Protein AF-0000000067520724 (afdb_homodimer)

Structure (mmCIF, N/CA/C/O backbone):
data_AF-0000000067520724-model_v1
#
loop_
_entity.id
_entity.type
_entity.pdbx_description
1 polymer 'Prophage LambdaBa01, acyltransferase'
#
loop_
_atom_site.group_PDB
_atom_site.id
_atom_site.type_symbol
_atom_site.label_atom_id
_atom_site.label_alt_id
_atom_site.label_comp_id
_atom_site.label_asym_id
_atom_site.label_entity_id
_atom_site.label_seq_id
_atom_site.pdbx_PDB_ins_code
_atom_site.Cartn_x
_atom_site.Cartn_y
_atom_site.Cartn_z
_atom_site.occupancy
_atom_site.B_iso_or_equiv
_atom_site.auth_seq_id
_atom_site.auth_comp_id
_atom_site.auth_asym_id
_atom_site.auth_atom_id
_atom_site.pdbx_PDB_model_num
ATOM 1 N N . MET A 1 1 ? 46.812 26.594 -31.75 1 25.59 1 MET A N 1
ATOM 2 C CA . MET A 1 1 ? 45.469 26.141 -31.422 1 25.59 1 MET A CA 1
ATOM 3 C C . MET A 1 1 ? 45 25.062 -32.406 1 25.59 1 MET A C 1
ATOM 5 O O . MET A 1 1 ? 45 25.281 -33.625 1 25.59 1 MET A O 1
ATOM 9 N N . PRO A 1 2 ? 45.312 23.781 -32.125 1 33.06 2 PRO A N 1
ATOM 10 C CA . PRO A 1 2 ? 45.125 22.828 -33.219 1 33.06 2 PRO A CA 1
ATOM 11 C C . PRO A 1 2 ? 43.719 22.938 -33.844 1 33.06 2 PRO A C 1
ATOM 13 O O . PRO A 1 2 ? 42.781 23.375 -33.188 1 33.06 2 PRO A O 1
ATOM 16 N N . GLN A 1 3 ? 43.75 23.297 -35.094 1 31.44 3 GLN A N 1
ATOM 17 C CA . GLN A 1 3 ? 42.562 23.516 -35.875 1 31.44 3 GLN A CA 1
ATOM 18 C C . GLN A 1 3 ? 41.531 22.406 -35.625 1 31.44 3 GLN A C 1
ATOM 20 O O . GLN A 1 3 ? 41.844 21.219 -35.75 1 31.44 3 GLN A O 1
ATOM 25 N N . GLU A 1 4 ? 40.719 22.609 -34.625 1 35.59 4 GLU A N 1
ATOM 26 C CA . GLU A 1 4 ? 39.562 21.75 -34.375 1 35.59 4 GLU A CA 1
ATOM 27 C C . GLU A 1 4 ? 38.906 21.328 -35.719 1 35.59 4 GLU A C 1
ATOM 29 O O . GLU A 1 4 ? 38.375 22.156 -36.438 1 35.59 4 GLU A O 1
ATOM 34 N N . ASN A 1 5 ? 39.688 20.672 -36.562 1 36.56 5 ASN A N 1
ATOM 35 C CA . ASN A 1 5 ? 39.156 20.094 -37.781 1 36.56 5 ASN A CA 1
ATOM 36 C C . ASN A 1 5 ? 37.688 19.719 -37.625 1 36.56 5 ASN A C 1
ATOM 38 O O . ASN A 1 5 ? 37.312 18.891 -36.781 1 36.56 5 ASN A O 1
ATOM 42 N N . GLU A 1 6 ? 36.812 20.625 -37.812 1 43.69 6 GLU A N 1
ATOM 43 C CA . GLU A 1 6 ? 35.344 20.484 -37.875 1 43.69 6 GLU A CA 1
ATOM 44 C C . GLU A 1 6 ? 34.969 19.203 -38.625 1 43.69 6 GLU A C 1
ATOM 46 O O . GLU A 1 6 ? 35.094 19.109 -39.844 1 43.69 6 GLU A O 1
ATOM 51 N N . HIS A 1 7 ? 35.344 17.984 -38.344 1 51.09 7 HIS A N 1
ATOM 52 C CA . HIS A 1 7 ? 34.969 16.703 -38.938 1 51.09 7 HIS A CA 1
ATOM 53 C C . HIS A 1 7 ? 33.5 16.719 -39.344 1 51.09 7 HIS A C 1
ATOM 55 O O . HIS A 1 7 ? 32.594 16.875 -38.5 1 51.09 7 HIS A O 1
ATOM 61 N N . VAL A 1 8 ? 33.156 17.141 -40.531 1 65.62 8 VAL A N 1
ATOM 62 C CA . VAL A 1 8 ? 31.844 17.156 -41.156 1 65.62 8 VAL A CA 1
ATOM 63 C C . VAL A 1 8 ? 31.172 15.797 -40.969 1 65.62 8 VAL A C 1
ATOM 65 O O . VAL A 1 8 ? 31.703 14.781 -41.438 1 65.62 8 VAL A O 1
ATOM 68 N N . LYS A 1 9 ? 30.094 15.625 -40.312 1 83.38 9 LYS A N 1
ATOM 69 C CA . LYS A 1 9 ? 29.359 14.383 -40.062 1 83.38 9 LYS A CA 1
ATOM 70 C C . LYS A 1 9 ? 28.719 13.852 -41.312 1 83.38 9 LYS A C 1
ATOM 72 O O . LYS A 1 9 ? 28.219 14.617 -42.156 1 83.38 9 LYS A O 1
ATOM 77 N N . PRO A 1 10 ? 28.906 12.508 -41.594 1 88.06 10 PRO A N 1
ATOM 78 C CA . PRO A 1 10 ? 28.25 11.914 -42.781 1 88.06 10 PRO A CA 1
ATOM 79 C C . PRO A 1 10 ? 26.766 12.219 -42.844 1 88.06 10 PRO A C 1
ATOM 81 O O . PRO A 1 10 ? 26.094 12.328 -41.812 1 88.06 10 PRO A O 1
ATOM 84 N N . ASN A 1 11 ? 26.266 12.445 -44.062 1 91.75 11 ASN A N 1
ATOM 85 C CA . ASN A 1 11 ? 24.859 12.734 -44.281 1 91.75 11 ASN A CA 1
ATOM 86 C C . ASN A 1 11 ? 24 11.477 -44.125 1 91.75 11 ASN A C 1
ATOM 88 O O . ASN A 1 11 ? 23.375 11.016 -45.094 1 91.75 11 ASN A O 1
ATOM 92 N N . LYS A 1 12 ? 24.047 10.992 -42.938 1 93.81 12 LYS A N 1
ATOM 93 C CA . LYS A 1 12 ? 23.312 9.789 -42.531 1 93.81 12 LYS A CA 1
ATOM 94 C C . LYS A 1 12 ? 22.297 10.109 -41.438 1 93.81 12 LYS A C 1
ATOM 96 O O . LYS A 1 12 ? 22.438 11.094 -40.719 1 93.81 12 LYS A O 1
ATOM 101 N N . GLN A 1 13 ? 21.234 9.312 -41.5 1 96.94 13 GLN A N 1
ATOM 102 C CA . GLN A 1 13 ? 20.297 9.32 -40.406 1 96.94 13 GLN A CA 1
ATOM 103 C C . GLN A 1 13 ? 20.344 8.016 -39.625 1 96.94 13 GLN A C 1
ATOM 105 O O . GLN A 1 13 ? 20.312 6.93 -40.188 1 96.94 13 GLN A O 1
ATOM 110 N N . ILE A 1 14 ? 20.516 8.148 -38.312 1 97.62 14 ILE A N 1
ATOM 111 C CA . ILE A 1 14 ? 20.406 7 -37.438 1 97.62 14 ILE A CA 1
ATOM 112 C C . ILE A 1 14 ? 19.188 7.164 -36.5 1 97.62 14 ILE A C 1
ATOM 114 O O . ILE A 1 14 ? 19.031 8.203 -35.875 1 97.62 14 ILE A O 1
ATOM 118 N N . ILE A 1 15 ? 18.312 6.164 -36.5 1 98.12 15 ILE A N 1
ATOM 119 C CA . ILE A 1 15 ? 17.125 6.199 -35.656 1 98.12 15 ILE A CA 1
ATOM 120 C C . ILE A 1 15 ? 17.266 5.188 -34.5 1 98.12 15 ILE A C 1
ATOM 122 O O . ILE A 1 15 ? 17.469 3.996 -34.75 1 98.12 15 ILE A O 1
ATOM 126 N N . ILE A 1 16 ? 17.141 5.641 -33.281 1 98.25 16 ILE A N 1
ATOM 127 C CA . ILE A 1 16 ? 17.203 4.773 -32.094 1 98.25 16 ILE A CA 1
ATOM 128 C C . ILE A 1 16 ? 15.789 4.434 -31.641 1 98.25 16 ILE A C 1
ATOM 130 O O . ILE A 1 16 ? 14.984 5.332 -31.375 1 98.25 16 ILE A O 1
ATOM 134 N N . ILE A 1 17 ? 15.461 3.162 -31.531 1 98.44 17 ILE A N 1
ATOM 135 C CA . ILE A 1 17 ? 14.156 2.709 -31.062 1 98.44 17 ILE A CA 1
ATOM 136 C C . ILE A 1 17 ? 14.328 1.911 -29.766 1 98.44 17 ILE A C 1
ATOM 138 O O . ILE A 1 17 ? 14.836 0.786 -29.797 1 98.44 17 ILE A O 1
ATOM 142 N N . PRO A 1 18 ? 13.836 2.426 -28.641 1 97.44 18 PRO A N 1
ATOM 143 C CA . PRO A 1 18 ? 14 1.753 -27.344 1 97.44 18 PRO A CA 1
ATOM 144 C C . PRO A 1 18 ? 13.031 0.586 -27.172 1 97.44 18 PRO A C 1
ATOM 146 O O . PRO A 1 18 ? 12.172 0.352 -28.016 1 97.44 18 PRO A O 1
ATOM 149 N N . GLY A 1 19 ? 13.266 -0.153 -26.109 1 95.69 19 GLY A N 1
ATOM 150 C CA . GLY A 1 19 ? 12.367 -1.243 -25.766 1 95.69 19 GLY A CA 1
ATOM 151 C C . GLY A 1 19 ? 11.188 -0.797 -24.922 1 95.69 19 GLY A C 1
ATOM 152 O O . GLY A 1 19 ? 10.953 0.401 -24.75 1 95.69 19 GLY A O 1
ATOM 153 N N . ILE A 1 20 ? 10.484 -1.757 -24.5 1 93.19 20 ILE A N 1
ATOM 154 C CA . ILE A 1 20 ? 9.352 -1.481 -23.625 1 93.19 20 ILE A CA 1
ATOM 155 C C . ILE A 1 20 ? 9.852 -0.779 -22.359 1 93.19 20 ILE A C 1
ATOM 157 O O . ILE A 1 20 ? 10.922 -1.102 -21.844 1 93.19 20 ILE A O 1
ATOM 161 N N . MET A 1 21 ? 9.148 0.312 -21.969 1 89.25 21 MET A N 1
ATOM 162 C CA . MET A 1 21 ? 9.43 1.122 -20.781 1 89.25 21 MET A CA 1
ATOM 163 C C . MET A 1 21 ? 10.695 1.952 -20.984 1 89.25 21 MET A C 1
ATOM 165 O O . MET A 1 21 ? 11.25 2.482 -20.016 1 89.25 21 MET A O 1
ATOM 169 N N . GLY A 1 22 ? 11.156 1.972 -22.203 1 91.81 22 GLY A N 1
ATOM 170 C CA . GLY A 1 22 ? 12.367 2.721 -22.5 1 91.81 22 GLY A CA 1
ATOM 171 C C . GLY A 1 22 ? 12.102 4.168 -22.875 1 91.81 22 GLY A C 1
ATOM 172 O O . GLY A 1 22 ? 13.031 4.945 -23.062 1 91.81 22 GLY A O 1
ATOM 173 N N . SER A 1 23 ? 10.82 4.5 -23 1 93.69 23 SER A N 1
ATOM 174 C CA . SER A 1 23 ? 10.414 5.871 -23.281 1 93.69 23 SER A CA 1
ATOM 175 C C . SER A 1 23 ? 9.773 6.52 -22.062 1 93.69 23 SER A C 1
ATOM 177 O O . SER A 1 23 ? 9.031 5.871 -21.328 1 93.69 23 SER A O 1
ATOM 179 N N . LYS A 1 24 ? 10.062 7.789 -21.891 1 90.56 24 LYS A N 1
ATOM 180 C CA . LYS A 1 24 ? 9.398 8.562 -20.844 1 90.56 24 LYS A CA 1
ATOM 181 C C . LYS A 1 24 ? 7.938 8.828 -21.219 1 90.56 24 LYS A C 1
ATOM 183 O O . LYS A 1 24 ? 7.602 8.938 -22.391 1 90.56 24 LYS A O 1
ATOM 188 N N . LEU A 1 25 ? 7.102 8.898 -20.234 1 90.75 25 LEU A N 1
ATOM 189 C CA . LEU A 1 25 ? 5.691 9.188 -20.453 1 90.75 25 LEU A CA 1
ATOM 190 C C . LEU A 1 25 ? 5.242 10.391 -19.625 1 90.75 25 LEU A C 1
ATOM 192 O O . LEU A 1 25 ? 5.656 10.547 -18.469 1 90.75 25 LEU A O 1
ATOM 196 N N . LYS A 1 26 ? 4.465 11.242 -20.234 1 88.19 26 LYS A N 1
ATOM 197 C CA . LYS A 1 26 ? 3.877 12.406 -19.594 1 88.19 26 LYS A CA 1
ATOM 198 C C . LYS A 1 26 ? 2.387 12.516 -19.891 1 88.19 26 LYS A C 1
ATOM 200 O O . LYS A 1 26 ? 1.967 12.312 -21.031 1 88.19 26 LYS A O 1
ATOM 205 N N . GLU A 1 27 ? 1.597 12.641 -18.969 1 83.31 27 GLU A N 1
ATOM 206 C CA . GLU A 1 27 ? 0.182 12.953 -19.141 1 83.31 27 GLU A CA 1
ATOM 207 C C . GLU A 1 27 ? -0.099 14.422 -18.797 1 83.31 27 GLU A C 1
ATOM 209 O O . GLU A 1 27 ? -0.004 14.828 -17.641 1 83.31 27 GLU A O 1
ATOM 214 N N . GLN A 1 28 ? -0.43 15.117 -19.812 1 81.88 28 GLN A N 1
ATOM 215 C CA . GLN A 1 28 ? -0.48 16.562 -19.688 1 81.88 28 GLN A CA 1
ATOM 216 C C . GLN A 1 28 ? 0.875 17.125 -19.266 1 81.88 28 GLN A C 1
ATOM 218 O O . GLN A 1 28 ? 1.877 16.922 -19.953 1 81.88 28 GLN A O 1
ATOM 223 N N . GLN A 1 29 ? 0.962 17.547 -17.984 1 82.81 29 GLN A N 1
ATOM 224 C CA . GLN A 1 29 ? 2.252 18.094 -17.562 1 82.81 29 GLN A CA 1
ATOM 225 C C . GLN A 1 29 ? 2.85 17.281 -16.422 1 82.81 29 GLN A C 1
ATOM 227 O O . GLN A 1 29 ? 3.879 17.672 -15.859 1 82.81 29 GLN A O 1
ATOM 232 N N . LEU A 1 30 ? 2.225 16.172 -16.281 1 82.19 30 LEU A N 1
ATOM 233 C CA . LEU A 1 30 ? 2.719 15.32 -15.203 1 82.19 30 LEU A CA 1
ATOM 234 C C . LEU A 1 30 ? 3.541 14.164 -15.766 1 82.19 30 LEU A C 1
ATOM 236 O O . LEU A 1 30 ? 3.062 13.406 -16.609 1 82.19 30 LEU A O 1
ATOM 240 N N . THR A 1 31 ? 4.711 14.055 -15.281 1 83.31 31 THR A N 1
ATOM 241 C CA . THR A 1 31 ? 5.543 12.914 -15.648 1 83.31 31 THR A CA 1
ATOM 242 C C . THR A 1 31 ? 5.09 11.656 -14.914 1 83.31 31 THR A C 1
ATOM 244 O O . THR A 1 31 ? 5.074 11.617 -13.688 1 83.31 31 THR A O 1
ATOM 247 N N . ILE A 1 32 ? 4.758 10.672 -15.68 1 82.06 32 ILE A N 1
ATOM 248 C CA . ILE A 1 32 ? 4.25 9.469 -15.031 1 82.06 32 ILE A CA 1
ATOM 249 C C . ILE A 1 32 ? 5.281 8.344 -15.141 1 82.06 32 ILE A C 1
ATOM 251 O O . ILE A 1 32 ? 5.262 7.398 -14.359 1 82.06 32 ILE A O 1
ATOM 255 N N . TRP A 1 33 ? 6.152 8.492 -16.188 1 85.12 33 TRP A N 1
ATOM 256 C CA . TRP A 1 33 ? 7.262 7.559 -16.359 1 85.12 33 TRP A CA 1
ATOM 257 C C . TRP A 1 33 ? 8.508 8.273 -16.859 1 85.12 33 TRP A C 1
ATOM 259 O O . TRP A 1 33 ? 8.477 8.906 -17.922 1 85.12 33 TRP A O 1
ATOM 269 N N . ILE A 1 34 ? 9.516 8.281 -16.016 1 81.56 34 ILE A N 1
ATOM 270 C CA . ILE A 1 34 ? 9.859 7.574 -14.781 1 81.56 34 ILE A CA 1
ATOM 271 C C . ILE A 1 34 ? 9.258 8.297 -13.578 1 81.56 34 ILE A C 1
ATOM 273 O O . ILE A 1 34 ? 9.352 9.523 -13.477 1 81.56 34 ILE A O 1
ATOM 277 N N . PRO A 1 35 ? 8.719 7.5 -12.695 1 73.06 35 PRO A N 1
ATOM 278 C CA . PRO A 1 35 ? 7.988 8.133 -11.594 1 73.06 35 PRO A CA 1
ATOM 279 C C . PRO A 1 35 ? 8.898 8.883 -10.633 1 73.06 35 PRO A C 1
ATOM 281 O O . PRO A 1 35 ? 10.086 8.562 -10.516 1 73.06 35 PRO A O 1
ATOM 284 N N . HIS A 1 36 ? 8.289 9.883 -10.07 1 73.25 36 HIS A N 1
ATOM 285 C CA . HIS A 1 36 ? 8.938 10.609 -8.984 1 73.25 36 HIS A CA 1
ATOM 286 C C . HIS A 1 36 ? 9.125 9.719 -7.758 1 73.25 36 HIS A C 1
ATOM 288 O O . HIS A 1 36 ? 8.297 8.844 -7.488 1 73.25 36 HIS A O 1
ATOM 294 N N . ILE A 1 37 ? 10.18 9.906 -7.008 1 67.75 37 ILE A N 1
ATOM 295 C CA . ILE A 1 37 ? 10.531 9.078 -5.863 1 67.75 37 ILE A CA 1
ATOM 296 C C . ILE A 1 37 ? 9.398 9.094 -4.84 1 67.75 37 ILE A C 1
ATOM 298 O O . ILE A 1 37 ? 9.102 8.078 -4.207 1 67.75 37 ILE A O 1
ATOM 302 N N . LYS A 1 38 ? 8.758 10.312 -4.684 1 65.88 38 LYS A N 1
ATOM 303 C CA . LYS A 1 38 ? 7.672 10.43 -3.713 1 65.88 38 LYS A CA 1
ATOM 304 C C . LYS A 1 38 ? 6.438 9.656 -4.164 1 65.88 38 LYS A C 1
ATOM 306 O O . LYS A 1 38 ? 5.672 9.156 -3.338 1 65.88 38 LYS A O 1
ATOM 311 N N . SER A 1 39 ? 6.273 9.695 -5.457 1 62.19 39 SER A N 1
ATOM 312 C CA . SER A 1 39 ? 5.098 9.023 -6 1 62.19 39 SER A CA 1
ATOM 313 C C . SER A 1 39 ? 5.199 7.512 -5.832 1 62.19 39 SER A C 1
ATOM 315 O O . SER A 1 39 ? 4.18 6.816 -5.793 1 62.19 39 SER A O 1
ATOM 317 N N . THR A 1 40 ? 6.34 7.086 -5.75 1 59.31 40 THR A N 1
ATOM 318 C CA . THR A 1 40 ? 6.562 5.648 -5.656 1 59.31 40 THR A CA 1
ATOM 319 C C . THR A 1 40 ? 6.172 5.129 -4.277 1 59.31 40 THR A C 1
ATOM 321 O O . THR A 1 40 ? 5.742 3.98 -4.137 1 59.31 40 THR A O 1
ATOM 324 N N . PHE A 1 41 ? 6.152 6.055 -3.316 1 54.84 41 PHE A N 1
ATOM 325 C CA . PHE A 1 41 ? 5.988 5.547 -1.959 1 54.84 41 PHE A CA 1
ATOM 326 C C . PHE A 1 41 ? 4.738 6.129 -1.31 1 54.84 41 PHE A C 1
ATOM 328 O O . PHE A 1 41 ? 4.32 5.676 -0.243 1 54.84 41 PHE A O 1
ATOM 335 N N . SER A 1 42 ? 4.309 7.145 -2.006 1 55.53 42 SER A N 1
ATOM 336 C CA . SER A 1 42 ? 3.186 7.809 -1.354 1 55.53 42 SER A CA 1
ATOM 337 C C . SER A 1 42 ? 1.854 7.238 -1.831 1 55.53 42 SER A C 1
ATOM 339 O O . SER A 1 42 ? 1.679 6.965 -3.02 1 55.53 42 SER A O 1
ATOM 341 N N . ARG A 1 43 ? 1.049 6.859 -0.964 1 53.78 43 ARG A N 1
ATOM 342 C CA . ARG A 1 43 ? -0.309 6.426 -1.278 1 53.78 43 ARG A CA 1
ATOM 343 C C . ARG A 1 43 ? -1.078 7.523 -2.006 1 53.78 43 ARG A C 1
ATOM 345 O O . ARG A 1 43 ? -1.995 7.238 -2.779 1 53.78 43 ARG A O 1
ATOM 352 N N . GLU A 1 44 ? -0.589 8.703 -1.71 1 52.81 44 GLU A N 1
ATOM 353 C CA . GLU A 1 44 ? -1.333 9.836 -2.254 1 52.81 44 GLU A CA 1
ATOM 354 C C . GLU A 1 44 ? -1.188 9.914 -3.771 1 52.81 44 GLU A C 1
ATOM 356 O O . GLU A 1 44 ? -2.113 10.328 -4.469 1 52.81 44 GLU A O 1
ATOM 361 N N . PHE A 1 45 ? 0.083 9.344 -4.141 1 61.44 45 PHE A N 1
ATOM 362 C CA . PHE A 1 45 ? 0.287 9.352 -5.582 1 61.44 45 PHE A CA 1
ATOM 363 C C . PHE A 1 45 ? -0.108 8.008 -6.188 1 61.44 45 PHE A C 1
ATOM 365 O O . PHE A 1 45 ? 0.556 6.996 -5.953 1 61.44 45 PHE A O 1
ATOM 372 N N . ASN A 1 46 ? -1.352 7.758 -6.391 1 67.69 46 ASN A N 1
ATOM 373 C CA . ASN A 1 46 ? -1.837 6.52 -6.992 1 67.69 46 ASN A CA 1
ATOM 374 C C . ASN A 1 46 ? -1.167 6.25 -8.336 1 67.69 46 ASN A C 1
ATOM 376 O O . ASN A 1 46 ? -1.836 6.215 -9.375 1 67.69 46 ASN A O 1
ATOM 380 N N . LEU A 1 47 ? 0.257 6.16 -8.336 1 70 47 LEU A N 1
ATOM 381 C CA . LEU A 1 47 ? 1.021 5.902 -9.555 1 70 47 LEU A CA 1
ATOM 382 C C . LEU A 1 47 ? 0.405 4.758 -10.352 1 70 47 LEU A C 1
ATOM 384 O O . LEU A 1 47 ? 0.351 4.805 -11.578 1 70 47 LEU A O 1
ATOM 388 N N . HIS A 1 48 ? -0.087 3.799 -9.617 1 71.5 48 HIS A N 1
ATOM 389 C CA . HIS A 1 48 ? -0.717 2.637 -10.234 1 71.5 48 HIS A CA 1
ATOM 390 C C . HIS A 1 48 ? -1.895 3.051 -11.109 1 71.5 48 HIS A C 1
ATOM 392 O O . HIS A 1 48 ? -2.01 2.604 -12.25 1 71.5 48 HIS A O 1
ATOM 398 N N . GLU A 1 49 ? -2.572 4.016 -10.617 1 74.12 49 GLU A N 1
ATOM 399 C CA . GLU A 1 49 ? -3.75 4.461 -11.359 1 74.12 49 GLU A CA 1
ATOM 400 C C . GLU A 1 49 ? -3.357 5.348 -12.531 1 74.12 49 GLU A C 1
ATOM 402 O O . GLU A 1 49 ? -4.016 5.332 -13.578 1 74.12 49 GLU A O 1
ATOM 407 N N . LYS A 1 50 ? -2.307 6.031 -12.367 1 75.44 50 LYS A N 1
ATOM 408 C CA . LYS A 1 50 ? -1.878 6.945 -13.422 1 75.44 50 LYS A CA 1
ATOM 409 C C . LYS A 1 50 ? -1.244 6.191 -14.586 1 75.44 50 LYS A C 1
ATOM 411 O O . LYS A 1 50 ? -1.339 6.617 -15.742 1 75.44 50 LYS A O 1
ATOM 416 N N . LEU A 1 51 ? -0.679 5.102 -14.297 1 78.94 51 LEU A N 1
ATOM 417 C CA . LEU A 1 51 ? -0.007 4.32 -15.328 1 78.94 51 LEU A CA 1
ATOM 418 C C . LEU A 1 51 ? -1.001 3.43 -16.062 1 78.94 51 LEU A C 1
ATOM 420 O O . LEU A 1 51 ? -0.722 2.973 -17.172 1 78.94 51 LEU A O 1
ATOM 424 N N . LYS A 1 52 ? -2.113 3.213 -15.383 1 78.25 52 LYS A N 1
ATOM 425 C CA . LYS A 1 52 ? -3.117 2.377 -16.031 1 78.25 52 LYS A CA 1
ATOM 426 C C . LYS A 1 52 ? -3.613 3.025 -17.328 1 78.25 52 LYS A C 1
ATOM 428 O O . LYS A 1 52 ? -3.932 4.215 -17.344 1 78.25 52 LYS A O 1
ATOM 433 N N . LEU A 1 53 ? -3.41 2.312 -18.422 1 74.06 53 LEU A N 1
ATOM 434 C CA . LEU A 1 53 ? -3.898 2.826 -19.703 1 74.06 53 LEU A CA 1
ATOM 435 C C . LEU A 1 53 ? -5.422 2.752 -19.766 1 74.06 53 LEU A C 1
ATOM 437 O O . LEU A 1 53 ? -6 1.669 -19.656 1 74.06 53 LEU A O 1
ATOM 441 N N . LYS A 1 54 ? -6.035 3.951 -19.703 1 62.78 54 LYS A N 1
ATOM 442 C CA . LYS A 1 54 ? -7.484 4 -19.859 1 62.78 54 LYS A CA 1
ATOM 443 C C . LYS A 1 54 ? -7.879 3.924 -21.328 1 62.78 54 LYS A C 1
ATOM 445 O O . LYS A 1 54 ? -7.273 4.586 -22.172 1 62.78 54 LYS A O 1
ATOM 450 N N . GLN A 1 55 ? -8.32 2.719 -21.719 1 59.56 55 GLN A N 1
ATOM 451 C CA . GLN A 1 55 ? -8.68 2.48 -23.109 1 59.56 55 GLN A CA 1
ATOM 452 C C . GLN A 1 55 ? -9.469 3.654 -23.688 1 59.56 55 GLN A C 1
ATOM 454 O O . GLN A 1 55 ? -10.633 3.861 -23.328 1 59.56 55 GLN A O 1
ATOM 459 N N . LYS A 1 56 ? -8.75 4.703 -24 1 59.31 56 LYS A N 1
ATOM 460 C CA . LYS A 1 56 ? -9.422 5.781 -24.719 1 59.31 56 LYS A CA 1
ATOM 461 C C . LYS A 1 56 ? -9.406 5.527 -26.219 1 59.31 56 LYS A C 1
ATOM 463 O O . LYS A 1 56 ? -8.539 4.809 -26.734 1 59.31 56 LYS A O 1
ATOM 468 N N . LYS A 1 57 ? -10.359 5.98 -26.953 1 58.03 57 LYS A N 1
ATOM 469 C CA . LYS A 1 57 ? -10.562 5.805 -28.391 1 58.03 57 LYS A CA 1
ATOM 470 C C . LYS A 1 57 ? -9.375 6.348 -29.188 1 58.03 57 LYS A C 1
ATOM 472 O O . LYS A 1 57 ? -9.016 5.801 -30.234 1 58.03 57 LYS A O 1
ATOM 477 N N . ASN A 1 58 ? -8.625 7.371 -28.703 1 63.03 58 ASN A N 1
ATOM 478 C CA . ASN A 1 58 ? -7.715 8.008 -29.656 1 63.03 58 ASN A CA 1
ATOM 479 C C . ASN A 1 58 ? -6.277 7.539 -29.453 1 63.03 58 ASN A C 1
ATOM 481 O O . ASN A 1 58 ? -5.395 7.867 -30.25 1 63.03 58 ASN A O 1
ATOM 485 N N . HIS A 1 59 ? -5.969 6.445 -28.828 1 67.44 59 HIS A N 1
ATOM 486 C CA . HIS A 1 59 ? -4.633 5.895 -28.641 1 67.44 59 HIS A CA 1
ATOM 487 C C . HIS A 1 59 ? -3.586 7 -28.547 1 67.44 59 HIS A C 1
ATOM 489 O O . HIS A 1 59 ? -2.559 6.945 -29.219 1 67.44 59 HIS A O 1
ATOM 495 N N . PHE A 1 60 ? -3.686 8.031 -27.766 1 73.75 60 PHE A N 1
ATOM 496 C CA . PHE A 1 60 ? -2.773 9.156 -27.578 1 73.75 60 PHE A CA 1
ATOM 497 C C . PHE A 1 60 ? -1.419 8.672 -27.078 1 73.75 60 PHE A C 1
ATOM 499 O O . PHE A 1 60 ? -1.348 7.891 -26.125 1 73.75 60 PHE A O 1
ATOM 506 N N . ASP A 1 61 ? -0.365 9.078 -27.844 1 85.44 61 ASP A N 1
ATOM 507 C CA . ASP A 1 61 ? 1.006 8.75 -27.469 1 85.44 61 ASP A CA 1
ATOM 508 C C . ASP A 1 61 ? 1.555 9.766 -26.453 1 85.44 61 ASP A C 1
ATOM 510 O O . ASP A 1 61 ? 1.876 10.898 -26.828 1 85.44 61 ASP A O 1
ATOM 514 N N . ALA A 1 62 ? 1.705 9.32 -25.234 1 86.19 62 ALA A N 1
ATOM 515 C CA . ALA A 1 62 ? 2.113 10.195 -24.141 1 86.19 62 ALA A CA 1
ATOM 516 C C . ALA A 1 62 ? 3.633 10.266 -24.031 1 86.19 62 ALA A C 1
ATOM 518 O O . ALA A 1 62 ? 4.168 10.844 -23.078 1 86.19 62 ALA A O 1
ATOM 519 N N . SER A 1 63 ? 4.336 9.672 -24.969 1 91.5 63 SER A N 1
ATOM 520 C CA . SER A 1 63 ? 5.785 9.578 -24.859 1 91.5 63 SER A CA 1
ATOM 521 C C . SER A 1 63 ? 6.453 10.922 -25.109 1 91.5 63 SER A C 1
ATOM 523 O O . SER A 1 63 ? 5.957 11.727 -25.906 1 91.5 63 SER A O 1
ATOM 525 N N . THR A 1 64 ? 7.652 11.195 -24.406 1 90.12 64 THR A N 1
ATOM 526 C CA . THR A 1 64 ? 8.289 12.5 -24.531 1 90.12 64 THR A CA 1
ATOM 527 C C . THR A 1 64 ? 9.781 12.344 -24.828 1 90.12 64 THR A C 1
ATOM 529 O O . THR A 1 64 ? 10.461 13.32 -25.156 1 90.12 64 THR A O 1
ATOM 532 N N . GLY A 1 65 ? 10.359 11.172 -24.703 1 91.06 65 GLY A N 1
ATOM 533 C CA . GLY A 1 65 ? 11.773 10.93 -24.953 1 91.06 65 GLY A CA 1
ATOM 534 C C . GLY A 1 65 ? 12.227 9.547 -24.5 1 91.06 65 GLY A C 1
ATOM 535 O O . GLY A 1 65 ? 11.461 8.812 -23.875 1 91.06 65 GLY A O 1
ATOM 536 N N . ILE A 1 66 ? 13.43 9.211 -24.906 1 92.06 66 ILE A N 1
ATOM 537 C CA . ILE A 1 66 ? 13.969 7.922 -24.484 1 92.06 66 ILE A CA 1
ATOM 538 C C . ILE A 1 66 ? 14.633 8.062 -23.109 1 92.06 66 ILE A C 1
ATOM 540 O O . ILE A 1 66 ? 14.977 9.172 -22.688 1 92.06 66 ILE A O 1
ATOM 544 N N . LEU A 1 67 ? 14.828 7.027 -22.422 1 87.25 67 LEU A N 1
ATOM 545 C CA . LEU A 1 67 ? 15.43 7.055 -21.094 1 87.25 67 LEU A CA 1
ATOM 546 C C . LEU A 1 67 ? 16.953 7.172 -21.188 1 87.25 67 LEU A C 1
ATOM 548 O O . LEU A 1 67 ? 17.609 6.273 -21.719 1 87.25 67 LEU A O 1
ATOM 552 N N . GLY A 1 68 ? 17.453 8.109 -20.641 1 82.25 68 GLY A N 1
ATOM 553 C CA . GLY A 1 68 ? 18.859 8.43 -20.703 1 82.25 68 GLY A CA 1
ATOM 554 C C . GLY A 1 68 ? 19.75 7.367 -20.078 1 82.25 68 GLY A C 1
ATOM 555 O O . GLY A 1 68 ? 20.75 6.965 -20.656 1 82.25 68 GLY A O 1
ATOM 556 N N . PRO A 1 69 ? 19.406 6.895 -18.938 1 77.75 69 PRO A N 1
ATOM 557 C CA . PRO A 1 69 ? 20.281 5.934 -18.25 1 77.75 69 PRO A CA 1
ATOM 558 C C . PRO A 1 69 ? 20.547 4.688 -19.078 1 77.75 69 PRO A C 1
ATOM 560 O O . PRO A 1 69 ? 21.625 4.086 -18.969 1 77.75 69 PRO A O 1
ATOM 563 N N . PHE A 1 70 ? 19.656 4.379 -20 1 84.88 70 PHE A N 1
ATOM 564 C CA . PHE A 1 70 ? 19.828 3.15 -20.766 1 84.88 70 PHE A CA 1
ATOM 565 C C . PHE A 1 70 ? 20.312 3.455 -22.172 1 84.88 70 PHE A C 1
ATOM 567 O O . PHE A 1 70 ? 21.031 2.652 -22.766 1 84.88 70 PHE A O 1
ATOM 574 N N . TYR A 1 71 ? 19.953 4.637 -22.688 1 91.75 71 TYR A N 1
ATOM 575 C CA . TYR A 1 71 ? 20.188 4.859 -24.094 1 91.75 71 TYR A CA 1
ATOM 576 C C . TYR A 1 71 ? 21.047 6.105 -24.312 1 91.75 71 TYR A C 1
ATOM 578 O O . TYR A 1 71 ? 21.422 6.418 -25.438 1 91.75 71 TYR A O 1
ATOM 586 N N . GLY A 1 72 ? 21.359 6.816 -23.25 1 88.06 72 GLY A N 1
ATOM 587 C CA . GLY A 1 72 ? 22.094 8.062 -23.375 1 88.06 72 GLY A CA 1
ATOM 588 C C . GLY A 1 72 ? 23.484 7.875 -23.969 1 88.06 72 GLY A C 1
ATOM 589 O O . GLY A 1 72 ? 23.891 8.633 -24.844 1 88.06 72 GLY A O 1
ATOM 590 N N . ARG A 1 73 ? 24.188 6.867 -23.5 1 88.94 73 ARG A N 1
ATOM 591 C CA . ARG A 1 73 ? 25.531 6.602 -24 1 88.94 73 ARG A CA 1
ATOM 592 C C . ARG A 1 73 ? 25.484 6.191 -25.469 1 88.94 73 ARG A C 1
ATOM 594 O O . ARG A 1 73 ? 26.344 6.598 -26.266 1 88.94 73 ARG A O 1
ATOM 601 N N . LEU A 1 74 ? 24.516 5.398 -25.781 1 94.5 74 LEU A N 1
ATOM 602 C CA . LEU A 1 74 ? 24.344 4.98 -27.172 1 94.5 74 LEU A CA 1
ATOM 603 C C . LEU A 1 74 ? 24.141 6.188 -28.078 1 94.5 74 LEU A C 1
ATOM 605 O O . LEU A 1 74 ? 24.797 6.305 -29.109 1 94.5 74 LEU A O 1
ATOM 609 N N . LYS A 1 75 ? 23.266 7.031 -27.672 1 94.19 75 LYS A N 1
ATOM 610 C CA . LYS A 1 75 ? 22.984 8.234 -28.453 1 94.19 75 LYS A CA 1
ATOM 611 C C . LYS A 1 75 ? 24.234 9.094 -28.609 1 94.19 75 LYS A C 1
ATOM 613 O O . LYS A 1 75 ? 24.531 9.555 -29.703 1 94.19 75 LYS A O 1
ATOM 618 N N . SER A 1 76 ? 24.922 9.234 -27.531 1 90.94 76 SER A N 1
ATOM 619 C CA . SER A 1 76 ? 26.125 10.07 -27.547 1 90.94 76 SER A CA 1
ATOM 620 C C . SER A 1 76 ? 27.172 9.516 -28.5 1 90.94 76 SER A C 1
ATOM 622 O O . SER A 1 76 ? 27.812 10.273 -29.234 1 90.94 76 SER A O 1
ATOM 624 N N . VAL A 1 77 ? 27.297 8.281 -28.516 1 89.88 77 VAL A N 1
ATOM 625 C CA . VAL A 1 77 ? 28.281 7.629 -29.375 1 89.88 77 VAL A CA 1
ATOM 626 C C . VAL A 1 77 ? 27.875 7.773 -30.828 1 89.88 77 VAL A C 1
ATOM 628 O O . VAL A 1 77 ? 28.719 8.055 -31.688 1 89.88 77 VAL A O 1
ATOM 631 N N . LEU A 1 78 ? 26.656 7.672 -31.156 1 94.12 78 LEU A N 1
ATOM 632 C CA . LEU A 1 78 ? 26.172 7.676 -32.531 1 94.12 78 LEU A CA 1
ATOM 633 C C . LEU A 1 78 ? 26.188 9.086 -33.125 1 94.12 78 LEU A C 1
ATOM 635 O O . LEU A 1 78 ? 26.266 9.258 -34.344 1 94.12 78 LEU A O 1
ATOM 639 N N . GLN A 1 79 ? 26.094 10.047 -32.219 1 92.62 79 GLN A N 1
ATOM 640 C CA . GLN A 1 79 ? 26.094 11.438 -32.656 1 92.62 79 GLN A CA 1
ATOM 641 C C . GLN A 1 79 ? 27.406 11.805 -33.344 1 92.62 79 GLN A C 1
ATOM 643 O O . GLN A 1 79 ? 27.438 12.711 -34.188 1 92.62 79 GLN A O 1
ATOM 648 N N . ASP A 1 80 ? 28.375 11.055 -33.094 1 88.12 80 ASP A N 1
ATOM 649 C CA . ASP A 1 80 ? 29.672 11.312 -33.719 1 88.12 80 ASP A CA 1
ATOM 650 C C . ASP A 1 80 ? 29.734 10.734 -35.125 1 88.12 80 ASP A C 1
ATOM 652 O O . ASP A 1 80 ? 30.609 11.086 -35.906 1 88.12 80 ASP A O 1
ATOM 656 N N . TYR A 1 81 ? 28.734 9.969 -35.562 1 88.81 81 TYR A N 1
ATOM 657 C CA . TYR A 1 81 ? 28.875 9.203 -36.781 1 88.81 81 TYR A CA 1
ATOM 658 C C . TYR A 1 81 ? 27.781 9.562 -37.781 1 88.81 81 TYR A C 1
ATOM 660 O O . TYR A 1 81 ? 27.734 9.016 -38.875 1 88.81 81 TYR A O 1
ATOM 668 N N . ALA A 1 82 ? 26.875 10.453 -37.438 1 93 82 ALA A N 1
ATOM 669 C CA . ALA A 1 82 ? 25.766 10.805 -38.312 1 93 82 ALA A CA 1
ATOM 670 C C . ALA A 1 82 ? 25.328 12.25 -38.094 1 93 82 ALA A C 1
ATOM 672 O O . ALA A 1 82 ? 25.375 12.758 -36.969 1 93 82 ALA A O 1
ATOM 673 N N . LYS A 1 83 ? 24.891 12.828 -39.156 1 93.06 83 LYS A N 1
ATOM 674 C CA . LYS A 1 83 ? 24.375 14.188 -39.094 1 93.06 83 LYS A CA 1
ATOM 675 C C . LYS A 1 83 ? 23.094 14.25 -38.25 1 93.06 83 LYS A C 1
ATOM 677 O O . LYS A 1 83 ? 22.859 15.219 -37.531 1 93.06 83 LYS A O 1
ATOM 682 N N . HIS A 1 84 ? 22.344 13.148 -38.469 1 95.25 84 HIS A N 1
ATOM 683 C CA . HIS A 1 84 ? 21.078 13.086 -37.75 1 95.25 84 HIS A CA 1
ATOM 684 C C . HIS A 1 84 ? 21 11.82 -36.906 1 95.25 84 HIS A C 1
ATOM 686 O O . HIS A 1 84 ? 21.125 10.711 -37.406 1 95.25 84 HIS A O 1
ATOM 692 N N . VAL A 1 85 ? 20.891 12.008 -35.625 1 96.56 85 VAL A N 1
ATOM 693 C CA . VAL A 1 85 ? 20.578 10.914 -34.719 1 96.56 85 VAL A CA 1
ATOM 694 C C . VAL A 1 85 ? 19.234 11.172 -34.031 1 96.56 85 VAL A C 1
ATOM 696 O O . VAL A 1 85 ? 19.172 11.922 -33.062 1 96.56 85 VAL A O 1
ATOM 699 N N . ASP A 1 86 ? 18.219 10.531 -34.531 1 97 86 ASP A N 1
ATOM 700 C CA . ASP A 1 86 ? 16.859 10.789 -34.062 1 97 86 ASP A CA 1
ATOM 701 C C . ASP A 1 86 ? 16.406 9.703 -33.094 1 97 86 ASP A C 1
ATOM 703 O O . ASP A 1 86 ? 16.734 8.531 -33.25 1 97 86 ASP A O 1
ATOM 707 N N . GLU A 1 87 ? 15.719 10.117 -32.094 1 96.56 87 GLU A N 1
ATOM 708 C CA . GLU A 1 87 ? 15.086 9.211 -31.125 1 96.56 87 GLU A CA 1
ATOM 709 C C . GLU A 1 87 ? 13.648 8.906 -31.516 1 96.56 87 GLU A C 1
ATOM 711 O O . GLU A 1 87 ? 12.867 9.82 -31.812 1 96.56 87 GLU A O 1
ATOM 716 N N . PHE A 1 88 ? 13.344 7.684 -31.609 1 97.56 88 PHE A N 1
ATOM 717 C CA . PHE A 1 88 ? 11.945 7.301 -31.75 1 97.56 88 PHE A CA 1
ATOM 718 C C . PHE A 1 88 ? 11.383 6.777 -30.438 1 97.56 88 PHE A C 1
ATOM 720 O O . PHE A 1 88 ? 11.461 5.578 -30.156 1 97.56 88 PHE A O 1
ATOM 727 N N . PHE A 1 89 ? 10.797 7.66 -29.719 1 96.44 89 PHE A N 1
ATOM 728 C CA . PHE A 1 89 ? 10.125 7.266 -28.484 1 96.44 89 PHE A CA 1
ATOM 729 C C . PHE A 1 89 ? 8.648 7.016 -28.734 1 96.44 89 PHE A C 1
ATOM 731 O O . PHE A 1 89 ? 8.062 7.566 -29.672 1 96.44 89 PHE A O 1
ATOM 738 N N . TYR A 1 90 ? 8.039 6.133 -27.922 1 96.06 90 TYR A N 1
ATOM 739 C CA . TYR A 1 90 ? 6.645 5.734 -28.094 1 96.06 90 TYR A CA 1
ATOM 740 C C . TYR A 1 90 ? 6.035 5.312 -26.766 1 96.06 90 TYR A C 1
ATOM 742 O O . TYR A 1 90 ? 6.758 4.973 -25.828 1 96.06 90 TYR A O 1
ATOM 750 N N . ASP A 1 91 ? 4.715 5.434 -26.688 1 95.25 91 ASP A N 1
ATOM 751 C CA . ASP A 1 91 ? 4.008 4.957 -25.516 1 95.25 91 ASP A CA 1
ATOM 752 C C . ASP A 1 91 ? 3.92 3.434 -25.5 1 95.25 91 ASP A C 1
ATOM 754 O O . ASP A 1 91 ? 3.061 2.85 -26.156 1 95.25 91 ASP A O 1
ATOM 758 N N . TRP A 1 92 ? 4.746 2.848 -24.766 1 94.12 92 TRP A N 1
ATOM 759 C CA . TRP A 1 92 ? 4.926 1.399 -24.75 1 94.12 92 TRP A CA 1
ATOM 760 C C . TRP A 1 92 ? 3.721 0.704 -24.141 1 94.12 92 TRP A C 1
ATOM 762 O O . TRP A 1 92 ? 3.645 -0.527 -24.125 1 94.12 92 TRP A O 1
ATOM 772 N N . ARG A 1 93 ? 2.742 1.396 -23.672 1 93.06 93 ARG A N 1
ATOM 773 C CA . ARG A 1 93 ? 1.522 0.797 -23.141 1 93.06 93 ARG A CA 1
ATOM 774 C C . ARG A 1 93 ? 0.562 0.42 -24.266 1 93.06 93 ARG A C 1
ATOM 776 O O . ARG A 1 93 ? -0.243 -0.503 -24.109 1 93.06 93 ARG A O 1
ATOM 783 N N . LEU A 1 94 ? 0.71 1.135 -25.391 1 93.5 94 LEU A N 1
ATOM 784 C CA . LEU A 1 94 ? -0.177 0.952 -26.531 1 93.5 94 LEU A CA 1
ATOM 785 C C . LEU A 1 94 ? 0.304 -0.196 -27.422 1 93.5 94 LEU A C 1
ATOM 787 O O . LEU A 1 94 ? 1.462 -0.61 -27.328 1 93.5 94 LEU A O 1
ATOM 791 N N . GLY A 1 95 ? -0.657 -0.665 -28.25 1 93.75 95 GLY A N 1
ATOM 792 C CA . GLY A 1 95 ? -0.235 -1.601 -29.281 1 93.75 95 GLY A CA 1
ATOM 793 C C . GLY A 1 95 ? 0.794 -1.018 -30.234 1 93.75 95 GLY A C 1
ATOM 794 O O . GLY A 1 95 ? 0.719 0.159 -30.594 1 93.75 95 GLY A O 1
ATOM 795 N N . ASN A 1 96 ? 1.749 -1.8 -30.625 1 96.44 96 ASN A N 1
ATOM 796 C CA . ASN A 1 96 ? 2.869 -1.319 -31.438 1 96.44 96 ASN A CA 1
ATOM 797 C C . ASN A 1 96 ? 2.418 -0.896 -32.844 1 96.44 96 ASN A C 1
ATOM 799 O O . ASN A 1 96 ? 3.078 -0.085 -33.469 1 96.44 96 ASN A O 1
ATOM 803 N N . GLN A 1 97 ? 1.291 -1.415 -33.312 1 93.44 97 GLN A N 1
ATOM 804 C CA . GLN A 1 97 ? 0.785 -1.081 -34.625 1 93.44 97 GLN A CA 1
ATOM 805 C C . GLN A 1 97 ? 0.422 0.398 -34.719 1 93.44 97 GLN A C 1
ATOM 807 O O . GLN A 1 97 ? 0.42 0.974 -35.812 1 93.44 97 GLN A O 1
ATOM 812 N N . TYR A 1 98 ? 0.219 0.997 -33.656 1 93.06 98 TYR A N 1
ATOM 813 C CA . TYR A 1 98 ? -0.249 2.379 -33.625 1 93.06 98 TYR A CA 1
ATOM 814 C C . TYR A 1 98 ? 0.915 3.35 -33.781 1 93.06 98 TYR A C 1
ATOM 816 O O . TYR A 1 98 ? 0.708 4.543 -34.031 1 93.06 98 TYR A O 1
ATOM 824 N N . HIS A 1 99 ? 2.123 2.811 -33.75 1 95.88 99 HIS A N 1
ATOM 825 C CA . HIS A 1 99 ? 3.281 3.695 -33.781 1 95.88 99 HIS A CA 1
ATOM 826 C C . HIS A 1 99 ? 3.949 3.662 -35.156 1 95.88 99 HIS A C 1
ATOM 828 O O . HIS A 1 99 ? 4.844 4.465 -35.438 1 95.88 99 HIS A O 1
ATOM 834 N N . LEU A 1 100 ? 3.568 2.814 -36.062 1 96.69 100 LEU A N 1
ATOM 835 C CA . LEU A 1 100 ? 4.312 2.502 -37.281 1 96.69 100 LEU A CA 1
ATOM 836 C C . LEU A 1 100 ? 4.281 3.678 -38.25 1 96.69 100 LEU A C 1
ATOM 838 O O . LEU A 1 100 ? 5.285 3.986 -38.906 1 96.69 100 LEU A O 1
ATOM 842 N N . GLU A 1 101 ? 3.15 4.375 -38.344 1 95.56 101 GLU A N 1
ATOM 843 C CA . GLU A 1 101 ? 3.049 5.523 -39.25 1 95.56 101 GLU A CA 1
ATOM 844 C C . GLU A 1 101 ? 3.996 6.641 -38.812 1 95.56 101 GLU A C 1
ATOM 846 O O . GLU A 1 101 ? 4.59 7.316 -39.656 1 95.56 101 GLU A O 1
ATOM 851 N N . ARG A 1 102 ? 4.035 6.844 -37.562 1 96.19 102 ARG A N 1
ATOM 852 C CA . ARG A 1 102 ? 4.918 7.887 -37.062 1 96.19 102 ARG A CA 1
ATOM 853 C C . ARG A 1 102 ? 6.379 7.547 -37.312 1 96.19 102 ARG A C 1
ATOM 855 O O . ARG A 1 102 ? 7.184 8.438 -37.625 1 96.19 102 ARG A O 1
ATOM 862 N N . LEU A 1 103 ? 6.73 6.254 -37.156 1 97.19 103 LEU A N 1
ATOM 863 C CA . LEU A 1 103 ? 8.094 5.836 -37.438 1 97.19 103 LEU A CA 1
ATOM 864 C C . LEU A 1 103 ? 8.422 6.047 -38.906 1 97.19 103 LEU A C 1
ATOM 866 O O . LEU A 1 103 ? 9.5 6.527 -39.25 1 97.19 103 LEU A O 1
ATOM 870 N N . LYS A 1 104 ? 7.527 5.738 -39.844 1 96.5 104 LYS A N 1
ATOM 871 C CA . LYS A 1 104 ? 7.703 5.957 -41.25 1 96.5 104 LYS A CA 1
ATOM 872 C C . LYS A 1 104 ? 7.973 7.43 -41.562 1 96.5 104 LYS A C 1
ATOM 874 O O . LYS A 1 104 ? 8.883 7.754 -42.344 1 96.5 104 LYS A O 1
ATOM 879 N N . LYS A 1 105 ? 7.23 8.312 -40.875 1 95.56 105 LYS A N 1
ATOM 880 C CA . LYS A 1 105 ? 7.344 9.75 -41.125 1 95.56 105 LYS A CA 1
ATOM 881 C C . LYS A 1 105 ? 8.68 10.281 -40.625 1 95.56 105 LYS A C 1
ATOM 883 O O . LYS A 1 105 ? 9.18 11.289 -41.125 1 95.56 105 LYS A O 1
ATOM 888 N N . LEU A 1 106 ? 9.273 9.609 -39.656 1 96.5 106 LEU A N 1
ATOM 889 C CA . LEU A 1 106 ? 10.531 10.047 -39.062 1 96.5 106 LEU A CA 1
ATOM 890 C C . LEU A 1 106 ? 11.695 9.773 -40.031 1 96.5 106 LEU A C 1
ATOM 892 O O . LEU A 1 106 ? 12.742 10.406 -39.938 1 96.5 106 LEU A O 1
ATOM 896 N N . ILE A 1 107 ? 11.562 8.828 -40.938 1 96 107 ILE A N 1
ATOM 897 C CA . ILE A 1 107 ? 12.617 8.445 -41.875 1 96 107 ILE A CA 1
ATOM 898 C C . ILE A 1 107 ? 12.805 9.539 -42.938 1 96 107 ILE A C 1
ATOM 900 O O . ILE A 1 107 ? 11.867 9.883 -43.656 1 96 107 ILE A O 1
ATOM 904 N N . LYS A 1 108 ? 13.93 9.984 -42.938 1 93.94 108 LYS A N 1
ATOM 905 C CA . LYS A 1 108 ? 14.242 11.094 -43.812 1 93.94 108 LYS A CA 1
ATOM 906 C C . LYS A 1 108 ? 14.531 10.594 -45.25 1 93.94 108 LYS A C 1
ATOM 908 O O . LYS A 1 108 ? 15.086 9.508 -45.406 1 93.94 108 LYS A O 1
ATOM 913 N N . THR A 1 109 ? 14.227 11.477 -46.25 1 88.88 109 THR A N 1
ATOM 914 C CA . THR A 1 109 ? 14.438 11.109 -47.625 1 88.88 109 THR A CA 1
ATOM 915 C C . THR A 1 109 ? 15.648 11.844 -48.219 1 88.88 109 THR A C 1
ATOM 917 O O . THR A 1 109 ? 16.172 11.453 -49.25 1 88.88 109 THR A O 1
ATOM 920 N N . ASP A 1 110 ? 16.156 12.844 -47.594 1 91.12 110 ASP A N 1
ATOM 921 C CA . ASP A 1 110 ? 17.219 13.688 -48.156 1 91.12 110 ASP A CA 1
ATOM 922 C C . ASP A 1 110 ? 18.578 13.289 -47.562 1 91.12 110 ASP A C 1
ATOM 924 O O . ASP A 1 110 ? 19.469 14.125 -47.438 1 91.12 110 ASP A O 1
ATOM 928 N N . VAL A 1 111 ? 18.656 12.078 -47.125 1 93.88 111 VAL A N 1
ATOM 929 C CA . VAL A 1 111 ? 19.922 11.586 -46.594 1 93.88 111 VAL A CA 1
ATOM 930 C C . VAL A 1 111 ? 20.453 10.453 -47.438 1 93.88 111 VAL A C 1
ATOM 932 O O . VAL A 1 111 ? 19.703 9.883 -48.25 1 93.88 111 VAL A O 1
ATOM 935 N N . ASP A 1 112 ? 21.75 10.18 -47.344 1 89.69 112 ASP A N 1
ATOM 936 C CA . ASP A 1 112 ? 22.406 9.164 -48.188 1 89.69 112 ASP A CA 1
ATOM 937 C C . ASP A 1 112 ? 22.125 7.762 -47.656 1 89.69 112 ASP A C 1
ATOM 939 O O . ASP A 1 112 ? 22.078 6.801 -48.438 1 89.69 112 ASP A O 1
ATOM 943 N N . GLU A 1 113 ? 21.984 7.73 -46.344 1 91.94 113 GLU A N 1
ATOM 944 C CA . GLU A 1 113 ? 21.828 6.434 -45.688 1 91.94 113 GLU A CA 1
ATOM 945 C C . GLU A 1 113 ? 20.984 6.555 -44.438 1 91.94 113 GLU A C 1
ATOM 947 O O . GLU A 1 113 ? 21.094 7.531 -43.688 1 91.94 113 GLU A O 1
ATOM 952 N N . VAL A 1 114 ? 20.094 5.547 -44.281 1 96.44 114 VAL A N 1
ATOM 953 C CA . VAL A 1 114 ? 19.312 5.477 -43.062 1 96.44 114 VAL A CA 1
ATOM 954 C C . VAL A 1 114 ? 19.609 4.164 -42.344 1 96.44 114 VAL A C 1
ATOM 956 O O . VAL A 1 114 ? 19.516 3.088 -42.938 1 96.44 114 VAL A O 1
ATOM 959 N N . ILE A 1 115 ? 20.016 4.234 -41.031 1 97 115 ILE A N 1
ATOM 960 C CA . ILE A 1 115 ? 20.297 3.074 -40.188 1 97 115 ILE A CA 1
ATOM 961 C C . ILE A 1 115 ? 19.359 3.084 -38.969 1 97 115 ILE A C 1
ATOM 963 O O . ILE A 1 115 ? 19.156 4.125 -38.344 1 97 115 ILE A O 1
ATOM 967 N N . ILE A 1 116 ? 18.75 1.958 -38.688 1 98.06 116 ILE A N 1
ATOM 968 C CA . ILE A 1 116 ? 17.906 1.816 -37.5 1 98.06 116 ILE A CA 1
ATOM 969 C C . ILE A 1 116 ? 18.656 1.009 -36.438 1 98.06 116 ILE A C 1
ATOM 971 O O . ILE A 1 116 ? 19.203 -0.055 -36.719 1 98.06 116 ILE A O 1
ATOM 975 N N . VAL A 1 117 ? 18.766 1.523 -35.25 1 98.19 117 VAL A N 1
ATOM 976 C CA . VAL A 1 117 ? 19.312 0.826 -34.094 1 98.19 117 VAL A CA 1
ATOM 977 C C . VAL A 1 117 ? 18.203 0.594 -33.062 1 98.19 117 VAL A C 1
ATOM 979 O O . VAL A 1 117 ? 17.703 1.542 -32.438 1 98.19 117 VAL A O 1
ATOM 982 N N . ALA A 1 118 ? 17.844 -0.661 -32.875 1 98.38 118 ALA A N 1
ATOM 983 C CA . ALA A 1 118 ? 16.656 -0.967 -32.094 1 98.38 118 ALA A CA 1
ATOM 984 C C . ALA A 1 118 ? 16.984 -1.948 -30.953 1 98.38 118 ALA A C 1
ATOM 986 O O . ALA A 1 118 ? 17.781 -2.869 -31.156 1 98.38 118 ALA A O 1
ATOM 987 N N . HIS A 1 119 ? 16.375 -1.694 -29.828 1 97.81 119 HIS A N 1
ATOM 988 C CA . HIS A 1 119 ? 16.562 -2.535 -28.656 1 97.81 119 HIS A CA 1
ATOM 989 C C . HIS A 1 119 ? 15.266 -3.223 -28.234 1 97.81 119 HIS A C 1
ATOM 991 O O . HIS A 1 119 ? 14.211 -2.582 -28.172 1 97.81 119 HIS A O 1
ATOM 997 N N . SER A 1 120 ? 15.367 -4.492 -27.891 1 96.62 120 SER A N 1
ATOM 998 C CA . SER A 1 120 ? 14.25 -5.227 -27.297 1 96.62 120 SER A CA 1
ATOM 999 C C . SER A 1 120 ? 13 -5.125 -28.156 1 96.62 120 SER A C 1
ATOM 1001 O O . SER A 1 120 ? 13.039 -5.406 -29.359 1 96.62 120 SER A O 1
ATOM 1003 N N . MET A 1 121 ? 11.953 -4.633 -27.703 1 96.81 121 MET A N 1
ATOM 1004 C CA . MET A 1 121 ? 10.695 -4.473 -28.438 1 96.81 121 MET A CA 1
ATOM 1005 C C . MET A 1 121 ? 10.867 -3.516 -29.609 1 96.81 121 MET A C 1
ATOM 1007 O O . MET A 1 121 ? 10.148 -3.615 -30.609 1 96.81 121 MET A O 1
ATOM 1011 N N . GLY A 1 122 ? 11.82 -2.689 -29.516 1 98.12 122 GLY A N 1
ATOM 1012 C CA . GLY A 1 122 ? 12.109 -1.773 -30.609 1 98.12 122 GLY A CA 1
ATOM 1013 C C . GLY A 1 122 ? 12.453 -2.48 -31.906 1 98.12 122 GLY A C 1
ATOM 1014 O O . GLY A 1 122 ? 12.141 -1.986 -33 1 98.12 122 GLY A O 1
ATOM 1015 N N . GLY A 1 123 ? 13.141 -3.633 -31.781 1 98 123 GLY A N 1
ATOM 1016 C CA . GLY A 1 123 ? 13.43 -4.43 -32.969 1 98 123 GLY A CA 1
ATOM 1017 C C . GLY A 1 123 ? 12.188 -4.957 -33.656 1 98 123 GLY A C 1
ATOM 1018 O O . GLY A 1 123 ? 12.117 -5.008 -34.875 1 98 123 GLY A O 1
ATOM 1019 N N . LEU A 1 124 ? 11.227 -5.363 -32.906 1 97.56 124 LEU A N 1
ATOM 1020 C CA . LEU A 1 124 ? 9.961 -5.832 -33.438 1 97.56 124 LEU A CA 1
ATOM 1021 C C . LEU A 1 124 ? 9.219 -4.695 -34.156 1 97.56 124 LEU A C 1
ATOM 1023 O O . LEU A 1 124 ? 8.609 -4.906 -35.188 1 97.56 124 LEU A O 1
ATOM 1027 N N . ILE A 1 125 ? 9.266 -3.512 -33.531 1 98 125 ILE A N 1
ATOM 1028 C CA . ILE A 1 125 ? 8.625 -2.342 -34.125 1 98 125 ILE A CA 1
ATOM 1029 C C . ILE A 1 125 ? 9.273 -2.006 -35.438 1 98 125 ILE A C 1
ATOM 1031 O O . ILE A 1 125 ? 8.578 -1.722 -36.438 1 98 125 ILE A O 1
ATOM 1035 N N . ALA A 1 126 ? 10.547 -2.012 -35.5 1 97.94 126 ALA A N 1
ATOM 1036 C CA . ALA A 1 126 ? 11.273 -1.759 -36.75 1 97.94 126 ALA A CA 1
ATOM 1037 C C . ALA A 1 126 ? 10.859 -2.744 -37.844 1 97.94 126 ALA A C 1
ATOM 1039 O O . ALA A 1 126 ? 10.547 -2.344 -38.969 1 97.94 126 ALA A O 1
ATOM 1040 N N . LYS A 1 127 ? 10.859 -4.02 -37.531 1 97.19 127 LYS A N 1
ATOM 1041 C CA . LYS A 1 127 ? 10.469 -5.055 -38.469 1 97.19 127 LYS A CA 1
ATOM 1042 C C . LYS A 1 127 ? 9.031 -4.863 -38.938 1 97.19 127 LYS A C 1
ATOM 1044 O O . LYS A 1 127 ? 8.75 -4.949 -40.125 1 97.19 127 LYS A O 1
ATOM 1049 N N . ALA A 1 128 ? 8.164 -4.637 -38 1 97 128 ALA A N 1
ATOM 1050 C CA . ALA A 1 128 ? 6.754 -4.426 -38.312 1 97 128 ALA A CA 1
ATOM 1051 C C . ALA A 1 128 ? 6.586 -3.244 -39.281 1 97 128 ALA A C 1
ATOM 1053 O O . ALA A 1 128 ? 5.805 -3.312 -40.219 1 97 128 ALA A O 1
ATOM 1054 N N . CYS A 1 129 ? 7.293 -2.188 -38.969 1 97.44 129 CYS A N 1
ATOM 1055 C CA . CYS A 1 129 ? 7.207 -0.989 -39.812 1 97.44 129 CYS A CA 1
ATOM 1056 C C . CYS A 1 129 ? 7.707 -1.269 -41.219 1 97.44 129 CYS A C 1
ATOM 1058 O O . CYS A 1 129 ? 7.047 -0.911 -42.188 1 97.44 129 CYS A O 1
ATOM 1060 N N . LEU A 1 130 ? 8.836 -1.863 -41.375 1 96.5 130 LEU A N 1
ATOM 1061 C CA . LEU A 1 130 ? 9.43 -2.17 -42.688 1 96.5 130 LEU A CA 1
ATOM 1062 C C . LEU A 1 130 ? 8.523 -3.092 -43.5 1 96.5 130 LEU A C 1
ATOM 1064 O O . LEU A 1 130 ? 8.367 -2.91 -44.688 1 96.5 130 LEU A O 1
ATOM 1068 N N . ASN A 1 131 ? 7.887 -4.086 -42.812 1 95.12 131 ASN A N 1
ATOM 1069 C CA . ASN A 1 131 ? 7.012 -5.035 -43.469 1 95.12 131 ASN A CA 1
ATOM 1070 C C . ASN A 1 131 ? 5.684 -4.398 -43.875 1 95.12 131 ASN A C 1
ATOM 1072 O O . ASN A 1 131 ? 5.141 -4.68 -44.938 1 95.12 131 ASN A O 1
ATOM 1076 N N . GLU A 1 132 ? 5.188 -3.607 -42.969 1 95.19 132 GLU A N 1
ATOM 1077 C CA . GLU A 1 132 ? 3.91 -2.953 -43.25 1 95.19 132 GLU A CA 1
ATOM 1078 C C . GLU A 1 132 ? 4.004 -2.045 -44.469 1 95.19 132 GLU A C 1
ATOM 1080 O O . GLU A 1 132 ? 3.074 -1.982 -45.281 1 95.19 132 GLU A O 1
ATOM 1085 N N . PHE A 1 133 ? 5.133 -1.368 -44.688 1 95.44 133 PHE A N 1
ATOM 1086 C CA . PHE A 1 133 ? 5.262 -0.371 -45.719 1 95.44 133 PHE A CA 1
ATOM 1087 C C . PHE A 1 133 ? 6.25 -0.832 -46.781 1 95.44 133 PHE A C 1
ATOM 1089 O O . PHE A 1 133 ? 6.863 -0.009 -47.469 1 95.44 133 PHE A O 1
ATOM 1096 N N . ALA A 1 134 ? 6.469 -2.074 -46.844 1 93.12 134 ALA A N 1
ATOM 1097 C CA . ALA A 1 134 ? 7.363 -2.641 -47.844 1 93.12 134 ALA A CA 1
ATOM 1098 C C . ALA A 1 134 ? 6.887 -2.307 -49.25 1 93.12 134 ALA A C 1
ATOM 1100 O O . ALA A 1 134 ? 7.695 -2.043 -50.125 1 93.12 134 ALA A O 1
ATOM 1101 N N . SER A 1 135 ? 5.586 -2.289 -49.469 1 92 135 SER A N 1
ATOM 1102 C CA . SER A 1 135 ? 5 -2.018 -50.781 1 92 135 SER A CA 1
ATOM 1103 C C . SER A 1 135 ? 5.266 -0.581 -51.219 1 92 135 SER A C 1
ATOM 1105 O O . SER A 1 135 ? 5.27 -0.281 -52.406 1 92 135 SER A O 1
ATOM 1107 N N . GLU A 1 136 ? 5.551 0.246 -50.219 1 93.19 136 GLU A N 1
ATOM 1108 C CA . GLU A 1 136 ? 5.832 1.648 -50.531 1 93.19 136 GLU A CA 1
ATOM 1109 C C . GLU A 1 136 ? 7.328 1.888 -50.719 1 93.19 136 GLU A C 1
ATOM 1111 O O . GLU A 1 136 ? 7.758 3.02 -50.938 1 93.19 136 GLU A O 1
ATOM 1116 N N . GLY A 1 137 ? 8.117 0.815 -50.594 1 90.19 137 GLY A N 1
ATOM 1117 C CA . GLY A 1 137 ? 9.547 0.894 -50.844 1 90.19 137 GLY A CA 1
ATOM 1118 C C . GLY A 1 137 ? 10.344 1.3 -49.625 1 90.19 137 GLY A C 1
ATOM 1119 O O . GLY A 1 137 ? 11.484 1.755 -49.75 1 90.19 137 GLY A O 1
ATOM 1120 N N . LEU A 1 138 ? 9.797 1.243 -48.469 1 89.75 138 LEU A N 1
ATOM 1121 C CA . LEU A 1 138 ? 10.484 1.683 -47.25 1 89.75 138 LEU A CA 1
ATOM 1122 C C . LEU A 1 138 ? 11.766 0.888 -47.031 1 89.75 138 LEU A C 1
ATOM 1124 O O . LEU A 1 138 ? 12.773 1.44 -46.594 1 89.75 138 LEU A O 1
ATOM 1128 N N . ASN A 1 139 ? 11.781 -0.387 -47.344 1 90.31 139 ASN A N 1
ATOM 1129 C CA . ASN A 1 139 ? 12.93 -1.255 -47.125 1 90.31 139 ASN A CA 1
ATOM 1130 C C . ASN A 1 139 ? 14.125 -0.831 -47.969 1 90.31 139 ASN A C 1
ATOM 1132 O O . ASN A 1 139 ? 15.273 -1.052 -47.594 1 90.31 139 ASN A O 1
ATOM 1136 N N . GLN A 1 140 ? 13.805 -0.207 -49 1 89.75 140 GLN A N 1
ATOM 1137 C CA . GLN A 1 140 ? 14.875 0.233 -49.906 1 89.75 140 GLN A CA 1
ATOM 1138 C C . GLN A 1 140 ? 15.555 1.488 -49.344 1 89.75 140 GLN A C 1
ATOM 1140 O O . GLN A 1 140 ? 16.703 1.775 -49.719 1 89.75 140 GLN A O 1
ATOM 1145 N N . LYS A 1 141 ? 14.859 2.137 -48.5 1 90.38 141 LYS A N 1
ATOM 1146 C CA . LYS A 1 141 ? 15.383 3.381 -47.938 1 90.38 141 LYS A CA 1
ATOM 1147 C C . LYS A 1 141 ? 16.297 3.111 -46.75 1 90.38 141 LYS A C 1
ATOM 1149 O O . LYS A 1 141 ? 17.109 3.967 -46.375 1 90.38 141 LYS A O 1
ATOM 1154 N N . ILE A 1 142 ? 16.188 1.975 -46.188 1 95.75 142 ILE A N 1
ATOM 1155 C CA . ILE A 1 142 ? 16.938 1.621 -45 1 95.75 142 ILE A CA 1
ATOM 1156 C C . ILE A 1 142 ? 18.172 0.799 -45.406 1 95.75 142 ILE A C 1
ATOM 1158 O O . ILE A 1 142 ? 18.047 -0.25 -46.031 1 95.75 142 ILE A O 1
ATOM 1162 N N . SER A 1 143 ? 19.328 1.215 -45.031 1 94.06 143 SER A N 1
ATOM 1163 C CA . SER A 1 143 ? 20.562 0.518 -45.375 1 94.06 143 SER A CA 1
ATOM 1164 C C . SER A 1 143 ? 20.812 -0.655 -44.438 1 94.06 143 SER A C 1
ATOM 1166 O O . SER A 1 143 ? 21.219 -1.733 -44.906 1 94.06 143 SER A O 1
ATOM 1168 N N . LYS A 1 144 ? 20.688 -0.358 -43.125 1 94.5 144 LYS A N 1
ATOM 1169 C CA . LYS A 1 144 ? 21 -1.356 -42.125 1 94.5 144 LYS A CA 1
ATOM 1170 C C . LYS A 1 144 ? 20.016 -1.271 -40.969 1 94.5 144 LYS A C 1
ATOM 1172 O O . LYS A 1 144 ? 19.531 -0.187 -40.625 1 94.5 144 LYS A O 1
ATOM 1177 N N . VAL A 1 145 ? 19.75 -2.43 -40.406 1 97 145 VAL A N 1
ATOM 1178 C CA . VAL A 1 145 ? 19.062 -2.52 -39.125 1 97 145 VAL A CA 1
ATOM 1179 C C . VAL A 1 145 ? 19.938 -3.244 -38.094 1 97 145 VAL A C 1
ATOM 1181 O O . VAL A 1 145 ? 20.422 -4.348 -38.375 1 97 145 VAL A O 1
ATOM 1184 N N . ILE A 1 146 ? 20.219 -2.596 -37.031 1 96.56 146 ILE A N 1
ATOM 1185 C CA . ILE A 1 146 ? 20.969 -3.186 -35.938 1 96.56 146 ILE A CA 1
ATOM 1186 C C . ILE A 1 146 ? 20.016 -3.432 -34.75 1 96.56 146 ILE A C 1
ATOM 1188 O O . ILE A 1 146 ? 19.391 -2.496 -34.25 1 96.56 146 ILE A O 1
ATOM 1192 N N . THR A 1 147 ? 19.891 -4.68 -34.344 1 97.44 147 THR A N 1
ATOM 1193 C CA . THR A 1 147 ? 19.016 -4.988 -33.219 1 97.44 147 THR A CA 1
ATOM 1194 C C . THR A 1 147 ? 19.797 -5.547 -32.031 1 97.44 147 THR A C 1
ATOM 1196 O O . THR A 1 147 ? 20.859 -6.141 -32.219 1 97.44 147 THR A O 1
ATOM 1199 N N . MET A 1 148 ? 19.266 -5.293 -30.844 1 96.88 148 MET A N 1
ATOM 1200 C CA . MET A 1 148 ? 19.891 -5.77 -29.609 1 96.88 148 MET A CA 1
ATOM 1201 C C . MET A 1 148 ? 18.859 -6.43 -28.719 1 96.88 148 MET A C 1
ATOM 1203 O O . MET A 1 148 ? 17.938 -5.766 -28.219 1 96.88 148 MET A O 1
ATOM 1207 N N . GLY A 1 149 ? 19.047 -7.68 -28.391 1 96 149 GLY A N 1
ATOM 1208 C CA . GLY A 1 149 ? 18.203 -8.383 -27.438 1 96 149 GLY A CA 1
ATOM 1209 C C . GLY A 1 149 ? 16.734 -8.422 -27.859 1 96 149 GLY A C 1
ATOM 1210 O O . GLY A 1 149 ? 15.844 -8.312 -27.016 1 96 149 GLY A O 1
ATOM 1211 N N . THR A 1 150 ? 16.406 -8.5 -29.109 1 97.88 150 THR A N 1
ATOM 1212 C CA . THR A 1 150 ? 15.039 -8.469 -29.609 1 97.88 150 THR A CA 1
ATOM 1213 C C . THR A 1 150 ? 14.391 -9.844 -29.484 1 97.88 150 THR A C 1
ATOM 1215 O O . THR A 1 150 ? 14.961 -10.844 -29.922 1 97.88 150 THR A O 1
ATOM 1218 N N . PRO A 1 151 ? 13.25 -9.961 -28.906 1 96.38 151 PRO A N 1
ATOM 1219 C CA . PRO A 1 151 ? 12.539 -11.242 -28.797 1 96.38 151 PRO A CA 1
ATOM 1220 C C . PRO A 1 151 ? 11.711 -11.562 -30.031 1 96.38 151 PRO A C 1
ATOM 1222 O O . PRO A 1 151 ? 10.484 -11.43 -30 1 96.38 151 PRO A O 1
ATOM 1225 N N . TRP A 1 152 ? 12.312 -12.109 -31.016 1 96 152 TRP A N 1
ATOM 1226 C CA . TRP A 1 152 ? 11.68 -12.375 -32.312 1 96 152 TRP A CA 1
ATOM 1227 C C . TRP A 1 152 ? 10.508 -13.344 -32.156 1 96 152 TRP A C 1
ATOM 1229 O O . TRP A 1 152 ? 9.516 -13.258 -32.875 1 96 152 TRP A O 1
ATOM 1239 N N . ALA A 1 153 ? 10.688 -14.312 -31.203 1 92.88 153 ALA A N 1
ATOM 1240 C CA . ALA A 1 153 ? 9.633 -15.297 -30.969 1 92.88 153 ALA A CA 1
ATOM 1241 C C . ALA A 1 153 ? 8.938 -15.055 -29.641 1 92.88 153 ALA A C 1
ATOM 1243 O O . ALA A 1 153 ? 8.281 -15.953 -29.109 1 92.88 153 ALA A O 1
ATOM 1244 N N . GLY A 1 154 ? 9.094 -13.914 -29.125 1 92.19 154 GLY A N 1
ATOM 1245 C CA . GLY A 1 154 ? 8.492 -13.602 -27.828 1 92.19 154 GLY A CA 1
ATOM 1246 C C . GLY A 1 154 ? 9.375 -13.961 -26.656 1 92.19 154 GLY A C 1
ATOM 1247 O O . GLY A 1 154 ? 10.508 -14.414 -26.844 1 92.19 154 GLY A O 1
ATOM 1248 N N . ALA A 1 155 ? 8.891 -13.664 -25.484 1 91.19 155 ALA A N 1
ATOM 1249 C CA . ALA A 1 155 ? 9.641 -13.953 -24.266 1 91.19 155 ALA A CA 1
ATOM 1250 C C . ALA A 1 155 ? 8.703 -14.445 -23.156 1 91.19 155 ALA A C 1
ATOM 1252 O O . ALA A 1 155 ? 7.668 -13.828 -22.891 1 91.19 155 ALA A O 1
ATOM 1253 N N . PRO A 1 156 ? 9.078 -15.539 -22.5 1 90.06 156 PRO A N 1
ATOM 1254 C CA . PRO A 1 156 ? 8.266 -16.047 -21.391 1 90.06 156 PRO A CA 1
ATOM 1255 C C . PRO A 1 156 ? 8.117 -15.031 -20.25 1 90.06 156 PRO A C 1
ATOM 1257 O O . PRO A 1 156 ? 7.152 -15.102 -19.484 1 90.06 156 PRO A O 1
ATOM 1260 N N . THR A 1 157 ? 8.977 -14.086 -20.172 1 89.81 157 THR A N 1
ATOM 1261 C CA . THR A 1 157 ? 8.898 -13.039 -19.156 1 89.81 157 THR A CA 1
ATOM 1262 C C . THR A 1 157 ? 7.594 -12.258 -19.297 1 89.81 157 THR A C 1
ATOM 1264 O O . THR A 1 157 ? 7.043 -11.789 -18.297 1 89.81 157 THR A O 1
ATOM 1267 N N . ALA A 1 158 ? 7.102 -12.117 -20.516 1 90.31 158 ALA A N 1
ATOM 1268 C CA . ALA A 1 158 ? 5.832 -11.43 -20.734 1 90.31 158 ALA A CA 1
ATOM 1269 C C . ALA A 1 158 ? 4.68 -12.195 -20.094 1 90.31 158 ALA A C 1
ATOM 1271 O O . ALA A 1 158 ? 3.768 -11.594 -19.516 1 90.31 158 ALA A O 1
ATOM 1272 N N . TYR A 1 159 ? 4.758 -13.508 -20.203 1 87.06 159 TYR A N 1
ATOM 1273 C CA . TYR A 1 159 ? 3.744 -14.336 -19.562 1 87.06 159 TYR A CA 1
ATOM 1274 C C . TYR A 1 159 ? 3.797 -14.18 -18.047 1 87.06 159 TYR A C 1
ATOM 1276 O O . TYR A 1 159 ? 2.76 -14.078 -17.391 1 87.06 159 TYR A O 1
ATOM 1284 N N . LYS A 1 160 ? 4.98 -14.211 -17.594 1 88.19 160 LYS A N 1
ATOM 1285 C CA . LYS A 1 160 ? 5.148 -14.031 -16.156 1 88.19 160 LYS A CA 1
ATOM 1286 C C . LYS A 1 160 ? 4.535 -12.711 -15.688 1 88.19 160 LYS A C 1
ATOM 1288 O O . LYS A 1 160 ? 3.871 -12.664 -14.656 1 88.19 160 LYS A O 1
ATOM 1293 N N . ALA A 1 161 ? 4.777 -11.672 -16.422 1 87.81 161 ALA A N 1
ATOM 1294 C CA . ALA A 1 161 ? 4.262 -10.352 -16.078 1 87.81 161 ALA A CA 1
ATOM 1295 C C . ALA A 1 161 ? 2.738 -10.344 -16.047 1 87.81 161 ALA A C 1
ATOM 1297 O O . ALA A 1 161 ? 2.131 -9.727 -15.164 1 87.81 161 ALA A O 1
ATOM 1298 N N . LEU A 1 162 ? 2.115 -11.039 -16.953 1 87.75 162 LEU A N 1
ATOM 1299 C CA . LEU A 1 162 ? 0.664 -11.023 -17.094 1 87.75 162 LEU A CA 1
ATOM 1300 C C . LEU A 1 162 ? 0.005 -11.922 -16.062 1 87.75 162 LEU A C 1
ATOM 1302 O O . LEU A 1 162 ? -1.065 -11.602 -15.539 1 87.75 162 LEU A O 1
ATOM 1306 N N . LYS A 1 163 ? 0.675 -12.977 -15.742 1 83.94 163 LYS A N 1
ATOM 1307 C CA . LYS A 1 163 ? 0.015 -13.969 -14.906 1 83.94 163 LYS A CA 1
ATOM 1308 C C . LYS A 1 163 ? 0.454 -13.836 -13.445 1 83.94 163 LYS A C 1
ATOM 1310 O O . LYS A 1 163 ? -0.331 -14.094 -12.531 1 83.94 163 LYS A O 1
ATOM 1315 N N . HIS A 1 164 ? 1.723 -13.539 -13.234 1 82.31 164 HIS A N 1
ATOM 1316 C CA . HIS A 1 164 ? 2.268 -13.617 -11.883 1 82.31 164 HIS A CA 1
ATOM 1317 C C . HIS A 1 164 ? 2.795 -12.266 -11.414 1 82.31 164 HIS A C 1
ATOM 1319 O O . HIS A 1 164 ? 3.105 -12.094 -10.234 1 82.31 164 HIS A O 1
ATOM 1325 N N . GLY A 1 165 ? 2.854 -11.367 -12.133 1 76.44 165 GLY A N 1
ATOM 1326 C CA . GLY A 1 165 ? 3.393 -10.07 -11.773 1 76.44 165 GLY A CA 1
ATOM 1327 C C . GLY A 1 165 ? 4.906 -10.047 -11.695 1 76.44 165 GLY A C 1
ATOM 1328 O O . GLY A 1 165 ? 5.543 -11.102 -11.594 1 76.44 165 GLY A O 1
ATOM 1329 N N . ALA A 1 166 ? 5.473 -8.797 -11.234 1 60.75 166 ALA A N 1
ATOM 1330 C CA . ALA A 1 166 ? 6.891 -8.484 -11.078 1 60.75 166 ALA A CA 1
ATOM 1331 C C . ALA A 1 166 ? 7.668 -8.852 -12.344 1 60.75 166 ALA A C 1
ATOM 1333 O O . ALA A 1 166 ? 8.852 -8.531 -12.461 1 60.75 166 ALA A O 1
ATOM 1334 N N . GLY A 1 167 ? 8.141 -8.875 -13.305 1 55.94 167 GLY A N 1
ATOM 1335 C CA . GLY A 1 167 ? 8.992 -8.945 -14.484 1 55.94 167 GLY A CA 1
ATOM 1336 C C . GLY A 1 167 ? 9.156 -7.602 -15.18 1 55.94 167 GLY A C 1
ATOM 1337 O O . GLY A 1 167 ? 8.68 -6.578 -14.68 1 55.94 167 GLY A O 1
ATOM 1338 N N . ILE A 1 168 ? 8.891 -6.824 -16.547 1 52.62 168 ILE A N 1
ATOM 1339 C CA . ILE A 1 168 ? 9.516 -5.883 -17.469 1 52.62 168 ILE A CA 1
ATOM 1340 C C . ILE A 1 168 ? 9.367 -4.461 -16.938 1 52.62 168 ILE A C 1
ATOM 1342 O O . ILE A 1 168 ? 8.25 -3.941 -16.844 1 52.62 168 ILE A O 1
ATOM 1346 N N . PRO A 1 169 ? 10.844 -3.713 -16.578 1 47.41 169 PRO A N 1
ATOM 1347 C CA . PRO A 1 169 ? 12.148 -4.379 -16.672 1 47.41 169 PRO A CA 1
ATOM 1348 C C . PRO A 1 169 ? 12.391 -5.371 -15.531 1 47.41 169 PRO A C 1
ATOM 1350 O O . PRO A 1 169 ? 11.492 -5.613 -14.727 1 47.41 169 PRO A O 1
ATOM 1353 N N . LYS A 1 170 ? 13.641 -5.418 -14.914 1 53.28 170 LYS A N 1
ATOM 1354 C CA . LYS A 1 170 ? 14.125 -6.359 -13.914 1 53.28 170 LYS A CA 1
ATOM 1355 C C . LYS A 1 170 ? 13.273 -6.309 -12.648 1 53.28 170 LYS A C 1
ATOM 1357 O O . LYS A 1 170 ? 12.586 -5.316 -12.391 1 53.28 170 LYS A O 1
ATOM 1362 N N . ASP A 1 171 ? 13.094 -7.34 -12.008 1 51.16 171 ASP A N 1
ATOM 1363 C CA . ASP A 1 171 ? 12.398 -7.539 -10.742 1 51.16 171 ASP A CA 1
ATOM 1364 C C . ASP A 1 171 ? 12.75 -6.438 -9.742 1 51.16 171 ASP A C 1
ATOM 1366 O O . ASP A 1 171 ? 12.445 -6.547 -8.555 1 51.16 171 ASP A O 1
ATOM 1370 N N . TRP A 1 172 ? 13.445 -5.402 -10.289 1 51.41 172 TRP A N 1
ATOM 1371 C CA . TRP A 1 172 ? 13.805 -4.312 -9.391 1 51.41 172 TRP A CA 1
ATOM 1372 C C . TRP A 1 172 ? 12.609 -3.41 -9.117 1 51.41 172 TRP A C 1
ATOM 1374 O O . TRP A 1 172 ? 12.547 -2.73 -8.094 1 51.41 172 TRP A O 1
ATOM 1384 N N . PHE A 1 173 ? 11.672 -3.457 -10.117 1 51 173 PHE A N 1
ATOM 1385 C CA . PHE A 1 173 ? 10.531 -2.561 -9.992 1 51 173 PHE A CA 1
ATOM 1386 C C . PHE A 1 173 ? 9.672 -2.934 -8.789 1 51 173 PHE A C 1
ATOM 1388 O O . PHE A 1 173 ? 8.898 -2.111 -8.289 1 51 173 PHE A O 1
ATOM 1395 N N . PRO A 1 174 ? 9.828 -4.145 -8.453 1 47.19 174 PRO A N 1
ATOM 1396 C CA . PRO A 1 174 ? 8.984 -4.492 -7.309 1 47.19 174 PRO A CA 1
ATOM 1397 C C . PRO A 1 174 ? 9.289 -3.654 -6.07 1 47.19 174 PRO A C 1
ATOM 1399 O O . PRO A 1 174 ? 8.461 -3.57 -5.156 1 47.19 174 PRO A O 1
ATOM 1402 N N . VAL A 1 175 ? 10.562 -3.062 -6.223 1 50.31 175 VAL A N 1
ATOM 1403 C CA . VAL A 1 175 ? 10.844 -2.213 -5.07 1 50.31 175 VAL A CA 1
ATOM 1404 C C . VAL A 1 175 ? 9.898 -1.012 -5.074 1 50.31 175 VAL A C 1
ATOM 1406 O O . VAL A 1 175 ? 9.609 -0.443 -4.02 1 50.31 175 VAL A O 1
ATOM 1409 N N . MET A 1 176 ? 9.32 -0.87 -6.285 1 59.72 176 MET A N 1
ATOM 1410 C CA . MET A 1 176 ? 8.492 0.326 -6.367 1 59.72 176 MET A CA 1
ATOM 1411 C C . MET A 1 176 ? 7.008 -0.035 -6.293 1 59.72 176 MET A C 1
ATOM 1413 O O . MET A 1 176 ? 6.191 0.769 -5.84 1 59.72 176 MET A O 1
ATOM 1417 N N . MET A 1 177 ? 6.781 -1.364 -6.789 1 64.5 177 MET A N 1
ATOM 1418 C CA . MET A 1 177 ? 5.387 -1.792 -6.805 1 64.5 177 MET A CA 1
ATOM 1419 C C . MET A 1 177 ? 5.273 -3.289 -6.527 1 64.5 177 MET A C 1
ATOM 1421 O O . MET A 1 177 ? 6.137 -4.066 -6.938 1 64.5 177 MET A O 1
ATOM 1425 N N . SER A 1 178 ? 4.293 -3.705 -5.852 1 68.19 178 SER A N 1
ATOM 1426 C CA . SER A 1 178 ? 4.043 -5.113 -5.566 1 68.19 178 SER A CA 1
ATOM 1427 C C . SER A 1 178 ? 3.799 -5.902 -6.852 1 68.19 178 SER A C 1
ATOM 1429 O O . SER A 1 178 ? 3.469 -5.324 -7.887 1 68.19 178 SER A O 1
ATOM 1431 N N . ALA A 1 179 ? 4.039 -7.195 -6.797 1 72.75 179 ALA A N 1
ATOM 1432 C CA . ALA A 1 179 ? 3.781 -8.078 -7.926 1 72.75 179 ALA A CA 1
ATOM 1433 C C . ALA A 1 179 ? 2.326 -7.984 -8.375 1 72.75 179 ALA A C 1
ATOM 1435 O O . ALA A 1 179 ? 2.037 -8.016 -9.578 1 72.75 179 ALA A O 1
ATOM 1436 N N . GLU A 1 180 ? 1.448 -7.812 -7.473 1 73.81 180 GLU A N 1
ATOM 1437 C CA . GLU A 1 180 ? 0.027 -7.738 -7.801 1 73.81 180 GLU A CA 1
ATOM 1438 C C . GLU A 1 180 ? -0.295 -6.469 -8.586 1 73.81 180 GLU A C 1
ATOM 1440 O O . GLU A 1 180 ? -1.053 -6.508 -9.555 1 73.81 180 GLU A O 1
ATOM 1445 N N . LYS A 1 181 ? 0.242 -5.375 -8.133 1 75.94 181 LYS A N 1
ATOM 1446 C CA . LYS A 1 181 ? -0.004 -4.109 -8.82 1 75.94 181 LYS A CA 1
ATOM 1447 C C . LYS A 1 181 ? 0.595 -4.117 -10.219 1 75.94 181 LYS A C 1
ATOM 1449 O O . LYS A 1 181 ? -0.004 -3.59 -11.164 1 75.94 181 LYS A O 1
ATOM 1454 N N . THR A 1 182 ? 1.685 -4.719 -10.289 1 80.44 182 THR A N 1
ATOM 1455 C CA . THR A 1 182 ? 2.318 -4.773 -11.602 1 80.44 182 THR A CA 1
ATOM 1456 C C . THR A 1 182 ? 1.535 -5.684 -12.547 1 80.44 182 THR A C 1
ATOM 1458 O O . THR A 1 182 ? 1.467 -5.43 -13.75 1 80.44 182 THR A O 1
ATOM 1461 N N . LYS A 1 183 ? 1.064 -6.801 -12.016 1 82.31 183 LYS A N 1
ATOM 1462 C CA . LYS A 1 183 ? 0.216 -7.688 -12.805 1 82.31 183 LYS A CA 1
ATOM 1463 C C . LYS A 1 183 ? -1.009 -6.945 -13.336 1 82.31 183 LYS A C 1
ATOM 1465 O O . LYS A 1 183 ? -1.341 -7.047 -14.516 1 82.31 183 LYS A O 1
ATOM 1470 N N . ASP A 1 184 ? -1.619 -6.113 -12.508 1 82.69 184 ASP A N 1
ATOM 1471 C CA . ASP A 1 184 ? -2.803 -5.34 -12.875 1 82.69 184 ASP A CA 1
ATOM 1472 C C . ASP A 1 184 ? -2.477 -4.312 -13.953 1 82.69 184 ASP A C 1
ATOM 1474 O O . ASP A 1 184 ? -3.299 -4.043 -14.828 1 82.69 184 ASP A O 1
ATOM 1478 N N . LEU A 1 185 ? -1.32 -3.826 -13.789 1 84.75 185 LEU A N 1
ATOM 1479 C CA . LEU A 1 185 ? -0.886 -2.834 -14.773 1 84.75 185 LEU A CA 1
ATOM 1480 C C . LEU A 1 185 ? -0.588 -3.49 -16.109 1 84.75 185 LEU A C 1
ATOM 1482 O O . LEU A 1 185 ? -1.043 -3.014 -17.156 1 84.75 185 LEU A O 1
ATOM 1486 N N . ALA A 1 186 ? 0.19 -4.512 -16.078 1 88.31 186 ALA A N 1
ATOM 1487 C CA . ALA A 1 186 ? 0.62 -5.184 -17.297 1 88.31 186 ALA A CA 1
ATOM 1488 C C . ALA A 1 186 ? -0.58 -5.645 -18.125 1 88.31 186 ALA A C 1
ATOM 1490 O O . ALA A 1 186 ? -0.533 -5.641 -19.359 1 88.31 186 ALA A O 1
ATOM 1491 N N . ARG A 1 187 ? -1.599 -5.969 -17.516 1 87.31 187 ARG A N 1
ATOM 1492 C CA . ARG A 1 187 ? -2.785 -6.492 -18.188 1 87.31 187 ARG A CA 1
ATOM 1493 C C . ARG A 1 187 ? -3.451 -5.414 -19.031 1 87.31 187 ARG A C 1
ATOM 1495 O O . ARG A 1 187 ? -4.191 -5.727 -19.969 1 87.31 187 ARG A O 1
ATOM 1502 N N . THR A 1 188 ? -3.193 -4.164 -18.734 1 88.25 188 THR A N 1
ATOM 1503 C CA . THR A 1 188 ? -3.832 -3.078 -19.469 1 88.25 188 THR A CA 1
ATOM 1504 C C . THR A 1 188 ? -2.971 -2.65 -20.656 1 88.25 188 THR A C 1
ATOM 1506 O O . THR A 1 188 ? -3.391 -1.824 -21.469 1 88.25 188 THR A O 1
ATOM 1509 N N . PHE A 1 189 ? -1.841 -3.225 -20.844 1 91.31 189 PHE A N 1
ATOM 1510 C CA . PHE A 1 189 ? -0.913 -2.812 -21.891 1 91.31 189 PHE A CA 1
ATOM 1511 C C . PHE A 1 189 ? -0.954 -3.783 -23.062 1 91.31 189 PHE A C 1
ATOM 1513 O O . PHE A 1 189 ? -0.431 -4.895 -22.969 1 91.31 189 PHE A O 1
ATOM 1520 N N . GLU A 1 190 ? -1.416 -3.35 -24.156 1 92.19 190 GLU A N 1
ATOM 1521 C CA . GLU A 1 190 ? -1.532 -4.199 -25.328 1 92.19 190 GLU A CA 1
ATOM 1522 C C . GLU A 1 190 ? -0.163 -4.684 -25.797 1 92.19 190 GLU A C 1
ATOM 1524 O O . GLU A 1 190 ? -0.032 -5.801 -26.297 1 92.19 190 GLU A O 1
ATOM 1529 N N . SER A 1 191 ? 0.837 -3.885 -25.641 1 94.44 191 SER A N 1
ATOM 1530 C CA . SER A 1 191 ? 2.184 -4.199 -26.094 1 94.44 191 SER A CA 1
ATOM 1531 C C . SER A 1 191 ? 2.734 -5.438 -25.391 1 94.44 191 SER A C 1
ATOM 1533 O O . SER A 1 191 ? 3.52 -6.188 -25.984 1 94.44 191 SER A O 1
ATOM 1535 N N . VAL A 1 192 ? 2.404 -5.68 -24.141 1 92.88 192 VAL A N 1
ATOM 1536 C CA . VAL A 1 192 ? 2.918 -6.809 -23.375 1 92.88 192 VAL A CA 1
ATOM 1537 C C . VAL A 1 192 ? 2.447 -8.117 -24 1 92.88 192 VAL A C 1
ATOM 1539 O O . VAL A 1 192 ? 3.205 -9.086 -24.078 1 92.88 192 VAL A O 1
ATOM 1542 N N . TYR A 1 193 ? 1.194 -8.125 -24.484 1 92.44 193 TYR A N 1
ATOM 1543 C CA . TYR A 1 193 ? 0.648 -9.312 -25.125 1 92.44 193 TYR A CA 1
ATOM 1544 C C . TYR A 1 193 ? 1.382 -9.609 -26.422 1 92.44 193 TYR A C 1
ATOM 1546 O O . TYR A 1 193 ? 1.485 -10.766 -26.844 1 92.44 193 TYR A O 1
ATOM 1554 N N . GLN A 1 194 ? 1.91 -8.594 -27 1 95.25 194 GLN A N 1
ATOM 1555 C CA . GLN A 1 194 ? 2.609 -8.727 -28.281 1 95.25 194 GLN A CA 1
ATOM 1556 C C . GLN A 1 194 ? 4.027 -9.25 -28.078 1 95.25 194 GLN A C 1
ATOM 1558 O O . GLN A 1 194 ? 4.734 -9.539 -29.047 1 95.25 194 GLN A O 1
ATOM 1563 N N . LEU A 1 195 ? 4.402 -9.422 -26.828 1 94.44 195 LEU A N 1
ATOM 1564 C CA . LEU A 1 195 ? 5.703 -9.977 -26.484 1 94.44 195 LEU A CA 1
ATOM 1565 C C . LEU A 1 195 ? 5.57 -11.422 -26.016 1 94.44 195 LEU A C 1
ATOM 1567 O O . LEU A 1 195 ? 6.57 -12.078 -25.703 1 94.44 195 LEU A O 1
ATOM 1571 N N . LEU A 1 196 ? 4.391 -11.969 -26.031 1 91.75 196 LEU A N 1
ATOM 1572 C CA . LEU A 1 196 ? 4.172 -13.352 -25.641 1 91.75 196 LEU A CA 1
ATOM 1573 C C . LEU A 1 196 ? 4.832 -14.312 -26.625 1 91.75 196 LEU A C 1
ATOM 1575 O O . LEU A 1 196 ? 4.887 -14.031 -27.828 1 91.75 196 LEU A O 1
ATOM 1579 N N . PRO A 1 197 ? 5.281 -15.461 -26.078 1 90.88 197 PRO A N 1
ATOM 1580 C CA . PRO A 1 197 ? 5.816 -16.469 -27 1 90.88 197 PRO A CA 1
ATOM 1581 C C . PRO A 1 197 ? 4.824 -16.859 -28.094 1 90.88 197 PRO A C 1
ATOM 1583 O O . PRO A 1 197 ? 3.639 -17.062 -27.797 1 90.88 197 PRO A O 1
ATOM 1586 N N . ASN A 1 198 ? 5.309 -16.859 -29.312 1 89 198 ASN A N 1
ATOM 1587 C CA . ASN A 1 198 ? 4.449 -17.188 -30.438 1 89 198 ASN A CA 1
ATOM 1588 C C . ASN A 1 198 ? 4.688 -18.609 -30.938 1 89 198 ASN A C 1
ATOM 1590 O O . ASN A 1 198 ? 5.324 -19.422 -30.25 1 89 198 ASN A O 1
ATOM 1594 N N . ILE A 1 199 ? 4.117 -18.922 -32.062 1 83.06 199 ILE A N 1
ATOM 1595 C CA . ILE A 1 199 ? 4.156 -20.281 -32.594 1 83.06 199 ILE A CA 1
ATOM 1596 C C . ILE A 1 199 ? 5.605 -20.688 -32.875 1 83.06 199 ILE A C 1
ATOM 1598 O O . ILE A 1 199 ? 5.969 -21.844 -32.719 1 83.06 199 ILE A O 1
ATOM 1602 N N . ASN A 1 200 ? 6.422 -19.703 -33.25 1 85.44 200 ASN A N 1
ATOM 1603 C CA . ASN A 1 200 ? 7.824 -20.016 -33.531 1 85.44 200 ASN A CA 1
ATOM 1604 C C . ASN A 1 200 ? 8.562 -20.438 -32.25 1 85.44 200 ASN A C 1
ATOM 1606 O O . ASN A 1 200 ? 9.43 -21.312 -32.312 1 85.44 200 ASN A O 1
ATOM 1610 N N . TYR A 1 201 ? 8.195 -19.812 -31.219 1 87.06 201 TYR A N 1
ATOM 1611 C CA . TYR A 1 201 ? 8.82 -20.188 -29.953 1 87.06 201 TYR A CA 1
ATOM 1612 C C . TYR A 1 201 ? 8.477 -21.625 -29.578 1 87.06 201 TYR A C 1
ATOM 1614 O O . TYR A 1 201 ? 9.359 -22.391 -29.172 1 87.06 201 TYR A O 1
ATOM 1622 N N . TYR A 1 202 ? 7.195 -21.891 -29.688 1 79 202 TYR A N 1
ATOM 1623 C CA . TYR A 1 202 ? 6.715 -23.234 -29.359 1 79 202 TYR A CA 1
ATOM 1624 C C . TYR A 1 202 ? 7.426 -24.281 -30.188 1 79 202 TYR A C 1
ATOM 1626 O O . TYR A 1 202 ? 7.859 -25.312 -29.656 1 79 202 TYR A O 1
ATOM 1634 N N . GLN A 1 203 ? 7.578 -24.078 -31.375 1 76.19 203 GLN A N 1
ATOM 1635 C CA . GLN A 1 203 ? 8.188 -25.047 -32.281 1 76.19 203 GLN A CA 1
ATOM 1636 C C . GLN A 1 203 ? 9.68 -25.203 -32 1 76.19 203 GLN A C 1
ATOM 1638 O O . GLN A 1 203 ? 10.172 -26.344 -31.922 1 76.19 203 GLN A O 1
ATOM 1643 N N . GLU A 1 204 ? 10.25 -24.156 -31.75 1 73.38 204 GLU A N 1
ATOM 1644 C CA . GLU A 1 204 ? 11.695 -24.188 -31.516 1 73.38 204 GLU A CA 1
ATOM 1645 C C . GLU A 1 204 ? 12.016 -24.797 -30.156 1 73.38 204 GLU A C 1
ATOM 1647 O O . GLU A 1 204 ? 12.961 -25.594 -30.031 1 73.38 204 GLU A O 1
ATOM 1652 N N . TYR A 1 205 ? 11.289 -24.453 -29.219 1 68.25 205 TYR A N 1
ATOM 1653 C CA . TYR A 1 205 ? 11.578 -24.922 -27.875 1 68.25 205 TYR A CA 1
ATOM 1654 C C . TYR A 1 205 ? 11.195 -26.391 -27.703 1 68.25 205 TYR A C 1
ATOM 1656 O O . TYR A 1 205 ? 11.898 -27.141 -27.016 1 68.25 205 TYR A O 1
ATOM 1664 N N . ASP A 1 206 ? 10.023 -26.703 -28.141 1 58.56 206 ASP A N 1
ATOM 1665 C CA . ASP A 1 206 ? 9.609 -28.109 -28.078 1 58.56 206 ASP A CA 1
ATOM 1666 C C . ASP A 1 206 ? 10.672 -29.016 -28.703 1 58.56 206 ASP A C 1
ATOM 1668 O O . ASP A 1 206 ? 10.961 -30.078 -28.172 1 58.56 206 ASP A O 1
ATOM 1672 N N . GLU A 1 207 ? 11.078 -28.531 -29.812 1 52.25 207 GLU A N 1
ATOM 1673 C CA . GLU A 1 207 ? 12.125 -29.328 -30.453 1 52.25 207 GLU A CA 1
ATOM 1674 C C . GLU A 1 207 ? 13.359 -29.453 -29.578 1 52.25 207 GLU A C 1
ATOM 1676 O O . GLU A 1 207 ? 13.984 -30.516 -29.516 1 52.25 207 GLU A O 1
ATOM 1681 N N . GLU A 1 208 ? 13.555 -28.438 -28.938 1 51.22 208 GLU A N 1
ATOM 1682 C CA . GLU A 1 208 ? 14.758 -28.422 -28.109 1 51.22 208 GLU A CA 1
ATOM 1683 C C . GLU A 1 208 ? 14.5 -29.062 -26.75 1 51.22 208 GLU A C 1
ATOM 1685 O O . GLU A 1 208 ? 15.312 -29.844 -26.266 1 51.22 208 GLU A O 1
ATOM 1690 N N . CYS A 1 209 ? 13.539 -28.562 -25.953 1 52.22 209 CYS A N 1
ATOM 1691 C CA . CYS A 1 209 ? 13.406 -28.922 -24.547 1 52.22 209 CYS A CA 1
ATOM 1692 C C . CYS A 1 209 ? 12.078 -29.625 -24.281 1 52.22 209 CYS A C 1
ATOM 1694 O O . CYS A 1 209 ? 11.891 -30.234 -23.234 1 52.22 209 CYS A O 1
ATOM 1696 N N . LYS A 1 210 ? 11.273 -30.203 -25.297 1 45.28 210 LYS A N 1
ATOM 1697 C CA . LYS A 1 210 ? 9.922 -30.703 -25.047 1 45.28 210 LYS A CA 1
ATOM 1698 C C . LYS A 1 210 ? 9.203 -29.875 -23.984 1 45.28 210 LYS A C 1
ATOM 1700 O O . LYS A 1 210 ? 9.328 -30.141 -22.797 1 45.28 210 LYS A O 1
ATOM 1705 N N . LEU A 1 211 ? 8.891 -28.609 -24.125 1 44.84 211 LEU A N 1
ATOM 1706 C CA . LEU A 1 211 ? 8.492 -27.531 -23.234 1 44.84 211 LEU A CA 1
ATOM 1707 C C . LEU A 1 211 ? 7.266 -27.938 -22.406 1 44.84 211 LEU A C 1
ATOM 1709 O O . LEU A 1 211 ? 6.309 -28.5 -22.953 1 44.84 211 LEU A O 1
ATOM 1713 N N . ALA A 1 212 ? 7.309 -27.953 -21.312 1 44.19 212 ALA A N 1
ATOM 1714 C CA . ALA A 1 212 ? 6.348 -28.188 -20.234 1 44.19 212 ALA A CA 1
ATOM 1715 C C . ALA A 1 212 ? 5.23 -27.141 -20.266 1 44.19 212 ALA A C 1
ATOM 1717 O O . ALA A 1 212 ? 4.332 -27.172 -19.422 1 44.19 212 ALA A O 1
ATOM 1718 N N . PHE A 1 213 ? 5.324 -25.969 -20.938 1 47.28 213 PHE A N 1
ATOM 1719 C CA . PHE A 1 213 ? 4.137 -25.125 -20.922 1 47.28 213 PHE A CA 1
ATOM 1720 C C . PHE A 1 213 ? 2.881 -25.953 -21.172 1 47.28 213 PHE A C 1
ATOM 1722 O O . PHE A 1 213 ? 1.769 -25.422 -21.156 1 47.28 213 PHE A O 1
ATOM 1729 N N . THR A 1 214 ? 3.074 -27.156 -21.406 1 48.22 214 THR A N 1
ATOM 1730 C CA . THR A 1 214 ? 2.096 -28 -22.094 1 48.22 214 THR A CA 1
ATOM 1731 C C . THR A 1 214 ? 1.087 -28.562 -21.094 1 48.22 214 THR A C 1
ATOM 1733 O O . THR A 1 214 ? 0.212 -29.344 -21.469 1 48.22 214 THR A O 1
ATOM 1736 N N . GLU A 1 215 ? 1.528 -28.359 -19.844 1 48.94 215 GLU A N 1
ATOM 1737 C CA . GLU A 1 215 ? 0.437 -28.938 -19.062 1 48.94 215 GLU A CA 1
ATOM 1738 C C . GLU A 1 215 ? -0.377 -27.844 -18.375 1 48.94 215 GLU A C 1
ATOM 1740 O O . GLU A 1 215 ? 0.186 -26.891 -17.812 1 48.94 215 GLU A O 1
ATOM 1745 N N . TYR A 1 216 ? -1.494 -27.516 -18.812 1 51.06 216 TYR A N 1
ATOM 1746 C CA . TYR A 1 216 ? -2.43 -26.594 -18.172 1 51.06 216 TYR A CA 1
ATOM 1747 C C . TYR A 1 216 ? -3.664 -27.344 -17.672 1 51.06 216 TYR A C 1
ATOM 1749 O O . TYR A 1 216 ? -4.312 -28.062 -18.438 1 51.06 216 TYR A O 1
ATOM 1757 N N . ASN A 1 217 ? -4.012 -27.062 -16.422 1 50.34 217 ASN A N 1
ATOM 1758 C CA . ASN A 1 217 ? -5.168 -27.672 -15.773 1 50.34 217 ASN A CA 1
ATOM 1759 C C . ASN A 1 217 ? -5.164 -29.188 -15.938 1 50.34 217 ASN A C 1
ATOM 1761 O O . ASN A 1 217 ? -6.18 -29.781 -16.297 1 50.34 217 ASN A O 1
ATOM 1765 N N . GLY A 1 218 ? -3.92 -29.812 -15.828 1 50.84 218 GLY A N 1
ATOM 1766 C CA . GLY A 1 218 ? -3.803 -31.25 -15.898 1 50.84 218 GLY A CA 1
ATOM 1767 C C . GLY A 1 218 ? -3.783 -31.781 -17.312 1 50.84 218 GLY A C 1
ATOM 1768 O O . GLY A 1 218 ? -3.686 -33 -17.531 1 50.84 218 GLY A O 1
ATOM 1769 N N . LYS A 1 219 ? -4.012 -30.844 -18.25 1 55.56 219 LYS A N 1
ATOM 1770 C CA . LYS A 1 219 ? -4.039 -31.266 -19.641 1 55.56 219 LYS A CA 1
ATOM 1771 C C . LYS A 1 219 ? -2.713 -30.969 -20.344 1 55.56 219 LYS A C 1
ATOM 1773 O O . LYS A 1 219 ? -2.135 -29.891 -20.156 1 55.56 219 LYS A O 1
ATOM 1778 N N . SER A 1 220 ? -2.135 -31.922 -20.844 1 56.88 220 SER A N 1
ATOM 1779 C CA . SER A 1 220 ? -0.953 -31.734 -21.688 1 56.88 220 SER A CA 1
ATOM 1780 C C . SER A 1 220 ? -1.272 -30.875 -22.906 1 56.88 220 SER A C 1
ATOM 1782 O O . SER A 1 220 ? -2.207 -31.172 -23.656 1 56.88 220 SER A O 1
ATOM 1784 N N . ILE A 1 221 ? -0.796 -29.672 -23.047 1 61.22 221 ILE A N 1
ATOM 1785 C CA . ILE A 1 221 ? -0.972 -28.812 -24.203 1 61.22 221 ILE A CA 1
ATOM 1786 C C . ILE A 1 221 ? -0.127 -29.344 -25.359 1 61.22 221 ILE A C 1
ATOM 1788 O O . ILE A 1 221 ? 1.102 -29.391 -25.281 1 61.22 221 ILE A O 1
ATOM 1792 N N . LYS A 1 222 ? -0.836 -29.969 -26.359 1 61.34 222 LYS A N 1
ATOM 1793 C CA . LYS A 1 222 ? -0.157 -30.688 -27.422 1 61.34 222 LYS A CA 1
ATOM 1794 C C . LYS A 1 222 ? 0.074 -29.797 -28.641 1 61.34 222 LYS A C 1
ATOM 1796 O O . LYS A 1 222 ? 0.945 -30.078 -29.469 1 61.34 222 LYS A O 1
ATOM 1801 N N . SER A 1 223 ? -0.729 -28.703 -28.766 1 73.75 223 SER A N 1
ATOM 1802 C CA . SER A 1 223 ? -0.614 -27.922 -29.984 1 73.75 223 SER A CA 1
ATOM 1803 C C . SER A 1 223 ? -0.698 -26.422 -29.703 1 73.75 223 SER A C 1
ATOM 1805 O O . SER A 1 223 ? -1.141 -26.016 -28.625 1 73.75 223 SER A O 1
ATOM 1807 N N . TRP A 1 224 ? -0.128 -25.609 -30.672 1 80.5 224 TRP A N 1
ATOM 1808 C CA . TRP A 1 224 ? -0.24 -24.156 -30.578 1 80.5 224 TRP A CA 1
ATOM 1809 C C . TRP A 1 224 ? -1.7 -23.734 -30.484 1 80.5 224 TRP A C 1
ATOM 1811 O O . TRP A 1 224 ? -2.021 -22.766 -29.797 1 80.5 224 TRP A O 1
ATOM 1821 N N . GLU A 1 225 ? -2.543 -24.453 -31.188 1 80.12 225 GLU A N 1
ATOM 1822 C CA . GLU A 1 225 ? -3.967 -24.125 -31.172 1 80.12 225 GLU A CA 1
ATOM 1823 C C . GLU A 1 225 ? -4.539 -24.25 -29.75 1 80.12 225 GLU A C 1
ATOM 1825 O O . GLU A 1 225 ? -5.367 -23.422 -29.359 1 80.12 225 GLU A O 1
ATOM 1830 N N . ASP A 1 226 ? -4.043 -25.203 -29.094 1 78.75 226 ASP A N 1
ATOM 1831 C CA . ASP A 1 226 ? -4.488 -25.375 -27.719 1 78.75 226 ASP A CA 1
ATOM 1832 C C . ASP A 1 226 ? -4.004 -24.234 -26.828 1 78.75 226 ASP A C 1
ATOM 1834 O O . ASP A 1 226 ? -4.75 -23.75 -25.969 1 78.75 226 ASP A O 1
ATOM 1838 N N . ILE A 1 227 ? -2.771 -23.891 -27.031 1 80.94 227 ILE A N 1
ATOM 1839 C CA . ILE A 1 227 ? -2.182 -22.812 -26.25 1 80.94 227 ILE A CA 1
ATOM 1840 C C . ILE A 1 227 ? -2.941 -21.516 -26.5 1 80.94 227 ILE A C 1
ATOM 1842 O O . ILE A 1 227 ? -3.291 -20.797 -25.547 1 80.94 227 ILE A O 1
ATOM 1846 N N . TYR A 1 228 ? -3.131 -21.266 -27.75 1 85.5 228 TYR A N 1
ATOM 1847 C CA . TYR A 1 228 ? -3.785 -20.016 -28.125 1 85.5 228 TYR A CA 1
ATOM 1848 C C . TYR A 1 228 ? -5.207 -19.969 -27.578 1 85.5 228 TYR A C 1
ATOM 1850 O O . TYR A 1 228 ? -5.621 -18.953 -27.016 1 85.5 228 TYR A O 1
ATOM 1858 N N . SER A 1 229 ? -5.953 -21.016 -27.703 1 83.06 229 SER A N 1
ATOM 1859 C CA . SER A 1 229 ? -7.363 -21.016 -27.328 1 83.06 229 SER A CA 1
ATOM 1860 C C . SER A 1 229 ? -7.531 -21.062 -25.812 1 83.06 229 SER A C 1
ATOM 1862 O O . SER A 1 229 ? -8.383 -20.375 -25.266 1 83.06 229 SER A O 1
ATOM 1864 N N . ASP A 1 230 ? -6.703 -21.859 -25.203 1 78.62 230 ASP A N 1
ATOM 1865 C CA . ASP A 1 230 ? -6.957 -22.156 -23.797 1 78.62 230 ASP A CA 1
ATOM 1866 C C . ASP A 1 230 ? -6.191 -21.203 -22.891 1 78.62 230 ASP A C 1
ATOM 1868 O O . ASP A 1 230 ? -6.617 -20.938 -21.766 1 78.62 230 ASP A O 1
ATOM 1872 N N . ILE A 1 231 ? -5.102 -20.719 -23.359 1 80.75 231 ILE A N 1
ATOM 1873 C CA . ILE A 1 231 ? -4.262 -19.922 -22.469 1 80.75 231 ILE A CA 1
ATOM 1874 C C . ILE A 1 231 ? -4.273 -18.469 -22.938 1 80.75 231 ILE A C 1
ATOM 1876 O O . ILE A 1 231 ? -4.559 -17.562 -22.141 1 80.75 231 ILE A O 1
ATOM 1880 N N . TYR A 1 232 ? -4.027 -18.203 -24.203 1 87.19 232 TYR A N 1
ATOM 1881 C CA . TYR A 1 232 ? -3.842 -16.828 -24.688 1 87.19 232 TYR A CA 1
ATOM 1882 C C . TYR A 1 232 ? -5.18 -16.109 -24.828 1 87.19 232 TYR A C 1
ATOM 1884 O O . TYR A 1 232 ? -5.316 -14.961 -24.422 1 87.19 232 TYR A O 1
ATOM 1892 N N . LYS A 1 233 ? -6.152 -16.75 -25.359 1 87 233 LYS A N 1
ATOM 1893 C CA . LYS A 1 233 ? -7.422 -16.078 -25.625 1 87 233 LYS A CA 1
ATOM 1894 C C . LYS A 1 233 ? -8.047 -15.555 -24.328 1 87 233 LYS A C 1
ATOM 1896 O O . LYS A 1 233 ? -8.5 -14.406 -24.281 1 87 233 LYS A O 1
ATOM 1901 N N . PRO A 1 234 ? -8.016 -16.406 -23.328 1 84.75 234 PRO A N 1
ATOM 1902 C CA . PRO A 1 234 ? -8.562 -15.891 -22.078 1 84.75 234 PRO A CA 1
ATOM 1903 C C . PRO A 1 234 ? -7.762 -14.719 -21.516 1 84.75 234 PRO A C 1
ATOM 1905 O O . PRO A 1 234 ? -8.297 -13.898 -20.766 1 84.75 234 PRO A O 1
ATOM 1908 N N . LEU A 1 235 ? -6.543 -14.633 -21.797 1 85.94 235 LEU A N 1
ATOM 1909 C CA . LEU A 1 235 ? -5.699 -13.531 -21.359 1 85.94 235 LEU A CA 1
ATOM 1910 C C . LEU A 1 235 ? -5.961 -12.281 -22.188 1 85.94 235 LEU A C 1
ATOM 1912 O O . LEU A 1 235 ? -5.957 -11.164 -21.672 1 85.94 235 LEU A O 1
ATOM 1916 N N . LEU A 1 236 ? -6.172 -12.453 -23.438 1 89.5 236 LEU A N 1
ATOM 1917 C CA . LEU A 1 236 ? -6.25 -11.367 -24.406 1 89.5 236 LEU A CA 1
ATOM 1918 C C . LEU A 1 236 ? -7.605 -10.68 -24.344 1 89.5 236 LEU A C 1
ATOM 1920 O O . LEU A 1 236 ? -7.754 -9.547 -24.812 1 89.5 236 LEU A O 1
ATOM 1924 N N . LYS A 1 237 ? -8.523 -11.359 -23.844 1 87.69 237 LYS A N 1
ATOM 1925 C CA . LYS A 1 237 ? -9.875 -10.797 -23.828 1 87.69 237 LYS A CA 1
ATOM 1926 C C . LYS A 1 237 ? -10.477 -10.859 -22.422 1 87.69 237 LYS A C 1
ATOM 1928 O O . LYS A 1 237 ? -10.492 -11.914 -21.797 1 87.69 237 LYS A O 1
ATOM 1933 N N . ASP A 1 238 ? -10.797 -9.703 -21.891 1 79.69 238 ASP A N 1
ATOM 1934 C CA . ASP A 1 238 ? -11.523 -9.609 -20.625 1 79.69 238 ASP A CA 1
ATOM 1935 C C . ASP A 1 238 ? -12.641 -8.57 -20.719 1 79.69 238 ASP A C 1
ATOM 1937 O O . ASP A 1 238 ? -12.945 -8.07 -21.797 1 79.69 238 ASP A O 1
ATOM 1941 N N . LYS A 1 239 ? -13.438 -8.305 -19.625 1 74.12 239 LYS A N 1
ATOM 1942 C CA . LYS A 1 239 ? -14.57 -7.387 -19.609 1 74.12 239 LYS A CA 1
ATOM 1943 C C . LYS A 1 239 ? -14.141 -5.965 -19.953 1 74.12 239 LYS A C 1
ATOM 1945 O O . LYS A 1 239 ? -14.914 -5.203 -20.531 1 74.12 239 LYS A O 1
ATOM 1950 N N . ASP A 1 240 ? -12.844 -5.633 -19.734 1 76.81 240 ASP A N 1
ATOM 1951 C CA . ASP A 1 240 ? -12.406 -4.242 -19.844 1 76.81 240 ASP A CA 1
ATOM 1952 C C . ASP A 1 240 ? -11.641 -4.004 -21.141 1 76.81 240 ASP A C 1
ATOM 1954 O O . ASP A 1 240 ? -11.492 -2.861 -21.578 1 76.81 240 ASP A O 1
ATOM 1958 N N . PHE A 1 241 ? -11.086 -5.156 -21.797 1 83.88 241 PHE A N 1
ATOM 1959 C CA . PHE A 1 241 ? -10.281 -4.957 -23 1 83.88 241 PHE A CA 1
ATOM 1960 C C . PHE A 1 241 ? -10.359 -6.176 -23.906 1 83.88 241 PHE A C 1
ATOM 1962 O O . PHE A 1 241 ? -10.719 -7.266 -23.469 1 83.88 241 PHE A O 1
ATOM 1969 N N . ASP A 1 242 ? -10.164 -5.949 -25.203 1 89.31 242 ASP A N 1
ATOM 1970 C CA . ASP A 1 242 ? -10.047 -6.969 -26.25 1 89.31 242 ASP A CA 1
ATOM 1971 C C . ASP A 1 242 ? -8.836 -6.707 -27.141 1 89.31 242 ASP A C 1
ATOM 1973 O O . ASP A 1 242 ? -8.867 -5.828 -28 1 89.31 242 ASP A O 1
ATOM 1977 N N . PHE A 1 243 ? -7.746 -7.527 -26.969 1 91.94 243 PHE A N 1
ATOM 1978 C CA . PHE A 1 243 ? -6.5 -7.309 -27.703 1 91.94 243 PHE A CA 1
ATOM 1979 C C . PHE A 1 243 ? -6.273 -8.414 -28.719 1 91.94 243 PHE A C 1
ATOM 1981 O O . PHE A 1 243 ? -5.172 -8.547 -29.266 1 91.94 243 PHE A O 1
ATOM 1988 N N . VAL A 1 244 ? -7.305 -9.234 -28.969 1 91.81 244 VAL A N 1
ATOM 1989 C CA . VAL A 1 244 ? -7.164 -10.406 -29.844 1 91.81 244 VAL A CA 1
ATOM 1990 C C . VAL A 1 244 ? -6.754 -9.961 -31.25 1 91.81 244 VAL A C 1
ATOM 1992 O O . VAL A 1 244 ? -5.789 -10.477 -31.812 1 91.81 244 VAL A O 1
ATOM 1995 N N . GLU A 1 245 ? -7.398 -8.969 -31.781 1 91.06 245 GLU A N 1
ATOM 1996 C CA . GLU A 1 245 ? -7.094 -8.5 -33.125 1 91.06 245 GLU A CA 1
ATOM 1997 C C . GLU A 1 245 ? -5.719 -7.844 -33.188 1 91.06 245 GLU A C 1
ATOM 1999 O O . GLU A 1 245 ? -4.965 -8.062 -34.156 1 91.06 245 GLU A O 1
ATOM 2004 N N . GLY A 1 246 ? -5.457 -7.043 -32.312 1 89.81 246 GLY A N 1
ATOM 2005 C CA . GLY A 1 246 ? -4.168 -6.379 -32.25 1 89.81 246 GLY A CA 1
ATOM 2006 C C . GLY A 1 246 ? -3.002 -7.344 -32.156 1 89.81 246 GLY A C 1
ATOM 2007 O O . GLY A 1 246 ? -1.978 -7.164 -32.812 1 89.81 246 GLY A O 1
ATOM 2008 N N . PHE A 1 247 ? -3.27 -8.375 -31.375 1 92 247 PHE A N 1
ATOM 2009 C CA . PHE A 1 247 ? -2.246 -9.398 -31.219 1 92 247 PHE A CA 1
ATOM 2010 C C . PHE A 1 247 ? -2.002 -10.133 -32.531 1 92 247 PHE A C 1
ATOM 2012 O O . PHE A 1 247 ? -0.858 -10.273 -32.969 1 92 247 PHE A O 1
ATOM 2019 N N . ASN A 1 248 ? -3.021 -10.547 -33.094 1 91.62 248 ASN A N 1
ATOM 2020 C CA . ASN A 1 248 ? -2.9 -11.32 -34.344 1 91.62 248 ASN A CA 1
ATOM 2021 C C . ASN A 1 248 ? -2.342 -10.477 -35.469 1 91.62 248 ASN A C 1
ATOM 2023 O O . ASN A 1 248 ? -1.511 -10.945 -36.25 1 91.62 248 ASN A O 1
ATOM 2027 N N . HIS A 1 249 ? -2.758 -9.258 -35.531 1 92.38 249 HIS A N 1
ATOM 2028 C CA . HIS A 1 249 ? -2.256 -8.359 -36.562 1 92.38 249 HIS A CA 1
ATOM 2029 C C . HIS A 1 249 ? -0.757 -8.125 -36.406 1 92.38 249 HIS A C 1
ATOM 2031 O O . HIS A 1 249 ? -0.014 -8.172 -37.406 1 92.38 249 HIS A O 1
ATOM 2037 N N . PHE A 1 250 ? -0.347 -7.891 -35.281 1 93.12 250 PHE A N 1
ATOM 2038 C CA . PHE A 1 250 ? 1.062 -7.621 -35.031 1 93.12 250 PHE A CA 1
ATOM 2039 C C . PHE A 1 250 ? 1.909 -8.859 -35.281 1 93.12 250 PHE A C 1
ATOM 2041 O O . PHE A 1 250 ? 2.998 -8.758 -35.844 1 93.12 250 PHE A O 1
ATOM 2048 N N . GLN A 1 251 ? 1.373 -10.008 -34.906 1 91.69 251 GLN A N 1
ATOM 2049 C CA . GLN A 1 251 ? 2.096 -11.25 -35.156 1 91.69 251 GLN A CA 1
ATOM 2050 C C . GLN A 1 251 ? 2.279 -11.477 -36.656 1 91.69 251 GLN A C 1
ATOM 2052 O O . GLN A 1 251 ? 3.318 -11.984 -37.094 1 91.69 251 GLN A O 1
ATOM 2057 N N . ASN A 1 252 ? 1.359 -11.102 -37.375 1 92.31 252 ASN A N 1
ATOM 2058 C CA . ASN A 1 252 ? 1.449 -11.25 -38.844 1 92.31 252 ASN A CA 1
ATOM 2059 C C . ASN A 1 252 ? 2.48 -10.297 -39.438 1 92.31 252 ASN A C 1
ATOM 2061 O O . ASN A 1 252 ? 3.148 -10.633 -40.406 1 92.31 252 ASN A O 1
ATOM 2065 N N . LEU A 1 253 ? 2.572 -9.164 -38.875 1 93.31 253 LEU A N 1
ATOM 2066 C CA . LEU A 1 253 ? 3.498 -8.156 -39.375 1 93.31 253 LEU A CA 1
ATOM 2067 C C . LEU A 1 253 ? 4.945 -8.578 -39.125 1 93.31 253 LEU A C 1
ATOM 2069 O O . LEU A 1 253 ? 5.832 -8.227 -39.906 1 93.31 253 LEU A O 1
ATOM 2073 N N . ILE A 1 254 ? 5.184 -9.367 -38.125 1 93.62 254 ILE A N 1
ATOM 2074 C CA . ILE A 1 254 ? 6.578 -9.641 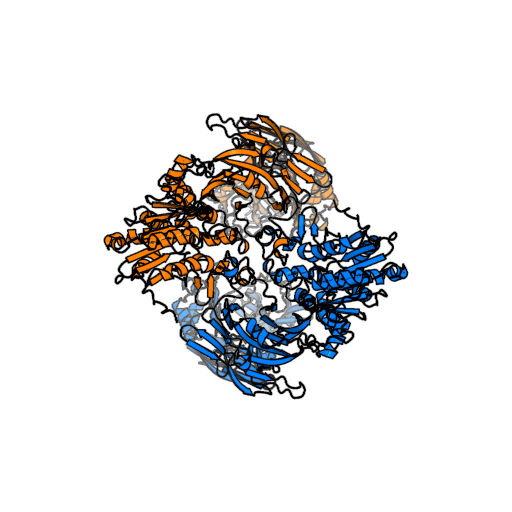-37.781 1 93.62 254 ILE A CA 1
ATOM 2075 C C . ILE A 1 254 ? 6.965 -11.039 -38.281 1 93.62 254 ILE A C 1
ATOM 2077 O O . ILE A 1 254 ? 8.062 -11.516 -38 1 93.62 254 ILE A O 1
ATOM 2081 N N . LYS A 1 255 ? 6.098 -11.719 -38.906 1 88 255 LYS A N 1
ATOM 2082 C CA . LYS A 1 255 ? 6.375 -13.055 -39.406 1 88 255 LYS A CA 1
ATOM 2083 C C . LYS A 1 255 ? 7.348 -13 -40.594 1 88 255 LYS A C 1
ATOM 2085 O O . LYS A 1 255 ? 8.211 -13.867 -40.75 1 88 255 LYS A O 1
ATOM 2090 N N . GLY A 1 256 ? 7.266 -11.953 -41.406 1 83.81 256 GLY A N 1
ATOM 2091 C CA . GLY A 1 256 ? 8.078 -11.883 -42.625 1 83.81 256 GLY A CA 1
ATOM 2092 C C . GLY A 1 256 ? 9.469 -11.336 -42.375 1 83.81 256 GLY A C 1
ATOM 2093 O O . GLY A 1 256 ? 9.75 -10.805 -41.312 1 83.81 256 GLY A O 1
ATOM 2094 N N . ASP A 1 257 ? 10.359 -11.578 -43.344 1 88.06 257 ASP A N 1
ATOM 2095 C CA . ASP A 1 257 ? 11.711 -11.047 -43.312 1 88.06 257 ASP A CA 1
ATOM 2096 C C . ASP A 1 257 ? 11.719 -9.539 -43.562 1 88.06 257 ASP A C 1
ATOM 2098 O O . ASP A 1 257 ? 10.844 -9.023 -44.281 1 88.06 257 ASP A O 1
ATOM 2102 N N . MET A 1 258 ? 12.617 -8.883 -42.969 1 90.56 258 MET A N 1
ATOM 2103 C CA . MET A 1 258 ? 12.719 -7.438 -43.156 1 90.56 258 MET A CA 1
ATOM 2104 C C . MET A 1 258 ? 13.289 -7.105 -44.531 1 90.56 258 MET A C 1
ATOM 2106 O O . MET A 1 258 ? 13.07 -6.012 -45.062 1 90.56 258 MET A O 1
ATOM 2110 N N . ASN A 1 259 ? 14.023 -7.953 -45.156 1 89.25 259 ASN A N 1
ATOM 2111 C CA . ASN A 1 259 ? 14.656 -7.773 -46.469 1 89.25 259 ASN A CA 1
ATOM 2112 C C . ASN A 1 259 ? 15.625 -6.59 -46.469 1 89.25 259 ASN A C 1
ATOM 2114 O O . ASN A 1 259 ? 15.602 -5.766 -47.375 1 89.25 259 ASN A O 1
ATOM 2118 N N . VAL A 1 260 ? 16.281 -6.344 -45.375 1 94.06 260 VAL A N 1
ATOM 2119 C CA . VAL A 1 260 ? 17.328 -5.34 -45.156 1 94.06 260 VAL A CA 1
ATOM 2120 C C . VAL A 1 260 ? 18.547 -5.98 -44.469 1 94.06 260 VAL A C 1
ATOM 2122 O O . VAL A 1 260 ? 18.438 -7.055 -43.875 1 94.06 260 VAL A O 1
ATOM 2125 N N . GLU A 1 261 ? 19.797 -5.422 -44.75 1 92.81 261 GLU A N 1
ATOM 2126 C CA . GLU A 1 261 ? 20.953 -5.887 -44 1 92.81 261 GLU A CA 1
ATOM 2127 C C . GLU A 1 261 ? 20.703 -5.785 -42.5 1 92.81 261 GLU A C 1
ATOM 2129 O O . GLU A 1 261 ? 20.469 -4.695 -41.969 1 92.81 261 GLU A O 1
ATOM 2134 N N . HIS A 1 262 ? 20.703 -6.922 -41.875 1 93.75 262 HIS A N 1
ATOM 2135 C CA . HIS A 1 262 ? 20.297 -6.988 -40.469 1 93.75 262 HIS A CA 1
ATOM 2136 C C . HIS A 1 262 ? 21.438 -7.523 -39.594 1 93.75 262 HIS A C 1
ATOM 2138 O O . HIS A 1 262 ? 21.906 -8.641 -39.812 1 93.75 262 HIS A O 1
ATOM 2144 N N . HIS A 1 263 ? 21.984 -6.688 -38.75 1 91.94 263 HIS A N 1
ATOM 2145 C CA . HIS A 1 263 ? 22.953 -7.055 -37.719 1 91.94 263 HIS A CA 1
ATOM 2146 C C . HIS A 1 263 ? 22.281 -7.281 -36.375 1 91.94 263 HIS A C 1
ATOM 2148 O O . HIS A 1 263 ? 21.594 -6.402 -35.844 1 91.94 263 HIS A O 1
ATOM 2154 N N . GLU A 1 264 ? 22.562 -8.438 -35.812 1 92.5 264 GLU A N 1
ATOM 2155 C CA . GLU A 1 264 ? 21.859 -8.789 -34.562 1 92.5 264 GLU A CA 1
ATOM 2156 C C . GLU A 1 264 ? 22.844 -8.977 -33.406 1 92.5 264 GLU A C 1
ATOM 2158 O O . GLU A 1 264 ? 23.766 -9.797 -33.5 1 92.5 264 GLU A O 1
ATOM 2163 N N . ILE A 1 265 ? 22.656 -8.234 -32.375 1 92.5 265 ILE A N 1
ATOM 2164 C CA . ILE A 1 265 ? 23.422 -8.375 -31.156 1 92.5 265 ILE A CA 1
ATOM 2165 C C . ILE A 1 265 ? 22.609 -9.141 -30.109 1 92.5 265 ILE A C 1
ATOM 2167 O O . ILE A 1 265 ? 21.5 -8.719 -29.75 1 92.5 265 ILE A O 1
ATOM 2171 N N . ILE A 1 266 ? 23.141 -10.25 -29.609 1 91.69 266 ILE A N 1
ATOM 2172 C CA . ILE A 1 266 ? 22.406 -11.18 -28.766 1 91.69 266 ILE A CA 1
ATOM 2173 C C . ILE A 1 266 ? 23.094 -11.297 -27.406 1 91.69 266 ILE A C 1
ATOM 2175 O O . ILE A 1 266 ? 24.297 -11.578 -27.328 1 91.69 266 ILE A O 1
ATOM 2179 N N . GLY A 1 267 ? 22.312 -10.969 -26.359 1 89.81 267 GLY A N 1
ATOM 2180 C CA . GLY A 1 267 ? 22.812 -11.195 -25.016 1 89.81 267 GLY A CA 1
ATOM 2181 C C . GLY A 1 267 ? 22.688 -12.641 -24.562 1 89.81 267 GLY A C 1
ATOM 2182 O O . GLY A 1 267 ? 21.703 -13.312 -24.891 1 89.81 267 GLY A O 1
ATOM 2183 N N . TYR A 1 268 ? 23.688 -13.156 -23.797 1 84.75 268 TYR A N 1
ATOM 2184 C CA . TYR A 1 268 ? 23.641 -14.531 -23.297 1 84.75 268 TYR A CA 1
ATOM 2185 C C . TYR A 1 268 ? 24.312 -14.633 -21.938 1 84.75 268 TYR A C 1
ATOM 2187 O O . TYR A 1 268 ? 24.781 -13.633 -21.375 1 84.75 268 TYR A O 1
ATOM 2195 N N . GLY A 1 269 ? 24.234 -15.75 -21.312 1 81.69 269 GLY A N 1
ATOM 2196 C CA . GLY A 1 269 ? 24.969 -16.031 -20.078 1 81.69 269 GLY A CA 1
ATOM 2197 C C . GLY A 1 269 ? 24.172 -15.734 -18.828 1 81.69 269 GLY A C 1
ATOM 2198 O O . GLY A 1 269 ? 24.672 -15.906 -17.719 1 81.69 269 GLY A O 1
ATOM 2199 N N . LYS A 1 270 ? 23.016 -15.266 -19.016 1 85.81 270 LYS A N 1
ATOM 2200 C CA . LYS A 1 270 ? 22.156 -14.977 -17.875 1 85.81 270 LYS A CA 1
ATOM 2201 C C . LYS A 1 270 ? 21 -15.961 -17.797 1 85.81 270 LYS A C 1
ATOM 2203 O O . LYS A 1 270 ? 20.438 -16.359 -18.828 1 85.81 270 LYS A O 1
ATOM 2208 N N . GLY A 1 271 ? 20.75 -16.453 -16.562 1 87.12 271 GLY A N 1
ATOM 2209 C CA . GLY A 1 271 ? 19.562 -17.281 -16.422 1 87.12 271 GLY A CA 1
ATOM 2210 C C . GLY A 1 271 ? 18.297 -16.609 -16.875 1 87.12 271 GLY A C 1
ATOM 2211 O O . GLY A 1 271 ? 17.969 -15.508 -16.406 1 87.12 271 GLY A O 1
ATOM 2212 N N . THR A 1 272 ? 17.578 -17.156 -17.844 1 89.25 272 THR A N 1
ATOM 2213 C CA . THR A 1 272 ? 16.406 -16.547 -18.453 1 89.25 272 THR A CA 1
ATOM 2214 C C . THR A 1 272 ? 15.219 -17.516 -18.422 1 89.25 272 THR A C 1
ATOM 2216 O O . THR A 1 272 ? 15.391 -18.719 -18.625 1 89.25 272 THR A O 1
ATOM 2219 N N . TYR A 1 273 ? 14.07 -17.016 -18.156 1 88 273 TYR A N 1
ATOM 2220 C CA . TYR A 1 273 ? 12.867 -17.844 -18.188 1 88 273 TYR A CA 1
ATOM 2221 C C . TYR A 1 273 ? 12.664 -18.469 -19.562 1 88 273 TYR A C 1
ATOM 2223 O O . TYR A 1 273 ? 12.625 -17.766 -20.562 1 88 273 TYR A O 1
ATOM 2231 N N . CYS A 1 274 ? 12.484 -19.734 -19.578 1 87.38 274 CYS A N 1
ATOM 2232 C CA . CYS A 1 274 ? 12.266 -20.406 -20.844 1 87.38 274 CYS A CA 1
ATOM 2233 C C . CYS A 1 274 ? 10.883 -21.031 -20.906 1 87.38 274 CYS A C 1
ATOM 2235 O O . CYS A 1 274 ? 10.25 -21.062 -21.953 1 87.38 274 CYS A O 1
ATOM 2237 N N . SER A 1 275 ? 10.492 -21.516 -19.781 1 83.62 275 SER A N 1
ATOM 2238 C CA . SER A 1 275 ? 9.156 -22.109 -19.719 1 83.62 275 SER A CA 1
ATOM 2239 C C . SER A 1 275 ? 8.633 -22.156 -18.297 1 83.62 275 SER A C 1
ATOM 2241 O O . SER A 1 275 ? 9.391 -21.953 -17.344 1 83.62 275 SER A O 1
ATOM 2243 N N . PHE A 1 276 ? 7.328 -22.328 -18.203 1 82.81 276 PHE A N 1
ATOM 2244 C CA . PHE A 1 276 ? 6.664 -22.484 -16.906 1 82.81 276 PHE A CA 1
ATOM 2245 C C . PHE A 1 276 ? 5.855 -23.766 -16.859 1 82.81 276 PHE A C 1
ATOM 2247 O O . PHE A 1 276 ? 5.219 -24.156 -17.844 1 82.81 276 PHE A O 1
ATOM 2254 N N . LYS A 1 277 ? 5.988 -24.438 -15.688 1 78.12 277 LYS A N 1
ATOM 2255 C CA . LYS A 1 277 ? 5.234 -25.656 -15.453 1 78.12 277 LYS A CA 1
ATOM 2256 C C . LYS A 1 277 ? 4.375 -25.547 -14.195 1 78.12 277 LYS A C 1
ATOM 2258 O O . LYS A 1 277 ? 4.84 -25.078 -13.164 1 78.12 277 LYS A O 1
ATOM 2263 N N . ARG A 1 278 ? 3.16 -25.938 -14.328 1 77.56 278 ARG A N 1
ATOM 2264 C CA . ARG A 1 278 ? 2.275 -25.953 -13.164 1 77.56 278 ARG A CA 1
ATOM 2265 C C . ARG A 1 278 ? 2.23 -27.328 -12.523 1 77.56 278 ARG A C 1
ATOM 2267 O O . ARG A 1 278 ? 2.074 -28.344 -13.219 1 77.56 278 ARG A O 1
ATOM 2274 N N . ASP A 1 279 ? 2.391 -27.375 -11.234 1 77.06 279 ASP A N 1
ATOM 2275 C CA . ASP A 1 279 ? 2.371 -28.656 -10.539 1 77.06 279 ASP A CA 1
ATOM 2276 C C . ASP A 1 279 ? 0.973 -28.984 -10.016 1 77.06 279 ASP A C 1
ATOM 2278 O O . ASP A 1 279 ? 0.016 -28.25 -10.305 1 77.06 279 ASP A O 1
ATOM 2282 N N . LYS A 1 280 ? 0.841 -30.016 -9.359 1 76.44 280 LYS A N 1
ATOM 2283 C CA . LYS A 1 280 ? -0.455 -30.5 -8.891 1 76.44 280 LYS A CA 1
ATOM 2284 C C . LYS A 1 280 ? -1 -29.609 -7.777 1 76.44 280 LYS A C 1
ATOM 2286 O O . LYS A 1 280 ? -2.201 -29.609 -7.5 1 76.44 280 LYS A O 1
ATOM 2291 N N . LYS A 1 281 ? -0.164 -28.969 -7.113 1 80.12 281 LYS A N 1
ATOM 2292 C CA . LYS A 1 281 ? -0.618 -28.016 -6.102 1 80.12 281 LYS A CA 1
ATOM 2293 C C . LYS A 1 281 ? -1.001 -26.672 -6.734 1 80.12 281 LYS A C 1
ATOM 2295 O O . LYS A 1 281 ? -1.265 -25.703 -6.031 1 80.12 281 LYS A O 1
ATOM 2300 N N . GLU A 1 282 ? -0.95 -26.609 -8.016 1 74 282 GLU A N 1
ATOM 2301 C CA . GLU A 1 282 ? -1.288 -25.422 -8.805 1 74 282 GLU A CA 1
ATOM 2302 C C . GLU A 1 282 ? -0.265 -24.312 -8.594 1 74 282 GLU A C 1
ATOM 2304 O O . GLU A 1 282 ? -0.612 -23.125 -8.617 1 74 282 GLU A O 1
ATOM 2309 N N . LYS A 1 283 ? 0.873 -24.734 -8.289 1 78.19 283 LYS A N 1
ATOM 2310 C CA . LYS A 1 283 ? 1.977 -23.781 -8.211 1 78.19 283 LYS A CA 1
ATOM 2311 C C . LYS A 1 283 ? 2.83 -23.828 -9.477 1 78.19 283 LYS A C 1
ATOM 2313 O O . LYS A 1 283 ? 3.039 -24.891 -10.055 1 78.19 283 LYS A O 1
ATOM 2318 N N . THR A 1 284 ? 3.254 -22.719 -9.898 1 80.69 284 THR A N 1
ATOM 2319 C CA . THR A 1 284 ? 4.008 -22.594 -11.141 1 80.69 284 THR A CA 1
ATOM 2320 C C . THR A 1 284 ? 5.508 -22.688 -10.883 1 80.69 284 THR A C 1
ATOM 2322 O O . THR A 1 284 ? 6.02 -22.016 -9.984 1 80.69 284 THR A O 1
ATOM 2325 N N . LYS A 1 285 ? 6.125 -23.578 -11.578 1 84 285 LYS A N 1
ATOM 2326 C CA . LYS A 1 285 ? 7.582 -23.688 -11.547 1 84 285 LYS A CA 1
ATOM 2327 C C . LYS A 1 285 ? 8.211 -23.125 -12.812 1 84 285 LYS A C 1
ATOM 2329 O O . LYS A 1 285 ? 7.691 -23.312 -13.914 1 84 285 LYS A O 1
ATOM 2334 N N . ALA A 1 286 ? 9.281 -22.422 -12.648 1 86.19 286 ALA A N 1
ATOM 2335 C CA . ALA A 1 286 ? 9.984 -21.828 -13.781 1 86.19 286 ALA A CA 1
ATOM 2336 C C . ALA A 1 286 ? 11.141 -22.719 -14.227 1 86.19 286 ALA A C 1
ATOM 2338 O O . ALA A 1 286 ? 11.844 -23.297 -13.398 1 86.19 286 ALA A O 1
ATOM 2339 N N . ILE A 1 287 ? 11.305 -22.844 -15.477 1 85.69 287 ILE A N 1
ATOM 2340 C CA . ILE A 1 287 ? 12.461 -23.484 -16.094 1 85.69 287 ILE A CA 1
ATOM 2341 C C . ILE A 1 287 ? 13.344 -22.422 -16.75 1 85.69 287 ILE A C 1
ATOM 2343 O O . ILE A 1 287 ? 12.867 -21.656 -17.578 1 85.69 287 ILE A O 1
ATOM 2347 N N . PHE A 1 288 ? 14.586 -22.453 -16.375 1 87.81 288 PHE A N 1
ATOM 2348 C CA . PHE A 1 288 ? 15.492 -21.422 -16.859 1 87.81 288 PHE A CA 1
ATOM 2349 C C . PHE A 1 288 ? 16.391 -21.953 -17.969 1 87.81 288 PHE A C 1
ATOM 2351 O O . PHE A 1 288 ? 16.531 -23.172 -18.125 1 87.81 288 PHE A O 1
ATOM 2358 N N . GLY A 1 289 ? 16.891 -21.156 -18.719 1 86.12 289 GLY A N 1
ATOM 2359 C CA . GLY A 1 289 ? 17.875 -21.422 -19.75 1 86.12 289 GLY A CA 1
ATOM 2360 C C . GLY A 1 289 ? 18.766 -20.234 -20.047 1 86.12 289 GLY A C 1
ATOM 2361 O O . GLY A 1 289 ? 18.797 -19.266 -19.281 1 86.12 289 GLY A O 1
ATOM 2362 N N . ASP A 1 290 ? 19.484 -20.375 -21.156 1 87 290 ASP A N 1
ATOM 2363 C CA . ASP A 1 290 ? 20.422 -19.328 -21.516 1 87 290 ASP A CA 1
ATOM 2364 C C . ASP A 1 290 ? 19.719 -18.156 -22.188 1 87 290 ASP A C 1
ATOM 2366 O O . ASP A 1 290 ? 18.672 -18.328 -22.844 1 87 290 ASP A O 1
ATOM 2370 N N . GLY A 1 291 ? 20.219 -17.016 -22 1 89.69 291 GLY A N 1
ATOM 2371 C CA . GLY A 1 291 ? 19.703 -15.766 -22.562 1 89.69 291 GLY A CA 1
ATOM 2372 C C . GLY A 1 291 ? 20.266 -14.531 -21.875 1 89.69 291 GLY A C 1
ATOM 2373 O O . GLY A 1 291 ? 21.375 -14.57 -21.328 1 89.69 291 GLY A O 1
ATOM 2374 N N . ASP A 1 292 ? 19.578 -13.438 -22 1 90.25 292 ASP A N 1
ATOM 2375 C CA . ASP A 1 292 ? 20.094 -12.195 -21.422 1 90.25 292 ASP A CA 1
ATOM 2376 C C . ASP A 1 292 ? 19.312 -11.797 -20.172 1 90.25 292 ASP A C 1
ATOM 2378 O O . ASP A 1 292 ? 19.297 -10.625 -19.797 1 90.25 292 ASP A O 1
ATOM 2382 N N . GLY A 1 293 ? 18.609 -12.75 -19.609 1 88.88 293 GLY A N 1
ATOM 2383 C CA . GLY A 1 293 ? 17.828 -12.5 -18.422 1 88.88 293 GLY A CA 1
ATOM 2384 C C . GLY A 1 293 ? 16.375 -12.203 -18.719 1 88.88 293 GLY A C 1
ATOM 2385 O O . GLY A 1 293 ? 15.508 -12.352 -17.844 1 88.88 293 GLY A O 1
ATOM 2386 N N . THR A 1 294 ? 16.109 -11.75 -20 1 91.56 294 THR A N 1
ATOM 2387 C CA . THR A 1 294 ? 14.75 -11.422 -20.422 1 91.56 294 THR A CA 1
ATOM 2388 C C . THR A 1 294 ? 14.359 -12.234 -21.656 1 91.56 294 THR A C 1
ATOM 2390 O O . THR A 1 294 ? 13.266 -12.805 -21.719 1 91.56 294 THR A O 1
ATOM 2393 N N . VAL A 1 295 ? 15.211 -12.281 -22.594 1 93.31 295 VAL A N 1
ATOM 2394 C CA . VAL A 1 295 ? 14.969 -12.977 -23.844 1 93.31 295 VAL A CA 1
ATOM 2395 C C . VAL A 1 295 ? 15.828 -14.234 -23.922 1 93.31 295 VAL A C 1
ATOM 2397 O O . VAL A 1 295 ? 17.062 -14.156 -23.922 1 93.31 295 VAL A O 1
ATOM 2400 N N . PRO A 1 296 ? 15.172 -15.414 -24 1 90.62 296 PRO A N 1
ATOM 2401 C CA . PRO A 1 296 ? 15.953 -16.641 -24.156 1 90.62 296 PRO A CA 1
ATOM 2402 C C . PRO A 1 296 ? 16.641 -16.719 -25.531 1 90.62 296 PRO A C 1
ATOM 2404 O O . PRO A 1 296 ? 16.156 -16.156 -26.5 1 90.62 296 PRO A O 1
ATOM 2407 N N . LEU A 1 297 ? 17.672 -17.438 -25.656 1 87.94 297 LEU A N 1
ATOM 2408 C CA . LEU A 1 297 ? 18.438 -17.562 -26.891 1 87.94 297 LEU A CA 1
ATOM 2409 C C . LEU A 1 297 ? 17.547 -18.062 -28.016 1 87.94 297 LEU A C 1
ATOM 2411 O O . LEU A 1 297 ? 17.703 -17.656 -29.172 1 87.94 297 LEU A O 1
ATOM 2415 N N . THR A 1 298 ? 16.609 -18.953 -27.656 1 84.12 298 THR A N 1
ATOM 2416 C CA . THR A 1 298 ? 15.68 -19.5 -28.641 1 84.12 298 THR A CA 1
ATOM 2417 C C . THR A 1 298 ? 14.914 -18.375 -29.344 1 84.12 298 THR A C 1
ATOM 2419 O O . THR A 1 298 ? 14.578 -18.484 -30.516 1 84.12 298 THR A O 1
ATOM 2422 N N . SER A 1 299 ? 14.703 -17.297 -28.641 1 92.38 299 SER A N 1
ATOM 2423 C CA . SER A 1 299 ? 13.891 -16.203 -29.156 1 92.38 299 SER A CA 1
ATOM 2424 C C . SER A 1 299 ? 14.766 -15.062 -29.672 1 92.38 299 SER A C 1
ATOM 2426 O O . SER A 1 299 ? 14.32 -14.234 -30.469 1 92.38 299 SER A O 1
ATOM 2428 N N . ALA A 1 300 ? 15.977 -15.047 -29.281 1 91.81 300 ALA A N 1
ATOM 2429 C CA . ALA A 1 300 ? 16.859 -13.922 -29.594 1 91.81 300 ALA A CA 1
ATOM 2430 C C . ALA A 1 300 ? 17.453 -14.078 -31 1 91.81 300 ALA A C 1
ATOM 2432 O O . ALA A 1 300 ? 17.969 -13.117 -31.562 1 91.81 300 ALA A O 1
ATOM 2433 N N . LYS A 1 301 ? 17.328 -15.234 -31.547 1 87.56 301 LYS A N 1
ATOM 2434 C CA . LYS A 1 301 ? 17.922 -15.516 -32.844 1 87.56 301 LYS A CA 1
ATOM 2435 C C . LYS A 1 301 ? 16.875 -15.391 -33.969 1 87.56 301 LYS A C 1
ATOM 2437 O O . LYS A 1 301 ? 15.867 -16.094 -33.969 1 87.56 301 LYS A O 1
ATOM 2442 N N . SER A 1 302 ? 17.156 -14.484 -34.844 1 89.12 302 SER A N 1
ATOM 2443 C CA . SER A 1 302 ? 16.328 -14.359 -36.062 1 89.12 302 SER A CA 1
ATOM 2444 C C . SER A 1 302 ? 16.906 -15.156 -37.219 1 89.12 302 SER A C 1
ATOM 2446 O O . SER A 1 302 ? 17.766 -16.016 -37 1 89.12 302 SER A O 1
ATOM 2448 N N . GLU A 1 303 ? 16.406 -14.836 -38.438 1 82.12 303 GLU A N 1
ATOM 2449 C CA . GLU A 1 303 ? 16.906 -15.508 -39.656 1 82.12 303 GLU A CA 1
ATOM 2450 C C . GLU A 1 303 ? 18.156 -14.812 -40.188 1 82.12 303 GLU A C 1
ATOM 2452 O O . GLU A 1 303 ? 18.766 -15.289 -41.156 1 82.12 303 GLU A O 1
ATOM 2457 N N . SER A 1 304 ? 18.531 -13.773 -39.469 1 86.81 304 SER A N 1
ATOM 2458 C CA . SER A 1 304 ? 19.719 -13.055 -39.938 1 86.81 304 SER A CA 1
ATOM 2459 C C . SER A 1 304 ? 20.953 -13.945 -39.875 1 86.81 304 SER A C 1
ATOM 2461 O O . SER A 1 304 ? 21.094 -14.773 -39 1 86.81 304 SER A O 1
ATOM 2463 N N . SER A 1 305 ? 21.859 -13.672 -40.812 1 82.94 305 SER A N 1
ATOM 2464 C CA . SER A 1 305 ? 23.109 -14.438 -40.875 1 82.94 305 SER A CA 1
ATOM 2465 C C . SER A 1 305 ? 24.219 -13.742 -40.094 1 82.94 305 SER A C 1
ATOM 2467 O O . SER A 1 305 ? 25.266 -14.344 -39.812 1 82.94 305 SER A O 1
ATOM 2469 N N . ILE A 1 306 ? 24.062 -12.461 -39.719 1 86.69 306 ILE A N 1
ATOM 2470 C CA . ILE A 1 306 ? 25.078 -11.703 -39 1 86.69 306 ILE A CA 1
ATOM 2471 C C . ILE A 1 306 ? 24.672 -11.555 -37.531 1 86.69 306 ILE A C 1
ATOM 2473 O O . ILE A 1 306 ? 23.812 -10.734 -37.188 1 86.69 306 ILE A O 1
ATOM 2477 N N . LYS A 1 307 ? 25.375 -12.234 -36.688 1 87.81 307 LYS A N 1
ATOM 2478 C CA . LYS A 1 307 ? 25.031 -12.242 -35.281 1 87.81 307 LYS A CA 1
ATOM 2479 C C . LYS A 1 307 ? 26.25 -11.969 -34.375 1 87.81 307 LYS A C 1
ATOM 2481 O O . LYS A 1 307 ? 27.344 -12.43 -34.688 1 87.81 307 LYS A O 1
ATOM 2486 N N . TYR A 1 308 ? 26.031 -11.188 -33.344 1 86.38 308 TYR A N 1
ATOM 2487 C CA . TYR A 1 308 ? 27.031 -10.898 -32.344 1 86.38 308 TYR A CA 1
ATOM 2488 C C . TYR A 1 308 ? 26.531 -11.297 -30.953 1 86.38 308 TYR A C 1
ATOM 2490 O O . TYR A 1 308 ? 25.469 -10.844 -30.516 1 86.38 308 TYR A O 1
ATOM 2498 N N . TYR A 1 309 ? 27.281 -12.18 -30.219 1 86.75 309 TYR A N 1
ATOM 2499 C CA . TYR A 1 309 ? 26.875 -12.617 -28.891 1 86.75 309 TYR A CA 1
ATOM 2500 C C . TYR A 1 309 ? 27.672 -11.883 -27.812 1 86.75 309 TYR A C 1
ATOM 2502 O O . TYR A 1 309 ? 28.906 -11.812 -27.891 1 86.75 309 TYR A O 1
ATOM 2510 N N . VAL A 1 310 ? 27.016 -11.25 -26.906 1 86.31 310 VAL A N 1
ATOM 2511 C CA . VAL A 1 310 ? 27.641 -10.492 -25.828 1 86.31 310 VAL A CA 1
ATOM 2512 C C . VAL A 1 310 ? 27.156 -10.992 -24.484 1 86.31 310 VAL A C 1
ATOM 2514 O O . VAL A 1 310 ? 25.953 -11.195 -24.281 1 86.31 310 VAL A O 1
ATOM 2517 N N . ASP A 1 311 ? 28.109 -11.25 -23.469 1 83.94 311 ASP A N 1
ATOM 2518 C CA . ASP A 1 311 ? 27.766 -11.68 -22.125 1 83.94 311 ASP A CA 1
ATOM 2519 C C . ASP A 1 311 ? 27.297 -10.5 -21.281 1 83.94 311 ASP A C 1
ATOM 2521 O O . ASP A 1 311 ? 28.031 -10 -20.438 1 83.94 311 ASP A O 1
ATOM 2525 N N . ARG A 1 312 ? 26.062 -10.055 -21.578 1 84.12 312 ARG A N 1
ATOM 2526 C CA . ARG A 1 312 ? 25.484 -8.906 -20.875 1 84.12 312 ARG A CA 1
ATOM 2527 C C . ARG A 1 312 ? 23.969 -9.062 -20.719 1 84.12 312 ARG A C 1
ATOM 2529 O O . ARG A 1 312 ? 23.328 -9.742 -21.516 1 84.12 312 ARG A O 1
ATOM 2536 N N . GLY A 1 313 ? 23.547 -8.5 -19.672 1 86.38 313 GLY A N 1
ATOM 2537 C CA . GLY A 1 313 ? 22.125 -8.531 -19.422 1 86.38 313 GLY A CA 1
ATOM 2538 C C . GLY A 1 313 ? 21.328 -7.645 -20.359 1 86.38 313 GLY A C 1
ATOM 2539 O O . GLY A 1 313 ? 21.859 -6.695 -20.938 1 86.38 313 GLY A O 1
ATOM 2540 N N . HIS A 1 314 ? 20.109 -7.848 -20.438 1 90.12 314 HIS A N 1
ATOM 2541 C CA . HIS A 1 314 ? 19.188 -7.281 -21.422 1 90.12 314 HIS A CA 1
ATOM 2542 C C . HIS A 1 314 ? 19.141 -5.758 -21.312 1 90.12 314 HIS A C 1
ATOM 2544 O O . HIS A 1 314 ? 19.297 -5.059 -22.328 1 90.12 314 HIS A O 1
ATOM 2550 N N . GLN A 1 315 ? 18.984 -5.246 -20.125 1 84 315 GLN A N 1
ATOM 2551 C CA . GLN A 1 315 ? 18.719 -3.828 -19.891 1 84 315 GLN A CA 1
ATOM 2552 C C . GLN A 1 315 ? 19.938 -2.979 -20.219 1 84 315 GLN A C 1
ATOM 2554 O O . GLN A 1 315 ? 19.797 -1.807 -20.578 1 84 315 GLN A O 1
ATOM 2559 N N . PHE A 1 316 ? 21.109 -3.551 -20.234 1 83.88 316 PHE A N 1
ATOM 2560 C CA . PHE A 1 316 ? 22.297 -2.723 -20.312 1 83.88 316 PHE A CA 1
ATOM 2561 C C . PHE A 1 316 ? 23.031 -2.955 -21.641 1 83.88 316 PHE A C 1
ATOM 2563 O O . PHE A 1 316 ? 24.109 -2.4 -21.875 1 83.88 316 PHE A O 1
ATOM 2570 N N . LEU A 1 317 ? 22.375 -3.707 -22.453 1 90.94 317 LEU A N 1
ATOM 2571 C CA . LEU A 1 317 ? 22.984 -3.949 -23.766 1 90.94 317 LEU A CA 1
ATOM 2572 C C . LEU A 1 317 ? 23.281 -2.633 -24.469 1 90.94 317 LEU A C 1
ATOM 2574 O O . LEU A 1 317 ? 24.391 -2.42 -24.969 1 90.94 317 LEU A O 1
ATOM 2578 N N . PRO A 1 318 ? 22.344 -1.662 -24.453 1 93.12 318 PRO A N 1
ATOM 2579 C CA . PRO A 1 318 ? 22.594 -0.433 -25.203 1 93.12 318 PRO A CA 1
ATOM 2580 C C . PRO A 1 318 ? 23.703 0.422 -24.594 1 93.12 318 PRO A C 1
ATOM 2582 O O . PRO A 1 318 ? 24.25 1.309 -25.25 1 93.12 318 PRO A O 1
ATOM 2585 N N . ASN A 1 319 ? 23.969 0.188 -23.375 1 87.62 319 ASN A N 1
ATOM 2586 C CA . ASN A 1 319 ? 24.953 1.005 -22.672 1 87.62 319 ASN A CA 1
ATOM 2587 C C . ASN A 1 319 ? 26.281 0.265 -22.516 1 87.62 319 ASN A C 1
ATOM 2589 O O . ASN A 1 319 ? 27.266 0.833 -22.016 1 87.62 319 ASN A O 1
ATOM 2593 N N . ASP A 1 320 ? 26.312 -0.931 -22.938 1 86.5 320 ASP A N 1
ATOM 2594 C CA . ASP A 1 320 ? 27.5 -1.768 -22.75 1 86.5 320 ASP A CA 1
ATOM 2595 C C . ASP A 1 320 ? 28.625 -1.342 -23.688 1 86.5 320 ASP A C 1
ATOM 2597 O O . ASP A 1 320 ? 28.391 -1.076 -24.875 1 86.5 320 ASP A O 1
ATOM 2601 N N . SER A 1 321 ? 29.797 -1.25 -23.125 1 84.19 321 SER A N 1
ATOM 2602 C CA . SER A 1 321 ? 30.938 -0.743 -23.891 1 84.19 321 SER A CA 1
ATOM 2603 C C . SER A 1 321 ? 31.234 -1.629 -25.094 1 84.19 321 SER A C 1
ATOM 2605 O O . SER A 1 321 ? 31.578 -1.131 -26.156 1 84.19 321 SER A O 1
ATOM 2607 N N . VAL A 1 322 ? 31.094 -2.959 -24.938 1 85.06 322 VAL A N 1
ATOM 2608 C CA . VAL A 1 322 ? 31.359 -3.893 -26.031 1 85.06 322 VAL A CA 1
ATOM 2609 C C . VAL A 1 322 ? 30.312 -3.721 -27.125 1 85.06 322 VAL A C 1
ATOM 2611 O O . VAL A 1 322 ? 30.641 -3.691 -28.312 1 85.06 322 VAL A O 1
ATOM 2614 N N . VAL A 1 323 ? 29.125 -3.6 -26.75 1 91.12 323 VAL A N 1
ATOM 2615 C CA . VAL A 1 323 ? 28.031 -3.424 -27.688 1 91.12 323 VAL A CA 1
ATOM 2616 C C . VAL A 1 323 ? 28.203 -2.109 -28.453 1 91.12 323 VAL A C 1
ATOM 2618 O O . VAL A 1 323 ? 28 -2.055 -29.656 1 91.12 323 VAL A O 1
ATOM 2621 N N . LEU A 1 324 ? 28.547 -1.056 -27.75 1 91 324 LEU A N 1
ATOM 2622 C CA . LEU A 1 324 ? 28.75 0.25 -28.375 1 91 324 LEU A CA 1
ATOM 2623 C C . LEU A 1 324 ? 29.859 0.195 -29.422 1 91 324 LEU A C 1
ATOM 2625 O O . LEU A 1 324 ? 29.75 0.808 -30.484 1 91 324 LEU A O 1
ATOM 2629 N N . ASP A 1 325 ? 30.812 -0.526 -29.141 1 87 325 ASP A N 1
ATOM 2630 C CA . ASP A 1 325 ? 31.906 -0.681 -30.094 1 87 325 ASP A CA 1
ATOM 2631 C C . ASP A 1 325 ? 31.438 -1.422 -31.344 1 87 325 ASP A C 1
ATOM 2633 O O . ASP A 1 325 ? 31.828 -1.077 -32.469 1 87 325 ASP A O 1
ATOM 2637 N N . ILE A 1 326 ? 30.672 -2.527 -31.156 1 89 326 ILE A N 1
ATOM 2638 C CA . ILE A 1 326 ? 30.109 -3.277 -32.281 1 89 326 ILE A CA 1
ATOM 2639 C C . ILE A 1 326 ? 29.266 -2.352 -33.156 1 89 326 ILE A C 1
ATOM 2641 O O . ILE A 1 326 ? 29.422 -2.338 -34.375 1 89 326 ILE A O 1
ATOM 2645 N N . VAL A 1 327 ? 28.469 -1.556 -32.562 1 92.69 327 VAL A N 1
ATOM 2646 C CA . VAL A 1 327 ? 27.578 -0.664 -33.281 1 92.69 327 VAL A CA 1
ATOM 2647 C C . VAL A 1 327 ? 28.375 0.371 -34.062 1 92.69 327 VAL A C 1
ATOM 2649 O O . VAL A 1 327 ? 28.062 0.669 -35.188 1 92.69 327 VAL A O 1
ATOM 2652 N N . LYS A 1 328 ? 29.375 0.855 -33.438 1 90.12 328 LYS A N 1
ATOM 2653 C CA . LYS A 1 328 ? 30.25 1.817 -34.094 1 90.12 328 LYS A CA 1
ATOM 2654 C C . LYS A 1 328 ? 30.875 1.217 -35.375 1 90.12 328 LYS A C 1
ATOM 2656 O O . LYS A 1 328 ? 30.906 1.862 -36.406 1 90.12 328 LYS A O 1
ATOM 2661 N N . CYS A 1 329 ? 31.281 0.06 -35.219 1 87.44 329 CYS A N 1
ATOM 2662 C CA . CYS A 1 329 ? 31.922 -0.618 -36.344 1 87.44 329 CYS A CA 1
ATOM 2663 C C . CYS A 1 329 ? 30.922 -0.834 -37.469 1 87.44 329 CYS A C 1
ATOM 2665 O O . CYS A 1 329 ? 31.25 -0.626 -38.656 1 87.44 329 CYS A O 1
ATOM 2667 N N . ILE A 1 330 ? 29.75 -1.271 -37.125 1 90.06 330 ILE A N 1
ATOM 2668 C CA . ILE A 1 330 ? 28.719 -1.538 -38.156 1 90.06 330 ILE A CA 1
ATOM 2669 C C . ILE A 1 330 ? 28.375 -0.244 -38.875 1 90.06 330 ILE A C 1
ATOM 2671 O O . ILE A 1 330 ? 28.266 -0.223 -40.094 1 90.06 330 ILE A O 1
ATOM 2675 N N . VAL A 1 331 ? 28.203 0.825 -38.125 1 91.25 331 VAL A N 1
ATOM 2676 C CA . VAL A 1 331 ? 27.797 2.107 -38.688 1 91.25 331 VAL A CA 1
ATOM 2677 C C . VAL A 1 331 ? 28.891 2.65 -39.594 1 91.25 331 VAL A C 1
ATOM 2679 O O . VAL A 1 331 ? 28.609 3.268 -40.625 1 91.25 331 VAL A O 1
ATOM 2682 N N . HIS A 1 332 ? 30.109 2.328 -39.219 1 84.5 332 HIS A N 1
ATOM 2683 C CA . HIS A 1 332 ? 31.25 2.791 -40 1 84.5 332 HIS A CA 1
ATOM 2684 C C . HIS A 1 332 ? 31.516 1.875 -41.188 1 84.5 332 HIS A C 1
ATOM 2686 O O . HIS A 1 332 ? 32.281 2.227 -42.094 1 84.5 332 HIS A O 1
ATOM 2692 N N . GLY A 1 333 ? 30.891 0.782 -41.219 1 79.25 333 GLY A N 1
ATOM 2693 C CA . GLY A 1 333 ? 31.125 -0.169 -42.281 1 79.25 333 GLY A CA 1
ATOM 2694 C C . GLY A 1 333 ? 32.344 -1.024 -42.094 1 79.25 333 GLY A C 1
ATOM 2695 O O . GLY A 1 333 ? 33 -1.439 -43.062 1 79.25 333 GLY A O 1
ATOM 2696 N N . GLU A 1 334 ? 32.781 -1.099 -40.781 1 77.5 334 GLU A N 1
ATOM 2697 C CA . GLU A 1 334 ? 33.938 -1.927 -40.438 1 77.5 334 GLU A CA 1
ATOM 2698 C C . GLU A 1 334 ? 33.5 -3.205 -39.719 1 77.5 334 GLU A C 1
ATOM 2700 O O . GLU A 1 334 ? 32.375 -3.27 -39.188 1 77.5 334 GLU A O 1
ATOM 2705 N N . ASP A 1 335 ? 34.312 -4.242 -39.938 1 71.5 335 ASP A N 1
ATOM 2706 C CA . ASP A 1 335 ? 34.031 -5.477 -39.188 1 71.5 335 ASP A CA 1
ATOM 2707 C C . ASP A 1 335 ? 34.531 -5.402 -37.75 1 71.5 335 ASP A C 1
ATOM 2709 O O . ASP A 1 335 ? 35.688 -5 -37.531 1 71.5 335 ASP A O 1
ATOM 2713 N N . PRO A 1 336 ? 33.688 -5.512 -36.844 1 71.25 336 PRO A N 1
ATOM 2714 C CA . PRO A 1 336 ? 34.156 -5.508 -35.469 1 71.25 336 PRO A CA 1
ATOM 2715 C C . PRO A 1 336 ? 35.25 -6.547 -35.188 1 71.25 336 PRO A C 1
ATOM 2717 O O . PRO A 1 336 ? 35.188 -7.645 -35.75 1 71.25 336 PRO A O 1
ATOM 2720 N N . LYS A 1 337 ? 36.656 -6.164 -34.75 1 60.5 337 LYS A N 1
ATOM 2721 C CA . LYS A 1 337 ? 37.781 -7.047 -34.5 1 60.5 337 LYS A CA 1
ATOM 2722 C C . LYS A 1 337 ? 37.781 -7.52 -33.031 1 60.5 337 LYS A C 1
ATOM 2724 O O . LYS A 1 337 ? 37.344 -6.805 -32.156 1 60.5 337 LYS A O 1
ATOM 2729 N N . GLN A 1 338 ? 38.156 -8.812 -32.719 1 54.38 338 GLN A N 1
ATOM 2730 C CA . GLN A 1 338 ? 38.25 -9.453 -31.422 1 54.38 338 GLN A CA 1
ATOM 2731 C C . GLN A 1 338 ? 39.312 -8.758 -30.547 1 54.38 338 GLN A C 1
ATOM 2733 O O . GLN A 1 338 ? 40.406 -8.484 -31.016 1 54.38 338 GLN A O 1
ATOM 2738 N N . THR A 1 339 ? 39.031 -7.758 -29.656 1 47.62 339 THR A N 1
ATOM 2739 C CA . THR A 1 339 ? 40.062 -7.297 -28.703 1 47.62 339 THR A CA 1
ATOM 2740 C C . THR A 1 339 ? 40 -8.125 -27.422 1 47.62 339 THR A C 1
ATOM 2742 O O . THR A 1 339 ? 39.062 -8.891 -27.203 1 47.62 339 THR A O 1
ATOM 2745 N N . ASP A 1 340 ? 41.188 -8.328 -26.625 1 45.66 340 ASP A N 1
ATOM 2746 C CA . ASP A 1 340 ? 41.312 -9.07 -25.375 1 45.66 340 ASP A CA 1
ATOM 2747 C C . ASP A 1 340 ? 40.125 -8.781 -24.453 1 45.66 340 ASP A C 1
ATOM 2749 O O . ASP A 1 340 ? 39.688 -9.656 -23.703 1 45.66 340 ASP A O 1
ATOM 2753 N N . ASP A 1 341 ? 40 -7.641 -24.156 1 41.03 341 ASP A N 1
ATOM 2754 C CA . ASP A 1 341 ? 39 -7.219 -23.203 1 41.03 341 ASP A CA 1
ATOM 2755 C C . ASP A 1 341 ? 37.594 -7.449 -23.766 1 41.03 341 ASP A C 1
ATOM 2757 O O . ASP A 1 341 ? 36.594 -7.34 -23.047 1 41.03 341 ASP A O 1
ATOM 2761 N N . PHE A 1 342 ? 37.406 -7.027 -25 1 40.47 342 PHE A N 1
ATOM 2762 C CA . PHE A 1 342 ? 36.125 -7.082 -25.688 1 40.47 342 PHE A CA 1
ATOM 2763 C C . PHE A 1 342 ? 36 -8.367 -26.516 1 40.47 342 PHE A C 1
ATOM 2765 O O . PHE A 1 342 ? 36.781 -8.594 -27.438 1 40.47 342 PHE A O 1
ATOM 2772 N N . LEU A 1 343 ? 35.844 -9.469 -25.906 1 35.97 343 LEU A N 1
ATOM 2773 C CA . LEU A 1 343 ? 35.562 -10.578 -26.812 1 35.97 343 LEU A CA 1
ATOM 2774 C C . LEU A 1 343 ? 34.562 -10.156 -27.875 1 35.97 343 LEU A C 1
ATOM 2776 O O . LEU A 1 343 ? 33.406 -9.859 -27.578 1 35.97 343 LEU A O 1
ATOM 2780 N N . VAL A 1 344 ? 34.844 -9.086 -28.531 1 39.16 344 VAL A N 1
ATOM 2781 C CA . VAL A 1 344 ? 34 -9.148 -29.719 1 39.16 344 VAL A CA 1
ATOM 2782 C C . VAL A 1 344 ? 33.844 -10.602 -30.156 1 39.16 344 VAL A C 1
ATOM 2784 O O . VAL A 1 344 ? 34.812 -11.266 -30.5 1 39.16 344 VAL A O 1
ATOM 2787 N N . TYR A 1 345 ? 33.156 -11.32 -29.406 1 36.44 345 TYR A N 1
ATOM 2788 C CA . TYR A 1 345 ? 32.844 -12.664 -29.891 1 36.44 345 TYR A CA 1
ATOM 2789 C C . TYR A 1 345 ? 32.656 -12.656 -31.406 1 36.44 345 TYR A C 1
ATOM 2791 O O . TYR A 1 345 ? 32.094 -11.703 -31.953 1 36.44 345 TYR A O 1
ATOM 2799 N N . LYS A 1 346 ? 33.5 -13.383 -32.031 1 37.12 346 LYS A N 1
ATOM 2800 C CA . LYS A 1 346 ? 33.406 -13.914 -33.375 1 37.12 346 LYS A CA 1
ATOM 2801 C C . LYS A 1 346 ? 31.953 -13.852 -33.875 1 37.12 346 LYS A C 1
ATOM 2803 O O . LYS A 1 346 ? 31.016 -14 -33.125 1 37.12 346 LYS A O 1
ATOM 2808 N N . LYS A 1 347 ? 31.672 -13.086 -34.969 1 40.91 347 LYS A N 1
ATOM 2809 C CA . LYS A 1 347 ? 30.672 -13.672 -35.875 1 40.91 347 LYS A CA 1
ATOM 2810 C C . LYS A 1 347 ? 30.453 -15.148 -35.562 1 40.91 347 LYS A C 1
ATOM 2812 O O . LYS A 1 347 ? 31.375 -15.961 -35.719 1 40.91 347 LYS A O 1
ATOM 2817 N N . PHE A 1 348 ? 30.172 -15.516 -34.469 1 38.09 348 PHE A N 1
ATOM 2818 C CA . PHE A 1 348 ? 29.922 -16.953 -34.438 1 38.09 348 PHE A CA 1
ATOM 2819 C C . PHE A 1 348 ? 29.234 -17.406 -35.719 1 38.09 348 PHE A C 1
ATOM 2821 O O . PHE A 1 348 ? 28.125 -16.969 -36.031 1 38.09 348 PHE A O 1
ATOM 2828 N N . LEU A 1 349 ? 29.938 -17.344 -36.719 1 40.59 349 LEU A N 1
ATOM 2829 C CA . LEU A 1 349 ? 29.438 -18.016 -37.906 1 40.59 349 LEU A CA 1
ATOM 2830 C C . LEU A 1 349 ? 28.672 -19.281 -37.531 1 40.59 349 LEU A C 1
ATOM 2832 O O . LEU A 1 349 ? 27.797 -19.734 -38.281 1 40.59 349 LEU A O 1
ATOM 2836 N N . ASP A 1 350 ? 29.219 -20.031 -36.469 1 45.44 350 ASP A N 1
ATOM 2837 C CA . ASP A 1 350 ? 28.484 -21.234 -36.094 1 45.44 350 ASP A CA 1
ATOM 2838 C C . ASP A 1 350 ? 27.484 -20.938 -34.969 1 45.44 350 ASP A C 1
ATOM 2840 O O . ASP A 1 350 ? 27.641 -19.953 -34.25 1 45.44 350 ASP A O 1
ATOM 2844 N N . ASP A 1 351 ? 26.375 -21.438 -35.031 1 52.75 351 ASP A N 1
ATOM 2845 C CA . ASP A 1 351 ? 25.266 -21.375 -34.094 1 52.75 351 ASP A CA 1
ATOM 2846 C C . ASP A 1 351 ? 25.766 -21.516 -32.656 1 52.75 351 ASP A C 1
ATOM 2848 O O . ASP A 1 351 ? 26.516 -22.438 -32.344 1 52.75 351 ASP A O 1
ATOM 2852 N N . TYR A 1 352 ? 25.953 -20.297 -31.812 1 58.91 352 TYR A N 1
ATOM 2853 C CA . TYR A 1 352 ? 26.234 -20.344 -30.375 1 58.91 352 TYR A CA 1
ATOM 2854 C C . TYR A 1 352 ? 25.547 -21.531 -29.719 1 58.91 352 TYR A C 1
ATOM 2856 O O . TYR A 1 352 ? 24.344 -21.734 -29.891 1 58.91 352 TYR A O 1
ATOM 2864 N N . THR A 1 353 ? 26.453 -22.484 -29.344 1 62.06 353 THR A N 1
ATOM 2865 C CA . THR A 1 353 ? 25.922 -23.562 -28.5 1 62.06 353 THR A CA 1
ATOM 2866 C C . THR A 1 353 ? 26 -23.172 -27.031 1 62.06 353 THR A C 1
ATOM 2868 O O . THR A 1 353 ? 27.078 -22.859 -26.531 1 62.06 353 THR A O 1
ATOM 2871 N N . SER A 1 354 ? 24.891 -23.031 -26.438 1 66.06 354 SER A N 1
ATOM 2872 C CA . SER A 1 354 ? 24.812 -22.547 -25.062 1 66.06 354 SER A CA 1
ATOM 2873 C C . SER A 1 354 ? 25.688 -23.375 -24.125 1 66.06 354 SER A C 1
ATOM 2875 O O . SER A 1 354 ? 25.656 -24.609 -24.188 1 66.06 354 SER A O 1
ATOM 2877 N N . ASP A 1 355 ? 26.625 -22.828 -23.422 1 76 355 ASP A N 1
ATOM 2878 C CA . ASP A 1 355 ? 27.359 -23.453 -22.312 1 76 355 ASP A CA 1
ATOM 2879 C C . ASP A 1 355 ? 26.875 -22.922 -20.969 1 76 355 ASP A C 1
ATOM 2881 O O . ASP A 1 355 ? 27.656 -22.75 -20.047 1 76 355 ASP A O 1
ATOM 2885 N N . PHE A 1 356 ? 25.562 -22.719 -21 1 82.19 356 PHE A N 1
ATOM 2886 C CA . PHE A 1 356 ? 24.984 -22.141 -19.797 1 82.19 356 PHE A CA 1
ATOM 2887 C C . PHE A 1 356 ? 25.016 -23.141 -18.641 1 82.19 356 PHE A C 1
ATOM 2889 O O . PHE A 1 356 ? 24.375 -24.188 -18.688 1 82.19 356 PHE A O 1
ATOM 2896 N N . ASN A 1 357 ? 25.875 -22.844 -17.641 1 87.38 357 ASN A N 1
ATOM 2897 C CA . ASN A 1 357 ? 25.906 -23.578 -16.375 1 87.38 357 ASN A CA 1
ATOM 2898 C C . ASN A 1 357 ? 25.422 -22.703 -15.219 1 87.38 357 ASN A C 1
ATOM 2900 O O . ASN A 1 357 ? 25.75 -21.531 -15.141 1 87.38 357 ASN A O 1
ATOM 2904 N N . ALA A 1 358 ? 24.609 -23.328 -14.469 1 90.94 358 ALA A N 1
ATOM 2905 C CA . ALA A 1 358 ? 24.109 -22.547 -13.336 1 90.94 358 ALA A CA 1
ATOM 2906 C C . ALA A 1 358 ? 23.609 -23.469 -12.227 1 90.94 358 ALA A C 1
ATOM 2908 O O . ALA A 1 358 ? 23.219 -24.609 -12.477 1 90.94 358 ALA A O 1
ATOM 2909 N N . LYS A 1 359 ? 23.781 -23.031 -11.008 1 92.06 359 LYS A N 1
ATOM 2910 C CA . LYS A 1 359 ? 23.016 -23.562 -9.875 1 92.06 359 LYS A CA 1
ATOM 2911 C C . LYS A 1 359 ? 21.734 -22.766 -9.641 1 92.06 359 LYS A C 1
ATOM 2913 O O . LYS A 1 359 ? 21.781 -21.547 -9.5 1 92.06 359 LYS A O 1
ATOM 2918 N N . VAL A 1 360 ? 20.641 -23.469 -9.734 1 92.69 360 VAL A N 1
ATOM 2919 C CA . VAL A 1 360 ? 19.375 -22.812 -9.461 1 92.69 360 VAL A CA 1
ATOM 2920 C C . VAL A 1 360 ? 18.781 -23.344 -8.164 1 92.69 360 VAL A C 1
ATOM 2922 O O . VAL A 1 360 ? 18.453 -24.516 -8.055 1 92.69 360 VAL A O 1
ATOM 2925 N N . ILE A 1 361 ? 18.672 -22.484 -7.227 1 92.12 361 ILE A N 1
ATOM 2926 C CA . ILE A 1 361 ? 18.109 -22.844 -5.926 1 92.12 361 ILE A CA 1
ATOM 2927 C C . ILE A 1 361 ? 16.672 -22.375 -5.844 1 92.12 361 ILE A C 1
ATOM 2929 O O . ILE A 1 361 ? 16.359 -21.203 -6.133 1 92.12 361 ILE A O 1
ATOM 2933 N N . LYS A 1 362 ? 15.883 -23.266 -5.469 1 91.69 362 LYS A N 1
ATOM 2934 C CA . LYS A 1 362 ? 14.461 -22.984 -5.332 1 91.69 362 LYS A CA 1
ATOM 2935 C C . LYS A 1 362 ? 14.008 -23.109 -3.877 1 91.69 362 LYS A C 1
ATOM 2937 O O . LYS A 1 362 ? 14.227 -24.141 -3.242 1 91.69 362 LYS A O 1
ATOM 2942 N N . VAL A 1 363 ? 13.438 -22.047 -3.42 1 88.88 363 VAL A N 1
ATOM 2943 C CA . VAL A 1 363 ? 12.852 -22.062 -2.086 1 88.88 363 VAL A CA 1
ATOM 2944 C C . VAL A 1 363 ? 11.367 -21.719 -2.174 1 88.88 363 VAL A C 1
ATOM 2946 O O . VAL A 1 363 ? 11 -20.562 -2.395 1 88.88 363 VAL A O 1
ATOM 2949 N N . ALA A 1 364 ? 10.547 -22.688 -1.959 1 84.69 364 ALA A N 1
ATOM 2950 C CA . ALA A 1 364 ? 9.102 -22.484 -2.045 1 84.69 364 ALA A CA 1
ATOM 2951 C C . ALA A 1 364 ? 8.484 -22.328 -0.658 1 84.69 364 ALA A C 1
ATOM 2953 O O . ALA A 1 364 ? 8.625 -23.203 0.192 1 84.69 364 ALA A O 1
ATOM 2954 N N . CYS A 1 365 ? 8.125 -21.188 -0.221 1 73.19 365 CYS A N 1
ATOM 2955 C CA . CYS A 1 365 ? 7.535 -21 1.099 1 73.19 365 CYS A CA 1
ATOM 2956 C C . CYS A 1 365 ? 7.168 -19.547 1.336 1 73.19 365 CYS A C 1
ATOM 2958 O O . CYS A 1 365 ? 7.676 -18.656 0.654 1 73.19 365 CYS A O 1
ATOM 2960 N N . PRO A 1 366 ? 6.117 -19.297 2.264 1 72.19 366 PRO A N 1
ATOM 2961 C CA . PRO A 1 366 ? 5.941 -17.938 2.752 1 72.19 366 PRO A CA 1
ATOM 2962 C C . PRO A 1 366 ? 7.102 -17.469 3.627 1 72.19 366 PRO A C 1
ATOM 2964 O O . PRO A 1 366 ? 6.934 -17.281 4.836 1 72.19 366 PRO A O 1
ATOM 2967 N N . VAL A 1 367 ? 8.312 -17.359 3.027 1 72.88 367 VAL A N 1
ATOM 2968 C CA . VAL A 1 367 ? 9.523 -17.188 3.826 1 72.88 367 VAL A CA 1
ATOM 2969 C C . VAL A 1 367 ? 10.305 -15.977 3.33 1 72.88 367 VAL A C 1
ATOM 2971 O O . VAL A 1 367 ? 10.055 -15.477 2.23 1 72.88 367 VAL A O 1
ATOM 2974 N N . LEU A 1 368 ? 11.055 -15.453 4.18 1 76.75 368 LEU A N 1
ATOM 2975 C CA . LEU A 1 368 ? 12.086 -14.461 3.889 1 76.75 368 LEU A CA 1
ATOM 2976 C C . LEU A 1 368 ? 13.461 -15.125 3.809 1 76.75 368 LEU A C 1
ATOM 2978 O O . LEU A 1 368 ? 13.844 -15.883 4.703 1 76.75 368 LEU A O 1
ATOM 2982 N N . VAL A 1 369 ? 14.094 -14.859 2.729 1 79.62 369 VAL A N 1
ATOM 2983 C CA . VAL A 1 369 ? 15.375 -15.523 2.496 1 79.62 369 VAL A CA 1
ATOM 2984 C C . VAL A 1 369 ? 16.5 -14.484 2.521 1 79.62 369 VAL A C 1
ATOM 2986 O O . VAL A 1 369 ? 16.391 -13.438 1.887 1 79.62 369 VAL A O 1
ATOM 2989 N N . THR A 1 370 ? 17.438 -14.734 3.33 1 79.12 370 THR A N 1
ATOM 2990 C CA . THR A 1 370 ? 18.625 -13.891 3.404 1 79.12 370 THR A CA 1
ATOM 2991 C C . THR A 1 370 ? 19.859 -14.672 2.977 1 79.12 370 THR A C 1
ATOM 2993 O O . THR A 1 370 ? 20.031 -15.844 3.326 1 79.12 370 THR A O 1
ATOM 2996 N N . LEU A 1 371 ? 20.719 -14.047 2.172 1 80.31 371 LEU A N 1
ATOM 2997 C CA . LEU A 1 371 ? 21.984 -14.633 1.728 1 80.31 371 LEU A CA 1
ATOM 2998 C C . LEU A 1 371 ? 23.172 -13.969 2.414 1 80.31 371 LEU A C 1
ATOM 3000 O O . LEU A 1 371 ? 23.203 -12.742 2.559 1 80.31 371 LEU A O 1
ATOM 3004 N N . SER A 1 372 ? 24.562 -14.688 2.715 1 78.19 372 SER A N 1
ATOM 3005 C CA . SER A 1 372 ? 25.75 -14.141 3.357 1 78.19 372 SER A CA 1
ATOM 3006 C C . SER A 1 372 ? 27.016 -14.836 2.863 1 78.19 372 SER A C 1
ATOM 3008 O O . SER A 1 372 ? 26.953 -15.945 2.32 1 78.19 372 SER A O 1
ATOM 3010 N N . ASP A 1 373 ? 27.719 -14.242 3.174 1 77.31 373 ASP A N 1
ATOM 3011 C CA . ASP A 1 373 ? 29 -14.836 2.795 1 77.31 373 ASP A CA 1
ATOM 3012 C C . ASP A 1 373 ? 29.656 -15.523 3.984 1 77.31 373 ASP A C 1
ATOM 3014 O O . ASP A 1 373 ? 29.031 -15.727 5.02 1 77.31 373 ASP A O 1
ATOM 3018 N N . GLU A 1 374 ? 30.781 -16.016 3.785 1 74.06 374 GLU A N 1
ATOM 3019 C CA . GLU A 1 374 ? 31.5 -16.781 4.797 1 74.06 374 GLU A CA 1
ATOM 3020 C C . GLU A 1 374 ? 31.766 -15.938 6.043 1 74.06 374 GLU A C 1
ATOM 3022 O O . GLU A 1 374 ? 31.875 -16.469 7.145 1 74.06 374 GLU A O 1
ATOM 3027 N N . ASN A 1 375 ? 31.781 -14.578 5.824 1 68 375 ASN A N 1
ATOM 3028 C CA . ASN A 1 375 ? 32 -13.672 6.945 1 68 375 ASN A CA 1
ATOM 3029 C C . ASN A 1 375 ? 30.703 -13.219 7.582 1 68 375 ASN A C 1
ATOM 3031 O O . ASN A 1 375 ? 30.688 -12.312 8.414 1 68 375 ASN A O 1
ATOM 3035 N N . ASN A 1 376 ? 29.562 -13.75 7.117 1 69.12 376 ASN A N 1
ATOM 3036 C CA . ASN A 1 376 ? 28.219 -13.469 7.609 1 69.12 376 ASN A CA 1
ATOM 3037 C C . ASN A 1 376 ? 27.734 -12.094 7.164 1 69.12 376 ASN A C 1
ATOM 3039 O O . ASN A 1 376 ? 26.859 -11.5 7.801 1 69.12 376 ASN A O 1
ATOM 3043 N N . ASP A 1 377 ? 28.453 -11.617 6.176 1 69.31 377 ASP A N 1
ATOM 3044 C CA . ASP A 1 377 ? 27.938 -10.391 5.578 1 69.31 377 ASP A CA 1
ATOM 3045 C C . ASP A 1 377 ? 26.719 -10.672 4.703 1 69.31 377 ASP A C 1
ATOM 3047 O O . ASP A 1 377 ? 26.719 -11.625 3.92 1 69.31 377 ASP A O 1
ATOM 3051 N N . ILE A 1 378 ? 25.812 -9.875 4.887 1 72.44 378 ILE A N 1
ATOM 3052 C CA . ILE A 1 378 ? 24.562 -10.102 4.164 1 72.44 378 ILE A CA 1
ATOM 3053 C C . ILE A 1 378 ? 24.734 -9.695 2.701 1 72.44 378 ILE A C 1
ATOM 3055 O O . ILE A 1 378 ? 25.156 -8.578 2.408 1 72.44 378 ILE A O 1
ATOM 3059 N N . LEU A 1 379 ? 24.453 -10.602 1.864 1 71.88 379 LEU A N 1
ATOM 3060 C CA . LEU A 1 379 ? 24.516 -10.367 0.427 1 71.88 379 LEU A CA 1
ATOM 3061 C C . LEU A 1 379 ? 23.156 -9.961 -0.125 1 71.88 379 LEU A C 1
ATOM 3063 O O . LEU A 1 379 ? 23.078 -9.242 -1.126 1 71.88 379 LEU A O 1
ATOM 3067 N N . TYR A 1 380 ? 22.141 -10.469 0.511 1 73.88 380 TYR A N 1
ATOM 3068 C CA . TYR A 1 380 ? 20.766 -10.188 0.098 1 73.88 380 TYR A CA 1
ATOM 3069 C C . TYR A 1 380 ? 19.797 -10.352 1.265 1 73.88 380 TYR A C 1
ATOM 3071 O O . TYR A 1 380 ? 20 -11.203 2.131 1 73.88 380 TYR A O 1
ATOM 3079 N N . GLY A 1 381 ? 18.797 -9.516 1.193 1 71.12 381 GLY A N 1
ATOM 3080 C CA . GLY A 1 381 ? 17.688 -9.734 2.102 1 71.12 381 GLY A CA 1
ATOM 3081 C C . GLY A 1 381 ? 17.547 -8.648 3.15 1 71.12 381 GLY A C 1
ATOM 3082 O O . GLY A 1 381 ? 16.438 -8.359 3.609 1 71.12 381 GLY A O 1
ATOM 3083 N N . SER A 1 382 ? 18.688 -8.172 3.584 1 70.19 382 SER A N 1
ATOM 3084 C CA . SER A 1 382 ? 18.609 -7.172 4.645 1 70.19 382 SER A CA 1
ATOM 3085 C C . SER A 1 382 ? 18.734 -5.758 4.09 1 70.19 382 SER A C 1
ATOM 3087 O O . SER A 1 382 ? 19.516 -5.52 3.164 1 70.19 382 SER A O 1
ATOM 3089 N N . THR A 1 383 ? 17.938 -4.906 4.637 1 62.47 383 THR A N 1
ATOM 3090 C CA . THR A 1 383 ? 18 -3.508 4.23 1 62.47 383 THR A CA 1
ATOM 3091 C C . THR A 1 383 ? 19.203 -2.814 4.879 1 62.47 383 THR A C 1
ATOM 3093 O O . THR A 1 383 ? 19.469 -1.638 4.617 1 62.47 383 THR A O 1
ATOM 3096 N N . GLU A 1 384 ? 19.875 -3.604 5.816 1 64.88 384 GLU A N 1
ATOM 3097 C CA . GLU A 1 384 ? 21.047 -3.053 6.492 1 64.88 384 GLU A CA 1
ATOM 3098 C C . GLU A 1 384 ? 22.062 -2.512 5.488 1 64.88 384 GLU A C 1
ATOM 3100 O O . GLU A 1 384 ? 22.781 -1.548 5.777 1 64.88 384 GLU A O 1
ATOM 3105 N N . ARG A 1 385 ? 22.016 -3.09 4.367 1 60.16 385 ARG A N 1
ATOM 3106 C CA . ARG A 1 385 ? 22.969 -2.707 3.336 1 60.16 385 ARG A CA 1
ATOM 3107 C C . ARG A 1 385 ? 22.719 -1.281 2.857 1 60.16 385 ARG A C 1
ATOM 3109 O O . ARG A 1 385 ? 23.656 -0.592 2.43 1 60.16 385 ARG A O 1
ATOM 3116 N N . PHE A 1 386 ? 21.5 -0.854 3.033 1 57.97 386 PHE A N 1
ATOM 3117 C CA . PHE A 1 386 ? 21.141 0.475 2.559 1 57.97 386 PHE A CA 1
ATOM 3118 C C . PHE A 1 386 ? 21.469 1.534 3.602 1 57.97 386 PHE A C 1
ATOM 3120 O O . PHE A 1 386 ? 21.391 2.732 3.324 1 57.97 386 PHE A O 1
ATOM 3127 N N . LEU A 1 387 ? 21.875 1.014 4.816 1 59.09 387 LEU A N 1
ATOM 3128 C CA . LEU A 1 387 ? 22.141 1.942 5.91 1 59.09 387 LEU A CA 1
ATOM 3129 C C . LEU A 1 387 ? 23.625 2.275 5.996 1 59.09 387 LEU A C 1
ATOM 3131 O O . LEU A 1 387 ? 24.016 3.197 6.715 1 59.09 387 LEU A O 1
ATOM 3135 N N . ASN A 1 388 ? 24.484 1.396 5.262 1 52 388 ASN A N 1
ATOM 3136 C CA . ASN A 1 388 ? 25.922 1.628 5.355 1 52 388 ASN A CA 1
ATOM 3137 C C . ASN A 1 388 ? 26.375 2.791 4.473 1 52 388 ASN A C 1
ATOM 3139 O O . ASN A 1 388 ? 26.016 2.846 3.291 1 52 388 ASN A O 1
ATOM 3143 N N . GLU A 1 389 ? 26.891 3.904 5.137 1 49.5 389 GLU A N 1
ATOM 3144 C CA . GLU A 1 389 ? 27.422 5.047 4.395 1 49.5 389 GLU A CA 1
ATOM 3145 C C . GLU A 1 389 ? 28.344 4.594 3.26 1 49.5 389 GLU A C 1
ATOM 3147 O O . GLU A 1 389 ? 28.281 5.148 2.158 1 49.5 389 GLU A O 1
ATOM 3152 N N . GLU A 1 390 ? 29.25 3.58 3.656 1 45.25 390 GLU A N 1
ATOM 3153 C CA . GLU A 1 390 ? 30.281 3.139 2.713 1 45.25 390 GLU A CA 1
ATOM 3154 C C . GLU A 1 390 ? 29.688 2.195 1.665 1 45.25 390 GLU A C 1
ATOM 3156 O O . GLU A 1 390 ? 30.156 2.162 0.523 1 45.25 390 GLU A O 1
ATOM 3161 N N . ASP A 1 391 ? 28.859 1.336 2.137 1 43.69 391 ASP A N 1
ATOM 3162 C CA . ASP A 1 391 ? 28.359 0.248 1.299 1 43.69 391 ASP A CA 1
ATOM 3163 C C . ASP A 1 391 ? 27.281 0.739 0.345 1 43.69 391 ASP A C 1
ATOM 3165 O O . ASP A 1 391 ? 26.875 0.017 -0.568 1 43.69 391 ASP A O 1
ATOM 3169 N N . LEU A 1 392 ? 26.562 1.741 0.739 1 39.09 392 LEU A N 1
ATOM 3170 C CA . LEU A 1 392 ? 25.688 2.32 -0.277 1 39.09 392 LEU A CA 1
ATOM 3171 C C . LEU A 1 392 ? 26.469 2.6 -1.561 1 39.09 392 LEU A C 1
ATOM 3173 O O . LEU A 1 392 ? 25.859 2.801 -2.619 1 39.09 392 LEU A O 1
ATOM 3177 N N . ILE A 1 393 ? 27.688 2.953 -1.47 1 34.47 393 ILE A N 1
ATOM 3178 C CA . ILE A 1 393 ? 28.625 3.264 -2.551 1 34.47 393 ILE A CA 1
ATOM 3179 C C . ILE A 1 393 ? 29.016 1.979 -3.281 1 34.47 393 ILE A C 1
ATOM 3181 O O . ILE A 1 393 ? 29.281 1.999 -4.484 1 34.47 393 ILE A O 1
ATOM 3185 N N . GLY A 1 394 ? 29.484 0.889 -2.562 1 32.72 394 GLY A N 1
ATOM 3186 C CA . GLY A 1 394 ? 30.266 -0.129 -3.248 1 32.72 394 GLY A CA 1
ATOM 3187 C C . GLY A 1 394 ? 29.438 -1.002 -4.168 1 32.72 394 GLY A C 1
ATOM 3188 O O . GLY A 1 394 ? 28.219 -0.817 -4.273 1 32.72 394 GLY A O 1
ATOM 3189 N N . GLU A 1 395 ? 30.062 -2.152 -4.672 1 36.34 395 GLU A N 1
ATOM 3190 C CA . GLU A 1 395 ? 29.938 -3.195 -5.688 1 36.34 395 GLU A CA 1
ATOM 3191 C C . GLU A 1 395 ? 28.688 -4.039 -5.461 1 36.34 395 GLU A C 1
ATOM 3193 O O . GLU A 1 395 ? 28.391 -4.938 -6.25 1 36.34 395 GLU A O 1
ATOM 3198 N N . HIS A 1 396 ? 27.969 -3.996 -4.285 1 36.97 396 HIS A N 1
ATOM 3199 C CA . HIS A 1 396 ? 27.234 -5.219 -3.965 1 36.97 396 HIS A CA 1
ATOM 3200 C C . HIS A 1 396 ? 25.781 -5.117 -4.395 1 36.97 396 HIS A C 1
ATOM 3202 O O . HIS A 1 396 ? 24.984 -6.023 -4.129 1 36.97 396 HIS A O 1
ATOM 3208 N N . LEU A 1 397 ? 25.234 -4.066 -4.562 1 39.38 397 LEU A N 1
ATOM 3209 C CA . LEU A 1 397 ? 23.797 -4.191 -4.805 1 39.38 397 LEU A CA 1
ATOM 3210 C C . LEU A 1 397 ? 23.531 -5.152 -5.953 1 39.38 397 LEU A C 1
ATOM 3212 O O . LEU A 1 397 ? 22.531 -5.883 -5.934 1 39.38 397 LEU A O 1
ATOM 3216 N N . GLU A 1 398 ? 24.047 -4.797 -7.309 1 43.44 398 GLU A N 1
ATOM 3217 C CA . GLU A 1 398 ? 23.719 -5.68 -8.43 1 43.44 398 GLU A CA 1
ATOM 3218 C C . GLU A 1 398 ? 24.828 -6.727 -8.625 1 43.44 398 GLU A C 1
ATOM 3220 O O . GLU A 1 398 ? 25.75 -6.508 -9.398 1 43.44 398 GLU A O 1
ATOM 3225 N N . ARG A 1 399 ? 25.031 -7.484 -7.602 1 54.66 399 ARG A N 1
ATOM 3226 C CA . ARG A 1 399 ? 25.828 -8.633 -7.996 1 54.66 399 ARG A CA 1
ATOM 3227 C C . ARG A 1 399 ? 25.25 -9.312 -9.227 1 54.66 399 ARG A C 1
ATOM 3229 O O . ARG A 1 399 ? 24.141 -9.852 -9.18 1 54.66 399 ARG A O 1
ATOM 3236 N N . GLU A 1 400 ? 25.656 -8.859 -10.352 1 58.25 400 GLU A N 1
ATOM 3237 C CA . GLU A 1 400 ? 25.25 -9.5 -11.602 1 58.25 400 GLU A CA 1
ATOM 3238 C C . GLU A 1 400 ? 25.547 -10.992 -11.586 1 58.25 400 GLU A C 1
ATOM 3240 O O . GLU A 1 400 ? 25.094 -11.734 -12.461 1 58.25 400 GLU A O 1
ATOM 3245 N N . ASP A 1 401 ? 26.203 -11.367 -10.43 1 74.25 401 ASP A N 1
ATOM 3246 C CA . ASP A 1 401 ? 26.625 -12.766 -10.484 1 74.25 401 ASP A CA 1
ATOM 3247 C C . ASP A 1 401 ? 25.641 -13.672 -9.758 1 74.25 401 ASP A C 1
ATOM 3249 O O . ASP A 1 401 ? 25.75 -14.898 -9.805 1 74.25 401 ASP A O 1
ATOM 3253 N N . ILE A 1 402 ? 24.703 -12.969 -9.023 1 79.44 402 ILE A N 1
ATOM 3254 C CA . ILE A 1 402 ? 23.609 -13.703 -8.391 1 79.44 402 ILE A CA 1
ATOM 3255 C C . ILE A 1 402 ? 22.266 -13.102 -8.82 1 79.44 402 ILE A C 1
ATOM 3257 O O . ILE A 1 402 ? 22.031 -11.906 -8.648 1 79.44 402 ILE A O 1
ATOM 3261 N N . ASP A 1 403 ? 21.484 -13.875 -9.391 1 82.06 403 ASP A N 1
ATOM 3262 C CA . ASP A 1 403 ? 20.172 -13.406 -9.82 1 82.06 403 ASP A CA 1
ATOM 3263 C C . ASP A 1 403 ? 19.078 -13.953 -8.906 1 82.06 403 ASP A C 1
ATOM 3265 O O . ASP A 1 403 ? 19 -15.156 -8.664 1 82.06 403 ASP A O 1
ATOM 3269 N N . ILE A 1 404 ? 18.359 -13.086 -8.406 1 81.25 404 ILE A N 1
ATOM 3270 C CA . ILE A 1 404 ? 17.25 -13.484 -7.535 1 81.25 404 ILE A CA 1
ATOM 3271 C C . ILE A 1 404 ? 15.922 -13.078 -8.172 1 81.25 404 ILE A C 1
ATOM 3273 O O . ILE A 1 404 ? 15.773 -11.961 -8.656 1 81.25 404 ILE A O 1
ATOM 3277 N N . THR A 1 405 ? 15 -13.969 -8.227 1 82.44 405 THR A N 1
ATOM 3278 C CA . THR A 1 405 ? 13.68 -13.68 -8.758 1 82.44 405 THR A CA 1
ATOM 3279 C C . THR A 1 405 ? 12.609 -14.469 -8.008 1 82.44 405 THR A C 1
ATOM 3281 O O . THR A 1 405 ? 12.922 -15.367 -7.223 1 82.44 405 THR A O 1
ATOM 3284 N N . TYR A 1 406 ? 11.383 -14.039 -8.227 1 79.38 406 TYR A N 1
ATOM 3285 C CA . TYR A 1 406 ? 10.266 -14.672 -7.535 1 79.38 406 TYR A CA 1
ATOM 3286 C C . TYR A 1 406 ? 9.164 -15.055 -8.516 1 79.38 406 TYR A C 1
ATOM 3288 O O . TYR A 1 406 ? 8.883 -14.32 -9.469 1 79.38 406 TYR A O 1
ATOM 3296 N N . LEU A 1 407 ? 8.633 -16.109 -8.312 1 83.31 407 LEU A N 1
ATOM 3297 C CA . LEU A 1 407 ? 7.395 -16.562 -8.953 1 83.31 407 LEU A CA 1
ATOM 3298 C C . LEU A 1 407 ? 6.375 -17.016 -7.914 1 83.31 407 LEU A C 1
ATOM 3300 O O . LEU A 1 407 ? 6.531 -18.078 -7.309 1 83.31 407 LEU A O 1
ATOM 3304 N N . ASP A 1 408 ? 5.379 -16.125 -7.719 1 78.69 408 ASP A N 1
ATOM 3305 C CA . ASP A 1 408 ? 4.43 -16.344 -6.637 1 78.69 408 ASP A CA 1
ATOM 3306 C C . ASP A 1 408 ? 5.145 -16.438 -5.289 1 78.69 408 ASP A C 1
ATOM 3308 O O . ASP A 1 408 ? 5.918 -15.547 -4.934 1 78.69 408 ASP A O 1
ATOM 3312 N N . ASP A 1 409 ? 5.035 -17.594 -4.582 1 77.25 409 ASP A N 1
ATOM 3313 C CA . ASP A 1 409 ? 5.656 -17.688 -3.266 1 77.25 409 ASP A CA 1
ATOM 3314 C C . ASP A 1 409 ? 6.973 -18.453 -3.336 1 77.25 409 ASP A C 1
ATOM 3316 O O . ASP A 1 409 ? 7.527 -18.844 -2.305 1 77.25 409 ASP A O 1
ATOM 3320 N N . THR A 1 410 ? 7.461 -18.625 -4.535 1 85.5 410 THR A N 1
ATOM 3321 C CA . THR A 1 410 ? 8.711 -19.344 -4.711 1 85.5 410 THR A CA 1
ATOM 3322 C C . THR A 1 410 ? 9.844 -18.391 -5.082 1 85.5 410 THR A C 1
ATOM 3324 O O . THR A 1 410 ? 9.727 -17.625 -6.035 1 85.5 410 THR A O 1
ATOM 3327 N N . MET A 1 411 ? 10.914 -18.484 -4.371 1 86.19 411 MET A N 1
ATOM 3328 C CA . MET A 1 411 ? 12.109 -17.703 -4.672 1 86.19 411 MET A CA 1
ATOM 3329 C C . MET A 1 411 ? 13.109 -18.531 -5.477 1 86.19 411 MET A C 1
ATOM 3331 O O . MET A 1 411 ? 13.305 -19.719 -5.207 1 86.19 411 MET A O 1
ATOM 3335 N N . TYR A 1 412 ? 13.648 -17.953 -6.457 1 89.5 412 TYR A N 1
ATOM 3336 C CA . TYR A 1 412 ? 14.695 -18.578 -7.258 1 89.5 412 TYR A CA 1
ATOM 3337 C C . TYR A 1 412 ? 16 -17.812 -7.129 1 89.5 412 TYR A C 1
ATOM 3339 O O . TYR A 1 412 ? 16.031 -16.578 -7.281 1 89.5 412 TYR A O 1
ATOM 3347 N N . ILE A 1 413 ? 17.016 -18.469 -6.797 1 88.81 413 ILE A N 1
ATOM 3348 C CA . ILE A 1 413 ? 18.359 -17.922 -6.793 1 88.81 413 ILE A CA 1
ATOM 3349 C C . ILE A 1 413 ? 19.203 -18.594 -7.883 1 88.81 413 ILE A C 1
ATOM 3351 O O . ILE A 1 413 ? 19.406 -19.797 -7.863 1 88.81 413 ILE A O 1
ATOM 3355 N N . LEU A 1 414 ? 19.594 -17.828 -8.828 1 90.5 414 LEU A N 1
ATOM 3356 C CA . LEU A 1 414 ? 20.391 -18.344 -9.93 1 90.5 414 LEU A CA 1
ATOM 3357 C C . LEU A 1 414 ? 21.859 -17.953 -9.773 1 90.5 414 LEU A C 1
ATOM 3359 O O . LEU A 1 414 ? 22.172 -16.766 -9.609 1 90.5 414 LEU A O 1
ATOM 3363 N N . LEU A 1 415 ? 22.703 -18.953 -9.836 1 90.06 415 LEU A N 1
ATOM 3364 C CA . LEU A 1 415 ? 24.141 -18.766 -9.789 1 90.06 415 LEU A CA 1
ATOM 3365 C C . LEU A 1 415 ? 24.797 -19.266 -11.062 1 90.06 415 LEU A C 1
ATOM 3367 O O . LEU A 1 415 ? 25.359 -20.359 -11.086 1 90.06 415 LEU A O 1
ATOM 3371 N N . PRO A 1 416 ? 24.734 -18.422 -12.055 1 87.62 416 PRO A N 1
ATOM 3372 C CA . PRO A 1 416 ? 25.453 -18.828 -13.266 1 87.62 416 PRO A CA 1
ATOM 3373 C C . PRO A 1 416 ? 26.969 -18.859 -13.062 1 87.62 416 PRO A C 1
ATOM 3375 O O . PRO A 1 416 ? 27.516 -18.016 -12.352 1 87.62 416 PRO A O 1
ATOM 3378 N N . TYR A 1 417 ? 27.641 -19.922 -13.562 1 85.94 417 TYR A N 1
ATOM 3379 C CA . TYR A 1 417 ? 29.078 -20.016 -13.43 1 85.94 417 TYR A CA 1
ATOM 3380 C C . TYR A 1 417 ? 29.703 -20.672 -14.656 1 85.94 417 TYR A C 1
ATOM 3382 O O . TYR A 1 417 ? 29.062 -21.5 -15.305 1 85.94 417 TYR A O 1
ATOM 3390 N N . LYS A 1 418 ? 30.812 -20.266 -14.977 1 80.38 418 LYS A N 1
ATOM 3391 C CA . LYS A 1 418 ? 31.531 -20.859 -16.094 1 80.38 418 LYS A CA 1
ATOM 3392 C C . LYS A 1 418 ? 32.375 -22.047 -15.625 1 80.38 418 LYS A C 1
ATOM 3394 O O . LYS A 1 418 ? 32.531 -23.031 -16.344 1 80.38 418 LYS A O 1
ATOM 3399 N N . ASN A 1 419 ? 33.062 -21.891 -14.484 1 82.31 419 ASN A N 1
ATOM 3400 C CA . ASN A 1 419 ? 33.875 -22.922 -13.867 1 82.31 419 ASN A CA 1
ATOM 3401 C C . ASN A 1 419 ? 33.75 -22.906 -12.344 1 82.31 419 ASN A C 1
ATOM 3403 O O . ASN A 1 419 ? 33.125 -22.016 -11.781 1 82.31 419 ASN A O 1
ATOM 3407 N N . ASP A 1 420 ? 34.281 -23.875 -11.727 1 81.81 420 ASP A N 1
ATOM 3408 C CA . ASP A 1 420 ? 34.156 -24.031 -10.281 1 81.81 420 ASP A CA 1
ATOM 3409 C C . ASP A 1 420 ? 34.781 -22.859 -9.547 1 81.81 420 ASP A C 1
ATOM 3411 O O . ASP A 1 420 ? 34.344 -22.469 -8.469 1 81.81 420 ASP A O 1
ATOM 3415 N N . GLN A 1 421 ? 35.781 -22.281 -10.164 1 81.19 421 GLN A N 1
ATOM 3416 C CA . GLN A 1 421 ? 36.438 -21.141 -9.531 1 81.19 421 GLN A CA 1
ATOM 3417 C C . GLN A 1 421 ? 35.531 -19.938 -9.453 1 81.19 421 GLN A C 1
ATOM 3419 O O . GLN A 1 421 ? 35.531 -19.219 -8.453 1 81.19 421 GLN A O 1
ATOM 3424 N N . GLU A 1 422 ? 34.781 -19.75 -10.5 1 83.44 422 GLU A N 1
ATOM 3425 C CA . GLU A 1 422 ? 33.844 -18.625 -10.516 1 83.44 422 GLU A CA 1
ATOM 3426 C C . GLU A 1 422 ? 32.75 -18.812 -9.469 1 83.44 422 GLU A C 1
ATOM 3428 O O . GLU A 1 422 ? 32.281 -17.844 -8.867 1 83.44 422 GLU A O 1
ATOM 3433 N N . LEU A 1 423 ? 32.406 -20.047 -9.352 1 84.62 423 LEU A N 1
ATOM 3434 C CA . LEU A 1 423 ? 31.359 -20.328 -8.359 1 84.62 423 LEU A CA 1
ATOM 3435 C C . LEU A 1 423 ? 31.859 -20 -6.957 1 84.62 423 LEU A C 1
ATOM 3437 O O . LEU A 1 423 ? 31.125 -19.438 -6.148 1 84.62 423 LEU A O 1
ATOM 3441 N N . LYS A 1 424 ? 33.062 -20.328 -6.707 1 80.62 424 LYS A N 1
ATOM 3442 C CA . LYS A 1 424 ? 33.656 -20.062 -5.395 1 80.62 424 LYS A CA 1
ATOM 3443 C C . LYS A 1 424 ? 33.812 -18.562 -5.16 1 80.62 424 LYS A C 1
ATOM 3445 O O . LYS A 1 424 ? 33.719 -18.094 -4.023 1 80.62 424 LYS A O 1
ATOM 3450 N N . GLN A 1 425 ? 33.969 -17.844 -6.18 1 77.38 425 GLN A N 1
ATOM 3451 C CA . GLN A 1 425 ? 34.188 -16.406 -6.09 1 77.38 425 GLN A CA 1
ATOM 3452 C C . GLN A 1 425 ? 32.875 -15.68 -5.723 1 77.38 425 GLN A C 1
ATOM 3454 O O . GLN A 1 425 ? 32.906 -14.531 -5.273 1 77.38 425 GLN A O 1
ATOM 3459 N N . LYS A 1 426 ? 31.797 -16.406 -5.949 1 78.94 426 LYS A N 1
ATOM 3460 C CA . LYS A 1 426 ? 30.531 -15.758 -5.617 1 78.94 426 LYS A CA 1
ATOM 3461 C C . LYS A 1 426 ? 30.359 -15.633 -4.105 1 78.94 426 LYS A C 1
ATOM 3463 O O . LYS A 1 426 ? 29.531 -14.844 -3.631 1 78.94 426 LYS A O 1
ATOM 3468 N N . LYS A 1 427 ? 31.125 -16.266 -3.275 1 70.88 427 LYS A N 1
ATOM 3469 C CA . LYS A 1 427 ? 31.234 -16.156 -1.822 1 70.88 427 LYS A CA 1
ATOM 3470 C C . LYS A 1 427 ? 29.875 -16.375 -1.156 1 70.88 427 LYS A C 1
ATOM 3472 O O . LYS A 1 427 ? 29.578 -15.766 -0.125 1 70.88 427 LYS A O 1
ATOM 3477 N N . LEU A 1 428 ? 28.984 -17.016 -1.874 1 78.69 428 LEU A N 1
ATOM 3478 C CA . LEU A 1 428 ? 27.75 -17.406 -1.197 1 78.69 428 LEU A CA 1
ATOM 3479 C C . LEU A 1 428 ? 27.953 -18.641 -0.327 1 78.69 428 LEU A C 1
ATOM 3481 O O . LEU A 1 428 ? 28.359 -19.688 -0.827 1 78.69 428 LEU A O 1
ATOM 3485 N N . ASP A 1 429 ? 27.75 -18.391 0.948 1 79.25 429 ASP A N 1
ATOM 3486 C CA . ASP A 1 429 ? 28.031 -19.469 1.885 1 79.25 429 ASP A CA 1
ATOM 3487 C C . ASP A 1 429 ? 26.75 -20.062 2.455 1 79.25 429 ASP A C 1
ATOM 3489 O O . ASP A 1 429 ? 26.562 -21.281 2.467 1 79.25 429 ASP A O 1
ATOM 3493 N N . LYS A 1 430 ? 25.969 -19.109 2.865 1 86.5 430 LYS A N 1
ATOM 3494 C CA . LYS A 1 430 ? 24.797 -19.609 3.592 1 86.5 430 LYS A CA 1
ATOM 3495 C C . LYS A 1 430 ? 23.531 -18.891 3.145 1 86.5 430 LYS A C 1
ATOM 3497 O O . LYS A 1 430 ? 23.578 -17.719 2.754 1 86.5 430 LYS A O 1
ATOM 3502 N N . ILE A 1 431 ? 22.469 -19.656 3.148 1 88.62 431 ILE A N 1
ATOM 3503 C CA . ILE A 1 431 ? 21.125 -19.125 2.945 1 88.62 431 ILE A CA 1
ATOM 3504 C C . ILE A 1 431 ? 20.312 -19.297 4.219 1 88.62 431 ILE A C 1
ATOM 3506 O O . ILE A 1 431 ? 20.219 -20.406 4.758 1 88.62 431 ILE A O 1
ATOM 3510 N N . GLN A 1 432 ? 19.875 -18.219 4.684 1 87.62 432 GLN A N 1
ATOM 3511 C CA . GLN A 1 432 ? 19.031 -18.25 5.879 1 87.62 432 GLN A CA 1
ATOM 3512 C C . GLN A 1 432 ? 17.562 -18 5.535 1 87.62 432 GLN A C 1
ATOM 3514 O O . GLN A 1 432 ? 17.266 -17.141 4.707 1 87.62 432 GLN A O 1
ATOM 3519 N N . ILE A 1 433 ? 16.734 -18.797 6.184 1 86.81 433 ILE A N 1
ATOM 3520 C CA . ILE A 1 433 ? 15.312 -18.734 5.891 1 86.81 433 ILE A CA 1
ATOM 3521 C C . ILE A 1 433 ? 14.531 -18.438 7.172 1 86.81 433 ILE A C 1
ATOM 3523 O O . ILE A 1 433 ? 14.688 -19.141 8.172 1 86.81 433 ILE A O 1
ATOM 3527 N N . GLU A 1 434 ? 13.789 -17.375 7.117 1 83.44 434 GLU A N 1
ATOM 3528 C CA . GLU A 1 434 ? 12.859 -17.047 8.188 1 83.44 434 GLU A CA 1
ATOM 3529 C C . GLU A 1 434 ? 11.422 -17.016 7.684 1 83.44 434 GLU A C 1
ATOM 3531 O O . GLU A 1 434 ? 11.18 -16.75 6.508 1 83.44 434 GLU A O 1
ATOM 3536 N N . ALA A 1 435 ? 10.516 -17.359 8.609 1 79.81 435 ALA A N 1
ATOM 3537 C CA . ALA A 1 435 ? 9.133 -17.438 8.164 1 79.81 435 ALA A CA 1
ATOM 3538 C C . ALA A 1 435 ? 8.297 -16.297 8.75 1 79.81 435 ALA A C 1
ATOM 3540 O O . ALA A 1 435 ? 8.422 -15.977 9.93 1 79.81 435 ALA A O 1
ATOM 3541 N N . TYR A 1 436 ? 7.57 -15.695 7.914 1 76.19 436 TYR A N 1
ATOM 3542 C CA . TYR A 1 436 ? 6.641 -14.672 8.391 1 76.19 436 TYR A CA 1
ATOM 3543 C C . TYR A 1 436 ? 5.246 -15.25 8.578 1 76.19 436 TYR A C 1
ATOM 3545 O O . TYR A 1 436 ? 4.363 -14.594 9.133 1 76.19 436 TYR A O 1
ATOM 3553 N N . ASP A 1 437 ? 5.129 -16.484 8.102 1 76.31 437 ASP A N 1
ATOM 3554 C CA . ASP A 1 437 ? 3.893 -17.234 8.289 1 76.31 437 ASP A CA 1
ATOM 3555 C C . ASP A 1 437 ? 4.152 -18.734 8.273 1 76.31 437 ASP A C 1
ATOM 3557 O O . ASP A 1 437 ? 5.242 -19.188 7.91 1 76.31 437 ASP A O 1
ATOM 3561 N N . GLU A 1 438 ? 3.096 -19.469 8.703 1 82.69 438 GLU A N 1
ATOM 3562 C CA . GLU A 1 438 ? 3.25 -20.922 8.703 1 82.69 438 GLU A CA 1
ATOM 3563 C C . GLU A 1 438 ? 2.967 -21.516 7.328 1 82.69 438 GLU A C 1
ATOM 3565 O O . GLU A 1 438 ? 2.033 -21.078 6.645 1 82.69 438 GLU A O 1
ATOM 3570 N N . GLY A 1 439 ? 3.877 -22.516 6.902 1 82.31 439 GLY A N 1
ATOM 3571 C CA . GLY A 1 439 ? 3.635 -23.141 5.617 1 82.31 439 GLY A CA 1
ATOM 3572 C C . GLY A 1 439 ? 4.652 -24.219 5.285 1 82.31 439 GLY A C 1
ATOM 3573 O O . GLY A 1 439 ? 5.703 -24.312 5.922 1 82.31 439 GLY A O 1
ATOM 3574 N N . ALA A 1 440 ? 4.199 -25.031 4.285 1 86.69 440 ALA A N 1
ATOM 3575 C CA . ALA A 1 440 ? 5.113 -26.047 3.771 1 86.69 440 ALA A CA 1
ATOM 3576 C C . ALA A 1 440 ? 6.27 -25.406 3.004 1 86.69 440 ALA A C 1
ATOM 3578 O O . ALA A 1 440 ? 6.066 -24.484 2.213 1 86.69 440 ALA A O 1
ATOM 3579 N N . THR A 1 441 ? 7.5 -25.891 3.338 1 88.81 441 THR A N 1
ATOM 3580 C CA . THR A 1 441 ? 8.695 -25.328 2.709 1 88.81 441 THR A CA 1
ATOM 3581 C C . THR A 1 441 ? 9.484 -26.422 1.991 1 88.81 441 THR A C 1
ATOM 3583 O O . THR A 1 441 ? 9.766 -27.469 2.566 1 88.81 441 THR A O 1
ATOM 3586 N N . SER A 1 442 ? 9.695 -26.188 0.782 1 90.44 442 SER A N 1
ATOM 3587 C CA . SER A 1 442 ? 10.516 -27.094 -0.015 1 90.44 442 SER A CA 1
ATOM 3588 C C . SER A 1 442 ? 11.734 -26.375 -0.591 1 90.44 442 SER A C 1
ATOM 3590 O O . SER A 1 442 ? 11.633 -25.219 -1.012 1 90.44 442 SER A O 1
ATOM 3592 N N . ILE A 1 443 ? 12.898 -27 -0.528 1 91.94 443 ILE A N 1
ATOM 3593 C CA . ILE A 1 443 ? 14.148 -26.453 -1.039 1 91.94 443 ILE A CA 1
ATOM 3594 C C . ILE A 1 443 ? 14.789 -27.438 -2.02 1 91.94 443 ILE A C 1
ATOM 3596 O O . ILE A 1 443 ? 14.953 -28.609 -1.705 1 91.94 443 ILE A O 1
ATOM 3600 N N . THR A 1 444 ? 15.094 -26.984 -3.145 1 93.06 444 THR A N 1
ATOM 3601 C CA . THR A 1 444 ? 15.75 -27.797 -4.156 1 93.06 444 THR A CA 1
ATOM 3602 C C . THR A 1 444 ? 16.906 -27.047 -4.801 1 93.06 444 THR A C 1
ATOM 3604 O O . THR A 1 444 ? 16.828 -25.828 -4.988 1 93.06 444 THR A O 1
ATOM 3607 N N . ILE A 1 445 ? 17.984 -27.719 -5.094 1 93.88 445 ILE A N 1
ATOM 3608 C CA . ILE A 1 445 ? 19.109 -27.203 -5.867 1 93.88 445 ILE A CA 1
ATOM 3609 C C . ILE A 1 445 ? 19.219 -27.969 -7.188 1 93.88 445 ILE A C 1
ATOM 3611 O O . ILE A 1 445 ? 19.469 -29.172 -7.199 1 93.88 445 ILE A O 1
ATOM 3615 N N . GLU A 1 446 ? 19.016 -27.25 -8.211 1 92.19 446 GLU A N 1
ATOM 3616 C CA . GLU A 1 446 ? 19.109 -27.844 -9.547 1 92.19 446 GLU A CA 1
ATOM 3617 C C . GLU A 1 446 ? 20.422 -27.438 -10.227 1 92.19 446 GLU A C 1
ATOM 3619 O O . GLU A 1 446 ? 20.781 -26.25 -10.234 1 92.19 446 GLU A O 1
ATOM 3624 N N . GLU A 1 447 ? 21.047 -28.438 -10.75 1 91.88 447 GLU A N 1
ATOM 3625 C CA . GLU A 1 447 ? 22.266 -28.172 -11.508 1 91.88 447 GLU A CA 1
ATOM 3626 C C . GLU A 1 447 ? 21.984 -28.141 -13.008 1 91.88 447 GLU A C 1
ATOM 3628 O O . GLU A 1 447 ? 21.5 -29.109 -13.578 1 91.88 447 GLU A O 1
ATOM 3633 N N . TYR A 1 448 ? 22.25 -27 -13.562 1 88.5 448 TYR A N 1
ATOM 3634 C CA . TYR A 1 448 ? 22.141 -26.828 -15.008 1 88.5 448 TYR A CA 1
ATOM 3635 C C . TYR A 1 448 ? 23.5 -26.969 -15.68 1 88.5 448 TYR A C 1
ATOM 3637 O O . TYR A 1 448 ? 24.453 -26.312 -15.297 1 88.5 448 TYR A O 1
ATOM 3645 N N . LYS A 1 449 ? 23.578 -27.844 -16.562 1 85.31 449 LYS A N 1
ATOM 3646 C CA . LYS A 1 449 ? 24.734 -27.984 -17.422 1 85.31 449 LYS A CA 1
ATOM 3647 C C . LYS A 1 449 ? 24.344 -27.906 -18.891 1 85.31 449 LYS A C 1
ATOM 3649 O O . LYS A 1 449 ? 23.438 -28.609 -19.328 1 85.31 449 LYS A O 1
ATOM 3654 N N . ASP A 1 450 ? 24.969 -27.016 -19.609 1 78.94 450 ASP A N 1
ATOM 3655 C CA . ASP A 1 450 ? 24.688 -26.797 -21.016 1 78.94 450 ASP A CA 1
ATOM 3656 C C . ASP A 1 450 ? 23.219 -26.484 -21.25 1 78.94 450 ASP A C 1
ATOM 3658 O O . ASP A 1 450 ? 22.594 -27.031 -22.172 1 78.94 450 ASP A O 1
ATOM 3662 N N . GLY A 1 451 ? 22.641 -25.812 -20.281 1 74.5 451 GLY A N 1
ATOM 3663 C CA . GLY A 1 451 ? 21.297 -25.312 -20.422 1 74.5 451 GLY A CA 1
ATOM 3664 C C . GLY A 1 451 ? 20.234 -26.312 -19.984 1 74.5 451 GLY A C 1
ATOM 3665 O O . GLY A 1 451 ? 19.031 -26.047 -20.094 1 74.5 451 GLY A O 1
ATOM 3666 N N . LYS A 1 452 ? 20.641 -27.484 -19.5 1 76.5 452 LYS A N 1
ATOM 3667 C CA . LYS A 1 452 ? 19.688 -28.5 -19.094 1 76.5 452 LYS A CA 1
ATOM 3668 C C . LYS A 1 452 ? 19.922 -28.922 -17.641 1 76.5 452 LYS A C 1
ATOM 3670 O O . LYS A 1 452 ? 21.047 -28.859 -17.141 1 76.5 452 LYS A O 1
ATOM 3675 N N . ILE A 1 453 ? 18.875 -29.359 -17.125 1 84.19 453 ILE A N 1
ATOM 3676 C CA . ILE A 1 453 ? 19 -29.844 -15.75 1 84.19 453 ILE A CA 1
ATOM 3677 C C . ILE A 1 453 ? 19.625 -31.234 -15.75 1 84.19 453 ILE A C 1
ATOM 3679 O O . ILE A 1 453 ? 19.109 -32.156 -16.391 1 84.19 453 ILE A O 1
ATOM 3683 N N . THR A 1 454 ? 20.703 -31.438 -15.062 1 86.56 454 THR A N 1
ATOM 3684 C CA . THR A 1 454 ? 21.406 -32.719 -15.039 1 86.56 454 THR A CA 1
ATOM 3685 C C . THR A 1 454 ? 21.297 -33.375 -13.672 1 86.56 454 THR A C 1
ATOM 3687 O O . THR A 1 454 ? 21.375 -34.594 -13.57 1 86.56 454 THR A O 1
ATOM 3690 N N . GLU A 1 455 ? 21.188 -32.594 -12.695 1 91.56 455 GLU A N 1
ATOM 3691 C CA . GLU A 1 455 ? 21.125 -33.062 -11.328 1 91.56 455 GLU A CA 1
ATOM 3692 C C . GLU A 1 455 ? 20.156 -32.25 -10.484 1 91.56 455 GLU A C 1
ATOM 3694 O O . GLU A 1 455 ? 20.094 -31.031 -10.641 1 91.56 455 GLU A O 1
ATOM 3699 N N . ILE A 1 456 ? 19.422 -32.938 -9.688 1 92.56 456 ILE A N 1
ATOM 3700 C CA . ILE A 1 456 ? 18.5 -32.281 -8.766 1 92.56 456 ILE A CA 1
ATOM 3701 C C . ILE A 1 456 ? 18.797 -32.719 -7.336 1 92.56 456 ILE A C 1
ATOM 3703 O O . ILE A 1 456 ? 18.844 -33.938 -7.059 1 92.56 456 ILE A O 1
ATOM 3707 N N . ASN A 1 457 ? 19.062 -31.859 -6.465 1 94.06 457 ASN A N 1
ATOM 3708 C CA . ASN A 1 457 ? 19.25 -32.094 -5.035 1 94.06 457 ASN A CA 1
ATOM 3709 C C . ASN A 1 457 ? 18.094 -31.531 -4.223 1 94.06 457 ASN A C 1
ATOM 3711 O O . ASN A 1 457 ? 18 -30.312 -4.02 1 94.06 457 ASN A O 1
ATOM 3715 N N . SER A 1 458 ? 17.266 -32.406 -3.707 1 94.38 458 SER A N 1
ATOM 3716 C CA . SER A 1 458 ? 16.062 -31.969 -3 1 94.38 458 SER A CA 1
ATOM 3717 C C . SER A 1 458 ? 16.125 -32.344 -1.526 1 94.38 458 SER A C 1
ATOM 3719 O O . SER A 1 458 ? 16.516 -33.469 -1.186 1 94.38 458 SER A O 1
ATOM 3721 N N . PHE A 1 459 ? 15.75 -31.453 -0.675 1 93.88 459 PHE A N 1
ATOM 3722 C CA . PHE A 1 459 ? 15.586 -31.766 0.739 1 93.88 459 PHE A CA 1
ATOM 3723 C C . PHE A 1 459 ? 14.164 -32.25 1.023 1 93.88 459 PHE A C 1
ATOM 3725 O O . PHE A 1 459 ? 13.227 -31.875 0.314 1 93.88 459 PHE A O 1
ATOM 3732 N N . ASP A 1 460 ? 14.047 -33.062 2.066 1 92.5 460 ASP A N 1
ATOM 3733 C CA . ASP A 1 460 ? 12.703 -33.344 2.543 1 92.5 460 ASP A CA 1
ATOM 3734 C C . ASP A 1 460 ? 12 -32.094 3.012 1 92.5 460 ASP A C 1
ATOM 3736 O O . ASP A 1 460 ? 12.555 -31.312 3.803 1 92.5 460 ASP A O 1
ATOM 3740 N N . SER A 1 461 ? 10.867 -31.891 2.48 1 91.5 461 SER A N 1
ATOM 3741 C CA . SER A 1 461 ? 10.125 -30.672 2.84 1 91.5 461 SER A CA 1
ATOM 3742 C C . SER A 1 461 ? 9.797 -30.656 4.328 1 91.5 461 SER A C 1
ATOM 3744 O O . SER A 1 461 ? 9.836 -31.688 4.996 1 91.5 461 SER A O 1
ATOM 3746 N N . PHE A 1 462 ? 9.562 -29.5 4.859 1 90.12 462 PHE A N 1
ATOM 3747 C CA . PHE A 1 462 ? 9.227 -29.297 6.266 1 90.12 462 PHE A CA 1
ATOM 3748 C C . PHE A 1 462 ? 8.25 -28.141 6.438 1 90.12 462 PHE A C 1
ATOM 3750 O O . PHE A 1 462 ? 8.047 -27.359 5.512 1 90.12 462 PHE A O 1
ATOM 3757 N N . ILE A 1 463 ? 7.582 -28.125 7.578 1 89.25 463 ILE A N 1
ATOM 3758 C CA . ILE A 1 463 ? 6.695 -27.016 7.922 1 89.25 463 ILE A CA 1
ATOM 3759 C C . ILE A 1 463 ? 7.457 -25.984 8.75 1 89.25 463 ILE A C 1
ATOM 3761 O O . ILE A 1 463 ? 8.07 -26.328 9.766 1 89.25 463 ILE A O 1
ATOM 3765 N N . ILE A 1 464 ? 7.414 -24.781 8.242 1 87.19 464 ILE A N 1
ATOM 3766 C CA . ILE A 1 464 ? 8.109 -23.719 8.953 1 87.19 464 ILE A CA 1
ATOM 3767 C C . ILE A 1 464 ? 7.098 -22.75 9.555 1 87.19 464 ILE A C 1
ATOM 3769 O O . ILE A 1 464 ? 5.957 -22.656 9.094 1 87.19 464 ILE A O 1
ATOM 3773 N N . ASP A 1 465 ? 7.426 -22.188 10.648 1 85.62 465 ASP A N 1
ATOM 3774 C CA . ASP A 1 465 ? 6.641 -21.125 11.281 1 85.62 465 ASP A CA 1
ATOM 3775 C C . ASP A 1 465 ? 7.551 -20.109 11.953 1 85.62 465 ASP A C 1
ATOM 3777 O O . ASP A 1 465 ? 8.758 -20.078 11.719 1 85.62 465 ASP A O 1
ATOM 3781 N N . GLN A 1 466 ? 6.992 -19.219 12.695 1 81.44 466 GLN A N 1
ATOM 3782 C CA . GLN A 1 466 ? 7.746 -18.094 13.25 1 81.44 466 GLN A CA 1
ATOM 3783 C C . GLN A 1 466 ? 8.695 -18.578 14.352 1 81.44 466 GLN A C 1
ATOM 3785 O O . GLN A 1 466 ? 9.586 -17.828 14.766 1 81.44 466 GLN A O 1
ATOM 3790 N N . ASN A 1 467 ? 8.539 -19.812 14.766 1 85.06 467 ASN A N 1
ATOM 3791 C CA . ASN A 1 467 ? 9.406 -20.328 15.82 1 85.06 467 ASN A CA 1
ATOM 3792 C C . ASN A 1 467 ? 10.586 -21.109 15.242 1 85.06 467 ASN A C 1
ATOM 3794 O O . ASN A 1 467 ? 11.469 -21.547 15.977 1 85.06 467 ASN A O 1
ATOM 3798 N N . LYS A 1 468 ? 10.562 -21.312 13.969 1 87.44 468 LYS A N 1
ATOM 3799 C CA . LYS A 1 468 ? 11.594 -22.094 13.312 1 87.44 468 LYS A CA 1
ATOM 3800 C C . LYS A 1 468 ? 12.414 -21.234 12.344 1 87.44 468 LYS A C 1
ATOM 3802 O O . LYS A 1 468 ? 11.883 -20.312 11.742 1 87.44 468 LYS A O 1
ATOM 3807 N N . THR A 1 469 ? 13.656 -21.516 12.305 1 87.56 469 THR A N 1
ATOM 3808 C CA . THR A 1 469 ? 14.531 -20.969 11.281 1 87.56 469 THR A CA 1
ATOM 3809 C C . THR A 1 469 ? 15.273 -22.078 10.547 1 87.56 469 THR A C 1
ATOM 3811 O O . THR A 1 469 ? 15.43 -23.188 11.078 1 87.56 469 THR A O 1
ATOM 3814 N N . ALA A 1 470 ? 15.5 -21.812 9.367 1 90.38 470 ALA A N 1
ATOM 3815 C CA . ALA A 1 470 ? 16.266 -22.781 8.586 1 90.38 470 ALA A CA 1
ATOM 3816 C C . ALA A 1 470 ? 17.453 -22.125 7.898 1 90.38 470 ALA A C 1
ATOM 3818 O O . ALA A 1 470 ? 17.406 -20.938 7.582 1 90.38 470 ALA A O 1
ATOM 3819 N N . GLU A 1 471 ? 18.484 -22.844 7.836 1 91.62 471 GLU A N 1
ATOM 3820 C CA . GLU A 1 471 ? 19.672 -22.391 7.121 1 91.62 471 GLU A CA 1
ATOM 3821 C C . GLU A 1 471 ? 20.328 -23.547 6.355 1 91.62 471 GLU A C 1
ATOM 3823 O O . GLU A 1 471 ? 20.281 -24.688 6.793 1 91.62 471 GLU A O 1
ATOM 3828 N N . PHE A 1 472 ? 20.797 -23.266 5.234 1 89.25 472 PHE A N 1
ATOM 3829 C CA . PHE A 1 472 ? 21.531 -24.312 4.539 1 89.25 472 PHE A CA 1
ATOM 3830 C C . PHE A 1 472 ? 22.703 -23.734 3.768 1 89.25 472 PHE A C 1
ATOM 3832 O O . PHE A 1 472 ? 22.75 -22.547 3.484 1 89.25 472 PHE A O 1
ATOM 3839 N N . THR A 1 473 ? 23.641 -24.516 3.5 1 89.19 473 THR A N 1
ATOM 3840 C CA . THR A 1 473 ? 24.891 -24.125 2.85 1 89.19 473 THR A CA 1
ATOM 3841 C C . THR A 1 473 ? 24.859 -24.469 1.362 1 89.19 473 THR A C 1
ATOM 3843 O O . THR A 1 473 ? 24.125 -25.359 0.943 1 89.19 473 THR A O 1
ATOM 3846 N N . ILE A 1 474 ? 25.609 -23.734 0.611 1 87.31 474 ILE A N 1
ATOM 3847 C CA . ILE A 1 474 ? 25.688 -23.953 -0.828 1 87.31 474 ILE A CA 1
ATOM 3848 C C . ILE A 1 474 ? 27.141 -24.281 -1.212 1 87.31 474 ILE A C 1
ATOM 3850 O O . ILE A 1 474 ? 27.828 -23.453 -1.803 1 87.31 474 ILE A O 1
ATOM 3854 N N . PRO A 1 475 ? 27.5 -25.531 -1.063 1 86.75 475 PRO A N 1
ATOM 3855 C CA . PRO A 1 475 ? 28.859 -25.938 -1.475 1 86.75 475 PRO A CA 1
ATOM 3856 C C . PRO A 1 475 ? 28.984 -26.094 -2.986 1 86.75 475 PRO A C 1
ATOM 3858 O O . PRO A 1 475 ? 28 -25.969 -3.713 1 86.75 475 PRO A O 1
ATOM 3861 N N . VAL A 1 476 ? 30.203 -26.297 -3.406 1 86.56 476 VAL A N 1
ATOM 3862 C CA . VAL A 1 476 ? 30.469 -26.516 -4.824 1 86.56 476 VAL A CA 1
ATOM 3863 C C . VAL A 1 476 ? 29.703 -27.766 -5.285 1 86.56 476 VAL A C 1
ATOM 3865 O O . VAL A 1 476 ? 29.031 -27.75 -6.32 1 86.56 476 VAL A O 1
ATOM 3868 N N . ASP A 1 477 ? 29.812 -28.812 -4.469 1 88.56 477 ASP A N 1
ATOM 3869 C CA . ASP A 1 477 ? 29 -30 -4.699 1 88.56 477 ASP A CA 1
ATOM 3870 C C . ASP A 1 477 ? 27.672 -29.922 -3.953 1 88.56 477 ASP A C 1
ATOM 3872 O O . ASP A 1 477 ? 27.641 -30.047 -2.729 1 88.56 477 ASP A O 1
ATOM 3876 N N . SER A 1 478 ? 26.625 -29.781 -4.711 1 90.69 478 SER A N 1
ATOM 3877 C CA . SER A 1 478 ? 25.312 -29.547 -4.129 1 90.69 478 SER A CA 1
ATOM 3878 C C . SER A 1 478 ? 24.875 -30.719 -3.26 1 90.69 478 SER A C 1
ATOM 3880 O O . SER A 1 478 ? 24.047 -30.562 -2.367 1 90.69 478 SER A O 1
ATOM 3882 N N . SER A 1 479 ? 25.453 -31.891 -3.543 1 91.5 479 SER A N 1
ATOM 3883 C CA . SER A 1 479 ? 25.094 -33.062 -2.758 1 91.5 479 SER A CA 1
ATOM 3884 C C . SER A 1 479 ? 25.625 -32.969 -1.336 1 91.5 479 SER A C 1
ATOM 3886 O O . SER A 1 479 ? 25.172 -33.688 -0.443 1 91.5 479 SER A O 1
ATOM 3888 N N . GLU A 1 480 ? 26.562 -32.094 -1.096 1 91.75 480 GLU A N 1
ATOM 3889 C CA . GLU A 1 480 ? 27.172 -31.906 0.219 1 91.75 480 GLU A CA 1
ATOM 3890 C C . GLU A 1 480 ? 26.484 -30.797 1.005 1 91.75 480 GLU A C 1
ATOM 3892 O O . GLU A 1 480 ? 26.891 -30.484 2.123 1 91.75 480 GLU A O 1
ATOM 3897 N N . SER A 1 481 ? 25.484 -30.297 0.403 1 92.75 481 SER A N 1
ATOM 3898 C CA . SER A 1 481 ? 24.75 -29.25 1.108 1 92.75 481 SER A CA 1
ATOM 3899 C C . SER A 1 481 ? 24.094 -29.797 2.377 1 92.75 481 SER A C 1
ATOM 3901 O O . SER A 1 481 ? 23.875 -31 2.498 1 92.75 481 SER A O 1
ATOM 3903 N N . ARG A 1 482 ? 23.938 -28.922 3.357 1 93.94 482 ARG A N 1
ATOM 3904 C CA . ARG A 1 482 ? 23.297 -29.297 4.617 1 93.94 482 ARG A CA 1
ATOM 3905 C C . ARG A 1 482 ? 22.219 -28.297 5.004 1 93.94 482 ARG A C 1
ATOM 3907 O O . ARG A 1 482 ? 22.438 -27.078 4.949 1 93.94 482 ARG A O 1
ATOM 3914 N N . LEU A 1 483 ? 21.078 -28.859 5.262 1 94.06 483 LEU A N 1
ATOM 3915 C CA . LEU A 1 483 ? 19.969 -28.031 5.758 1 94.06 483 LEU A CA 1
ATOM 3916 C C . LEU A 1 483 ? 19.828 -28.172 7.27 1 94.06 483 LEU A C 1
ATOM 3918 O O . LEU A 1 483 ? 19.766 -29.281 7.797 1 94.06 483 LEU A O 1
ATOM 3922 N N . VAL A 1 484 ? 19.922 -27.078 7.957 1 93.88 484 VAL A N 1
ATOM 3923 C CA . VAL A 1 484 ? 19.781 -27.047 9.406 1 93.88 484 VAL A CA 1
ATOM 3924 C C . VAL A 1 484 ? 18.484 -26.328 9.781 1 93.88 484 VAL A C 1
ATOM 3926 O O . VAL A 1 484 ? 18.312 -25.156 9.469 1 93.88 484 VAL A O 1
ATOM 3929 N N . ILE A 1 485 ? 17.578 -27.047 10.391 1 93.19 485 ILE A N 1
ATOM 3930 C CA . ILE A 1 485 ? 16.344 -26.469 10.883 1 93.19 485 ILE A CA 1
ATOM 3931 C C . ILE A 1 485 ? 16.406 -26.312 12.398 1 93.19 485 ILE A C 1
ATOM 3933 O O . ILE A 1 485 ? 16.656 -27.281 13.117 1 93.19 485 ILE A O 1
ATOM 3937 N N . LYS A 1 486 ? 16.234 -25.094 12.828 1 91.44 486 LYS A N 1
ATOM 3938 C CA . LYS A 1 486 ? 16.312 -24.797 14.258 1 91.44 486 LYS A CA 1
ATOM 3939 C C . LYS A 1 486 ? 14.961 -24.406 14.82 1 91.44 486 LYS A C 1
ATOM 3941 O O . LYS A 1 486 ? 14.266 -23.562 14.242 1 91.44 486 LYS A O 1
ATOM 3946 N N . GLU A 1 487 ? 14.523 -25.078 15.805 1 88.38 487 GLU A N 1
ATOM 3947 C CA . GLU A 1 487 ? 13.32 -24.75 16.562 1 88.38 487 GLU A CA 1
ATOM 3948 C C . GLU A 1 487 ? 13.617 -24.719 18.062 1 88.38 487 GLU A C 1
ATOM 3950 O O . GLU A 1 487 ? 13.805 -25.75 18.688 1 88.38 487 GLU A O 1
ATOM 3955 N N . ASN A 1 488 ? 13.578 -23.484 18.641 1 79.5 488 ASN A N 1
ATOM 3956 C CA . ASN A 1 488 ? 13.953 -23.328 20.047 1 79.5 488 ASN A CA 1
ATOM 3957 C C . ASN A 1 488 ? 15.305 -23.984 20.328 1 79.5 488 ASN A C 1
ATOM 3959 O O . ASN A 1 488 ? 16.328 -23.594 19.75 1 79.5 488 ASN A O 1
ATOM 3963 N N . GLU A 1 489 ? 15.375 -25.094 21.062 1 80.38 489 GLU A N 1
ATOM 3964 C CA . GLU A 1 489 ? 16.641 -25.719 21.422 1 80.38 489 GLU A CA 1
ATOM 3965 C C . GLU A 1 489 ? 16.891 -26.969 20.578 1 80.38 489 GLU A C 1
ATOM 3967 O O . GLU A 1 489 ? 17.953 -27.594 20.688 1 80.38 489 GLU A O 1
ATOM 3972 N N . THR A 1 490 ? 16 -27.281 19.656 1 88.56 490 THR A N 1
ATOM 3973 C CA . THR A 1 490 ? 16.156 -28.484 18.844 1 88.56 490 THR A CA 1
ATOM 3974 C C . THR A 1 490 ? 16.719 -28.125 17.469 1 88.56 490 THR A C 1
ATOM 3976 O O . THR A 1 490 ? 16.359 -27.109 16.875 1 88.56 490 THR A O 1
ATOM 3979 N N . VAL A 1 491 ? 17.703 -28.938 17.062 1 92.44 491 VAL A N 1
ATOM 3980 C CA . VAL A 1 491 ? 18.328 -28.734 15.766 1 92.44 491 VAL A CA 1
ATOM 3981 C C . VAL A 1 491 ? 18.156 -30 14.914 1 92.44 491 VAL A C 1
ATOM 3983 O O . VAL A 1 491 ? 18.484 -31.094 15.352 1 92.44 491 VAL A O 1
ATOM 3986 N N . ASP A 1 492 ? 17.531 -29.906 13.734 1 92.56 492 ASP A N 1
ATOM 3987 C CA . ASP A 1 492 ? 17.359 -30.969 12.75 1 92.56 492 ASP A CA 1
ATOM 3988 C C . ASP A 1 492 ? 18.25 -30.734 11.539 1 92.56 492 ASP A C 1
ATOM 3990 O O . ASP A 1 492 ? 18.156 -29.703 10.875 1 92.56 492 ASP A O 1
ATOM 3994 N N . ILE A 1 493 ? 19.141 -31.625 11.32 1 94.19 493 ILE A N 1
ATOM 3995 C CA . ILE A 1 493 ? 20.062 -31.516 10.195 1 94.19 493 ILE A CA 1
ATOM 3996 C C . ILE A 1 493 ? 19.672 -32.5 9.102 1 94.19 493 ILE A C 1
ATOM 3998 O O . ILE A 1 493 ? 19.516 -33.688 9.375 1 94.19 493 ILE A O 1
ATOM 4002 N N . ARG A 1 494 ? 19.547 -32.062 7.875 1 93.88 494 ARG A N 1
ATOM 4003 C CA . ARG A 1 494 ? 19.141 -32.906 6.75 1 93.88 494 ARG A CA 1
ATOM 4004 C C . ARG A 1 494 ? 20.141 -32.812 5.605 1 93.88 494 ARG A C 1
ATOM 4006 O O . ARG A 1 494 ? 20.75 -31.766 5.391 1 93.88 494 ARG A O 1
ATOM 4013 N N . LYS A 1 495 ? 20.219 -33.906 4.891 1 94.12 495 LYS A N 1
ATOM 4014 C CA . LYS A 1 495 ? 20.984 -33.969 3.648 1 94.12 495 LYS A CA 1
ATOM 4015 C C . LYS A 1 495 ? 20.062 -34.031 2.438 1 94.12 495 LYS A C 1
ATOM 4017 O O . LYS A 1 495 ? 18.953 -34.594 2.529 1 94.12 495 LYS A O 1
ATOM 4022 N N . PRO A 1 496 ? 20.453 -33.469 1.335 1 95.12 496 PRO A N 1
ATOM 4023 C CA . PRO A 1 496 ? 19.594 -33.562 0.153 1 95.12 496 PRO A CA 1
ATOM 4024 C C . PRO A 1 496 ? 19.625 -34.938 -0.508 1 95.12 496 PRO A C 1
ATOM 4026 O O . PRO A 1 496 ? 20.609 -35.656 -0.398 1 95.12 496 PRO A O 1
ATOM 4029 N N . LYS A 1 497 ? 18.547 -35.312 -1.116 1 93.88 497 LYS A N 1
ATOM 4030 C CA . LYS A 1 497 ? 18.469 -36.469 -1.996 1 93.88 497 LYS A CA 1
ATOM 4031 C C . LYS A 1 497 ? 18.938 -36.125 -3.408 1 93.88 497 LYS A C 1
ATOM 4033 O O . LYS A 1 497 ? 18.312 -35.281 -4.086 1 93.88 497 LYS A O 1
ATOM 4038 N N . ASN A 1 498 ? 20.016 -36.656 -3.793 1 92.62 498 ASN A N 1
ATOM 4039 C CA . ASN A 1 498 ? 20.609 -36.375 -5.09 1 92.62 498 ASN A CA 1
ATOM 4040 C C . ASN A 1 498 ? 20.109 -37.312 -6.172 1 92.62 498 ASN A C 1
ATOM 4042 O O . ASN A 1 498 ? 20.234 -38.531 -6.043 1 92.62 498 ASN A O 1
ATOM 4046 N N . VAL A 1 499 ? 19.453 -36.719 -7.164 1 91.12 499 VAL A N 1
ATOM 4047 C CA . VAL A 1 499 ? 18.891 -37.531 -8.242 1 91.12 499 VAL A CA 1
ATOM 4048 C C . VAL A 1 499 ? 19.438 -37.031 -9.586 1 91.12 499 VAL A C 1
ATOM 4050 O O . VAL A 1 499 ? 19.562 -35.844 -9.812 1 91.12 499 VAL A O 1
ATOM 4053 N N . LYS A 1 500 ? 19.859 -37.969 -10.344 1 85.06 500 LYS A N 1
ATOM 4054 C CA . LYS A 1 500 ? 20.25 -37.656 -11.719 1 85.06 500 LYS A CA 1
ATOM 4055 C C . LYS A 1 500 ? 19.109 -37.938 -12.688 1 85.06 500 LYS A C 1
ATOM 4057 O O . LYS A 1 500 ? 18.406 -38.969 -12.555 1 85.06 500 LYS A O 1
ATOM 4062 N N . LYS A 1 501 ? 18.734 -36.969 -13.383 1 72.62 501 LYS A N 1
ATOM 4063 C CA . LYS A 1 501 ? 17.547 -37.094 -14.234 1 72.62 501 LYS A CA 1
ATOM 4064 C C . LYS A 1 501 ? 17.719 -38.219 -15.25 1 72.62 501 LYS A C 1
ATOM 4066 O O . LYS A 1 501 ? 18.781 -38.344 -15.875 1 72.62 501 LYS A O 1
ATOM 4071 N N . VAL A 1 502 ? 16.672 -39.188 -15.203 1 63.44 502 VAL A N 1
ATOM 4072 C CA . VAL A 1 502 ? 16.609 -40.344 -16.078 1 63.44 502 VAL A CA 1
ATOM 4073 C C . VAL A 1 502 ? 15.656 -40.094 -17.234 1 63.44 502 VAL A C 1
ATOM 4075 O O . VAL A 1 502 ? 14.898 -39.094 -17.203 1 63.44 502 VAL A O 1
ATOM 4078 N N . ASN A 1 503 ? 15.773 -40.906 -18.25 1 61.81 503 ASN A N 1
ATOM 4079 C CA . ASN A 1 503 ? 14.875 -40.875 -19.406 1 61.81 503 ASN A CA 1
ATOM 4080 C C . ASN A 1 503 ? 13.422 -41.062 -18.984 1 61.81 503 ASN A C 1
ATOM 4082 O O . ASN A 1 503 ? 13.125 -41.875 -18.094 1 61.81 503 ASN A O 1
ATOM 4086 N N . VAL A 1 504 ? 12.477 -40.25 -19.516 1 63.28 504 VAL A N 1
ATOM 4087 C CA . VAL A 1 504 ? 11.062 -40.156 -19.172 1 63.28 504 VAL A CA 1
ATOM 4088 C C . VAL A 1 504 ? 10.406 -41.531 -19.297 1 63.28 504 VAL A C 1
ATOM 4090 O O . VAL A 1 504 ? 9.539 -41.906 -18.5 1 63.28 504 VAL A O 1
ATOM 4093 N N . ASP A 1 505 ? 10.812 -42.344 -20.25 1 63.22 505 ASP A N 1
ATOM 4094 C CA . ASP A 1 505 ? 10.148 -43.594 -20.547 1 63.22 505 ASP A CA 1
ATOM 4095 C C . ASP A 1 505 ? 10.344 -44.594 -19.406 1 63.22 505 ASP A C 1
ATOM 4097 O O . ASP A 1 505 ? 9.547 -45.531 -19.234 1 63.22 505 ASP A O 1
ATOM 4101 N N . GLU A 1 506 ? 11.258 -44.469 -18.656 1 72.81 506 GLU A N 1
ATOM 4102 C CA . GLU A 1 506 ? 11.57 -45.438 -17.594 1 72.81 506 GLU A CA 1
ATOM 4103 C C . GLU A 1 506 ? 11.172 -44.875 -16.219 1 72.81 506 GLU A C 1
ATOM 4105 O O . GLU A 1 506 ? 11.508 -45.469 -15.195 1 72.81 506 GLU A O 1
ATOM 4110 N N . LEU A 1 507 ? 10.328 -43.906 -16.25 1 82.12 507 LEU A N 1
ATOM 4111 C CA . LEU A 1 507 ? 10.016 -43.219 -15 1 82.12 507 LEU A CA 1
ATOM 4112 C C . LEU A 1 507 ? 8.891 -43.938 -14.258 1 82.12 507 LEU A C 1
ATOM 4114 O O . LEU A 1 507 ? 7.824 -44.188 -14.828 1 82.12 507 LEU A O 1
ATOM 4118 N N . LYS A 1 508 ? 9.18 -44.469 -13.086 1 86.88 508 LYS A N 1
ATOM 4119 C CA . LYS A 1 508 ? 8.18 -45 -12.164 1 86.88 508 LYS A CA 1
ATOM 4120 C C . LYS A 1 508 ? 7.82 -44 -11.086 1 86.88 508 LYS A C 1
ATOM 4122 O O . LYS A 1 508 ? 8.703 -43.469 -10.414 1 86.88 508 LYS A O 1
ATOM 4127 N N . LEU A 1 509 ? 6.57 -43.719 -10.922 1 90.25 509 LEU A N 1
ATOM 4128 C CA . LEU A 1 509 ? 6.098 -42.719 -9.953 1 90.25 509 LEU A CA 1
ATOM 4129 C C . LEU A 1 509 ? 5.844 -43.375 -8.594 1 90.25 509 LEU A C 1
ATOM 4131 O O . LEU A 1 509 ? 5.668 -44.594 -8.508 1 90.25 509 LEU A O 1
ATOM 4135 N N . PRO A 1 510 ? 5.855 -42.625 -7.539 1 92.38 510 PRO A N 1
ATOM 4136 C CA . PRO A 1 510 ? 5.535 -43.188 -6.223 1 92.38 510 PRO A CA 1
ATOM 4137 C C . PRO A 1 510 ? 4.07 -43.594 -6.094 1 92.38 510 PRO A C 1
ATOM 4139 O O . PRO A 1 510 ? 3.232 -43.156 -6.891 1 92.38 510 PRO A O 1
ATOM 4142 N N . GLU A 1 511 ? 3.848 -44.5 -5.152 1 92.5 511 GLU A N 1
ATOM 4143 C CA . GLU A 1 511 ? 2.49 -44.906 -4.809 1 92.5 511 GLU A CA 1
ATOM 4144 C C . GLU A 1 511 ? 2.23 -44.781 -3.312 1 92.5 511 GLU A C 1
ATOM 4146 O O . GLU A 1 511 ? 2.861 -45.438 -2.504 1 92.5 511 GLU A O 1
ATOM 4151 N N . THR A 1 512 ? 1.276 -43.969 -2.996 1 93 512 THR A N 1
ATOM 4152 C CA . THR A 1 512 ? 0.998 -43.656 -1.599 1 93 512 THR A CA 1
ATOM 4153 C C . THR A 1 512 ? -0.166 -44.469 -1.079 1 93 512 THR A C 1
ATOM 4155 O O . THR A 1 512 ? -1.216 -44.562 -1.719 1 93 512 THR A O 1
ATOM 4158 N N . LYS A 1 513 ? 0.05 -45.062 0.02 1 90.44 513 LYS A N 1
ATOM 4159 C CA . LYS A 1 513 ? -1.011 -45.75 0.739 1 90.44 513 LYS A CA 1
ATOM 4160 C C . LYS A 1 513 ? -1.399 -45 2.012 1 90.44 513 LYS A C 1
ATOM 4162 O O . LYS A 1 513 ? -0.546 -44.719 2.855 1 90.44 513 LYS A O 1
ATOM 4167 N N . ILE A 1 514 ? -2.672 -44.719 2.096 1 92 514 ILE A N 1
ATOM 4168 C CA . ILE A 1 514 ? -3.121 -43.938 3.254 1 92 514 ILE A CA 1
ATOM 4169 C C . ILE A 1 514 ? -4.152 -44.75 4.039 1 92 514 ILE A C 1
ATOM 4171 O O . ILE A 1 514 ? -4.676 -45.75 3.537 1 92 514 ILE A O 1
ATOM 4175 N N . SER A 1 515 ? -4.348 -44.344 5.273 1 89.75 515 SER A N 1
ATOM 4176 C CA . SER A 1 515 ? -5.391 -44.875 6.137 1 89.75 515 SER A CA 1
ATOM 4177 C C . SER A 1 515 ? -6.23 -43.781 6.758 1 89.75 515 SER A C 1
ATOM 4179 O O . SER A 1 515 ? -5.691 -42.75 7.203 1 89.75 515 SER A O 1
ATOM 4181 N N . ILE A 1 516 ? -7.492 -43.938 6.664 1 91 516 ILE A N 1
ATOM 4182 C CA . ILE A 1 516 ? -8.43 -43.031 7.32 1 91 516 ILE A CA 1
ATOM 4183 C C . ILE A 1 516 ? -9.039 -43.719 8.547 1 91 516 ILE A C 1
ATOM 4185 O O . ILE A 1 516 ? -9.656 -44.781 8.422 1 91 516 ILE A O 1
ATOM 4189 N N . GLN A 1 517 ? -8.773 -43.125 9.688 1 89.44 517 GLN A N 1
ATOM 4190 C CA . GLN A 1 517 ? -9.312 -43.656 10.938 1 89.44 517 GLN A CA 1
ATOM 4191 C C . GLN A 1 517 ? -10.328 -42.688 11.547 1 89.44 517 GLN A C 1
ATOM 4193 O O . GLN A 1 517 ? -10.133 -41.5 11.531 1 89.44 517 GLN A O 1
ATOM 4198 N N . SER A 1 518 ? -11.406 -43.281 11.867 1 89 518 SER A N 1
ATOM 4199 C CA . SER A 1 518 ? -12.422 -42.469 12.539 1 89 518 SER A CA 1
ATOM 4200 C C . SER A 1 518 ? -13.109 -43.25 13.656 1 89 518 SER A C 1
ATOM 4202 O O . SER A 1 518 ? -12.992 -44.5 13.711 1 89 518 SER A O 1
ATOM 4204 N N . ASN A 1 519 ? -13.734 -42.531 14.562 1 85.12 519 ASN A N 1
ATOM 4205 C CA . ASN A 1 519 ? -14.477 -43.219 15.633 1 85.12 519 ASN A CA 1
ATOM 4206 C C . ASN A 1 519 ? -15.57 -44.125 15.07 1 85.12 519 ASN A C 1
ATOM 4208 O O . ASN A 1 519 ? -15.781 -45.219 15.578 1 85.12 519 ASN A O 1
ATOM 4212 N N . LYS A 1 520 ? -16.266 -43.656 14.094 1 83.31 520 LYS A N 1
ATOM 4213 C CA . LYS A 1 520 ? -17.297 -44.375 13.367 1 83.31 520 LYS A CA 1
ATOM 4214 C C . LYS A 1 520 ? -17.062 -44.312 11.859 1 83.31 520 LYS A C 1
ATOM 4216 O O . LYS A 1 520 ? -16.75 -43.25 11.32 1 83.31 520 LYS A O 1
ATOM 4221 N N . GLN A 1 521 ? -17.047 -45.469 11.328 1 87.56 521 GLN A N 1
ATOM 4222 C CA . GLN A 1 521 ? -16.766 -45.469 9.898 1 87.56 521 GLN A CA 1
ATOM 4223 C C . GLN A 1 521 ? -17.5 -46.594 9.188 1 87.56 521 GLN A C 1
ATOM 4225 O O . GLN A 1 521 ? -17.703 -47.688 9.773 1 87.56 521 GLN A O 1
ATOM 4230 N N . ARG A 1 522 ? -18 -46.25 8.031 1 85 522 ARG A N 1
ATOM 4231 C CA . ARG A 1 522 ? -18.578 -47.25 7.137 1 85 522 ARG A CA 1
ATOM 4232 C C . ARG A 1 522 ? -18.078 -47.062 5.711 1 85 522 ARG A C 1
ATOM 4234 O O . ARG A 1 522 ? -18.234 -45.969 5.129 1 85 522 ARG A O 1
ATOM 4241 N N . LYS A 1 523 ? -17.484 -48.125 5.184 1 86.25 523 LYS A N 1
ATOM 4242 C CA . LYS A 1 523 ? -17 -48.094 3.807 1 86.25 523 LYS A CA 1
ATOM 4243 C C . LYS A 1 523 ? -18.109 -48.438 2.828 1 86.25 523 LYS A C 1
ATOM 4245 O O . LYS A 1 523 ? -18.734 -49.5 2.953 1 86.25 523 LYS A O 1
ATOM 4250 N N . ILE A 1 524 ? -18.422 -47.594 1.909 1 79.88 524 ILE A N 1
ATOM 4251 C CA . ILE A 1 524 ? -19.547 -47.781 1.004 1 79.88 524 ILE A CA 1
ATOM 4252 C C . ILE A 1 524 ? -19.062 -48.406 -0.294 1 79.88 524 ILE A C 1
ATOM 4254 O O . ILE A 1 524 ? -19.641 -49.375 -0.777 1 79.88 524 ILE A O 1
ATOM 4258 N N . ASN A 1 525 ? -18.109 -47.656 -0.982 1 71.75 525 ASN A N 1
ATOM 4259 C CA . ASN A 1 525 ? -17.609 -48.156 -2.26 1 71.75 525 ASN A CA 1
ATOM 4260 C C . ASN A 1 525 ? -16.078 -48.219 -2.275 1 71.75 525 ASN A C 1
ATOM 4262 O O . ASN A 1 525 ? -15.406 -47.219 -2.1 1 71.75 525 ASN A O 1
ATOM 4266 N N . ASP A 1 526 ? -15.602 -49.344 -2.451 1 65.12 526 ASP A N 1
ATOM 4267 C CA . ASP A 1 526 ? -14.156 -49.562 -2.455 1 65.12 526 ASP A CA 1
ATOM 4268 C C . ASP A 1 526 ? -13.508 -48.906 -3.67 1 65.12 526 ASP A C 1
ATOM 4270 O O . ASP A 1 526 ? -12.414 -48.344 -3.564 1 65.12 526 ASP A O 1
ATOM 4274 N N . LYS A 1 527 ? -14.18 -49 -4.781 1 60.16 527 LYS A N 1
ATOM 4275 C CA . LYS A 1 527 ? -13.562 -48.531 -6.016 1 60.16 527 LYS A CA 1
ATOM 4276 C C . LYS A 1 527 ? -13.453 -47 -6.027 1 60.16 527 LYS A C 1
ATOM 4278 O O . LYS A 1 527 ? -12.477 -46.438 -6.523 1 60.16 527 LYS A O 1
ATOM 4283 N N . MET A 1 528 ? -14.422 -46.375 -5.367 1 69.62 528 MET A N 1
ATOM 4284 C CA . MET A 1 528 ? -14.438 -44.938 -5.438 1 69.62 528 MET A CA 1
ATOM 4285 C C . MET A 1 528 ? -13.93 -44.312 -4.137 1 69.62 528 MET A C 1
ATOM 4287 O O . MET A 1 528 ? -13.938 -43.094 -3.979 1 69.62 528 MET A O 1
ATOM 4291 N N . TYR A 1 529 ? -13.406 -45.094 -3.268 1 79.88 529 TYR A N 1
ATOM 4292 C CA . TYR A 1 529 ? -12.852 -44.656 -1.994 1 79.88 529 TYR A CA 1
ATOM 4293 C C . TYR A 1 529 ? -13.82 -43.75 -1.259 1 79.88 529 TYR A C 1
ATOM 4295 O O . TYR A 1 529 ? -13.453 -42.656 -0.818 1 79.88 529 TYR A O 1
ATOM 4303 N N . THR A 1 530 ? -15.094 -44.156 -1.127 1 86.12 530 THR A N 1
ATOM 4304 C CA . THR A 1 530 ? -16.125 -43.375 -0.445 1 86.12 530 THR A CA 1
ATOM 4305 C C . THR A 1 530 ? -16.359 -43.938 0.961 1 86.12 530 THR A C 1
ATOM 4307 O O . THR A 1 530 ? -16.562 -45.125 1.143 1 86.12 530 THR A O 1
ATOM 4310 N N . TYR A 1 531 ? -16.312 -43.062 1.968 1 88.31 531 TYR A N 1
ATOM 4311 C CA . TYR A 1 531 ? -16.516 -43.438 3.367 1 88.31 531 TYR A CA 1
ATOM 4312 C C . TYR A 1 531 ? -17.562 -42.531 4.02 1 88.31 531 TYR A C 1
ATOM 4314 O O . TYR A 1 531 ? -17.719 -41.375 3.619 1 88.31 531 TYR A O 1
ATOM 4322 N N . VAL A 1 532 ? -18.297 -43.125 4.891 1 87.88 532 VAL A N 1
ATOM 4323 C CA . VAL A 1 532 ? -19.047 -42.344 5.867 1 87.88 532 VAL A CA 1
ATOM 4324 C C . VAL A 1 532 ? -18.312 -42.344 7.203 1 87.88 532 VAL A C 1
ATOM 4326 O O . VAL A 1 532 ? -17.938 -43.375 7.727 1 87.88 532 VAL A O 1
ATOM 4329 N N . VAL A 1 533 ? -18.078 -41.156 7.617 1 89.31 533 VAL A N 1
ATOM 4330 C CA . VAL A 1 533 ? -17.25 -41.062 8.82 1 89.31 533 VAL A CA 1
ATOM 4331 C C . VAL A 1 533 ? -17.953 -40.188 9.852 1 89.31 533 VAL A C 1
ATOM 4333 O O . VAL A 1 533 ? -18.828 -39.406 9.508 1 89.31 533 VAL A O 1
ATOM 4336 N N . GLY A 1 534 ? -17.547 -40.438 11.172 1 86.12 534 GLY A N 1
ATOM 4337 C CA . GLY A 1 534 ? -18.078 -39.656 12.281 1 86.12 534 GLY A CA 1
ATOM 4338 C C . GLY A 1 534 ? -17.062 -39.469 13.398 1 86.12 534 GLY A C 1
ATOM 4339 O O . GLY A 1 534 ? -16.125 -40.25 13.539 1 86.12 534 GLY A O 1
ATOM 4340 N N . GLY A 1 535 ? -17.25 -38.375 14.094 1 85.56 535 GLY A N 1
ATOM 4341 C CA . GLY A 1 535 ? -16.328 -38.062 15.164 1 85.56 535 GLY A CA 1
ATOM 4342 C C . GLY A 1 535 ? -15.023 -37.469 14.672 1 85.56 535 GLY A C 1
ATOM 4343 O O . GLY A 1 535 ? -15.016 -36.625 13.773 1 85.56 535 GLY A O 1
ATOM 4344 N N . GLU A 1 536 ? -13.992 -38 15.383 1 90.69 536 GLU A N 1
ATOM 4345 C CA . GLU A 1 536 ? -12.664 -37.531 14.977 1 90.69 536 GLU A CA 1
ATOM 4346 C C . GLU A 1 536 ? -12.125 -38.375 13.828 1 90.69 536 GLU A C 1
ATOM 4348 O O . GLU A 1 536 ? -12.109 -39.594 13.906 1 90.69 536 GLU A O 1
ATOM 4353 N N . VAL A 1 537 ? -11.883 -37.75 12.852 1 93.12 537 VAL A N 1
ATOM 4354 C CA . VAL A 1 537 ? -11.359 -38.438 11.68 1 93.12 537 VAL A CA 1
ATOM 4355 C C . VAL A 1 537 ? -9.875 -38.125 11.523 1 93.12 537 VAL A C 1
ATOM 4357 O O . VAL A 1 537 ? -9.477 -36.969 11.445 1 93.12 537 VAL A O 1
ATOM 4360 N N . LEU A 1 538 ? -9.109 -39.125 11.477 1 94 538 LEU A N 1
ATOM 4361 C CA . LEU A 1 538 ? -7.656 -39 11.398 1 94 538 LEU A CA 1
ATOM 4362 C C . LEU A 1 538 ? -7.121 -39.594 10.094 1 94 538 LEU A C 1
ATOM 4364 O O . LEU A 1 538 ? -7.59 -40.625 9.641 1 94 538 LEU A O 1
ATOM 4368 N N . LEU A 1 539 ? -6.27 -38.906 9.508 1 93.88 539 LEU A N 1
ATOM 4369 C CA . LEU A 1 539 ? -5.555 -39.344 8.312 1 93.88 539 LEU A CA 1
ATOM 4370 C C . LEU A 1 539 ? -4.121 -39.75 8.656 1 93.88 539 LEU A C 1
ATOM 4372 O O . LEU A 1 539 ? -3.445 -39.031 9.414 1 93.88 539 LEU A O 1
ATOM 4376 N N . SER A 1 540 ? -3.711 -40.844 8.148 1 93.25 540 SER A N 1
ATOM 4377 C CA . SER A 1 540 ? -2.32 -41.25 8.305 1 93.25 540 SER A CA 1
ATOM 4378 C C . SER A 1 540 ? -1.774 -41.844 7.012 1 93.25 540 SER A C 1
ATOM 4380 O O . SER A 1 540 ? -2.523 -42.438 6.23 1 93.25 540 SER A O 1
ATOM 4382 N N . VAL A 1 541 ? -0.515 -41.625 6.773 1 92.06 541 VAL A N 1
ATOM 4383 C CA . VAL A 1 541 ? 0.192 -42.25 5.66 1 92.06 541 VAL A CA 1
ATOM 4384 C C . VAL A 1 541 ? 0.94 -43.5 6.152 1 92.06 541 VAL A C 1
ATOM 4386 O O . VAL A 1 541 ? 1.889 -43.375 6.934 1 92.06 541 VAL A O 1
ATOM 4389 N N . ASN A 1 542 ? 0.487 -44.594 5.656 1 86.12 542 ASN A N 1
ATOM 4390 C CA . ASN A 1 542 ? 1.057 -45.844 6.125 1 86.12 542 ASN A CA 1
ATOM 4391 C C . ASN A 1 542 ? 2.402 -46.125 5.465 1 86.12 542 ASN A C 1
ATOM 4393 O O . ASN A 1 542 ? 3.369 -46.5 6.145 1 86.12 542 ASN A O 1
ATOM 4397 N N . ASN A 1 543 ? 2.34 -46.156 4.203 1 87.81 543 ASN A N 1
ATOM 4398 C CA . ASN A 1 543 ? 3.551 -46.438 3.441 1 87.81 543 ASN A CA 1
ATOM 4399 C C . ASN A 1 543 ? 3.518 -45.781 2.068 1 87.81 543 ASN A C 1
ATOM 4401 O O . ASN A 1 543 ? 2.443 -45.469 1.546 1 87.81 543 ASN A O 1
ATOM 4405 N N . ILE A 1 544 ? 4.707 -45.469 1.645 1 91.94 544 ILE A N 1
ATOM 4406 C CA . ILE A 1 544 ? 4.859 -44.938 0.293 1 91.94 544 ILE A CA 1
ATOM 4407 C C . ILE A 1 544 ? 5.816 -45.844 -0.5 1 91.94 544 ILE A C 1
ATOM 4409 O O . ILE A 1 544 ? 6.996 -45.938 -0.154 1 91.94 544 ILE A O 1
ATOM 4413 N N . LEU A 1 545 ? 5.297 -46.469 -1.455 1 90.75 545 LEU A N 1
ATOM 4414 C CA . LEU A 1 545 ? 6.168 -47.219 -2.365 1 90.75 545 LEU A CA 1
ATOM 4415 C C . LEU A 1 545 ? 6.934 -46.25 -3.275 1 90.75 545 LEU A C 1
ATOM 4417 O O . LEU A 1 545 ? 6.336 -45.562 -4.105 1 90.75 545 LEU A O 1
ATOM 4421 N N . GLU A 1 546 ? 8.188 -46.312 -3.076 1 90.19 546 GLU A N 1
ATOM 4422 C CA . GLU A 1 546 ? 9.008 -45.375 -3.855 1 90.19 546 GLU A CA 1
ATOM 4423 C C . GLU A 1 546 ? 9.094 -45.812 -5.316 1 90.19 546 GLU A C 1
ATOM 4425 O O . GLU A 1 546 ? 9.055 -47 -5.617 1 90.19 546 GLU A O 1
ATOM 4430 N N . GLY A 1 547 ? 9.07 -44.906 -6.215 1 89.94 547 GLY A N 1
ATOM 4431 C CA . GLY A 1 547 ? 9.32 -45.156 -7.625 1 89.94 547 GLY A CA 1
ATOM 4432 C C . GLY A 1 547 ? 10.797 -45.125 -7.984 1 89.94 547 GLY A C 1
ATOM 4433 O O . GLY A 1 547 ? 11.625 -45.719 -7.309 1 89.94 547 GLY A O 1
ATOM 4434 N N . THR A 1 548 ? 11.062 -44.438 -9.094 1 87.62 548 THR A N 1
ATOM 4435 C CA . THR A 1 548 ? 12.438 -44.312 -9.578 1 87.62 548 THR A CA 1
ATOM 4436 C C . THR A 1 548 ? 13.266 -43.469 -8.625 1 87.62 548 THR A C 1
ATOM 4438 O O . THR A 1 548 ? 14.445 -43.75 -8.406 1 87.62 548 THR A O 1
ATOM 4441 N N . TYR A 1 549 ? 12.641 -42.5 -8.109 1 90.94 549 TYR A N 1
ATOM 4442 C CA . TYR A 1 549 ? 13.344 -41.562 -7.234 1 90.94 549 TYR A CA 1
ATOM 4443 C C . TYR A 1 549 ? 12.781 -41.625 -5.816 1 90.94 549 TYR A C 1
ATOM 4445 O O . TYR A 1 549 ? 11.625 -42 -5.617 1 90.94 549 TYR A O 1
ATOM 4453 N N . PRO A 1 550 ? 13.633 -41.281 -4.844 1 91.06 550 PRO A N 1
ATOM 4454 C CA . PRO A 1 550 ? 13.125 -41.25 -3.471 1 91.06 550 PRO A CA 1
ATOM 4455 C C . PRO A 1 550 ? 12.031 -40.219 -3.275 1 91.06 550 PRO A C 1
ATOM 4457 O O . PRO A 1 550 ? 12.078 -39.125 -3.885 1 91.06 550 PRO A O 1
ATOM 4460 N N . VAL A 1 551 ? 11.117 -40.531 -2.4 1 92.06 551 VAL A N 1
ATOM 4461 C CA . VAL A 1 551 ? 10 -39.625 -2.121 1 92.06 551 VAL A CA 1
ATOM 4462 C C . VAL A 1 551 ? 10.438 -38.531 -1.148 1 92.06 551 VAL A C 1
ATOM 4464 O O . VAL A 1 551 ? 11.219 -38.781 -0.228 1 92.06 551 VAL A O 1
ATOM 4467 N N . THR A 1 552 ? 9.914 -37.312 -1.381 1 89.88 552 THR A N 1
ATOM 4468 C CA . THR A 1 552 ? 10.266 -36.188 -0.506 1 89.88 552 THR A CA 1
ATOM 4469 C C . THR A 1 552 ? 9.047 -35.719 0.271 1 89.88 552 THR A C 1
ATOM 4471 O O . THR A 1 552 ? 9.172 -35.25 1.409 1 89.88 552 THR A O 1
ATOM 4474 N N . ASP A 1 553 ? 7.891 -35.781 -0.406 1 91.69 553 ASP A N 1
ATOM 4475 C CA . ASP A 1 553 ? 6.742 -35.125 0.198 1 91.69 553 ASP A CA 1
ATOM 4476 C C . ASP A 1 553 ? 5.453 -35.875 -0.076 1 91.69 553 ASP A C 1
ATOM 4478 O O . ASP A 1 553 ? 5.332 -36.562 -1.102 1 91.69 553 ASP A O 1
ATOM 4482 N N . THR A 1 554 ? 4.555 -35.781 0.807 1 93.69 554 THR A N 1
ATOM 4483 C CA . THR A 1 554 ? 3.17 -36.219 0.619 1 93.69 554 THR A CA 1
ATOM 4484 C C . THR A 1 554 ? 2.211 -35.094 1.015 1 93.69 554 THR A C 1
ATOM 4486 O O . THR A 1 554 ? 2.355 -34.469 2.08 1 93.69 554 THR A O 1
ATOM 4489 N N . TYR A 1 555 ? 1.336 -34.812 0.109 1 93 555 TYR A N 1
ATOM 4490 C CA . TYR A 1 555 ? 0.407 -33.719 0.324 1 93 555 TYR A CA 1
ATOM 4491 C C . TYR A 1 555 ? -1.031 -34.219 0.385 1 93 555 TYR A C 1
ATOM 4493 O O . TYR A 1 555 ? -1.365 -35.25 -0.221 1 93 555 TYR A O 1
ATOM 4501 N N . TYR A 1 556 ? -1.865 -33.5 1.12 1 93.44 556 TYR A N 1
ATOM 4502 C CA . TYR A 1 556 ? -3.301 -33.75 1.146 1 93.44 556 TYR A CA 1
ATOM 4503 C C . TYR A 1 556 ? -4.094 -32.469 1.162 1 93.44 556 TYR A C 1
ATOM 4505 O O . TYR A 1 556 ? -3.586 -31.422 1.596 1 93.44 556 TYR A O 1
ATOM 4513 N N . SER A 1 557 ? -5.223 -32.469 0.635 1 93.81 557 SER A N 1
ATOM 4514 C CA . SER A 1 557 ? -6.141 -31.344 0.64 1 93.81 557 SER A CA 1
ATOM 4515 C C . SER A 1 557 ? -7.582 -31.781 0.837 1 93.81 557 SER A C 1
ATOM 4517 O O . SER A 1 557 ? -7.941 -32.906 0.479 1 93.81 557 SER A O 1
ATOM 4519 N N . ILE A 1 558 ? -8.344 -30.922 1.49 1 93.88 558 ILE A N 1
ATOM 4520 C CA . ILE A 1 558 ? -9.766 -31.172 1.718 1 93.88 558 ILE A CA 1
ATOM 4521 C C . ILE A 1 558 ? -10.602 -30.141 0.973 1 93.88 558 ILE A C 1
ATOM 4523 O O . ILE A 1 558 ? -10.375 -28.938 1.1 1 93.88 558 ILE A O 1
ATOM 4527 N N . ASN A 1 559 ? -11.562 -30.562 0.235 1 91.56 559 ASN A N 1
ATOM 4528 C CA . ASN A 1 559 ? -12.547 -29.734 -0.441 1 91.56 559 ASN A CA 1
ATOM 4529 C C . ASN A 1 559 ? -11.883 -28.625 -1.251 1 91.56 559 ASN A C 1
ATOM 4531 O O . ASN A 1 559 ? -12.227 -27.453 -1.105 1 91.56 559 ASN A O 1
ATOM 4535 N N . ASP A 1 560 ? -10.938 -28.953 -1.931 1 82.19 560 ASP A N 1
ATOM 4536 C CA . ASP A 1 560 ? -10.227 -28.062 -2.832 1 82.19 560 ASP A CA 1
ATOM 4537 C C . ASP A 1 560 ? -9.57 -26.922 -2.062 1 82.19 560 ASP A C 1
ATOM 4539 O O . ASP A 1 560 ? -9.484 -25.797 -2.561 1 82.19 560 ASP A O 1
ATOM 4543 N N . GLY A 1 561 ? -9.289 -27.188 -0.871 1 83.94 561 GLY A N 1
ATOM 4544 C CA . GLY A 1 561 ? -8.531 -26.234 -0.079 1 83.94 561 GLY A CA 1
ATOM 4545 C C . GLY A 1 561 ? -7.039 -26.281 -0.356 1 83.94 561 GLY A C 1
ATOM 4546 O O . GLY A 1 561 ? -6.609 -26.859 -1.356 1 83.94 561 GLY A O 1
ATOM 4547 N N . LYS A 1 562 ? -6.273 -25.703 0.447 1 86.25 562 LYS A N 1
ATOM 4548 C CA . LYS A 1 562 ? -4.816 -25.672 0.323 1 86.25 562 LYS A CA 1
ATOM 4549 C C . LYS A 1 562 ? -4.215 -27.047 0.59 1 86.25 562 LYS A C 1
ATOM 4551 O O . LYS A 1 562 ? -4.719 -27.797 1.421 1 86.25 562 LYS A O 1
ATOM 4556 N N . PHE A 1 563 ? -3.205 -27.344 -0.132 1 88.69 563 PHE A N 1
ATOM 4557 C CA . PHE A 1 563 ? -2.498 -28.609 0.101 1 88.69 563 PHE A CA 1
ATOM 4558 C C . PHE A 1 563 ? -1.563 -28.484 1.299 1 88.69 563 PHE A C 1
ATOM 4560 O O . PHE A 1 563 ? -0.749 -27.562 1.367 1 88.69 563 PHE A O 1
ATOM 4567 N N . ASN A 1 564 ? -1.718 -29.453 2.197 1 90 564 ASN A N 1
ATOM 4568 C CA . ASN A 1 564 ? -0.884 -29.516 3.393 1 90 564 ASN A CA 1
ATOM 4569 C C . ASN A 1 564 ? 0.079 -30.703 3.336 1 90 564 ASN A C 1
ATOM 4571 O O . ASN A 1 564 ? -0.2 -31.703 2.678 1 90 564 ASN A O 1
ATOM 4575 N N . LEU A 1 565 ? 1.143 -30.547 3.988 1 92.12 565 LEU A N 1
ATOM 4576 C CA . LEU A 1 565 ? 2.139 -31.609 4.074 1 92.12 565 LEU A CA 1
ATOM 4577 C C . LEU A 1 565 ? 1.782 -32.594 5.18 1 92.12 565 LEU A C 1
ATOM 4579 O O . LEU A 1 565 ? 1.346 -32.188 6.262 1 92.12 565 LEU A O 1
ATOM 4583 N N . ILE A 1 566 ? 1.926 -33.875 4.891 1 92.56 566 ILE A N 1
ATOM 4584 C CA . ILE A 1 566 ? 1.755 -34.938 5.887 1 92.56 566 ILE A CA 1
ATOM 4585 C C . ILE A 1 566 ? 2.938 -35.906 5.828 1 92.56 566 ILE A C 1
ATOM 4587 O O . ILE A 1 566 ? 3.42 -36.25 4.742 1 92.56 566 ILE A O 1
ATOM 4591 N N . PHE A 1 567 ? 3.418 -36.312 6.965 1 91.44 567 PHE A N 1
ATOM 4592 C CA . PHE A 1 567 ? 4.582 -37.188 7.027 1 91.44 567 PHE A CA 1
ATOM 4593 C C . PHE A 1 567 ? 4.164 -38.625 7.34 1 91.44 567 PHE A C 1
ATOM 4595 O O . PHE A 1 567 ? 3.08 -38.844 7.887 1 91.44 567 PHE A O 1
ATOM 4602 N N . THR A 1 568 ? 5.086 -39.5 6.973 1 88.56 568 THR A N 1
ATOM 4603 C CA . THR A 1 568 ? 4.812 -40.906 7.238 1 88.56 568 THR A CA 1
ATOM 4604 C C . THR A 1 568 ? 4.668 -41.156 8.734 1 88.56 568 THR A C 1
ATOM 4606 O O . THR A 1 568 ? 5.469 -40.656 9.531 1 88.56 568 THR A O 1
ATOM 4609 N N . ASN A 1 569 ? 3.613 -41.812 9.148 1 82.19 569 ASN A N 1
ATOM 4610 C CA . ASN A 1 569 ? 3.305 -42.25 10.508 1 82.19 569 ASN A CA 1
ATOM 4611 C C . ASN A 1 569 ? 2.732 -41.094 11.336 1 82.19 569 ASN A C 1
ATOM 4613 O O . ASN A 1 569 ? 2.592 -41.219 12.555 1 82.19 569 ASN A O 1
ATOM 4617 N N . ASP A 1 570 ? 2.562 -39.969 10.672 1 88.5 570 ASP A N 1
ATOM 4618 C CA . ASP A 1 570 ? 1.85 -38.875 11.352 1 88.5 570 ASP A CA 1
ATOM 4619 C C . ASP A 1 570 ? 0.343 -39.125 11.344 1 88.5 570 ASP A C 1
ATOM 4621 O O . ASP A 1 570 ? -0.178 -39.812 10.445 1 88.5 570 ASP A O 1
ATOM 4625 N N . LEU A 1 571 ? -0.305 -38.688 12.398 1 90.38 571 LEU A N 1
ATOM 4626 C CA . LEU A 1 571 ? -1.762 -38.688 12.477 1 90.38 571 LEU A CA 1
ATOM 4627 C C . LEU A 1 571 ? -2.293 -37.25 12.43 1 90.38 571 LEU A C 1
ATOM 4629 O O . LEU A 1 571 ? -2.029 -36.469 13.336 1 90.38 571 LEU A O 1
ATOM 4633 N N . VAL A 1 572 ? -2.945 -37 11.375 1 93.19 572 VAL A N 1
ATOM 4634 C CA . VAL A 1 572 ? -3.461 -35.625 11.219 1 93.19 572 VAL A CA 1
ATOM 4635 C C . VAL A 1 572 ? -4.98 -35.656 11.344 1 93.19 572 VAL A C 1
ATOM 4637 O O . VAL A 1 572 ? -5.66 -36.438 10.703 1 93.19 572 VAL A O 1
ATOM 4640 N N . LYS A 1 573 ? -5.484 -34.75 12.156 1 93.19 573 LYS A N 1
ATOM 4641 C CA . LYS A 1 573 ? -6.93 -34.594 12.312 1 93.19 573 LYS A CA 1
ATOM 4642 C C . LYS A 1 573 ? -7.527 -33.812 11.148 1 93.19 573 LYS A C 1
ATOM 4644 O O . LYS A 1 573 ? -7.105 -32.688 10.859 1 93.19 573 LYS A O 1
ATOM 4649 N N . LEU A 1 574 ? -8.5 -34.406 10.539 1 94 574 LEU A N 1
ATOM 4650 C CA . LEU A 1 574 ? -9.148 -33.719 9.414 1 94 574 LEU A CA 1
ATOM 4651 C C . LEU A 1 574 ? -10.297 -32.844 9.891 1 94 574 LEU A C 1
ATOM 4653 O O . LEU A 1 574 ? -11.078 -33.25 10.75 1 94 574 LEU A O 1
ATOM 4657 N N . LYS A 1 575 ? -10.336 -31.672 9.43 1 92.19 575 LYS A N 1
ATOM 4658 C CA . LYS A 1 575 ? -11.492 -30.797 9.633 1 92.19 575 LYS A CA 1
ATOM 4659 C C . LYS A 1 575 ? -12.508 -30.953 8.5 1 92.19 575 LYS A C 1
ATOM 4661 O O . LYS A 1 575 ? -12.305 -30.438 7.406 1 92.19 575 LYS A O 1
ATOM 4666 N N . LEU A 1 576 ? -13.633 -31.562 8.797 1 92.5 576 LEU A N 1
ATOM 4667 C CA . LEU A 1 576 ? -14.617 -31.875 7.773 1 92.5 576 LEU A CA 1
ATOM 4668 C C . LEU A 1 576 ? -15.906 -31.094 7.992 1 92.5 576 LEU A C 1
ATOM 4670 O O . LEU A 1 576 ? -16.25 -30.781 9.133 1 92.5 576 LEU A O 1
ATOM 4674 N N . ASN A 1 577 ? -16.484 -30.859 6.914 1 89.44 577 ASN A N 1
ATOM 4675 C CA . ASN A 1 577 ? -17.844 -30.297 6.949 1 89.44 577 ASN A CA 1
ATOM 4676 C C . ASN A 1 577 ? -18.891 -31.391 7.062 1 89.44 577 ASN A C 1
ATOM 4678 O O . ASN A 1 577 ? -18.656 -32.531 6.68 1 89.44 577 ASN A O 1
ATOM 4682 N N . GLU A 1 578 ? -20.016 -30.938 7.602 1 84.44 578 GLU A N 1
ATOM 4683 C CA . GLU A 1 578 ? -21.109 -31.891 7.582 1 84.44 578 GLU A CA 1
ATOM 4684 C C . GLU A 1 578 ? -21.531 -32.219 6.152 1 84.44 578 GLU A C 1
ATOM 4686 O O . GLU A 1 578 ? -21.656 -31.328 5.312 1 84.44 578 GLU A O 1
ATOM 4691 N N . GLY A 1 579 ? -21.656 -33.469 5.938 1 85.56 579 GLY A N 1
ATOM 4692 C CA . GLY A 1 579 ? -21.984 -33.906 4.59 1 85.56 579 GLY A CA 1
ATOM 4693 C C . GLY A 1 579 ? -20.781 -34.375 3.793 1 85.56 579 GLY A C 1
ATOM 4694 O O . GLY A 1 579 ? -19.891 -35.031 4.332 1 85.56 579 GLY A O 1
ATOM 4695 N N . LYS A 1 580 ? -20.844 -34.062 2.541 1 89.75 580 LYS A N 1
ATOM 4696 C CA . LYS A 1 580 ? -19.844 -34.594 1.604 1 89.75 580 LYS A CA 1
ATOM 4697 C C . LYS A 1 580 ? -18.562 -33.781 1.658 1 89.75 580 LYS A C 1
ATOM 4699 O O . LYS A 1 580 ? -18.594 -32.531 1.638 1 89.75 580 LYS A O 1
ATOM 4704 N N . ASN A 1 581 ? -17.438 -34.469 1.813 1 93.56 581 ASN A N 1
ATOM 4705 C CA . ASN A 1 581 ? -16.094 -33.906 1.746 1 93.56 581 ASN A CA 1
ATOM 4706 C C . ASN A 1 581 ? -15.203 -34.656 0.768 1 93.56 581 ASN A C 1
ATOM 4708 O O . ASN A 1 581 ? -15.359 -35.875 0.602 1 93.56 581 ASN A O 1
ATOM 4712 N N . VAL A 1 582 ? -14.344 -33.969 0.118 1 94.19 582 VAL A N 1
ATOM 4713 C CA . VAL A 1 582 ? -13.43 -34.594 -0.825 1 94.19 582 VAL A CA 1
ATOM 4714 C C . VAL A 1 582 ? -11.992 -34.469 -0.318 1 94.19 582 VAL A C 1
ATOM 4716 O O . VAL A 1 582 ? -11.523 -33.375 -0.055 1 94.19 582 VAL A O 1
ATOM 4719 N N . LEU A 1 583 ? -11.352 -35.625 -0.156 1 94.19 583 LEU A N 1
ATOM 4720 C CA . LEU A 1 583 ? -9.961 -35.688 0.264 1 94.19 583 LEU A CA 1
ATOM 4721 C C . LEU A 1 583 ? -9.055 -36.062 -0.902 1 94.19 583 LEU A C 1
ATOM 4723 O O . LEU A 1 583 ? -9.266 -37.094 -1.54 1 94.19 583 LEU A O 1
ATOM 4727 N N . ASN A 1 584 ? -8.078 -35.281 -1.21 1 93.44 584 ASN A N 1
ATOM 4728 C CA . ASN A 1 584 ? -7.07 -35.562 -2.229 1 93.44 584 ASN A CA 1
ATOM 4729 C C . ASN A 1 584 ? -5.695 -35.781 -1.609 1 93.44 584 ASN A C 1
ATOM 4731 O O . ASN A 1 584 ? -5.293 -35.062 -0.696 1 93.44 584 ASN A O 1
ATOM 4735 N N . VAL A 1 585 ? -5.02 -36.844 -2.094 1 92.81 585 VAL A N 1
ATOM 4736 C CA . VAL A 1 585 ? -3.701 -37.156 -1.556 1 92.81 585 VAL A CA 1
ATOM 4737 C C . VAL A 1 585 ? -2.764 -37.562 -2.689 1 92.81 585 VAL A C 1
ATOM 4739 O O . VAL A 1 585 ? -3.17 -38.281 -3.619 1 92.81 585 VAL A O 1
ATOM 4742 N N . PHE A 1 586 ? -1.551 -37.094 -2.656 1 93.31 586 PHE A N 1
ATOM 4743 C CA . PHE A 1 586 ? -0.521 -37.562 -3.574 1 93.31 586 PHE A CA 1
ATOM 4744 C C . PHE A 1 586 ? 0.868 -37.344 -2.982 1 93.31 586 PHE A C 1
ATOM 4746 O O . PHE A 1 586 ? 1.049 -36.531 -2.09 1 93.31 586 PHE A O 1
ATOM 4753 N N . SER A 1 587 ? 1.792 -38.094 -3.416 1 93.81 587 SER A N 1
ATOM 4754 C CA . SER A 1 587 ? 3.189 -37.938 -3.029 1 93.81 587 SER A CA 1
ATOM 4755 C C . SER A 1 587 ? 4.039 -37.469 -4.207 1 93.81 587 SER A C 1
ATOM 4757 O O . SER A 1 587 ? 3.67 -37.688 -5.363 1 93.81 587 SER A O 1
ATOM 4759 N N . THR A 1 588 ? 5.094 -36.781 -3.932 1 92.06 588 THR A N 1
ATOM 4760 C CA . THR A 1 588 ? 6.066 -36.281 -4.914 1 92.06 588 THR A CA 1
ATOM 4761 C C . THR A 1 588 ? 7.457 -36.844 -4.609 1 92.06 588 THR A C 1
ATOM 4763 O O . THR A 1 588 ? 7.84 -36.938 -3.441 1 92.06 588 THR A O 1
ATOM 4766 N N . ASP A 1 589 ? 8.156 -37.188 -5.664 1 90.69 589 ASP A N 1
ATOM 4767 C CA . ASP A 1 589 ? 9.5 -37.719 -5.453 1 90.69 589 ASP A CA 1
ATOM 4768 C C . ASP A 1 589 ? 10.539 -36.594 -5.523 1 90.69 589 ASP A C 1
ATOM 4770 O O . ASP A 1 589 ? 10.188 -35.406 -5.68 1 90.69 589 ASP A O 1
ATOM 4774 N N . SER A 1 590 ? 11.836 -36.906 -5.324 1 91 590 SER A N 1
ATOM 4775 C CA . SER A 1 590 ? 12.922 -35.969 -5.188 1 91 590 SER A CA 1
ATOM 4776 C C . SER A 1 590 ? 13.25 -35.281 -6.52 1 91 590 SER A C 1
ATOM 4778 O O . SER A 1 590 ? 13.961 -34.281 -6.559 1 91 590 SER A O 1
ATOM 4780 N N . ALA A 1 591 ? 12.734 -35.781 -7.625 1 86.94 591 ALA A N 1
ATOM 4781 C CA . ALA A 1 591 ? 12.914 -35.156 -8.93 1 86.94 591 ALA A CA 1
ATOM 4782 C C . ALA A 1 591 ? 11.758 -34.219 -9.258 1 86.94 591 ALA A C 1
ATOM 4784 O O . ALA A 1 591 ? 11.766 -33.531 -10.289 1 86.94 591 ALA A O 1
ATOM 4785 N N . GLY A 1 592 ? 10.781 -34.125 -8.375 1 84 592 GLY A N 1
ATOM 4786 C CA . GLY A 1 592 ? 9.641 -33.25 -8.57 1 84 592 GLY A CA 1
ATOM 4787 C C . GLY A 1 592 ? 8.484 -33.938 -9.281 1 84 592 GLY A C 1
ATOM 4788 O O . GLY A 1 592 ? 7.512 -33.281 -9.664 1 84 592 GLY A O 1
ATOM 4789 N N . ASN A 1 593 ? 8.516 -35.25 -9.438 1 83.31 593 ASN A N 1
ATOM 4790 C CA . ASN A 1 593 ? 7.422 -36 -10.047 1 83.31 593 ASN A CA 1
ATOM 4791 C C . ASN A 1 593 ? 6.355 -36.375 -9.023 1 83.31 593 ASN A C 1
ATOM 4793 O O . ASN A 1 593 ? 6.68 -36.844 -7.926 1 83.31 593 ASN A O 1
ATOM 4797 N N . ALA A 1 594 ? 5.188 -36.156 -9.477 1 88.44 594 ALA A N 1
ATOM 4798 C CA . ALA A 1 594 ? 4.078 -36.438 -8.578 1 88.44 594 ALA A CA 1
ATOM 4799 C C . ALA A 1 594 ? 3.258 -37.625 -9.102 1 88.44 594 ALA A C 1
ATOM 4801 O O . ALA A 1 594 ? 3.031 -37.75 -10.305 1 88.44 594 ALA A O 1
ATOM 4802 N N . GLU A 1 595 ? 2.822 -38.469 -8.25 1 90.94 595 GLU A N 1
ATOM 4803 C CA . GLU A 1 595 ? 1.892 -39.531 -8.641 1 90.94 595 GLU A CA 1
ATOM 4804 C C . GLU A 1 595 ? 0.503 -38.969 -8.922 1 90.94 595 GLU A C 1
ATOM 4806 O O . GLU A 1 595 ? 0.253 -37.781 -8.695 1 90.94 595 GLU A O 1
ATOM 4811 N N . ALA A 1 596 ? -0.325 -39.812 -9.469 1 87.12 596 ALA A N 1
ATOM 4812 C CA . ALA A 1 596 ? -1.7 -39.375 -9.703 1 87.12 596 ALA A CA 1
ATOM 4813 C C . ALA A 1 596 ? -2.412 -39.062 -8.391 1 87.12 596 ALA A C 1
ATOM 4815 O O . ALA A 1 596 ? -2.205 -39.75 -7.387 1 87.12 596 ALA A O 1
ATOM 4816 N N . THR A 1 597 ? -3.195 -38.062 -8.398 1 89.94 597 THR A N 1
ATOM 4817 C CA . THR A 1 597 ? -3.941 -37.688 -7.203 1 89.94 597 THR A CA 1
ATOM 4818 C C . THR A 1 597 ? -4.965 -38.781 -6.84 1 89.94 597 THR A C 1
ATOM 4820 O O . THR A 1 597 ? -5.77 -39.156 -7.68 1 89.94 597 THR A O 1
ATOM 4823 N N . LYS A 1 598 ? -4.895 -39.219 -5.668 1 89.62 598 LYS A N 1
ATOM 4824 C CA . LYS A 1 598 ? -5.926 -40.094 -5.145 1 89.62 598 LYS A CA 1
ATOM 4825 C C . LYS A 1 598 ? -7.035 -39.312 -4.457 1 89.62 598 LYS A C 1
ATOM 4827 O O . LYS A 1 598 ? -6.777 -38.562 -3.523 1 89.62 598 LYS A O 1
ATOM 4832 N N . THR A 1 599 ? -8.188 -39.531 -4.859 1 91.88 599 THR A N 1
ATOM 4833 C CA . THR A 1 599 ? -9.328 -38.781 -4.348 1 91.88 599 THR A CA 1
ATOM 4834 C C . THR A 1 599 ? -10.234 -39.688 -3.51 1 91.88 599 THR A C 1
ATOM 4836 O O . THR A 1 599 ? -10.641 -40.75 -3.959 1 91.88 599 THR A O 1
ATOM 4839 N N . TYR A 1 600 ? -10.562 -39.281 -2.33 1 91.62 600 TYR A N 1
ATOM 4840 C CA . TYR A 1 600 ? -11.484 -39.969 -1.421 1 91.62 600 TYR A CA 1
ATOM 4841 C C . TYR A 1 600 ? -12.703 -39.094 -1.143 1 91.62 600 TYR A C 1
ATOM 4843 O O . TYR A 1 600 ? -12.594 -37.875 -1.007 1 91.62 600 TYR A O 1
ATOM 4851 N N . THR A 1 601 ? -13.828 -39.688 -1.109 1 92 601 THR A N 1
ATOM 4852 C CA . THR A 1 601 ? -15.055 -39 -0.724 1 92 601 THR A CA 1
ATOM 4853 C C . THR A 1 601 ? -15.469 -39.406 0.691 1 92 601 THR A C 1
ATOM 4855 O O . THR A 1 601 ? -15.742 -40.562 0.965 1 92 601 THR A O 1
ATOM 4858 N N . LEU A 1 602 ? -15.531 -38.406 1.56 1 91.62 602 LEU A N 1
ATOM 4859 C CA . LEU A 1 602 ? -15.883 -38.625 2.957 1 91.62 602 LEU A CA 1
ATOM 4860 C C . LEU A 1 602 ? -17.188 -37.906 3.309 1 91.62 602 LEU A C 1
ATOM 4862 O O . LEU A 1 602 ? -17.25 -36.688 3.256 1 91.62 602 LEU A O 1
ATOM 4866 N N . TYR A 1 603 ? -18.156 -38.656 3.641 1 89.06 603 TYR A N 1
ATOM 4867 C CA . TYR A 1 603 ? -19.375 -38.094 4.184 1 89.06 603 TYR A CA 1
ATOM 4868 C C . TYR A 1 603 ? -19.312 -38 5.707 1 89.06 603 TYR A C 1
ATOM 4870 O O . TYR A 1 603 ? -19.391 -39.031 6.391 1 89.06 603 TYR A O 1
ATOM 4878 N N . TYR A 1 604 ? -19.188 -36.812 6.172 1 90.25 604 TYR A N 1
ATOM 4879 C CA . TYR A 1 604 ? -19.078 -36.625 7.617 1 90.25 604 TYR A CA 1
ATOM 4880 C C . TYR A 1 604 ? -20.453 -36.406 8.242 1 90.25 604 TYR A C 1
ATOM 4882 O O . TYR A 1 604 ? -21.234 -35.562 7.777 1 90.25 604 TYR A O 1
ATOM 4890 N N . VAL A 1 605 ? -20.75 -37.188 9.281 1 82.62 605 VAL A N 1
ATOM 4891 C CA . VAL A 1 605 ? -22.031 -37.094 9.961 1 82.62 605 VAL A CA 1
ATOM 4892 C C . VAL A 1 605 ? -21.812 -36.812 11.445 1 82.62 605 VAL A C 1
ATOM 4894 O O . VAL A 1 605 ? -21.141 -37.594 12.133 1 82.62 605 VAL A O 1
ATOM 4897 N N . LYS A 1 606 ? -22.219 -35.594 11.867 1 73.62 606 LYS A N 1
ATOM 4898 C CA . LYS A 1 606 ? -22.109 -35.25 13.289 1 73.62 606 LYS A CA 1
ATOM 4899 C C . LYS A 1 606 ? -23.078 -36.094 14.125 1 73.62 606 LYS A C 1
ATOM 4901 O O . LYS A 1 606 ? -22.703 -36.625 15.172 1 73.62 606 LYS A O 1
ATOM 4906 N N . ASN A 1 607 ? -24.422 -35.969 13.688 1 64.75 607 ASN A N 1
ATOM 4907 C CA . ASN A 1 607 ? -25.484 -36.625 14.43 1 64.75 607 ASN A CA 1
ATOM 4908 C C . ASN A 1 607 ? -26 -37.844 13.688 1 64.75 607 ASN A C 1
ATOM 4910 O O . ASN A 1 607 ? -26.297 -37.781 12.492 1 64.75 607 ASN A O 1
ATOM 4914 N N . VAL A 1 608 ? -25.781 -39.062 14.312 1 61.78 608 VAL A N 1
ATOM 4915 C CA . VAL A 1 608 ? -26.062 -40.375 13.719 1 61.78 608 VAL A CA 1
ATOM 4916 C C . VAL A 1 608 ? -27.547 -40.688 13.875 1 61.78 608 VAL A C 1
ATOM 4918 O O . VAL A 1 608 ? -28 -41.75 13.461 1 61.78 608 VAL A O 1
ATOM 4921 N N . ILE A 1 609 ? -28.25 -39.812 14.492 1 63.69 609 ILE A N 1
ATOM 4922 C CA . ILE A 1 609 ? -29.562 -40.25 14.953 1 63.69 609 ILE A CA 1
ATOM 4923 C C . ILE A 1 609 ? -30.656 -39.531 14.164 1 63.69 609 ILE A C 1
ATOM 4925 O O . ILE A 1 609 ? -30.578 -38.312 13.945 1 63.69 609 ILE A O 1
ATOM 4929 N N . PRO A 1 610 ? -31.578 -40.312 13.5 1 74.62 610 PRO A N 1
ATOM 4930 C CA . PRO A 1 610 ? -32.812 -39.625 13.133 1 74.62 610 PRO A CA 1
ATOM 4931 C C . PRO A 1 610 ? -33.375 -38.75 14.266 1 74.62 610 PRO A C 1
ATOM 4933 O O . PRO A 1 610 ? -33.188 -39.094 15.438 1 74.62 610 PRO A O 1
ATOM 4936 N N . LYS A 1 611 ? -33.781 -37.625 13.906 1 81.94 611 LYS A N 1
ATOM 4937 C CA . LYS A 1 611 ? -34.438 -36.781 14.906 1 81.94 611 LYS A CA 1
ATOM 4938 C C . LYS A 1 611 ? -35.719 -37.406 15.422 1 81.94 611 LYS A C 1
ATOM 4940 O O . LYS A 1 611 ? -36.625 -37.688 14.633 1 81.94 611 LYS A O 1
ATOM 4945 N N . ILE A 1 612 ? -35.781 -37.781 16.734 1 88.06 612 ILE A N 1
ATOM 4946 C CA . ILE A 1 612 ? -36.969 -38.344 17.328 1 88.06 612 ILE A CA 1
ATOM 4947 C C . ILE A 1 612 ? -37.938 -37.219 17.656 1 88.06 612 ILE A C 1
ATOM 4949 O O . ILE A 1 612 ? -37.594 -36.25 18.375 1 88.06 612 ILE A O 1
ATOM 4953 N N . VAL A 1 613 ? -39.125 -37.312 17.125 1 88.69 613 VAL A N 1
ATOM 4954 C CA . VAL A 1 613 ? -40.125 -36.25 17.281 1 88.69 613 VAL A CA 1
ATOM 4955 C C . VAL A 1 613 ? -41.281 -36.75 18.141 1 88.69 613 VAL A C 1
ATOM 4957 O O . VAL A 1 613 ? -41.875 -37.812 17.859 1 88.69 613 VAL A O 1
ATOM 4960 N N . MET A 1 614 ? -41.625 -36.094 19.281 1 91.81 614 MET A N 1
ATOM 4961 C CA . MET A 1 614 ? -42.781 -36.344 20.125 1 91.81 614 MET A CA 1
ATOM 4962 C C . MET A 1 614 ? -43.688 -35.125 20.188 1 91.81 614 MET A C 1
ATOM 4964 O O . MET A 1 614 ? -43.281 -34.062 20.625 1 91.81 614 MET A O 1
ATOM 4968 N N . ARG A 1 615 ? -44.844 -35.344 19.797 1 88.69 615 ARG A N 1
ATOM 4969 C CA . ARG A 1 615 ? -45.812 -34.25 19.828 1 88.69 615 ARG A CA 1
ATOM 4970 C C . ARG A 1 615 ? -46.906 -34.562 20.828 1 88.69 615 ARG A C 1
ATOM 4972 O O . ARG A 1 615 ? -47.625 -35.562 20.703 1 88.69 615 ARG A O 1
ATOM 4979 N N . PHE A 1 616 ? -47.125 -33.75 21.812 1 90.44 616 PHE A N 1
ATOM 4980 C CA . PHE A 1 616 ? -48.094 -33.938 22.875 1 90.44 616 PHE A CA 1
ATOM 4981 C C . PHE A 1 616 ? -49.281 -33.031 22.672 1 90.44 616 PHE A C 1
ATOM 4983 O O . PHE A 1 616 ? -49.156 -31.797 22.594 1 90.44 616 PHE A O 1
ATOM 4990 N N . TYR A 1 617 ? -50.438 -33.656 22.656 1 81 617 TYR A N 1
ATOM 4991 C CA . TYR A 1 617 ? -51.719 -33 22.547 1 81 617 TYR A CA 1
ATOM 4992 C C . TYR A 1 617 ? -52.562 -33.219 23.797 1 81 617 TYR A C 1
ATOM 4994 O O . TYR A 1 617 ? -52.219 -34.031 24.656 1 81 617 TYR A O 1
ATOM 5002 N N . PRO A 1 618 ? -53.625 -32.562 24.047 1 79 618 PRO A N 1
ATOM 5003 C CA . PRO A 1 618 ? -54.406 -32.656 25.281 1 79 618 PRO A CA 1
ATOM 5004 C C . PRO A 1 618 ? -54.969 -34.062 25.531 1 79 618 PRO A C 1
ATOM 5006 O O . PRO A 1 618 ? -55.125 -34.469 26.672 1 79 618 PRO A O 1
ATOM 5009 N N . LYS A 1 619 ? -55.219 -34.812 24.438 1 77.88 619 LYS A N 1
ATOM 5010 C CA . LYS A 1 619 ? -55.844 -36.125 24.641 1 77.88 619 LYS A CA 1
ATOM 5011 C C . LYS A 1 619 ? -54.906 -37.25 24.359 1 77.88 619 LYS A C 1
ATOM 5013 O O . LYS A 1 619 ? -55.125 -38.406 24.797 1 77.88 619 LYS A O 1
ATOM 5018 N N . SER A 1 620 ? -54 -36.938 23.484 1 81.5 620 SER A N 1
ATOM 5019 C CA . SER A 1 620 ? -53.062 -37.969 23.078 1 81.5 620 SER A CA 1
ATOM 5020 C C . SER A 1 620 ? -51.719 -37.406 22.672 1 81.5 620 SER A C 1
ATOM 5022 O O . SER A 1 620 ? -51.562 -36.188 22.609 1 81.5 620 SER A O 1
ATOM 5024 N N . TYR A 1 621 ? -50.656 -38.25 22.484 1 87.88 621 TYR A N 1
ATOM 5025 C CA . TYR A 1 621 ? -49.375 -37.812 21.922 1 87.88 621 TYR A CA 1
ATOM 5026 C C . TYR A 1 621 ? -48.938 -38.75 20.828 1 87.88 621 TYR A C 1
ATOM 5028 O O . TYR A 1 621 ? -49.312 -39.938 20.812 1 87.88 621 TYR A O 1
ATOM 5036 N N . LYS A 1 622 ? -48.219 -38.219 19.891 1 88.75 622 LYS A N 1
ATOM 5037 C CA . LYS A 1 622 ? -47.75 -38.906 18.703 1 88.75 622 LYS A CA 1
ATOM 5038 C C . LYS A 1 622 ? -46.25 -39.094 18.719 1 88.75 622 LYS A C 1
ATOM 5040 O O . LYS A 1 622 ? -45.5 -38.188 19.078 1 88.75 622 LYS A O 1
ATOM 5045 N N . LEU A 1 623 ? -45.75 -40.312 18.406 1 90.81 623 LEU A N 1
ATOM 5046 C CA . LEU A 1 623 ? -44.344 -40.656 18.281 1 90.81 623 LEU A CA 1
ATOM 5047 C C . LEU A 1 623 ? -43.969 -40.781 16.812 1 90.81 623 LEU A C 1
ATOM 5049 O O . LEU A 1 623 ? -44.5 -41.625 16.094 1 90.81 623 LEU A O 1
ATOM 5053 N N . GLU A 1 624 ? -43.031 -39.906 16.344 1 87 624 GLU A N 1
ATOM 5054 C CA . GLU A 1 624 ? -42.531 -39.906 14.969 1 87 624 GLU A CA 1
ATOM 5055 C C . GLU A 1 624 ? -41 -39.688 14.922 1 87 624 GLU A C 1
ATOM 5057 O O . GLU A 1 624 ? -40.375 -39.625 15.969 1 87 624 GLU A O 1
ATOM 5062 N N . TYR A 1 625 ? -40.438 -39.844 13.773 1 86.56 625 TYR A N 1
ATOM 5063 C CA . TYR A 1 625 ? -39.031 -39.5 13.586 1 86.56 625 TYR A CA 1
ATOM 5064 C C . TYR A 1 625 ? -38.781 -38.844 12.234 1 86.56 625 TYR A C 1
ATOM 5066 O O . TYR A 1 625 ? -39.562 -39.031 11.305 1 86.56 625 TYR A O 1
ATOM 5074 N N . GLU A 1 626 ? -37.875 -37.906 12.227 1 81.31 626 GLU A N 1
ATOM 5075 C CA . GLU A 1 626 ? -37.438 -37.25 11 1 81.31 626 GLU A CA 1
ATOM 5076 C C . GLU A 1 626 ? -36.062 -37.719 10.578 1 81.31 626 GLU A C 1
ATOM 5078 O O . GLU A 1 626 ? -35.156 -37.781 11.406 1 81.31 626 GLU A O 1
ATOM 5083 N N . GLN A 1 627 ? -36 -38.062 9.305 1 75.62 627 GLN A N 1
ATOM 5084 C CA . GLN A 1 627 ? -34.719 -38.469 8.789 1 75.62 627 GLN A CA 1
ATOM 5085 C C . GLN A 1 627 ? -33.812 -37.281 8.5 1 75.62 627 GLN A C 1
ATOM 5087 O O . GLN A 1 627 ? -34.219 -36.344 7.777 1 75.62 627 GLN A O 1
ATOM 5092 N N . ILE A 1 628 ? -32.75 -37.312 9.219 1 72.56 628 ILE A N 1
ATOM 5093 C CA . ILE A 1 628 ? -31.781 -36.25 8.945 1 72.56 628 ILE A CA 1
ATOM 5094 C C . ILE A 1 628 ? -30.797 -36.75 7.871 1 72.56 628 ILE A C 1
ATOM 5096 O O . ILE A 1 628 ? -30.625 -37.938 7.672 1 72.56 628 ILE A O 1
ATOM 5100 N N . ASN A 1 629 ? -30.219 -36 6.941 1 73.81 629 ASN A N 1
ATOM 5101 C CA . ASN A 1 629 ? -29.188 -36.25 5.938 1 73.81 629 ASN A CA 1
ATOM 5102 C C . ASN A 1 629 ? -29.75 -37.062 4.766 1 73.81 629 ASN A C 1
ATOM 5104 O O . ASN A 1 629 ? -29.094 -38 4.273 1 73.81 629 ASN A O 1
ATOM 5108 N N . GLN A 1 630 ? -30.953 -36.844 4.469 1 73.62 630 GLN A N 1
ATOM 5109 C CA . GLN A 1 630 ? -31.609 -37.562 3.391 1 73.62 630 GLN A CA 1
ATOM 5110 C C . GLN A 1 630 ? -30.781 -37.531 2.111 1 73.62 630 GLN A C 1
ATOM 5112 O O . GLN A 1 630 ? -30.703 -38.531 1.393 1 73.62 630 GLN A O 1
ATOM 5117 N N . GLU A 1 631 ? -30.219 -36.438 1.874 1 77.44 631 GLU A N 1
ATOM 5118 C CA . GLU A 1 631 ? -29.422 -36.312 0.662 1 77.44 631 GLU A CA 1
ATOM 5119 C C . GLU A 1 631 ? -28.25 -37.281 0.665 1 77.44 631 GLU A C 1
ATOM 5121 O O . GLU A 1 631 ? -27.891 -37.844 -0.373 1 77.44 631 GLU A O 1
ATOM 5126 N N . MET A 1 632 ? -27.734 -37.5 1.748 1 82.31 632 MET A N 1
ATOM 5127 C CA . MET A 1 632 ? -26.594 -38.406 1.858 1 82.31 632 MET A CA 1
ATOM 5128 C C . MET A 1 632 ? -27.031 -39.844 1.532 1 82.31 632 MET A C 1
ATOM 5130 O O . MET A 1 632 ? -26.344 -40.531 0.791 1 82.31 632 MET A O 1
ATOM 5134 N N . TYR A 1 633 ? -28.141 -40.188 2.039 1 81.38 633 TYR A N 1
ATOM 5135 C CA . TYR A 1 633 ? -28.625 -41.531 1.784 1 81.38 633 TYR A CA 1
ATOM 5136 C C . TYR A 1 633 ? -28.938 -41.75 0.306 1 81.38 633 TYR A C 1
ATOM 5138 O O . TYR A 1 633 ? -28.672 -42.812 -0.257 1 81.38 633 TYR A O 1
ATOM 5146 N N . LYS A 1 634 ? -29.406 -40.75 -0.227 1 80.88 634 LYS A N 1
ATOM 5147 C CA . LYS A 1 634 ? -29.703 -40.812 -1.656 1 80.88 634 LYS A CA 1
ATOM 5148 C C . LYS A 1 634 ? -28.422 -40.938 -2.477 1 80.88 634 LYS A C 1
ATOM 5150 O O . LYS A 1 634 ? -28.328 -41.781 -3.365 1 80.88 634 LYS A O 1
ATOM 5155 N N . ASP A 1 635 ? -27.453 -40.125 -2.154 1 82 635 ASP A N 1
ATOM 5156 C CA . ASP A 1 635 ? -26.188 -40.125 -2.871 1 82 635 ASP A CA 1
ATOM 5157 C C . ASP A 1 635 ? -25.469 -41.469 -2.734 1 82 635 ASP A C 1
ATOM 5159 O O . ASP A 1 635 ? -24.828 -41.938 -3.684 1 82 635 ASP A O 1
ATOM 5163 N N . LEU A 1 636 ? -25.656 -42.031 -1.573 1 83.88 636 LEU A N 1
ATOM 5164 C CA . LEU A 1 636 ? -24.922 -43.25 -1.289 1 83.88 636 LEU A CA 1
ATOM 5165 C C . LEU A 1 636 ? -25.766 -44.469 -1.636 1 83.88 636 LEU A C 1
ATOM 5167 O O . LEU A 1 636 ? -25.297 -45.625 -1.507 1 83.88 636 LEU A O 1
ATOM 5171 N N . LYS A 1 637 ? -26.922 -44.25 -2.061 1 79.19 637 LYS A N 1
ATOM 5172 C CA . LYS A 1 637 ? -27.844 -45.312 -2.391 1 79.19 637 LYS A CA 1
ATOM 5173 C C . LYS A 1 637 ? -28.016 -46.281 -1.212 1 79.19 637 LYS A C 1
ATOM 5175 O O . LYS A 1 637 ? -27.922 -47.5 -1.371 1 79.19 637 LYS A O 1
ATOM 5180 N N . LEU A 1 638 ? -28.094 -45.688 -0.072 1 80.25 638 LEU A N 1
ATOM 5181 C CA . LEU A 1 638 ? -28.359 -46.438 1.141 1 80.25 638 LEU A CA 1
ATOM 5182 C C . LEU A 1 638 ? -29.797 -46.219 1.623 1 80.25 638 LEU A C 1
ATOM 5184 O O . LEU A 1 638 ? -30.375 -45.156 1.389 1 80.25 638 LEU A O 1
ATOM 5188 N N . ASN A 1 639 ? -30.328 -47.156 2.275 1 76.94 639 ASN A N 1
ATOM 5189 C CA . ASN A 1 639 ? -31.641 -47.031 2.887 1 76.94 639 ASN A CA 1
ATOM 5190 C C . ASN A 1 639 ? -31.562 -46.344 4.258 1 76.94 639 ASN A C 1
ATOM 5192 O O . ASN A 1 639 ? -30.766 -46.781 5.109 1 76.94 639 ASN A O 1
ATOM 5196 N N . PRO A 1 640 ? -32.281 -45.25 4.438 1 78.56 640 PRO A N 1
ATOM 5197 C CA . PRO A 1 640 ? -32.281 -44.625 5.762 1 78.56 640 PRO A CA 1
ATOM 5198 C C . PRO A 1 640 ? -32.75 -45.562 6.867 1 78.56 640 PRO A C 1
ATOM 5200 O O . PRO A 1 640 ? -33.562 -46.469 6.621 1 78.56 640 PRO A O 1
ATOM 5203 N N . PRO A 1 641 ? -32.188 -45.344 7.973 1 74.88 641 PRO A N 1
ATOM 5204 C CA . PRO A 1 641 ? -32.594 -46.219 9.078 1 74.88 641 PRO A CA 1
ATOM 5205 C C . PRO A 1 641 ? -34.062 -46.031 9.477 1 74.88 641 PRO A C 1
ATOM 5207 O O . PRO A 1 641 ? -34.562 -44.906 9.438 1 74.88 641 PRO A O 1
ATOM 5210 N N . LYS A 1 642 ? -34.688 -47.094 9.75 1 76.44 642 LYS A N 1
ATOM 5211 C CA . LYS A 1 642 ? -36.031 -47.062 10.266 1 76.44 642 LYS A CA 1
ATOM 5212 C C . LYS A 1 642 ? -36.062 -47.062 11.789 1 76.44 642 LYS A C 1
ATOM 5214 O O . LYS A 1 642 ? -35.25 -47.75 12.422 1 76.44 642 LYS A O 1
ATOM 5219 N N . VAL A 1 643 ? -36.875 -46.25 12.352 1 85.69 643 VAL A N 1
ATOM 5220 C CA . VAL A 1 643 ? -37 -46.156 13.805 1 85.69 643 VAL A CA 1
ATOM 5221 C C . VAL A 1 643 ? -38.281 -46.906 14.242 1 85.69 643 VAL A C 1
ATOM 5223 O O . VAL A 1 643 ? -39.344 -46.75 13.633 1 85.69 643 VAL A O 1
ATOM 5226 N N . SER A 1 644 ? -38.156 -47.75 15.164 1 86.75 644 SER A N 1
ATOM 5227 C CA . SER A 1 644 ? -39.281 -48.438 15.734 1 86.75 644 SER A CA 1
ATOM 5228 C C . SER A 1 644 ? -39.562 -48 17.156 1 86.75 644 SER A C 1
ATOM 5230 O O . SER A 1 644 ? -38.625 -47.75 17.938 1 86.75 644 SER A O 1
ATOM 5232 N N . PHE A 1 645 ? -40.844 -47.75 17.516 1 89.75 645 PHE A N 1
ATOM 5233 C CA . PHE A 1 645 ? -41.281 -47.344 18.844 1 89.75 645 PHE A CA 1
ATOM 5234 C C . PHE A 1 645 ? -42.062 -48.469 19.531 1 89.75 645 PHE A C 1
ATOM 5236 O O . PHE A 1 645 ? -42.938 -49.094 18.922 1 89.75 645 PHE A O 1
ATOM 5243 N N . SER A 1 646 ? -41.688 -48.844 20.703 1 89.31 646 SER A N 1
ATOM 5244 C CA . SER A 1 646 ? -42.406 -49.781 21.562 1 89.31 646 SER A CA 1
ATOM 5245 C C . SER A 1 646 ? -42.875 -49.094 22.859 1 89.31 646 SER A C 1
ATOM 5247 O O . SER A 1 646 ? -42.031 -48.625 23.625 1 89.31 646 SER A O 1
ATOM 5249 N N . VAL A 1 647 ? -44.156 -49 23.094 1 92.31 647 VAL A N 1
ATOM 5250 C CA . VAL A 1 647 ? -44.719 -48.312 24.266 1 92.31 647 VAL A CA 1
ATOM 5251 C C . VAL A 1 647 ? -45.312 -49.344 25.219 1 92.31 647 VAL A C 1
ATOM 5253 O O . VAL A 1 647 ? -46.062 -50.25 24.797 1 92.31 647 VAL A O 1
ATOM 5256 N N . GLU A 1 648 ? -45 -49.344 26.453 1 90.88 648 GLU A N 1
ATOM 5257 C CA . GLU A 1 648 ? -45.562 -50.219 27.484 1 90.88 648 GLU A CA 1
ATOM 5258 C C . GLU A 1 648 ? -46.062 -49.438 28.672 1 90.88 648 GLU A C 1
ATOM 5260 O O . GLU A 1 648 ? -45.344 -48.594 29.203 1 90.88 648 GLU A O 1
ATOM 5265 N N . PRO A 1 649 ? -47.156 -49.75 29.156 1 87.62 649 PRO A N 1
ATOM 5266 C CA . PRO A 1 649 ? -48.219 -50.625 28.656 1 87.62 649 PRO A CA 1
ATOM 5267 C C . PRO A 1 649 ? -48.844 -50.156 27.359 1 87.62 649 PRO A C 1
ATOM 5269 O O . PRO A 1 649 ? -48.875 -48.969 27.078 1 87.62 649 PRO A O 1
ATOM 5272 N N . LYS A 1 650 ? -49.344 -51.031 26.562 1 84.44 650 LYS A N 1
ATOM 5273 C CA . LYS A 1 650 ? -49.844 -50.75 25.219 1 84.44 650 LYS A CA 1
ATOM 5274 C C . LYS A 1 650 ? -51.25 -50.188 25.25 1 84.44 650 LYS A C 1
ATOM 5276 O O . LYS A 1 650 ? -51.781 -49.781 24.219 1 84.44 650 LYS A O 1
ATOM 5281 N N . ASP A 1 651 ? -51.781 -50.125 26.438 1 82.31 651 ASP A N 1
ATOM 5282 C CA . ASP A 1 651 ? -53.156 -49.688 26.531 1 82.31 651 ASP A CA 1
ATOM 5283 C C . ASP A 1 651 ? -53.312 -48.25 25.984 1 82.31 651 ASP A C 1
ATOM 5285 O O . ASP A 1 651 ? -52.562 -47.344 26.375 1 82.31 651 ASP A O 1
ATOM 5289 N N . GLY A 1 652 ? -54.156 -48.062 24.984 1 78.38 652 GLY A N 1
ATOM 5290 C CA . GLY A 1 652 ? -54.438 -46.75 24.422 1 78.38 652 GLY A CA 1
ATOM 5291 C C . GLY A 1 652 ? -53.594 -46.438 23.188 1 78.38 652 GLY A C 1
ATOM 5292 O O . GLY A 1 652 ? -53.719 -45.344 22.609 1 78.38 652 GLY A O 1
ATOM 5293 N N . MET A 1 653 ? -52.688 -47.344 22.828 1 81.44 653 MET A N 1
ATOM 5294 C CA . MET A 1 653 ? -51.812 -47.094 21.703 1 81.44 653 MET A CA 1
ATOM 5295 C C . MET A 1 653 ? -52.438 -47.531 20.391 1 81.44 653 MET A C 1
ATOM 5297 O O . MET A 1 653 ? -52.938 -48.656 20.297 1 81.44 653 MET A O 1
ATOM 5301 N N . THR A 1 654 ? -52.438 -46.656 19.469 1 74.88 654 THR A N 1
ATOM 5302 C CA . THR A 1 654 ? -52.75 -47 18.078 1 74.88 654 THR A CA 1
ATOM 5303 C C . THR A 1 654 ? -51.469 -47.188 17.266 1 74.88 654 THR A C 1
ATOM 5305 O O . THR A 1 654 ? -50.844 -46.188 16.859 1 74.88 654 THR A O 1
ATOM 5308 N N . GLU A 1 655 ? -51.094 -48.375 17.078 1 71.81 655 GLU A N 1
ATOM 5309 C CA . GLU A 1 655 ? -49.781 -48.719 16.516 1 71.81 655 GLU A CA 1
ATOM 5310 C C . GLU A 1 655 ? -49.656 -48.156 15.102 1 71.81 655 GLU A C 1
ATOM 5312 O O . GLU A 1 655 ? -48.562 -47.688 14.727 1 71.81 655 GLU A O 1
ATOM 5317 N N . SER A 1 656 ? -50.656 -48.25 14.266 1 66.69 656 SER A N 1
ATOM 5318 C CA . SER A 1 656 ? -50.594 -47.812 12.875 1 66.69 656 SER A CA 1
ATOM 5319 C C . SER A 1 656 ? -50.281 -46.312 12.773 1 66.69 656 SER A C 1
ATOM 5321 O O . SER A 1 656 ? -49.594 -45.906 11.836 1 66.69 656 SER A O 1
ATOM 5323 N N . LEU A 1 657 ? -50.656 -45.594 13.828 1 63.94 657 LEU A N 1
ATOM 5324 C CA . LEU A 1 657 ? -50.469 -44.156 13.805 1 63.94 657 LEU A CA 1
ATOM 5325 C C . LEU A 1 657 ? -49.344 -43.719 14.773 1 63.94 657 LEU A C 1
ATOM 5327 O O . LEU A 1 657 ? -48.969 -42.562 14.805 1 63.94 657 LEU A O 1
ATOM 5331 N N . GLN A 1 658 ? -48.875 -44.625 15.508 1 80.19 658 GLN A N 1
ATOM 5332 C CA . GLN A 1 658 ? -47.906 -44.375 16.562 1 80.19 658 GLN A CA 1
ATOM 5333 C C . GLN A 1 658 ? -48.406 -43.25 17.5 1 80.19 658 GLN A C 1
ATOM 5335 O O . GLN A 1 658 ? -47.656 -42.344 17.844 1 80.19 658 GLN A O 1
ATOM 5340 N N . MET A 1 659 ? -49.688 -43.219 17.812 1 80.56 659 MET A N 1
ATOM 5341 C CA . MET A 1 659 ? -50.344 -42.312 18.719 1 80.56 659 MET A CA 1
ATOM 5342 C C . MET A 1 659 ? -50.75 -43 20.016 1 80.56 659 MET A C 1
ATOM 5344 O O . MET A 1 659 ? -51.219 -44.125 20 1 80.56 659 MET A O 1
ATOM 5348 N N . VAL A 1 660 ? -50.625 -42.312 21.141 1 88.19 660 VAL A N 1
ATOM 5349 C CA . VAL A 1 660 ? -50.906 -42.875 22.453 1 88.19 660 VAL A CA 1
ATOM 5350 C C . VAL A 1 660 ? -51.906 -41.969 23.188 1 88.19 660 VAL A C 1
ATOM 5352 O O . VAL A 1 660 ? -51.656 -40.781 23.391 1 88.19 660 VAL A O 1
ATOM 5355 N N . SER A 1 661 ? -53.031 -42.469 23.547 1 81.69 661 SER A N 1
ATOM 5356 C CA . SER A 1 661 ? -54.031 -41.75 24.344 1 81.69 661 SER A CA 1
ATOM 5357 C C . SER A 1 661 ? -53.688 -41.781 25.828 1 81.69 661 SER A C 1
ATOM 5359 O O . SER A 1 661 ? -53.25 -42.812 26.328 1 81.69 661 SER A O 1
ATOM 5361 N N . TYR A 1 662 ? -53.938 -40.75 26.516 1 85.56 662 TYR A N 1
ATOM 5362 C CA . TYR A 1 662 ? -53.562 -40.656 27.938 1 85.56 662 TYR A CA 1
ATOM 5363 C C . TYR A 1 662 ? -54.406 -41.594 28.766 1 85.56 662 TYR A C 1
ATOM 5365 O O . TYR A 1 662 ? -55.625 -41.75 28.531 1 85.56 662 TYR A O 1
ATOM 5373 N N . ARG A 1 663 ? -53.875 -42.312 29.688 1 86.44 663 ARG A N 1
ATOM 5374 C CA . ARG A 1 663 ? -54.562 -43.125 30.703 1 86.44 663 ARG A CA 1
ATOM 5375 C C . ARG A 1 663 ? -54.094 -42.75 32.094 1 86.44 663 ARG A C 1
ATOM 5377 O O . ARG A 1 663 ? -54.344 -43.5 33.062 1 86.44 663 ARG A O 1
ATOM 5384 N N . GLU A 1 664 ? -53.406 -41.625 32.156 1 85.38 664 GLU A N 1
ATOM 5385 C CA . GLU A 1 664 ? -52.875 -41.094 33.406 1 85.38 664 GLU A CA 1
ATOM 5386 C C . GLU A 1 664 ? -51.969 -42.094 34.094 1 85.38 664 GLU A C 1
ATOM 5388 O O . GLU A 1 664 ? -52.062 -42.312 35.312 1 85.38 664 GLU A O 1
ATOM 5393 N N . ILE A 1 665 ? -51.219 -42.75 33.281 1 90.12 665 ILE A N 1
ATOM 5394 C CA . ILE A 1 665 ? -50.25 -43.719 33.781 1 90.12 665 ILE A CA 1
ATOM 5395 C C . ILE A 1 665 ? -48.844 -43.344 33.281 1 90.12 665 ILE A C 1
ATOM 5397 O O . ILE A 1 665 ? -48.688 -42.438 32.469 1 90.12 665 ILE A O 1
ATOM 5401 N N . GLU A 1 666 ? -47.844 -43.969 33.844 1 92.06 666 GLU A N 1
ATOM 5402 C CA . GLU A 1 666 ? -46.469 -43.844 33.375 1 92.06 666 GLU A CA 1
ATOM 5403 C C . GLU A 1 666 ? -46.156 -44.875 32.281 1 92.06 666 GLU A C 1
ATOM 5405 O O . GLU A 1 666 ? -46.438 -46.062 32.438 1 92.06 666 GLU A O 1
ATOM 5410 N N . ARG A 1 667 ? -45.75 -44.406 31.125 1 92.94 667 ARG A N 1
ATOM 5411 C CA . ARG A 1 667 ? -45.438 -45.25 29.984 1 92.94 667 ARG A CA 1
ATOM 5412 C C . ARG A 1 667 ? -43.938 -45.344 29.766 1 92.94 667 ARG A C 1
ATOM 5414 O O . ARG A 1 667 ? -43.219 -44.344 29.922 1 92.94 667 ARG A O 1
ATOM 5421 N N . ASN A 1 668 ? -43.438 -46.469 29.469 1 93.31 668 ASN A N 1
ATOM 5422 C CA . ASN A 1 668 ? -42.094 -46.688 28.984 1 93.31 668 ASN A CA 1
ATOM 5423 C C . ASN A 1 668 ? -42.031 -46.812 27.469 1 93.31 668 ASN A C 1
ATOM 5425 O O . ASN A 1 668 ? -42.75 -47.656 26.891 1 93.31 668 ASN A O 1
ATOM 5429 N N . ILE A 1 669 ? -41.312 -45.938 26.875 1 93.19 669 ILE A N 1
ATOM 5430 C CA . ILE A 1 669 ? -41.156 -45.969 25.422 1 93.19 669 ILE A CA 1
ATOM 5431 C C . ILE A 1 669 ? -39.781 -46.438 25.047 1 93.19 669 ILE A C 1
ATOM 5433 O O . ILE A 1 669 ? -38.781 -45.844 25.406 1 93.19 669 ILE A O 1
ATOM 5437 N N . LYS A 1 670 ? -39.719 -47.531 24.359 1 92 670 LYS A N 1
ATOM 5438 C CA . LYS A 1 670 ? -38.469 -48.062 23.797 1 92 670 LYS A CA 1
ATOM 5439 C C . LYS A 1 670 ? -38.312 -47.688 22.328 1 92 670 LYS A C 1
ATOM 5441 O O . LYS A 1 670 ? -39.188 -48.031 21.516 1 92 670 LYS A O 1
ATOM 5446 N N . ILE A 1 671 ? -37.281 -46.875 22.047 1 89.75 671 ILE A N 1
ATOM 5447 C CA . ILE A 1 671 ? -37 -46.469 20.688 1 89.75 671 ILE A CA 1
ATOM 5448 C C . ILE A 1 671 ? -35.781 -47.219 20.141 1 89.75 671 ILE A C 1
ATOM 5450 O O . ILE A 1 671 ? -34.688 -47.125 20.688 1 89.75 671 ILE A O 1
ATOM 5454 N N . GLU A 1 672 ? -35.969 -47.938 19.031 1 88 672 GLU A N 1
ATOM 5455 C CA . GLU A 1 672 ? -34.906 -48.75 18.438 1 88 672 GLU A CA 1
ATOM 5456 C C . GLU A 1 672 ? -34.656 -48.312 16.984 1 88 672 GLU A C 1
ATOM 5458 O O . GLU A 1 672 ? -35.594 -48.094 16.234 1 88 672 GLU A O 1
ATOM 5463 N N . TYR A 1 673 ? -33.438 -48.125 16.688 1 82.94 673 TYR A N 1
ATOM 5464 C CA . TYR A 1 673 ? -33.062 -47.812 15.312 1 82.94 673 TYR A CA 1
ATOM 5465 C C . TYR A 1 673 ? -31.625 -48.25 15.031 1 82.94 673 TYR A C 1
ATOM 5467 O O . TYR A 1 673 ? -30.844 -48.469 15.961 1 82.94 673 TYR A O 1
ATOM 5475 N N . ALA A 1 674 ? -31.375 -48.438 13.711 1 78.5 674 ALA A N 1
ATOM 5476 C CA . ALA A 1 674 ? -30 -48.656 13.266 1 78.5 674 ALA A CA 1
ATOM 5477 C C . ALA A 1 674 ? -29.391 -47.406 12.688 1 78.5 674 ALA A C 1
ATOM 5479 O O . ALA A 1 674 ? -30.016 -46.719 11.867 1 78.5 674 ALA A O 1
ATOM 5480 N N . ASN A 1 675 ? -28.281 -46.938 13.266 1 75.56 675 ASN A N 1
ATOM 5481 C CA . ASN A 1 675 ? -27.688 -45.688 12.758 1 75.56 675 ASN A CA 1
ATOM 5482 C C . ASN A 1 675 ? -27 -45.906 11.414 1 75.56 675 ASN A C 1
ATOM 5484 O O . ASN A 1 675 ? -27.062 -47 10.852 1 75.56 675 ASN A O 1
ATOM 5488 N N . ILE A 1 676 ? -26.516 -44.844 10.82 1 77.44 676 ILE A N 1
ATOM 5489 C CA . ILE A 1 676 ? -25.922 -44.875 9.484 1 77.44 676 ILE A CA 1
ATOM 5490 C C . ILE A 1 676 ? -24.703 -45.812 9.492 1 77.44 676 ILE A C 1
ATOM 5492 O O . ILE A 1 676 ? -24.297 -46.312 8.445 1 77.44 676 ILE A O 1
ATOM 5496 N N . PHE A 1 677 ? -24.156 -46.125 10.633 1 80.19 677 PHE A N 1
ATOM 5497 C CA . PHE A 1 677 ? -22.984 -47 10.766 1 80.19 677 PHE A CA 1
ATOM 5498 C C . PHE A 1 677 ? -23.422 -48.438 11.031 1 80.19 677 PHE A C 1
ATOM 5500 O O . PHE A 1 677 ? -22.578 -49.312 11.25 1 80.19 677 PHE A O 1
ATOM 5507 N N . ASN A 1 678 ? -24.641 -48.719 11.062 1 75.12 678 ASN A N 1
ATOM 5508 C CA . ASN A 1 678 ? -25.281 -50 11.25 1 75.12 678 ASN A CA 1
ATOM 5509 C C . ASN A 1 678 ? -25.188 -50.469 12.703 1 75.12 678 ASN A C 1
ATOM 5511 O O . ASN A 1 678 ? -25.188 -51.656 12.977 1 75.12 678 ASN A O 1
ATOM 5515 N N . ASP A 1 679 ? -25.031 -49.5 13.57 1 79.19 679 ASP A N 1
ATOM 5516 C CA . ASP A 1 679 ? -25.109 -49.812 14.992 1 79.19 679 ASP A CA 1
ATOM 5517 C C . ASP A 1 679 ? -26.547 -49.781 15.5 1 79.19 679 ASP A C 1
ATOM 5519 O O . ASP A 1 679 ? -27.297 -48.875 15.141 1 79.19 679 ASP A O 1
ATOM 5523 N N . LYS A 1 680 ? -26.938 -50.75 16.219 1 82.19 680 LYS A N 1
ATOM 5524 C CA . LYS A 1 680 ? -28.266 -50.781 16.812 1 82.19 680 LYS A CA 1
ATOM 5525 C C . LYS A 1 680 ? -28.312 -49.906 18.062 1 82.19 680 LYS A C 1
ATOM 5527 O O . LYS A 1 680 ? -27.5 -50.062 18.969 1 82.19 680 LYS A O 1
ATOM 5532 N N . GLU A 1 681 ? -29.094 -48.938 17.969 1 82.5 681 GLU A N 1
ATOM 5533 C CA . GLU A 1 681 ? -29.25 -48 19.094 1 82.5 681 GLU A CA 1
ATOM 5534 C C . GLU A 1 681 ? -30.625 -48.188 19.75 1 82.5 681 GLU A C 1
ATOM 5536 O O . GLU A 1 681 ? -31.625 -48.375 19.062 1 82.5 681 GLU A O 1
ATOM 5541 N N . ILE A 1 682 ? -30.641 -48.281 21.062 1 87.12 682 ILE A N 1
ATOM 5542 C CA . ILE A 1 682 ? -31.875 -48.375 21.828 1 87.12 682 ILE A CA 1
ATOM 5543 C C . ILE A 1 682 ? -31.984 -47.188 22.797 1 87.12 682 ILE A C 1
ATOM 5545 O O . ILE A 1 682 ? -31.078 -46.969 23.609 1 87.12 682 ILE A O 1
ATOM 5549 N N . LEU A 1 683 ? -32.906 -46.406 22.656 1 87.75 683 LEU A N 1
ATOM 5550 C CA . LEU A 1 683 ? -33.188 -45.312 23.578 1 87.75 683 LEU A CA 1
ATOM 5551 C C . LEU A 1 683 ? -34.438 -45.625 24.406 1 87.75 683 LEU A C 1
ATOM 5553 O O . LEU A 1 683 ? -35.406 -46.188 23.906 1 87.75 683 LEU A O 1
ATOM 5557 N N . GLU A 1 684 ? -34.375 -45.375 25.672 1 90.81 684 GLU A N 1
ATOM 5558 C CA . GLU A 1 684 ? -35.5 -45.562 26.562 1 90.81 684 GLU A CA 1
ATOM 5559 C C . GLU A 1 684 ? -36 -44.25 27.125 1 90.81 684 GLU A C 1
ATOM 5561 O O . GLU A 1 684 ? -35.219 -43.438 27.625 1 90.81 684 GLU A O 1
ATOM 5566 N N . SER A 1 685 ? -37.125 -44 26.969 1 92.44 685 SER A N 1
ATOM 5567 C CA . SER A 1 685 ? -37.781 -42.812 27.469 1 92.44 685 SER A CA 1
ATOM 5568 C C . SER A 1 685 ? -38.969 -43.156 28.344 1 92.44 685 SER A C 1
ATOM 5570 O O . SER A 1 685 ? -39.594 -44.219 28.172 1 92.44 685 SER A O 1
ATOM 5572 N N . LYS A 1 686 ? -39.219 -42.312 29.359 1 93.94 686 LYS A N 1
ATOM 5573 C CA . LYS A 1 686 ? -40.375 -42.438 30.234 1 93.94 686 LYS A CA 1
ATOM 5574 C C . LYS A 1 686 ? -41.281 -41.188 30.172 1 93.94 686 LYS A C 1
ATOM 5576 O O . LYS A 1 686 ? -40.75 -40.062 30.156 1 93.94 686 LYS A O 1
ATOM 5581 N N . ILE A 1 687 ? -42.531 -41.438 29.984 1 93.69 687 ILE A N 1
ATOM 5582 C CA . ILE A 1 687 ? -43.469 -40.344 29.953 1 93.69 687 ILE A CA 1
ATOM 5583 C C . ILE A 1 687 ? -44.5 -40.5 31.078 1 93.69 687 ILE A C 1
ATOM 5585 O O . ILE A 1 687 ? -45.281 -41.438 31.094 1 93.69 687 ILE A O 1
ATOM 5589 N N . ASP A 1 688 ? -44.469 -39.594 32.031 1 93.44 688 ASP A N 1
ATOM 5590 C CA . ASP A 1 688 ? -45.531 -39.5 33.031 1 93.44 688 ASP A CA 1
ATOM 5591 C C . ASP A 1 688 ? -46.719 -38.719 32.5 1 93.44 688 ASP A C 1
ATOM 5593 O O . ASP A 1 688 ? -46.688 -37.5 32.406 1 93.44 688 ASP A O 1
ATOM 5597 N N . GLU A 1 689 ? -47.812 -39.469 32.219 1 91.62 689 GLU A N 1
ATOM 5598 C CA . GLU A 1 689 ? -48.969 -38.875 31.578 1 91.62 689 GLU A CA 1
ATOM 5599 C C . GLU A 1 689 ? -49.688 -37.906 32.5 1 91.62 689 GLU A C 1
ATOM 5601 O O . GLU A 1 689 ? -50.25 -36.906 32.062 1 91.62 689 GLU A O 1
ATOM 5606 N N . LYS A 1 690 ? -49.656 -38.125 33.844 1 89.38 690 LYS A N 1
ATOM 5607 C CA . LYS A 1 690 ? -50.281 -37.25 34.812 1 89.38 690 LYS A CA 1
ATOM 5608 C C . LYS A 1 690 ? -49.594 -35.875 34.812 1 89.38 690 LYS A C 1
ATOM 5610 O O . LYS A 1 690 ? -50.281 -34.844 34.812 1 89.38 690 LYS A O 1
ATOM 5615 N N . LEU A 1 691 ? -48.344 -36.031 34.844 1 92 691 LEU A N 1
ATOM 5616 C CA . LEU A 1 691 ? -47.562 -34.781 34.844 1 92 691 LEU A CA 1
ATOM 5617 C C . LEU A 1 691 ? -47.75 -34.031 33.531 1 92 691 LEU A C 1
ATOM 5619 O O . LEU A 1 691 ? -47.875 -32.781 33.562 1 92 691 LEU A O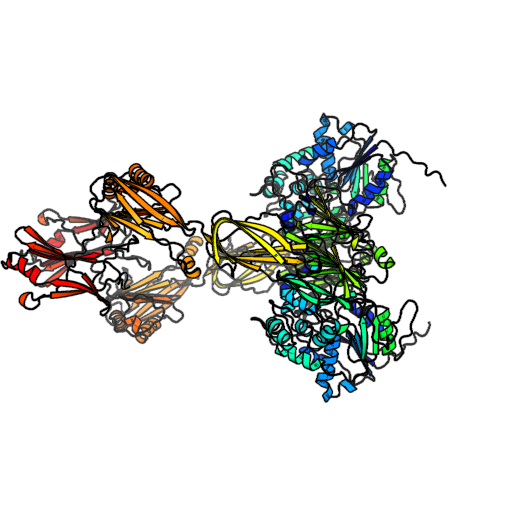 1
ATOM 5623 N N . MET A 1 692 ? -47.688 -34.719 32.438 1 92.75 692 MET A N 1
ATOM 5624 C CA . MET A 1 692 ? -47.875 -34.062 31.125 1 92.75 692 MET A CA 1
ATOM 5625 C C . MET A 1 692 ? -49.25 -33.406 31.047 1 92.75 692 MET A C 1
ATOM 5627 O O . MET A 1 692 ? -49.344 -32.281 30.531 1 92.75 692 MET A O 1
ATOM 5631 N N . LEU A 1 693 ? -50.281 -34.031 31.562 1 87.12 693 LEU A N 1
ATOM 5632 C CA . LEU A 1 693 ? -51.625 -33.438 31.547 1 87.12 693 LEU A CA 1
ATOM 5633 C C . LEU A 1 693 ? -51.688 -32.188 32.406 1 87.12 693 LEU A C 1
ATOM 5635 O O . LEU A 1 693 ? -52.406 -31.234 32.094 1 87.12 693 LEU A O 1
ATOM 5639 N N . SER A 1 694 ? -50.906 -32.188 33.469 1 88.12 694 SER A N 1
ATOM 5640 C CA . SER A 1 694 ? -50.844 -30.969 34.281 1 88.12 694 SER A CA 1
ATOM 5641 C C . SER A 1 694 ? -50.25 -29.797 33.5 1 88.12 694 SER A C 1
ATOM 5643 O O . SER A 1 694 ? -50.75 -28.672 33.594 1 88.12 694 SER A O 1
ATOM 5645 N N . ILE A 1 695 ? -49.281 -30.156 32.719 1 90.75 695 ILE A N 1
ATOM 5646 C CA . ILE A 1 695 ? -48.625 -29.125 31.922 1 90.75 695 ILE A CA 1
ATOM 5647 C C . ILE A 1 695 ? -49.594 -28.656 30.828 1 90.75 695 ILE A C 1
ATOM 5649 O O . ILE A 1 695 ? -49.719 -27.453 30.594 1 90.75 695 ILE A O 1
ATOM 5653 N N . LEU A 1 696 ? -50.219 -29.562 30.234 1 86.38 696 LEU A N 1
ATOM 5654 C CA . LEU A 1 696 ? -51.188 -29.234 29.188 1 86.38 696 LEU A CA 1
ATOM 5655 C C . LEU A 1 696 ? -52.375 -28.469 29.766 1 86.38 696 LEU A C 1
ATOM 5657 O O . LEU A 1 696 ? -53 -27.656 29.078 1 86.38 696 LEU A O 1
ATOM 5661 N N . GLY A 1 697 ? -52.781 -28.656 31.078 1 80.56 697 GLY A N 1
ATOM 5662 C CA . GLY A 1 697 ? -53.875 -27.984 31.75 1 80.56 697 GLY A CA 1
ATOM 5663 C C . GLY A 1 697 ? -53.469 -26.672 32.375 1 80.56 697 GLY A C 1
ATOM 5664 O O . GLY A 1 697 ? -54.219 -26.109 33.188 1 80.56 697 GLY A O 1
ATOM 5665 N N . ALA A 1 698 ? -52.281 -26.156 32.156 1 77.44 698 ALA A N 1
ATOM 5666 C CA . ALA A 1 698 ? -51.75 -24.875 32.594 1 77.44 698 ALA A CA 1
ATOM 5667 C C . ALA A 1 698 ? -51.469 -24.891 34.094 1 77.44 698 ALA A C 1
ATOM 5669 O O . ALA A 1 698 ? -51.531 -23.859 34.781 1 77.44 698 ALA A O 1
ATOM 5670 N N . GLN A 1 699 ? -51.406 -26 34.625 1 81.88 699 GLN A N 1
ATOM 5671 C CA . GLN A 1 699 ? -51.062 -26.109 36.031 1 81.88 699 GLN A CA 1
ATOM 5672 C C . GLN A 1 699 ? -49.594 -26.562 36.219 1 81.88 699 GLN A C 1
ATOM 5674 O O . GLN A 1 699 ? -49.094 -26.625 37.344 1 81.88 699 GLN A O 1
ATOM 5679 N N . GLY A 1 700 ? -48.969 -26.781 35.125 1 85.81 700 GLY A N 1
ATOM 5680 C CA . GLY A 1 700 ? -47.625 -27.312 35.156 1 85.81 700 GLY A CA 1
ATOM 5681 C C . GLY A 1 700 ? -46.594 -26.297 35.625 1 85.81 700 GLY A C 1
ATOM 5682 O O . GLY A 1 700 ? -46.812 -25.094 35.5 1 85.81 700 GLY A O 1
ATOM 5683 N N . THR A 1 701 ? -45.531 -26.719 36.219 1 90.5 701 THR A N 1
ATOM 5684 C CA . THR A 1 701 ? -44.438 -25.875 36.719 1 90.5 701 THR A CA 1
ATOM 5685 C C . THR A 1 701 ? -43.156 -26.172 35.938 1 90.5 701 THR A C 1
ATOM 5687 O O . THR A 1 701 ? -43.094 -27.109 35.125 1 90.5 701 THR A O 1
ATOM 5690 N N . GLU A 1 702 ? -42.156 -25.266 36.156 1 91.5 702 GLU A N 1
ATOM 5691 C CA . GLU A 1 702 ? -40.844 -25.453 35.594 1 91.5 702 GLU A CA 1
ATOM 5692 C C . GLU A 1 702 ? -40.25 -26.797 36 1 91.5 702 GLU A C 1
ATOM 5694 O O . GLU A 1 702 ? -39.656 -27.5 35.188 1 91.5 702 GLU A O 1
ATOM 5699 N N . GLU A 1 703 ? -40.5 -27.141 37.219 1 90.81 703 GLU A N 1
ATOM 5700 C CA . GLU A 1 703 ? -40 -28.422 37.719 1 90.81 703 GLU A CA 1
ATOM 5701 C C . GLU A 1 703 ? -40.656 -29.594 37.031 1 90.81 703 GLU A C 1
ATOM 5703 O O . GLU A 1 703 ? -40.031 -30.594 36.719 1 90.81 703 GLU A O 1
ATOM 5708 N N . ASP A 1 704 ? -42.031 -29.453 36.781 1 92 704 ASP A N 1
ATOM 5709 C CA . ASP A 1 704 ? -42.781 -30.516 36.125 1 92 704 ASP A CA 1
ATOM 5710 C C . ASP A 1 704 ? -42.25 -30.75 34.719 1 92 704 ASP A C 1
ATOM 5712 O O . ASP A 1 704 ? -42 -31.891 34.312 1 92 704 ASP A O 1
ATOM 5716 N N . LEU A 1 705 ? -42.094 -29.641 34 1 93.31 705 LEU A N 1
ATOM 5717 C CA . LEU A 1 705 ? -41.625 -29.766 32.625 1 93.31 705 LEU A CA 1
ATOM 5718 C C . LEU A 1 705 ? -40.188 -30.328 32.594 1 93.31 705 LEU A C 1
ATOM 5720 O O . LEU A 1 705 ? -39.875 -31.203 31.781 1 93.31 705 LEU A O 1
ATOM 5724 N N . ASN A 1 706 ? -39.281 -29.844 33.438 1 92.69 706 ASN A N 1
ATOM 5725 C CA . ASN A 1 706 ? -37.906 -30.344 33.5 1 92.69 706 ASN A CA 1
ATOM 5726 C C . ASN A 1 706 ? -37.875 -31.828 33.844 1 92.69 706 ASN A C 1
ATOM 5728 O O . ASN A 1 706 ? -37.062 -32.594 33.312 1 92.69 706 ASN A O 1
ATOM 5732 N N . LYS A 1 707 ? -38.812 -32.125 34.719 1 92.88 707 LYS A N 1
ATOM 5733 C CA . LYS A 1 707 ? -38.875 -33.562 35.062 1 92.88 707 LYS A CA 1
ATOM 5734 C C . LYS A 1 707 ? -39.281 -34.406 33.844 1 92.88 707 LYS A C 1
ATOM 5736 O O . LYS A 1 707 ? -38.688 -35.438 33.594 1 92.88 707 LYS A O 1
ATOM 5741 N N . ILE A 1 708 ? -40.281 -34 33.156 1 93.31 708 ILE A N 1
ATOM 5742 C CA . ILE A 1 708 ? -40.719 -34.719 31.953 1 93.31 708 ILE A CA 1
ATOM 5743 C C . ILE A 1 708 ? -39.594 -34.812 30.953 1 93.31 708 ILE A C 1
ATOM 5745 O O . ILE A 1 708 ? -39.344 -35.906 30.406 1 93.31 708 ILE A O 1
ATOM 5749 N N . LEU A 1 709 ? -38.906 -33.719 30.703 1 93.94 709 LEU A N 1
ATOM 5750 C CA . LEU A 1 709 ? -37.781 -33.719 29.75 1 93.94 709 LEU A CA 1
ATOM 5751 C C . LEU A 1 709 ? -36.688 -34.688 30.188 1 93.94 709 LEU A C 1
ATOM 5753 O O . LEU A 1 709 ? -36.156 -35.438 29.375 1 93.94 709 LEU A O 1
ATOM 5757 N N . ASN A 1 710 ? -36.375 -34.625 31.469 1 92.44 710 ASN A N 1
ATOM 5758 C CA . ASN A 1 710 ? -35.375 -35.531 31.984 1 92.44 710 ASN A CA 1
ATOM 5759 C C . ASN A 1 710 ? -35.781 -37 31.844 1 92.44 710 ASN A C 1
ATOM 5761 O O . ASN A 1 710 ? -34.969 -37.844 31.5 1 92.44 710 ASN A O 1
ATOM 5765 N N . ASP A 1 711 ? -37.062 -37.25 32.094 1 92.62 711 ASP A N 1
ATOM 5766 C CA . ASP A 1 711 ? -37.562 -38.594 32 1 92.62 711 ASP A CA 1
ATOM 5767 C C . ASP A 1 711 ? -37.531 -39.094 30.562 1 92.62 711 ASP A C 1
ATOM 5769 O O . ASP A 1 711 ? -37.312 -40.281 30.312 1 92.62 711 ASP A O 1
ATOM 5773 N N . ILE A 1 712 ? -37.781 -38.219 29.641 1 92.5 712 ILE A N 1
ATOM 5774 C CA . ILE A 1 712 ? -37.688 -38.562 28.219 1 92.5 712 ILE A CA 1
ATOM 5775 C C . ILE A 1 712 ? -36.25 -38.781 27.812 1 92.5 712 ILE A C 1
ATOM 5777 O O . ILE A 1 712 ? -35.969 -39.531 26.859 1 92.5 712 ILE A O 1
ATOM 5781 N N . GLY A 1 713 ? -35.344 -38.188 28.469 1 89.38 713 GLY A N 1
ATOM 5782 C CA . GLY A 1 713 ? -33.906 -38.344 28.172 1 89.38 713 GLY A CA 1
ATOM 5783 C C . GLY A 1 713 ? -33.312 -37.094 27.578 1 89.38 713 GLY A C 1
ATOM 5784 O O . GLY A 1 713 ? -32.25 -37.156 26.938 1 89.38 713 GLY A O 1
ATOM 5785 N N . ILE A 1 714 ? -33.875 -35.938 27.703 1 90.06 714 ILE A N 1
ATOM 5786 C CA . ILE A 1 714 ? -33.375 -34.656 27.141 1 90.06 714 ILE A CA 1
ATOM 5787 C C . ILE A 1 714 ? -32.594 -33.906 28.203 1 90.06 714 ILE A C 1
ATOM 5789 O O . ILE A 1 714 ? -33.125 -33.562 29.25 1 90.06 714 ILE A O 1
ATOM 5793 N N . ARG A 1 715 ? -31.375 -33.75 27.875 1 88.12 715 ARG A N 1
ATOM 5794 C CA . ARG A 1 715 ? -30.484 -33 28.75 1 88.12 715 ARG A CA 1
ATOM 5795 C C . ARG A 1 715 ? -29.938 -31.766 28.016 1 88.12 715 ARG A C 1
ATOM 5797 O O . ARG A 1 715 ? -29.922 -31.719 26.781 1 88.12 715 ARG A O 1
ATOM 5804 N N . GLU A 1 716 ? -29.562 -30.766 28.734 1 83.19 716 GLU A N 1
ATOM 5805 C CA . GLU A 1 716 ? -28.938 -29.594 28.109 1 83.19 716 GLU A CA 1
ATOM 5806 C C . GLU A 1 716 ? -27.688 -29.969 27.344 1 83.19 716 GLU A C 1
ATOM 5808 O O . GLU A 1 716 ? -27.016 -30.953 27.688 1 83.19 716 GLU A O 1
ATOM 5813 N N . PRO A 1 717 ? -27.5 -29.359 26.328 1 84 717 PRO A N 1
ATOM 5814 C CA . PRO A 1 717 ? -28.172 -28.141 25.875 1 84 717 PRO A CA 1
ATOM 5815 C C . PRO A 1 717 ? -29.359 -28.422 24.953 1 84 717 PRO A C 1
ATOM 5817 O O . PRO A 1 717 ? -29.344 -29.406 24.219 1 84 717 PRO A O 1
ATOM 5820 N N . PHE A 1 718 ? -30.438 -27.75 25.016 1 88 718 PHE A N 1
ATOM 5821 C CA . PHE A 1 718 ? -31.562 -27.719 24.094 1 88 718 PHE A CA 1
ATOM 5822 C C . PHE A 1 718 ? -32.125 -26.297 23.953 1 88 718 PHE A C 1
ATOM 5824 O O . PHE A 1 718 ? -31.891 -25.453 24.812 1 88 718 PHE A O 1
ATOM 5831 N N . ASP A 1 719 ? -32.688 -26.125 22.828 1 88.56 719 ASP A N 1
ATOM 5832 C CA . ASP A 1 719 ? -33.344 -24.859 22.578 1 88.56 719 ASP A CA 1
ATOM 5833 C C . ASP A 1 719 ? -34.812 -24.938 22.969 1 88.56 719 ASP A C 1
ATOM 5835 O O . ASP A 1 719 ? -35.469 -25.969 22.734 1 88.56 719 ASP A O 1
ATOM 5839 N N . VAL A 1 720 ? -35.344 -23.953 23.688 1 91.38 720 VAL A N 1
ATOM 5840 C CA . VAL A 1 720 ? -36.75 -23.891 24.062 1 91.38 720 VAL A CA 1
ATOM 5841 C C . VAL A 1 720 ? -37.406 -22.656 23.453 1 91.38 720 VAL A C 1
ATOM 5843 O O . VAL A 1 720 ? -36.781 -21.578 23.422 1 91.38 720 VAL A O 1
ATOM 5846 N N . ARG A 1 721 ? -38.5 -22.938 22.906 1 89.44 721 ARG A N 1
ATOM 5847 C CA . ARG A 1 721 ? -39.344 -21.844 22.406 1 89.44 721 ARG A CA 1
ATOM 5848 C C . ARG A 1 721 ? -40.781 -21.984 22.938 1 89.44 721 ARG A C 1
ATOM 5850 O O . ARG A 1 721 ? -41.438 -22.984 22.719 1 89.44 721 ARG A O 1
ATOM 5857 N N . ILE A 1 722 ? -41.25 -21.031 23.656 1 87.5 722 ILE A N 1
ATOM 5858 C CA . ILE A 1 722 ? -42.594 -21.016 24.234 1 87.5 722 ILE A CA 1
ATOM 5859 C C . ILE A 1 722 ? -43.438 -19.938 23.578 1 87.5 722 ILE A C 1
ATOM 5861 O O . ILE A 1 722 ? -43.094 -18.75 23.656 1 87.5 722 ILE A O 1
ATOM 5865 N N . THR A 1 723 ? -44.312 -20.359 22.844 1 83.12 723 THR A N 1
ATOM 5866 C CA . THR A 1 723 ? -45.312 -19.438 22.281 1 83.12 723 THR A CA 1
ATOM 5867 C C . THR A 1 723 ? -46.469 -19.234 23.234 1 83.12 723 THR A C 1
ATOM 5869 O O . THR A 1 723 ? -47.125 -20.203 23.625 1 83.12 723 THR A O 1
ATOM 5872 N N . LYS A 1 724 ? -46.75 -17.953 23.578 1 78.69 724 LYS A N 1
ATOM 5873 C CA . LYS A 1 724 ? -47.75 -17.641 24.562 1 78.69 724 LYS A CA 1
ATOM 5874 C C . LYS A 1 724 ? -49.125 -17.422 23.906 1 78.69 724 LYS A C 1
ATOM 5876 O O . LYS A 1 724 ? -49.188 -17.094 22.734 1 78.69 724 LYS A O 1
ATOM 5881 N N . LYS A 1 725 ? -50.281 -17.844 24.438 1 71 725 LYS A N 1
ATOM 5882 C CA . LYS A 1 725 ? -51.656 -17.734 23.906 1 71 725 LYS A CA 1
ATOM 5883 C C . LYS A 1 725 ? -52.031 -16.266 23.641 1 71 725 LYS A C 1
ATOM 5885 O O . LYS A 1 725 ? -52.562 -15.945 22.594 1 71 725 LYS A O 1
ATOM 5890 N N . ASP A 1 726 ? -51.656 -15.164 24.5 1 57.5 726 ASP A N 1
ATOM 5891 C CA . ASP A 1 726 ? -52.219 -13.812 24.375 1 57.5 726 ASP A CA 1
ATOM 5892 C C . ASP A 1 726 ? -51.125 -12.766 24.594 1 57.5 726 ASP A C 1
ATOM 5894 O O . ASP A 1 726 ? -51.406 -11.625 24.969 1 57.5 726 ASP A O 1
ATOM 5898 N N . GLU A 1 727 ? -49.875 -13.258 24.422 1 61.75 727 GLU A N 1
ATOM 5899 C CA . GLU A 1 727 ? -48.781 -12.305 24.641 1 61.75 727 GLU A CA 1
ATOM 5900 C C . GLU A 1 727 ? -47.719 -12.453 23.562 1 61.75 727 GLU A C 1
ATOM 5902 O O . GLU A 1 727 ? -47.469 -13.555 23.062 1 61.75 727 GLU A O 1
ATOM 5907 N N . LYS A 1 728 ? -47.25 -11.281 23.156 1 61.81 728 LYS A N 1
ATOM 5908 C CA . LYS A 1 728 ? -46.125 -11.258 22.234 1 61.81 728 LYS A CA 1
ATOM 5909 C C . LYS A 1 728 ? -44.844 -11.703 22.922 1 61.81 728 LYS A C 1
ATOM 5911 O O . LYS A 1 728 ? -44.719 -11.586 24.141 1 61.81 728 LYS A O 1
ATOM 5916 N N . GLY A 1 729 ? -43.938 -12.375 22.203 1 69.25 729 GLY A N 1
ATOM 5917 C CA . GLY A 1 729 ? -42.625 -12.812 22.656 1 69.25 729 GLY A CA 1
ATOM 5918 C C . GLY A 1 729 ? -42.5 -14.32 22.719 1 69.25 729 GLY A C 1
ATOM 5919 O O . GLY A 1 729 ? -43.469 -15.031 22.938 1 69.25 729 GLY A O 1
ATOM 5920 N N . THR A 1 730 ? -41.5 -14.812 22.344 1 76.31 730 THR A N 1
ATOM 5921 C CA . THR A 1 730 ? -41.188 -16.234 22.375 1 76.31 730 THR A CA 1
ATOM 5922 C C . THR A 1 730 ? -40.031 -16.516 23.312 1 76.31 730 THR A C 1
ATOM 5924 O O . THR A 1 730 ? -38.875 -16.609 22.859 1 76.31 730 THR A O 1
ATOM 5927 N N . PRO A 1 731 ? -40.531 -16.625 24.609 1 78.38 731 PRO A N 1
ATOM 5928 C CA . PRO A 1 731 ? -39.438 -16.906 25.547 1 78.38 731 PRO A CA 1
ATOM 5929 C C . PRO A 1 731 ? -38.625 -18.141 25.172 1 78.38 731 PRO A C 1
ATOM 5931 O O . PRO A 1 731 ? -39.188 -19.125 24.672 1 78.38 731 PRO A O 1
ATOM 5934 N N . LYS A 1 732 ? -37.281 -18.016 25.516 1 83.88 732 LYS A N 1
ATOM 5935 C CA . LYS A 1 732 ? -36.375 -19.109 25.188 1 83.88 732 LYS A CA 1
ATOM 5936 C C . LYS A 1 732 ? -35.844 -19.781 26.453 1 83.88 732 LYS A C 1
ATOM 5938 O O . LYS A 1 732 ? -34.875 -20.516 26.406 1 83.88 732 LYS A O 1
ATOM 5943 N N . THR A 1 733 ? -36.562 -19.453 27.594 1 88.31 733 THR A N 1
ATOM 5944 C CA . THR A 1 733 ? -36.219 -20.078 28.875 1 88.31 733 THR A CA 1
ATOM 5945 C C . THR A 1 733 ? -37.438 -20.75 29.484 1 88.31 733 THR A C 1
ATOM 5947 O O . THR A 1 733 ? -38.562 -20.281 29.328 1 88.31 733 THR A O 1
ATOM 5950 N N . ILE A 1 734 ? -37.156 -21.828 30.188 1 90.69 734 ILE A N 1
ATOM 5951 C CA . ILE A 1 734 ? -38.219 -22.578 30.844 1 90.69 734 ILE A CA 1
ATOM 5952 C C . ILE A 1 734 ? -38.5 -21.969 32.219 1 90.69 734 ILE A C 1
ATOM 5954 O O . ILE A 1 734 ? -37.719 -22.094 33.156 1 90.69 734 ILE A O 1
ATOM 5958 N N . GLN A 1 735 ? -39.656 -21.312 32.344 1 90.12 735 GLN A N 1
ATOM 5959 C CA . GLN A 1 735 ? -40.156 -20.734 33.594 1 90.12 735 GLN A CA 1
ATOM 5960 C C . GLN A 1 735 ? -41.625 -21.031 33.781 1 90.12 735 GLN A C 1
ATOM 5962 O O . GLN A 1 735 ? -42.375 -21.078 32.781 1 90.12 735 GLN A O 1
ATOM 5967 N N . THR A 1 736 ? -42.094 -21.266 35.031 1 89.81 736 THR A N 1
ATOM 5968 C CA . THR A 1 736 ? -43.469 -21.641 35.375 1 89.81 736 THR A CA 1
ATOM 5969 C C . THR A 1 736 ? -44.438 -20.625 34.781 1 89.81 736 THR A C 1
ATOM 5971 O O . THR A 1 736 ? -45.469 -21.016 34.219 1 89.81 736 THR A O 1
ATOM 5974 N N . LYS A 1 737 ? -43.969 -19.281 34.906 1 87.44 737 LYS A N 1
ATOM 5975 C CA . LYS A 1 737 ? -44.906 -18.266 34.406 1 87.44 737 LYS A CA 1
ATOM 5976 C C . LYS A 1 737 ? -45.125 -18.391 32.906 1 87.44 737 LYS A C 1
ATOM 5978 O O . LYS A 1 737 ? -46.219 -18.125 32.406 1 87.44 737 LYS A O 1
ATOM 5983 N N . TYR A 1 738 ? -44.188 -18.859 32.188 1 88.06 738 TYR A N 1
ATOM 5984 C CA . TYR A 1 738 ? -44.312 -19 30.734 1 88.06 738 TYR A CA 1
ATOM 5985 C C . TYR A 1 738 ? -45.031 -20.281 30.375 1 88.06 738 TYR A C 1
ATOM 5987 O O . TYR A 1 738 ? -45.812 -20.312 29.422 1 88.06 738 TYR A O 1
ATOM 5995 N N . ILE A 1 739 ? -44.844 -21.312 31.109 1 89.81 739 ILE A N 1
ATOM 5996 C CA . ILE A 1 739 ? -45.438 -22.609 30.859 1 89.81 739 ILE A CA 1
ATOM 5997 C C . ILE A 1 739 ? -46.969 -22.5 31.031 1 89.81 739 ILE A C 1
ATOM 5999 O O . ILE A 1 739 ? -47.719 -23.031 30.203 1 89.81 739 ILE A O 1
ATOM 6003 N N . ARG A 1 740 ? -47.438 -21.859 32.031 1 87.81 740 ARG A N 1
ATOM 6004 C CA . ARG A 1 740 ? -48.875 -21.766 32.344 1 87.81 740 ARG A CA 1
ATOM 6005 C C . ARG A 1 740 ? -49.594 -20.906 31.312 1 87.81 740 ARG A C 1
ATOM 6007 O O . ARG A 1 740 ? -50.781 -21.109 31.078 1 87.81 740 ARG A O 1
ATOM 6014 N N . LYS A 1 741 ? -48.781 -20.016 30.703 1 83.62 741 LYS A N 1
ATOM 6015 C CA . LYS A 1 741 ? -49.406 -19.141 29.719 1 83.62 741 LYS A CA 1
ATOM 6016 C C . LYS A 1 741 ? -49.156 -19.656 28.297 1 83.62 741 LYS A C 1
ATOM 6018 O O . LYS A 1 741 ? -49.531 -19 27.312 1 83.62 741 LYS A O 1
ATOM 6023 N N . ALA A 1 742 ? -48.562 -20.797 28.141 1 85.75 742 ALA A N 1
ATOM 6024 C CA . ALA A 1 742 ? -48.094 -21.281 26.844 1 85.75 742 ALA A CA 1
ATOM 6025 C C . ALA A 1 742 ? -49.219 -21.875 26.016 1 85.75 742 ALA A C 1
ATOM 6027 O O . ALA A 1 742 ? -50.094 -22.562 26.562 1 85.75 742 ALA A O 1
ATOM 6028 N N . LYS A 1 743 ? -49.188 -21.531 24.75 1 81.38 743 LYS A N 1
ATOM 6029 C CA . LYS A 1 743 ? -50.031 -22.234 23.781 1 81.38 743 LYS A CA 1
ATOM 6030 C C . LYS A 1 743 ? -49.281 -23.422 23.188 1 81.38 743 LYS A C 1
ATOM 6032 O O . LYS A 1 743 ? -49.875 -24.438 22.844 1 81.38 743 LYS A O 1
ATOM 6037 N N . GLU A 1 744 ? -48.094 -23.172 23.062 1 86.31 744 GLU A N 1
ATOM 6038 C CA . GLU A 1 744 ? -47.188 -24.172 22.484 1 86.31 744 GLU A CA 1
ATOM 6039 C C . GLU A 1 744 ? -45.812 -24.109 23.125 1 86.31 744 GLU A C 1
ATOM 6041 O O . GLU A 1 744 ? -45.281 -23.016 23.375 1 86.31 744 GLU A O 1
ATOM 6046 N N . ILE A 1 745 ? -45.219 -25.219 23.391 1 91.56 745 ILE A N 1
ATOM 6047 C CA . ILE A 1 745 ? -43.844 -25.328 23.891 1 91.56 745 ILE A CA 1
ATOM 6048 C C . ILE A 1 745 ? -43.031 -26.25 22.969 1 91.56 745 ILE A C 1
ATOM 6050 O O . ILE A 1 745 ? -43.375 -27.406 22.781 1 91.56 745 ILE A O 1
ATOM 6054 N N . ILE A 1 746 ? -42 -25.688 22.422 1 91.62 746 ILE A N 1
ATOM 6055 C CA . ILE A 1 746 ? -41.156 -26.469 21.531 1 91.62 746 ILE A CA 1
ATOM 6056 C C . ILE A 1 746 ? -39.781 -26.625 22.156 1 91.62 746 ILE A C 1
ATOM 6058 O O . ILE A 1 746 ? -39.156 -25.656 22.625 1 91.62 746 ILE A O 1
ATOM 6062 N N . ILE A 1 747 ? -39.312 -27.797 22.234 1 93.12 747 ILE A N 1
ATOM 6063 C CA . ILE A 1 747 ? -37.969 -28.125 22.688 1 93.12 747 ILE A CA 1
ATOM 6064 C C . ILE A 1 747 ? -37.188 -28.797 21.562 1 93.12 747 ILE A C 1
ATOM 6066 O O . ILE A 1 747 ? -37.625 -29.844 21.047 1 93.12 747 ILE A O 1
ATOM 6070 N N . ASN A 1 748 ? -36.125 -28.156 21.203 1 90.62 748 ASN A N 1
ATOM 6071 C CA . ASN A 1 748 ? -35.281 -28.703 20.156 1 90.62 748 ASN A CA 1
ATOM 6072 C C . ASN A 1 748 ? -33.938 -29.188 20.734 1 90.62 748 ASN A C 1
ATOM 6074 O O . ASN A 1 748 ? -33.156 -28.391 21.203 1 90.62 748 ASN A O 1
ATOM 6078 N N . HIS A 1 749 ? -33.781 -30.422 20.75 1 87.12 749 HIS A N 1
ATOM 6079 C CA . HIS A 1 749 ? -32.594 -31.125 21.219 1 87.12 749 HIS A CA 1
ATOM 6080 C C . HIS A 1 749 ? -31.891 -31.859 20.078 1 87.12 749 HIS A C 1
ATOM 6082 O O . HIS A 1 749 ? -32.438 -32 19 1 87.12 749 HIS A O 1
ATOM 6088 N N . GLU A 1 750 ? -30.672 -32.219 20.344 1 80.5 750 GLU A N 1
ATOM 6089 C CA . GLU A 1 750 ? -29.859 -32.906 19.328 1 80.5 750 GLU A CA 1
ATOM 6090 C C . GLU A 1 750 ? -30.562 -34.156 18.812 1 80.5 750 GLU A C 1
ATOM 6092 O O . GLU A 1 750 ? -30.562 -34.438 17.609 1 80.5 750 GLU A O 1
ATOM 6097 N N . ILE A 1 751 ? -31.188 -34.812 19.719 1 82.94 751 ILE A N 1
ATOM 6098 C CA . ILE A 1 751 ? -31.812 -36.094 19.391 1 82.94 751 ILE A CA 1
ATOM 6099 C C . ILE A 1 751 ? -33.312 -35.938 19.297 1 82.94 751 ILE A C 1
ATOM 6101 O O . ILE A 1 751 ? -33.969 -36.531 18.438 1 82.94 751 ILE A O 1
ATOM 6105 N N . PHE A 1 752 ? -33.875 -35.062 20.109 1 88.69 752 PHE A N 1
ATOM 6106 C CA . PHE A 1 752 ? -35.344 -35.031 20.25 1 88.69 752 PHE A CA 1
ATOM 6107 C C . PHE A 1 752 ? -35.875 -33.656 19.797 1 88.69 752 PHE A C 1
ATOM 6109 O O . PHE A 1 752 ? -35.188 -32.656 19.906 1 88.69 752 PHE A O 1
ATOM 6116 N N . PHE A 1 753 ? -36.969 -33.781 19.203 1 90.75 753 PHE A N 1
ATOM 6117 C CA . PHE A 1 753 ? -37.844 -32.625 18.969 1 90.75 753 PHE A CA 1
ATOM 6118 C C . PHE A 1 753 ? -39.188 -32.812 19.688 1 90.75 753 PHE A C 1
ATOM 6120 O O . PHE A 1 753 ? -39.969 -33.688 19.344 1 90.75 753 PHE A O 1
ATOM 6127 N N . ILE A 1 754 ? -39.469 -32 20.734 1 93 754 ILE A N 1
ATOM 6128 C CA . ILE A 1 754 ? -40.688 -32.125 21.531 1 93 754 ILE A CA 1
ATOM 6129 C C . ILE A 1 754 ? -41.594 -30.922 21.25 1 93 754 ILE A C 1
ATOM 6131 O O . ILE A 1 754 ? -41.156 -29.766 21.266 1 93 754 ILE A O 1
ATOM 6135 N N . GLU A 1 755 ? -42.75 -31.25 20.984 1 90.94 755 GLU A N 1
ATOM 6136 C CA . GLU A 1 755 ? -43.75 -30.219 20.797 1 90.94 755 GLU A CA 1
ATOM 6137 C C . GLU A 1 755 ? -44.938 -30.453 21.703 1 90.94 755 GLU A C 1
ATOM 6139 O O . GLU A 1 755 ? -45.594 -31.5 21.641 1 90.94 755 GLU A O 1
ATOM 6144 N N . ILE A 1 756 ? -45.312 -29.562 22.625 1 90.56 756 ILE A N 1
ATOM 6145 C CA . ILE A 1 756 ? -46.469 -29.594 23.516 1 90.56 756 ILE A CA 1
ATOM 6146 C C . ILE A 1 756 ? -47.469 -28.531 23.094 1 90.56 756 ILE A C 1
ATOM 6148 O O . ILE A 1 756 ? -47.188 -27.328 23.203 1 90.56 756 ILE A O 1
ATOM 6152 N N . VAL A 1 757 ? -48.594 -28.984 22.625 1 80.88 757 VAL A N 1
ATOM 6153 C CA . VAL A 1 757 ? -49.594 -28.062 22.094 1 80.88 757 VAL A CA 1
ATOM 6154 C C . VAL A 1 757 ? -50.875 -28.141 22.922 1 80.88 757 VAL A C 1
ATOM 6156 O O . VAL A 1 757 ? -51.438 -29.219 23.109 1 80.88 757 VAL A O 1
ATOM 6159 N N . ARG A 1 758 ? -51.406 -27.109 23.641 1 75.75 758 ARG A N 1
ATOM 6160 C CA . ARG A 1 758 ? -52.688 -27.094 24.391 1 75.75 758 ARG A CA 1
ATOM 6161 C C . ARG A 1 758 ? -53.875 -26.969 23.453 1 75.75 758 ARG A C 1
ATOM 6163 O O . ARG A 1 758 ? -53.719 -26.766 22.25 1 75.75 758 ARG A O 1
ATOM 6170 N N . ASP A 1 759 ? -55.156 -26.484 24.016 1 52.38 759 ASP A N 1
ATOM 6171 C CA . ASP A 1 759 ? -56.469 -26.5 23.375 1 52.38 759 ASP A CA 1
ATOM 6172 C C . ASP A 1 759 ? -56.562 -25.484 22.234 1 52.38 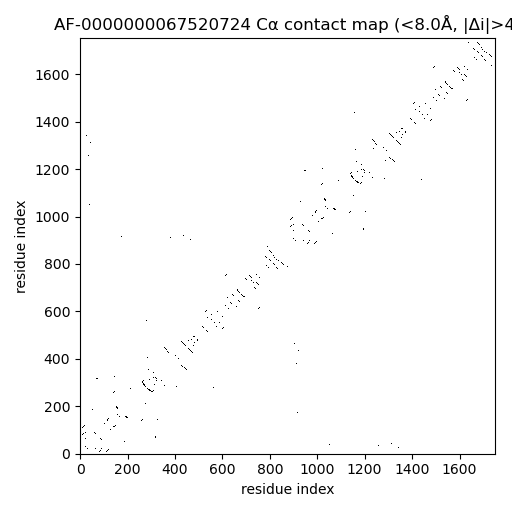759 ASP A C 1
ATOM 6174 O O . ASP A 1 759 ? -56.438 -24.281 22.469 1 52.38 759 ASP A O 1
ATOM 6178 N N . SER A 1 760 ? -55.812 -25.391 21.406 1 43.88 760 SER A N 1
ATOM 6179 C CA . SER A 1 760 ? -56.156 -24.328 20.453 1 43.88 760 SER A CA 1
ATOM 6180 C C . SER A 1 760 ? -57.5 -24.578 19.781 1 43.88 760 SER A C 1
ATOM 6182 O O . SER A 1 760 ? -57.594 -25.438 18.906 1 43.88 760 SER A O 1
ATOM 6184 N N . SER A 1 761 ? -58.656 -24.5 20.656 1 34.78 761 SER A N 1
ATOM 6185 C CA . SER A 1 761 ? -59.969 -24.562 20.016 1 34.78 761 SER A CA 1
ATOM 6186 C C . SER A 1 761 ? -60.062 -23.516 18.906 1 34.78 761 SER A C 1
ATOM 6188 O O . SER A 1 761 ? -59.719 -22.344 19.109 1 34.78 761 SER A O 1
ATOM 6190 N N . HIS A 1 762 ? -59.469 -23.531 17.906 1 31.56 762 HIS A N 1
ATOM 6191 C CA . HIS A 1 762 ? -59.781 -22.594 16.844 1 31.56 762 HIS A CA 1
ATOM 6192 C C . HIS A 1 762 ? -61.188 -22.797 16.297 1 31.56 762 HIS A C 1
ATOM 6194 O O . HIS A 1 762 ? -61.531 -23.906 15.914 1 31.56 762 HIS A O 1
ATOM 6200 N N . ALA A 1 763 ? -62.219 -22.016 16.953 1 29.23 763 ALA A N 1
ATOM 6201 C CA . ALA A 1 763 ? -63.594 -22 16.5 1 29.23 763 ALA A CA 1
ATOM 6202 C C . ALA A 1 763 ? -63.719 -21.5 15.055 1 29.23 763 ALA A C 1
ATOM 6204 O O . ALA A 1 763 ? -63.156 -20.469 14.719 1 29.23 763 ALA A O 1
ATOM 6205 N N . VAL A 1 764 ? -63.5 -22.234 14.016 1 29.16 764 VAL A N 1
ATOM 6206 C CA . VAL A 1 764 ? -63.719 -21.891 12.609 1 29.16 764 VAL A CA 1
ATOM 6207 C C . VAL A 1 764 ? -65.188 -21.734 12.328 1 29.16 764 VAL A C 1
ATOM 6209 O O . VAL A 1 764 ? -66 -22.625 12.617 1 29.16 764 VAL A O 1
ATOM 6212 N N . SER A 1 765 ? -65.75 -20.469 12.586 1 27.86 765 SER A N 1
ATOM 6213 C CA . SER A 1 765 ? -67.188 -20.219 12.344 1 27.86 765 SER A CA 1
ATOM 6214 C C . SER A 1 765 ? -67.438 -20.062 10.852 1 27.86 765 SER A C 1
ATOM 6216 O O . SER A 1 765 ? -66.625 -19.5 10.109 1 27.86 765 SER A O 1
ATOM 6218 N N . PHE A 1 766 ? -68.125 -21.078 10.172 1 28.86 766 PHE A N 1
ATOM 6219 C CA . PHE A 1 766 ? -68.5 -21.141 8.781 1 28.86 766 PHE A CA 1
ATOM 6220 C C . PHE A 1 766 ? -69.688 -20.203 8.531 1 28.86 766 PHE A C 1
ATOM 6222 O O . PHE A 1 766 ? -70.688 -20.219 9.273 1 28.86 766 PHE A O 1
ATOM 6229 N N . GLN A 1 767 ? -69.438 -18.938 7.965 1 28.75 767 GLN A N 1
ATOM 6230 C CA . GLN A 1 767 ? -70.562 -18.016 7.785 1 28.75 767 GLN A CA 1
ATOM 6231 C C . GLN A 1 767 ? -71.688 -18.672 6.988 1 28.75 767 GLN A C 1
ATOM 6233 O O . GLN A 1 767 ? -72.812 -18.641 7.402 1 28.75 767 GLN A O 1
ATOM 6238 N N . ASN A 1 768 ? -71.5 -18.531 5.473 1 31.23 768 ASN A N 1
ATOM 6239 C CA . ASN A 1 768 ? -72.688 -18.688 4.621 1 31.23 768 ASN A CA 1
ATOM 6240 C C . ASN A 1 768 ? -72.812 -20.109 4.074 1 31.23 768 ASN A C 1
ATOM 6242 O O . ASN A 1 768 ? -72.188 -20.422 3.037 1 31.23 768 ASN A O 1
ATOM 6246 N N . LEU A 1 769 ? -72.5 -21.188 4.695 1 36.16 769 LEU A N 1
ATOM 6247 C CA . LEU A 1 769 ? -72.875 -22.438 4.035 1 36.16 769 LEU A CA 1
ATOM 6248 C C . LEU A 1 769 ? -74.375 -22.594 3.963 1 36.16 769 LEU A C 1
ATOM 6250 O O . LEU A 1 769 ? -75 -23.062 4.918 1 36.16 769 LEU A O 1
ATOM 6254 N N . SER A 1 770 ? -75 -21.484 3.492 1 39.22 770 SER A N 1
ATOM 6255 C CA . SER A 1 770 ? -76.5 -21.641 3.455 1 39.22 770 SER A CA 1
ATOM 6256 C C . SER A 1 770 ? -76.875 -22.578 2.328 1 39.22 770 SER A C 1
ATOM 6258 O O . SER A 1 770 ? -76.938 -22.172 1.164 1 39.22 770 SER A O 1
ATOM 6260 N N . GLU A 1 771 ? -76.188 -23.734 2.016 1 43.84 771 GLU A N 1
ATOM 6261 C CA . GLU A 1 771 ? -76.75 -24.594 0.998 1 43.84 771 GLU A CA 1
ATOM 6262 C C . GLU A 1 771 ? -77.938 -25.438 1.572 1 43.84 771 GLU A C 1
ATOM 6264 O O . GLU A 1 771 ? -77.812 -25.953 2.684 1 43.84 771 GLU A O 1
ATOM 6269 N N . ASP A 1 772 ? -79.125 -25.234 1.168 1 50.25 772 ASP A N 1
ATOM 6270 C CA . ASP A 1 772 ? -80.25 -26.094 1.495 1 50.25 772 ASP A CA 1
ATOM 6271 C C . ASP A 1 772 ? -80.062 -27.5 0.928 1 50.25 772 ASP A C 1
ATOM 6273 O O . ASP A 1 772 ? -79.75 -27.656 -0.252 1 50.25 772 ASP A O 1
ATOM 6277 N N . ILE A 1 773 ? -79.75 -28.531 1.832 1 55.56 773 ILE A N 1
ATOM 6278 C CA . ILE A 1 773 ? -79.562 -29.906 1.367 1 55.56 773 ILE A CA 1
ATOM 6279 C C . ILE A 1 773 ? -80.875 -30.672 1.566 1 55.56 773 ILE A C 1
ATOM 6281 O O . ILE A 1 773 ? -81.375 -30.812 2.693 1 55.56 773 ILE A O 1
ATOM 6285 N N . LYS A 1 774 ? -81.438 -31 0.451 1 60.06 774 LYS A N 1
ATOM 6286 C CA . LYS A 1 774 ? -82.625 -31.844 0.497 1 60.06 774 LYS A CA 1
ATOM 6287 C C . LYS A 1 774 ? -82.25 -33.312 0.773 1 60.06 774 LYS A C 1
ATOM 6289 O O . LYS A 1 774 ? -81.75 -34 -0.109 1 60.06 774 LYS A O 1
ATOM 6294 N N . ILE A 1 775 ? -82.375 -33.844 1.996 1 59.62 775 ILE A N 1
ATOM 6295 C CA . ILE A 1 775 ? -81.812 -35.094 2.525 1 59.62 775 ILE A CA 1
ATOM 6296 C C . ILE A 1 775 ? -82.5 -36.281 1.836 1 59.62 775 ILE A C 1
ATOM 6298 O O . ILE A 1 775 ? -81.938 -37.344 1.648 1 59.62 775 ILE A O 1
ATOM 6302 N N . ASP A 1 776 ? -83.812 -36.219 1.451 1 64.12 776 ASP A N 1
ATOM 6303 C CA . ASP A 1 776 ? -84.562 -37.344 0.893 1 64.12 776 ASP A CA 1
ATOM 6304 C C . ASP A 1 776 ? -84.25 -37.531 -0.581 1 64.12 776 ASP A C 1
ATOM 6306 O O . ASP A 1 776 ? -84.562 -38.594 -1.155 1 64.12 776 ASP A O 1
ATOM 6310 N N . GLU A 1 777 ? -83.625 -36.562 -1.244 1 67.12 777 GLU A N 1
ATOM 6311 C CA . GLU A 1 777 ? -83.438 -36.688 -2.691 1 67.12 777 GLU A CA 1
ATOM 6312 C C . GLU A 1 777 ? -82 -37.031 -3.059 1 67.12 777 GLU A C 1
ATOM 6314 O O . GLU A 1 777 ? -81.688 -37.344 -4.219 1 67.12 777 GLU A O 1
ATOM 6319 N N . ILE A 1 778 ? -81 -36.844 -2.033 1 69.12 778 ILE A N 1
ATOM 6320 C CA . ILE A 1 778 ? -79.625 -37.125 -2.424 1 69.12 778 ILE A CA 1
ATOM 6321 C C . ILE A 1 778 ? -79 -38.094 -1.438 1 69.12 778 ILE A C 1
ATOM 6323 O O . ILE A 1 778 ? -79.312 -38.094 -0.25 1 69.12 778 ILE A O 1
ATOM 6327 N N . ASP A 1 779 ? -78.312 -39.25 -1.891 1 72.88 779 ASP A N 1
ATOM 6328 C CA . ASP A 1 779 ? -77.562 -40.156 -1.042 1 72.88 779 ASP A CA 1
ATOM 6329 C C . ASP A 1 779 ? -76.25 -39.562 -0.536 1 72.88 779 ASP A C 1
ATOM 6331 O O . ASP A 1 779 ? -75.812 -39.844 0.58 1 72.88 779 ASP A O 1
ATOM 6335 N N . GLN A 1 780 ? -75.688 -38.75 -1.357 1 73.25 780 GLN A N 1
ATOM 6336 C CA . GLN A 1 780 ? -74.438 -38.125 -1.015 1 73.25 780 GLN A CA 1
ATOM 6337 C C . GLN A 1 780 ? -74.438 -36.656 -1.454 1 73.25 780 GLN A C 1
ATOM 6339 O O . GLN A 1 780 ? -75 -36.312 -2.479 1 73.25 780 GLN A O 1
ATOM 6344 N N . HIS A 1 781 ? -74.125 -35.812 -0.547 1 73.19 781 HIS A N 1
ATOM 6345 C CA . HIS A 1 781 ? -73.938 -34.406 -0.869 1 73.19 781 HIS A CA 1
ATOM 6346 C C . HIS A 1 781 ? -72.438 -34.031 -0.743 1 73.19 781 HIS A C 1
ATOM 6348 O O . HIS A 1 781 ? -71.812 -34.406 0.232 1 73.19 781 HIS A O 1
ATOM 6354 N N . VAL A 1 782 ? -71.875 -33.438 -1.837 1 71.81 782 VAL A N 1
ATOM 6355 C CA . VAL A 1 782 ? -70.5 -33.031 -1.838 1 71.81 782 VAL A CA 1
ATOM 6356 C C . VAL A 1 782 ? -70.375 -31.531 -1.6 1 71.81 782 VAL A C 1
ATOM 6358 O O . VAL A 1 782 ? -70.938 -30.75 -2.367 1 71.81 782 VAL A O 1
ATOM 6361 N N . PHE A 1 783 ? -69.812 -31.172 -0.41 1 68.44 783 PHE A N 1
ATOM 6362 C CA . PHE A 1 783 ? -69.438 -29.797 -0.154 1 68.44 783 PHE A CA 1
ATOM 6363 C C . PHE A 1 783 ? -68.125 -29.438 -0.866 1 68.44 783 PHE A C 1
ATOM 6365 O O . PHE A 1 783 ? -67.125 -30.125 -0.695 1 68.44 783 PHE A O 1
ATOM 6372 N N . LYS A 1 784 ? -68.125 -28.531 -1.876 1 68.38 784 LYS A N 1
ATOM 6373 C CA . LYS A 1 784 ? -66.875 -28.094 -2.592 1 68.38 784 LYS A CA 1
ATOM 6374 C C . LYS A 1 784 ? -66.438 -26.719 -2.113 1 68.38 784 LYS A C 1
ATOM 6376 O O . LYS A 1 784 ? -67.25 -25.812 -1.937 1 68.38 784 LYS A O 1
ATOM 6381 N N . PHE A 1 785 ? -65.125 -26.75 -1.621 1 67.06 785 PHE A N 1
ATOM 6382 C CA . PHE A 1 785 ? -64.562 -25.438 -1.229 1 67.06 785 PHE A CA 1
ATOM 6383 C C . PHE A 1 785 ? -63.125 -25.312 -1.609 1 67.06 785 PHE A C 1
ATOM 6385 O O . PHE A 1 785 ? -62.438 -26.312 -1.867 1 67.06 785 PHE A O 1
ATOM 6392 N N . LYS A 1 786 ? -62.625 -24.016 -1.931 1 63.56 786 LYS A N 1
ATOM 6393 C CA . LYS A 1 786 ? -61.219 -23.672 -2.109 1 63.56 786 LYS A CA 1
ATOM 6394 C C . LYS A 1 786 ? -60.656 -23 -0.865 1 63.56 786 LYS A C 1
ATOM 6396 O O . LYS A 1 786 ? -61.375 -22.297 -0.153 1 63.56 786 LYS A O 1
ATOM 6401 N N . VAL A 1 787 ? -59.469 -23.438 -0.398 1 58.81 787 VAL A N 1
ATOM 6402 C CA . VAL A 1 787 ? -58.781 -22.812 0.711 1 58.81 787 VAL A CA 1
ATOM 6403 C C . VAL A 1 787 ? -57.844 -21.734 0.18 1 58.81 787 VAL A C 1
ATOM 6405 O O . VAL A 1 787 ? -57 -22 -0.694 1 58.81 787 VAL A O 1
ATOM 6408 N N . LEU A 1 788 ? -58.125 -20.5 0.439 1 55.25 788 LEU A N 1
ATOM 6409 C CA . LEU A 1 788 ? -57.312 -19.375 0.034 1 55.25 788 LEU A CA 1
ATOM 6410 C C . LEU A 1 788 ? -56.531 -18.828 1.222 1 55.25 788 LEU A C 1
ATOM 6412 O O . LEU A 1 788 ? -57.062 -18.75 2.334 1 55.25 788 LEU A O 1
ATOM 6416 N N . ASP A 1 789 ? -55.25 -18.828 1.243 1 48.88 789 ASP A N 1
ATOM 6417 C CA . ASP A 1 789 ? -54.375 -18.031 2.109 1 48.88 789 ASP A CA 1
ATOM 6418 C C . ASP A 1 789 ? -54.125 -16.641 1.528 1 48.88 789 ASP A C 1
ATOM 6420 O O . ASP A 1 789 ? -53.375 -16.469 0.568 1 48.88 789 ASP A O 1
ATOM 6424 N N . GLU A 1 790 ? -54.844 -15.781 1.907 1 49.16 790 GLU A N 1
ATOM 6425 C CA . GLU A 1 790 ? -55.031 -14.461 1.318 1 49.16 790 GLU A CA 1
ATOM 6426 C C . GLU A 1 790 ? -55.75 -14.555 -0.036 1 49.16 790 GLU A C 1
ATOM 6428 O O . GLU A 1 790 ? -56.875 -15.031 -0.123 1 49.16 790 GLU A O 1
ATOM 6433 N N . ASN A 1 791 ? -55.094 -14.375 -1.175 1 48.56 791 ASN A N 1
ATOM 6434 C CA . ASN A 1 791 ? -55.625 -14.5 -2.525 1 48.56 791 ASN A CA 1
ATOM 6435 C C . ASN A 1 791 ? -55 -15.664 -3.281 1 48.56 791 ASN A C 1
ATOM 6437 O O . ASN A 1 791 ? -55.188 -15.812 -4.488 1 48.56 791 ASN A O 1
ATOM 6441 N N . VAL A 1 792 ? -54.188 -16.281 -2.467 1 52.81 792 VAL A N 1
ATOM 6442 C CA . VAL A 1 792 ? -53.562 -17.406 -3.152 1 52.81 792 VAL A CA 1
ATOM 6443 C C . VAL A 1 792 ? -54.25 -18.703 -2.732 1 52.81 792 VAL A C 1
ATOM 6445 O O . VAL A 1 792 ? -54.469 -18.938 -1.542 1 52.81 792 VAL A O 1
ATOM 6448 N N . GLU A 1 793 ? -54.656 -19.5 -3.699 1 57.72 793 GLU A N 1
ATOM 6449 C CA . GLU A 1 793 ? -55.25 -20.812 -3.494 1 57.72 793 GLU A CA 1
ATOM 6450 C C . GLU A 1 793 ? -54.25 -21.797 -2.891 1 57.72 793 GLU A C 1
ATOM 6452 O O . GLU A 1 793 ? -53.125 -21.891 -3.354 1 57.72 793 GLU A O 1
ATOM 6457 N N . ILE A 1 794 ? -54.531 -22.344 -1.695 1 57.09 794 ILE A N 1
ATOM 6458 C CA . ILE A 1 794 ? -53.719 -23.391 -1.087 1 57.09 794 ILE A CA 1
ATOM 6459 C C . ILE A 1 794 ? -54.344 -24.75 -1.326 1 57.09 794 ILE A C 1
ATOM 6461 O O . ILE A 1 794 ? -55.5 -24.984 -0.943 1 57.09 794 ILE A O 1
ATOM 6465 N N . LYS A 1 795 ? -53.844 -25.656 -2.08 1 61.28 795 LYS A N 1
ATOM 6466 C CA . LYS A 1 795 ? -54.406 -26.906 -2.562 1 61.28 795 LYS A CA 1
ATOM 6467 C C . LYS A 1 795 ? -53.844 -28.094 -1.787 1 61.28 795 LYS A C 1
ATOM 6469 O O . LYS A 1 795 ? -54.375 -29.203 -1.871 1 61.28 795 LYS A O 1
ATOM 6474 N N . ASN A 1 796 ? -52.844 -27.969 -0.913 1 59.5 796 ASN A N 1
ATOM 6475 C CA . ASN A 1 796 ? -52.188 -29.125 -0.321 1 59.5 796 ASN A CA 1
ATOM 6476 C C . ASN A 1 796 ? -52.406 -29.188 1.188 1 59.5 796 ASN A C 1
ATOM 6478 O O . ASN A 1 796 ? -51.531 -29.625 1.931 1 59.5 796 ASN A O 1
ATOM 6482 N N . LEU A 1 797 ? -53.625 -28.828 1.575 1 58.59 797 LEU A N 1
ATOM 6483 C CA . LEU A 1 797 ? -53.906 -28.938 2.998 1 58.59 797 LEU A CA 1
ATOM 6484 C C . LEU A 1 797 ? -54.594 -30.266 3.311 1 58.59 797 LEU A C 1
ATOM 6486 O O . LEU A 1 797 ? -55.375 -30.766 2.502 1 58.59 797 LEU A O 1
ATOM 6490 N N . THR A 1 798 ? -54.094 -30.984 4.305 1 62.84 798 THR A N 1
ATOM 6491 C CA . THR A 1 798 ? -54.812 -32.125 4.836 1 62.84 798 THR A CA 1
ATOM 6492 C C . THR A 1 798 ? -55.906 -31.688 5.797 1 62.84 798 THR A C 1
ATOM 6494 O O . THR A 1 798 ? -55.625 -31.141 6.859 1 62.84 798 THR A O 1
ATOM 6497 N N . ILE A 1 799 ? -57.188 -31.719 5.285 1 61.06 799 ILE A N 1
ATOM 6498 C CA . ILE A 1 799 ? -58.312 -31.219 6.059 1 61.06 799 ILE A CA 1
ATOM 6499 C C . ILE A 1 799 ? -59.125 -32.375 6.598 1 61.06 799 ILE A C 1
ATOM 6501 O O . ILE A 1 799 ? -59.156 -33.469 6 1 61.06 799 ILE A O 1
ATOM 6505 N N . GLN A 1 800 ? -59.531 -32.312 7.824 1 67.56 800 GLN A N 1
ATOM 6506 C CA . GLN A 1 800 ? -60.562 -33.188 8.422 1 67.56 800 GLN A CA 1
ATOM 6507 C C . GLN A 1 800 ? -61.875 -32.438 8.594 1 67.56 800 GLN A C 1
ATOM 6509 O O . GLN A 1 800 ? -61.906 -31.266 8.945 1 67.56 800 GLN A O 1
ATOM 6514 N N . SER A 1 801 ? -62.938 -33.094 8.023 1 67.12 801 SER A N 1
ATOM 6515 C CA . SER A 1 801 ? -64.312 -32.5 8.086 1 67.12 801 SER A CA 1
ATOM 6516 C C . SER A 1 801 ? -65.25 -33.375 8.883 1 67.12 801 SER A C 1
ATOM 6518 O O . SER A 1 801 ? -65.125 -34.594 8.844 1 67.12 801 SER A O 1
ATOM 6520 N N . GLU A 1 802 ? -66.062 -32.75 9.758 1 71 802 GLU A N 1
ATOM 6521 C CA . GLU A 1 802 ? -67.062 -33.469 10.492 1 71 802 GLU A CA 1
ATOM 6522 C C . GLU A 1 802 ? -68.312 -32.625 10.633 1 71 802 GLU A C 1
ATOM 6524 O O . GLU A 1 802 ? -68.25 -31.391 10.539 1 71 802 GLU A O 1
ATOM 6529 N N . ILE A 1 803 ? -69.5 -33.219 10.68 1 70 803 ILE A N 1
ATOM 6530 C CA . ILE A 1 803 ? -70.812 -32.594 11.016 1 70 803 ILE A CA 1
ATOM 6531 C C . ILE A 1 803 ? -71.125 -32.812 12.5 1 70 803 ILE A C 1
ATOM 6533 O O . ILE A 1 803 ? -71 -33.969 12.984 1 70 803 ILE A O 1
ATOM 6537 N N . ASN A 1 804 ? -71.25 -31.703 13.156 1 67.31 804 ASN A N 1
ATOM 6538 C CA . ASN A 1 804 ? -71.688 -31.75 14.547 1 67.31 804 ASN A CA 1
ATOM 6539 C C . ASN A 1 804 ? -73.188 -31.312 14.68 1 67.31 804 ASN A C 1
ATOM 6541 O O . ASN A 1 804 ? -73.562 -30.219 14.242 1 67.31 804 ASN A O 1
ATOM 6545 N N . MET A 1 805 ? -74 -32.25 15.117 1 69.44 805 MET A N 1
ATOM 6546 C CA . MET A 1 805 ? -75.438 -32 15.367 1 69.44 805 MET A CA 1
ATOM 6547 C C . MET A 1 805 ? -75.688 -31.938 16.875 1 69.44 805 MET A C 1
ATOM 6549 O O . MET A 1 805 ? -75.25 -32.75 17.641 1 69.44 805 MET A O 1
ATOM 6553 N N . ILE A 1 806 ? -76.25 -30.828 17.234 1 70.06 806 ILE A N 1
ATOM 6554 C CA . ILE A 1 806 ? -76.75 -30.703 18.609 1 70.06 806 ILE A CA 1
ATOM 6555 C C . ILE A 1 806 ? -78.25 -30.734 18.625 1 70.06 806 ILE A C 1
ATOM 6557 O O . ILE A 1 806 ? -78.938 -29.906 17.953 1 70.06 806 ILE A O 1
ATOM 6561 N N . PHE A 1 807 ? -78.875 -31.766 19.219 1 67.94 807 PHE A N 1
ATOM 6562 C CA . PHE A 1 807 ? -80.312 -31.953 19.328 1 67.94 807 PHE A CA 1
ATOM 6563 C C . PHE A 1 807 ? -80.812 -31.266 20.562 1 67.94 807 PHE A C 1
ATOM 6565 O O . PHE A 1 807 ? -80.125 -31 21.516 1 67.94 807 PHE A O 1
ATOM 6572 N N . LYS A 1 808 ? -82.062 -30.781 20.625 1 67.44 808 LYS A N 1
ATOM 6573 C CA . LYS A 1 808 ? -82.688 -30.062 21.719 1 67.44 808 LYS A CA 1
ATOM 6574 C C . LYS A 1 808 ? -82.562 -30.797 23.031 1 67.44 808 LYS A C 1
ATOM 6576 O O . LYS A 1 808 ? -82.5 -30.188 24.109 1 67.44 808 LYS A O 1
ATOM 6581 N N . ASN A 1 809 ? -82.5 -32.156 22.906 1 65.44 809 ASN A N 1
ATOM 6582 C CA . ASN A 1 809 ? -82.438 -32.906 24.156 1 65.44 809 ASN A CA 1
ATOM 6583 C C . ASN A 1 809 ? -81 -32.906 24.688 1 65.44 809 ASN A C 1
ATOM 6585 O O . ASN A 1 809 ? -80.688 -33.469 25.75 1 65.44 809 ASN A O 1
ATOM 6589 N N . GLY A 1 810 ? -80 -32.062 23.984 1 64.81 810 GLY A N 1
ATOM 6590 C CA . GLY A 1 810 ? -78.625 -31.938 24.438 1 64.81 810 GLY A CA 1
ATOM 6591 C C . GLY A 1 810 ? -77.688 -32.938 23.812 1 64.81 810 GLY A C 1
ATOM 6592 O O . GLY A 1 810 ? -76.438 -32.875 24.031 1 64.81 810 GLY A O 1
ATOM 6593 N N . GLU A 1 811 ? -78.188 -33.969 23.141 1 67.25 811 GLU A N 1
ATOM 6594 C CA . GLU A 1 811 ? -77.375 -35 22.516 1 67.25 811 GLU A CA 1
ATOM 6595 C C . GLU A 1 811 ? -76.562 -34.438 21.344 1 67.25 811 GLU A C 1
ATOM 6597 O O . GLU A 1 811 ? -77.125 -33.688 20.531 1 67.25 811 GLU A O 1
ATOM 6602 N N . LYS A 1 812 ? -75.25 -34.594 21.328 1 69.56 812 LYS A N 1
ATOM 6603 C CA . LYS A 1 812 ? -74.312 -34.188 20.25 1 69.56 812 LYS A CA 1
ATOM 6604 C C . LYS A 1 812 ? -73.875 -35.375 19.422 1 69.56 812 LYS A C 1
ATOM 6606 O O . LYS A 1 812 ? -73.5 -36.406 19.969 1 69.56 812 LYS A O 1
ATOM 6611 N N . VAL A 1 813 ? -74.188 -35.375 18.203 1 71.88 813 VAL A N 1
ATOM 6612 C CA . VAL A 1 813 ? -73.812 -36.406 17.266 1 71.88 813 VAL A CA 1
ATOM 6613 C C . VAL A 1 813 ? -72.75 -35.812 16.281 1 71.88 813 VAL A C 1
ATOM 6615 O O . VAL A 1 813 ? -73 -34.781 15.68 1 71.88 813 VAL A O 1
ATOM 6618 N N . THR A 1 814 ? -71.562 -36.281 16.312 1 72.44 814 THR A N 1
ATOM 6619 C CA . THR A 1 814 ? -70.5 -35.906 15.359 1 72.44 814 THR A CA 1
ATOM 6620 C C . THR A 1 814 ? -70.312 -37 14.305 1 72.44 814 THR A C 1
ATOM 6622 O O . THR A 1 814 ? -70.062 -38.156 14.648 1 72.44 814 THR A O 1
ATOM 6625 N N . ILE A 1 815 ? -70.5 -36.719 13.078 1 74.06 815 ILE A N 1
ATOM 6626 C CA . ILE A 1 815 ? -70.25 -37.625 11.945 1 74.06 815 ILE A CA 1
ATOM 6627 C C . ILE A 1 815 ? -69.062 -37.156 11.141 1 74.06 815 ILE A C 1
ATOM 6629 O O . ILE A 1 815 ? -69.062 -36.062 10.57 1 74.06 815 ILE A O 1
ATOM 6633 N N . PRO A 1 816 ? -67.938 -37.844 11.281 1 74.56 816 PRO A N 1
ATOM 6634 C CA . PRO A 1 816 ? -66.812 -37.5 10.422 1 74.56 816 PRO A CA 1
ATOM 6635 C C . PRO A 1 816 ? -67.125 -37.625 8.93 1 74.56 816 PRO A C 1
ATOM 6637 O O . PRO A 1 816 ? -67.812 -38.531 8.539 1 74.56 816 PRO A O 1
ATOM 6640 N N . LEU A 1 817 ? -66.75 -36.688 8.211 1 74.62 817 LEU A N 1
ATOM 6641 C CA . LEU A 1 817 ? -67 -36.688 6.773 1 74.62 817 LEU A CA 1
ATOM 6642 C C . LEU A 1 817 ? -65.688 -36.969 5.988 1 74.62 817 LEU A C 1
ATOM 6644 O O . LEU A 1 817 ? -64.625 -36.656 6.457 1 74.62 817 LEU A O 1
ATOM 6648 N N . VAL A 1 818 ? -65.75 -37.75 4.914 1 75.75 818 VAL A N 1
ATOM 6649 C CA . VAL A 1 818 ? -64.625 -38 4 1 75.75 818 VAL A CA 1
ATOM 6650 C C . VAL A 1 818 ? -64.375 -36.75 3.137 1 75.75 818 VAL A C 1
ATOM 6652 O O . VAL A 1 818 ? -65.312 -36.188 2.582 1 75.75 818 VAL A O 1
ATOM 6655 N N . ASN A 1 819 ? -63.062 -36.188 3.305 1 71.5 819 ASN A N 1
ATOM 6656 C CA . ASN A 1 819 ? -62.688 -35.062 2.473 1 71.5 819 ASN A CA 1
ATOM 6657 C C . ASN A 1 819 ? -61.531 -35.406 1.549 1 71.5 819 ASN A C 1
ATOM 6659 O O . ASN A 1 819 ? -60.75 -36.281 1.846 1 71.5 819 ASN A O 1
ATOM 6663 N N . HIS A 1 820 ? -61.469 -35 0.32 1 74.44 820 HIS A N 1
ATOM 6664 C CA . HIS A 1 820 ? -60.344 -35.094 -0.6 1 74.44 820 HIS A CA 1
ATOM 6665 C C . HIS A 1 820 ? -60.281 -33.844 -1.494 1 74.44 820 HIS A C 1
ATOM 6667 O O . HIS A 1 820 ? -61.281 -33.156 -1.693 1 74.44 820 HIS A O 1
ATOM 6673 N N . PHE A 1 821 ? -59.031 -33.469 -1.905 1 72.5 821 PHE A N 1
ATOM 6674 C CA . PHE A 1 821 ? -58.875 -32.438 -2.943 1 72.5 821 PHE A CA 1
ATOM 6675 C C . PHE A 1 821 ? -59.062 -33.062 -4.328 1 72.5 821 PHE A C 1
ATOM 6677 O O . PHE A 1 821 ? -58.375 -34 -4.703 1 72.5 821 PHE A O 1
ATOM 6684 N N . ASP A 1 822 ? -60.094 -32.594 -5.086 1 71.31 822 ASP A N 1
ATOM 6685 C CA . ASP A 1 822 ? -60.312 -33.062 -6.445 1 71.31 822 ASP A CA 1
ATOM 6686 C C . ASP A 1 822 ? -59.531 -32.219 -7.461 1 71.31 822 ASP A C 1
ATOM 6688 O O . ASP A 1 822 ? -59.844 -31.047 -7.664 1 71.31 822 ASP A O 1
ATOM 6692 N N . THR A 1 823 ? -58.469 -32.719 -7.957 1 70.75 823 THR A N 1
ATOM 6693 C CA . THR A 1 823 ? -57.562 -32.062 -8.898 1 70.75 823 THR A CA 1
ATOM 6694 C C . THR A 1 823 ? -58.344 -31.672 -10.164 1 70.75 823 THR A C 1
ATOM 6696 O O . THR A 1 823 ? -57.906 -30.734 -10.875 1 70.75 823 THR A O 1
ATOM 6699 N N . LYS A 1 824 ? -59.344 -32.281 -10.492 1 70.62 824 LYS A N 1
ATOM 6700 C CA . LYS A 1 824 ? -60.062 -31.969 -11.719 1 70.62 824 LYS A CA 1
ATOM 6701 C C . LYS A 1 824 ? -60.875 -30.688 -11.562 1 70.62 824 LYS A C 1
ATOM 6703 O O . LYS A 1 824 ? -60.906 -29.844 -12.461 1 70.62 824 LYS A O 1
ATOM 6708 N N . ASP A 1 825 ? -61.594 -30.516 -10.422 1 68.88 825 ASP A N 1
ATOM 6709 C CA . ASP A 1 825 ? -62.469 -29.359 -10.203 1 68.88 825 ASP A CA 1
ATOM 6710 C C . ASP A 1 825 ? -61.75 -28.297 -9.367 1 68.88 825 ASP A C 1
ATOM 6712 O O . ASP A 1 825 ? -62.281 -27.203 -9.18 1 68.88 825 ASP A O 1
ATOM 6716 N N . ASP A 1 826 ? -60.375 -28.562 -8.977 1 64.94 826 ASP A N 1
ATOM 6717 C CA . ASP A 1 826 ? -59.469 -27.719 -8.219 1 64.94 826 ASP A CA 1
ATOM 6718 C C . ASP A 1 826 ? -60.125 -27.188 -6.949 1 64.94 826 ASP A C 1
ATOM 6720 O O . ASP A 1 826 ? -59.969 -26.016 -6.602 1 64.94 826 ASP A O 1
ATOM 6724 N N . ASN A 1 827 ? -61 -27.969 -6.32 1 70.5 827 ASN A N 1
ATOM 6725 C CA . ASN A 1 827 ? -61.688 -27.672 -5.059 1 70.5 827 ASN A CA 1
ATOM 6726 C C . ASN A 1 827 ? -61.5 -28.797 -4.043 1 70.5 827 ASN A C 1
ATOM 6728 O O . ASN A 1 827 ? -61.281 -29.953 -4.422 1 70.5 827 ASN A O 1
ATOM 6732 N N . TYR A 1 828 ? -61.5 -28.5 -2.658 1 69.31 828 TYR A N 1
ATOM 6733 C CA . TYR A 1 828 ? -61.688 -29.5 -1.606 1 69.31 828 TYR A CA 1
ATOM 6734 C C . TYR A 1 828 ? -63.156 -29.984 -1.576 1 69.31 828 TYR A C 1
ATOM 6736 O O . TYR A 1 828 ? -64.062 -29.188 -1.693 1 69.31 828 TYR A O 1
ATOM 6744 N N . HIS A 1 829 ? -63.312 -31.281 -1.655 1 72.88 829 HIS A N 1
ATOM 6745 C CA . HIS A 1 829 ? -64.625 -31.953 -1.583 1 72.88 829 HIS A CA 1
ATOM 6746 C C . HIS A 1 829 ? -64.812 -32.594 -0.215 1 72.88 829 HIS A C 1
ATOM 6748 O O . HIS A 1 829 ? -63.969 -33.312 0.281 1 72.88 829 HIS A O 1
ATOM 6754 N N . VAL A 1 830 ? -65.875 -32.219 0.514 1 70.5 830 VAL A N 1
ATOM 6755 C CA . VAL A 1 830 ? -66.312 -32.906 1.709 1 70.5 830 VAL A CA 1
ATOM 6756 C C . VAL A 1 830 ? -67.625 -33.625 1.414 1 70.5 830 VAL A C 1
ATOM 6758 O O . VAL A 1 830 ? -68.625 -32.969 1.052 1 70.5 830 VAL A O 1
ATOM 6761 N N . LEU A 1 831 ? -67.5 -34.969 1.448 1 76.12 831 LEU A N 1
ATOM 6762 C CA . LEU A 1 831 ? -68.625 -35.812 1.104 1 76.12 831 LEU A CA 1
ATOM 6763 C C . LEU A 1 831 ? -69.5 -36.094 2.33 1 76.12 831 LEU A C 1
ATOM 6765 O O . LEU A 1 831 ? -69 -36.594 3.342 1 76.12 831 LEU A O 1
ATOM 6769 N N . LEU A 1 832 ? -70.688 -35.656 2.238 1 71.5 832 LEU A N 1
ATOM 6770 C CA . LEU A 1 832 ? -71.75 -35.969 3.223 1 71.5 832 LEU A CA 1
ATOM 6771 C C . LEU A 1 832 ? -72.688 -37.062 2.695 1 71.5 832 LEU A C 1
ATOM 6773 O O . LEU A 1 832 ? -73.375 -36.844 1.698 1 71.5 832 LEU A O 1
ATOM 6777 N N . ASN A 1 833 ? -72.5 -38.281 3.244 1 74.25 833 ASN A N 1
ATOM 6778 C CA . ASN A 1 833 ? -73.438 -39.344 3.006 1 74.25 833 ASN A CA 1
ATOM 6779 C C . ASN A 1 833 ? -74.75 -39.094 3.771 1 74.25 833 ASN A C 1
ATOM 6781 O O . ASN A 1 833 ? -74.812 -39.219 4.996 1 74.25 833 ASN A O 1
ATOM 6785 N N . VAL A 1 834 ? -75.75 -38.688 3.088 1 71.12 834 VAL A N 1
ATOM 6786 C CA . VAL A 1 834 ? -77 -38.25 3.648 1 71.12 834 VAL A CA 1
ATOM 6787 C C . VAL A 1 834 ? -77.688 -39.406 4.395 1 71.12 834 VAL A C 1
ATOM 6789 O O . VAL A 1 834 ? -78.375 -39.188 5.375 1 71.12 834 VAL A O 1
ATOM 6792 N N . LYS A 1 835 ? -77.25 -40.656 3.988 1 73.94 835 LYS A N 1
ATOM 6793 C CA . LYS A 1 835 ? -77.812 -41.812 4.695 1 73.94 835 LYS A CA 1
ATOM 6794 C C . LYS A 1 835 ? -77.312 -41.844 6.145 1 73.94 835 LYS A C 1
ATOM 6796 O O . LYS A 1 835 ? -78.062 -42.188 7.051 1 73.94 835 LYS A O 1
ATOM 6801 N N . ASP A 1 836 ? -76.125 -41.438 6.293 1 70.5 836 ASP A N 1
ATOM 6802 C CA . ASP A 1 836 ? -75.562 -41.469 7.641 1 70.5 836 ASP A CA 1
ATOM 6803 C C . ASP A 1 836 ? -76.188 -40.375 8.516 1 70.5 836 ASP A C 1
ATOM 6805 O O . ASP A 1 836 ? -76.375 -40.562 9.727 1 70.5 836 ASP A O 1
ATOM 6809 N N . LEU A 1 837 ? -76.5 -39.375 7.863 1 66.38 837 LEU A N 1
ATOM 6810 C CA . LEU A 1 837 ? -77.188 -38.25 8.555 1 66.38 837 LEU A CA 1
ATOM 6811 C C . LEU A 1 837 ? -78.625 -38.625 8.867 1 66.38 837 LEU A C 1
ATOM 6813 O O . LEU A 1 837 ? -79.125 -38.312 9.953 1 66.38 837 LEU A O 1
ATOM 6817 N N . LYS A 1 838 ? -79.25 -39.281 7.965 1 69.81 838 LYS A N 1
ATOM 6818 C CA . LYS A 1 838 ? -80.625 -39.688 8.125 1 69.81 838 LYS A CA 1
ATOM 6819 C C . LYS A 1 838 ? -80.812 -40.625 9.32 1 69.81 838 LYS A C 1
ATOM 6821 O O . LYS A 1 838 ? -81.75 -40.531 10.047 1 69.81 838 LYS A O 1
ATOM 6826 N N . LYS A 1 839 ? -79.812 -41.531 9.422 1 71.25 839 LYS A N 1
ATOM 6827 C CA . LYS A 1 839 ? -79.875 -42.5 10.531 1 71.25 839 LYS A CA 1
ATOM 6828 C C . LYS A 1 839 ? -80 -41.781 11.867 1 71.25 839 LYS A C 1
ATOM 6830 O O . LYS A 1 839 ? -80.75 -42.188 12.742 1 71.25 839 LYS A O 1
ATOM 6835 N N . HIS A 1 840 ? -79.312 -40.656 11.922 1 65.75 840 HIS A N 1
ATOM 6836 C CA . HIS A 1 840 ? -79.375 -39.938 13.195 1 65.75 840 HIS A CA 1
ATOM 6837 C C . HIS A 1 840 ? -80.5 -38.938 13.242 1 65.75 840 HIS A C 1
ATOM 6839 O O . HIS A 1 840 ? -81.125 -38.719 14.305 1 65.75 840 HIS A O 1
ATOM 6845 N N . LEU A 1 841 ? -80.812 -38.438 12.102 1 64.31 841 LEU A N 1
ATOM 6846 C CA . LEU A 1 841 ? -81.875 -37.5 12.039 1 64.31 841 LEU A CA 1
ATOM 6847 C C . LEU A 1 841 ? -83.25 -38.219 12.234 1 64.31 841 LEU A C 1
ATOM 6849 O O . LEU A 1 841 ? -84.188 -37.688 12.812 1 64.31 841 LEU A O 1
ATOM 6853 N N . ASN A 1 842 ? -83.25 -39.438 11.68 1 62.56 842 ASN A N 1
ATOM 6854 C CA . ASN A 1 842 ? -84.438 -40.219 11.844 1 62.56 842 ASN A CA 1
ATOM 6855 C C . ASN A 1 842 ? -84.75 -40.531 13.312 1 62.56 842 ASN A C 1
ATOM 6857 O O . ASN A 1 842 ? -85.875 -40.656 13.719 1 62.56 842 ASN A O 1
ATOM 6861 N N . GLN A 1 843 ? -83.5 -40.812 14.016 1 57.09 843 GLN A N 1
ATOM 6862 C CA . GLN A 1 843 ? -83.75 -41.125 15.43 1 57.09 843 GLN A CA 1
ATOM 6863 C C . GLN A 1 843 ? -84.25 -39.938 16.203 1 57.09 843 GLN A C 1
ATOM 6865 O O . GLN A 1 843 ? -84.938 -40.062 17.188 1 57.09 843 GLN A O 1
ATOM 6870 N N . PHE A 1 844 ? -83.812 -38.75 15.773 1 51.09 844 PHE A N 1
ATOM 6871 C CA . PHE A 1 844 ? -84.25 -37.562 16.516 1 51.09 844 PHE A CA 1
ATOM 6872 C C . PHE A 1 844 ? -85.125 -36.688 15.672 1 51.09 844 PHE A C 1
ATOM 6874 O O . PHE A 1 844 ? -85.25 -35.5 15.93 1 51.09 844 PHE A O 1
ATOM 6881 N N . TRP A 1 845 ? -85.688 -37.188 14.695 1 46.19 845 TRP A N 1
ATOM 6882 C CA . TRP A 1 845 ? -86.438 -36.5 13.648 1 46.19 845 TRP A CA 1
ATOM 6883 C C . TRP A 1 845 ? -87.625 -35.75 14.227 1 46.19 845 TRP A C 1
ATOM 6885 O O . TRP A 1 845 ? -88.562 -35.406 13.508 1 46.19 845 TRP A O 1
ATOM 6895 N N . SER A 1 846 ? -87.625 -35.656 15.625 1 47.78 846 SER A N 1
ATOM 6896 C CA . SER A 1 846 ? -88.812 -34.781 15.773 1 47.78 846 SER A CA 1
ATOM 6897 C C . SER A 1 846 ? -88.5 -33.375 15.258 1 47.78 846 SER A C 1
ATOM 6899 O O . SER A 1 846 ? -87.375 -32.938 15.234 1 47.78 846 SER A O 1
ATOM 6901 N N . LYS A 1 847 ? -89.25 -32.75 14.336 1 47.97 847 LYS A N 1
ATOM 6902 C CA . LYS A 1 847 ? -89.188 -31.406 13.734 1 47.97 847 LYS A CA 1
ATOM 6903 C C . LYS A 1 847 ? -88.312 -30.469 14.57 1 47.97 847 LYS A C 1
ATOM 6905 O O . LYS A 1 847 ? -87.562 -29.672 14.023 1 47.97 847 LYS A O 1
ATOM 6910 N N . ASP A 1 848 ? -88.625 -30.422 15.859 1 48.97 848 ASP A N 1
ATOM 6911 C CA . ASP A 1 848 ? -88.062 -29.484 16.828 1 48.97 848 ASP A CA 1
ATOM 6912 C C . ASP A 1 848 ? -86.812 -30.047 17.469 1 48.97 848 ASP A C 1
ATOM 6914 O O . ASP A 1 848 ? -86.25 -29.469 18.422 1 48.97 848 ASP A O 1
ATOM 6918 N N . ALA A 1 849 ? -86.375 -31.312 17.094 1 53.44 849 ALA A N 1
ATOM 6919 C CA . ALA A 1 849 ? -85.375 -31.938 17.969 1 53.44 849 ALA A CA 1
ATOM 6920 C C . ALA A 1 849 ? -84 -31.438 17.641 1 53.44 849 ALA A C 1
ATOM 6922 O O . ALA A 1 849 ? -83.062 -31.5 18.484 1 53.44 849 ALA A O 1
ATOM 6923 N N . LEU A 1 850 ? -83.688 -31.141 16.359 1 54.44 850 LEU A N 1
ATOM 6924 C CA . LEU A 1 850 ? -82.312 -30.719 16.016 1 54.44 850 LEU A CA 1
ATOM 6925 C C . LEU A 1 850 ? -82.125 -29.234 16.344 1 54.44 850 LEU A C 1
ATOM 6927 O O . LEU A 1 850 ? -82.938 -28.391 15.961 1 54.44 850 LEU A O 1
ATOM 6931 N N . SER A 1 851 ? -81.375 -28.906 17.344 1 59.09 851 SER A N 1
ATOM 6932 C CA . SER A 1 851 ? -81.062 -27.516 17.75 1 59.09 851 SER A CA 1
ATOM 6933 C C . SER A 1 851 ? -80.062 -26.844 16.812 1 59.09 851 SER A C 1
ATOM 6935 O O . SER A 1 851 ? -80.312 -25.719 16.391 1 59.09 851 SER A O 1
ATOM 6937 N N . LYS A 1 852 ? -78.875 -27.531 16.516 1 66.31 852 LYS A N 1
ATOM 6938 C CA . LYS A 1 852 ? -77.812 -26.969 15.703 1 66.31 852 LYS A CA 1
ATOM 6939 C C . LYS A 1 852 ? -77.062 -28.062 14.961 1 66.31 852 LYS A C 1
ATOM 6941 O O . LYS A 1 852 ? -76.875 -29.156 15.484 1 66.31 852 LYS A O 1
ATOM 6946 N N . ILE A 1 853 ? -76.875 -27.938 13.516 1 62.97 853 ILE A N 1
ATOM 6947 C CA . ILE A 1 853 ? -76 -28.781 12.75 1 62.97 853 ILE A CA 1
ATOM 6948 C C . ILE A 1 853 ? -74.812 -27.938 12.242 1 62.97 853 ILE A C 1
ATOM 6950 O O . ILE A 1 853 ? -75 -26.906 11.602 1 62.97 853 ILE A O 1
ATOM 6954 N N . ASP A 1 854 ? -73.562 -28.266 12.711 1 63.28 854 ASP A N 1
ATOM 6955 C CA . ASP A 1 854 ? -72.312 -27.594 12.289 1 63.28 854 ASP A CA 1
ATOM 6956 C C . ASP A 1 854 ? -71.5 -28.5 11.406 1 63.28 854 ASP A C 1
ATOM 6958 O O . ASP A 1 854 ? -71.312 -29.688 11.719 1 63.28 854 ASP A O 1
ATOM 6962 N N . LEU A 1 855 ? -71.188 -28.109 10.109 1 63.09 855 LEU A N 1
ATOM 6963 C CA . LEU A 1 855 ? -70.062 -28.703 9.367 1 63.09 855 LEU A CA 1
ATOM 6964 C C . LEU A 1 855 ? -68.75 -28.078 9.789 1 63.09 855 LEU A C 1
ATOM 6966 O O . LEU A 1 855 ? -68.562 -26.875 9.633 1 63.09 855 LEU A O 1
ATOM 6970 N N . ILE A 1 856 ? -67.875 -28.844 10.422 1 63.66 856 ILE A N 1
ATOM 6971 C CA . ILE A 1 856 ? -66.562 -28.438 10.898 1 63.66 856 ILE A CA 1
ATOM 6972 C C . ILE A 1 856 ? -65.5 -28.984 9.953 1 63.66 856 ILE A C 1
ATOM 6974 O O . ILE A 1 856 ? -65.438 -30.172 9.656 1 63.66 856 ILE A O 1
ATOM 6978 N N . ILE A 1 857 ? -64.75 -28.109 9.188 1 61.22 857 ILE A N 1
ATOM 6979 C CA . ILE A 1 857 ? -63.562 -28.453 8.375 1 61.22 857 ILE A CA 1
ATOM 6980 C C . ILE A 1 857 ? -62.281 -27.953 9.047 1 61.22 857 ILE A C 1
ATOM 6982 O O . ILE A 1 857 ? -62.188 -26.766 9.367 1 61.22 857 ILE A O 1
ATOM 6986 N N . GLU A 1 858 ? -61.344 -28.859 9.406 1 59.62 858 GLU A N 1
ATOM 6987 C CA . GLU A 1 858 ? -60.094 -28.562 10.078 1 59.62 858 GLU A CA 1
ATOM 6988 C C . GLU A 1 858 ? -58.906 -29.016 9.242 1 59.62 858 GLU A C 1
ATOM 6990 O O . GLU A 1 858 ? -58.969 -30.031 8.547 1 59.62 858 GLU A O 1
ATOM 6995 N N . GLU A 1 859 ? -57.812 -28.125 8.984 1 57.31 859 GLU A N 1
ATOM 6996 C CA . GLU A 1 859 ? -56.562 -28.547 8.375 1 57.31 859 GLU A CA 1
ATOM 6997 C C . GLU A 1 859 ? -55.75 -29.422 9.32 1 57.31 859 GLU A C 1
ATOM 6999 O O . GLU A 1 859 ? -55.625 -29.109 10.508 1 57.31 859 GLU A O 1
ATOM 7004 N N . ILE A 1 860 ? -55.344 -30.688 8.867 1 49.75 860 ILE A N 1
ATOM 7005 C CA . ILE A 1 860 ? -54.406 -31.562 9.586 1 49.75 860 ILE A CA 1
ATOM 7006 C C . ILE A 1 860 ? -53 -31.391 9.031 1 49.75 860 ILE A C 1
ATOM 7008 O O . ILE A 1 860 ? -52.781 -31.547 7.828 1 49.75 860 ILE A O 1
ATOM 7012 N N . VAL A 1 861 ? -52.094 -30.484 9.523 1 44.78 861 VAL A N 1
ATOM 7013 C CA . VAL A 1 861 ? -50.719 -30.312 9.031 1 44.78 861 VAL A CA 1
ATOM 7014 C C . VAL A 1 861 ? -49.969 -31.625 9.156 1 44.78 861 VAL A C 1
ATOM 7016 O O . VAL A 1 861 ? -49.844 -32.188 10.25 1 44.78 861 VAL A O 1
ATOM 7019 N N . LYS A 1 862 ? -50.062 -32.406 8.094 1 43.22 862 LYS A N 1
ATOM 7020 C CA . LYS A 1 862 ? -49.25 -33.625 8.086 1 43.22 862 LYS A CA 1
ATOM 7021 C C . LYS A 1 862 ? -47.781 -33.312 8.406 1 43.22 862 LYS A C 1
ATOM 7023 O O . LYS A 1 862 ? -47.125 -34.094 9.102 1 43.22 862 LYS A O 1
ATOM 7028 N N . GLY A 1 863 ? -46.656 -32.812 8.312 1 37 863 GLY A N 1
ATOM 7029 C CA . GLY A 1 863 ? -45.219 -32.719 8.617 1 37 863 GLY A CA 1
ATOM 7030 C C . GLY A 1 863 ? -44.875 -31.594 9.578 1 37 863 GLY A C 1
ATOM 7031 O O . GLY A 1 863 ? -45.75 -30.797 9.938 1 37 863 GLY A O 1
ATOM 7032 N N . LYS A 1 864 ? -43.5 -31.125 9.688 1 32.47 864 LYS A N 1
ATOM 7033 C CA . LYS A 1 864 ? -42.875 -30.125 10.539 1 32.47 864 LYS A CA 1
ATOM 7034 C C . LYS A 1 864 ? -43.719 -28.844 10.578 1 32.47 864 LYS A C 1
ATOM 7036 O O . LYS A 1 864 ? -44.531 -28.609 9.703 1 32.47 864 LYS A O 1
ATOM 7041 N N . ASN A 1 865 ? -43.094 -27.859 11.398 1 28.92 865 ASN A N 1
ATOM 7042 C CA . ASN A 1 865 ? -43.375 -26.672 12.195 1 28.92 865 ASN A CA 1
ATOM 7043 C C . ASN A 1 865 ? -43.812 -25.5 11.312 1 28.92 865 ASN A C 1
ATOM 7045 O O . ASN A 1 865 ? -43.531 -24.344 11.625 1 28.92 865 ASN A O 1
ATOM 7049 N N . LYS A 1 866 ? -43.844 -25.516 9.953 1 31.98 866 LYS A N 1
ATOM 7050 C CA . LYS A 1 866 ? -44.094 -24.172 9.453 1 31.98 866 LYS A CA 1
ATOM 7051 C C . LYS A 1 866 ? -45.375 -23.594 10.102 1 31.98 866 LYS A C 1
ATOM 7053 O O . LYS A 1 866 ? -46.406 -24.219 10.102 1 31.98 866 LYS A O 1
ATOM 7058 N N . LEU A 1 867 ? -45 -22.812 11.156 1 28.8 867 LEU A N 1
ATOM 7059 C CA . LEU A 1 867 ? -46 -21.969 11.773 1 28.8 867 LEU A CA 1
ATOM 7060 C C . LEU A 1 867 ? -46.938 -21.391 10.719 1 28.8 867 LEU A C 1
ATOM 7062 O O . LEU A 1 867 ? -46.531 -20.656 9.836 1 28.8 867 LEU A O 1
ATOM 7066 N N . LEU A 1 868 ? -47.75 -22.188 10.211 1 30.22 868 LEU A N 1
ATOM 7067 C CA . LEU A 1 868 ? -48.812 -21.719 9.297 1 30.22 868 LEU A CA 1
ATOM 7068 C C . LEU A 1 868 ? -49.5 -20.469 9.859 1 30.22 868 LEU A C 1
ATOM 7070 O O . LEU A 1 868 ? -49.844 -20.438 11.047 1 30.22 868 LEU A O 1
ATOM 7074 N N . ARG A 1 869 ? -48.875 -19.219 9.461 1 29.48 869 ARG A N 1
ATOM 7075 C CA . ARG A 1 869 ? -49.656 -18.016 9.68 1 29.48 869 ARG A CA 1
ATOM 7076 C C . ARG A 1 869 ? -51.125 -18.266 9.391 1 29.48 869 ARG A C 1
ATOM 7078 O O . ARG A 1 869 ? -51.5 -18.719 8.297 1 29.48 869 ARG A O 1
ATOM 7085 N N . VAL A 1 870 ? -51.75 -18.875 10.289 1 29.77 870 VAL A N 1
ATOM 7086 C CA . VAL A 1 870 ? -53.188 -19.156 10.211 1 29.77 870 VAL A CA 1
ATOM 7087 C C . VAL A 1 870 ? -53.938 -17.891 9.859 1 29.77 870 VAL A C 1
ATOM 7089 O O . VAL A 1 870 ? -53.906 -16.906 10.617 1 29.77 870 VAL A O 1
ATOM 7092 N N . GLN A 1 871 ? -53.625 -17.359 8.641 1 29.36 871 GLN A N 1
ATOM 7093 C CA . GLN A 1 871 ? -54.531 -16.312 8.164 1 29.36 871 GLN A CA 1
ATOM 7094 C C . GLN A 1 871 ? -55.969 -16.812 8.031 1 29.36 871 GLN A C 1
ATOM 7096 O O . GLN A 1 871 ? -56.188 -18 7.746 1 29.36 871 GLN A O 1
ATOM 7101 N N . PRO A 1 872 ? -56.875 -16.094 8.586 1 29.88 872 PRO A N 1
ATOM 7102 C CA . PRO A 1 872 ? -58.281 -16.438 8.484 1 29.88 872 PRO A CA 1
ATOM 7103 C C . PRO A 1 872 ? -58.688 -16.906 7.086 1 29.88 872 PRO A C 1
ATOM 7105 O O . PRO A 1 872 ? -58.281 -16.312 6.09 1 29.88 872 PRO A O 1
ATOM 7108 N N . ILE A 1 873 ? -58.594 -18.234 6.836 1 32.59 873 ILE A N 1
ATOM 7109 C CA . ILE A 1 873 ? -58.969 -18.859 5.582 1 32.59 873 ILE A CA 1
ATOM 7110 C C . ILE A 1 873 ? -60.438 -18.562 5.266 1 32.59 873 ILE A C 1
ATOM 7112 O O . ILE A 1 873 ? -61.312 -18.766 6.113 1 32.59 873 ILE A O 1
ATOM 7116 N N . THR A 1 874 ? -60.625 -17.562 4.371 1 30.66 874 THR A N 1
ATOM 7117 C CA . THR A 1 874 ? -61.938 -17.25 3.822 1 30.66 874 THR A CA 1
ATOM 7118 C C . THR A 1 874 ? -62.344 -18.281 2.781 1 30.66 874 THR A C 1
ATOM 7120 O O . THR A 1 874 ? -61.594 -18.531 1.82 1 30.66 874 THR A O 1
ATOM 7123 N N . ILE A 1 875 ? -63.062 -19.297 3.125 1 33.47 875 ILE A N 1
ATOM 7124 C CA . ILE A 1 875 ? -63.562 -20.297 2.184 1 33.47 875 ILE A CA 1
ATOM 7125 C C . ILE A 1 875 ? -64.688 -19.688 1.355 1 33.47 875 ILE A C 1
ATOM 7127 O O . ILE A 1 875 ? -65.625 -19.094 1.907 1 33.47 875 ILE A O 1
ATOM 7131 N N . ARG A 1 876 ? -64.438 -19.328 0.109 1 31.58 876 ARG A N 1
ATOM 7132 C CA . ARG A 1 876 ? -65.438 -18.906 -0.858 1 31.58 876 ARG A CA 1
ATOM 7133 C C . ARG A 1 876 ? -66.062 -20.109 -1.536 1 31.58 876 ARG A C 1
ATOM 7135 O O . ARG A 1 876 ? -65.438 -21.078 -1.875 1 31.58 876 ARG A O 1
ATOM 7142 N N . MET B 1 1 ? 60.188 -13.281 12.477 1 25.84 1 MET B N 1
ATOM 7143 C CA . MET B 1 1 ? 58.75 -13.172 12.648 1 25.84 1 MET B CA 1
ATOM 7144 C C . MET B 1 1 ? 58.375 -12.164 13.742 1 25.84 1 MET B C 1
ATOM 7146 O O . MET B 1 1 ? 58.844 -12.305 14.883 1 25.84 1 MET B O 1
ATOM 7150 N N . PRO B 1 2 ? 58.281 -10.867 13.406 1 33.47 2 PRO B N 1
ATOM 7151 C CA . PRO B 1 2 ? 58.219 -9.914 14.516 1 33.47 2 PRO B CA 1
ATOM 7152 C C . PRO B 1 2 ? 57.188 -10.297 15.57 1 33.47 2 PRO B C 1
ATOM 7154 O O . PRO B 1 2 ? 56.188 -10.961 15.25 1 33.47 2 PRO B O 1
ATOM 7157 N N . GLN B 1 3 ? 57.688 -10.586 16.734 1 31.67 3 GLN B N 1
ATOM 7158 C CA . GLN B 1 3 ? 56.906 -11.008 17.891 1 31.67 3 GLN B CA 1
ATOM 7159 C C . GLN B 1 3 ? 55.625 -10.156 18.016 1 31.67 3 GLN B C 1
ATOM 7161 O O . GLN B 1 3 ? 55.719 -8.93 18.062 1 31.67 3 GLN B O 1
ATOM 7166 N N . GLU B 1 4 ? 54.594 -10.578 17.312 1 36.03 4 GLU B N 1
ATOM 7167 C CA . GLU B 1 4 ? 53.281 -9.992 17.531 1 36.03 4 GLU B CA 1
ATOM 7168 C C . GLU B 1 4 ? 53.062 -9.656 19 1 36.03 4 GLU B C 1
ATOM 7170 O O . GLU B 1 4 ? 53 -10.555 19.844 1 36.03 4 GLU B O 1
ATOM 7175 N N . ASN B 1 5 ? 53.906 -8.789 19.547 1 36.66 5 ASN B N 1
ATOM 7176 C CA . ASN B 1 5 ? 53.688 -8.273 20.891 1 36.66 5 ASN B CA 1
ATOM 7177 C C . ASN B 1 5 ? 52.219 -8.281 21.266 1 36.66 5 ASN B C 1
ATOM 7179 O O . ASN B 1 5 ? 51.406 -7.598 20.641 1 36.66 5 ASN B O 1
ATOM 7183 N N . GLU B 1 6 ? 51.688 -9.359 21.703 1 43.84 6 GLU B N 1
ATOM 7184 C CA . GLU B 1 6 ? 50.375 -9.562 22.297 1 43.84 6 GLU B CA 1
ATOM 7185 C C . GLU B 1 6 ? 49.969 -8.375 23.172 1 43.84 6 GLU B C 1
ATOM 7187 O O . GLU B 1 6 ? 50.5 -8.203 24.266 1 43.84 6 GLU B O 1
ATOM 7192 N N . HIS B 1 7 ? 49.938 -7.109 22.828 1 51.12 7 HIS B N 1
ATOM 7193 C CA . HIS B 1 7 ? 49.5 -5.934 23.562 1 51.12 7 HIS B CA 1
ATOM 7194 C C . HIS B 1 7 ? 48.312 -6.273 24.484 1 51.12 7 HIS B C 1
ATOM 7196 O O . HIS B 1 7 ? 47.25 -6.691 24 1 51.12 7 HIS B O 1
ATOM 7202 N N . VAL B 1 8 ? 48.531 -6.699 25.703 1 65.62 8 VAL B N 1
ATOM 7203 C CA . VAL B 1 8 ? 47.562 -7.008 26.734 1 65.62 8 VAL B CA 1
ATOM 7204 C C . VAL B 1 8 ? 46.562 -5.863 26.859 1 65.62 8 VAL B C 1
ATOM 7206 O O . VAL B 1 8 ? 46.938 -4.727 27.156 1 65.62 8 VAL B O 1
ATOM 7209 N N . LYS B 1 9 ? 45.312 -5.992 26.625 1 83.25 9 LYS B N 1
ATOM 7210 C CA . LYS B 1 9 ? 44.25 -4.984 26.688 1 83.25 9 LYS B CA 1
ATOM 7211 C C . LYS B 1 9 ? 44 -4.555 28.141 1 83.25 9 LYS B C 1
ATOM 7213 O O . LYS B 1 9 ? 44.031 -5.379 29.047 1 83.25 9 LYS B O 1
ATOM 7218 N N . PRO B 1 10 ? 43.906 -3.203 28.375 1 88.44 10 PRO B N 1
ATOM 7219 C CA . PRO B 1 10 ? 43.594 -2.727 29.719 1 88.44 10 PRO B CA 1
ATOM 7220 C C . PRO B 1 10 ? 42.344 -3.387 30.312 1 88.44 10 PRO B C 1
ATOM 7222 O O . PRO B 1 10 ? 41.406 -3.711 29.562 1 88.44 10 PRO B O 1
ATOM 7225 N N . ASN B 1 11 ? 42.406 -3.672 31.609 1 91.88 11 ASN B N 1
ATOM 7226 C CA . ASN B 1 11 ? 41.25 -4.285 32.312 1 91.88 11 ASN B CA 1
ATOM 7227 C C . ASN B 1 11 ? 40.125 -3.289 32.5 1 91.88 11 ASN B C 1
ATOM 7229 O O . ASN B 1 11 ? 39.781 -2.951 33.656 1 91.88 11 ASN B O 1
ATOM 7233 N N . LYS B 1 12 ? 39.625 -2.869 31.422 1 93.81 12 LYS B N 1
ATOM 7234 C CA . LYS B 1 12 ? 38.531 -1.908 31.359 1 93.81 12 LYS B CA 1
ATOM 7235 C C . LYS B 1 12 ? 37.281 -2.514 30.688 1 93.81 12 LYS B C 1
ATOM 7237 O O . LYS B 1 12 ? 37.406 -3.471 29.906 1 93.81 12 LYS B O 1
ATOM 7242 N N . GLN B 1 13 ? 36.156 -1.995 31.141 1 96.94 13 GLN B N 1
ATOM 7243 C CA . GLN B 1 13 ? 34.938 -2.293 30.438 1 96.94 13 GLN B CA 1
ATOM 7244 C C . GLN B 1 13 ? 34.375 -1.048 29.75 1 96.94 13 GLN B C 1
ATOM 7246 O O . GLN B 1 13 ? 34.281 0.019 30.359 1 96.94 13 GLN B O 1
ATOM 7251 N N . ILE B 1 14 ? 34.125 -1.2 28.453 1 97.62 14 ILE B N 1
ATOM 7252 C CA . ILE B 1 14 ? 33.406 -0.151 27.719 1 97.62 14 ILE B CA 1
ATOM 7253 C C . ILE B 1 14 ? 32.031 -0.651 27.281 1 97.62 14 ILE B C 1
ATOM 7255 O O . ILE B 1 14 ? 31.922 -1.728 26.688 1 97.62 14 ILE B O 1
ATOM 7259 N N . ILE B 1 15 ? 31 0.1 27.625 1 98.12 15 ILE B N 1
ATOM 7260 C CA . ILE B 1 15 ? 29.641 -0.266 27.25 1 98.12 15 ILE B CA 1
ATOM 7261 C C . ILE B 1 15 ? 29.109 0.697 26.188 1 98.12 15 ILE B C 1
ATOM 7263 O O . ILE B 1 15 ? 29.094 1.912 26.391 1 98.12 15 ILE B O 1
ATOM 7267 N N . ILE B 1 16 ? 28.688 0.172 25.047 1 98.25 16 ILE B N 1
ATOM 7268 C CA . ILE B 1 16 ? 28.125 0.972 23.969 1 98.25 16 ILE B CA 1
ATOM 7269 C C . ILE B 1 16 ? 26.594 0.933 24.047 1 98.25 16 ILE B C 1
ATOM 7271 O O . ILE B 1 16 ? 26 -0.145 24.047 1 98.25 16 ILE B O 1
ATOM 7275 N N . ILE B 1 17 ? 25.953 2.078 24.141 1 98.44 17 ILE B N 1
ATOM 7276 C CA . ILE B 1 17 ? 24.5 2.174 24.172 1 98.44 17 ILE B CA 1
ATOM 7277 C C . ILE B 1 17 ? 24 2.928 22.938 1 98.44 17 ILE B C 1
ATOM 7279 O O . ILE B 1 17 ? 24.188 4.141 22.828 1 98.44 17 ILE B O 1
ATOM 7283 N N . PRO B 1 18 ? 23.281 2.246 22.031 1 97.38 18 PRO B N 1
ATOM 7284 C CA . PRO B 1 18 ? 22.797 2.879 20.797 1 97.38 18 PRO B CA 1
ATOM 7285 C C . PRO B 1 18 ? 21.578 3.762 21.016 1 97.38 18 PRO B C 1
ATOM 7287 O O . PRO B 1 18 ? 21.047 3.814 22.125 1 97.38 18 PRO B O 1
ATOM 7290 N N . GLY B 1 19 ? 21.219 4.484 19.984 1 95.62 19 GLY B N 1
ATOM 7291 C CA . GLY B 1 19 ? 20.016 5.301 20.031 1 95.62 19 GLY B CA 1
ATOM 7292 C C . GLY B 1 19 ? 18.766 4.543 19.641 1 95.62 19 GLY B C 1
ATOM 7293 O O . GLY B 1 19 ? 18.797 3.316 19.516 1 95.62 19 GLY B O 1
ATOM 7294 N N . ILE B 1 20 ? 17.75 5.277 19.547 1 93.12 20 ILE B N 1
ATOM 7295 C CA . ILE B 1 20 ? 16.484 4.691 19.094 1 93.12 20 ILE B CA 1
ATOM 7296 C C . ILE B 1 20 ? 16.672 4.078 17.719 1 93.12 20 ILE B C 1
ATOM 7298 O O . ILE B 1 20 ? 17.375 4.629 16.875 1 93.12 20 ILE B O 1
ATOM 7302 N N . MET B 1 21 ? 16.156 2.83 17.547 1 89 21 MET B N 1
ATOM 7303 C CA . MET B 1 21 ? 16.203 2.061 16.297 1 89 21 MET B CA 1
ATOM 7304 C C . MET B 1 21 ? 17.609 1.576 16 1 89 21 MET B C 1
ATOM 7306 O O . MET B 1 21 ? 17.906 1.151 14.891 1 89 21 MET B O 1
ATOM 7310 N N . GLY B 1 22 ? 18.469 1.735 16.984 1 91.62 22 GLY B N 1
ATOM 7311 C CA . GLY B 1 22 ? 19.844 1.318 16.797 1 91.62 22 GLY B CA 1
ATOM 7312 C C . GLY B 1 22 ? 20.078 -0.13 17.172 1 91.62 22 GLY B C 1
ATOM 7313 O O . GLY B 1 22 ? 21.188 -0.651 16.984 1 91.62 22 GLY B O 1
ATOM 7314 N N . SER B 1 23 ? 19.062 -0.755 17.734 1 93.62 23 SER B N 1
ATOM 7315 C CA . SER B 1 23 ? 19.141 -2.17 18.078 1 93.62 23 SER B CA 1
ATOM 7316 C C . SER B 1 23 ? 18.281 -3.014 17.141 1 93.62 23 SER B C 1
ATOM 7318 O O . SER B 1 23 ? 17.188 -2.6 16.734 1 93.62 23 SER B O 1
ATOM 7320 N N . LYS B 1 24 ? 18.797 -4.172 16.812 1 90.44 24 LYS B N 1
ATOM 7321 C CA . LYS B 1 24 ? 18.016 -5.137 16.047 1 90.44 24 LYS B CA 1
ATOM 7322 C C . LYS B 1 24 ? 16.891 -5.734 16.891 1 90.44 24 LYS B C 1
ATOM 7324 O O . LYS B 1 24 ? 17.031 -5.859 18.109 1 90.44 24 LYS B O 1
ATOM 7329 N N . LEU B 1 25 ? 15.805 -6.062 16.25 1 90.69 25 LEU B N 1
ATOM 7330 C CA . LEU B 1 25 ? 14.672 -6.676 16.938 1 90.69 25 LEU B CA 1
ATOM 7331 C C . LEU B 1 25 ? 14.281 -7.988 16.281 1 90.69 25 LEU B C 1
ATOM 7333 O O . LEU B 1 25 ? 14.289 -8.094 15.047 1 90.69 25 LEU B O 1
ATOM 7337 N N . LYS B 1 26 ? 13.992 -8.969 17.078 1 88 26 LYS B N 1
ATOM 7338 C CA . LYS B 1 26 ? 13.523 -10.273 16.625 1 88 26 LYS B CA 1
ATOM 7339 C C . LYS B 1 26 ? 12.305 -10.734 17.438 1 88 26 LYS B C 1
ATOM 7341 O O . LYS B 1 26 ? 12.273 -10.594 18.656 1 88 26 LYS B O 1
ATOM 7346 N N . GLU B 1 27 ? 11.289 -11.094 16.812 1 83 27 GLU B N 1
ATOM 7347 C CA . GLU B 1 27 ? 10.148 -11.75 17.453 1 83 27 GLU B CA 1
ATOM 7348 C C . GLU B 1 27 ? 10.141 -13.25 17.188 1 83 27 GLU B C 1
ATOM 7350 O O . GLU B 1 27 ? 9.922 -13.68 16.047 1 83 27 GLU B O 1
ATOM 7355 N N . GLN B 1 28 ? 10.375 -13.945 18.219 1 81.44 28 GLN B N 1
ATOM 7356 C CA . GLN B 1 28 ? 10.641 -15.367 18.062 1 81.44 28 GLN B CA 1
ATOM 7357 C C . GLN B 1 28 ? 11.859 -15.602 17.172 1 81.44 28 GLN B C 1
ATOM 7359 O O . GLN B 1 28 ? 12.953 -15.133 17.469 1 81.44 28 GLN B O 1
ATOM 7364 N N . GLN B 1 29 ? 11.586 -16.047 15.922 1 81.94 29 GLN B N 1
ATOM 7365 C CA . GLN B 1 29 ? 12.734 -16.281 15.062 1 81.94 29 GLN B CA 1
ATOM 7366 C C . GLN B 1 29 ? 12.68 -15.406 13.812 1 81.94 29 GLN B C 1
ATOM 7368 O O . GLN B 1 29 ? 13.508 -15.547 12.914 1 81.94 29 GLN B O 1
ATOM 7373 N N . LEU B 1 30 ? 11.805 -14.5 13.945 1 81.62 30 LEU B N 1
ATOM 7374 C CA . LEU B 1 30 ? 11.664 -13.602 12.805 1 81.62 30 LEU B CA 1
ATOM 7375 C C . LEU B 1 30 ? 12.32 -12.25 13.094 1 81.62 30 LEU B C 1
ATOM 7377 O O . LEU B 1 30 ? 12 -11.594 14.086 1 81.62 30 LEU B O 1
ATOM 7381 N N . THR B 1 31 ? 13.18 -11.875 12.234 1 83.12 31 THR B N 1
ATOM 7382 C CA . THR B 1 31 ? 13.773 -10.547 12.336 1 83.12 31 THR B CA 1
ATOM 7383 C C . THR B 1 31 ? 12.797 -9.477 11.867 1 83.12 31 THR B C 1
ATOM 7385 O O . THR B 1 31 ? 12.336 -9.508 10.719 1 83.12 31 THR B O 1
ATOM 7388 N N . ILE B 1 32 ? 12.523 -8.57 12.734 1 81.88 32 ILE B N 1
ATOM 7389 C CA . ILE B 1 32 ? 11.539 -7.555 12.359 1 81.88 32 ILE B CA 1
ATOM 7390 C C . ILE B 1 32 ? 12.242 -6.211 12.156 1 81.88 32 ILE B C 1
ATOM 7392 O O . ILE B 1 32 ? 11.711 -5.332 11.469 1 81.88 32 ILE B O 1
ATOM 7396 N N . TRP B 1 33 ? 13.43 -6.086 12.828 1 84.81 33 TRP B N 1
ATOM 7397 C CA . TRP B 1 33 ? 14.266 -4.902 12.633 1 84.81 33 TRP B CA 1
ATOM 7398 C C . TRP B 1 33 ? 15.742 -5.27 12.641 1 84.81 33 TRP B C 1
ATOM 7400 O O . TRP B 1 33 ? 16.25 -5.84 13.609 1 84.81 33 TRP B O 1
ATOM 7410 N N . ILE B 1 34 ? 16.344 -5.09 11.477 1 81.31 34 ILE B N 1
ATOM 7411 C CA . ILE B 1 34 ? 16.062 -4.375 10.242 1 81.31 34 ILE B CA 1
ATOM 7412 C C . ILE B 1 34 ? 15.273 -5.273 9.289 1 81.31 34 ILE B C 1
ATOM 7414 O O . ILE B 1 34 ? 15.617 -6.438 9.102 1 81.31 34 ILE B O 1
ATOM 7418 N N . PRO B 1 35 ? 14.281 -4.66 8.703 1 72.88 35 PRO B N 1
ATOM 7419 C CA . PRO B 1 35 ? 13.383 -5.496 7.906 1 72.88 35 PRO B CA 1
ATOM 7420 C C . PRO B 1 35 ? 14.055 -6.047 6.648 1 72.88 35 PRO B C 1
ATOM 7422 O O . PRO B 1 35 ? 15.008 -5.453 6.141 1 72.88 35 PRO B O 1
ATOM 7425 N N . HIS B 1 36 ? 13.547 -7.188 6.273 1 73.12 36 HIS B N 1
ATOM 7426 C CA . HIS B 1 36 ? 13.93 -7.793 5.004 1 73.12 36 HIS B CA 1
ATOM 7427 C C . HIS B 1 36 ? 13.453 -6.949 3.826 1 73.12 36 HIS B C 1
ATOM 7429 O O . HIS B 1 36 ? 12.398 -6.316 3.896 1 73.12 36 HIS B O 1
ATOM 7435 N N . ILE B 1 37 ? 14.188 -6.91 2.742 1 67.56 37 ILE B N 1
ATOM 7436 C CA . ILE B 1 37 ? 13.898 -6.078 1.578 1 67.56 37 ILE B CA 1
ATOM 7437 C C . ILE B 1 37 ? 12.523 -6.43 1.021 1 67.56 37 ILE B C 1
ATOM 7439 O O . ILE B 1 37 ? 11.789 -5.547 0.57 1 67.56 37 ILE B O 1
ATOM 7443 N N . LYS B 1 38 ? 12.18 -7.77 1.056 1 65.38 38 LYS B N 1
ATOM 7444 C CA . LYS B 1 38 ? 10.891 -8.195 0.524 1 65.38 38 LYS B CA 1
ATOM 7445 C C . LYS B 1 38 ? 9.742 -7.723 1.414 1 65.38 38 LYS B C 1
ATOM 7447 O O . LYS B 1 38 ? 8.641 -7.473 0.93 1 65.38 38 LYS B O 1
ATOM 7452 N N . SER B 1 39 ? 10.055 -7.727 2.67 1 62.16 39 SER B N 1
ATOM 7453 C CA . SER B 1 39 ? 9.016 -7.332 3.621 1 62.16 39 SER B CA 1
ATOM 7454 C C . SER B 1 39 ? 8.672 -5.852 3.482 1 62.16 39 SER B C 1
ATOM 7456 O O . SER B 1 39 ? 7.57 -5.43 3.838 1 62.16 39 SER B O 1
ATOM 7458 N N . THR B 1 40 ? 9.578 -5.16 3.029 1 59.06 40 THR B N 1
ATOM 7459 C CA . THR B 1 40 ? 9.391 -3.717 2.926 1 59.06 40 THR B CA 1
ATOM 7460 C C . THR B 1 40 ? 8.43 -3.375 1.792 1 59.06 40 THR B C 1
ATOM 7462 O O . THR B 1 40 ? 7.715 -2.371 1.856 1 59.06 40 THR B O 1
ATOM 7465 N N . PHE B 1 41 ? 8.297 -4.332 0.861 1 54.59 41 PHE B N 1
ATOM 7466 C CA . PHE B 1 41 ? 7.547 -3.943 -0.327 1 54.59 41 PHE B CA 1
ATOM 7467 C C . PHE B 1 41 ? 6.332 -4.844 -0.518 1 54.59 41 PHE B C 1
ATOM 7469 O O . PHE B 1 41 ? 5.469 -4.562 -1.351 1 54.59 41 PHE B O 1
ATOM 7476 N N . SER B 1 42 ? 6.453 -5.91 0.23 1 55.44 42 SER B N 1
ATOM 7477 C CA . SER B 1 42 ? 5.371 -6.855 -0.011 1 55.44 42 SER B CA 1
ATOM 7478 C C . SER B 1 42 ? 4.203 -6.617 0.941 1 55.44 42 SER B C 1
ATOM 7480 O O . SER B 1 42 ? 4.406 -6.34 2.125 1 55.44 42 SER B O 1
ATOM 7482 N N . ARG B 1 43 ? 3.078 -6.484 0.451 1 53.47 43 ARG B N 1
ATOM 7483 C CA . ARG B 1 43 ? 1.859 -6.387 1.246 1 53.47 43 ARG B CA 1
ATOM 7484 C C . ARG B 1 43 ? 1.7 -7.602 2.156 1 53.47 43 ARG B C 1
ATOM 7486 O O . ARG B 1 43 ? 1.077 -7.512 3.215 1 53.47 43 ARG B O 1
ATOM 7493 N N . GLU B 1 44 ? 2.35 -8.617 1.669 1 52.75 44 GLU B N 1
ATOM 7494 C CA . GLU B 1 44 ? 2.146 -9.867 2.393 1 52.75 44 GLU B CA 1
ATOM 7495 C C . GLU B 1 44 ? 2.826 -9.836 3.76 1 52.75 44 GLU B C 1
ATOM 7497 O O . GLU B 1 44 ? 2.33 -10.422 4.719 1 52.75 44 GLU B O 1
ATOM 7502 N N . PHE B 1 45 ? 3.971 -8.969 3.697 1 61.53 45 PHE B N 1
ATOM 7503 C CA . PHE B 1 45 ? 4.664 -8.852 4.973 1 61.53 45 PHE B CA 1
ATOM 7504 C C . PHE B 1 45 ? 4.191 -7.621 5.738 1 61.53 45 PHE B C 1
ATOM 7506 O O . PHE B 1 45 ? 4.469 -6.488 5.332 1 61.53 45 PHE B O 1
ATOM 7513 N N . ASN B 1 46 ? 3.049 -7.645 6.297 1 67.44 46 ASN B N 1
ATOM 7514 C CA . ASN B 1 46 ? 2.516 -6.531 7.074 1 67.44 46 ASN B CA 1
ATOM 7515 C C . ASN B 1 46 ? 3.523 -6.035 8.109 1 67.44 46 ASN B C 1
ATOM 7517 O O . ASN B 1 46 ? 3.273 -6.117 9.312 1 67.44 46 ASN B O 1
ATOM 7521 N N . LEU B 1 47 ? 4.785 -5.582 7.637 1 70.44 47 LEU B N 1
ATOM 7522 C CA . LEU B 1 47 ? 5.836 -5.082 8.516 1 70.44 47 LEU B CA 1
ATOM 7523 C C . LEU B 1 47 ? 5.27 -4.094 9.531 1 70.44 47 LEU B C 1
ATOM 7525 O O . LEU B 1 47 ? 5.668 -4.102 10.695 1 70.44 47 LEU B O 1
ATOM 7529 N N . HIS B 1 48 ? 4.328 -3.334 9.062 1 72.12 48 HIS B N 1
ATOM 7530 C CA . HIS B 1 48 ? 3.684 -2.344 9.922 1 72.12 48 HIS B CA 1
ATOM 7531 C C . HIS B 1 48 ? 3.039 -3.004 11.133 1 72.12 48 HIS B C 1
ATOM 7533 O O . HIS B 1 48 ? 3.23 -2.553 12.266 1 72.12 48 HIS B O 1
ATOM 7539 N N . GLU B 1 49 ? 2.492 -4.125 10.859 1 74.19 49 GLU B N 1
ATOM 7540 C CA . GLU B 1 49 ? 1.806 -4.82 11.945 1 74.19 49 GLU B CA 1
ATOM 7541 C C . GLU B 1 49 ? 2.799 -5.531 12.867 1 74.19 49 GLU B C 1
ATOM 7543 O O . GLU B 1 49 ? 2.57 -5.637 14.07 1 74.19 49 GLU B O 1
ATOM 7548 N N . LYS B 1 50 ? 3.863 -5.934 12.312 1 75.5 50 LYS B N 1
ATOM 7549 C CA . LYS B 1 50 ? 4.848 -6.668 13.094 1 75.5 50 LYS B CA 1
ATOM 7550 C C . LYS B 1 50 ? 5.641 -5.727 14 1 75.5 50 LYS B C 1
ATOM 7552 O O . LYS B 1 50 ? 6.07 -6.117 15.086 1 75.5 50 LYS B O 1
ATOM 7557 N N . LEU B 1 51 ? 5.777 -4.535 13.594 1 79.06 51 LEU B N 1
ATOM 7558 C CA . LEU B 1 51 ? 6.551 -3.57 14.359 1 79.06 51 LEU B CA 1
ATOM 7559 C C . LEU B 1 51 ? 5.695 -2.924 15.445 1 79.06 51 LEU B C 1
ATOM 7561 O O . LEU B 1 51 ? 6.223 -2.357 16.406 1 79.06 51 LEU B O 1
ATOM 7565 N N . LYS B 1 52 ? 4.383 -3.016 15.195 1 78.94 52 LYS B N 1
ATOM 7566 C CA . LYS B 1 52 ? 3.502 -2.428 16.203 1 78.94 52 LYS B CA 1
ATOM 7567 C C . LYS B 1 52 ? 3.676 -3.109 17.547 1 78.94 52 LYS B C 1
ATOM 7569 O O . LYS B 1 52 ? 3.691 -4.34 17.641 1 78.94 52 LYS B O 1
ATOM 7574 N N . LEU B 1 53 ? 4.059 -2.316 18.531 1 74.56 53 LEU B N 1
ATOM 7575 C CA . LEU B 1 53 ? 4.195 -2.875 19.875 1 74.56 53 LEU B CA 1
ATOM 7576 C C . LEU B 1 53 ? 2.828 -3.182 20.484 1 74.56 53 LEU B C 1
ATOM 7578 O O . LEU B 1 53 ? 2 -2.281 20.641 1 74.56 53 LEU B O 1
ATOM 7582 N N . LYS B 1 54 ? 2.537 -4.48 20.578 1 62.34 54 LYS B N 1
ATOM 7583 C CA . LYS B 1 54 ? 1.298 -4.887 21.234 1 62.34 54 LYS B CA 1
ATOM 7584 C C . LYS B 1 54 ? 1.445 -4.863 22.766 1 62.34 54 LYS B C 1
ATOM 7586 O O . LYS B 1 54 ? 2.449 -5.332 23.297 1 62.34 54 LYS B O 1
ATOM 7591 N N . GLN B 1 55 ? 0.93 -3.801 23.344 1 59.59 55 GLN B N 1
ATOM 7592 C CA . GLN B 1 55 ? 1.039 -3.592 24.797 1 59.59 55 GLN B CA 1
ATOM 7593 C C . GLN B 1 55 ? 0.833 -4.898 25.547 1 59.59 55 GLN B C 1
ATOM 7595 O O . GLN B 1 55 ? -0.286 -5.41 25.625 1 59.59 55 GLN B O 1
ATOM 7600 N N . LYS B 1 56 ? 1.844 -5.711 25.5 1 59.53 56 LYS B N 1
ATOM 7601 C CA . LYS B 1 56 ? 1.765 -6.879 26.375 1 59.53 56 LYS B CA 1
ATOM 7602 C C . LYS B 1 56 ? 2.24 -6.539 27.781 1 59.53 56 LYS B C 1
ATOM 7604 O O . LYS B 1 56 ? 3.027 -5.609 27.969 1 59.53 56 LYS B O 1
ATOM 7609 N N . LYS B 1 57 ? 1.719 -7.16 28.812 1 58.47 57 LYS B N 1
ATOM 7610 C CA . LYS B 1 57 ? 1.988 -6.953 30.234 1 58.47 57 LYS B CA 1
ATOM 7611 C C . LYS B 1 57 ? 3.465 -7.172 30.547 1 58.47 57 LYS B C 1
ATOM 7613 O O . LYS B 1 57 ? 4.023 -6.516 31.438 1 58.47 57 LYS B O 1
ATOM 7618 N N . ASN B 1 58 ? 4.219 -8.016 29.812 1 63.41 58 ASN B N 1
ATOM 7619 C CA . ASN B 1 58 ? 5.523 -8.375 30.359 1 63.41 58 ASN B CA 1
ATOM 7620 C C . ASN B 1 58 ? 6.648 -7.582 29.688 1 63.41 58 ASN B C 1
ATOM 7622 O O . ASN B 1 58 ? 7.801 -7.656 30.125 1 63.41 58 ASN B O 1
ATOM 7626 N N . HIS B 1 59 ? 6.441 -6.484 29.016 1 67.38 59 HIS B N 1
ATOM 7627 C CA . HIS B 1 59 ? 7.449 -5.629 28.391 1 67.38 59 HIS B CA 1
ATOM 7628 C C . HIS B 1 59 ? 8.625 -6.449 27.891 1 67.38 59 HIS B C 1
ATOM 7630 O O . HIS B 1 59 ? 9.781 -6.117 28.156 1 67.38 59 HIS B O 1
ATOM 7636 N N . PHE B 1 60 ? 8.5 -7.52 27.156 1 74.44 60 PHE B N 1
ATOM 7637 C CA . PHE B 1 60 ? 9.531 -8.391 26.609 1 74.44 60 PHE B CA 1
ATOM 7638 C C . PHE B 1 60 ? 10.453 -7.617 25.688 1 74.44 60 PHE B C 1
ATOM 7640 O O . PHE B 1 60 ? 9.984 -6.898 24.797 1 74.44 60 PHE B O 1
ATOM 7647 N N . ASP B 1 61 ? 11.789 -7.707 26 1 85.44 61 ASP B N 1
ATOM 7648 C CA . ASP B 1 61 ? 12.805 -7.07 25.172 1 85.44 61 ASP B CA 1
ATOM 7649 C C . ASP B 1 61 ? 13.195 -7.961 24 1 85.44 61 ASP B C 1
ATOM 7651 O O . ASP B 1 61 ? 13.883 -8.969 24.172 1 85.44 61 ASP B O 1
ATOM 7655 N N . ALA B 1 62 ? 12.797 -7.547 22.812 1 86.06 62 ALA B N 1
ATOM 7656 C CA . ALA B 1 62 ? 12.992 -8.352 21.609 1 86.06 62 ALA B CA 1
ATOM 7657 C C . ALA B 1 62 ? 14.344 -8.047 20.969 1 86.06 62 ALA B C 1
ATOM 7659 O O . ALA B 1 62 ? 14.633 -8.523 19.859 1 86.06 62 ALA B O 1
ATOM 7660 N N . SER B 1 63 ? 15.164 -7.262 21.609 1 91.44 63 SER B N 1
ATOM 7661 C CA . SER B 1 63 ? 16.406 -6.816 21 1 91.44 63 SER B CA 1
ATOM 7662 C C . SER B 1 63 ? 17.438 -7.945 20.938 1 91.44 63 SER B C 1
ATOM 7664 O O . SER B 1 63 ? 17.469 -8.805 21.828 1 91.44 63 SER B O 1
ATOM 7666 N N . THR B 1 64 ? 18.328 -7.945 19.859 1 89.94 64 THR B N 1
ATOM 7667 C CA . THR B 1 64 ? 19.281 -9.047 19.688 1 89.94 64 THR B CA 1
ATOM 7668 C C . THR B 1 64 ? 20.688 -8.523 19.453 1 89.94 64 THR B C 1
ATOM 7670 O O . THR B 1 64 ? 21.656 -9.289 19.484 1 89.94 64 THR B O 1
ATOM 7673 N N . GLY B 1 65 ? 20.891 -7.254 19.188 1 91 65 GLY B N 1
ATOM 7674 C CA . GLY B 1 65 ? 22.188 -6.66 18.922 1 91 65 GLY B CA 1
ATOM 7675 C C . GLY B 1 65 ? 22.109 -5.238 18.406 1 91 65 GLY B C 1
ATOM 7676 O O . GLY B 1 65 ? 21.016 -4.738 18.125 1 91 65 GLY B O 1
ATOM 7677 N N . ILE B 1 66 ? 23.25 -4.594 18.391 1 92.12 66 ILE B N 1
ATOM 7678 C CA . ILE B 1 66 ? 23.281 -3.232 17.859 1 92.12 66 ILE B CA 1
ATOM 7679 C C . ILE B 1 66 ? 23.438 -3.27 16.344 1 92.12 66 ILE B C 1
ATOM 7681 O O . ILE B 1 66 ? 23.875 -4.273 15.781 1 92.12 66 ILE B O 1
ATOM 7685 N N . LEU B 1 67 ? 23.109 -2.26 15.672 1 87.06 67 LEU B N 1
ATOM 7686 C CA . LEU B 1 67 ? 23.188 -2.199 14.211 1 87.06 67 LEU B CA 1
ATOM 7687 C C . LEU B 1 67 ? 24.625 -1.938 13.766 1 87.06 67 LEU B C 1
ATOM 7689 O O . LEU B 1 67 ? 25.188 -0.885 14.062 1 87.06 67 LEU B O 1
ATOM 7693 N N . GLY B 1 68 ? 25.109 -2.744 13.031 1 82.12 68 GLY B N 1
ATOM 7694 C CA . GLY B 1 68 ? 26.5 -2.707 12.578 1 82.12 68 GLY B CA 1
ATOM 7695 C C . GLY B 1 68 ? 26.812 -1.493 11.727 1 82.12 68 GLY B C 1
ATOM 7696 O O . GLY B 1 68 ? 27.828 -0.826 11.938 1 82.12 68 GLY B O 1
ATOM 7697 N N . PRO B 1 69 ? 26 -1.17 10.805 1 77.44 69 PRO B N 1
ATOM 7698 C CA . PRO B 1 69 ? 26.297 -0.061 9.898 1 77.44 69 PRO B CA 1
ATOM 7699 C C . PRO B 1 69 ? 26.547 1.256 10.633 1 77.44 69 PRO B C 1
ATOM 7701 O O . PRO B 1 69 ? 27.328 2.094 10.172 1 77.44 69 PRO B O 1
ATOM 7704 N N . PHE B 1 70 ? 25.969 1.374 11.812 1 84.62 70 PHE B N 1
ATOM 7705 C CA . PHE B 1 70 ? 26.094 2.639 12.523 1 84.62 70 PHE B CA 1
ATOM 7706 C C . PHE B 1 70 ? 27.109 2.533 13.656 1 84.62 70 PHE B C 1
ATOM 7708 O O . PHE B 1 70 ? 27.766 3.516 14 1 84.62 70 PHE B O 1
ATOM 7715 N N . TYR B 1 71 ? 27.234 1.331 14.211 1 91.81 71 TYR B N 1
ATOM 7716 C CA . TYR B 1 71 ? 28.016 1.24 15.438 1 91.81 71 TYR B CA 1
ATOM 7717 C C . TYR B 1 71 ? 29.172 0.259 15.281 1 91.81 71 TYR B C 1
ATOM 7719 O O . TYR B 1 71 ? 29.984 0.102 16.188 1 91.81 71 TYR B O 1
ATOM 7727 N N . GLY B 1 72 ? 29.25 -0.406 14.148 1 88.19 72 GLY B N 1
ATOM 7728 C CA . GLY B 1 72 ? 30.266 -1.423 13.945 1 88.19 72 GLY B CA 1
ATOM 7729 C C . GLY B 1 72 ? 31.672 -0.876 14.016 1 88.19 72 GLY B C 1
ATOM 7730 O O . GLY B 1 72 ? 32.531 -1.469 14.664 1 88.19 72 GLY B O 1
ATOM 7731 N N . ARG B 1 73 ? 31.906 0.25 13.375 1 89 73 ARG B N 1
ATOM 7732 C CA . ARG B 1 73 ? 33.25 0.861 13.391 1 89 73 ARG B CA 1
ATOM 7733 C C . ARG B 1 73 ? 33.625 1.318 14.797 1 89 73 ARG B C 1
ATOM 7735 O O . ARG B 1 73 ? 34.781 1.172 15.211 1 89 73 ARG B O 1
ATOM 7742 N N . LEU B 1 74 ? 32.656 1.87 15.453 1 94.56 74 LEU B N 1
ATOM 7743 C CA . LEU B 1 74 ? 32.875 2.297 16.828 1 94.56 74 LEU B CA 1
ATOM 7744 C C . LEU B 1 74 ? 33.312 1.12 17.703 1 94.56 74 LEU B C 1
ATOM 7746 O O . LEU B 1 74 ? 34.281 1.215 18.438 1 94.56 74 LEU B O 1
ATOM 7750 N N . LYS B 1 75 ? 32.594 0.062 17.594 1 94.31 75 LYS B N 1
ATOM 7751 C CA . LYS B 1 75 ? 32.906 -1.136 18.375 1 94.31 75 LYS B CA 1
ATOM 7752 C C . LYS B 1 75 ? 34.281 -1.654 18.047 1 94.31 75 LYS B C 1
ATOM 7754 O O . LYS B 1 75 ? 35.062 -1.978 18.953 1 94.31 75 LYS B O 1
ATOM 7759 N N . SER B 1 76 ? 34.562 -1.673 16.797 1 91.06 76 SER B N 1
ATOM 7760 C CA . SER B 1 76 ? 35.844 -2.186 16.344 1 91.06 76 SER B CA 1
ATOM 7761 C C . SER B 1 76 ? 37 -1.346 16.891 1 91.06 76 SER B C 1
ATOM 7763 O O . SER B 1 76 ? 38.031 -1.887 17.328 1 91.06 76 SER B O 1
ATOM 7765 N N . VAL B 1 77 ? 36.844 -0.118 16.906 1 90.06 77 VAL B N 1
ATOM 7766 C CA . VAL B 1 77 ? 37.875 0.795 17.375 1 90.06 77 VAL B CA 1
ATOM 7767 C C . VAL B 1 77 ? 38.031 0.625 18.891 1 90.06 77 VAL B C 1
ATOM 7769 O O . VAL B 1 77 ? 39.156 0.606 19.391 1 90.06 77 VAL B O 1
ATOM 7772 N N . LEU B 1 78 ? 37.031 0.44 19.625 1 94.19 78 LEU B N 1
ATOM 7773 C CA . LEU B 1 78 ? 37.062 0.381 21.078 1 94.19 78 LEU B CA 1
ATOM 7774 C C . LEU B 1 78 ? 37.625 -0.953 21.562 1 94.19 78 LEU B C 1
ATOM 7776 O O . LEU B 1 78 ? 38.156 -1.049 22.672 1 94.19 78 LEU B O 1
ATOM 7780 N N . GLN B 1 79 ? 37.5 -1.948 20.703 1 92.69 79 GLN B N 1
ATOM 7781 C CA . GLN B 1 79 ? 37.969 -3.275 21.062 1 92.69 79 GLN B CA 1
ATOM 7782 C C . GLN B 1 79 ? 39.5 -3.271 21.25 1 92.69 79 GLN B C 1
ATOM 7784 O O . GLN B 1 79 ? 40.031 -4.098 21.984 1 92.69 79 GLN B O 1
ATOM 7789 N N . ASP B 1 80 ? 40.094 -2.318 20.688 1 88.19 80 ASP B N 1
ATOM 7790 C CA . ASP B 1 80 ? 41.531 -2.223 20.812 1 88.19 80 ASP B CA 1
ATOM 7791 C C . ASP B 1 80 ? 41.938 -1.574 22.141 1 88.19 80 ASP B C 1
ATOM 7793 O O . ASP B 1 80 ? 43.094 -1.663 22.547 1 88.19 80 ASP B O 1
ATOM 7797 N N . TYR B 1 81 ? 41 -1.071 22.922 1 88.94 81 TYR B N 1
ATOM 7798 C CA . TYR B 1 81 ? 41.375 -0.234 24.062 1 88.94 81 TYR B CA 1
ATOM 7799 C C . TYR B 1 81 ? 40.844 -0.811 25.359 1 88.94 81 TYR B C 1
ATOM 7801 O O . TYR B 1 81 ? 41.031 -0.24 26.422 1 88.94 81 TYR B O 1
ATOM 7809 N N . ALA B 1 82 ? 40.094 -1.918 25.312 1 93.06 82 ALA B N 1
ATOM 7810 C CA . ALA B 1 82 ? 39.5 -2.488 26.516 1 93.06 82 ALA B CA 1
ATOM 7811 C C . ALA B 1 82 ? 39.406 -4.004 26.406 1 93.06 82 ALA B C 1
ATOM 7813 O O . ALA B 1 82 ? 39.156 -4.543 25.312 1 93.06 82 ALA B O 1
ATOM 7814 N N . LYS B 1 83 ? 39.5 -4.617 27.531 1 93.12 83 LYS B N 1
ATOM 7815 C CA . LYS B 1 83 ? 39.344 -6.066 27.578 1 93.12 83 LYS B CA 1
ATOM 7816 C C . LYS B 1 83 ? 37.906 -6.48 27.25 1 93.12 83 LYS B C 1
ATOM 7818 O O . LYS B 1 83 ? 37.688 -7.508 26.609 1 93.12 83 LYS B O 1
ATOM 7823 N N . HIS B 1 84 ? 37.062 -5.59 27.766 1 95.25 84 HIS B N 1
ATOM 7824 C CA . HIS B 1 84 ? 35.625 -5.871 27.516 1 95.25 84 HIS B CA 1
ATOM 7825 C C . HIS B 1 84 ? 34.969 -4.707 26.797 1 95.25 84 HIS B C 1
ATOM 7827 O O . HIS B 1 84 ? 34.969 -3.576 27.297 1 95.25 84 HIS B O 1
ATOM 7833 N N . VAL B 1 85 ? 34.469 -4.98 25.656 1 96.56 85 VAL B N 1
ATOM 7834 C CA . VAL B 1 85 ? 33.594 -4.039 24.953 1 96.56 85 VAL B CA 1
ATOM 7835 C C . VAL B 1 85 ? 32.188 -4.648 24.781 1 96.56 85 VAL B C 1
ATOM 7837 O O . VAL B 1 85 ? 31.984 -5.445 23.859 1 96.56 85 VAL B O 1
ATOM 7840 N N . ASP B 1 86 ? 31.312 -4.246 25.625 1 96.94 86 ASP B N 1
ATOM 7841 C CA . ASP B 1 86 ? 29.984 -4.848 25.656 1 96.94 86 ASP B CA 1
ATOM 7842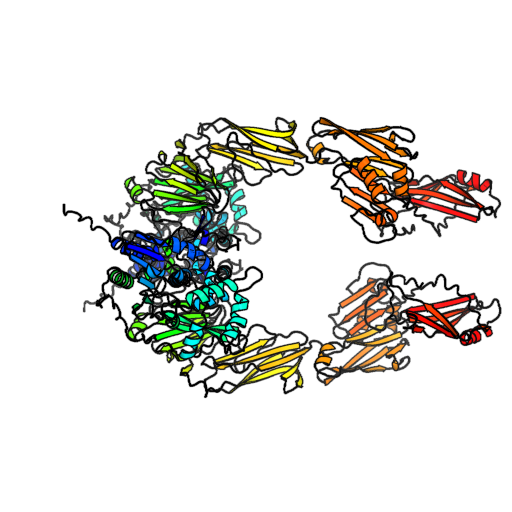 C C . ASP B 1 86 ? 28.953 -3.957 24.953 1 96.94 86 ASP B C 1
ATOM 7844 O O . ASP B 1 86 ? 29.016 -2.73 25.062 1 96.94 86 ASP B O 1
ATOM 7848 N N . GLU B 1 87 ? 28.078 -4.566 24.219 1 96.5 87 GLU B N 1
ATOM 7849 C CA . GLU B 1 87 ? 26.953 -3.895 23.578 1 96.5 87 GLU B CA 1
ATOM 7850 C C . GLU B 1 87 ? 25.719 -3.939 24.469 1 96.5 87 GLU B C 1
ATOM 7852 O O . GLU B 1 87 ? 25.344 -5.004 24.969 1 96.5 87 GLU B O 1
ATOM 7857 N N . PHE B 1 88 ? 25.141 -2.836 24.75 1 97.38 88 PHE B N 1
ATOM 7858 C CA . PHE B 1 88 ? 23.844 -2.801 25.391 1 97.38 88 PHE B CA 1
ATOM 7859 C C . PHE B 1 88 ? 22.734 -2.494 24.391 1 97.38 88 PHE B C 1
ATOM 7861 O O . PHE B 1 88 ? 22.438 -1.327 24.125 1 97.38 88 PHE B O 1
ATOM 7868 N N . PHE B 1 89 ? 22.203 -3.521 23.891 1 96.75 89 PHE B N 1
ATOM 7869 C CA . PHE B 1 89 ? 21.062 -3.352 23 1 96.75 89 PHE B CA 1
ATOM 7870 C C . PHE B 1 89 ? 19.75 -3.461 23.766 1 96.75 89 PHE B C 1
ATOM 7872 O O . PHE B 1 89 ? 19.688 -4.105 24.812 1 96.75 89 PHE B O 1
ATOM 7879 N N . TYR B 1 90 ? 18.703 -2.795 23.266 1 96.06 90 TYR B N 1
ATOM 7880 C CA . TYR B 1 90 ? 17.406 -2.736 23.922 1 96.06 90 TYR B CA 1
ATOM 7881 C C . TYR B 1 90 ? 16.281 -2.539 22.906 1 96.06 90 TYR B C 1
ATOM 7883 O O . TYR B 1 90 ? 16.516 -2.08 21.797 1 96.06 90 TYR B O 1
ATOM 7891 N N . ASP B 1 91 ? 15.078 -2.975 23.297 1 95.31 91 ASP B N 1
ATOM 7892 C CA . ASP B 1 91 ? 13.906 -2.742 22.453 1 95.31 91 ASP B CA 1
ATOM 7893 C C . ASP B 1 91 ? 13.453 -1.287 22.547 1 95.31 91 ASP B C 1
ATOM 7895 O O . ASP B 1 91 ? 12.766 -0.9 23.5 1 95.31 91 ASP B O 1
ATOM 7899 N N . TRP B 1 92 ? 13.789 -0.55 21.594 1 93.94 92 TRP B N 1
ATOM 7900 C CA . TRP B 1 92 ? 13.594 0.896 21.578 1 93.94 92 TRP B CA 1
ATOM 7901 C C . TRP B 1 92 ? 12.117 1.244 21.453 1 93.94 92 TRP B C 1
ATOM 7903 O O . TRP B 1 92 ? 11.742 2.418 21.5 1 93.94 92 TRP B O 1
ATOM 7913 N N . ARG B 1 93 ? 11.242 0.318 21.359 1 93.44 93 ARG B N 1
ATOM 7914 C CA . ARG B 1 93 ? 9.805 0.572 21.312 1 93.44 93 ARG B CA 1
ATOM 7915 C C . ARG B 1 93 ? 9.234 0.752 22.719 1 93.44 93 ARG B C 1
ATOM 7917 O O . ARG B 1 93 ? 8.234 1.44 22.906 1 93.44 93 ARG B O 1
ATOM 7924 N N . LEU B 1 94 ? 9.953 0.148 23.672 1 93.56 94 LEU B N 1
ATOM 7925 C CA . LEU B 1 94 ? 9.508 0.16 25.062 1 93.56 94 LEU B CA 1
ATOM 7926 C C . LEU B 1 94 ? 9.977 1.429 25.766 1 93.56 94 LEU B C 1
ATOM 7928 O O . LEU B 1 94 ? 10.891 2.107 25.297 1 93.56 94 LEU B O 1
ATOM 7932 N N . GLY B 1 95 ? 9.289 1.688 26.906 1 93.69 95 GLY B N 1
ATOM 7933 C CA . GLY B 1 95 ? 9.805 2.744 27.766 1 93.69 95 GLY B CA 1
ATOM 7934 C C . GLY B 1 95 ? 11.211 2.475 28.266 1 93.69 95 GLY B C 1
ATOM 7935 O O . GLY B 1 95 ? 11.562 1.333 28.578 1 93.69 95 GLY B O 1
ATOM 7936 N N . ASN B 1 96 ? 12.016 3.486 28.328 1 96.38 96 ASN B N 1
ATOM 7937 C CA . ASN B 1 96 ? 13.43 3.332 28.656 1 96.38 96 ASN B CA 1
ATOM 7938 C C . ASN B 1 96 ? 13.617 2.871 30.109 1 96.38 96 ASN B C 1
ATOM 7940 O O . ASN B 1 96 ? 14.648 2.277 30.438 1 96.38 96 ASN B O 1
ATOM 7944 N N . GLN B 1 97 ? 12.641 3.121 30.969 1 93.38 97 GLN B N 1
ATOM 7945 C CA . GLN B 1 97 ? 12.742 2.734 32.375 1 93.38 97 GLN B CA 1
ATOM 7946 C C . GLN B 1 97 ? 12.812 1.217 32.531 1 93.38 97 GLN B C 1
ATOM 7948 O O . GLN B 1 97 ? 13.336 0.708 33.531 1 93.38 97 GLN B O 1
ATOM 7953 N N . TYR B 1 98 ? 12.391 0.534 31.562 1 93 98 TYR B N 1
ATOM 7954 C CA . TYR B 1 98 ? 12.305 -0.919 31.656 1 93 98 TYR B CA 1
ATOM 7955 C C . TYR B 1 98 ? 13.648 -1.565 31.344 1 93 98 TYR B C 1
ATOM 7957 O O . TYR B 1 98 ? 13.836 -2.764 31.562 1 93 98 TYR B O 1
ATOM 7965 N N . HIS B 1 99 ? 14.586 -0.752 30.906 1 95.94 99 HIS B N 1
ATOM 7966 C CA . HIS B 1 99 ? 15.867 -1.319 30.484 1 95.94 99 HIS B CA 1
ATOM 7967 C C . HIS B 1 99 ? 16.938 -1.058 31.531 1 95.94 99 HIS B C 1
ATOM 7969 O O . HIS B 1 99 ? 18.047 -1.595 31.438 1 95.94 99 HIS B O 1
ATOM 7975 N N . LEU B 1 100 ? 16.719 -0.286 32.562 1 96.69 100 LEU B N 1
ATOM 7976 C CA . LEU B 1 100 ? 17.734 0.254 33.438 1 96.69 100 LEU B CA 1
ATOM 7977 C C . LEU B 1 100 ? 18.344 -0.845 34.312 1 96.69 100 LEU B C 1
ATOM 7979 O O . LEU B 1 100 ? 19.547 -0.866 34.562 1 96.69 100 LEU B O 1
ATOM 7983 N N . GLU B 1 101 ? 17.516 -1.799 34.781 1 95.62 101 GLU B N 1
ATOM 7984 C CA . GLU B 1 101 ? 18.031 -2.893 35.594 1 95.62 101 GLU B CA 1
ATOM 7985 C C . GLU B 1 101 ? 19 -3.764 34.812 1 95.62 101 GLU B C 1
ATOM 7987 O O . GLU B 1 101 ? 20.016 -4.23 35.375 1 95.62 101 GLU B O 1
ATOM 7992 N N . ARG B 1 102 ? 18.656 -4.02 33.625 1 96.19 102 ARG B N 1
ATOM 7993 C CA . ARG B 1 102 ? 19.531 -4.836 32.781 1 96.19 102 ARG B CA 1
ATOM 7994 C C . ARG B 1 102 ? 20.859 -4.137 32.531 1 96.19 102 ARG B C 1
ATOM 7996 O O . ARG B 1 102 ? 21.906 -4.785 32.5 1 96.19 102 ARG B O 1
ATOM 8003 N N . LEU B 1 103 ? 20.781 -2.805 32.312 1 97.25 103 LEU B N 1
ATOM 8004 C CA . LEU B 1 103 ? 22.016 -2.051 32.125 1 97.25 103 LEU B CA 1
ATOM 8005 C C . LEU B 1 103 ? 22.891 -2.104 33.375 1 97.25 103 LEU B C 1
ATOM 8007 O O . LEU B 1 103 ? 24.109 -2.281 33.281 1 97.25 103 LEU B O 1
ATOM 8011 N N . LYS B 1 104 ? 22.328 -1.985 34.562 1 96.5 104 LYS B N 1
ATOM 8012 C CA . LYS B 1 104 ? 23.047 -2.084 35.812 1 96.5 104 LYS B CA 1
ATOM 8013 C C . LYS B 1 104 ? 23.766 -3.426 35.938 1 96.5 104 LYS B C 1
ATOM 8015 O O . LYS B 1 104 ? 24.922 -3.48 36.344 1 96.5 104 LYS B O 1
ATOM 8020 N N . LYS B 1 105 ? 23.078 -4.496 35.531 1 95.56 105 LYS B N 1
ATOM 8021 C CA . LYS B 1 105 ? 23.609 -5.848 35.656 1 95.56 105 LYS B CA 1
ATOM 8022 C C . LYS B 1 105 ? 24.781 -6.059 34.688 1 95.56 105 LYS B C 1
ATOM 8024 O O . LYS B 1 105 ? 25.656 -6.891 34.938 1 95.56 105 LYS B O 1
ATOM 8029 N N . LEU B 1 106 ? 24.797 -5.312 33.594 1 96.5 106 LEU B N 1
ATOM 8030 C CA . LEU B 1 106 ? 25.844 -5.453 32.594 1 96.5 106 LEU B CA 1
ATOM 8031 C C . LEU B 1 106 ? 27.156 -4.855 33.094 1 96.5 106 LEU B C 1
ATOM 8033 O O . LEU B 1 106 ? 28.234 -5.219 32.594 1 96.5 106 LEU B O 1
ATOM 8037 N N . ILE B 1 107 ? 27.141 -3.934 34.031 1 96 107 ILE B N 1
ATOM 8038 C CA . ILE B 1 107 ? 28.328 -3.256 34.562 1 96 107 ILE B CA 1
ATOM 8039 C C . ILE B 1 107 ? 29.141 -4.223 35.438 1 96 107 ILE B C 1
ATOM 8041 O O . ILE B 1 107 ? 28.625 -4.746 36.406 1 96 107 ILE B O 1
ATOM 8045 N N . LYS B 1 108 ? 30.25 -4.379 35 1 94.06 108 LYS B N 1
ATOM 8046 C CA . LYS B 1 108 ? 31.125 -5.332 35.688 1 94.06 108 LYS B CA 1
ATOM 8047 C C . LYS B 1 108 ? 31.766 -4.707 36.906 1 94.06 108 LYS B C 1
ATOM 8049 O O . LYS B 1 108 ? 32.062 -3.51 36.938 1 94.06 108 LYS B O 1
ATOM 8054 N N . THR B 1 109 ? 32.062 -5.582 37.938 1 88.94 109 THR B N 1
ATOM 8055 C CA . THR B 1 109 ? 32.656 -5.105 39.188 1 88.94 109 THR B CA 1
ATOM 8056 C C . THR B 1 109 ? 34.125 -5.492 39.25 1 88.94 109 THR B C 1
ATOM 8058 O O . THR B 1 109 ? 34.875 -4.945 40.062 1 88.94 109 THR B O 1
ATOM 8061 N N . ASP B 1 110 ? 34.594 -6.379 38.469 1 91.06 110 ASP B N 1
ATOM 8062 C CA . ASP B 1 110 ? 35.969 -6.91 38.562 1 91.06 110 ASP B CA 1
ATOM 8063 C C . ASP B 1 110 ? 36.875 -6.223 37.562 1 91.06 110 ASP B C 1
ATOM 8065 O O . ASP B 1 110 ? 37.844 -6.816 37.094 1 91.06 110 ASP B O 1
ATOM 8069 N N . VAL B 1 111 ? 36.5 -5.051 37.156 1 93.94 111 VAL B N 1
ATOM 8070 C CA . VAL B 1 111 ? 37.344 -4.289 36.25 1 93.94 111 VAL B CA 1
ATOM 8071 C C . VAL B 1 111 ? 37.844 -3.02 36.938 1 93.94 111 VAL B C 1
ATOM 8073 O O . VAL B 1 111 ? 37.312 -2.615 37.969 1 93.94 111 VAL B O 1
ATOM 8076 N N . ASP B 1 112 ? 38.938 -2.43 36.375 1 89.75 112 ASP B N 1
ATOM 8077 C CA . ASP B 1 112 ? 39.562 -1.252 36.969 1 89.75 112 ASP B CA 1
ATOM 8078 C C . ASP B 1 112 ? 38.75 0.013 36.625 1 89.75 112 ASP B C 1
ATOM 8080 O O . ASP B 1 112 ? 38.75 0.967 37.406 1 89.75 112 ASP B O 1
ATOM 8084 N N . GLU B 1 113 ? 38.188 -0.053 35.469 1 91.94 113 GLU B N 1
ATOM 8085 C CA . GLU B 1 113 ? 37.469 1.132 34.969 1 91.94 113 GLU B CA 1
ATOM 8086 C C . GLU B 1 113 ? 36.281 0.749 34.094 1 91.94 113 GLU B C 1
ATOM 8088 O O . GLU B 1 113 ? 36.375 -0.205 33.312 1 91.94 113 GLU B O 1
ATOM 8093 N N . VAL B 1 114 ? 35.188 1.495 34.312 1 96.5 114 VAL B N 1
ATOM 8094 C CA . VAL B 1 114 ? 34.031 1.312 33.438 1 96.5 114 VAL B CA 1
ATOM 8095 C C . VAL B 1 114 ? 33.719 2.621 32.719 1 96.5 114 VAL B C 1
ATOM 8097 O O . VAL B 1 114 ? 33.594 3.672 33.344 1 96.5 114 VAL B O 1
ATOM 8100 N N . ILE B 1 115 ? 33.656 2.596 31.359 1 97 115 ILE B N 1
ATOM 8101 C CA . ILE B 1 115 ? 33.312 3.746 30.516 1 97 115 ILE B CA 1
ATOM 8102 C C . ILE B 1 115 ? 32.062 3.451 29.719 1 97 115 ILE B C 1
ATOM 8104 O O . ILE B 1 115 ? 31.906 2.363 29.156 1 97 115 ILE B O 1
ATOM 8108 N N . ILE B 1 116 ? 31.125 4.383 29.703 1 98.06 116 ILE B N 1
ATOM 8109 C CA . ILE B 1 116 ? 29.922 4.258 28.891 1 98.06 116 ILE B CA 1
ATOM 8110 C C . ILE B 1 116 ? 30.016 5.176 27.672 1 98.06 116 ILE B C 1
ATOM 8112 O O . ILE B 1 116 ? 30.359 6.352 27.797 1 98.06 116 ILE B O 1
ATOM 8116 N N . VAL B 1 117 ? 29.828 4.645 26.516 1 98.19 117 VAL B N 1
ATOM 8117 C CA . VAL B 1 117 ? 29.734 5.398 25.266 1 98.19 117 VAL B CA 1
ATOM 8118 C C . VAL B 1 117 ? 28.312 5.305 24.719 1 98.19 117 VAL B C 1
ATOM 8120 O O . VAL B 1 117 ? 27.891 4.238 24.266 1 98.19 117 VAL B O 1
ATOM 8123 N N . ALA B 1 118 ? 27.625 6.426 24.719 1 98.38 118 ALA B N 1
ATOM 8124 C CA . ALA B 1 118 ? 26.188 6.398 24.406 1 98.38 118 ALA B CA 1
ATOM 8125 C C . ALA B 1 118 ? 25.859 7.375 23.281 1 98.38 118 ALA B C 1
ATOM 8127 O O . ALA B 1 118 ? 26.422 8.469 23.219 1 98.38 118 ALA B O 1
ATOM 8128 N N . HIS B 1 119 ? 24.969 6.914 22.438 1 97.81 119 HIS B N 1
ATOM 8129 C CA . HIS B 1 119 ? 24.531 7.719 21.297 1 97.81 119 HIS B CA 1
ATOM 8130 C C . HIS B 1 119 ? 23.031 8.047 21.406 1 97.81 119 HIS B C 1
ATOM 8132 O O . HIS B 1 119 ? 22.219 7.168 21.688 1 97.81 119 HIS B O 1
ATOM 8138 N N . SER B 1 120 ? 22.688 9.289 21.094 1 96.62 120 SER B N 1
ATOM 8139 C CA . SER B 1 120 ? 21.281 9.711 20.969 1 96.62 120 SER B CA 1
ATOM 8140 C C . SER B 1 120 ? 20.484 9.344 22.219 1 96.62 120 SER B C 1
ATOM 8142 O O . SER B 1 120 ? 20.875 9.68 23.328 1 96.62 120 SER B O 1
ATOM 8144 N N . MET B 1 121 ? 19.516 8.586 22.125 1 96.81 121 MET B N 1
ATOM 8145 C CA . MET B 1 121 ? 18.672 8.156 23.25 1 96.81 121 MET B CA 1
ATOM 8146 C C . MET B 1 121 ? 19.469 7.328 24.25 1 96.81 121 MET B C 1
ATOM 8148 O O . MET B 1 121 ? 19.156 7.293 25.438 1 96.81 121 MET B O 1
ATOM 8152 N N . GLY B 1 122 ? 20.5 6.762 23.797 1 98.12 122 GLY B N 1
ATOM 8153 C CA . GLY B 1 122 ? 21.375 5.996 24.672 1 98.12 122 GLY B CA 1
ATOM 8154 C C . GLY B 1 122 ? 21.969 6.828 25.797 1 98.12 122 GLY B C 1
ATOM 8155 O O . GLY B 1 122 ? 22.188 6.324 26.891 1 98.12 122 GLY B O 1
ATOM 8156 N N . GLY B 1 123 ? 22.266 8.094 25.484 1 98 123 GLY B N 1
ATOM 8157 C CA . GLY B 1 123 ? 22.734 8.992 26.516 1 98 123 GLY B CA 1
ATOM 8158 C C . GLY B 1 123 ? 21.719 9.234 27.625 1 98 123 GLY B C 1
ATOM 8159 O O . GLY B 1 123 ? 22.078 9.32 28.797 1 98 123 GLY B O 1
ATOM 8160 N N . LEU B 1 124 ? 20.5 9.359 27.266 1 97.56 124 LEU B N 1
ATOM 8161 C CA . LEU B 1 124 ? 19.438 9.523 28.25 1 97.56 124 LEU B CA 1
ATOM 8162 C C . LEU B 1 124 ? 19.281 8.281 29.109 1 97.56 124 LEU B C 1
ATOM 8164 O O . LEU B 1 124 ? 19.062 8.375 30.328 1 97.56 124 LEU B O 1
ATOM 8168 N N . ILE B 1 125 ? 19.406 7.121 28.469 1 98 125 ILE B N 1
ATOM 8169 C CA . ILE B 1 125 ? 19.312 5.855 29.203 1 98 125 ILE B CA 1
ATOM 8170 C C . ILE B 1 125 ? 20.469 5.754 30.203 1 98 125 ILE B C 1
ATOM 8172 O O . ILE B 1 125 ? 20.25 5.355 31.359 1 98 125 ILE B O 1
ATOM 8176 N N . ALA B 1 126 ? 21.641 6.074 29.812 1 97.94 126 ALA B N 1
ATOM 8177 C CA . ALA B 1 126 ? 22.797 6.066 30.703 1 97.94 126 ALA B CA 1
ATOM 8178 C C . ALA B 1 126 ? 22.562 6.969 31.906 1 97.94 126 ALA B C 1
ATOM 8180 O O . ALA B 1 126 ? 22.766 6.559 33.062 1 97.94 126 ALA B O 1
ATOM 8181 N N . LYS B 1 127 ? 22.125 8.18 31.656 1 97.19 127 LYS B N 1
ATOM 8182 C CA . LYS B 1 127 ? 21.859 9.133 32.719 1 97.19 127 LYS B CA 1
ATOM 8183 C C . LYS B 1 127 ? 20.766 8.617 33.656 1 97.19 127 LYS B C 1
ATOM 8185 O O . LYS B 1 127 ? 20.906 8.688 34.906 1 97.19 127 LYS B O 1
ATOM 8190 N N . ALA B 1 128 ? 19.703 8.141 33.094 1 97 128 ALA B N 1
ATOM 8191 C CA . ALA B 1 128 ? 18.609 7.609 33.875 1 97 128 ALA B CA 1
ATOM 8192 C C . ALA B 1 128 ? 19.078 6.469 34.781 1 97 128 ALA B C 1
ATOM 8194 O O . ALA B 1 128 ? 18.688 6.383 35.938 1 97 128 ALA B O 1
ATOM 8195 N N . CYS B 1 129 ? 19.875 5.605 34.219 1 97.44 129 CYS B N 1
ATOM 8196 C CA . CYS B 1 129 ? 20.391 4.465 34.969 1 97.44 129 CYS B CA 1
ATOM 8197 C C . CYS B 1 129 ? 21.266 4.922 36.125 1 97.44 129 CYS B C 1
ATOM 8199 O O . CYS B 1 129 ? 21.109 4.461 37.25 1 97.44 129 CYS B O 1
ATOM 8201 N N . LEU B 1 130 ? 22.188 5.781 35.875 1 96.5 130 LEU B N 1
ATOM 8202 C CA . LEU B 1 130 ? 23.109 6.285 36.906 1 96.5 130 LEU B CA 1
ATOM 8203 C C . LEU B 1 130 ? 22.344 6.992 38.031 1 96.5 130 LEU B C 1
ATOM 8205 O O . LEU B 1 130 ? 22.672 6.828 39.188 1 96.5 130 LEU B O 1
ATOM 8209 N N . ASN B 1 131 ? 21.281 7.766 37.656 1 95.19 131 ASN B N 1
ATOM 8210 C CA . ASN B 1 131 ? 20.5 8.508 38.625 1 95.19 131 ASN B CA 1
ATOM 8211 C C . ASN B 1 131 ? 19.594 7.578 39.438 1 95.19 131 ASN B C 1
ATOM 8213 O O . ASN B 1 131 ? 19.422 7.77 40.625 1 95.19 131 ASN B O 1
ATOM 8217 N N . GLU B 1 132 ? 19.031 6.652 38.719 1 95.12 132 GLU B N 1
ATOM 8218 C CA . GLU B 1 132 ? 18.125 5.719 39.406 1 95.12 132 GLU B CA 1
ATOM 8219 C C . GLU B 1 132 ? 18.859 4.922 40.469 1 95.12 132 GLU B C 1
ATOM 8221 O O . GLU B 1 132 ? 18.328 4.672 41.562 1 95.12 132 GLU B O 1
ATOM 8226 N N . PHE B 1 133 ? 20.125 4.543 40.25 1 95.44 133 PHE B N 1
ATOM 8227 C CA . PHE B 1 133 ? 20.859 3.658 41.156 1 95.44 133 PHE B CA 1
ATOM 8228 C C . PHE B 1 133 ? 22.016 4.398 41.812 1 95.44 133 PHE B C 1
ATOM 8230 O O . PHE B 1 133 ? 23.016 3.785 42.188 1 95.44 133 PHE B O 1
ATOM 8237 N N . ALA B 1 134 ? 21.922 5.648 41.812 1 93.12 134 ALA B N 1
ATOM 8238 C CA . ALA B 1 134 ? 22.953 6.465 42.469 1 93.12 134 ALA B CA 1
ATOM 8239 C C . ALA B 1 134 ? 23.094 6.094 43.938 1 93.12 134 ALA B C 1
ATOM 8241 O O . ALA B 1 134 ? 24.203 6.074 44.469 1 93.12 134 ALA B O 1
ATOM 8242 N N . SER B 1 135 ? 22.016 5.773 44.594 1 92.06 135 SER B N 1
ATOM 8243 C CA . SER B 1 135 ? 22.016 5.434 46.031 1 92.06 135 SER B CA 1
ATOM 8244 C C . SER B 1 135 ? 22.766 4.125 46.281 1 92.06 135 SER B C 1
ATOM 8246 O O . SER B 1 135 ? 23.266 3.895 47.375 1 92.06 135 SER B O 1
ATOM 8248 N N . GLU B 1 136 ? 22.875 3.352 45.219 1 93.19 136 GLU B N 1
ATOM 8249 C CA . GLU B 1 136 ? 23.578 2.076 45.344 1 93.19 136 GLU B CA 1
ATOM 8250 C C . GLU B 1 136 ? 25.047 2.221 44.969 1 93.19 136 GLU B C 1
ATOM 8252 O O . GLU B 1 136 ? 25.797 1.241 45 1 93.19 136 GLU B O 1
ATOM 8257 N N . GLY B 1 137 ? 25.453 3.447 44.656 1 90.12 137 GLY B N 1
ATOM 8258 C CA . GLY B 1 137 ? 26.859 3.734 44.375 1 90.12 137 GLY B CA 1
ATOM 8259 C C . GLY B 1 137 ? 27.25 3.48 42.938 1 90.12 137 GLY B C 1
ATOM 8260 O O . GLY B 1 137 ? 28.422 3.322 42.625 1 90.12 137 GLY B O 1
ATOM 8261 N N . LEU B 1 138 ? 26.328 3.342 42.031 1 89.5 138 LEU B N 1
ATOM 8262 C CA . LEU B 1 138 ? 26.609 3.029 40.625 1 89.5 138 LEU B CA 1
ATOM 8263 C C . LEU B 1 138 ? 27.5 4.105 40 1 89.5 138 LEU B C 1
ATOM 8265 O O . LEU B 1 138 ? 28.391 3.797 39.219 1 89.5 138 LEU B O 1
ATOM 8269 N N . ASN B 1 139 ? 27.312 5.355 40.375 1 90.19 139 ASN B N 1
ATOM 8270 C CA . ASN B 1 139 ? 28.062 6.465 39.781 1 90.19 139 ASN B CA 1
ATOM 8271 C C . ASN B 1 139 ? 29.547 6.387 40.125 1 90.19 139 ASN B C 1
ATOM 8273 O O . ASN B 1 139 ? 30.391 6.867 39.375 1 90.19 139 ASN B O 1
ATOM 8277 N N . GLN B 1 140 ? 29.766 5.75 41.156 1 89.69 140 GLN B N 1
ATOM 8278 C CA . GLN B 1 140 ? 31.156 5.625 41.594 1 89.69 140 GLN B CA 1
ATOM 8279 C C . GLN B 1 140 ? 31.891 4.555 40.812 1 89.69 140 GLN B C 1
ATOM 8281 O O . GLN B 1 140 ? 33.125 4.57 40.719 1 89.69 140 GLN B O 1
ATOM 8286 N N . LYS B 1 141 ? 31.109 3.711 40.219 1 90.44 141 LYS B N 1
ATOM 8287 C CA . LYS B 1 141 ? 31.703 2.607 39.469 1 90.44 141 LYS B CA 1
ATOM 8288 C C . LYS B 1 141 ? 32.031 3.041 38.062 1 90.44 141 LYS B C 1
ATOM 8290 O O . LYS B 1 141 ? 32.844 2.389 37.375 1 90.44 141 LYS B O 1
ATOM 8295 N N . ILE B 1 142 ? 31.469 4.09 37.625 1 95.75 142 ILE B N 1
ATOM 8296 C CA . ILE B 1 142 ? 31.656 4.566 36.25 1 95.75 142 ILE B CA 1
ATOM 8297 C C . ILE B 1 142 ? 32.688 5.68 36.219 1 95.75 142 ILE B C 1
ATOM 8299 O O . ILE B 1 142 ? 32.531 6.695 36.906 1 95.75 142 ILE B O 1
ATOM 8303 N N . SER B 1 143 ? 33.688 5.543 35.469 1 94.06 143 SER B N 1
ATOM 8304 C CA . SER B 1 143 ? 34.75 6.539 35.406 1 94.06 143 SER B CA 1
ATOM 8305 C C . SER B 1 143 ? 34.375 7.695 34.469 1 94.06 143 SER B C 1
ATOM 8307 O O . SER B 1 143 ? 34.625 8.859 34.812 1 94.06 143 SER B O 1
ATOM 8309 N N . LYS B 1 144 ? 33.875 7.305 33.281 1 94.56 144 LYS B N 1
ATOM 8310 C CA . LYS B 1 144 ? 33.562 8.297 32.281 1 94.56 144 LYS B CA 1
ATOM 8311 C C . LYS B 1 144 ? 32.281 7.926 31.531 1 94.56 144 LYS B C 1
ATOM 8313 O O . LYS B 1 144 ? 31.984 6.742 31.344 1 94.56 144 LYS B O 1
ATOM 8318 N N . VAL B 1 145 ? 31.562 8.969 31.156 1 97.06 145 VAL B N 1
ATOM 8319 C CA . VAL B 1 145 ? 30.453 8.828 30.203 1 97.06 145 VAL B CA 1
ATOM 8320 C C . VAL B 1 145 ? 30.719 9.695 28.984 1 97.06 145 VAL B C 1
ATOM 8322 O O . VAL B 1 145 ? 30.984 10.891 29.109 1 97.06 145 VAL B O 1
ATOM 8325 N N . ILE B 1 146 ? 30.766 9.086 27.844 1 96.62 146 ILE B N 1
ATOM 8326 C CA . ILE B 1 146 ? 30.891 9.781 26.578 1 96.62 146 ILE B CA 1
ATOM 8327 C C . ILE B 1 146 ? 29.562 9.734 25.828 1 96.62 146 ILE B C 1
ATOM 8329 O O . ILE B 1 146 ? 29.047 8.656 25.516 1 96.62 146 ILE B O 1
ATOM 8333 N N . THR B 1 147 ? 29 10.891 25.547 1 97.44 147 THR B N 1
ATOM 8334 C CA . THR B 1 147 ? 27.734 10.922 24.828 1 97.44 147 THR B CA 1
ATOM 8335 C C . THR B 1 147 ? 27.891 11.602 23.469 1 97.44 147 THR B C 1
ATOM 8337 O O . THR B 1 147 ? 28.766 12.453 23.297 1 97.44 147 THR B O 1
ATOM 8340 N N . MET B 1 148 ? 27.062 11.164 22.531 1 96.94 148 MET B N 1
ATOM 8341 C CA . MET B 1 148 ? 27.062 11.719 21.188 1 96.94 148 MET B CA 1
ATOM 8342 C C . MET B 1 148 ? 25.656 12.062 20.734 1 96.94 148 MET B C 1
ATOM 8344 O O . MET B 1 148 ? 24.828 11.172 20.547 1 96.94 148 MET B O 1
ATOM 8348 N N . GLY B 1 149 ? 25.406 13.305 20.406 1 96.06 149 GLY B N 1
ATOM 8349 C CA . GLY B 1 149 ? 24.125 13.734 19.859 1 96.06 149 GLY B CA 1
ATOM 8350 C C . GLY B 1 149 ? 22.953 13.43 20.766 1 96.06 149 GLY B C 1
ATOM 8351 O O . GLY B 1 149 ? 21.875 13.062 20.297 1 96.06 149 GLY B O 1
ATOM 8352 N N . THR B 1 150 ? 23.062 13.484 22.047 1 97.88 150 THR B N 1
ATOM 8353 C CA . THR B 1 150 ? 22 13.141 23 1 97.88 150 THR B CA 1
ATOM 8354 C C . THR B 1 150 ? 21.047 14.312 23.188 1 97.88 150 THR B C 1
ATOM 8356 O O . THR B 1 150 ? 21.469 15.445 23.438 1 97.88 150 THR B O 1
ATOM 8359 N N . PRO B 1 151 ? 19.781 14.117 23.047 1 96.44 151 PRO B N 1
ATOM 8360 C CA . PRO B 1 151 ? 18.781 15.18 23.25 1 96.44 151 PRO B CA 1
ATOM 8361 C C . PRO B 1 151 ? 18.391 15.344 24.719 1 96.44 151 PRO B C 1
ATOM 8363 O O . PRO B 1 151 ? 17.312 14.914 25.125 1 96.44 151 PRO B O 1
ATOM 8366 N N . TRP B 1 152 ? 19.141 16.078 25.438 1 96 152 TRP B N 1
ATOM 8367 C CA . TRP B 1 152 ? 18.953 16.234 26.875 1 96 152 TRP B CA 1
ATOM 8368 C C . TRP B 1 152 ? 17.609 16.891 27.172 1 96 152 TRP B C 1
ATOM 8370 O O . TRP B 1 152 ? 17 16.594 28.203 1 96 152 TRP B O 1
ATOM 8380 N N . ALA B 1 153 ? 17.203 17.812 26.281 1 92.94 153 ALA B N 1
ATOM 8381 C CA . ALA B 1 153 ? 15.93 18.5 26.484 1 92.94 153 ALA B CA 1
ATOM 8382 C C . ALA B 1 153 ? 14.891 18.031 25.453 1 92.94 153 ALA B C 1
ATOM 8384 O O . ALA B 1 153 ? 13.898 18.734 25.219 1 92.94 153 ALA B O 1
ATOM 8385 N N . GLY B 1 154 ? 15.133 16.953 24.875 1 92.12 154 GLY B N 1
ATOM 8386 C CA . GLY B 1 154 ? 14.219 16.438 23.875 1 92.12 154 GLY B CA 1
ATOM 8387 C C . GLY B 1 154 ? 14.516 16.938 22.469 1 92.12 154 GLY B C 1
ATOM 8388 O O . GLY B 1 154 ? 15.484 17.672 22.266 1 92.12 154 GLY B O 1
ATOM 8389 N N . ALA B 1 155 ? 13.734 16.469 21.531 1 91.06 155 ALA B N 1
ATOM 8390 C CA . ALA B 1 155 ? 13.906 16.875 20.141 1 91.06 155 ALA B CA 1
ATOM 8391 C C . ALA B 1 155 ? 12.555 17.078 19.469 1 91.06 155 ALA B C 1
ATOM 8393 O O . ALA B 1 155 ? 11.672 16.219 19.547 1 91.06 155 ALA B O 1
ATOM 8394 N N . PRO B 1 156 ? 12.391 18.203 18.75 1 90 156 PRO B N 1
ATOM 8395 C CA . PRO B 1 156 ? 11.141 18.438 18.031 1 90 156 PRO B CA 1
ATOM 8396 C C . PRO B 1 156 ? 10.859 17.375 16.969 1 90 156 PRO B C 1
ATOM 8398 O O . PRO B 1 156 ? 9.703 17.156 16.594 1 90 156 PRO B O 1
ATOM 8401 N N . THR B 1 157 ? 11.836 16.656 16.562 1 89.38 157 THR B N 1
ATOM 8402 C CA . THR B 1 157 ? 11.664 15.578 15.602 1 89.38 157 THR B CA 1
ATOM 8403 C C . THR B 1 157 ? 10.727 14.508 16.156 1 89.38 157 THR B C 1
ATOM 8405 O O . THR B 1 157 ? 10 13.867 15.391 1 89.38 157 THR B O 1
ATOM 8408 N N . ALA B 1 158 ? 10.766 14.312 17.453 1 90.06 158 ALA B N 1
ATOM 8409 C CA . ALA B 1 158 ? 9.859 13.352 18.078 1 90.06 158 ALA B CA 1
ATOM 8410 C C . ALA B 1 158 ? 8.406 13.781 17.906 1 90.06 158 ALA B C 1
ATOM 8412 O O . ALA B 1 158 ? 7.527 12.945 17.656 1 90.06 158 ALA B O 1
ATOM 8413 N N . TYR B 1 159 ? 8.203 15.078 18.047 1 86.88 159 TYR B N 1
ATOM 8414 C CA . TYR B 1 159 ? 6.863 15.602 17.828 1 86.88 159 TYR B CA 1
ATOM 8415 C C . TYR B 1 159 ? 6.422 15.398 16.391 1 86.88 159 TYR B C 1
ATOM 8417 O O . TYR B 1 159 ? 5.277 15.016 16.125 1 86.88 159 TYR B O 1
ATOM 8425 N N . LYS B 1 160 ? 7.305 15.68 15.547 1 87.75 160 LYS B N 1
ATOM 8426 C CA . LYS B 1 160 ? 7 15.469 14.133 1 87.75 160 LYS B CA 1
ATOM 8427 C C . LYS B 1 160 ? 6.605 14.023 13.859 1 87.75 160 LYS B C 1
ATOM 8429 O O . LYS B 1 160 ? 5.656 13.766 13.117 1 87.75 160 LYS B O 1
ATOM 8434 N N . ALA B 1 161 ? 7.332 13.109 14.422 1 87.44 161 ALA B N 1
ATOM 8435 C CA . ALA B 1 161 ? 7.062 11.688 14.219 1 87.44 161 ALA B CA 1
ATOM 8436 C C . ALA B 1 161 ? 5.676 11.312 14.727 1 87.44 161 ALA B C 1
ATOM 8438 O O . ALA B 1 161 ? 4.969 10.523 14.094 1 87.44 161 ALA B O 1
ATOM 8439 N N . LEU B 1 162 ? 5.285 11.883 15.828 1 87.44 162 LEU B N 1
ATOM 8440 C CA . LEU B 1 162 ? 4.027 11.523 16.484 1 87.44 162 LEU B CA 1
ATOM 8441 C C . LEU B 1 162 ? 2.848 12.18 15.773 1 87.44 162 LEU B C 1
ATOM 8443 O O . LEU B 1 162 ? 1.774 11.586 15.656 1 87.44 162 LEU B O 1
ATOM 8447 N N . LYS B 1 163 ? 3.105 13.352 15.281 1 83.94 163 LYS B N 1
ATOM 8448 C CA . LYS B 1 163 ? 1.972 14.117 14.766 1 83.94 163 LYS B CA 1
ATOM 8449 C C . LYS B 1 163 ? 1.888 14.023 13.25 1 83.94 163 LYS B C 1
ATOM 8451 O O . LYS B 1 163 ? 0.794 14.031 12.68 1 83.94 163 LYS B O 1
ATOM 8456 N N . HIS B 1 164 ? 3.055 14.023 12.602 1 82.25 164 HIS B N 1
ATOM 8457 C CA . HIS B 1 164 ? 3.059 14.156 11.148 1 82.25 164 HIS B CA 1
ATOM 8458 C C . HIS B 1 164 ? 3.693 12.938 10.484 1 82.25 164 HIS B C 1
ATOM 8460 O O . HIS B 1 164 ? 3.604 12.773 9.266 1 82.25 164 HIS B O 1
ATOM 8466 N N . GLY B 1 165 ? 4.289 12.125 11.117 1 77.81 165 GLY B N 1
ATOM 8467 C CA . GLY B 1 165 ? 4.934 10.945 10.57 1 77.81 165 GLY B CA 1
ATOM 8468 C C . GLY B 1 165 ? 6.32 11.227 10.016 1 77.81 165 GLY B C 1
ATOM 8469 O O . GLY B 1 165 ? 6.715 12.383 9.883 1 77.81 165 GLY B O 1
ATOM 8470 N N . ALA B 1 166 ? 6.949 10.078 9.273 1 63.09 166 ALA B N 1
ATOM 8471 C CA . ALA B 1 166 ? 8.211 10.047 8.547 1 63.09 166 ALA B CA 1
ATOM 8472 C C . ALA B 1 166 ? 9.344 10.656 9.367 1 63.09 166 ALA B C 1
ATOM 8474 O O . ALA B 1 166 ? 10.43 10.922 8.852 1 63.09 166 ALA B O 1
ATOM 8475 N N . GLY B 1 167 ? 9.383 10.617 10.758 1 55.88 167 GLY B N 1
ATOM 8476 C CA . GLY B 1 167 ? 10.492 11.156 11.523 1 55.88 167 GLY B CA 1
ATOM 8477 C C . GLY B 1 167 ? 11.492 10.094 11.945 1 55.88 167 GLY B C 1
ATOM 8478 O O . GLY B 1 167 ? 11.445 8.961 11.461 1 55.88 167 GLY B O 1
ATOM 8479 N N . ILE B 1 168 ? 12.172 9.375 13.258 1 48.62 168 ILE B N 1
ATOM 8480 C CA . ILE B 1 168 ? 13.406 8.852 13.82 1 48.62 168 ILE B CA 1
ATOM 8481 C C . ILE B 1 168 ? 13.68 7.457 13.273 1 48.62 168 ILE B C 1
ATOM 8483 O O . ILE B 1 168 ? 12.93 6.516 13.555 1 48.62 168 ILE B O 1
ATOM 8487 N N . PRO B 1 169 ? 14.984 7.02 12.305 1 46.19 169 PRO B N 1
ATOM 8488 C CA . PRO B 1 169 ? 16.047 7.91 11.812 1 46.19 169 PRO B CA 1
ATOM 8489 C C . PRO B 1 169 ? 15.586 8.797 10.664 1 46.19 169 PRO B C 1
ATOM 8491 O O . PRO B 1 169 ? 14.438 8.695 10.219 1 46.19 169 PRO B O 1
ATOM 8494 N N . LYS B 1 170 ? 16.484 9.234 9.719 1 52.34 170 LYS B N 1
ATOM 8495 C CA . LYS B 1 170 ? 16.312 10.164 8.602 1 52.34 170 LYS B CA 1
ATOM 8496 C C . LYS B 1 170 ? 15.141 9.742 7.723 1 52.34 170 LYS B C 1
ATOM 8498 O O . LYS B 1 170 ? 14.734 8.57 7.73 1 52.34 170 LYS B O 1
ATOM 8503 N N . ASP B 1 171 ? 14.43 10.609 7.098 1 50.16 171 ASP B N 1
ATOM 8504 C CA . ASP B 1 171 ? 13.305 10.508 6.176 1 50.16 171 ASP B CA 1
ATOM 8505 C C . ASP B 1 171 ? 13.547 9.406 5.141 1 50.16 171 ASP B C 1
ATOM 8507 O O . ASP B 1 171 ? 12.852 9.344 4.125 1 50.16 171 ASP B O 1
ATOM 8511 N N . TRP B 1 172 ? 14.594 8.609 5.414 1 50.5 172 TRP B N 1
ATOM 8512 C CA . TRP B 1 172 ? 14.844 7.527 4.469 1 50.5 172 TRP B CA 1
ATOM 8513 C C . TRP B 1 172 ? 13.805 6.422 4.609 1 50.5 172 TRP B C 1
ATOM 8515 O O . TRP B 1 172 ? 13.516 5.703 3.652 1 50.5 172 TRP B O 1
ATOM 8525 N N . PHE B 1 173 ? 13.312 6.336 5.867 1 50.72 173 PHE B N 1
ATOM 8526 C CA . PHE B 1 173 ? 12.383 5.246 6.137 1 50.72 173 PHE B CA 1
ATOM 8527 C C . PHE B 1 173 ? 11.109 5.402 5.305 1 50.72 173 PHE B C 1
ATOM 8529 O O . PHE B 1 173 ? 10.461 4.414 4.965 1 50.72 173 PHE B O 1
ATOM 8536 N N . PRO B 1 174 ? 10.867 6.609 5.027 1 46.69 174 PRO B N 1
ATOM 8537 C CA . PRO B 1 174 ? 9.633 6.73 4.25 1 46.69 174 PRO B CA 1
ATOM 8538 C C . PRO B 1 174 ? 9.711 6.008 2.906 1 46.69 174 PRO B C 1
ATOM 8540 O O . PRO B 1 174 ? 8.68 5.734 2.287 1 46.69 174 PRO B O 1
ATOM 8543 N N . VAL B 1 175 ? 11.039 5.758 2.598 1 50.19 175 VAL B N 1
ATOM 8544 C CA . VAL B 1 175 ? 11.117 5.004 1.351 1 50.19 175 VAL B CA 1
ATOM 8545 C C . VAL B 1 175 ? 10.555 3.602 1.558 1 50.19 175 VAL B C 1
ATOM 8547 O O . VAL B 1 175 ? 10.031 2.992 0.622 1 50.19 175 VAL B O 1
ATOM 8550 N N . MET B 1 176 ? 10.523 3.314 2.879 1 59.91 176 MET B N 1
ATOM 8551 C CA . MET B 1 176 ? 10.078 1.947 3.137 1 59.91 176 MET B CA 1
ATOM 8552 C C . MET B 1 176 ? 8.625 1.928 3.594 1 59.91 176 MET B C 1
ATOM 8554 O O . MET B 1 176 ? 7.918 0.939 3.391 1 59.91 176 MET B O 1
ATOM 8558 N N . MET B 1 177 ? 8.258 3.178 4.227 1 64.56 177 MET B N 1
ATOM 8559 C CA . MET B 1 177 ? 6.898 3.248 4.75 1 64.56 177 MET B CA 1
ATOM 8560 C C . MET B 1 177 ? 6.328 4.656 4.598 1 64.56 177 MET B C 1
ATOM 8562 O O . MET B 1 177 ? 7.059 5.641 4.715 1 64.56 177 MET B O 1
ATOM 8566 N N . SER B 1 178 ? 5.102 4.789 4.348 1 68 178 SER B N 1
ATOM 8567 C CA . SER B 1 178 ? 4.43 6.078 4.234 1 68 178 SER B CA 1
ATOM 8568 C C . SER B 1 178 ? 4.469 6.84 5.555 1 68 178 SER B C 1
ATOM 8570 O O . SER B 1 178 ? 4.676 6.25 6.613 1 68 178 SER B O 1
ATOM 8572 N N . ALA B 1 179 ? 4.348 8.141 5.473 1 72.69 179 ALA B N 1
ATOM 8573 C CA . ALA B 1 179 ? 4.297 8.992 6.66 1 72.69 179 ALA B CA 1
ATOM 8574 C C . ALA B 1 179 ? 3.168 8.57 7.594 1 72.69 179 ALA B C 1
ATOM 8576 O O . ALA B 1 179 ? 3.33 8.578 8.82 1 72.69 179 ALA B O 1
ATOM 8577 N N . GLU B 1 180 ? 2.096 8.148 7.055 1 73.69 180 GLU B N 1
ATOM 8578 C CA . GLU B 1 180 ? 0.945 7.75 7.859 1 73.69 180 GLU B CA 1
ATOM 8579 C C . GLU B 1 180 ? 1.24 6.477 8.648 1 73.69 180 GLU B C 1
ATOM 8581 O O . GLU B 1 180 ? 0.889 6.375 9.828 1 73.69 180 GLU B O 1
ATOM 8586 N N . LYS B 1 181 ? 1.839 5.535 7.988 1 75.94 181 LYS B N 1
ATOM 8587 C CA . LYS B 1 181 ? 2.168 4.281 8.664 1 75.94 181 LYS B CA 1
ATOM 8588 C C . LYS B 1 181 ? 3.201 4.504 9.766 1 75.94 181 LYS B C 1
ATOM 8590 O O . LYS B 1 181 ? 3.123 3.891 10.828 1 75.94 181 LYS B O 1
ATOM 8595 N N . THR B 1 182 ? 4.074 5.348 9.461 1 80.44 182 THR B N 1
ATOM 8596 C CA . THR B 1 182 ? 5.098 5.617 10.469 1 80.44 182 THR B CA 1
ATOM 8597 C C . THR B 1 182 ? 4.496 6.348 11.664 1 80.44 182 THR B C 1
ATOM 8599 O O . THR B 1 182 ? 4.922 6.137 12.805 1 80.44 182 THR B O 1
ATOM 8602 N N . LYS B 1 183 ? 3.594 7.281 11.398 1 82.19 183 LYS B N 1
ATOM 8603 C CA . LYS B 1 183 ? 2.889 7.965 12.477 1 82.19 183 LYS B CA 1
ATOM 8604 C C . LYS B 1 183 ? 2.15 6.969 13.367 1 82.19 183 LYS B C 1
ATOM 8606 O O . LYS B 1 183 ? 2.246 7.035 14.594 1 82.19 183 LYS B O 1
ATOM 8611 N N . ASP B 1 184 ? 1.523 6 12.711 1 81.94 184 ASP B N 1
ATOM 8612 C CA . ASP B 1 184 ? 0.771 4.98 13.438 1 81.94 184 ASP B CA 1
ATOM 8613 C C . ASP B 1 184 ? 1.696 4.117 14.289 1 81.94 184 ASP B C 1
ATOM 8615 O O . ASP B 1 184 ? 1.331 3.711 15.398 1 81.94 184 ASP B O 1
ATOM 8619 N N . LEU B 1 185 ? 2.801 3.912 13.75 1 84.5 185 LEU B N 1
ATOM 8620 C CA . LEU B 1 185 ? 3.779 3.105 14.469 1 84.5 185 LEU B CA 1
ATOM 8621 C C . LEU B 1 185 ? 4.355 3.879 15.656 1 84.5 185 LEU B C 1
ATOM 8623 O O . LEU B 1 185 ? 4.426 3.357 16.766 1 84.5 185 LEU B O 1
ATOM 8627 N N . ALA B 1 186 ? 4.797 5.062 15.398 1 88.12 186 ALA B N 1
ATOM 8628 C CA . ALA B 1 186 ? 5.449 5.875 16.422 1 88.12 186 ALA B CA 1
ATOM 8629 C C . ALA B 1 186 ? 4.543 6.066 17.641 1 88.12 186 ALA B C 1
ATOM 8631 O O . ALA B 1 186 ? 5.023 6.133 18.766 1 88.12 186 ALA B O 1
ATOM 8632 N N . ARG B 1 187 ? 3.334 6.09 17.438 1 87.19 187 ARG B N 1
ATOM 8633 C CA . ARG B 1 187 ? 2.373 6.34 18.516 1 87.19 187 ARG B CA 1
ATOM 8634 C C . ARG B 1 187 ? 2.334 5.172 19.5 1 87.19 187 ARG B C 1
ATOM 8636 O O . ARG B 1 187 ? 1.919 5.336 20.641 1 87.19 187 ARG B O 1
ATOM 8643 N N . THR B 1 188 ? 2.768 4.012 19.062 1 88.38 188 THR B N 1
ATOM 8644 C CA . THR B 1 188 ? 2.721 2.84 19.922 1 88.38 188 THR B CA 1
ATOM 8645 C C . THR B 1 188 ? 4.023 2.693 20.703 1 88.38 188 THR B C 1
ATOM 8647 O O . THR B 1 188 ? 4.133 1.831 21.578 1 88.38 188 THR B O 1
ATOM 8650 N N . PHE B 1 189 ? 4.973 3.535 20.516 1 91.19 189 PHE B N 1
ATOM 8651 C CA . PHE B 1 189 ? 6.277 3.414 21.156 1 91.19 189 PHE B CA 1
ATOM 8652 C C . PHE B 1 189 ? 6.414 4.398 22.312 1 91.19 189 PHE B C 1
ATOM 8654 O O . PHE B 1 189 ? 6.578 5.602 22.094 1 91.19 189 PHE B O 1
ATOM 8661 N N . GLU B 1 190 ? 6.484 3.92 23.469 1 92.12 190 GLU B N 1
ATOM 8662 C CA . GLU B 1 190 ? 6.59 4.77 24.656 1 92.12 190 GLU B CA 1
ATOM 8663 C C . GLU B 1 190 ? 7.875 5.594 24.625 1 92.12 190 GLU B C 1
ATOM 8665 O O . GLU B 1 190 ? 7.898 6.73 25.109 1 92.12 190 GLU B O 1
ATOM 8670 N N . SER B 1 191 ? 8.906 5.051 24.078 1 94.44 191 SER B N 1
ATOM 8671 C CA . SER B 1 191 ? 10.219 5.703 24.062 1 94.44 191 SER B CA 1
ATOM 8672 C C . SER B 1 191 ? 10.172 7.004 23.266 1 94.44 191 SER B C 1
ATOM 8674 O O . SER B 1 191 ? 10.898 7.949 23.562 1 94.44 191 SER B O 1
ATOM 8676 N N . VAL B 1 192 ? 9.367 7.098 22.219 1 92.81 192 VAL B N 1
ATOM 8677 C CA . VAL B 1 192 ? 9.281 8.281 21.375 1 92.81 192 VAL B CA 1
ATOM 8678 C C . VAL B 1 192 ? 8.766 9.461 22.188 1 92.81 192 VAL B C 1
ATOM 8680 O O . VAL B 1 192 ? 9.242 10.594 22.031 1 92.81 192 VAL B O 1
ATOM 8683 N N . TYR B 1 193 ? 7.801 9.195 23.078 1 92.19 193 TYR B N 1
ATOM 8684 C CA . TYR B 1 193 ? 7.242 10.242 23.922 1 92.19 193 TYR B CA 1
ATOM 8685 C C . TYR B 1 193 ? 8.289 10.773 24.891 1 92.19 193 TYR B C 1
ATOM 8687 O O . TYR B 1 193 ? 8.242 11.938 25.297 1 92.19 193 TYR B O 1
ATOM 8695 N N . GLN B 1 194 ? 9.211 9.945 25.203 1 95.19 194 GLN B N 1
ATOM 8696 C CA . GLN B 1 194 ? 10.258 10.305 26.156 1 95.19 194 GLN B CA 1
ATOM 8697 C C . GLN B 1 194 ? 11.344 11.148 25.484 1 95.19 194 GLN B C 1
ATOM 8699 O O . GLN B 1 194 ? 12.25 11.641 26.156 1 95.19 194 GLN B O 1
ATOM 8704 N N . LEU B 1 195 ? 11.195 11.344 24.188 1 94.38 195 LEU B N 1
ATOM 8705 C CA . LEU B 1 195 ? 12.117 12.188 23.422 1 94.38 195 LEU B CA 1
ATOM 8706 C C . LEU B 1 195 ? 11.477 13.531 23.109 1 94.38 195 LEU B C 1
ATOM 8708 O O . LEU B 1 195 ? 12.109 14.391 22.484 1 94.38 195 LEU B O 1
ATOM 8712 N N . LEU B 1 196 ? 10.281 13.773 23.562 1 91.69 196 LEU B N 1
ATOM 8713 C CA . LEU B 1 196 ? 9.602 15.039 23.328 1 91.69 196 LEU B CA 1
ATOM 8714 C C . LEU B 1 196 ? 10.312 16.188 24.062 1 91.69 196 LEU B C 1
ATOM 8716 O O . LEU B 1 196 ? 10.852 15.984 25.156 1 91.69 196 LEU B O 1
ATOM 8720 N N . PRO B 1 197 ? 10.242 17.359 23.438 1 90.88 197 PRO B N 1
ATOM 8721 C CA . PRO B 1 197 ? 10.805 18.516 24.141 1 90.88 197 PRO B CA 1
ATOM 8722 C C . PRO B 1 197 ? 10.188 18.703 25.531 1 90.88 197 PRO B C 1
ATOM 8724 O O . PRO B 1 197 ? 8.969 18.594 25.703 1 90.88 197 PRO B O 1
ATOM 8727 N N . ASN B 1 198 ? 11.047 18.891 26.5 1 89 198 ASN B N 1
ATOM 8728 C CA . ASN B 1 198 ? 10.586 19.062 27.875 1 89 198 ASN B CA 1
ATOM 8729 C C . ASN B 1 198 ? 10.633 20.516 28.297 1 89 198 ASN B C 1
ATOM 8731 O O . ASN B 1 198 ? 10.773 21.422 27.469 1 89 198 ASN B O 1
ATOM 8735 N N . ILE B 1 199 ? 10.43 20.719 29.578 1 83.19 199 ILE B N 1
ATOM 8736 C CA . ILE B 1 199 ? 10.328 22.062 30.125 1 83.19 199 ILE B CA 1
ATOM 8737 C C . ILE B 1 199 ? 11.625 22.828 29.891 1 83.19 199 ILE B C 1
ATOM 8739 O O . ILE B 1 199 ? 11.617 24.047 29.656 1 83.19 199 ILE B O 1
ATOM 8743 N N . ASN B 1 200 ? 12.734 22.094 29.906 1 85.44 200 ASN B N 1
ATOM 8744 C CA . ASN B 1 200 ? 14.023 22.734 29.688 1 85.44 200 ASN B CA 1
ATOM 8745 C C . ASN B 1 200 ? 14.148 23.266 28.266 1 85.44 200 ASN B C 1
ATOM 8747 O O . ASN B 1 200 ? 14.727 24.328 28.031 1 85.44 200 ASN B O 1
ATOM 8751 N N . TYR B 1 201 ? 13.602 22.531 27.391 1 87.38 201 TYR B N 1
ATOM 8752 C CA . TYR B 1 201 ? 13.641 22.984 26 1 87.38 201 TYR B CA 1
ATOM 8753 C C . TYR B 1 201 ? 12.852 24.281 25.828 1 87.38 201 TYR B C 1
ATOM 8755 O O . TYR B 1 201 ? 13.328 25.219 25.172 1 87.38 201 TYR B O 1
ATOM 8763 N N . TYR B 1 202 ? 11.656 24.234 26.391 1 79.81 202 TYR B N 1
ATOM 8764 C CA . TYR B 1 202 ? 10.781 25.391 26.281 1 79.81 202 TYR B CA 1
ATOM 8765 C C . TYR B 1 202 ? 11.453 26.625 26.859 1 79.81 202 TYR B C 1
ATOM 8767 O O . TYR B 1 202 ? 11.414 27.703 26.25 1 79.81 202 TYR B O 1
ATOM 8775 N N . GLN B 1 203 ? 12.047 26.516 27.906 1 76.56 203 GLN B N 1
ATOM 8776 C CA . GLN B 1 203 ? 12.672 27.656 28.578 1 76.56 203 GLN B CA 1
ATOM 8777 C C . GLN B 1 203 ? 13.875 28.172 27.797 1 76.56 203 GLN B C 1
ATOM 8779 O O . GLN B 1 203 ? 14.023 29.375 27.578 1 76.56 203 GLN B O 1
ATOM 8784 N N . GLU B 1 204 ? 14.586 27.266 27.328 1 74 204 GLU B N 1
ATOM 8785 C CA . GLU B 1 204 ? 15.805 27.641 26.609 1 74 204 GLU B CA 1
ATOM 8786 C C . GLU B 1 204 ? 15.469 28.234 25.25 1 74 204 GLU B C 1
ATOM 8788 O O . GLU B 1 204 ? 16.078 29.234 24.844 1 74 204 GLU B O 1
ATOM 8793 N N . TYR B 1 205 ? 14.578 27.672 24.594 1 69.88 205 TYR B N 1
ATOM 8794 C CA . TYR B 1 205 ? 14.258 28.125 23.25 1 69.88 205 TYR B CA 1
ATOM 8795 C C . TYR B 1 205 ? 13.492 29.438 23.297 1 69.88 205 TYR B C 1
ATOM 8797 O O . TYR B 1 205 ? 13.703 30.312 22.438 1 69.88 205 TYR B O 1
ATOM 8805 N N . ASP B 1 206 ? 12.531 29.484 24.141 1 60.72 206 ASP B N 1
ATOM 8806 C CA . ASP B 1 206 ? 11.805 30.75 24.297 1 60.72 206 ASP B CA 1
ATOM 8807 C C . ASP B 1 206 ? 12.758 31.906 24.547 1 60.72 206 ASP B C 1
ATOM 8809 O O . ASP B 1 206 ? 12.578 33 24 1 60.72 206 ASP B O 1
ATOM 8813 N N . GLU B 1 207 ? 13.609 31.594 25.406 1 54.12 207 GLU B N 1
ATOM 8814 C CA . GLU B 1 207 ? 14.594 32.625 25.703 1 54.12 207 GLU B CA 1
ATOM 8815 C C . GLU B 1 207 ? 15.375 33.031 24.453 1 54.12 207 GLU B C 1
ATOM 8817 O O . GLU B 1 207 ? 15.656 34.188 24.219 1 54.12 207 GLU B O 1
ATOM 8822 N N . GLU B 1 208 ? 15.609 32.062 23.734 1 53.44 208 GLU B N 1
ATOM 8823 C CA . GLU B 1 208 ? 16.422 32.281 22.547 1 53.44 208 GLU B CA 1
ATOM 8824 C C . GLU B 1 208 ? 15.578 32.812 21.391 1 53.44 208 GLU B C 1
ATOM 8826 O O . GLU B 1 208 ? 15.984 33.75 20.703 1 53.44 208 GLU B O 1
ATOM 8831 N N . CYS B 1 209 ? 14.531 32.094 20.984 1 53.91 209 CYS B N 1
ATOM 8832 C CA . CYS B 1 209 ? 13.836 32.375 19.734 1 53.91 209 CYS B CA 1
ATOM 8833 C C . CYS B 1 209 ? 12.414 32.875 20 1 53.91 209 CYS B C 1
ATOM 8835 O O . CYS B 1 209 ? 11.742 33.344 19.094 1 53.91 209 CYS B O 1
ATOM 8837 N N . LYS B 1 210 ? 11.969 33.281 21.281 1 45.97 210 LYS B N 1
ATOM 8838 C CA . LYS B 1 210 ? 10.562 33.562 21.547 1 45.97 210 LYS B CA 1
ATOM 8839 C C . LYS B 1 210 ? 9.648 32.625 20.75 1 45.97 210 LYS B C 1
ATOM 8841 O O . LYS B 1 210 ? 9.18 32.969 19.672 1 45.97 210 LYS B O 1
ATOM 8846 N N . LEU B 1 211 ? 9.711 31.328 20.859 1 45.56 211 LEU B N 1
ATOM 8847 C CA . LEU B 1 211 ? 9.227 30.172 20.094 1 45.56 211 LEU B CA 1
ATOM 8848 C C . LEU B 1 211 ? 7.727 30.281 19.859 1 45.56 211 LEU B C 1
ATOM 8850 O O . LEU B 1 211 ? 6.965 30.609 20.766 1 45.56 211 LEU B O 1
ATOM 8854 N N . ALA B 1 212 ? 7.324 30.391 18.812 1 42.09 212 ALA B N 1
ATOM 8855 C CA . ALA B 1 212 ? 5.969 30.344 18.266 1 42.09 212 ALA B CA 1
ATOM 8856 C C . ALA B 1 212 ? 5.293 29.016 18.594 1 42.09 212 ALA B C 1
ATOM 8858 O O . ALA B 1 212 ? 4.207 28.719 18.094 1 42.09 212 ALA B O 1
ATOM 8859 N N . PHE B 1 213 ? 5.953 27.969 19.047 1 45.25 213 PHE B N 1
ATOM 8860 C CA . PHE B 1 213 ? 5.164 26.766 19.234 1 45.25 213 PHE B CA 1
ATOM 8861 C C . PHE B 1 213 ? 3.787 27.094 19.797 1 45.25 213 PHE B C 1
ATOM 8863 O O . PHE B 1 213 ? 2.969 26.203 20.016 1 45.25 213 PHE B O 1
ATOM 8870 N N . THR B 1 214 ? 3.609 28.281 20.219 1 46.97 214 THR B N 1
ATOM 8871 C CA . THR B 1 214 ? 2.639 28.5 21.297 1 46.97 214 THR B CA 1
ATOM 8872 C C . THR B 1 214 ? 1.244 28.719 20.719 1 46.97 214 THR B C 1
ATOM 8874 O O . THR B 1 214 ? 0.33 29.141 21.438 1 46.97 214 THR B O 1
ATOM 8877 N N . GLU B 1 215 ? 1.243 28.844 19.391 1 48.25 215 GLU B N 1
ATOM 8878 C CA . GLU B 1 215 ? -0.185 29.016 19.141 1 48.25 215 GLU B CA 1
ATOM 8879 C C . GLU B 1 215 ? -0.846 27.703 18.766 1 48.25 215 GLU B C 1
ATOM 8881 O O . GLU B 1 215 ? -0.298 26.922 17.969 1 48.25 215 GLU B O 1
ATOM 8886 N N . TYR B 1 216 ? -1.532 27.031 19.594 1 50.78 216 TYR B N 1
ATOM 8887 C CA . TYR B 1 216 ? -2.338 25.859 19.281 1 50.78 216 TYR B CA 1
ATOM 8888 C C . TYR B 1 216 ? -3.824 26.188 19.328 1 50.78 216 TYR B C 1
ATOM 8890 O O . TYR B 1 216 ? -4.32 26.703 20.344 1 50.78 216 TYR B O 1
ATOM 8898 N N . ASN B 1 217 ? -4.52 25.812 18.281 1 50.66 217 ASN B N 1
ATOM 8899 C CA . ASN B 1 217 ? -5.961 26 18.141 1 50.66 217 ASN B CA 1
ATOM 8900 C C . ASN B 1 217 ? -6.359 27.453 18.422 1 50.66 217 ASN B C 1
ATOM 8902 O O . ASN B 1 217 ? -7.297 27.719 19.172 1 50.66 217 ASN B O 1
ATOM 8906 N N . GLY B 1 218 ? -5.531 28.438 17.891 1 50.47 218 GLY B N 1
ATOM 8907 C CA . GLY B 1 218 ? -5.844 29.844 18.031 1 50.47 218 GLY B CA 1
ATOM 8908 C C . GLY B 1 218 ? -5.434 30.406 19.391 1 50.47 218 GLY B C 1
ATOM 8909 O O . GLY B 1 218 ? -5.645 31.594 19.656 1 50.47 218 GLY B O 1
ATOM 8910 N N . LYS B 1 219 ? -4.969 29.5 20.266 1 55.38 219 LYS B N 1
ATOM 8911 C CA . LYS B 1 219 ? -4.582 29.969 21.594 1 55.38 219 LYS B CA 1
ATOM 8912 C C . LYS B 1 219 ? -3.064 30.094 21.703 1 55.38 219 LYS B C 1
ATOM 8914 O O . LYS B 1 219 ? -2.326 29.234 21.234 1 55.38 219 LYS B O 1
ATOM 8919 N N . SER B 1 220 ? -2.627 31.156 22.016 1 56.97 220 SER B N 1
ATOM 8920 C CA . SER B 1 220 ? -1.214 31.359 22.328 1 56.97 220 SER B CA 1
ATOM 8921 C C . SER B 1 220 ? -0.776 30.5 23.5 1 56.97 220 SER B C 1
ATOM 8923 O O . SER B 1 220 ? -1.411 30.516 24.562 1 56.97 220 SER B O 1
ATOM 8925 N N . ILE B 1 221 ? 0.057 29.5 23.375 1 60.97 221 ILE B N 1
ATOM 8926 C CA . ILE B 1 221 ? 0.588 28.672 24.453 1 60.97 221 ILE B CA 1
ATOM 8927 C C . ILE B 1 221 ? 1.627 29.453 25.25 1 60.97 221 ILE B C 1
ATOM 8929 O O . ILE B 1 221 ? 2.676 29.828 24.719 1 60.97 221 ILE B O 1
ATOM 8933 N N . LYS B 1 222 ? 1.209 29.922 26.469 1 61.31 222 LYS B N 1
ATOM 8934 C CA . LYS B 1 222 ? 2.02 30.844 27.266 1 61.31 222 LYS B CA 1
ATOM 8935 C C . LYS B 1 222 ? 2.881 30.094 28.281 1 61.31 222 LYS B C 1
ATOM 8937 O O . LYS B 1 222 ? 3.889 30.625 28.75 1 61.31 222 LYS B O 1
ATOM 8942 N N . SER B 1 223 ? 2.48 28.844 28.625 1 73.88 223 SER B N 1
ATOM 8943 C CA . SER B 1 223 ? 3.211 28.172 29.688 1 73.88 223 SER B CA 1
ATOM 8944 C C . SER B 1 223 ? 3.406 26.688 29.391 1 73.88 223 SER B C 1
ATOM 8946 O O . SER B 1 223 ? 2.73 26.141 28.516 1 73.88 223 SER B O 1
ATOM 8948 N N . TRP B 1 224 ? 4.441 26.094 30.062 1 80.62 224 TRP B N 1
ATOM 8949 C CA . TRP B 1 224 ? 4.676 24.656 29.953 1 80.62 224 TRP B CA 1
ATOM 8950 C C . TRP B 1 224 ? 3.428 23.875 30.359 1 80.62 224 TRP B C 1
ATOM 8952 O O . TRP B 1 224 ? 3.137 22.812 29.781 1 80.62 224 TRP B O 1
ATOM 8962 N N . GLU B 1 225 ? 2.734 24.406 31.328 1 80.44 225 GLU B N 1
ATOM 8963 C CA . GLU B 1 225 ? 1.525 23.734 31.797 1 80.44 225 GLU B CA 1
ATOM 8964 C C . GLU B 1 225 ? 0.487 23.625 30.688 1 80.44 225 GLU B C 1
ATOM 8966 O O . GLU B 1 225 ? -0.198 22.609 30.562 1 80.44 225 GLU B O 1
ATOM 8971 N N . ASP B 1 226 ? 0.464 24.641 29.938 1 78.94 226 ASP B N 1
ATOM 8972 C CA . ASP B 1 226 ? -0.468 24.641 28.812 1 78.94 226 ASP B CA 1
ATOM 8973 C C . ASP B 1 226 ? -0.056 23.609 27.75 1 78.94 226 ASP B C 1
ATOM 8975 O O . ASP B 1 226 ? -0.904 22.922 27.188 1 78.94 226 ASP B O 1
ATOM 8979 N N . ILE B 1 227 ? 1.216 23.594 27.5 1 81.25 227 ILE B N 1
ATOM 8980 C CA . ILE B 1 227 ? 1.737 22.672 26.5 1 81.25 227 ILE B CA 1
ATOM 8981 C C . ILE B 1 227 ? 1.463 21.234 26.938 1 81.25 227 ILE B C 1
ATOM 8983 O O . ILE B 1 227 ? 0.998 20.406 26.156 1 81.25 227 ILE B O 1
ATOM 8987 N N . TYR B 1 228 ? 1.791 21.016 28.172 1 85.44 228 TYR B N 1
ATOM 8988 C CA . TYR B 1 228 ? 1.641 19.672 28.703 1 85.44 228 TYR B CA 1
ATOM 8989 C C . TYR B 1 228 ? 0.179 19.234 28.688 1 85.44 228 TYR B C 1
ATOM 8991 O O . TYR B 1 228 ? -0.143 18.125 28.25 1 85.44 228 TYR B O 1
ATOM 8999 N N . SER B 1 229 ? -0.71 20.062 29.125 1 83.12 229 SER B N 1
ATOM 9000 C CA . SER B 1 229 ? -2.115 19.703 29.266 1 83.12 229 SER B CA 1
ATOM 9001 C C . SER B 1 229 ? -2.814 19.641 27.906 1 83.12 229 SER B C 1
ATOM 9003 O O . SER B 1 229 ? -3.613 18.734 27.656 1 83.12 229 SER B O 1
ATOM 9005 N N . ASP B 1 230 ? -2.484 20.578 27.078 1 78.69 230 ASP B N 1
ATOM 9006 C CA . ASP B 1 230 ? -3.279 20.734 25.859 1 78.69 230 ASP B CA 1
ATOM 9007 C C . ASP B 1 230 ? -2.67 19.953 24.703 1 78.69 230 ASP B C 1
ATOM 9009 O O . ASP B 1 230 ? -3.381 19.547 23.781 1 78.69 230 ASP B O 1
ATOM 9013 N N . ILE B 1 231 ? -1.399 19.797 24.734 1 80.81 231 ILE B N 1
ATOM 9014 C CA . ILE B 1 231 ? -0.748 19.188 23.578 1 80.81 231 ILE B CA 1
ATOM 9015 C C . ILE B 1 231 ? -0.241 17.797 23.953 1 80.81 231 ILE B C 1
ATOM 9017 O O . ILE B 1 231 ? -0.555 16.812 23.266 1 80.81 231 ILE B O 1
ATOM 9021 N N . TYR B 1 232 ? 0.494 17.656 25.047 1 86.94 232 TYR B N 1
ATOM 9022 C CA . TYR B 1 232 ? 1.165 16.406 25.375 1 86.94 232 TYR B CA 1
ATOM 9023 C C . TYR B 1 232 ? 0.181 15.383 25.938 1 86.94 232 TYR B C 1
ATOM 9025 O O . TYR B 1 232 ? 0.2 14.211 25.547 1 86.94 232 TYR B O 1
ATOM 9033 N N . LYS B 1 233 ? -0.653 15.789 26.812 1 86.69 233 LYS B N 1
ATOM 9034 C CA . LYS B 1 233 ? -1.542 14.844 27.469 1 86.69 233 LYS B CA 1
ATOM 9035 C C . LYS B 1 233 ? -2.436 14.125 26.453 1 86.69 233 LYS B C 1
ATOM 9037 O O . LYS B 1 233 ? -2.58 12.906 26.516 1 86.69 233 LYS B O 1
ATOM 9042 N N . PRO B 1 234 ? -2.967 14.914 25.547 1 84.31 234 PRO B N 1
ATOM 9043 C CA . PRO B 1 234 ? -3.779 14.227 24.547 1 84.31 234 PRO B CA 1
ATOM 9044 C C . PRO B 1 234 ? -2.963 13.258 23.688 1 84.31 234 PRO B C 1
ATOM 9046 O O . PRO B 1 234 ? -3.512 12.305 23.141 1 84.31 234 PRO B O 1
ATOM 9049 N N . LEU B 1 235 ? -1.744 13.477 23.516 1 85.5 235 LEU B N 1
ATOM 9050 C CA . LEU B 1 235 ? -0.868 12.586 22.766 1 85.5 235 LEU B CA 1
ATOM 9051 C C . LEU B 1 235 ? -0.506 11.359 23.594 1 85.5 235 LEU B C 1
ATOM 9053 O O . LEU B 1 235 ? -0.411 10.25 23.047 1 85.5 235 LEU B O 1
ATOM 9057 N N . LEU B 1 236 ? -0.299 11.539 24.828 1 89.19 236 LEU B N 1
ATOM 9058 C CA . LEU B 1 236 ? 0.239 10.516 25.719 1 89.19 236 LEU B CA 1
ATOM 9059 C C . LEU B 1 236 ? -0.842 9.516 26.125 1 89.19 236 LEU B C 1
ATOM 9061 O O . LEU B 1 236 ? -0.536 8.406 26.547 1 89.19 236 LEU B O 1
ATOM 9065 N N . LYS B 1 237 ? -2.021 9.938 26 1 87.44 237 LYS B N 1
ATOM 9066 C CA . LYS B 1 237 ? -3.107 9.07 26.453 1 87.44 237 LYS B CA 1
ATOM 9067 C C . LYS B 1 237 ? -4.16 8.906 25.359 1 87.44 237 LYS B C 1
ATOM 9069 O O . LYS B 1 237 ? -4.664 9.898 24.812 1 87.44 237 LYS B O 1
ATOM 9074 N N . ASP B 1 238 ? -4.348 7.684 24.922 1 79.38 238 ASP B N 1
ATOM 9075 C CA . ASP B 1 238 ? -5.418 7.352 23.984 1 79.38 238 ASP B CA 1
ATOM 9076 C C . ASP B 1 238 ? -6.148 6.082 24.406 1 79.38 238 ASP B C 1
ATOM 9078 O O . ASP B 1 238 ? -5.922 5.574 25.516 1 79.38 238 ASP B O 1
ATOM 9082 N N . LYS B 1 239 ? -7.172 5.586 23.656 1 73.25 239 LYS B N 1
ATOM 9083 C CA . LYS B 1 239 ? -7.988 4.426 24 1 73.25 239 LYS B CA 1
ATOM 9084 C C . LYS B 1 239 ? -7.129 3.17 24.125 1 73.25 239 LYS B C 1
ATOM 9086 O O . LYS B 1 239 ? -7.438 2.273 24.922 1 73.25 239 LYS B O 1
ATOM 9091 N N . ASP B 1 240 ? -5.961 3.148 23.469 1 76.44 240 ASP B N 1
ATOM 9092 C CA . ASP B 1 240 ? -5.191 1.914 23.344 1 76.44 240 ASP B CA 1
ATOM 9093 C C . ASP B 1 240 ? -3.979 1.933 24.281 1 76.44 240 ASP B C 1
ATOM 9095 O O . ASP B 1 240 ? -3.404 0.885 24.578 1 76.44 240 ASP B O 1
ATOM 9099 N N . PHE B 1 241 ? -3.535 3.221 24.75 1 83.5 241 PHE B N 1
ATOM 9100 C CA . PHE B 1 241 ? -2.336 3.277 25.578 1 83.5 241 PHE B CA 1
ATOM 9101 C C . PHE B 1 241 ? -2.377 4.48 26.5 1 83.5 241 PHE B C 1
ATOM 9103 O O . PHE B 1 241 ? -3.133 5.426 26.266 1 83.5 241 PHE B O 1
ATOM 9110 N N . ASP B 1 242 ? -1.679 4.375 27.656 1 89.12 242 ASP B N 1
ATOM 9111 C CA . ASP B 1 242 ? -1.451 5.441 28.625 1 89.12 242 ASP B CA 1
ATOM 9112 C C . ASP B 1 242 ? 0.023 5.523 29.016 1 89.12 242 ASP B C 1
ATOM 9114 O O . ASP B 1 242 ? 0.512 4.699 29.781 1 89.12 242 ASP B O 1
ATOM 9118 N N . PHE B 1 243 ? 0.746 6.559 28.5 1 91.81 243 PHE B N 1
ATOM 9119 C CA . PHE B 1 243 ? 2.18 6.688 28.734 1 91.81 243 PHE B CA 1
ATOM 9120 C C . PHE B 1 243 ? 2.48 7.859 29.656 1 91.81 243 PHE B C 1
ATOM 9122 O O . PHE B 1 243 ? 3.631 8.281 29.781 1 91.81 243 PHE B O 1
ATOM 9129 N N . VAL B 1 244 ? 1.438 8.422 30.297 1 91.62 244 VAL B N 1
ATOM 9130 C CA . VAL B 1 244 ? 1.588 9.625 31.109 1 91.62 244 VAL B CA 1
ATOM 9131 C C . VAL B 1 244 ? 2.561 9.359 32.25 1 91.62 244 VAL B C 1
ATOM 9133 O O . VAL B 1 244 ? 3.508 10.117 32.469 1 91.62 244 VAL B O 1
ATOM 9136 N N . GLU B 1 245 ? 2.412 8.258 32.938 1 90.81 245 GLU B N 1
ATOM 9137 C CA . GLU B 1 245 ? 3.273 7.945 34.062 1 90.81 245 GLU B CA 1
ATOM 9138 C C . GLU B 1 245 ? 4.699 7.645 33.625 1 90.81 245 GLU B C 1
ATOM 9140 O O . GLU B 1 245 ? 5.664 8.086 34.25 1 90.81 245 GLU B O 1
ATOM 9145 N N . GLY B 1 246 ? 4.797 6.895 32.656 1 89.38 246 GLY B N 1
ATOM 9146 C CA . GLY B 1 246 ? 6.109 6.562 32.125 1 89.38 246 GLY B CA 1
ATOM 9147 C C . GLY B 1 246 ? 6.891 7.777 31.656 1 89.38 246 GLY B C 1
ATOM 9148 O O . GLY B 1 246 ? 8.094 7.883 31.906 1 89.38 246 GLY B O 1
ATOM 9149 N N . PHE B 1 247 ? 6.121 8.672 31.078 1 91.81 247 PHE B N 1
ATOM 9150 C CA . PHE B 1 247 ? 6.738 9.906 30.609 1 91.81 247 PHE B CA 1
ATOM 9151 C C . PHE B 1 247 ? 7.242 10.734 31.781 1 91.81 247 PHE B C 1
ATOM 9153 O O . PHE B 1 247 ? 8.398 11.172 31.797 1 91.81 247 PHE B O 1
ATOM 9160 N N . ASN B 1 248 ? 6.438 10.93 32.719 1 91.19 248 ASN B N 1
ATOM 9161 C CA . ASN B 1 248 ? 6.793 11.766 33.844 1 91.19 248 ASN B CA 1
ATOM 9162 C C . ASN B 1 248 ? 7.906 11.133 34.688 1 91.19 248 ASN B C 1
ATOM 9164 O O . ASN B 1 248 ? 8.82 11.828 35.125 1 91.19 248 ASN B O 1
ATOM 9168 N N . HIS B 1 249 ? 7.855 9.852 34.812 1 92.12 249 HIS B N 1
ATOM 9169 C CA . HIS B 1 249 ? 8.891 9.148 35.562 1 92.12 249 HIS B CA 1
ATOM 9170 C C . HIS B 1 249 ? 10.25 9.281 34.906 1 92.12 249 HIS B C 1
ATOM 9172 O O . HIS B 1 249 ? 11.25 9.555 35.562 1 92.12 249 HIS B O 1
ATOM 9178 N N . PHE B 1 250 ? 10.273 9.094 33.688 1 92.81 250 PHE B N 1
ATOM 9179 C CA . PHE B 1 250 ? 11.516 9.164 32.938 1 92.81 250 PHE B CA 1
ATOM 9180 C C . PHE B 1 250 ? 12.078 10.586 32.938 1 92.81 250 PHE B C 1
ATOM 9182 O O . PHE B 1 250 ? 13.289 10.773 33.094 1 92.81 250 PHE B O 1
ATOM 9189 N N . GLN B 1 251 ? 11.172 11.547 32.812 1 91.44 251 GLN B N 1
ATOM 9190 C CA . GLN B 1 251 ? 11.617 12.938 32.844 1 91.44 251 GLN B CA 1
ATOM 9191 C C . GLN B 1 251 ? 12.25 13.281 34.188 1 91.44 251 GLN B C 1
ATOM 9193 O O . GLN B 1 251 ? 13.211 14.039 34.25 1 91.44 251 GLN B O 1
ATOM 9198 N N . ASN B 1 252 ? 11.766 12.711 35.188 1 92.12 252 ASN B N 1
ATOM 9199 C CA . ASN B 1 252 ? 12.312 12.945 36.531 1 92.12 252 ASN B CA 1
ATOM 9200 C C . ASN B 1 252 ? 13.688 12.305 36.688 1 92.12 252 ASN B C 1
ATOM 9202 O O . ASN B 1 252 ? 14.555 12.844 37.375 1 92.12 252 ASN B O 1
ATOM 9206 N N . LEU B 1 253 ? 13.852 11.211 36.094 1 93.19 253 LEU B N 1
ATOM 9207 C CA . LEU B 1 253 ? 15.117 10.484 36.188 1 93.19 253 LEU B CA 1
ATOM 9208 C C . LEU B 1 253 ? 16.234 11.234 35.469 1 93.19 253 LEU B C 1
ATOM 9210 O O . LEU B 1 253 ? 17.391 11.156 35.875 1 93.19 253 LEU B O 1
ATOM 9214 N N . ILE B 1 254 ? 15.891 12.016 34.469 1 93.5 254 ILE B N 1
ATOM 9215 C CA . ILE B 1 254 ? 16.969 12.602 33.656 1 93.5 254 ILE B CA 1
ATOM 9216 C C . ILE B 1 254 ? 17.141 14.07 34.031 1 93.5 254 ILE B C 1
ATOM 9218 O O . ILE B 1 254 ? 17.922 14.789 33.406 1 93.5 254 ILE B O 1
ATOM 9222 N N . LYS B 1 255 ? 16.422 14.547 34.969 1 88 255 LYS B N 1
ATOM 9223 C CA . LYS B 1 255 ? 16.531 15.938 35.406 1 88 255 LYS B CA 1
ATOM 9224 C C . LYS B 1 255 ? 17.828 16.172 36.156 1 88 255 LYS B C 1
ATOM 9226 O O . LYS B 1 255 ? 18.453 17.234 36.031 1 88 255 LYS B O 1
ATOM 9231 N N . GLY B 1 256 ? 18.297 15.188 36.906 1 84.06 256 GLY B N 1
ATOM 9232 C CA . GLY B 1 256 ? 19.469 15.375 37.75 1 84.06 256 GLY B CA 1
ATOM 9233 C C . GLY B 1 256 ? 20.781 15.164 37 1 84.06 256 GLY B C 1
ATOM 9234 O O . GLY B 1 256 ? 20.781 14.672 35.875 1 84.06 256 GLY B O 1
ATOM 9235 N N . ASP B 1 257 ? 21.859 15.68 37.594 1 88.12 257 ASP B N 1
ATOM 9236 C CA . ASP B 1 257 ? 23.203 15.484 37.062 1 88.12 257 ASP B CA 1
ATOM 9237 C C . ASP B 1 257 ? 23.672 14.039 37.25 1 88.12 257 ASP B C 1
ATOM 9239 O O . ASP B 1 257 ? 23.25 13.367 38.188 1 88.12 257 ASP B O 1
ATOM 9243 N N . MET B 1 258 ? 24.438 13.594 36.344 1 90.62 258 MET B N 1
ATOM 9244 C CA . MET B 1 258 ? 24.953 12.234 36.438 1 90.62 258 MET B CA 1
ATOM 9245 C C . MET B 1 258 ? 26.031 12.117 37.5 1 90.62 258 MET B C 1
ATOM 9247 O O . MET B 1 258 ? 26.297 11.023 38 1 90.62 258 MET B O 1
ATOM 9251 N N . ASN B 1 259 ? 26.703 13.133 37.875 1 89.31 259 ASN B N 1
ATOM 9252 C CA . ASN B 1 259 ? 27.781 13.172 38.844 1 89.31 259 ASN B CA 1
ATOM 9253 C C . ASN B 1 259 ? 28.938 12.266 38.469 1 89.31 259 ASN B C 1
ATOM 9255 O O . ASN B 1 259 ? 29.438 11.5 39.281 1 89.31 259 ASN B O 1
ATOM 9259 N N . VAL B 1 260 ? 29.219 12.141 37.188 1 94.06 260 VAL B N 1
ATOM 9260 C CA . VAL B 1 260 ? 30.328 11.406 36.594 1 94.06 260 VAL B CA 1
ATOM 9261 C C . VAL B 1 260 ? 31.031 12.297 35.562 1 94.06 260 VAL B C 1
ATOM 9263 O O . VAL B 1 260 ? 30.469 13.289 35.094 1 94.06 260 VAL B O 1
ATOM 9266 N N . GLU B 1 261 ? 32.406 12.062 35.344 1 92.81 261 GLU B N 1
ATOM 9267 C CA . GLU B 1 261 ? 33.062 12.766 34.25 1 92.81 261 GLU B CA 1
ATOM 9268 C C . GLU B 1 261 ? 32.344 12.539 32.938 1 92.81 261 GLU B C 1
ATOM 9270 O O . GLU B 1 261 ? 32.188 11.406 32.469 1 92.81 261 GLU B O 1
ATOM 9275 N N . HIS B 1 262 ? 31.828 13.609 32.406 1 93.69 262 HIS B N 1
ATOM 9276 C CA . HIS B 1 262 ? 30.953 13.516 31.25 1 93.69 262 HIS B CA 1
ATOM 9277 C C . HIS B 1 262 ? 31.547 14.266 30.062 1 93.69 262 HIS B C 1
ATOM 9279 O O . HIS B 1 262 ? 31.781 15.477 30.141 1 93.69 262 HIS B O 1
ATOM 9285 N N . HIS B 1 263 ? 31.938 13.555 29 1 91.94 263 HIS B N 1
ATOM 9286 C CA . HIS B 1 263 ? 32.375 14.102 27.734 1 91.94 263 HIS B CA 1
ATOM 9287 C C . HIS B 1 263 ? 31.234 14.094 26.703 1 91.94 263 HIS B C 1
ATOM 9289 O O . HIS B 1 263 ? 30.641 13.039 26.438 1 91.94 263 HIS B O 1
ATOM 9295 N N . GLU B 1 264 ? 30.984 15.25 26.141 1 92.56 264 GLU B N 1
ATOM 9296 C CA . GLU B 1 264 ? 29.844 15.359 25.25 1 92.56 264 GLU B CA 1
ATOM 9297 C C . GLU B 1 264 ? 30.281 15.727 23.828 1 92.56 264 GLU B C 1
ATOM 9299 O O . GLU B 1 264 ? 30.922 16.75 23.625 1 92.56 264 GLU B O 1
ATOM 9304 N N . ILE B 1 265 ? 29.922 14.906 22.906 1 92.56 265 ILE B N 1
ATOM 9305 C CA . ILE B 1 265 ? 30.156 15.172 21.484 1 92.56 265 ILE B CA 1
ATOM 9306 C C . ILE B 1 265 ? 28.859 15.664 20.844 1 92.56 265 ILE B C 1
ATOM 9308 O O . ILE B 1 265 ? 27.844 14.977 20.875 1 92.56 265 ILE B O 1
ATOM 9312 N N . ILE B 1 266 ? 28.891 16.844 20.219 1 92 266 ILE B N 1
ATOM 9313 C CA . ILE B 1 266 ? 27.703 17.531 19.734 1 92 266 ILE B CA 1
ATOM 9314 C C . ILE B 1 266 ? 27.828 17.75 18.219 1 92 266 ILE B C 1
ATOM 9316 O O . ILE B 1 266 ? 28.812 18.312 17.75 1 92 266 ILE B O 1
ATOM 9320 N N . GLY B 1 267 ? 26.828 17.188 17.516 1 89.88 267 GLY B N 1
ATOM 9321 C CA . GLY B 1 267 ? 26.766 17.469 16.094 1 89.88 267 GLY B CA 1
ATOM 9322 C C . GLY B 1 267 ? 26.141 18.812 15.781 1 89.88 267 GLY B C 1
ATOM 9323 O O . GLY B 1 267 ? 25.203 19.234 16.453 1 89.88 267 GLY B O 1
ATOM 9324 N N . TYR B 1 268 ? 26.641 19.531 14.727 1 85.31 268 TYR B N 1
ATOM 9325 C CA . TYR B 1 268 ? 26.094 20.828 14.336 1 85.31 268 TYR B CA 1
ATOM 9326 C C . TYR B 1 268 ? 26.188 21.031 12.828 1 85.31 268 TYR B C 1
ATOM 9328 O O . TYR B 1 268 ? 26.656 20.141 12.109 1 85.31 268 TYR B O 1
ATOM 9336 N N . GLY B 1 269 ? 25.625 22.062 12.312 1 82.12 269 GLY B N 1
ATOM 9337 C CA . GLY B 1 269 ? 25.781 22.453 10.922 1 82.12 269 GLY B CA 1
ATOM 9338 C C . GLY B 1 269 ? 24.703 21.906 10.016 1 82.12 269 GLY B C 1
ATOM 9339 O O . GLY B 1 269 ? 24.719 22.156 8.805 1 82.12 269 GLY B O 1
ATOM 9340 N N . LYS B 1 270 ? 23.844 21.172 10.578 1 85.94 270 LYS B N 1
ATOM 9341 C CA . LYS B 1 270 ? 22.734 20.641 9.797 1 85.94 270 LYS B CA 1
ATOM 9342 C C . LYS B 1 270 ? 21.422 21.297 10.188 1 85.94 270 LYS B C 1
ATOM 9344 O O . LYS B 1 270 ? 21.188 21.594 11.359 1 85.94 270 LYS B O 1
ATOM 9349 N N . GLY B 1 271 ? 20.641 21.672 9.141 1 87.25 271 GLY B N 1
ATOM 9350 C CA . GLY B 1 271 ? 19.312 22.172 9.453 1 87.25 271 GLY B CA 1
ATOM 9351 C C . GLY B 1 271 ? 18.5 21.219 10.305 1 87.25 271 GLY B C 1
ATOM 9352 O O . GLY B 1 271 ? 18.312 20.047 9.938 1 87.25 271 GLY B O 1
ATOM 9353 N N . THR B 1 272 ? 18.047 21.625 11.477 1 89.19 272 THR B N 1
ATOM 9354 C CA . THR B 1 272 ? 17.359 20.781 12.445 1 89.19 272 THR B CA 1
ATOM 9355 C C . THR B 1 272 ? 16.031 21.422 12.867 1 89.19 272 THR B C 1
ATOM 9357 O O . THR B 1 272 ? 15.961 22.641 13.047 1 89.19 272 THR B O 1
ATOM 9360 N N . TYR B 1 273 ? 15.023 20.641 13.016 1 88.25 273 TYR B N 1
ATOM 9361 C CA . TYR B 1 273 ? 13.742 21.156 13.492 1 88.25 273 TYR B CA 1
ATOM 9362 C C . TYR B 1 273 ? 13.891 21.766 14.883 1 88.25 273 TYR B C 1
ATOM 9364 O O . TYR B 1 273 ? 14.375 21.125 15.805 1 88.25 273 TYR B O 1
ATOM 9372 N N . CYS B 1 274 ? 13.43 22.953 15 1 87.81 274 CYS B N 1
ATOM 9373 C CA . CYS B 1 274 ? 13.508 23.625 16.297 1 87.81 274 CYS B CA 1
ATOM 9374 C C . CYS B 1 274 ? 12.117 23.891 16.859 1 87.81 274 CYS B C 1
ATOM 9376 O O . CYS B 1 274 ? 11.914 23.812 18.078 1 87.81 274 CYS B O 1
ATOM 9378 N N . SER B 1 275 ? 11.25 24.203 15.977 1 83.94 275 SER B N 1
ATOM 9379 C CA . SER B 1 275 ? 9.883 24.438 16.422 1 83.94 275 SER B CA 1
ATOM 9380 C C . SER B 1 275 ? 8.898 24.281 15.266 1 83.94 275 SER B C 1
ATOM 9382 O O . SER B 1 275 ? 9.297 24.234 14.102 1 83.94 275 SER B O 1
ATOM 9384 N N . PHE B 1 276 ? 7.641 24.125 15.633 1 83 276 PHE B N 1
ATOM 9385 C CA . PHE B 1 276 ? 6.547 24.031 14.672 1 83 276 PHE B CA 1
ATOM 9386 C C . PHE B 1 276 ? 5.48 25.078 14.961 1 83 276 PHE B C 1
ATOM 9388 O O . PHE B 1 276 ? 5.156 25.328 16.125 1 83 276 PHE B O 1
ATOM 9395 N N . LYS B 1 277 ? 5.027 25.703 13.859 1 78.19 277 LYS B N 1
ATOM 9396 C CA . LYS B 1 277 ? 3.963 26.703 13.969 1 78.19 277 LYS B CA 1
ATOM 9397 C C . LYS B 1 277 ? 2.773 26.328 13.086 1 78.19 277 LYS B C 1
ATOM 9399 O O . LYS B 1 277 ? 2.943 25.969 11.922 1 78.19 277 LYS B O 1
ATOM 9404 N N . ARG B 1 278 ? 1.626 26.406 13.648 1 77.75 278 ARG B N 1
ATOM 9405 C CA . ARG B 1 278 ? 0.416 26.141 12.875 1 77.75 278 ARG B CA 1
ATOM 9406 C C . ARG B 1 278 ? -0.195 27.438 12.359 1 77.75 278 ARG B C 1
ATOM 9408 O O . ARG B 1 278 ? -0.333 28.406 13.109 1 77.75 278 ARG B O 1
ATOM 9415 N N . ASP B 1 279 ? -0.53 27.453 11.102 1 77 279 ASP B N 1
ATOM 9416 C CA . ASP B 1 279 ? -1.11 28.656 10.516 1 77 279 ASP B CA 1
ATOM 9417 C C . ASP B 1 279 ? -2.637 28.609 10.539 1 77 279 ASP B C 1
ATOM 9419 O O . ASP B 1 279 ? -3.219 27.672 11.102 1 77 279 ASP B O 1
ATOM 9423 N N . LYS B 1 280 ? -3.238 29.547 10.031 1 76.88 280 LYS B N 1
ATOM 9424 C CA . LYS B 1 280 ? -4.695 29.672 10.062 1 76.88 280 LYS B CA 1
ATOM 9425 C C . LYS B 1 280 ? -5.352 28.625 9.172 1 76.88 280 LYS B C 1
ATOM 9427 O O . LYS B 1 280 ? -6.535 28.312 9.336 1 76.88 280 LYS B O 1
ATOM 9432 N N . LYS B 1 281 ? -4.668 28.172 8.234 1 80.5 281 LYS B N 1
ATOM 9433 C CA . LYS B 1 281 ? -5.195 27.094 7.398 1 80.5 281 LYS B CA 1
ATOM 9434 C C . LYS B 1 281 ? -4.988 25.734 8.062 1 80.5 281 LYS B C 1
ATOM 9436 O O . LYS B 1 281 ? -5.23 24.688 7.449 1 80.5 281 LYS B O 1
ATOM 9441 N N . GLU B 1 282 ? -4.48 25.734 9.234 1 74.38 282 GLU B N 1
ATOM 9442 C CA . GLU B 1 282 ? -4.219 24.531 10.023 1 74.38 282 GLU B CA 1
ATOM 9443 C C . GLU B 1 282 ? -3.092 23.703 9.414 1 74.38 282 GLU B C 1
ATOM 9445 O O . GLU B 1 282 ? -3.107 22.484 9.492 1 74.38 282 GLU B O 1
ATOM 9450 N N . LYS B 1 283 ? -2.281 24.391 8.758 1 78.44 283 LYS B N 1
ATOM 9451 C CA . LYS B 1 283 ? -1.076 23.75 8.242 1 78.44 283 LYS B CA 1
ATOM 9452 C C . LYS B 1 283 ? 0.13 24.047 9.133 1 78.44 283 LYS B C 1
ATOM 9454 O O . LYS B 1 283 ? 0.258 25.156 9.656 1 78.44 283 LYS B O 1
ATOM 9459 N N . THR B 1 284 ? 0.95 23.109 9.32 1 81 284 THR B N 1
ATOM 9460 C CA . THR B 1 284 ? 2.096 23.234 10.219 1 81 284 THR B CA 1
ATOM 9461 C C . THR B 1 284 ? 3.338 23.672 9.438 1 81 284 THR B C 1
ATOM 9463 O O . THR B 1 284 ? 3.648 23.109 8.391 1 81 284 THR B O 1
ATOM 9466 N N . LYS B 1 285 ? 3.922 24.719 9.938 1 84.19 285 LYS B N 1
ATOM 9467 C CA . LYS B 1 285 ? 5.191 25.188 9.391 1 84.19 285 LYS B CA 1
ATOM 9468 C C . LYS B 1 285 ? 6.352 24.844 10.32 1 84.19 285 LYS B C 1
ATOM 9470 O O . LYS B 1 285 ? 6.227 24.969 11.547 1 84.19 285 LYS B O 1
ATOM 9475 N N . ALA B 1 286 ? 7.43 24.422 9.766 1 86.44 286 ALA B N 1
ATOM 9476 C CA . ALA B 1 286 ? 8.609 24.078 10.547 1 86.44 286 ALA B CA 1
ATOM 9477 C C . ALA B 1 286 ? 9.594 25.25 10.594 1 86.44 286 ALA B C 1
ATOM 9479 O O . ALA B 1 286 ? 9.781 25.953 9.594 1 86.44 286 ALA B O 1
ATOM 9480 N N . ILE B 1 287 ? 10.141 25.469 11.719 1 85.94 287 ILE B N 1
ATOM 9481 C CA . ILE B 1 287 ? 11.25 26.406 11.914 1 85.94 287 ILE B CA 1
ATOM 9482 C C . ILE B 1 287 ? 12.539 25.625 12.18 1 85.94 287 ILE B C 1
ATOM 9484 O O . ILE B 1 287 ? 12.594 24.797 13.086 1 85.94 287 ILE B O 1
ATOM 9488 N N . PHE B 1 288 ? 13.516 25.938 11.391 1 88 288 PHE B N 1
ATOM 9489 C CA . PHE B 1 288 ? 14.758 25.188 11.477 1 88 288 PHE B CA 1
ATOM 9490 C C . PHE B 1 288 ? 15.828 25.984 12.211 1 88 288 PHE B C 1
ATOM 9492 O O . PHE B 1 288 ? 15.703 27.203 12.375 1 88 288 PHE B O 1
ATOM 9499 N N . GLY B 1 289 ? 16.75 25.375 12.711 1 86.81 289 GLY B N 1
ATOM 9500 C CA . GLY B 1 289 ? 17.938 25.922 13.344 1 86.81 289 GLY B CA 1
ATOM 9501 C C . GLY B 1 289 ? 19.141 25 13.258 1 86.81 289 GLY B C 1
ATOM 9502 O O . GLY B 1 289 ? 19.141 24.047 12.477 1 86.81 289 GLY B O 1
ATOM 9503 N N . ASP B 1 290 ? 20.141 25.375 14.047 1 87.44 290 ASP B N 1
ATOM 9504 C CA . ASP B 1 290 ? 21.375 24.594 14 1 87.44 290 ASP B CA 1
ATOM 9505 C C . ASP B 1 290 ? 21.25 23.328 14.836 1 87.44 290 ASP B C 1
ATOM 9507 O O . ASP B 1 290 ? 20.516 23.281 15.812 1 87.44 290 ASP B O 1
ATOM 9511 N N . GLY B 1 291 ? 21.938 22.328 14.438 1 90.06 291 GLY B N 1
ATOM 9512 C CA . GLY B 1 291 ? 21.969 21.016 15.078 1 90.06 291 GLY B CA 1
ATOM 9513 C C . GLY B 1 291 ? 22.547 19.938 14.195 1 90.06 291 GLY B C 1
ATOM 9514 O O . GLY B 1 291 ? 23.344 20.219 13.297 1 90.06 291 GLY B O 1
ATOM 9515 N N . ASP B 1 292 ? 22.234 18.719 14.508 1 90.38 292 ASP B N 1
ATOM 9516 C CA . ASP B 1 292 ? 22.797 17.609 13.742 1 90.38 292 ASP B CA 1
ATOM 9517 C C . ASP B 1 292 ? 21.75 16.969 12.836 1 90.38 292 ASP B C 1
ATOM 9519 O O . ASP B 1 292 ? 21.891 15.812 12.438 1 90.38 292 ASP B O 1
ATOM 9523 N N . GLY B 1 293 ? 20.688 17.688 12.594 1 88.81 293 GLY B N 1
ATOM 9524 C CA . GLY B 1 293 ? 19.609 17.203 11.742 1 88.81 293 GLY B CA 1
ATOM 9525 C C . GLY B 1 293 ? 18.469 16.578 12.523 1 88.81 293 GLY B C 1
ATOM 9526 O O . GLY B 1 293 ? 17.359 16.469 12.016 1 88.81 293 GLY B O 1
ATOM 9527 N N . THR B 1 294 ? 18.797 16.125 13.789 1 91.44 294 THR B N 1
ATOM 9528 C CA . THR B 1 294 ? 17.797 15.5 14.648 1 91.44 294 THR B CA 1
ATOM 9529 C C . THR B 1 294 ? 17.672 16.25 15.977 1 91.44 294 THR B C 1
ATOM 9531 O O . THR B 1 294 ? 16.562 16.531 16.438 1 91.44 294 THR B O 1
ATOM 9534 N N . VAL B 1 295 ? 18.766 16.547 16.547 1 93.38 295 VAL B N 1
ATOM 9535 C CA . VAL B 1 295 ? 18.828 17.219 17.844 1 93.38 295 VAL B CA 1
ATOM 9536 C C . VAL B 1 295 ? 19.312 18.656 17.656 1 93.38 295 VAL B C 1
ATOM 9538 O O . VAL B 1 295 ? 20.438 18.875 17.219 1 93.38 295 VAL B O 1
ATOM 9541 N N . PRO B 1 296 ? 18.453 19.641 18 1 90.81 296 PRO B N 1
ATOM 9542 C CA . PRO B 1 296 ? 18.922 21.031 17.938 1 90.81 296 PRO B CA 1
ATOM 9543 C C . PRO B 1 296 ? 19.984 21.344 18.969 1 90.81 296 PRO B C 1
ATOM 9545 O O . PRO B 1 296 ? 20.031 20.719 20.031 1 90.81 296 PRO B O 1
ATOM 9548 N N . LEU B 1 297 ? 20.797 22.297 18.75 1 88.38 297 LEU B N 1
ATOM 9549 C CA . LEU B 1 297 ? 21.875 22.672 19.656 1 88.38 297 LEU B CA 1
ATOM 9550 C C . LEU B 1 297 ? 21.344 22.984 21.047 1 88.38 297 LEU B C 1
ATOM 9552 O O . LEU B 1 297 ? 22 22.688 22.047 1 88.38 297 LEU B O 1
ATOM 9556 N N . THR B 1 298 ? 20.156 23.594 21.062 1 84.69 298 THR B N 1
ATOM 9557 C CA . THR B 1 298 ? 19.516 23.938 22.328 1 84.69 298 THR B CA 1
ATOM 9558 C C . THR B 1 298 ? 19.344 22.703 23.203 1 84.69 298 THR B C 1
ATOM 9560 O O . THR B 1 298 ? 19.422 22.797 24.438 1 84.69 298 THR B O 1
ATOM 9563 N N . SER B 1 299 ? 19.188 21.562 22.594 1 92.38 299 SER B N 1
ATOM 9564 C CA . SER B 1 299 ? 18.922 20.328 23.328 1 92.38 299 SER B CA 1
ATOM 9565 C C . SER B 1 299 ? 20.172 19.469 23.453 1 92.38 299 SER B C 1
ATOM 9567 O O . SER B 1 299 ? 20.25 18.609 24.328 1 92.38 299 SER B O 1
ATOM 9569 N N . ALA B 1 300 ? 21.109 19.734 22.641 1 92.12 300 ALA B N 1
ATOM 9570 C CA . ALA B 1 300 ? 22.297 18.875 22.594 1 92.12 300 ALA B CA 1
ATOM 9571 C C . ALA B 1 300 ? 23.297 19.234 23.688 1 92.12 300 ALA B C 1
ATOM 9573 O O . ALA B 1 300 ? 24.188 18.453 24 1 92.12 300 ALA B O 1
ATOM 9574 N N . LYS B 1 301 ? 23.094 20.359 24.297 1 88.06 301 LYS B N 1
ATOM 9575 C CA . LYS B 1 301 ? 24.031 20.844 25.312 1 88.06 301 LYS B CA 1
ATOM 9576 C C . LYS B 1 301 ? 23.516 20.516 26.719 1 88.06 301 LYS B C 1
ATOM 9578 O O . LYS B 1 301 ? 22.422 20.953 27.109 1 88.06 301 LYS B O 1
ATOM 9583 N N . SER B 1 302 ? 24.281 19.75 27.422 1 89.12 302 SER B N 1
ATOM 9584 C CA . SER B 1 302 ? 23.984 19.484 28.812 1 89.12 302 SER B CA 1
ATOM 9585 C C . SER B 1 302 ? 24.734 20.438 29.734 1 89.12 302 SER B C 1
ATOM 9587 O O . SER B 1 302 ? 25.219 21.484 29.281 1 89.12 302 SER B O 1
ATOM 9589 N N . GLU B 1 303 ? 24.797 20.078 31.047 1 82.25 303 GLU B N 1
ATOM 9590 C CA . GLU B 1 303 ? 25.5 20.906 32.031 1 82.25 303 GLU B CA 1
ATOM 9591 C C . GLU B 1 303 ? 26.984 20.562 32.062 1 82.25 303 GLU B C 1
ATOM 9593 O O . GLU B 1 303 ? 27.766 21.219 32.75 1 82.25 303 GLU B O 1
ATOM 9598 N N . SER B 1 304 ? 27.328 19.609 31.203 1 87.06 304 SER B N 1
ATOM 9599 C CA . SER B 1 304 ? 28.734 19.219 31.188 1 87.06 304 SER B CA 1
ATOM 9600 C C . SER B 1 304 ? 29.625 20.375 30.75 1 87.06 304 SER B C 1
ATOM 9602 O O . SER B 1 304 ? 29.234 21.188 29.906 1 87.06 304 SER B O 1
ATOM 9604 N N . SER B 1 305 ? 30.844 20.391 31.281 1 83.31 305 SER B N 1
ATOM 9605 C CA . SER B 1 305 ? 31.812 21.438 30.938 1 83.31 305 SER B CA 1
ATOM 9606 C C . SER B 1 305 ? 32.688 21 29.781 1 83.31 305 SER B C 1
ATOM 9608 O O . SER B 1 305 ? 33.406 21.828 29.188 1 83.31 305 SER B O 1
ATOM 9610 N N . ILE B 1 306 ? 32.75 19.703 29.422 1 87.12 306 ILE B N 1
ATOM 9611 C CA . ILE B 1 306 ? 33.594 19.188 28.359 1 87.12 306 ILE B CA 1
ATOM 9612 C C . ILE B 1 306 ? 32.75 18.875 27.125 1 87.12 306 ILE B C 1
ATOM 9614 O O . ILE B 1 306 ? 32.031 17.859 27.094 1 87.12 306 ILE B O 1
ATOM 9618 N N . LYS B 1 307 ? 32.938 19.672 26.125 1 88.69 307 LYS B N 1
ATOM 9619 C CA . LYS B 1 307 ? 32.094 19.531 24.922 1 88.69 307 LYS B CA 1
ATOM 9620 C C . LYS B 1 307 ? 32.969 19.531 23.656 1 88.69 307 LYS B C 1
ATOM 9622 O O . LYS B 1 307 ? 33.938 20.266 23.562 1 88.69 307 LYS B O 1
ATOM 9627 N N . TYR B 1 308 ? 32.594 18.656 22.75 1 86.69 308 TYR B N 1
ATOM 9628 C CA . TYR B 1 308 ? 33.219 18.562 21.438 1 86.69 308 TYR B CA 1
ATOM 9629 C C . TYR B 1 308 ? 32.188 18.75 20.328 1 86.69 308 TYR B C 1
ATOM 9631 O O . TYR B 1 308 ? 31.188 18.047 20.281 1 86.69 308 TYR B O 1
ATOM 9639 N N . TYR B 1 309 ? 32.375 19.766 19.438 1 87.19 309 TYR B N 1
ATOM 9640 C CA . TYR B 1 309 ? 31.438 20.031 18.344 1 87.19 309 TYR B CA 1
ATOM 9641 C C . TYR B 1 309 ? 31.969 19.469 17.031 1 87.19 309 TYR B C 1
ATOM 9643 O O . TYR B 1 309 ? 33.125 19.703 16.672 1 87.19 309 TYR B O 1
ATOM 9651 N N . VAL B 1 310 ? 31.203 18.641 16.391 1 86.5 310 VAL B N 1
ATOM 9652 C CA . VAL B 1 310 ? 31.594 18.016 15.133 1 86.5 310 VAL B CA 1
ATOM 9653 C C . VAL B 1 310 ? 30.547 18.312 14.062 1 86.5 310 VAL B C 1
ATOM 9655 O O . VAL B 1 310 ? 29.344 18.203 14.305 1 86.5 310 VAL B O 1
ATOM 9658 N N . ASP B 1 311 ? 31 18.75 12.797 1 84 311 ASP B N 1
ATOM 9659 C CA . ASP B 1 311 ? 30.109 19 11.672 1 84 311 ASP B CA 1
ATOM 9660 C C . ASP B 1 311 ? 29.672 17.703 11 1 84 311 ASP B C 1
ATOM 9662 O O . ASP B 1 311 ? 30.172 17.359 9.922 1 84 311 ASP B O 1
ATOM 9666 N N . ARG B 1 312 ? 28.781 17 11.688 1 84.06 312 ARG B N 1
ATOM 9667 C CA . ARG B 1 312 ? 28.297 15.711 11.188 1 84.06 312 ARG B CA 1
ATOM 9668 C C . ARG B 1 312 ? 26.844 15.492 11.586 1 84.06 312 ARG B C 1
ATOM 9670 O O . ARG B 1 312 ? 26.375 16.031 12.586 1 84.06 312 ARG B O 1
ATOM 9677 N N . GLY B 1 313 ? 26.234 14.773 10.719 1 86.38 313 GLY B N 1
ATOM 9678 C CA . GLY B 1 313 ? 24.844 14.445 10.984 1 86.38 313 GLY B CA 1
ATOM 9679 C C . GLY B 1 313 ? 24.672 13.438 12.109 1 86.38 313 GLY B C 1
ATOM 9680 O O . GLY B 1 313 ? 25.594 12.688 12.422 1 86.38 313 GLY B O 1
ATOM 9681 N N . HIS B 1 314 ? 23.531 13.352 12.625 1 90.06 314 HIS B N 1
ATOM 9682 C CA . HIS B 1 314 ? 23.172 12.617 13.836 1 90.06 314 HIS B CA 1
ATOM 9683 C C . HIS B 1 314 ? 23.484 11.133 13.688 1 90.06 314 HIS B C 1
ATOM 9685 O O . HIS B 1 314 ? 24.125 10.539 14.547 1 90.06 314 HIS B O 1
ATOM 9691 N N . GLN B 1 315 ? 23.047 10.539 12.609 1 83.62 315 GLN B N 1
ATOM 9692 C CA . GLN B 1 315 ? 23.062 9.094 12.422 1 83.62 315 GLN B CA 1
ATOM 9693 C C . GLN B 1 315 ? 24.5 8.586 12.266 1 83.62 315 GLN B C 1
ATOM 9695 O O . GLN B 1 315 ? 24.797 7.434 12.602 1 83.62 315 GLN B O 1
ATOM 9700 N N . PHE B 1 316 ? 25.422 9.43 11.883 1 83.56 316 PHE B N 1
ATOM 9701 C CA . PHE B 1 316 ? 26.734 8.922 11.516 1 83.56 316 PHE B CA 1
ATOM 9702 C C . PHE B 1 316 ? 27.797 9.391 12.508 1 83.56 316 PHE B C 1
ATOM 9704 O O . PHE B 1 316 ? 28.984 9.125 12.32 1 83.56 316 PHE B O 1
ATOM 9711 N N . LEU B 1 317 ? 27.297 10 13.523 1 91 317 LEU B N 1
ATOM 9712 C CA . LEU B 1 317 ? 28.25 10.438 14.539 1 91 317 LEU B CA 1
ATOM 9713 C C . LEU B 1 317 ? 29.094 9.273 15.047 1 91 317 LEU B C 1
ATOM 9715 O O . LEU B 1 317 ? 30.312 9.367 15.109 1 91 317 LEU B O 1
ATOM 9719 N N . PRO B 1 318 ? 28.484 8.102 15.305 1 93.06 318 PRO B N 1
ATOM 9720 C CA . PRO B 1 318 ? 29.281 7.008 15.867 1 93.06 318 PRO B CA 1
ATOM 9721 C C . PRO B 1 318 ? 30.266 6.422 14.867 1 93.06 318 PRO B C 1
ATOM 9723 O O . PRO B 1 318 ? 31.219 5.734 15.258 1 93.06 318 PRO B O 1
ATOM 9726 N N . ASN B 1 319 ? 30.031 6.656 13.641 1 87.56 319 ASN B N 1
ATOM 9727 C CA . ASN B 1 319 ? 30.875 6.078 12.609 1 87.56 319 ASN B CA 1
ATOM 9728 C C . ASN B 1 319 ? 31.844 7.113 12.031 1 87.56 319 ASN B C 1
ATOM 9730 O O . ASN B 1 319 ? 32.688 6.781 11.211 1 87.56 319 ASN B O 1
ATOM 9734 N N . ASP B 1 320 ? 31.719 8.305 12.469 1 86.62 320 ASP B N 1
ATOM 9735 C CA . ASP B 1 320 ? 32.531 9.391 11.922 1 86.62 320 ASP B CA 1
ATOM 9736 C C . ASP B 1 320 ? 33.969 9.297 12.383 1 86.62 320 ASP B C 1
ATOM 9738 O O . ASP B 1 320 ? 34.219 9.039 13.562 1 86.62 320 ASP B O 1
ATOM 9742 N N . SER B 1 321 ? 34.844 9.469 11.438 1 84.44 321 SER B N 1
ATOM 9743 C CA . SER B 1 321 ? 36.281 9.289 11.727 1 84.44 321 SER B CA 1
ATOM 9744 C C . SER B 1 321 ? 36.75 10.273 12.789 1 84.44 321 SER B C 1
ATOM 9746 O O . SER B 1 321 ? 37.562 9.93 13.648 1 84.44 321 SER B O 1
ATOM 9748 N N . VAL B 1 322 ? 36.219 11.516 12.742 1 85.31 322 VAL B N 1
ATOM 9749 C CA . VAL B 1 322 ? 36.625 12.539 13.711 1 85.31 322 VAL B CA 1
ATOM 9750 C C . VAL B 1 322 ? 36.094 12.164 15.094 1 85.31 322 VAL B C 1
ATOM 9752 O O . VAL B 1 322 ? 36.844 12.273 16.094 1 85.31 322 VAL B O 1
ATOM 9755 N N . VAL B 1 323 ? 34.938 11.742 15.156 1 91.06 323 VAL B N 1
ATOM 9756 C CA . VAL B 1 323 ? 34.312 11.344 16.422 1 91.06 323 VAL B CA 1
ATOM 9757 C C . VAL B 1 323 ? 35.062 10.156 17 1 91.06 323 VAL B C 1
ATOM 9759 O O . VAL B 1 323 ? 35.312 10.102 18.219 1 91.06 323 VAL B O 1
ATOM 9762 N N . LEU B 1 324 ? 35.406 9.195 16.188 1 91.06 324 LEU B N 1
ATOM 9763 C CA . LEU B 1 324 ? 36.125 8.008 16.641 1 91.06 324 LEU B CA 1
ATOM 9764 C C . LEU B 1 324 ? 37.469 8.391 17.219 1 91.06 324 LEU B C 1
ATOM 9766 O O . LEU B 1 324 ? 37.906 7.82 18.234 1 91.06 324 LEU B O 1
ATOM 9770 N N . ASP B 1 325 ? 38.062 9.305 16.672 1 87.31 325 ASP B N 1
ATOM 9771 C CA . ASP B 1 325 ? 39.344 9.773 17.188 1 87.31 325 ASP B CA 1
ATOM 9772 C C . ASP B 1 325 ? 39.156 10.43 18.547 1 87.31 325 ASP B C 1
ATOM 9774 O O . ASP B 1 325 ? 40 10.25 19.438 1 87.31 325 ASP B O 1
ATOM 9778 N N . ILE B 1 326 ? 38.125 11.297 18.688 1 89.06 326 ILE B N 1
ATOM 9779 C CA . ILE B 1 326 ? 37.844 11.938 19.969 1 89.06 326 ILE B CA 1
ATOM 9780 C C . ILE B 1 326 ? 37.625 10.875 21.047 1 89.06 326 ILE B C 1
ATOM 9782 O O . ILE B 1 326 ? 38.188 10.953 22.125 1 89.06 326 ILE B O 1
ATOM 9786 N N . VAL B 1 327 ? 36.875 9.883 20.719 1 92.75 327 VAL B N 1
ATOM 9787 C CA . VAL B 1 327 ? 36.531 8.836 21.672 1 92.75 327 VAL B CA 1
ATOM 9788 C C . VAL B 1 327 ? 37.781 8.07 22.078 1 92.75 327 VAL B C 1
ATOM 9790 O O . VAL B 1 327 ? 38 7.754 23.25 1 92.75 327 VAL B O 1
ATOM 9793 N N . LYS B 1 328 ? 38.625 7.82 21.125 1 90.38 328 LYS B N 1
ATOM 9794 C CA . LYS B 1 328 ? 39.875 7.133 21.406 1 90.38 328 LYS B CA 1
ATOM 9795 C C . LYS B 1 328 ? 40.719 7.926 22.391 1 90.38 328 LYS B C 1
ATOM 9797 O O . LYS B 1 328 ? 41.281 7.363 23.328 1 90.38 328 LYS B O 1
ATOM 9802 N N . CYS B 1 329 ? 40.75 9.141 22.156 1 87.69 329 CYS B N 1
ATOM 9803 C CA . CYS B 1 329 ? 41.562 10.008 23.016 1 87.69 329 CYS B CA 1
ATOM 9804 C C . CYS B 1 329 ? 41 10.023 24.438 1 87.69 329 CYS B C 1
ATOM 9806 O O . CYS B 1 329 ? 41.75 9.961 25.406 1 87.69 329 CYS B O 1
ATOM 9808 N N . ILE B 1 330 ? 39.688 10.141 24.547 1 90.19 330 ILE B N 1
ATOM 9809 C CA . ILE B 1 330 ? 39.062 10.195 25.859 1 90.19 330 ILE B CA 1
ATOM 9810 C C . ILE B 1 330 ? 39.312 8.891 26.609 1 90.19 330 ILE B C 1
ATOM 9812 O O . ILE B 1 330 ? 39.656 8.898 27.797 1 90.19 330 ILE B O 1
ATOM 9816 N N . VAL B 1 331 ? 39.156 7.781 25.906 1 91.38 331 VAL B N 1
ATOM 9817 C CA . VAL B 1 331 ? 39.312 6.465 26.531 1 91.38 331 VAL B CA 1
ATOM 9818 C C . VAL B 1 331 ? 40.75 6.258 26.969 1 91.38 331 VAL B C 1
ATOM 9820 O O . VAL B 1 331 ? 41.031 5.641 28 1 91.38 331 VAL B O 1
ATOM 9823 N N . HIS B 1 332 ? 41.656 6.84 26.203 1 84.88 332 HIS B N 1
ATOM 9824 C CA . HIS B 1 332 ? 43.094 6.711 26.516 1 84.88 332 HIS B CA 1
ATOM 9825 C C . HIS B 1 332 ? 43.5 7.719 27.578 1 84.88 332 HIS B C 1
ATOM 9827 O O . HIS B 1 332 ? 44.594 7.598 28.156 1 84.88 332 HIS B O 1
ATOM 9833 N N . GLY B 1 333 ? 42.688 8.641 27.844 1 79.31 333 GLY B N 1
ATOM 9834 C CA . GLY B 1 333 ? 43.062 9.664 28.812 1 79.31 333 GLY B CA 1
ATOM 9835 C C . GLY B 1 333 ? 43.875 10.781 28.219 1 79.31 333 GLY B C 1
ATOM 9836 O O . GLY B 1 333 ? 44.688 11.391 28.922 1 79.31 333 GLY B O 1
ATOM 9837 N N . GLU B 1 334 ? 43.812 10.883 26.875 1 77.94 334 GLU B N 1
ATOM 9838 C CA . GLU B 1 334 ? 44.531 11.945 26.156 1 77.94 334 GLU B CA 1
ATOM 9839 C C . GLU B 1 334 ? 43.594 13.047 25.703 1 77.94 334 GLU B C 1
ATOM 9841 O O . GLU B 1 334 ? 42.375 12.82 25.578 1 77.94 334 GLU B O 1
ATOM 9846 N N . ASP B 1 335 ? 44.156 14.25 25.656 1 71.25 335 ASP B N 1
ATOM 9847 C CA . ASP B 1 335 ? 43.344 15.344 25.125 1 71.25 335 ASP B CA 1
ATOM 9848 C C . ASP B 1 335 ? 43.344 15.312 23.594 1 71.25 335 ASP B C 1
ATOM 9850 O O . ASP B 1 335 ? 44.375 15.164 22.953 1 71.25 335 ASP B O 1
ATOM 9854 N N . PRO B 1 336 ? 42.188 15.156 23.016 1 70.44 336 PRO B N 1
ATOM 9855 C CA . PRO B 1 336 ? 42.125 15.172 21.562 1 70.44 336 PRO B CA 1
ATOM 9856 C C . PRO B 1 336 ? 42.781 16.406 20.953 1 70.44 336 PRO B C 1
ATOM 9858 O O . PRO B 1 336 ? 42.688 17.5 21.5 1 70.44 336 PRO B O 1
ATOM 9861 N N . LYS B 1 337 ? 44.094 16.312 20.062 1 59.19 337 LYS B N 1
ATOM 9862 C CA . LYS B 1 337 ? 44.844 17.406 19.453 1 59.19 337 LYS B CA 1
ATOM 9863 C C . LYS B 1 337 ? 44.188 17.828 18.125 1 59.19 337 LYS B C 1
ATOM 9865 O O . LYS B 1 337 ? 43.594 17 17.438 1 59.19 337 LYS B O 1
ATOM 9870 N N . GLN B 1 338 ? 44.156 19.156 17.781 1 52.62 338 GLN B N 1
ATOM 9871 C CA . GLN B 1 338 ? 43.625 19.781 16.578 1 52.62 338 GLN B CA 1
ATOM 9872 C C . GLN B 1 338 ? 44.438 19.328 15.344 1 52.62 338 GLN B C 1
ATOM 9874 O O . GLN B 1 338 ? 45.656 19.328 15.359 1 52.62 338 GLN B O 1
ATOM 9879 N N . THR B 1 339 ? 44.125 18.25 14.531 1 46.53 339 THR B N 1
ATOM 9880 C CA . THR B 1 339 ? 44.844 18.016 13.273 1 46.53 339 THR B CA 1
ATOM 9881 C C . THR B 1 339 ? 44.156 18.781 12.133 1 46.53 339 THR B C 1
ATOM 9883 O O . THR B 1 339 ? 43.031 19.266 12.281 1 46.53 339 THR B O 1
ATOM 9886 N N . ASP B 1 340 ? 44.938 19.266 10.969 1 44.16 340 ASP B N 1
ATOM 9887 C CA . ASP B 1 340 ? 44.438 19.984 9.805 1 44.16 340 ASP B CA 1
ATOM 9888 C C . ASP B 1 340 ? 43.125 19.406 9.312 1 44.16 340 ASP B C 1
ATOM 9890 O O . ASP B 1 340 ? 42.25 20.141 8.852 1 44.16 340 ASP B O 1
ATOM 9894 N N . ASP B 1 341 ? 43.219 18.266 8.867 1 40.03 341 ASP B N 1
ATOM 9895 C CA . ASP B 1 341 ? 42.031 17.609 8.289 1 40.03 341 ASP B CA 1
ATOM 9896 C C . ASP B 1 341 ? 40.906 17.484 9.32 1 40.03 341 ASP B C 1
ATOM 9898 O O . ASP B 1 341 ? 39.781 17.125 8.969 1 40.03 341 ASP B O 1
ATOM 9902 N N . PHE B 1 342 ? 41.312 16.938 10.477 1 39.09 342 PHE B N 1
ATOM 9903 C CA . PHE B 1 342 ? 40.438 16.703 11.609 1 39.09 342 PHE B CA 1
ATOM 9904 C C . PHE B 1 342 ? 40.25 17.984 12.43 1 39.09 342 PHE B C 1
ATOM 9906 O O . PHE B 1 342 ? 41.188 18.438 13.078 1 39.09 342 PHE B O 1
ATOM 9913 N N . LEU B 1 343 ? 39.719 18.969 11.914 1 35.38 343 LEU B N 1
ATOM 9914 C CA . LEU B 1 343 ? 39.469 20.016 12.898 1 35.38 343 LEU B CA 1
ATOM 9915 C C . LEU B 1 343 ? 39.031 19.422 14.227 1 35.38 343 LEU B C 1
ATOM 9917 O O . LEU B 1 343 ? 37.906 18.891 14.336 1 35.38 343 LEU B O 1
ATOM 9921 N N . VAL B 1 344 ? 39.719 18.5 14.664 1 37.84 344 VAL B N 1
ATOM 9922 C CA . VAL B 1 344 ? 39.375 18.391 16.078 1 37.84 344 VAL B CA 1
ATOM 9923 C C . VAL B 1 344 ? 38.938 19.766 16.609 1 37.84 344 VAL B C 1
ATOM 9925 O O . VAL B 1 344 ? 39.719 20.719 16.547 1 37.84 344 VAL B O 1
ATOM 9928 N N . TYR B 1 345 ? 37.719 19.969 16.375 1 38.47 345 TYR B N 1
ATOM 9929 C CA . TYR B 1 345 ? 37 21.094 16.938 1 38.47 345 TYR B CA 1
ATOM 9930 C C . TYR B 1 345 ? 37.5 21.438 18.328 1 38.47 345 TYR B C 1
ATOM 9932 O O . TYR B 1 345 ? 37.875 20.547 19.094 1 38.47 345 TYR B O 1
ATOM 9940 N N . LYS B 1 346 ? 38.031 22.531 18.359 1 38.12 346 LYS B N 1
ATOM 9941 C CA . LYS B 1 346 ? 38.281 23.297 19.578 1 38.12 346 LYS B CA 1
ATOM 9942 C C . LYS B 1 346 ? 37.375 22.844 20.703 1 38.12 346 LYS B C 1
ATOM 9944 O O . LYS B 1 346 ? 36.188 22.594 20.5 1 38.12 346 LYS B O 1
ATOM 9949 N N . LYS B 1 347 ? 37.812 21.953 21.625 1 41.38 347 LYS B N 1
ATOM 9950 C CA . LYS B 1 347 ? 37.188 22.234 22.906 1 41.38 347 LYS B CA 1
ATOM 9951 C C . LYS B 1 347 ? 36.531 23.609 22.906 1 41.38 347 LYS B C 1
ATOM 9953 O O . LYS B 1 347 ? 37.219 24.641 22.797 1 41.38 347 LYS B O 1
ATOM 9958 N N . PHE B 1 348 ? 35.625 23.844 22.062 1 38.88 348 PHE B N 1
ATOM 9959 C CA . PHE B 1 348 ? 35.062 25.156 22.391 1 38.88 348 PHE B CA 1
ATOM 9960 C C . PHE B 1 348 ? 34.844 25.297 23.891 1 38.88 348 PHE B C 1
ATOM 9962 O O . PHE B 1 348 ? 34.062 24.562 24.484 1 38.88 348 PHE B O 1
ATOM 9969 N N . LEU B 1 349 ? 35.875 25.359 24.531 1 41.09 349 LEU B N 1
ATOM 9970 C CA . LEU B 1 349 ? 35.719 25.828 25.906 1 41.09 349 LEU B CA 1
ATOM 9971 C C . LEU B 1 349 ? 34.625 26.875 26 1 41.09 349 LEU B C 1
ATOM 9973 O O . LEU B 1 349 ? 34.031 27.047 27.062 1 41.09 349 LEU B O 1
ATOM 9977 N N . ASP B 1 350 ? 34.5 27.734 24.906 1 46.81 350 ASP B N 1
ATOM 9978 C CA . ASP B 1 350 ? 33.438 28.734 24.938 1 46.81 350 ASP B CA 1
ATOM 9979 C C . ASP B 1 350 ? 32.188 28.234 24.219 1 46.81 350 ASP B C 1
ATOM 9981 O O . ASP B 1 350 ? 32.25 27.266 23.453 1 46.81 350 ASP B O 1
ATOM 9985 N N . ASP B 1 351 ? 31.094 28.562 24.625 1 54.91 351 ASP B N 1
ATOM 9986 C CA . ASP B 1 351 ? 29.766 28.25 24.141 1 54.91 351 ASP B CA 1
ATOM 9987 C C . ASP B 1 351 ? 29.672 28.453 22.625 1 54.91 351 ASP B C 1
ATOM 9989 O O . ASP B 1 351 ? 30.078 29.5 22.109 1 54.91 351 ASP B O 1
ATOM 9993 N N . TYR B 1 352 ? 29.781 27.266 21.703 1 60.62 352 TYR B N 1
ATOM 9994 C CA . TYR B 1 352 ? 29.531 27.312 20.266 1 60.62 352 TYR B CA 1
ATOM 9995 C C . TYR B 1 352 ? 28.391 28.281 19.953 1 60.62 352 TYR B C 1
ATOM 9997 O O . TYR B 1 352 ? 27.312 28.188 20.531 1 60.62 352 TYR B O 1
ATOM 10005 N N . THR B 1 353 ? 28.844 29.422 19.312 1 63.53 353 THR B N 1
ATOM 10006 C CA . THR B 1 353 ? 27.812 30.297 18.766 1 63.53 353 THR B CA 1
ATOM 10007 C C . THR B 1 353 ? 27.469 29.875 17.328 1 63.53 353 THR B C 1
ATOM 10009 O O . THR B 1 353 ? 28.344 29.812 16.469 1 63.53 353 THR B O 1
ATOM 10012 N N . SER B 1 354 ? 26.281 29.469 17.141 1 68.19 354 SER B N 1
ATOM 10013 C CA . SER B 1 354 ? 25.859 28.922 15.867 1 68.19 354 SER B CA 1
ATOM 10014 C C . SER B 1 354 ? 26.109 29.891 14.727 1 68.19 354 SER B C 1
ATOM 10016 O O . SER B 1 354 ? 25.797 31.078 14.836 1 68.19 354 SER B O 1
ATOM 10018 N N . ASP B 1 355 ? 26.828 29.578 13.688 1 76.56 355 ASP B N 1
ATOM 10019 C CA . ASP B 1 355 ? 26.938 30.297 12.43 1 76.56 355 ASP B CA 1
ATOM 10020 C C . ASP B 1 355 ? 26.156 29.594 11.32 1 76.56 355 ASP B C 1
ATOM 10022 O O . ASP B 1 355 ? 26.562 29.625 10.156 1 76.56 355 ASP B O 1
ATOM 10026 N N . PHE B 1 356 ? 25.062 29.047 11.797 1 82.94 356 PHE B N 1
ATOM 10027 C CA . PHE B 1 356 ? 24.25 28.297 10.859 1 82.94 356 PHE B CA 1
ATOM 10028 C C . PHE B 1 356 ? 23.625 29.219 9.812 1 82.94 356 PHE B C 1
ATOM 10030 O O . PHE B 1 356 ? 22.812 30.062 10.148 1 82.94 356 PHE B O 1
ATOM 10037 N N . ASN B 1 357 ? 24.094 29.094 8.562 1 87.75 357 ASN B N 1
ATOM 10038 C CA . ASN B 1 357 ? 23.5 29.75 7.406 1 87.75 357 ASN B CA 1
ATOM 10039 C C . ASN B 1 357 ? 22.859 28.75 6.457 1 87.75 357 ASN B C 1
ATOM 10041 O O . ASN B 1 357 ? 23.422 27.672 6.223 1 87.75 357 ASN B O 1
ATOM 10045 N N . ALA B 1 358 ? 21.703 29.125 6.09 1 91.19 358 ALA B N 1
ATOM 10046 C CA . ALA B 1 358 ? 21.047 28.188 5.168 1 91.19 358 ALA B CA 1
ATOM 10047 C C . ALA B 1 358 ? 19.969 28.906 4.355 1 91.19 358 ALA B C 1
ATOM 10049 O O . ALA B 1 358 ? 19.422 29.922 4.785 1 91.19 358 ALA B O 1
ATOM 10050 N N . LYS B 1 359 ? 19.781 28.469 3.139 1 92.25 359 LYS B N 1
ATOM 10051 C CA . LYS B 1 359 ? 18.562 28.75 2.379 1 92.25 359 LYS B CA 1
ATOM 10052 C C . LYS B 1 359 ? 17.516 27.656 2.584 1 92.25 359 LYS B C 1
ATOM 10054 O O . LYS B 1 359 ? 17.797 26.469 2.379 1 92.25 359 LYS B O 1
ATOM 10059 N N . VAL B 1 360 ? 16.406 28.062 3.092 1 92.81 360 VAL B N 1
ATOM 10060 C CA . VAL B 1 360 ? 15.32 27.109 3.262 1 92.81 360 VAL B CA 1
ATOM 10061 C C . VAL B 1 360 ? 14.188 27.422 2.281 1 92.81 360 VAL B C 1
ATOM 10063 O O . VAL B 1 360 ? 13.57 28.484 2.357 1 92.81 360 VAL B O 1
ATOM 10066 N N . ILE B 1 361 ? 13.977 26.516 1.391 1 92.31 361 ILE B N 1
ATOM 10067 C CA . ILE B 1 361 ? 12.922 26.672 0.394 1 92.31 361 ILE B CA 1
ATOM 10068 C C . ILE B 1 361 ? 11.695 25.859 0.813 1 92.31 361 ILE B C 1
ATOM 10070 O O . ILE B 1 361 ? 11.812 24.672 1.138 1 92.31 361 ILE B O 1
ATOM 10074 N N . LYS B 1 362 ? 10.633 26.531 0.799 1 91.88 362 LYS B N 1
ATOM 10075 C CA . LYS B 1 362 ? 9.375 25.891 1.159 1 91.88 362 LYS B CA 1
ATOM 10076 C C . LYS B 1 362 ? 8.422 25.844 -0.033 1 91.88 362 LYS B C 1
ATOM 10078 O O . LYS B 1 362 ? 8.141 26.875 -0.652 1 91.88 362 LYS B O 1
ATOM 10083 N N . VAL B 1 363 ? 8.016 24.672 -0.325 1 89.06 363 VAL B N 1
ATOM 10084 C CA . VAL B 1 363 ? 7.004 24.484 -1.361 1 89.06 363 VAL B CA 1
ATOM 10085 C C . VAL B 1 363 ? 5.781 23.781 -0.768 1 89.06 363 VAL B C 1
ATOM 10087 O O . VAL B 1 363 ? 5.812 22.578 -0.485 1 89.06 363 VAL B O 1
ATOM 10090 N N . ALA B 1 364 ? 4.719 24.516 -0.627 1 84.94 364 ALA B N 1
ATOM 10091 C CA . ALA B 1 364 ? 3.5 23.969 -0.038 1 84.94 364 ALA B CA 1
ATOM 10092 C C . ALA B 1 364 ? 2.49 23.594 -1.116 1 84.94 364 ALA B C 1
ATOM 10094 O O . ALA B 1 364 ? 2.1 24.438 -1.931 1 84.94 364 ALA B O 1
ATOM 10095 N N . CYS B 1 365 ? 2.277 22.375 -1.463 1 73.56 365 CYS B N 1
ATOM 10096 C CA . CYS B 1 365 ? 1.296 21.984 -2.469 1 73.56 365 CYS B CA 1
ATOM 10097 C C . CYS B 1 365 ? 1.27 20.469 -2.652 1 73.56 365 CYS B C 1
ATOM 10099 O O . CYS B 1 365 ? 2.217 19.781 -2.271 1 73.56 365 CYS B O 1
ATOM 10101 N N . PRO B 1 366 ? 0.044 19.938 -3.135 1 72.94 366 PRO B N 1
ATOM 10102 C CA . PRO B 1 366 ? 0.066 18.547 -3.6 1 72.94 366 PRO B CA 1
ATOM 10103 C C . PRO B 1 366 ? 0.925 18.359 -4.848 1 72.94 366 PRO B C 1
ATOM 10105 O O . PRO B 1 366 ? 0.395 18.125 -5.938 1 72.94 366 PRO B O 1
ATOM 10108 N N . VAL B 1 367 ? 2.26 18.578 -4.715 1 73.56 367 VAL B N 1
ATOM 10109 C CA . VAL B 1 367 ? 3.121 18.688 -5.887 1 73.56 367 VAL B CA 1
ATOM 10110 C C . VAL B 1 367 ? 4.293 17.719 -5.762 1 73.56 367 VAL B C 1
ATOM 10112 O O . VAL B 1 367 ? 4.566 17.203 -4.68 1 73.56 367 VAL B O 1
ATOM 10115 N N . LEU B 1 368 ? 4.805 17.359 -6.852 1 77.12 368 LEU B N 1
ATOM 10116 C CA . LEU B 1 368 ? 6.082 16.672 -7 1 77.12 368 LEU B CA 1
ATOM 10117 C C . LEU B 1 368 ? 7.191 17.641 -7.383 1 77.12 368 LEU B C 1
ATOM 10119 O O . LEU B 1 368 ? 7.035 18.422 -8.32 1 77.12 368 LEU B O 1
ATOM 10123 N N . VAL B 1 369 ? 8.203 17.609 -6.602 1 80 369 VAL B N 1
ATOM 10124 C CA . VAL B 1 369 ? 9.281 18.562 -6.809 1 80 369 VAL B CA 1
ATOM 10125 C C . VAL B 1 369 ? 10.539 17.828 -7.277 1 80 369 VAL B C 1
ATOM 10127 O O . VAL B 1 369 ? 10.93 16.828 -6.699 1 80 369 VAL B O 1
ATOM 10130 N N . THR B 1 370 ? 11.023 18.266 -8.359 1 80.06 370 THR B N 1
ATOM 10131 C CA . THR B 1 370 ? 12.266 17.734 -8.891 1 80.06 370 THR B CA 1
ATOM 10132 C C . THR B 1 370 ? 13.359 18.797 -8.898 1 80.06 370 THR B C 1
ATOM 10134 O O . THR B 1 370 ? 13.094 19.953 -9.234 1 80.06 370 THR B O 1
ATOM 10137 N N . LEU B 1 371 ? 14.531 18.438 -8.469 1 81.25 371 LEU B N 1
ATOM 10138 C CA . LEU B 1 371 ? 15.68 19.344 -8.477 1 81.25 371 LEU B CA 1
ATOM 10139 C C . LEU B 1 371 ? 16.672 18.953 -9.578 1 81.25 371 LEU B C 1
ATOM 10141 O O . LEU B 1 371 ? 16.938 17.766 -9.773 1 81.25 371 LEU B O 1
ATOM 10145 N N . SER B 1 372 ? 17.297 19.922 -10.312 1 78.94 372 SER B N 1
ATOM 10146 C CA . SER B 1 372 ? 18.266 19.641 -11.367 1 78.94 372 SER B CA 1
ATOM 10147 C C . SER B 1 372 ? 19.422 20.641 -11.328 1 78.94 372 SER B C 1
ATOM 10149 O O . SER B 1 372 ? 19.297 21.734 -10.766 1 78.94 372 SER B O 1
ATOM 10151 N N . ASP B 1 373 ? 20.484 20.266 -11.875 1 77.25 373 ASP B N 1
ATOM 10152 C CA . ASP B 1 373 ? 21.641 21.156 -11.953 1 77.25 373 ASP B CA 1
ATOM 10153 C C . ASP B 1 373 ? 21.641 21.938 -13.266 1 77.25 373 ASP B C 1
ATOM 10155 O O . ASP B 1 373 ? 20.641 21.953 -13.984 1 77.25 373 ASP B O 1
ATOM 10159 N N . GLU B 1 374 ? 22.594 22.656 -13.477 1 75.06 374 GLU B N 1
ATOM 10160 C CA . GLU B 1 374 ? 22.688 23.516 -14.641 1 75.06 374 GLU B CA 1
ATOM 10161 C C . GLU B 1 374 ? 22.672 22.719 -15.938 1 75.06 374 GLU B C 1
ATOM 10163 O O . GLU B 1 374 ? 22.25 23.219 -16.984 1 75.06 374 GLU B O 1
ATOM 10168 N N . ASN B 1 375 ? 23.078 21.391 -15.805 1 68.94 375 ASN B N 1
ATOM 10169 C CA . ASN B 1 375 ? 23.094 20.531 -16.984 1 68.94 375 ASN B CA 1
ATOM 10170 C C . ASN B 1 375 ? 21.797 19.75 -17.125 1 68.94 375 ASN B C 1
ATOM 10172 O O . ASN B 1 375 ? 21.703 18.844 -17.938 1 68.94 375 ASN B O 1
ATOM 10176 N N . ASN B 1 376 ? 20.828 20.016 -16.266 1 70.19 376 ASN B N 1
ATOM 10177 C CA . ASN B 1 376 ? 19.516 19.391 -16.25 1 70.19 376 ASN B CA 1
ATOM 10178 C C . ASN B 1 376 ? 19.562 17.953 -15.727 1 70.19 376 ASN B C 1
ATOM 10180 O O . ASN B 1 376 ? 18.688 17.156 -16.031 1 70.19 376 ASN B O 1
ATOM 10184 N N . ASP B 1 377 ? 20.672 17.734 -15.078 1 69.94 377 ASP B N 1
ATOM 10185 C CA . ASP B 1 377 ? 20.719 16.438 -14.398 1 69.94 377 ASP B CA 1
ATOM 10186 C C . ASP B 1 377 ? 19.875 16.469 -13.125 1 69.94 377 ASP B C 1
ATOM 10188 O O . ASP B 1 377 ? 19.922 17.422 -12.359 1 69.94 377 ASP B O 1
ATOM 10192 N N . ILE B 1 378 ? 19.188 15.469 -13.008 1 73.06 378 ILE B N 1
ATOM 10193 C CA . ILE B 1 378 ? 18.266 15.422 -11.883 1 73.06 378 ILE B CA 1
ATOM 10194 C C . ILE B 1 378 ? 19.047 15.141 -10.594 1 73.06 378 ILE B C 1
ATOM 10196 O O . ILE B 1 378 ? 19.812 14.172 -10.523 1 73.06 378 ILE B O 1
ATOM 10200 N N . LEU B 1 379 ? 18.844 15.992 -9.672 1 72.62 379 LEU B N 1
ATOM 10201 C CA . LEU B 1 379 ? 19.484 15.844 -8.367 1 72.62 379 LEU B CA 1
ATOM 10202 C C . LEU B 1 379 ? 18.547 15.148 -7.383 1 72.62 379 LEU B C 1
ATOM 10204 O O . LEU B 1 379 ? 19.016 14.477 -6.457 1 72.62 379 LEU B O 1
ATOM 10208 N N . TYR B 1 380 ? 17.297 15.352 -7.582 1 74.56 380 TYR B N 1
ATOM 10209 C CA . TYR B 1 380 ? 16.281 14.773 -6.719 1 74.56 380 TYR B CA 1
ATOM 10210 C C . TYR B 1 380 ? 14.945 14.648 -7.453 1 74.56 380 TYR B C 1
ATOM 10212 O O . TYR B 1 380 ? 14.617 15.484 -8.297 1 74.56 380 TYR B O 1
ATOM 10220 N N . GLY B 1 381 ? 14.273 13.609 -7.078 1 71.44 381 GLY B N 1
ATOM 10221 C CA . GLY B 1 381 ? 12.891 13.516 -7.52 1 71.44 381 GLY B CA 1
ATOM 10222 C C . GLY B 1 381 ? 12.648 12.375 -8.484 1 71.44 381 GLY B C 1
ATOM 10223 O O . GLY B 1 381 ? 11.57 11.781 -8.492 1 71.44 381 GLY B O 1
ATOM 10224 N N . SER B 1 382 ? 13.609 12.188 -9.336 1 70.56 382 SER B N 1
ATOM 10225 C CA . SER B 1 382 ? 13.391 11.148 -10.336 1 70.56 382 SER B CA 1
ATOM 10226 C C . SER B 1 382 ? 14.055 9.844 -9.93 1 70.56 382 SER B C 1
ATOM 10228 O O . SER B 1 382 ? 15.156 9.852 -9.359 1 70.56 382 SER B O 1
ATOM 10230 N N . THR B 1 383 ? 13.359 8.781 -10.195 1 62.88 383 THR B N 1
ATOM 10231 C CA . THR B 1 383 ? 13.914 7.465 -9.898 1 62.88 383 THR B CA 1
ATOM 10232 C C . THR B 1 383 ? 14.93 7.059 -10.961 1 62.88 383 THR B C 1
ATOM 10234 O O . THR B 1 383 ? 15.555 5.996 -10.859 1 62.88 383 THR B O 1
ATOM 10237 N N . GLU B 1 384 ? 15.016 7.945 -12.023 1 65.31 384 GLU B N 1
ATOM 10238 C CA . GLU B 1 384 ? 15.969 7.672 -13.102 1 65.31 384 GLU B CA 1
ATOM 10239 C C . GLU B 1 384 ? 17.375 7.445 -12.547 1 65.31 384 GLU B C 1
ATOM 10241 O O . GLU B 1 384 ? 18.156 6.684 -13.117 1 65.31 384 GLU B O 1
ATOM 10246 N N . ARG B 1 385 ? 17.594 8.039 -11.453 1 60.75 385 ARG B N 1
ATOM 10247 C CA . ARG B 1 385 ? 18.906 7.957 -10.844 1 60.75 385 ARG B CA 1
ATOM 10248 C C . ARG B 1 385 ? 19.203 6.535 -10.383 1 60.75 385 ARG B C 1
ATOM 10250 O O . ARG B 1 385 ? 20.375 6.121 -10.336 1 60.75 385 ARG B O 1
ATOM 10257 N N . PHE B 1 386 ? 18.141 5.793 -10.164 1 58.5 386 PHE B N 1
ATOM 10258 C CA . PHE B 1 386 ? 18.312 4.434 -9.656 1 58.5 386 PHE B CA 1
ATOM 10259 C C . PHE B 1 386 ? 18.5 3.447 -10.797 1 58.5 386 PHE B C 1
ATOM 10261 O O . PHE B 1 386 ? 18.828 2.281 -10.57 1 58.5 386 PHE B O 1
ATOM 10268 N N . LEU B 1 387 ? 18.312 4.008 -12.047 1 59.78 387 LEU B N 1
ATOM 10269 C CA . LEU B 1 387 ? 18.391 3.129 -13.211 1 59.78 387 LEU B CA 1
ATOM 10270 C C . LEU B 1 387 ? 19.797 3.166 -13.82 1 59.78 387 LEU B C 1
ATOM 10272 O O . LEU B 1 387 ? 20.125 2.344 -14.68 1 59.78 387 LEU B O 1
ATOM 10276 N N . ASN B 1 388 ? 20.609 4.246 -13.383 1 52.84 388 ASN B N 1
ATOM 10277 C CA . ASN B 1 388 ? 21.938 4.367 -13.977 1 52.84 388 ASN B CA 1
ATOM 10278 C C . ASN B 1 388 ? 22.922 3.385 -13.352 1 52.84 388 ASN B C 1
ATOM 10280 O O . ASN B 1 388 ? 23.031 3.307 -12.125 1 52.84 388 ASN B O 1
ATOM 10284 N N . GLU B 1 389 ? 23.453 2.414 -14.211 1 49.78 389 GLU B N 1
ATOM 10285 C CA . GLU B 1 389 ? 24.453 1.462 -13.75 1 49.78 389 GLU B CA 1
ATOM 10286 C C . GLU B 1 389 ? 25.562 2.162 -12.961 1 49.78 389 GLU B C 1
ATOM 10288 O O . GLU B 1 389 ? 26.031 1.645 -11.953 1 49.78 389 GLU B O 1
ATOM 10293 N N . GLU B 1 390 ? 26 3.369 -13.586 1 45.81 390 GLU B N 1
ATOM 10294 C CA . GLU B 1 390 ? 27.141 4.086 -13.008 1 45.81 390 GLU B CA 1
ATOM 10295 C C . GLU B 1 390 ? 26.719 4.879 -11.773 1 45.81 390 GLU B C 1
ATOM 10297 O O . GLU B 1 390 ? 27.516 5.066 -10.852 1 45.81 390 GLU B O 1
ATOM 10302 N N . ASP B 1 391 ? 25.578 5.469 -11.883 1 44.69 391 ASP B N 1
ATOM 10303 C CA . ASP B 1 391 ? 25.141 6.41 -10.859 1 44.69 391 ASP B CA 1
ATOM 10304 C C . ASP B 1 391 ? 24.609 5.68 -9.633 1 44.69 391 ASP B C 1
ATOM 10306 O O . ASP B 1 391 ? 24.391 6.289 -8.578 1 44.69 391 ASP B O 1
ATOM 10310 N N . LEU B 1 392 ? 24.062 4.516 -9.836 1 39.44 392 LEU B N 1
ATOM 10311 C CA . LEU B 1 392 ? 23.75 3.76 -8.625 1 39.44 392 LEU B CA 1
ATOM 10312 C C . LEU B 1 392 ? 24.969 3.705 -7.699 1 39.44 392 LEU B C 1
ATOM 10314 O O . LEU B 1 392 ? 24.828 3.406 -6.512 1 39.44 392 LEU B O 1
ATOM 10318 N N . ILE B 1 393 ? 26.125 3.676 -8.227 1 34.91 393 ILE B N 1
ATOM 10319 C CA . ILE B 1 393 ? 27.406 3.629 -7.543 1 34.91 393 ILE B CA 1
ATOM 10320 C C . ILE B 1 393 ? 27.719 4.996 -6.938 1 34.91 393 ILE B C 1
ATOM 10322 O O . ILE B 1 393 ? 28.406 5.09 -5.922 1 34.91 393 ILE B O 1
ATOM 10326 N N . GLY B 1 394 ? 27.641 6.117 -7.703 1 33.06 394 GLY B N 1
ATOM 10327 C CA . GLY B 1 394 ? 28.359 7.32 -7.301 1 33.06 394 GLY B CA 1
ATOM 10328 C C . GLY B 1 394 ? 27.719 8.023 -6.113 1 33.06 394 GLY B C 1
ATOM 10329 O O . GLY B 1 394 ? 26.703 7.566 -5.59 1 33.06 394 GLY B O 1
ATOM 10330 N N . GLU B 1 395 ? 28.234 9.297 -5.816 1 36.28 395 GLU B N 1
ATOM 10331 C CA . GLU B 1 395 ? 28.234 10.328 -4.781 1 36.28 395 GLU B CA 1
ATOM 10332 C C . GLU B 1 395 ? 26.828 10.828 -4.508 1 36.28 395 GLU B C 1
ATOM 10334 O O . GLU B 1 395 ? 26.609 11.656 -3.615 1 36.28 395 GLU B O 1
ATOM 10339 N N . HIS B 1 396 ? 25.75 10.586 -5.363 1 36.97 396 HIS B N 1
ATOM 10340 C CA . HIS B 1 396 ? 24.703 11.594 -5.359 1 36.97 396 HIS B CA 1
ATOM 10341 C C . HIS B 1 396 ? 23.531 11.164 -4.48 1 36.97 396 HIS B C 1
ATOM 10343 O O . HIS B 1 396 ? 22.5 11.836 -4.434 1 36.97 396 HIS B O 1
ATOM 10349 N N . LEU B 1 397 ? 23.375 10.016 -4.172 1 39.69 397 LEU B N 1
ATOM 10350 C CA . LEU B 1 397 ? 22.109 9.805 -3.473 1 39.69 397 LEU B CA 1
ATOM 10351 C C . LEU B 1 397 ? 21.969 10.758 -2.285 1 39.69 397 LEU B C 1
ATOM 10353 O O . LEU B 1 397 ? 20.875 11.234 -1.98 1 39.69 397 LEU B O 1
ATOM 10357 N N . GLU B 1 398 ? 22.984 10.633 -1.182 1 43.91 398 GLU B N 1
ATOM 10358 C CA . GLU B 1 398 ? 22.844 11.5 -0.021 1 43.91 398 GLU B CA 1
ATOM 10359 C C . GLU B 1 398 ? 23.688 12.766 -0.173 1 43.91 398 GLU B C 1
ATOM 10361 O O . GLU B 1 398 ? 24.844 12.789 0.239 1 43.91 398 GLU B O 1
ATOM 10366 N N . ARG B 1 399 ? 23.375 13.5 -1.193 1 55.19 399 ARG B N 1
ATOM 10367 C CA . ARG B 1 399 ? 24 14.82 -1.064 1 55.19 399 ARG B CA 1
ATOM 10368 C C . ARG B 1 399 ? 23.75 15.406 0.321 1 55.19 399 ARG B C 1
ATOM 10370 O O . ARG B 1 399 ? 22.609 15.68 0.691 1 55.19 399 ARG B O 1
ATOM 10377 N N . GLU B 1 400 ? 24.641 15.125 1.206 1 58.41 400 GLU B N 1
ATOM 10378 C CA . GLU B 1 400 ? 24.578 15.688 2.551 1 58.41 400 GLU B CA 1
ATOM 10379 C C . GLU B 1 400 ? 24.484 17.219 2.504 1 58.41 400 GLU B C 1
ATOM 10381 O O . GLU B 1 400 ? 24.188 17.859 3.514 1 58.41 400 GLU B O 1
ATOM 10386 N N . ASP B 1 401 ? 24.594 17.703 1.215 1 74.38 401 ASP B N 1
ATOM 10387 C CA . ASP B 1 401 ? 24.656 19.156 1.185 1 74.38 401 ASP B CA 1
ATOM 10388 C C . ASP B 1 401 ? 23.281 19.766 0.89 1 74.38 401 ASP B C 1
ATOM 10390 O O . ASP B 1 401 ? 23.109 20.984 0.938 1 74.38 401 ASP B O 1
ATOM 10394 N N . ILE B 1 402 ? 22.359 18.828 0.49 1 79.56 402 ILE B N 1
ATOM 10395 C CA . ILE B 1 402 ? 20.969 19.25 0.319 1 79.56 402 ILE B CA 1
ATOM 10396 C C . ILE B 1 402 ? 20.062 18.359 1.172 1 79.56 402 ILE B C 1
ATOM 10398 O O . ILE B 1 402 ? 20.062 17.141 1.032 1 79.56 402 ILE B O 1
ATOM 10402 N N . ASP B 1 403 ? 19.375 18.953 2.023 1 81.94 403 ASP B N 1
ATOM 10403 C CA . ASP B 1 403 ? 18.453 18.219 2.875 1 81.94 403 ASP B CA 1
ATOM 10404 C C . ASP B 1 403 ? 17.016 18.422 2.439 1 81.94 403 ASP B C 1
ATOM 10406 O O . ASP B 1 403 ? 16.562 19.562 2.314 1 81.94 403 ASP B O 1
ATOM 10410 N N . ILE B 1 404 ? 16.391 17.391 2.178 1 81.31 404 ILE B N 1
ATOM 10411 C CA . ILE B 1 404 ? 14.992 17.469 1.774 1 81.31 404 ILE B CA 1
ATOM 10412 C C . ILE B 1 404 ? 14.117 16.781 2.822 1 81.31 404 ILE B C 1
ATOM 10414 O O . ILE B 1 404 ? 14.43 15.688 3.277 1 81.31 404 ILE B O 1
ATOM 10418 N N . THR B 1 405 ? 13.094 17.438 3.234 1 82.25 405 THR B N 1
ATOM 10419 C CA . THR B 1 405 ? 12.156 16.859 4.188 1 82.25 405 THR B CA 1
ATOM 10420 C C . THR B 1 405 ? 10.734 17.328 3.902 1 82.25 405 THR B C 1
ATOM 10422 O O . THR B 1 405 ? 10.523 18.234 3.1 1 82.25 405 THR B O 1
ATOM 10425 N N . TYR B 1 406 ? 9.805 16.609 4.516 1 79.31 406 TYR B N 1
ATOM 10426 C CA . TYR B 1 406 ? 8.398 16.922 4.293 1 79.31 406 TYR B CA 1
ATOM 10427 C C . TYR B 1 406 ? 7.66 17.062 5.617 1 79.31 406 TYR B C 1
ATOM 10429 O O . TYR B 1 406 ? 7.926 16.328 6.566 1 79.31 406 TYR B O 1
ATOM 10437 N N . LEU B 1 407 ? 6.855 17.953 5.672 1 83.25 407 LEU B N 1
ATOM 10438 C CA . LEU B 1 407 ? 5.859 18.109 6.73 1 83.25 407 LEU B CA 1
ATOM 10439 C C . LEU B 1 407 ? 4.461 18.25 6.141 1 83.25 407 LEU B C 1
ATOM 10441 O O . LEU B 1 407 ? 4.129 19.297 5.562 1 83.25 407 LEU B O 1
ATOM 10445 N N . ASP B 1 408 ? 3.707 17.141 6.27 1 78.69 408 ASP B N 1
ATOM 10446 C CA . ASP B 1 408 ? 2.41 17.078 5.602 1 78.69 408 ASP B CA 1
ATOM 10447 C C . ASP B 1 408 ? 2.559 17.266 4.094 1 78.69 408 ASP B C 1
ATOM 10449 O O . ASP B 1 408 ? 3.344 16.562 3.451 1 78.69 408 ASP B O 1
ATOM 10453 N N . ASP B 1 409 ? 1.934 18.328 3.527 1 77.38 409 ASP B N 1
ATOM 10454 C CA . ASP B 1 409 ? 2.004 18.516 2.08 1 77.38 409 ASP B CA 1
ATOM 10455 C C . ASP B 1 409 ? 3.031 19.578 1.714 1 77.38 409 ASP B C 1
ATOM 10457 O O . ASP B 1 409 ? 3.074 20.047 0.572 1 77.38 409 ASP B O 1
ATOM 10461 N N . THR B 1 410 ? 3.844 19.922 2.672 1 85.69 410 THR B N 1
ATOM 10462 C CA . THR B 1 410 ? 4.855 20.938 2.426 1 85.69 410 THR B CA 1
ATOM 10463 C C . THR B 1 410 ? 6.242 20.312 2.334 1 85.69 410 THR B C 1
ATOM 10465 O O . THR B 1 410 ? 6.656 19.562 3.227 1 85.69 410 THR B O 1
ATOM 10468 N N . MET B 1 411 ? 6.934 20.625 1.286 1 86.25 411 MET B N 1
ATOM 10469 C CA . MET B 1 411 ? 8.312 20.188 1.104 1 86.25 411 MET B CA 1
ATOM 10470 C C . MET B 1 411 ? 9.297 21.266 1.547 1 86.25 411 MET B C 1
ATOM 10472 O O . MET B 1 411 ? 9.086 22.453 1.282 1 86.25 411 MET B O 1
ATOM 10476 N N . TYR B 1 412 ? 10.266 20.891 2.252 1 89.56 412 TYR B N 1
ATOM 10477 C CA . TYR B 1 412 ? 11.352 21.781 2.658 1 89.56 412 TYR B CA 1
ATOM 10478 C C . TYR B 1 412 ? 12.672 21.344 2.043 1 89.56 412 TYR B C 1
ATOM 10480 O O . TYR B 1 412 ? 13.047 20.172 2.117 1 89.56 412 TYR B O 1
ATOM 10488 N N . ILE B 1 413 ? 13.297 22.219 1.403 1 88.88 413 ILE B N 1
ATOM 10489 C CA . ILE B 1 413 ? 14.648 22 0.896 1 88.88 413 ILE B CA 1
ATOM 10490 C C . ILE B 1 413 ? 15.625 22.906 1.649 1 88.88 413 ILE B C 1
ATOM 10492 O O . ILE B 1 413 ? 15.516 24.125 1.606 1 88.88 413 ILE B O 1
ATOM 10496 N N . LEU B 1 414 ? 16.484 22.312 2.363 1 90.44 414 LEU B N 1
ATOM 10497 C CA . LEU B 1 414 ? 17.469 23.062 3.135 1 90.44 414 LEU B CA 1
ATOM 10498 C C . LEU B 1 414 ? 18.844 23.031 2.445 1 90.44 414 LEU B C 1
ATOM 10500 O O . LEU B 1 414 ? 19.344 21.953 2.125 1 90.44 414 LEU B O 1
ATOM 10504 N N . LEU B 1 415 ? 19.375 24.203 2.24 1 90.06 415 LEU B N 1
ATOM 10505 C CA . LEU B 1 415 ? 20.703 24.359 1.668 1 90.06 415 LEU B CA 1
ATOM 10506 C C . LEU B 1 415 ? 21.641 25.078 2.646 1 90.06 415 LEU B C 1
ATOM 10508 O O . LEU B 1 415 ? 21.891 26.281 2.51 1 90.06 415 LEU B O 1
ATOM 10512 N N . PRO B 1 416 ? 22.141 24.281 3.559 1 87.62 416 PRO B N 1
ATOM 10513 C CA . PRO B 1 416 ? 23.125 24.906 4.441 1 87.62 416 PRO B CA 1
ATOM 10514 C C . PRO B 1 416 ? 24.406 25.297 3.713 1 87.62 416 PRO B C 1
ATOM 10516 O O . PRO B 1 416 ? 24.859 24.578 2.816 1 87.62 416 PRO B O 1
ATOM 10519 N N . TYR B 1 417 ? 24.922 26.516 3.986 1 86.19 417 TYR B N 1
ATOM 10520 C CA . TYR B 1 417 ? 26.172 26.938 3.354 1 86.19 417 TYR B CA 1
ATOM 10521 C C . TYR B 1 417 ? 27 27.797 4.305 1 86.19 417 TYR B C 1
ATOM 10523 O O . TYR B 1 417 ? 26.453 28.469 5.176 1 86.19 417 TYR B O 1
ATOM 10531 N N . LYS B 1 418 ? 28.219 27.672 4.195 1 80.88 418 LYS B N 1
ATOM 10532 C CA . LYS B 1 418 ? 29.125 28.469 5.008 1 80.88 418 LYS B CA 1
ATOM 10533 C C . LYS B 1 418 ? 29.438 29.812 4.328 1 80.88 418 LYS B C 1
ATOM 10535 O O . LYS B 1 418 ? 29.578 30.828 4.996 1 80.88 418 LYS B O 1
ATOM 10540 N N . ASN B 1 419 ? 29.672 29.75 3.025 1 82.94 419 ASN B N 1
ATOM 10541 C CA . ASN B 1 419 ? 29.953 30.922 2.209 1 82.94 419 ASN B CA 1
ATOM 10542 C C . ASN B 1 419 ? 29.312 30.812 0.83 1 82.94 419 ASN B C 1
ATOM 10544 O O . ASN B 1 419 ? 28.75 29.766 0.483 1 82.94 419 ASN B O 1
ATOM 10548 N N . ASP B 1 420 ? 29.312 31.859 0.107 1 82.38 420 ASP B N 1
ATOM 10549 C CA . ASP B 1 420 ? 28.656 31.906 -1.193 1 82.38 420 ASP B CA 1
ATOM 10550 C C . ASP B 1 420 ? 29.25 30.891 -2.158 1 82.38 420 ASP B C 1
ATOM 10552 O O . ASP B 1 420 ? 28.547 30.359 -3.018 1 82.38 420 ASP B O 1
ATOM 10556 N N . GLN B 1 421 ? 30.484 30.594 -1.957 1 82.75 421 GLN B N 1
ATOM 10557 C CA . GLN B 1 421 ? 31.141 29.641 -2.838 1 82.75 421 GLN B CA 1
ATOM 10558 C C . GLN B 1 421 ? 30.594 28.234 -2.635 1 82.75 421 GLN B C 1
ATOM 10560 O O . GLN B 1 421 ? 30.406 27.484 -3.6 1 82.75 421 GLN B O 1
ATOM 10565 N N . GLU B 1 422 ? 30.312 27.922 -1.398 1 83.81 422 GLU B N 1
ATOM 10566 C CA . GLU B 1 422 ? 29.75 26.609 -1.103 1 83.81 422 GLU B CA 1
ATOM 10567 C C . GLU B 1 422 ? 28.344 26.469 -1.684 1 83.81 422 GLU B C 1
ATOM 10569 O O . GLU B 1 422 ? 27.953 25.391 -2.121 1 83.81 422 GLU B O 1
ATOM 10574 N N . LEU B 1 423 ? 27.688 27.578 -1.604 1 84.88 423 LEU B N 1
ATOM 10575 C CA . LEU B 1 423 ? 26.344 27.547 -2.152 1 84.88 423 LEU B CA 1
ATOM 10576 C C . LEU B 1 423 ? 26.375 27.297 -3.654 1 84.88 423 LEU B C 1
ATOM 10578 O O . LEU B 1 423 ? 25.562 26.531 -4.176 1 84.88 423 LEU B O 1
ATOM 10582 N N . LYS B 1 424 ? 27.297 27.891 -4.309 1 81 424 LYS B N 1
ATOM 10583 C CA . LYS B 1 424 ? 27.422 27.719 -5.754 1 81 424 LYS B CA 1
ATOM 10584 C C . LYS B 1 424 ? 27.844 26.297 -6.098 1 81 424 LYS B C 1
ATOM 10586 O O . LYS B 1 424 ? 27.469 25.766 -7.145 1 81 424 LYS B O 1
ATOM 10591 N N . GLN B 1 425 ? 28.531 25.688 -5.23 1 78 425 GLN B N 1
ATOM 10592 C CA . GLN B 1 425 ? 29.047 24.344 -5.457 1 78 425 GLN B CA 1
ATOM 10593 C C . GLN B 1 425 ? 27.922 23.312 -5.379 1 78 425 GLN B C 1
ATOM 10595 O O . GLN B 1 425 ? 28.078 22.188 -5.863 1 78 425 GLN B O 1
ATOM 10600 N N . LYS B 1 426 ? 26.844 23.766 -4.754 1 79.38 426 LYS B N 1
ATOM 10601 C CA . LYS B 1 426 ? 25.75 22.812 -4.652 1 79.38 426 LYS B CA 1
ATOM 10602 C C . LYS B 1 426 ? 25.094 22.578 -6.012 1 79.38 426 LYS B C 1
ATOM 10604 O O . LYS B 1 426 ? 24.391 21.578 -6.207 1 79.38 426 LYS B O 1
ATOM 10609 N N . LYS B 1 427 ? 25.328 23.359 -7.02 1 71.12 427 LYS B N 1
ATOM 10610 C CA . LYS B 1 427 ? 24.938 23.219 -8.414 1 71.12 427 LYS B CA 1
ATOM 10611 C C . LYS B 1 427 ? 23.422 23.047 -8.547 1 71.12 427 LYS B C 1
ATOM 10613 O O . LYS B 1 427 ? 22.938 22.312 -9.414 1 71.12 427 LYS B O 1
ATOM 10618 N N . LEU B 1 428 ? 22.719 23.516 -7.523 1 79.12 428 LEU B N 1
ATOM 10619 C CA . LEU B 1 428 ? 21.266 23.547 -7.699 1 79.12 428 LEU B CA 1
ATOM 10620 C C . LEU B 1 428 ? 20.844 24.734 -8.539 1 79.12 428 LEU B C 1
ATOM 10622 O O . LEU B 1 428 ? 21.125 25.891 -8.172 1 79.12 428 LEU B O 1
ATOM 10626 N N . ASP B 1 429 ? 20.266 24.391 -9.672 1 79.62 429 ASP B N 1
ATOM 10627 C CA . ASP B 1 429 ? 19.922 25.453 -10.602 1 79.62 429 ASP B CA 1
ATOM 10628 C C . ASP B 1 429 ? 18.422 25.688 -10.641 1 79.62 429 ASP B C 1
ATOM 10630 O O . ASP B 1 429 ? 17.969 26.828 -10.516 1 79.62 429 ASP B O 1
ATOM 10634 N N . LYS B 1 430 ? 17.781 24.578 -10.781 1 87.06 430 LYS B N 1
ATOM 10635 C CA . LYS B 1 430 ? 16.344 24.75 -11.008 1 87.06 430 LYS B CA 1
ATOM 10636 C C . LYS B 1 430 ? 15.539 23.75 -10.172 1 87.06 430 LYS B C 1
ATOM 10638 O O . LYS B 1 430 ? 16 22.641 -9.883 1 87.06 430 LYS B O 1
ATOM 10643 N N . ILE B 1 431 ? 14.406 24.266 -9.742 1 89 431 ILE B N 1
ATOM 10644 C CA . ILE B 1 431 ? 13.398 23.422 -9.102 1 89 431 ILE B CA 1
ATOM 10645 C C . ILE B 1 431 ? 12.156 23.328 -9.984 1 89 431 ILE B C 1
ATOM 10647 O O . ILE B 1 431 ? 11.617 24.359 -10.406 1 89 431 ILE B O 1
ATOM 10651 N N . GLN B 1 432 ? 11.875 22.172 -10.32 1 88 432 GLN B N 1
ATOM 10652 C CA . GLN B 1 432 ? 10.688 21.938 -11.148 1 88 432 GLN B CA 1
ATOM 10653 C C . GLN B 1 432 ? 9.555 21.359 -10.312 1 88 432 GLN B C 1
ATOM 10655 O O . GLN B 1 432 ? 9.773 20.484 -9.469 1 88 432 GLN B O 1
ATOM 10660 N N . ILE B 1 433 ? 8.383 21.891 -10.586 1 87.38 433 ILE B N 1
ATOM 10661 C CA . ILE B 1 433 ? 7.215 21.5 -9.805 1 87.38 433 ILE B CA 1
ATOM 10662 C C . ILE B 1 433 ? 6.133 20.969 -10.742 1 87.38 433 ILE B C 1
ATOM 10664 O O . ILE B 1 433 ? 5.754 21.625 -11.703 1 87.38 433 ILE B O 1
ATOM 10668 N N . GLU B 1 434 ? 5.754 19.75 -10.484 1 84 434 GLU B N 1
ATOM 10669 C CA . GLU B 1 434 ? 4.613 19.156 -11.172 1 84 434 GLU B CA 1
ATOM 10670 C C . GLU B 1 434 ? 3.504 18.797 -10.188 1 84 434 GLU B C 1
ATOM 10672 O O . GLU B 1 434 ? 3.768 18.547 -9.008 1 84 434 GLU B O 1
ATOM 10677 N N . ALA B 1 435 ? 2.273 18.875 -10.703 1 80.44 435 ALA B N 1
ATOM 10678 C CA . ALA B 1 435 ? 1.154 18.641 -9.789 1 80.44 435 ALA B CA 1
ATOM 10679 C C . ALA B 1 435 ? 0.475 17.312 -10.102 1 80.44 435 ALA B C 1
ATOM 10681 O O . ALA B 1 435 ? 0.272 16.969 -11.273 1 80.44 435 ALA B O 1
ATOM 10682 N N . TYR B 1 436 ? 0.24 16.578 -9.086 1 76.56 436 TYR B N 1
ATOM 10683 C CA . TYR B 1 436 ? -0.521 15.336 -9.25 1 76.56 436 TYR B CA 1
ATOM 10684 C C . TYR B 1 436 ? -1.989 15.555 -8.898 1 76.56 436 TYR B C 1
ATOM 10686 O O . TYR B 1 436 ? -2.824 14.672 -9.141 1 76.56 436 TYR B O 1
ATOM 10694 N N . ASP B 1 437 ? -2.281 16.719 -8.359 1 76.94 437 ASP B N 1
ATOM 10695 C CA . ASP B 1 437 ? -3.643 17.156 -8.055 1 76.94 437 ASP B CA 1
ATOM 10696 C C . ASP B 1 437 ? -3.758 18.672 -8.07 1 76.94 437 ASP B C 1
ATOM 10698 O O . ASP B 1 437 ? -2.744 19.375 -8.102 1 76.94 437 ASP B O 1
ATOM 10702 N N . GLU B 1 438 ? -5.012 19.094 -8.094 1 83.38 438 GLU B N 1
ATOM 10703 C CA . GLU B 1 438 ? -5.219 20.547 -8.086 1 83.38 438 GLU B CA 1
ATOM 10704 C C . GLU B 1 438 ? -5.129 21.109 -6.668 1 83.38 438 GLU B C 1
ATOM 10706 O O . GLU B 1 438 ? -5.625 20.5 -5.719 1 83.38 438 GLU B O 1
ATOM 10711 N N . GLY B 1 439 ? -4.395 22.297 -6.543 1 83.06 439 GLY B N 1
ATOM 10712 C CA . GLY B 1 439 ? -4.312 22.906 -5.23 1 83.06 439 GLY B CA 1
ATOM 10713 C C . GLY B 1 439 ? -3.541 24.219 -5.227 1 83.06 439 GLY B C 1
ATOM 10714 O O . GLY B 1 439 ? -2.842 24.531 -6.191 1 83.06 439 GLY B O 1
ATOM 10715 N N . ALA B 1 440 ? -3.785 24.938 -4.098 1 87.12 440 ALA B N 1
ATOM 10716 C CA . ALA B 1 440 ? -3.031 26.172 -3.895 1 87.12 440 ALA B CA 1
ATOM 10717 C C . ALA B 1 440 ? -1.561 25.875 -3.613 1 87.12 440 ALA B C 1
ATOM 10719 O O . ALA B 1 440 ? -1.24 24.969 -2.84 1 87.12 440 ALA B O 1
ATOM 10720 N N . THR B 1 441 ? -0.681 26.609 -4.344 1 89.06 441 THR B N 1
ATOM 10721 C CA . THR B 1 441 ? 0.754 26.391 -4.207 1 89.06 441 THR B CA 1
ATOM 10722 C C . THR B 1 441 ? 1.458 27.672 -3.77 1 89.06 441 THR B C 1
ATOM 10724 O O . THR B 1 441 ? 1.251 28.734 -4.359 1 89.06 441 THR B O 1
ATOM 10727 N N . SER B 1 442 ? 2.123 27.562 -2.721 1 90.62 442 SER B N 1
ATOM 10728 C CA . SER B 1 442 ? 2.926 28.672 -2.229 1 90.62 442 SER B CA 1
ATOM 10729 C C . SER B 1 442 ? 4.402 28.297 -2.152 1 90.62 442 SER B C 1
ATOM 10731 O O . SER B 1 442 ? 4.746 27.172 -1.781 1 90.62 442 SER B O 1
ATOM 10733 N N . ILE B 1 443 ? 5.281 29.188 -2.598 1 92.12 443 ILE B N 1
ATOM 10734 C CA . ILE B 1 443 ? 6.727 28.984 -2.588 1 92.12 443 ILE B CA 1
ATOM 10735 C C . ILE B 1 443 ? 7.406 30.141 -1.848 1 92.12 443 ILE B C 1
ATOM 10737 O O . ILE B 1 443 ? 7.152 31.312 -2.141 1 92.12 443 ILE B O 1
ATOM 10741 N N . THR B 1 444 ? 8.18 29.828 -0.925 1 93.06 444 THR B N 1
ATOM 10742 C CA . THR B 1 444 ? 8.93 30.828 -0.174 1 93.06 444 THR B CA 1
ATOM 10743 C C . THR B 1 444 ? 10.391 30.391 -0.017 1 93.06 444 THR B C 1
ATOM 10745 O O . THR B 1 444 ? 10.688 29.203 0.118 1 93.06 444 THR B O 1
ATOM 10748 N N . ILE B 1 445 ? 11.297 31.328 -0.092 1 94 445 ILE B N 1
ATOM 10749 C CA . ILE B 1 445 ? 12.711 31.141 0.207 1 94 445 ILE B CA 1
ATOM 10750 C C . ILE B 1 445 ? 13.102 31.953 1.437 1 94 445 ILE B C 1
ATOM 10752 O O . ILE B 1 445 ? 13.031 33.188 1.416 1 94 445 ILE B O 1
ATOM 10756 N N . GLU B 1 446 ? 13.461 31.266 2.43 1 92.31 446 GLU B N 1
ATOM 10757 C CA . GLU B 1 446 ? 13.891 31.922 3.666 1 92.31 446 GLU B CA 1
ATOM 10758 C C . GLU B 1 446 ? 15.406 31.875 3.82 1 92.31 446 GLU B C 1
ATOM 10760 O O . GLU B 1 446 ? 16.016 30.812 3.631 1 92.31 446 GLU B O 1
ATOM 10765 N N . GLU B 1 447 ? 15.914 33 4.129 1 92 447 GLU B N 1
ATOM 10766 C CA . GLU B 1 447 ? 17.344 33.094 4.391 1 92 447 GLU B CA 1
ATOM 10767 C C . GLU B 1 447 ? 17.641 33.062 5.887 1 92 447 GLU B C 1
ATOM 10769 O O . GLU B 1 447 ? 17.156 33.906 6.641 1 92 447 GLU B O 1
ATOM 10774 N N . TYR B 1 448 ? 18.344 32.031 6.258 1 88.94 448 TYR B N 1
ATOM 10775 C CA . TYR B 1 448 ? 18.812 31.922 7.637 1 88.94 448 TYR B CA 1
ATOM 10776 C C . TYR B 1 448 ? 20.234 32.406 7.781 1 88.94 448 TYR B C 1
ATOM 10778 O O . TYR B 1 448 ? 21.125 31.984 7.047 1 88.94 448 TYR B O 1
ATOM 10786 N N . LYS B 1 449 ? 20.406 33.312 8.625 1 85.94 449 LYS B N 1
ATOM 10787 C CA . LYS B 1 449 ? 21.734 33.781 9.023 1 85.94 449 LYS B CA 1
ATOM 10788 C C . LYS B 1 449 ? 21.922 33.656 10.531 1 85.94 449 LYS B C 1
ATOM 10790 O O . LYS B 1 449 ? 21.078 34.125 11.305 1 85.94 449 LYS B O 1
ATOM 10795 N N . ASP B 1 450 ? 22.953 33 10.938 1 79.81 450 ASP B N 1
ATOM 10796 C CA . ASP B 1 450 ? 23.281 32.781 12.352 1 79.81 450 ASP B CA 1
ATOM 10797 C C . ASP B 1 450 ? 22.094 32.125 13.078 1 79.81 450 ASP B C 1
ATOM 10799 O O . ASP B 1 450 ? 21.75 32.531 14.18 1 79.81 450 ASP B O 1
ATOM 10803 N N . GLY B 1 451 ? 21.406 31.297 12.336 1 75.44 451 GLY B N 1
ATOM 10804 C CA . GLY B 1 451 ? 20.375 30.469 12.93 1 75.44 451 GLY B CA 1
ATOM 10805 C C . GLY B 1 451 ? 19.016 31.156 12.938 1 75.44 451 GLY B C 1
ATOM 10806 O O . GLY B 1 451 ? 18.047 30.609 13.469 1 75.44 451 GLY B O 1
ATOM 10807 N N . LYS B 1 452 ? 18.906 32.375 12.414 1 77.31 452 LYS B N 1
ATOM 10808 C CA . LYS B 1 452 ? 17.641 33.094 12.414 1 77.31 452 LYS B CA 1
ATOM 10809 C C . LYS B 1 452 ? 17.234 33.5 11 1 77.31 452 LYS B C 1
ATOM 10811 O O . LYS B 1 452 ? 18.094 33.719 10.141 1 77.31 452 LYS B O 1
ATOM 10816 N N . ILE B 1 453 ? 16 33.625 10.891 1 84.81 453 ILE B N 1
ATOM 10817 C CA . ILE B 1 453 ? 15.5 34.094 9.602 1 84.81 453 ILE B CA 1
ATOM 10818 C C . ILE B 1 453 ? 15.734 35.594 9.445 1 84.81 453 ILE B C 1
ATOM 10820 O O . ILE B 1 453 ? 15.281 36.375 10.273 1 84.81 453 ILE B O 1
ATOM 10824 N N . THR B 1 454 ? 16.406 36.031 8.43 1 86.88 454 THR B N 1
ATOM 10825 C CA . THR B 1 454 ? 16.734 37.438 8.227 1 86.88 454 THR B CA 1
ATOM 10826 C C . THR B 1 454 ? 15.977 38 7.027 1 86.88 454 THR B C 1
ATOM 10828 O O . THR B 1 454 ? 15.727 39.188 6.953 1 86.88 454 THR B O 1
ATOM 10831 N N . GLU B 1 455 ? 15.727 37.125 6.113 1 91.56 455 GLU B N 1
ATOM 10832 C CA . GLU B 1 455 ? 15.055 37.562 4.883 1 91.56 455 GLU B CA 1
ATOM 10833 C C . GLU B 1 455 ? 14.086 36.469 4.398 1 91.56 455 GLU B C 1
ATOM 10835 O O . GLU B 1 455 ? 14.375 35.281 4.508 1 91.56 455 GLU B O 1
ATOM 10840 N N . ILE B 1 456 ? 12.961 36.938 3.957 1 92.69 456 ILE B N 1
ATOM 10841 C CA . ILE B 1 456 ? 11.969 36.031 3.383 1 92.69 456 ILE B CA 1
ATOM 10842 C C . ILE B 1 456 ? 11.617 36.5 1.967 1 92.69 456 ILE B C 1
ATOM 10844 O O . ILE B 1 456 ? 11.273 37.656 1.747 1 92.69 456 ILE B O 1
ATOM 10848 N N . ASN B 1 457 ? 11.766 35.688 1.004 1 94.12 457 ASN B N 1
ATOM 10849 C CA . ASN B 1 457 ? 11.359 35.875 -0.381 1 94.12 457 ASN B CA 1
ATOM 10850 C C . ASN B 1 457 ? 10.164 35.031 -0.757 1 94.12 457 ASN B C 1
ATOM 10852 O O . ASN B 1 457 ? 10.312 33.812 -0.958 1 94.12 457 ASN B O 1
ATOM 10856 N N . SER B 1 458 ? 9.016 35.656 -0.903 1 94.5 458 SER B N 1
ATOM 10857 C CA . SER B 1 458 ? 7.797 34.906 -1.161 1 94.5 458 SER B CA 1
ATOM 10858 C C . SER B 1 458 ? 7.227 35.219 -2.539 1 94.5 458 SER B C 1
ATOM 10860 O O . SER B 1 458 ? 7.195 36.375 -2.945 1 94.5 458 SER B O 1
ATOM 10862 N N . PHE B 1 459 ? 6.828 34.219 -3.252 1 94 459 PHE B N 1
ATOM 10863 C CA . PHE B 1 459 ? 6.098 34.406 -4.496 1 94 459 PHE B CA 1
ATOM 10864 C C . PHE B 1 459 ? 4.598 34.5 -4.234 1 94 459 PHE B C 1
ATOM 10866 O O . PHE B 1 459 ? 4.098 33.938 -3.26 1 94 459 PHE B O 1
ATOM 10873 N N . ASP B 1 460 ? 3.916 35.219 -5.125 1 92.62 460 ASP B N 1
ATOM 10874 C CA . ASP B 1 460 ? 2.459 35.156 -5.078 1 92.62 460 ASP B CA 1
ATOM 10875 C C . ASP B 1 460 ? 1.976 33.719 -5.332 1 92.62 460 ASP B C 1
ATOM 10877 O O . ASP B 1 460 ? 2.391 33.094 -6.301 1 92.62 460 ASP B O 1
ATOM 10881 N N . SER B 1 461 ? 1.178 33.281 -4.434 1 91.62 461 SER B N 1
ATOM 10882 C CA . SER B 1 461 ? 0.678 31.906 -4.566 1 91.62 461 SER B CA 1
ATOM 10883 C C . SER B 1 461 ? -0.135 31.75 -5.844 1 91.62 461 SER B C 1
ATOM 10885 O O . SER B 1 461 ? -0.587 32.719 -6.434 1 91.62 461 SER B O 1
ATOM 10887 N N . PHE B 1 462 ? -0.245 30.547 -6.32 1 90.31 462 PHE B N 1
ATOM 10888 C CA . PHE B 1 462 ? -0.994 30.219 -7.527 1 90.31 462 PHE B CA 1
ATOM 10889 C C . PHE B 1 462 ? -1.652 28.844 -7.398 1 90.31 462 PHE B C 1
ATOM 10891 O O . PHE B 1 462 ? -1.314 28.078 -6.504 1 90.31 462 PHE B O 1
ATOM 10898 N N . ILE B 1 463 ? -2.658 28.609 -8.211 1 89.44 463 ILE B N 1
ATOM 10899 C CA . ILE B 1 463 ? -3.316 27.312 -8.273 1 89.44 463 ILE B CA 1
ATOM 10900 C C . ILE B 1 463 ? -2.668 26.453 -9.359 1 89.44 463 ILE B C 1
ATOM 10902 O O . ILE B 1 463 ? -2.551 26.891 -10.516 1 89.44 463 ILE B O 1
ATOM 10906 N N . ILE B 1 464 ? -2.238 25.312 -8.938 1 87.38 464 ILE B N 1
ATOM 10907 C CA . ILE B 1 464 ? -1.602 24.406 -9.898 1 87.38 464 ILE B CA 1
ATOM 10908 C C . ILE B 1 464 ? -2.494 23.203 -10.141 1 87.38 464 ILE B C 1
ATOM 10910 O O . ILE B 1 464 ? -3.34 22.859 -9.312 1 87.38 464 ILE B O 1
ATOM 10914 N N . ASP B 1 465 ? -2.455 22.688 -11.305 1 85.94 465 ASP B N 1
ATOM 10915 C CA . ASP B 1 465 ? -3.123 21.453 -11.664 1 85.94 465 ASP B CA 1
ATOM 10916 C C . ASP B 1 465 ? -2.289 20.641 -12.656 1 85.94 465 ASP B C 1
ATOM 10918 O O . ASP B 1 465 ? -1.11 20.938 -12.867 1 85.94 465 ASP B O 1
ATOM 10922 N N . GLN B 1 466 ? -2.836 19.609 -13.211 1 81.81 466 GLN B N 1
ATOM 10923 C CA . GLN B 1 466 ? -2.076 18.688 -14.047 1 81.81 466 GLN B CA 1
ATOM 10924 C C . GLN B 1 466 ? -1.718 19.328 -15.383 1 81.81 466 GLN B C 1
ATOM 10926 O O . GLN B 1 466 ? -0.871 18.812 -16.109 1 81.81 466 GLN B O 1
ATOM 10931 N N . ASN B 1 467 ? -2.299 20.484 -15.664 1 85.38 467 ASN B N 1
ATOM 10932 C CA . ASN B 1 467 ? -2.008 21.156 -16.922 1 85.38 467 ASN B CA 1
ATOM 10933 C C . ASN B 1 467 ? -0.939 22.234 -16.766 1 85.38 467 ASN B C 1
ATOM 10935 O O . ASN B 1 467 ? -0.508 22.844 -17.734 1 85.38 467 ASN B O 1
ATOM 10939 N N . LYS B 1 468 ? -0.558 22.469 -15.57 1 87.69 468 LYS B N 1
ATOM 10940 C CA . LYS B 1 468 ? 0.415 23.516 -15.281 1 87.69 468 LYS B CA 1
ATOM 10941 C C . LYS B 1 468 ? 1.701 22.922 -14.711 1 87.69 468 LYS B C 1
ATOM 10943 O O . LYS B 1 468 ? 1.666 21.922 -13.992 1 87.69 468 LYS B O 1
ATOM 10948 N N . THR B 1 469 ? 2.764 23.5 -15.102 1 87.81 469 THR B N 1
ATOM 10949 C CA . THR B 1 469 ? 4.055 23.219 -14.477 1 87.81 469 THR B CA 1
ATOM 10950 C C . THR B 1 469 ? 4.707 24.516 -14 1 87.81 469 THR B C 1
ATOM 10952 O O . THR B 1 469 ? 4.387 25.594 -14.5 1 87.81 469 THR B O 1
ATOM 10955 N N . ALA B 1 470 ? 5.391 24.375 -12.984 1 90.69 470 ALA B N 1
ATOM 10956 C CA . ALA B 1 470 ? 6.121 25.531 -12.484 1 90.69 470 ALA B CA 1
ATOM 10957 C C . ALA B 1 470 ? 7.598 25.219 -12.289 1 90.69 470 ALA B C 1
ATOM 10959 O O . ALA B 1 470 ? 7.961 24.062 -12.031 1 90.69 470 ALA B O 1
ATOM 10960 N N . GLU B 1 471 ? 8.383 26.156 -12.555 1 91.81 471 GLU B N 1
ATOM 10961 C CA . GLU B 1 471 ? 9.82 26.047 -12.328 1 91.81 471 GLU B CA 1
ATOM 10962 C C . GLU B 1 471 ? 10.398 27.344 -11.789 1 91.81 471 GLU B C 1
ATOM 10964 O O . GLU B 1 471 ? 9.922 28.438 -12.125 1 91.81 471 GLU B O 1
ATOM 10969 N N . PHE B 1 472 ? 11.289 27.234 -10.93 1 89.62 472 PHE B N 1
ATOM 10970 C CA . PHE B 1 472 ? 11.938 28.469 -10.484 1 89.62 472 PHE B CA 1
ATOM 10971 C C . PHE B 1 472 ? 13.414 28.234 -10.211 1 89.62 472 PHE B C 1
ATOM 10973 O O . PHE B 1 472 ? 13.844 27.094 -10.023 1 89.62 472 PHE B O 1
ATOM 10980 N N . THR B 1 473 ? 14.164 29.234 -10.258 1 89.44 473 THR B N 1
ATOM 10981 C CA . THR B 1 473 ? 15.617 29.188 -10.109 1 89.44 473 THR B CA 1
ATOM 10982 C C . THR B 1 473 ? 16.031 29.562 -8.695 1 89.44 473 THR B C 1
ATOM 10984 O O . THR B 1 473 ? 15.305 30.281 -8 1 89.44 473 THR B O 1
ATOM 10987 N N . ILE B 1 474 ? 17.141 29.078 -8.297 1 87.5 474 ILE B N 1
ATOM 10988 C CA . ILE B 1 474 ? 17.688 29.375 -6.977 1 87.5 474 ILE B CA 1
ATOM 10989 C C . ILE B 1 474 ? 19.047 30.062 -7.113 1 87.5 474 ILE B C 1
ATOM 10991 O O . ILE B 1 474 ? 20.078 29.453 -6.855 1 87.5 474 ILE B O 1
ATOM 10995 N N . PRO B 1 475 ? 19 31.359 -7.328 1 87.19 475 PRO B N 1
ATOM 10996 C CA . PRO B 1 475 ? 20.266 32.094 -7.402 1 87.19 475 PRO B CA 1
ATOM 10997 C C . PRO B 1 475 ? 20.891 32.344 -6.027 1 87.19 475 PRO B C 1
ATOM 10999 O O . PRO B 1 475 ? 20.281 32.031 -5.004 1 87.19 475 PRO B O 1
ATOM 11002 N N . VAL B 1 476 ? 22.094 32.875 -6.062 1 87.06 476 VAL B N 1
ATOM 11003 C CA . VAL B 1 476 ? 22.766 33.219 -4.816 1 87.06 476 VAL B CA 1
ATOM 11004 C C . VAL B 1 476 ? 21.938 34.25 -4.055 1 87.06 476 VAL B C 1
ATOM 11006 O O . VAL B 1 476 ? 21.703 34.094 -2.855 1 87.06 476 VAL B O 1
ATOM 11009 N N . ASP B 1 477 ? 21.5 35.25 -4.805 1 88.81 477 ASP B N 1
ATOM 11010 C CA . ASP B 1 477 ? 20.562 36.219 -4.242 1 88.81 477 ASP B CA 1
ATOM 11011 C C . ASP B 1 477 ? 19.109 35.781 -4.473 1 88.81 477 ASP B C 1
ATOM 11013 O O . ASP B 1 477 ? 18.609 35.844 -5.598 1 88.81 477 ASP B O 1
ATOM 11017 N N . SER B 1 478 ? 18.484 35.438 -3.402 1 90.88 478 SER B N 1
ATOM 11018 C CA . SER B 1 478 ? 17.141 34.844 -3.49 1 90.88 478 SER B CA 1
ATOM 11019 C C . SER B 1 478 ? 16.156 35.844 -4.094 1 90.88 478 SER B C 1
ATOM 11021 O O . SER B 1 478 ? 15.125 35.469 -4.637 1 90.88 478 SER B O 1
ATOM 11023 N N . SER B 1 479 ? 16.484 37.156 -3.971 1 91.62 479 SER B N 1
ATOM 11024 C CA . SER B 1 479 ? 15.586 38.156 -4.52 1 91.62 479 SER B CA 1
ATOM 11025 C C . SER B 1 479 ? 15.602 38.125 -6.043 1 91.62 479 SER B C 1
ATOM 11027 O O . SER B 1 479 ? 14.695 38.688 -6.684 1 91.62 479 SER B O 1
ATOM 11029 N N . GLU B 1 480 ? 16.578 37.5 -6.645 1 92 480 GLU B N 1
ATOM 11030 C CA . GLU B 1 480 ? 16.703 37.406 -8.094 1 92 480 GLU B CA 1
ATOM 11031 C C . GLU B 1 480 ? 16.078 36.125 -8.633 1 92 480 GLU B C 1
ATOM 11033 O O . GLU B 1 480 ? 16.125 35.875 -9.836 1 92 480 GLU B O 1
ATOM 11038 N N . SER B 1 481 ? 15.516 35.406 -7.746 1 92.94 481 SER B N 1
ATOM 11039 C CA . SER B 1 481 ? 14.852 34.188 -8.195 1 92.94 481 SER B CA 1
ATOM 11040 C C . SER B 1 481 ? 13.688 34.5 -9.125 1 92.94 481 SER B C 1
ATOM 11042 O O . SER B 1 481 ? 13.141 35.625 -9.094 1 92.94 481 SER B O 1
ATOM 11044 N N . ARG B 1 482 ? 13.414 33.594 -10.031 1 94.12 482 ARG B N 1
ATOM 11045 C CA . ARG B 1 482 ? 12.305 33.75 -10.969 1 94.12 482 ARG B CA 1
ATOM 11046 C C . ARG B 1 482 ? 11.438 32.5 -10.992 1 94.12 482 ARG B C 1
ATOM 11048 O O . ARG B 1 482 ? 11.953 31.375 -11.086 1 94.12 482 ARG B O 1
ATOM 11055 N N . LEU B 1 483 ? 10.164 32.75 -10.781 1 94.31 483 LEU B N 1
ATOM 11056 C CA . LEU B 1 483 ? 9.195 31.656 -10.891 1 94.31 483 LEU B CA 1
ATOM 11057 C C . LEU B 1 483 ? 8.5 31.688 -12.25 1 94.31 483 LEU B C 1
ATOM 11059 O O . LEU B 1 483 ? 7.984 32.719 -12.672 1 94.31 483 LEU B O 1
ATOM 11063 N N . VAL B 1 484 ? 8.617 30.625 -12.984 1 94 484 VAL B N 1
ATOM 11064 C CA . VAL B 1 484 ? 7.98 30.484 -14.289 1 94 484 VAL B CA 1
ATOM 11065 C C . VAL B 1 484 ? 6.852 29.469 -14.219 1 94 484 VAL B C 1
ATOM 11067 O O . VAL B 1 484 ? 7.09 28.297 -13.914 1 94 484 VAL B O 1
ATOM 11070 N N . ILE B 1 485 ? 5.645 29.922 -14.43 1 93.31 485 ILE B N 1
ATOM 11071 C CA . ILE B 1 485 ? 4.488 29.031 -14.477 1 93.31 485 ILE B CA 1
ATOM 11072 C C . ILE B 1 485 ? 4.051 28.828 -15.922 1 93.31 485 ILE B C 1
ATOM 11074 O O . ILE B 1 485 ? 3.783 29.797 -16.641 1 93.31 485 ILE B O 1
ATOM 11078 N N . LYS B 1 486 ? 4.043 27.594 -16.328 1 91.56 486 LYS B N 1
ATOM 11079 C CA . LYS B 1 486 ? 3.693 27.266 -17.703 1 91.56 486 LYS B CA 1
ATOM 11080 C C . LYS B 1 486 ? 2.369 26.516 -17.781 1 91.56 486 LYS B C 1
ATOM 11082 O O . LYS B 1 486 ? 2.154 25.562 -17.031 1 91.56 486 LYS B O 1
ATOM 11087 N N . GLU B 1 487 ? 1.452 27.031 -18.5 1 88.75 487 GLU B N 1
ATOM 11088 C CA . GLU B 1 487 ? 0.18 26.375 -18.797 1 88.75 487 GLU B CA 1
ATOM 11089 C C . GLU B 1 487 ? -0.084 26.359 -20.312 1 88.75 487 GLU B C 1
ATOM 11091 O O . GLU B 1 487 ? -0.389 27.406 -20.906 1 88.75 487 GLU B O 1
ATOM 11096 N N . ASN B 1 488 ? -0.019 25.141 -20.906 1 79.81 488 ASN B N 1
ATOM 11097 C CA . ASN B 1 488 ? -0.142 25.031 -22.359 1 79.81 488 ASN B CA 1
ATOM 11098 C C . ASN B 1 488 ? 0.821 25.984 -23.062 1 79.81 488 ASN B C 1
ATOM 11100 O O . ASN B 1 488 ? 2.037 25.891 -22.875 1 79.81 488 ASN B O 1
ATOM 11104 N N . GLU B 1 489 ? 0.363 27.031 -23.719 1 80.56 489 GLU B N 1
ATOM 11105 C CA . GLU B 1 489 ? 1.236 27.922 -24.469 1 80.56 489 GLU B CA 1
ATOM 11106 C C . GLU B 1 489 ? 1.454 29.234 -23.719 1 80.56 489 GLU B C 1
ATOM 11108 O O . GLU B 1 489 ? 2.23 30.078 -24.156 1 80.56 489 GLU B O 1
ATOM 11113 N N . THR B 1 490 ? 0.896 29.344 -22.531 1 88.81 490 THR B N 1
ATOM 11114 C CA . THR B 1 490 ? 1.029 30.578 -21.766 1 88.81 490 THR B CA 1
ATOM 11115 C C . THR B 1 490 ? 2.115 30.438 -20.703 1 88.81 490 THR B C 1
ATOM 11117 O O . THR B 1 490 ? 2.246 29.391 -20.062 1 88.81 490 THR B O 1
ATOM 11120 N N . VAL B 1 491 ? 2.945 31.484 -20.641 1 92.5 491 VAL B N 1
ATOM 11121 C CA . VAL B 1 491 ? 4.02 31.5 -19.641 1 92.5 491 VAL B CA 1
ATOM 11122 C C . VAL B 1 491 ? 3.855 32.719 -18.734 1 92.5 491 VAL B C 1
ATOM 11124 O O . VAL B 1 491 ? 3.742 33.844 -19.203 1 92.5 491 VAL B O 1
ATOM 11127 N N . ASP B 1 492 ? 3.723 32.531 -17.422 1 92.75 492 ASP B N 1
ATOM 11128 C CA . ASP B 1 492 ? 3.66 33.562 -16.391 1 92.75 492 ASP B CA 1
ATOM 11129 C C . ASP B 1 492 ? 4.953 33.625 -15.578 1 92.75 492 ASP B C 1
ATOM 11131 O O . ASP B 1 492 ? 5.355 32.625 -14.977 1 92.75 492 ASP B O 1
ATOM 11135 N N . ILE B 1 493 ? 5.613 34.688 -15.641 1 94.38 493 ILE B N 1
ATOM 11136 C CA . ILE B 1 493 ? 6.867 34.875 -14.922 1 94.38 493 ILE B CA 1
ATOM 11137 C C . ILE B 1 493 ? 6.652 35.781 -13.719 1 94.38 493 ILE B C 1
ATOM 11139 O O . ILE B 1 493 ? 6.117 36.875 -13.859 1 94.38 493 ILE B O 1
ATOM 11143 N N . ARG B 1 494 ? 7.078 35.375 -12.547 1 94 494 ARG B N 1
ATOM 11144 C CA . ARG B 1 494 ? 6.898 36.125 -11.312 1 94 494 ARG B CA 1
ATOM 11145 C C . ARG B 1 494 ? 8.227 36.344 -10.594 1 94 494 ARG B C 1
ATOM 11147 O O . ARG B 1 494 ? 9.117 35.5 -10.672 1 94 494 ARG B O 1
ATOM 11154 N N . LYS B 1 495 ? 8.273 37.438 -9.906 1 94.31 495 LYS B N 1
ATOM 11155 C CA . LYS B 1 495 ? 9.391 37.719 -9.008 1 94.31 495 LYS B CA 1
ATOM 11156 C C . LYS B 1 495 ? 8.961 37.625 -7.547 1 94.31 495 LYS B C 1
ATOM 11158 O O . LYS B 1 495 ? 7.797 37.906 -7.219 1 94.31 495 LYS B O 1
ATOM 11163 N N . PRO B 1 496 ? 9.859 37.25 -6.691 1 95.25 496 PRO B N 1
ATOM 11164 C CA . PRO B 1 496 ? 9.477 37.156 -5.277 1 95.25 496 PRO B CA 1
ATOM 11165 C C . PRO B 1 496 ? 9.398 38.5 -4.602 1 95.25 496 PRO B C 1
ATOM 11167 O O . PRO B 1 496 ? 10.07 39.469 -5.023 1 95.25 496 PRO B O 1
ATOM 11170 N N . LYS B 1 497 ? 8.547 38.625 -3.639 1 94 497 LYS B N 1
ATOM 11171 C CA . LYS B 1 497 ? 8.5 39.75 -2.734 1 94 497 LYS B CA 1
ATOM 11172 C C . LYS B 1 497 ? 9.5 39.594 -1.593 1 94 497 LYS B C 1
ATOM 11174 O O . LYS B 1 497 ? 9.383 38.688 -0.781 1 94 497 LYS B O 1
ATOM 11179 N N . ASN B 1 498 ? 10.469 40.438 -1.589 1 92.75 498 ASN B N 1
ATOM 11180 C CA . ASN B 1 498 ? 11.539 40.344 -0.605 1 92.75 498 ASN B CA 1
ATOM 11181 C C . ASN B 1 498 ? 11.227 41.188 0.635 1 92.75 498 ASN B C 1
ATOM 11183 O O . ASN B 1 498 ? 10.977 42.375 0.534 1 92.75 498 ASN B O 1
ATOM 11187 N N . VAL B 1 499 ? 11.141 40.5 1.763 1 91 499 VAL B N 1
ATOM 11188 C CA . VAL B 1 499 ? 10.828 41.188 3.012 1 91 499 VAL B CA 1
ATOM 11189 C C . VAL B 1 499 ? 11.922 40.906 4.039 1 91 499 VAL B C 1
ATOM 11191 O O . VAL B 1 499 ? 12.422 39.781 4.145 1 91 499 VAL B O 1
ATOM 11194 N N . LYS B 1 500 ? 12.359 41.938 4.609 1 85.06 500 LYS B N 1
ATOM 11195 C CA . LYS B 1 500 ? 13.281 41.812 5.738 1 85.06 500 LYS B CA 1
ATOM 11196 C C . LYS B 1 500 ? 12.523 41.812 7.066 1 85.06 500 LYS B C 1
ATOM 11198 O O . LYS B 1 500 ? 11.586 42.594 7.238 1 85.06 500 LYS B O 1
ATOM 11203 N N . LYS B 1 501 ? 12.688 40.844 7.773 1 71.12 501 LYS B N 1
ATOM 11204 C CA . LYS B 1 501 ? 11.898 40.688 8.992 1 71.12 501 LYS B CA 1
ATOM 11205 C C . LYS B 1 501 ? 12.117 41.844 9.938 1 71.12 501 LYS B C 1
ATOM 11207 O O . LYS B 1 501 ? 13.25 42.281 10.156 1 71.12 501 LYS B O 1
ATOM 11212 N N . VAL B 1 502 ? 10.945 42.531 10.305 1 63 502 VAL B N 1
ATOM 11213 C CA . VAL B 1 502 ? 10.883 43.688 11.188 1 63 502 VAL B CA 1
ATOM 11214 C C . VAL B 1 502 ? 10.508 43.219 12.602 1 63 502 VAL B C 1
ATOM 11216 O O . VAL B 1 502 ? 10.062 42.094 12.797 1 63 502 VAL B O 1
ATOM 11219 N N . ASN B 1 503 ? 10.734 44.125 13.531 1 61 503 ASN B N 1
ATOM 11220 C CA . ASN B 1 503 ? 10.344 43.938 14.922 1 61 503 ASN B CA 1
ATOM 11221 C C . ASN B 1 503 ? 8.836 43.719 15.062 1 61 503 ASN B C 1
ATOM 11223 O O . ASN B 1 503 ? 8.055 44.406 14.398 1 61 503 ASN B O 1
ATOM 11227 N N . VAL B 1 504 ? 8.375 42.75 15.859 1 62.91 504 VAL B N 1
ATOM 11228 C CA . VAL B 1 504 ? 7.004 42.281 16.047 1 62.91 504 VAL B CA 1
ATOM 11229 C C . VAL B 1 504 ? 6.125 43.438 16.484 1 62.91 504 VAL B C 1
ATOM 11231 O O . VAL B 1 504 ? 4.965 43.562 16.078 1 62.91 504 VAL B O 1
ATOM 11234 N N . ASP B 1 505 ? 6.625 44.375 17.266 1 63.03 505 ASP B N 1
ATOM 11235 C CA . ASP B 1 505 ? 5.828 45.438 17.844 1 63.03 505 ASP B CA 1
ATOM 11236 C C . ASP B 1 505 ? 5.344 46.406 16.781 1 63.03 505 ASP B C 1
ATOM 11238 O O . ASP B 1 505 ? 4.34 47.094 16.969 1 63.03 505 ASP B O 1
ATOM 11242 N N . GLU B 1 506 ? 5.91 46.469 15.734 1 73.12 506 GLU B N 1
ATOM 11243 C CA . GLU B 1 506 ? 5.57 47.438 14.688 1 73.12 506 GLU B CA 1
ATOM 11244 C C . GLU B 1 506 ? 4.855 46.75 13.523 1 73.12 506 GLU B C 1
ATOM 11246 O O . GLU B 1 506 ? 4.668 47.344 12.461 1 73.12 506 GLU B O 1
ATOM 11251 N N . LEU B 1 507 ? 4.34 45.594 13.797 1 82.44 507 LEU B N 1
ATOM 11252 C CA . LEU B 1 507 ? 3.781 44.812 12.703 1 82.44 507 LEU B CA 1
ATOM 11253 C C . LEU B 1 507 ? 2.33 45.219 12.438 1 82.44 507 LEU B C 1
ATOM 11255 O O . LEU B 1 507 ? 1.507 45.219 13.359 1 82.44 507 LEU B O 1
ATOM 11259 N N . LYS B 1 508 ? 2.041 45.75 11.273 1 87.12 508 LYS B N 1
ATOM 11260 C CA . LYS B 1 508 ? 0.683 45.969 10.789 1 87.12 508 LYS B CA 1
ATOM 11261 C C . LYS B 1 508 ? 0.235 44.844 9.852 1 87.12 508 LYS B C 1
ATOM 11263 O O . LYS B 1 508 ? 0.93 44.531 8.891 1 87.12 508 LYS B O 1
ATOM 11268 N N . LEU B 1 509 ? -0.895 44.281 10.117 1 90.56 509 LEU B N 1
ATOM 11269 C CA . LEU B 1 509 ? -1.415 43.156 9.328 1 90.56 509 LEU B CA 1
ATOM 11270 C C . LEU B 1 509 ? -2.283 43.656 8.18 1 90.56 509 LEU B C 1
ATOM 11272 O O . LEU B 1 509 ? -2.768 44.781 8.211 1 90.56 509 LEU B O 1
ATOM 11276 N N . PRO B 1 510 ? -2.451 42.875 7.16 1 92.62 510 PRO B N 1
ATOM 11277 C CA . PRO B 1 510 ? -3.34 43.25 6.066 1 92.62 510 PRO B CA 1
ATOM 11278 C C . PRO B 1 510 ? -4.809 43.281 6.48 1 92.62 510 PRO B C 1
ATOM 11280 O O . PRO B 1 510 ? -5.18 42.688 7.496 1 92.62 510 PRO B O 1
ATOM 11283 N N . GLU B 1 511 ? -5.574 44.062 5.711 1 92.75 511 GLU B N 1
ATOM 11284 C CA . GLU B 1 511 ? -7.02 44.125 5.891 1 92.75 511 GLU B CA 1
ATOM 11285 C C . GLU B 1 511 ? -7.75 43.844 4.574 1 92.75 511 GLU B C 1
ATOM 11287 O O . GLU B 1 511 ? -7.637 44.625 3.627 1 92.75 511 GLU B O 1
ATOM 11292 N N . THR B 1 512 ? -8.523 42.812 4.566 1 93.12 512 THR B N 1
ATOM 11293 C CA . THR B 1 512 ? -9.188 42.375 3.346 1 93.12 512 THR B CA 1
ATOM 11294 C C . THR B 1 512 ? -10.633 42.875 3.305 1 93.12 512 THR B C 1
ATOM 11296 O O . THR B 1 512 ? -11.375 42.719 4.277 1 93.12 512 THR B O 1
ATOM 11299 N N . LYS B 1 513 ? -10.977 43.438 2.244 1 90.62 513 LYS B N 1
ATOM 11300 C CA . LYS B 1 513 ? -12.359 43.844 1.976 1 90.62 513 LYS B CA 1
ATOM 11301 C C . LYS B 1 513 ? -12.969 42.938 0.889 1 90.62 513 LYS B C 1
ATOM 11303 O O . LYS B 1 513 ? -12.43 42.844 -0.216 1 90.62 513 LYS B O 1
ATOM 11308 N N . ILE B 1 514 ? -14.086 42.344 1.238 1 92.19 514 ILE B N 1
ATOM 11309 C CA . ILE B 1 514 ? -14.711 41.438 0.277 1 92.19 514 ILE B CA 1
ATOM 11310 C C . ILE B 1 514 ? -16.109 41.906 -0.055 1 92.19 514 ILE B C 1
ATOM 11312 O O . ILE B 1 514 ? -16.656 42.781 0.639 1 92.19 514 ILE B O 1
ATOM 11316 N N . SER B 1 515 ? -16.625 41.406 -1.16 1 89.88 515 SER B N 1
ATOM 11317 C CA . SER B 1 515 ? -18 41.625 -1.574 1 89.88 515 SER B CA 1
ATOM 11318 C C . SER B 1 515 ? -18.703 40.312 -1.913 1 89.88 515 SER B C 1
ATOM 11320 O O . SER B 1 515 ? -18.109 39.438 -2.564 1 89.88 515 SER B O 1
ATOM 11322 N N . ILE B 1 516 ? -19.859 40.156 -1.383 1 91.19 516 ILE B N 1
ATOM 11323 C CA . ILE B 1 516 ? -20.703 39 -1.712 1 91.19 516 ILE B CA 1
ATOM 11324 C C . ILE B 1 516 ? -21.859 39.469 -2.609 1 91.19 516 ILE B C 1
ATOM 11326 O O . ILE B 1 516 ? -22.656 40.344 -2.227 1 91.19 516 ILE B O 1
ATOM 11330 N N . GLN B 1 517 ? -21.875 38.906 -3.816 1 89.81 517 GLN B N 1
ATOM 11331 C CA . GLN B 1 517 ? -22.922 39.219 -4.77 1 89.81 517 GLN B CA 1
ATOM 11332 C C . GLN B 1 517 ? -23.812 38.031 -5.02 1 89.81 517 GLN B C 1
ATOM 11334 O O . GLN B 1 517 ? -23.328 36.906 -5.113 1 89.81 517 GLN B O 1
ATOM 11339 N N . SER B 1 518 ? -25.062 38.281 -4.938 1 89.25 518 SER B N 1
ATOM 11340 C CA . SER B 1 518 ? -26.016 37.219 -5.242 1 89.25 518 SER B CA 1
ATOM 11341 C C . SER B 1 518 ? -27.219 37.75 -6.008 1 89.25 518 SER B C 1
ATOM 11343 O O . SER B 1 518 ? -27.453 38.969 -6.039 1 89.25 518 SER B O 1
ATOM 11345 N N . ASN B 1 519 ? -27.922 36.844 -6.664 1 85.5 519 ASN B N 1
ATOM 11346 C CA . ASN B 1 519 ? -29.141 37.25 -7.375 1 85.5 519 ASN B CA 1
ATOM 11347 C C . ASN B 1 519 ? -30.156 37.875 -6.43 1 85.5 519 ASN B C 1
ATOM 11349 O O . ASN B 1 519 ? -30.828 38.844 -6.789 1 85.5 519 ASN B O 1
ATOM 11353 N N . LYS B 1 520 ? -30.344 37.281 -5.285 1 84.06 520 LYS B N 1
ATOM 11354 C CA . LYS B 1 520 ? -31.203 37.75 -4.211 1 84.06 520 LYS B CA 1
ATOM 11355 C C . LYS B 1 520 ? -30.438 37.812 -2.889 1 84.06 520 LYS B C 1
ATOM 11357 O O . LYS B 1 520 ? -29.703 36.906 -2.537 1 84.06 520 LYS B O 1
ATOM 11362 N N . GLN B 1 521 ? -30.531 38.969 -2.355 1 88 521 GLN B N 1
ATOM 11363 C CA . GLN B 1 521 ? -29.781 39.125 -1.113 1 88 521 GLN B CA 1
ATOM 11364 C C . GLN B 1 521 ? -30.484 40.062 -0.146 1 88 521 GLN B C 1
ATOM 11366 O O . GLN B 1 521 ? -31.156 41 -0.571 1 88 521 GLN B O 1
ATOM 11371 N N . ARG B 1 522 ? -30.438 39.625 1.115 1 85.12 522 ARG B N 1
ATOM 11372 C CA . ARG B 1 522 ? -30.906 40.469 2.205 1 85.12 522 ARG B CA 1
ATOM 11373 C C . ARG B 1 522 ? -29.906 40.5 3.357 1 85.12 522 ARG B C 1
ATOM 11375 O O . ARG B 1 522 ? -29.562 39.438 3.904 1 85.12 522 ARG B O 1
ATOM 11382 N N . LYS B 1 523 ? -29.438 41.719 3.676 1 86.62 523 LYS B N 1
ATOM 11383 C CA . LYS B 1 523 ? -28.516 41.875 4.797 1 86.62 523 LYS B CA 1
ATOM 11384 C C . LYS B 1 523 ? -29.266 41.969 6.117 1 86.62 523 LYS B C 1
ATOM 11386 O O . LYS B 1 523 ? -30.141 42.812 6.273 1 86.62 523 LYS B O 1
ATOM 11391 N N . ILE B 1 524 ? -29 41.094 7.043 1 80.44 524 ILE B N 1
ATOM 11392 C CA . ILE B 1 524 ? -29.734 41.031 8.297 1 80.44 524 ILE B CA 1
ATOM 11393 C C . ILE B 1 524 ? -29 41.812 9.375 1 80.44 524 ILE B C 1
ATOM 11395 O O . ILE B 1 524 ? -29.609 42.625 10.086 1 80.44 524 ILE B O 1
ATOM 11399 N N . ASN B 1 525 ? -27.703 41.375 9.633 1 73.06 525 ASN B N 1
ATOM 11400 C CA . ASN B 1 525 ? -26.922 42.031 10.672 1 73.06 525 ASN B CA 1
ATOM 11401 C C . ASN B 1 525 ? -25.562 42.469 10.148 1 73.06 525 ASN B C 1
ATOM 11403 O O . ASN B 1 525 ? -24.75 41.656 9.711 1 73.06 525 ASN B O 1
ATOM 11407 N N . ASP B 1 526 ? -25.359 43.688 10.195 1 65.62 526 ASP B N 1
ATOM 11408 C CA . ASP B 1 526 ? -24.125 44.25 9.688 1 65.62 526 ASP B CA 1
ATOM 11409 C C . ASP B 1 526 ? -22.938 43.875 10.562 1 65.62 526 ASP B C 1
ATOM 11411 O O . ASP B 1 526 ? -21.844 43.594 10.055 1 65.62 526 ASP B O 1
ATOM 11415 N N . LYS B 1 527 ? -23.172 43.875 11.812 1 60.47 527 LYS B N 1
ATOM 11416 C CA . LYS B 1 527 ? -22.047 43.688 12.727 1 60.47 527 LYS B CA 1
ATOM 11417 C C . LYS B 1 527 ? -21.547 42.219 12.656 1 60.47 527 LYS B C 1
ATOM 11419 O O . LYS B 1 527 ? -20.359 41.969 12.75 1 60.47 527 LYS B O 1
ATOM 11424 N N . MET B 1 528 ? -22.5 41.344 12.375 1 70.25 528 MET B N 1
ATOM 11425 C CA . MET B 1 528 ? -22.109 39.938 12.398 1 70.25 528 MET B CA 1
ATOM 11426 C C . MET B 1 528 ? -21.953 39.406 10.984 1 70.25 528 MET B C 1
ATOM 11428 O O . MET B 1 528 ? -21.688 38.219 10.797 1 70.25 528 MET B O 1
ATOM 11432 N N . TYR B 1 529 ? -22 40.25 10.016 1 79.81 529 TYR B N 1
ATOM 11433 C CA . TYR B 1 529 ? -21.828 39.906 8.609 1 79.81 529 TYR B CA 1
ATOM 11434 C C . TYR B 1 529 ? -22.75 38.75 8.234 1 79.81 529 TYR B C 1
ATOM 11436 O O . TYR B 1 529 ? -22.297 37.75 7.652 1 79.81 529 TYR B O 1
ATOM 11444 N N . THR B 1 530 ? -24.047 38.812 8.562 1 86.31 530 THR B N 1
ATOM 11445 C CA . THR B 1 530 ? -25.016 37.781 8.258 1 86.31 530 THR B CA 1
ATOM 11446 C C . THR B 1 530 ? -25.875 38.188 7.051 1 86.31 530 THR B C 1
ATOM 11448 O O . THR B 1 530 ? -26.422 39.281 7.012 1 86.31 530 THR B O 1
ATOM 11451 N N . TYR B 1 531 ? -25.969 37.312 6.07 1 88.06 531 TYR B N 1
ATOM 11452 C CA . TYR B 1 531 ? -26.734 37.531 4.852 1 88.06 531 TYR B CA 1
ATOM 11453 C C . TYR B 1 531 ? -27.656 36.375 4.566 1 88.06 531 TYR B C 1
ATOM 11455 O O . TYR B 1 531 ? -27.375 35.219 4.949 1 88.06 531 TYR B O 1
ATOM 11463 N N . VAL B 1 532 ? -28.797 36.719 4.02 1 87.44 532 VAL B N 1
ATOM 11464 C CA . VAL B 1 532 ? -29.609 35.719 3.33 1 87.44 532 VAL B CA 1
ATOM 11465 C C . VAL B 1 532 ? -29.406 35.812 1.821 1 87.44 532 VAL B C 1
ATOM 11467 O O . VAL B 1 532 ? -29.516 36.906 1.251 1 87.44 532 VAL B O 1
ATOM 11470 N N . VAL B 1 533 ? -29.062 34.75 1.296 1 89.19 533 VAL B N 1
ATOM 11471 C CA . VAL B 1 533 ? -28.719 34.812 -0.121 1 89.19 533 VAL B CA 1
ATOM 11472 C C . VAL B 1 533 ? -29.484 33.719 -0.884 1 89.19 533 VAL B C 1
ATOM 11474 O O . VAL B 1 533 ? -29.938 32.75 -0.292 1 89.19 533 VAL B O 1
ATOM 11477 N N . GLY B 1 534 ? -29.656 34 -2.248 1 86.31 534 GLY B N 1
ATOM 11478 C CA . GLY B 1 534 ? -30.312 33.062 -3.139 1 86.31 534 GLY B CA 1
ATOM 11479 C C . GLY B 1 534 ? -29.75 33.094 -4.547 1 86.31 534 GLY B C 1
ATOM 11480 O O . GLY B 1 534 ? -29.156 34.094 -4.977 1 86.31 534 GLY B O 1
ATOM 11481 N N . GLY B 1 535 ? -29.891 31.938 -5.18 1 85.81 535 GLY B N 1
ATOM 11482 C CA . GLY B 1 535 ? -29.344 31.828 -6.527 1 85.81 535 GLY B CA 1
ATOM 11483 C C . GLY B 1 535 ? -27.844 31.625 -6.551 1 85.81 535 GLY B C 1
ATOM 11484 O O . GLY B 1 535 ? -27.312 30.844 -5.754 1 85.81 535 GLY B O 1
ATOM 11485 N N . GLU B 1 536 ? -27.312 32.375 -7.551 1 90.94 536 GLU B N 1
ATOM 11486 C CA . GLU B 1 536 ? -25.859 32.281 -7.656 1 90.94 536 GLU B CA 1
ATOM 11487 C C . GLU B 1 536 ? -25.172 33.281 -6.73 1 90.94 536 GLU B C 1
ATOM 11489 O O . GLU B 1 536 ? -25.516 34.469 -6.742 1 90.94 536 GLU B O 1
ATOM 11494 N N . VAL B 1 537 ? -24.453 32.812 -5.934 1 93.25 537 VAL B N 1
ATOM 11495 C CA . VAL B 1 537 ? -23.75 33.656 -4.984 1 93.25 537 VAL B CA 1
ATOM 11496 C C . VAL B 1 537 ? -22.281 33.75 -5.371 1 93.25 537 VAL B C 1
ATOM 11498 O O . VAL B 1 537 ? -21.594 32.719 -5.5 1 93.25 537 VAL B O 1
ATOM 11501 N N . LEU B 1 538 ? -21.812 34.906 -5.543 1 94.12 538 LEU B N 1
ATOM 11502 C CA . LEU B 1 538 ? -20.438 35.125 -5.988 1 94.12 538 LEU B CA 1
ATOM 11503 C C . LEU B 1 538 ? -19.641 35.875 -4.926 1 94.12 538 LEU B C 1
ATOM 11505 O O . LEU B 1 538 ? -20.172 36.812 -4.289 1 94.12 538 LEU B O 1
ATOM 11509 N N . LEU B 1 539 ? -18.5 35.469 -4.703 1 94 539 LEU B N 1
ATOM 11510 C CA . LEU B 1 539 ? -17.547 36.156 -3.818 1 94 539 LEU B CA 1
ATOM 11511 C C . LEU B 1 539 ? -16.469 36.875 -4.617 1 94 539 LEU B C 1
ATOM 11513 O O . LEU B 1 539 ? -15.953 36.312 -5.594 1 94 539 LEU B O 1
ATOM 11517 N N . SER B 1 540 ? -16.188 38.031 -4.234 1 93.31 540 SER B N 1
ATOM 11518 C CA . SER B 1 540 ? -15.094 38.781 -4.848 1 93.31 540 SER B CA 1
ATOM 11519 C C . SER B 1 540 ? -14.297 39.562 -3.801 1 93.31 540 SER B C 1
ATOM 11521 O O . SER B 1 540 ? -14.844 39.969 -2.785 1 93.31 540 SER B O 1
ATOM 11523 N N . VAL B 1 541 ? -13.008 39.656 -4.031 1 92.25 541 VAL B N 1
ATOM 11524 C CA . VAL B 1 541 ? -12.133 40.5 -3.213 1 92.25 541 VAL B CA 1
ATOM 11525 C C . VAL B 1 541 ? -11.938 41.875 -3.883 1 92.25 541 VAL B C 1
ATOM 11527 O O . VAL B 1 541 ? -11.336 41.938 -4.953 1 92.25 541 VAL B O 1
ATOM 11530 N N . ASN B 1 542 ? -12.453 42.844 -3.207 1 86.44 542 ASN B N 1
ATOM 11531 C CA . ASN B 1 542 ? -12.422 44.188 -3.789 1 86.44 542 ASN B CA 1
ATOM 11532 C C . ASN B 1 542 ? -11.047 44.812 -3.631 1 86.44 542 ASN B C 1
ATOM 11534 O O . ASN B 1 542 ? -10.5 45.375 -4.59 1 86.44 542 ASN B O 1
ATOM 11538 N N . ASN B 1 543 ? -10.656 44.875 -2.438 1 88.12 543 ASN B N 1
ATOM 11539 C CA . ASN B 1 543 ? -9.367 45.5 -2.141 1 88.12 543 ASN B CA 1
ATOM 11540 C C . ASN B 1 543 ? -8.742 44.906 -0.874 1 88.12 543 ASN B C 1
ATOM 11542 O O . ASN B 1 543 ? -9.453 44.375 -0.018 1 88.12 543 ASN B O 1
ATOM 11546 N N . ILE B 1 544 ? -7.449 44.938 -0.9 1 92.06 544 ILE B N 1
ATOM 11547 C CA . ILE B 1 544 ? -6.703 44.531 0.286 1 92.06 544 ILE B CA 1
ATOM 11548 C C . ILE B 1 544 ? -5.777 45.656 0.728 1 92.06 544 ILE B C 1
ATOM 11550 O O . ILE B 1 544 ? -4.871 46.062 -0.009 1 92.06 544 ILE B O 1
ATOM 11554 N N . LEU B 1 545 ? -6.059 46.188 1.835 1 90.81 545 LEU B N 1
ATOM 11555 C CA . LEU B 1 545 ? -5.137 47.156 2.41 1 90.81 545 LEU B CA 1
ATOM 11556 C C . LEU B 1 545 ? -3.889 46.469 2.953 1 90.81 545 LEU B C 1
ATOM 11558 O O . LEU B 1 545 ? -3.969 45.719 3.914 1 90.81 545 LEU B O 1
ATOM 11562 N N . GLU B 1 546 ? -2.836 46.812 2.318 1 90.19 546 GLU B N 1
ATOM 11563 C CA . GLU B 1 546 ? -1.592 46.156 2.719 1 90.19 546 GLU B CA 1
ATOM 11564 C C . GLU B 1 546 ? -1.113 46.656 4.074 1 90.19 546 GLU B C 1
ATOM 11566 O O . GLU B 1 546 ? -1.331 47.844 4.418 1 90.19 546 GLU B O 1
ATOM 11571 N N . GLY B 1 547 ? -0.594 45.812 4.887 1 90.25 547 GLY B N 1
ATOM 11572 C CA . GLY B 1 547 ? 0.064 46.219 6.125 1 90.25 547 GLY B CA 1
ATOM 11573 C C . GLY B 1 547 ? 1.534 46.531 5.941 1 90.25 547 GLY B C 1
ATOM 11574 O O . GLY B 1 547 ? 1.899 47.312 5.047 1 90.25 547 GLY B O 1
ATOM 11575 N N . THR B 1 548 ? 2.346 46 6.867 1 87.75 548 THR B N 1
ATOM 11576 C CA . THR B 1 548 ? 3.787 46.219 6.836 1 87.75 548 THR B CA 1
ATOM 11577 C C . THR B 1 548 ? 4.41 45.562 5.609 1 87.75 548 THR B C 1
ATOM 11579 O O . THR B 1 548 ? 5.355 46.094 5.027 1 87.75 548 THR B O 1
ATOM 11582 N N . TYR B 1 549 ? 3.896 44.438 5.305 1 90.94 549 TYR B N 1
ATOM 11583 C CA . TYR B 1 549 ? 4.457 43.688 4.195 1 90.94 549 TYR B CA 1
ATOM 11584 C C . TYR B 1 549 ? 3.439 43.531 3.072 1 90.94 549 TYR B C 1
ATOM 11586 O O . TYR B 1 549 ? 2.23 43.594 3.311 1 90.94 549 TYR B O 1
ATOM 11594 N N . PRO B 1 550 ? 3.947 43.375 1.853 1 91.12 550 PRO B N 1
ATOM 11595 C CA . PRO B 1 550 ? 3.014 43.156 0.747 1 91.12 550 PRO B CA 1
ATOM 11596 C C . PRO B 1 550 ? 2.215 41.875 0.899 1 91.12 550 PRO B C 1
ATOM 11598 O O . PRO B 1 550 ? 2.738 40.875 1.404 1 91.12 550 PRO B O 1
ATOM 11601 N N . VAL B 1 551 ? 1.004 41.906 0.419 1 92.25 551 VAL B N 1
ATOM 11602 C CA . VAL B 1 551 ? 0.115 40.75 0.511 1 92.25 551 VAL B CA 1
ATOM 11603 C C . VAL B 1 551 ? 0.439 39.781 -0.604 1 92.25 551 VAL B C 1
ATOM 11605 O O . VAL B 1 551 ? 0.75 40.156 -1.729 1 92.25 551 VAL B O 1
ATOM 11608 N N . THR B 1 552 ? 0.359 38.469 -0.267 1 90.06 552 THR B N 1
ATOM 11609 C CA . THR B 1 552 ? 0.643 37.438 -1.26 1 90.06 552 THR B CA 1
ATOM 11610 C C . THR B 1 552 ? -0.614 36.625 -1.578 1 90.06 552 THR B C 1
ATOM 11612 O O . THR B 1 552 ? -0.796 36.188 -2.709 1 90.06 552 THR B O 1
ATOM 11615 N N . ASP B 1 553 ? -1.435 36.438 -0.531 1 91.81 553 ASP B N 1
ATOM 11616 C CA . ASP B 1 553 ? -2.52 35.5 -0.723 1 91.81 553 ASP B CA 1
ATOM 11617 C C . ASP B 1 553 ? -3.777 35.938 0.023 1 91.81 553 ASP B C 1
ATOM 11619 O O . ASP B 1 553 ? -3.693 36.594 1.056 1 91.81 553 ASP B O 1
ATOM 11623 N N . THR B 1 554 ? -4.867 35.594 -0.494 1 93.88 554 THR B N 1
ATOM 11624 C CA . THR B 1 554 ? -6.156 35.656 0.185 1 93.88 554 THR B CA 1
ATOM 11625 C C . THR B 1 554 ? -6.887 34.312 0.099 1 93.88 554 THR B C 1
ATOM 11627 O O . THR B 1 554 ? -6.984 33.719 -0.978 1 93.88 554 THR B O 1
ATOM 11630 N N . TYR B 1 555 ? -7.301 33.875 1.24 1 93.12 555 TYR B N 1
ATOM 11631 C CA . TYR B 1 555 ? -7.941 32.562 1.312 1 93.12 555 TYR B CA 1
ATOM 11632 C C . TYR B 1 555 ? -9.383 32.688 1.784 1 93.12 555 TYR B C 1
ATOM 11634 O O . TYR B 1 555 ? -9.727 33.625 2.51 1 93.12 555 TYR B O 1
ATOM 11642 N N . TYR B 1 556 ? -10.219 31.766 1.352 1 93.62 556 TYR B N 1
ATOM 11643 C CA . TYR B 1 556 ? -11.586 31.656 1.848 1 93.62 556 TYR B CA 1
ATOM 11644 C C . TYR B 1 556 ? -11.984 30.203 2.053 1 93.62 556 TYR B C 1
ATOM 11646 O O . TYR B 1 556 ? -11.43 29.312 1.42 1 93.62 556 TYR B O 1
ATOM 11654 N N . SER B 1 557 ? -12.828 29.938 2.941 1 93.94 557 SER B N 1
ATOM 11655 C CA . SER B 1 557 ? -13.375 28.609 3.203 1 93.94 557 SER B CA 1
ATOM 11656 C C . SER B 1 557 ? -14.859 28.688 3.541 1 93.94 557 SER B C 1
ATOM 11658 O O . SER B 1 557 ? -15.336 29.703 4.047 1 93.94 557 SER B O 1
ATOM 11660 N N . ILE B 1 558 ? -15.562 27.641 3.166 1 93.94 558 ILE B N 1
ATOM 11661 C CA . ILE B 1 558 ? -16.984 27.516 3.463 1 93.94 558 ILE B CA 1
ATOM 11662 C C . ILE B 1 558 ? -17.219 26.344 4.406 1 93.94 558 ILE B C 1
ATOM 11664 O O . ILE B 1 558 ? -16.766 25.234 4.156 1 93.94 558 ILE B O 1
ATOM 11668 N N . ASN B 1 559 ? -17.938 26.547 5.449 1 91.56 559 ASN B N 1
ATOM 11669 C CA . ASN B 1 559 ? -18.391 25.531 6.391 1 91.56 559 ASN B CA 1
ATOM 11670 C C . ASN B 1 559 ? -17.219 24.656 6.867 1 91.56 559 ASN B C 1
ATOM 11672 O O . ASN B 1 559 ? -17.281 23.438 6.801 1 91.56 559 ASN B O 1
ATOM 11676 N N . ASP B 1 560 ? -16.219 25.25 7.188 1 82.31 560 ASP B N 1
ATOM 11677 C CA . ASP B 1 560 ? -15.031 24.594 7.742 1 82.31 560 ASP B CA 1
ATOM 11678 C C . ASP B 1 560 ? -14.422 23.625 6.738 1 82.31 560 ASP B C 1
ATOM 11680 O O . ASP B 1 560 ? -13.898 22.578 7.125 1 82.31 560 ASP B O 1
ATOM 11684 N N . GLY B 1 561 ? -14.664 23.891 5.535 1 84 561 GLY B N 1
ATOM 11685 C CA . GLY B 1 561 ? -14.016 23.125 4.484 1 84 561 GLY B CA 1
ATOM 11686 C C . GLY B 1 561 ? -12.586 23.562 4.219 1 84 561 GLY B C 1
ATOM 11687 O O . GLY B 1 561 ? -11.992 24.281 5.027 1 84 561 GLY B O 1
ATOM 11688 N N . LYS B 1 562 ? -12.023 23.141 3.18 1 86.44 562 LYS B N 1
ATOM 11689 C CA . LYS B 1 562 ? -10.664 23.484 2.781 1 86.44 562 LYS B CA 1
ATOM 11690 C C . LYS B 1 562 ? -10.555 24.953 2.385 1 86.44 562 LYS B C 1
ATOM 11692 O O . LYS B 1 562 ? -11.492 25.516 1.819 1 86.44 562 LYS B O 1
ATOM 11697 N N . PHE B 1 563 ? -9.477 25.531 2.723 1 88.88 563 PHE B N 1
ATOM 11698 C CA . PHE B 1 563 ? -9.234 26.922 2.314 1 88.88 563 PHE B CA 1
ATOM 11699 C C . PHE B 1 563 ? -8.789 26.984 0.859 1 88.88 563 PHE B C 1
ATOM 11701 O O . PHE B 1 563 ? -7.844 26.281 0.465 1 88.88 563 PHE B O 1
ATOM 11708 N N . ASN B 1 564 ? -9.469 27.828 0.12 1 90.19 564 ASN B N 1
ATOM 11709 C CA . ASN B 1 564 ? -9.156 28.047 -1.288 1 90.19 564 ASN B CA 1
ATOM 11710 C C . ASN B 1 564 ? -8.555 29.422 -1.52 1 90.19 564 ASN B C 1
ATOM 11712 O O . ASN B 1 564 ? -8.82 30.359 -0.755 1 90.19 564 ASN B O 1
ATOM 11716 N N . LEU B 1 565 ? -7.777 29.5 -2.512 1 92.25 565 LEU B N 1
ATOM 11717 C CA . LEU B 1 565 ? -7.168 30.766 -2.895 1 92.25 565 LEU B CA 1
ATOM 11718 C C . LEU B 1 565 ? -8.125 31.594 -3.758 1 92.25 565 LEU B C 1
ATOM 11720 O O . LEU B 1 565 ? -8.797 31.047 -4.637 1 92.25 565 LEU B O 1
ATOM 11724 N N . ILE B 1 566 ? -8.219 32.906 -3.473 1 92.69 566 ILE B N 1
ATOM 11725 C CA . ILE B 1 566 ? -8.984 33.844 -4.297 1 92.69 566 ILE B CA 1
ATOM 11726 C C . ILE B 1 566 ? -8.133 35.062 -4.613 1 92.69 566 ILE B C 1
ATOM 11728 O O . ILE B 1 566 ? -7.398 35.562 -3.754 1 92.69 566 ILE B O 1
ATOM 11732 N N . PHE B 1 567 ? -8.211 35.5 -5.832 1 91.56 567 PHE B N 1
ATOM 11733 C CA . PHE B 1 567 ? -7.398 36.625 -6.262 1 91.56 567 PHE B CA 1
ATOM 11734 C C . PHE B 1 567 ? -8.242 37.906 -6.336 1 91.56 567 PHE B C 1
ATOM 11736 O O . PHE B 1 567 ? -9.461 37.844 -6.453 1 91.56 567 PHE B O 1
ATOM 11743 N N . THR B 1 568 ? -7.492 39 -6.258 1 88.81 568 THR B N 1
ATOM 11744 C CA . THR B 1 568 ? -8.18 40.281 -6.336 1 88.81 568 THR B CA 1
ATOM 11745 C C . THR B 1 568 ? -8.898 40.438 -7.672 1 88.81 568 THR B C 1
ATOM 11747 O O . THR B 1 568 ? -8.328 40.125 -8.727 1 88.81 568 THR B O 1
ATOM 11750 N N . ASN B 1 569 ? -10.164 40.781 -7.664 1 82.56 569 ASN B N 1
ATOM 11751 C CA . ASN B 1 569 ? -11.023 41.062 -8.805 1 82.56 569 ASN B CA 1
ATOM 11752 C C . ASN B 1 569 ? -11.547 39.781 -9.445 1 82.56 569 ASN B C 1
ATOM 11754 O O . ASN B 1 569 ? -12.133 39.812 -10.531 1 82.56 569 ASN B O 1
ATOM 11758 N N . ASP B 1 570 ? -11.18 38.688 -8.836 1 88.69 570 ASP B N 1
ATOM 11759 C CA . ASP B 1 570 ? -11.797 37.438 -9.281 1 88.69 570 ASP B CA 1
ATOM 11760 C C . ASP B 1 570 ? -13.211 37.281 -8.727 1 88.69 570 ASP B C 1
ATOM 11762 O O . ASP B 1 570 ? -13.531 37.844 -7.668 1 88.69 570 ASP B O 1
ATOM 11766 N N . LEU B 1 571 ? -14.055 36.656 -9.5 1 90.75 571 LEU B N 1
ATOM 11767 C CA . LEU B 1 571 ? -15.391 36.281 -9.062 1 90.75 571 LEU B CA 1
ATOM 11768 C C . LEU B 1 571 ? -15.492 34.781 -8.898 1 90.75 571 LEU B C 1
ATOM 11770 O O . LEU B 1 571 ? -15.367 34.031 -9.875 1 90.75 571 LEU B O 1
ATOM 11774 N N . VAL B 1 572 ? -15.664 34.406 -7.711 1 93.25 572 VAL B N 1
ATOM 11775 C CA . VAL B 1 572 ? -15.734 32.969 -7.449 1 93.25 572 VAL B CA 1
ATOM 11776 C C . VAL B 1 572 ? -17.156 32.562 -7.031 1 93.25 572 VAL B C 1
ATOM 11778 O O . VAL B 1 572 ? -17.734 33.219 -6.152 1 93.25 572 VAL B O 1
ATOM 11781 N N . LYS B 1 573 ? -17.672 31.562 -7.668 1 93.25 573 LYS B N 1
ATOM 11782 C CA . LYS B 1 573 ? -18.984 31.047 -7.312 1 93.25 573 LYS B CA 1
ATOM 11783 C C . LYS B 1 573 ? -18.922 30.188 -6.047 1 93.25 573 LYS B C 1
ATOM 11785 O O . LYS B 1 573 ? -18.156 29.219 -5.984 1 93.25 573 LYS B O 1
ATOM 11790 N N . LEU B 1 574 ? -19.734 30.531 -5.098 1 94.12 574 LEU B N 1
ATOM 11791 C CA . LEU B 1 574 ? -19.75 29.781 -3.846 1 94.12 574 LEU B CA 1
ATOM 11792 C C . LEU B 1 574 ? -20.734 28.625 -3.924 1 94.12 574 LEU B C 1
ATOM 11794 O O . LEU B 1 574 ? -21.844 28.781 -4.43 1 94.12 574 LEU B O 1
ATOM 11798 N N . LYS B 1 575 ? -20.297 27.484 -3.541 1 92.31 575 LYS B N 1
ATOM 11799 C CA . LYS B 1 575 ? -21.188 26.344 -3.369 1 92.31 575 LYS B CA 1
ATOM 11800 C C . LYS B 1 575 ? -21.75 26.297 -1.947 1 92.31 575 LYS B C 1
ATOM 11802 O O . LYS B 1 575 ? -21.047 25.875 -1.021 1 92.31 575 LYS B O 1
ATOM 11807 N N . LEU B 1 576 ? -23.016 26.562 -1.805 1 92.62 576 LEU B N 1
ATOM 11808 C CA . LEU B 1 576 ? -23.625 26.672 -0.483 1 92.62 576 LEU B CA 1
ATOM 11809 C C . LEU B 1 576 ? -24.672 25.578 -0.271 1 92.62 576 LEU B C 1
ATOM 11811 O O . LEU B 1 576 ? -25.297 25.125 -1.228 1 92.62 576 LEU B O 1
ATOM 11815 N N . ASN B 1 577 ? -24.75 25.25 0.925 1 89.25 577 ASN B N 1
ATOM 11816 C CA . ASN B 1 577 ? -25.844 24.359 1.339 1 89.25 577 ASN B CA 1
ATOM 11817 C C . ASN B 1 577 ? -27.109 25.141 1.653 1 89.25 577 ASN B C 1
ATOM 11819 O O . ASN B 1 577 ? -27.047 26.328 1.979 1 89.25 577 ASN B O 1
ATOM 11823 N N . GLU B 1 578 ? -28.188 24.391 1.512 1 84.06 578 GLU B N 1
ATOM 11824 C CA . GLU B 1 578 ? -29.422 25.031 1.963 1 84.06 578 GLU B CA 1
ATOM 11825 C C . GLU B 1 578 ? -29.375 25.312 3.463 1 84.06 578 GLU B C 1
ATOM 11827 O O . GLU B 1 578 ? -28.969 24.453 4.246 1 84.06 578 GLU B O 1
ATOM 11832 N N . GLY B 1 579 ? -29.75 26.484 3.76 1 85.38 579 GLY B N 1
ATOM 11833 C CA . GLY B 1 579 ? -29.703 26.875 5.16 1 85.38 579 GLY B CA 1
ATOM 11834 C C . GLY B 1 579 ? -28.453 27.672 5.504 1 85.38 579 GLY B C 1
ATOM 11835 O O . GLY B 1 579 ? -28 28.516 4.723 1 85.38 579 GLY B O 1
ATOM 11836 N N . LYS B 1 580 ? -27.984 27.438 6.688 1 89.5 580 LYS B N 1
ATOM 11837 C CA . LYS B 1 580 ? -26.906 28.234 7.242 1 89.5 580 LYS B CA 1
ATOM 11838 C C . LYS B 1 580 ? -25.547 27.781 6.703 1 89.5 580 LYS B C 1
ATOM 11840 O O . LYS B 1 580 ? -25.266 26.594 6.676 1 89.5 580 LYS B O 1
ATOM 11845 N N . ASN B 1 581 ? -24.75 28.734 6.203 1 93.56 581 ASN B N 1
ATOM 11846 C CA . ASN B 1 581 ? -23.375 28.531 5.77 1 93.56 581 ASN B CA 1
ATOM 11847 C C . ASN B 1 581 ? -22.422 29.531 6.41 1 93.56 581 ASN B C 1
ATOM 11849 O O . ASN B 1 581 ? -22.812 30.672 6.668 1 93.56 581 ASN B O 1
ATOM 11853 N N . VAL B 1 582 ? -21.25 29.125 6.695 1 94.19 582 VAL B N 1
ATOM 11854 C CA . VAL B 1 582 ? -20.25 30.016 7.281 1 94.19 582 VAL B CA 1
ATOM 11855 C C . VAL B 1 582 ? -19.109 30.219 6.297 1 94.19 582 VAL B C 1
ATOM 11857 O O . VAL B 1 582 ? -18.5 29.25 5.828 1 94.19 582 VAL B O 1
ATOM 11860 N N . LEU B 1 583 ? -18.875 31.484 5.969 1 94.25 583 LEU B N 1
ATOM 11861 C CA . LEU B 1 583 ? -17.781 31.875 5.09 1 94.25 583 LEU B CA 1
ATOM 11862 C C . LEU B 1 583 ? -16.641 32.531 5.879 1 94.25 583 LEU B C 1
ATOM 11864 O O . LEU B 1 583 ? -16.875 33.5 6.609 1 94.25 583 LEU B O 1
ATOM 11868 N N . ASN B 1 584 ? -15.453 32.031 5.793 1 93.62 584 ASN B N 1
ATOM 11869 C CA . ASN B 1 584 ? -14.258 32.594 6.406 1 93.62 584 ASN B CA 1
ATOM 11870 C C . ASN B 1 584 ? -13.289 33.125 5.352 1 93.62 584 ASN B C 1
ATOM 11872 O O . ASN B 1 584 ? -13.078 32.5 4.32 1 93.62 584 ASN B O 1
ATOM 11876 N N . VAL B 1 585 ? -12.781 34.344 5.613 1 93.31 585 VAL B N 1
ATOM 11877 C CA . VAL B 1 585 ? -11.859 34.969 4.66 1 93.31 585 VAL B CA 1
ATOM 11878 C C . VAL B 1 585 ? -10.719 35.625 5.41 1 93.31 585 VAL B C 1
ATOM 11880 O O . VAL B 1 585 ? -10.938 36.25 6.453 1 93.31 585 VAL B O 1
ATOM 11883 N N . PHE B 1 586 ? -9.516 35.469 4.934 1 93.56 586 PHE B N 1
ATOM 11884 C CA . PHE B 1 586 ? -8.375 36.25 5.453 1 93.56 586 PHE B CA 1
ATOM 11885 C C . PHE B 1 586 ? -7.281 36.344 4.402 1 93.56 586 PHE B C 1
ATOM 11887 O O . PHE B 1 586 ? -7.227 35.562 3.467 1 93.56 586 PHE B O 1
ATOM 11894 N N . SER B 1 587 ? -6.473 37.312 4.531 1 94 587 SER B N 1
ATOM 11895 C CA . SER B 1 587 ? -5.305 37.5 3.672 1 94 587 SER B CA 1
ATOM 11896 C C . SER B 1 587 ? -4.008 37.281 4.449 1 94 587 SER B C 1
ATOM 11898 O O . SER B 1 587 ? -3.984 37.438 5.676 1 94 587 SER B O 1
ATOM 11900 N N . THR B 1 588 ? -2.979 36.875 3.785 1 92.12 588 THR B N 1
ATOM 11901 C CA . THR B 1 588 ? -1.641 36.688 4.34 1 92.12 588 THR B CA 1
ATOM 11902 C C . THR B 1 588 ? -0.624 37.531 3.588 1 92.12 588 THR B C 1
ATOM 11904 O O . THR B 1 588 ? -0.715 37.688 2.367 1 92.12 588 THR B O 1
ATOM 11907 N N . ASP B 1 589 ? 0.298 38.094 4.352 1 90.69 589 ASP B N 1
ATOM 11908 C CA . ASP B 1 589 ? 1.311 38.938 3.703 1 90.69 589 ASP B CA 1
ATOM 11909 C C . ASP B 1 589 ? 2.547 38.094 3.35 1 90.69 589 ASP B C 1
ATOM 11911 O O . ASP B 1 589 ? 2.572 36.875 3.562 1 90.69 589 ASP B O 1
ATOM 11915 N N . SER B 1 590 ? 3.561 38.719 2.719 1 91.06 590 SER B N 1
ATOM 11916 C CA . SER B 1 590 ? 4.73 38.062 2.158 1 91.06 590 SER B CA 1
ATOM 11917 C C . SER B 1 590 ? 5.656 37.562 3.258 1 91.06 590 SER B C 1
ATOM 11919 O O . SER B 1 590 ? 6.559 36.75 2.996 1 91.06 590 SER B O 1
ATOM 11921 N N . ALA B 1 591 ? 5.469 37.938 4.5 1 87.06 591 ALA B N 1
ATOM 11922 C CA . ALA B 1 591 ? 6.246 37.438 5.629 1 87.06 591 ALA B CA 1
ATOM 11923 C C . ALA B 1 591 ? 5.547 36.281 6.297 1 87.06 591 ALA B C 1
ATOM 11925 O O . ALA B 1 591 ? 6.086 35.656 7.227 1 87.06 591 ALA B O 1
ATOM 11926 N N . GLY B 1 592 ? 4.375 35.906 5.82 1 84.31 592 GLY B N 1
ATOM 11927 C CA . GLY B 1 592 ? 3.631 34.781 6.367 1 84.31 592 GLY B CA 1
ATOM 11928 C C . GLY B 1 592 ? 2.67 35.188 7.469 1 84.31 592 GLY B C 1
ATOM 11929 O O . GLY B 1 592 ? 2.084 34.344 8.133 1 84.31 592 GLY B O 1
ATOM 11930 N N . ASN B 1 593 ? 2.432 36.469 7.672 1 83.44 593 ASN B N 1
ATOM 11931 C CA . ASN B 1 593 ? 1.477 36.969 8.664 1 83.44 593 ASN B CA 1
ATOM 11932 C C . ASN B 1 593 ? 0.061 37.031 8.102 1 83.44 593 ASN B C 1
ATOM 11934 O O . ASN B 1 593 ? -0.143 37.5 6.973 1 83.44 593 ASN B O 1
ATOM 11938 N N . ALA B 1 594 ? -0.786 36.531 8.914 1 88.62 594 ALA B N 1
ATOM 11939 C CA . ALA B 1 594 ? -2.18 36.5 8.477 1 88.62 594 ALA B CA 1
ATOM 11940 C C . ALA B 1 594 ? -3.025 37.469 9.312 1 88.62 594 ALA B C 1
ATOM 11942 O O . ALA B 1 594 ? -2.832 37.594 10.523 1 88.62 594 ALA B O 1
ATOM 11943 N N . GLU B 1 595 ? -3.926 38.156 8.695 1 91.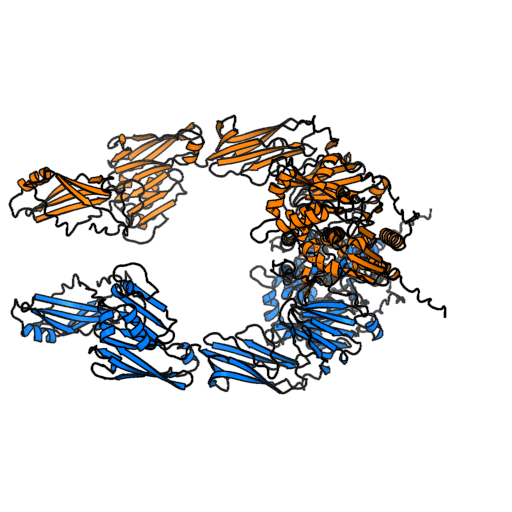19 595 GLU B N 1
ATOM 11944 C CA . GLU B 1 595 ? -4.891 38.969 9.438 1 91.19 595 GLU B CA 1
ATOM 11945 C C . GLU B 1 595 ? -5.906 38.094 10.164 1 91.19 595 GLU B C 1
ATOM 11947 O O . GLU B 1 595 ? -5.914 36.844 9.992 1 91.19 595 GLU B O 1
ATOM 11952 N N . ALA B 1 596 ? -6.676 38.719 11 1 87.44 596 ALA B N 1
ATOM 11953 C CA . ALA B 1 596 ? -7.734 37.969 11.688 1 87.44 596 ALA B CA 1
ATOM 11954 C C . ALA B 1 596 ? -8.758 37.438 10.695 1 87.44 596 ALA B C 1
ATOM 11956 O O . ALA B 1 596 ? -9.086 38.125 9.711 1 87.44 596 ALA B O 1
ATOM 11957 N N . THR B 1 597 ? -9.219 36.281 10.93 1 90.06 597 THR B N 1
ATOM 11958 C CA . THR B 1 597 ? -10.219 35.656 10.062 1 90.06 597 THR B CA 1
ATOM 11959 C C . THR B 1 597 ? -11.531 36.438 10.125 1 90.06 597 THR B C 1
ATOM 11961 O O . THR B 1 597 ? -12.07 36.656 11.211 1 90.06 597 THR B O 1
ATOM 11964 N N . LYS B 1 598 ? -11.992 36.812 9.031 1 89.75 598 LYS B N 1
ATOM 11965 C CA . LYS B 1 598 ? -13.328 37.406 8.938 1 89.75 598 LYS B CA 1
ATOM 11966 C C . LYS B 1 598 ? -14.375 36.344 8.648 1 89.75 598 LYS B C 1
ATOM 11968 O O . LYS B 1 598 ? -14.281 35.625 7.648 1 89.75 598 LYS B O 1
ATOM 11973 N N . THR B 1 599 ? -15.344 36.281 9.438 1 91.94 599 THR B N 1
ATOM 11974 C CA . THR B 1 599 ? -16.359 35.25 9.32 1 91.94 599 THR B CA 1
ATOM 11975 C C . THR B 1 599 ? -17.703 35.844 8.898 1 91.94 599 THR B C 1
ATOM 11977 O O . THR B 1 599 ? -18.172 36.812 9.508 1 91.94 599 THR B O 1
ATOM 11980 N N . TYR B 1 600 ? -18.297 35.312 7.883 1 91.81 600 TYR B N 1
ATOM 11981 C CA . TYR B 1 600 ? -19.625 35.719 7.383 1 91.81 600 TYR B CA 1
ATOM 11982 C C . TYR B 1 600 ? -20.609 34.562 7.512 1 91.81 600 TYR B C 1
ATOM 11984 O O . TYR B 1 600 ? -20.234 33.375 7.293 1 91.81 600 TYR B O 1
ATOM 11992 N N . THR B 1 601 ? -21.781 34.812 7.895 1 92.12 601 THR B N 1
ATOM 11993 C CA . THR B 1 601 ? -22.859 33.844 7.934 1 92.12 601 THR B CA 1
ATOM 11994 C C . THR B 1 601 ? -23.828 34.031 6.773 1 92.12 601 THR B C 1
ATOM 11996 O O . THR B 1 601 ? -24.453 35.094 6.664 1 92.12 601 THR B O 1
ATOM 11999 N N . LEU B 1 602 ? -23.938 33.031 5.941 1 91.69 602 LEU B N 1
ATOM 12000 C CA . LEU B 1 602 ? -24.797 33.094 4.77 1 91.69 602 LEU B CA 1
ATOM 12001 C C . LEU B 1 602 ? -25.922 32.062 4.867 1 91.69 602 LEU B C 1
ATOM 12003 O O . LEU B 1 602 ? -25.641 30.844 4.883 1 91.69 602 LEU B O 1
ATOM 12007 N N . TYR B 1 603 ? -27.109 32.5 4.918 1 89 603 TYR B N 1
ATOM 12008 C CA . TYR B 1 603 ? -28.25 31.594 4.812 1 89 603 TYR B CA 1
ATOM 12009 C C . TYR B 1 603 ? -28.703 31.469 3.365 1 89 603 TYR B C 1
ATOM 12011 O O . TYR B 1 603 ? -29.281 32.406 2.803 1 89 603 TYR B O 1
ATOM 12019 N N . TYR B 1 604 ? -28.438 30.312 2.83 1 90.19 604 TYR B N 1
ATOM 12020 C CA . TYR B 1 604 ? -28.812 30.094 1.436 1 90.19 604 TYR B CA 1
ATOM 12021 C C . TYR B 1 604 ? -30.219 29.5 1.329 1 90.19 604 TYR B C 1
ATOM 12023 O O . TYR B 1 604 ? -30.531 28.516 1.986 1 90.19 604 TYR B O 1
ATOM 12031 N N . VAL B 1 605 ? -31.047 30.109 0.5 1 82.38 605 VAL B N 1
ATOM 12032 C CA . VAL B 1 605 ? -32.438 29.672 0.325 1 82.38 605 VAL B CA 1
ATOM 12033 C C . VAL B 1 605 ? -32.688 29.391 -1.152 1 82.38 605 VAL B C 1
ATOM 12035 O O . VAL B 1 605 ? -32.562 30.281 -1.992 1 82.38 605 VAL B O 1
ATOM 12038 N N . LYS B 1 606 ? -32.875 28.078 -1.51 1 71.56 606 LYS B N 1
ATOM 12039 C CA . LYS B 1 606 ? -33.188 27.719 -2.885 1 71.56 606 LYS B CA 1
ATOM 12040 C C . LYS B 1 606 ? -34.594 28.203 -3.266 1 71.56 606 LYS B C 1
ATOM 12042 O O . LYS B 1 606 ? -34.781 28.812 -4.32 1 71.56 606 LYS B O 1
ATOM 12047 N N . ASN B 1 607 ? -35.594 27.609 -2.443 1 63.25 607 ASN B N 1
ATOM 12048 C CA . ASN B 1 607 ? -37 27.891 -2.709 1 63.25 607 ASN B CA 1
ATOM 12049 C C . ASN B 1 607 ? -37.594 28.859 -1.69 1 63.25 607 ASN B C 1
ATOM 12051 O O . ASN B 1 607 ? -37.438 28.672 -0.483 1 63.25 607 ASN B O 1
ATOM 12055 N N . VAL B 1 608 ? -37.906 30.094 -2.154 1 59.41 608 VAL B N 1
ATOM 12056 C CA . VAL B 1 608 ? -38.312 31.234 -1.348 1 59.41 608 VAL B CA 1
ATOM 12057 C C . VAL B 1 608 ? -39.781 31.062 -0.933 1 59.41 608 VAL B C 1
ATOM 12059 O O . VAL B 1 608 ? -40.344 31.906 -0.243 1 59.41 608 VAL B O 1
ATOM 12062 N N . ILE B 1 609 ? -40.406 30.062 -1.376 1 63 609 ILE B N 1
ATOM 12063 C CA . ILE B 1 609 ? -41.844 30.094 -1.34 1 63 609 ILE B CA 1
ATOM 12064 C C . ILE B 1 609 ? -42.375 29.203 -0.206 1 63 609 ILE B C 1
ATOM 12066 O O . ILE B 1 609 ? -41.875 28.078 -0.031 1 63 609 ILE B O 1
ATOM 12070 N N . PRO B 1 610 ? -43.156 29.766 0.759 1 73.69 610 PRO B N 1
ATOM 12071 C CA . PRO B 1 610 ? -43.969 28.812 1.53 1 73.69 610 PRO B CA 1
ATOM 12072 C C . PRO B 1 610 ? -44.625 27.766 0.651 1 73.69 610 PRO B C 1
ATOM 12074 O O . PRO B 1 610 ? -44.969 28.031 -0.506 1 73.69 610 PRO B O 1
ATOM 12077 N N . LYS B 1 611 ? -44.594 26.547 1.136 1 81.5 611 LYS B N 1
ATOM 12078 C CA . LYS B 1 611 ? -45.281 25.484 0.413 1 81.5 611 LYS B CA 1
ATOM 12079 C C . LYS B 1 611 ? -46.781 25.719 0.422 1 81.5 611 LYS B C 1
ATOM 12081 O O . LYS B 1 611 ? -47.406 25.844 1.488 1 81.5 611 LYS B O 1
ATOM 12086 N N . ILE B 1 612 ? -47.406 25.969 -0.782 1 87.88 612 ILE B N 1
ATOM 12087 C CA . ILE B 1 612 ? -48.844 26.141 -0.889 1 87.88 612 ILE B CA 1
ATOM 12088 C C . ILE B 1 612 ? -49.531 24.781 -0.86 1 87.88 612 ILE B C 1
ATOM 12090 O O . ILE B 1 612 ? -49.188 23.891 -1.657 1 87.88 612 ILE B O 1
ATOM 12094 N N . VAL B 1 613 ? -50.406 24.609 0.088 1 88.69 613 VAL B N 1
ATOM 12095 C CA . VAL B 1 613 ? -51.094 23.328 0.278 1 88.69 613 VAL B CA 1
ATOM 12096 C C . VAL B 1 613 ? -52.562 23.453 -0.114 1 88.69 613 VAL B C 1
ATOM 12098 O O . VAL B 1 613 ? -53.281 24.312 0.39 1 88.69 613 VAL B O 1
ATOM 12101 N N . MET B 1 614 ? -53.062 22.641 -1.075 1 91.75 614 MET B N 1
ATOM 12102 C CA . MET B 1 614 ? -54.469 22.531 -1.442 1 91.75 614 MET B CA 1
ATOM 12103 C C . MET B 1 614 ? -55 21.109 -1.189 1 91.75 614 MET B C 1
ATOM 12105 O O . MET B 1 614 ? -54.469 20.156 -1.757 1 91.75 614 MET B O 1
ATOM 12109 N N . ARG B 1 615 ? -55.938 21.031 -0.411 1 89.31 615 ARG B N 1
ATOM 12110 C CA . ARG B 1 615 ? -56.531 19.75 -0.114 1 89.31 615 ARG B CA 1
ATOM 12111 C C . ARG B 1 615 ? -57.969 19.672 -0.653 1 89.31 615 ARG B C 1
ATOM 12113 O O . ARG B 1 615 ? -58.812 20.469 -0.266 1 89.31 615 ARG B O 1
ATOM 12120 N N . PHE B 1 616 ? -58.25 18.766 -1.515 1 90.75 616 PHE B N 1
ATOM 12121 C CA . PHE B 1 616 ? -59.562 18.609 -2.156 1 90.75 616 PHE B CA 1
ATOM 12122 C C . PHE B 1 616 ? -60.312 17.453 -1.553 1 90.75 616 PHE B C 1
ATOM 12124 O O . PHE B 1 616 ? -59.844 16.312 -1.546 1 90.75 616 PHE B O 1
ATOM 12131 N N . TYR B 1 617 ? -61.5 17.766 -1.104 1 81.44 617 TYR B N 1
ATOM 12132 C CA . TYR B 1 617 ? -62.438 16.812 -0.554 1 81.44 617 TYR B CA 1
ATOM 12133 C C . TYR B 1 617 ? -63.719 16.719 -1.416 1 81.44 617 TYR B C 1
ATOM 12135 O O . TYR B 1 617 ? -63.875 17.516 -2.336 1 81.44 617 TYR B O 1
ATOM 12143 N N . PRO B 1 618 ? -64.562 15.781 -1.295 1 79.38 618 PRO B N 1
ATOM 12144 C CA . PRO B 1 618 ? -65.688 15.578 -2.174 1 79.38 618 PRO B CA 1
ATOM 12145 C C . PRO B 1 618 ? -66.688 16.766 -2.164 1 79.38 618 PRO B C 1
ATOM 12147 O O . PRO B 1 618 ? -67.312 17.047 -3.172 1 79.38 618 PRO B O 1
ATOM 12150 N N . LYS B 1 619 ? -66.688 17.516 -1.035 1 78.81 619 LYS B N 1
ATOM 12151 C CA . LYS B 1 619 ? -67.688 18.562 -0.958 1 78.81 619 LYS B CA 1
ATOM 12152 C C . LYS B 1 619 ? -67.062 19.953 -1.005 1 78.81 619 LYS B C 1
ATOM 12154 O O . LYS B 1 619 ? -67.688 20.938 -1.293 1 78.81 619 LYS B O 1
ATOM 12159 N N . SER B 1 620 ? -65.875 19.922 -0.553 1 81.56 620 SER B N 1
ATOM 12160 C CA . SER B 1 620 ? -65.125 21.203 -0.485 1 81.56 620 SER B CA 1
ATOM 12161 C C . SER B 1 620 ? -63.625 21.016 -0.592 1 81.56 620 SER B C 1
ATOM 12163 O O . SER B 1 620 ? -63.156 19.875 -0.609 1 81.56 620 SER B O 1
ATOM 12165 N N . TYR B 1 621 ? -62.875 22.109 -0.788 1 88.31 621 TYR B N 1
ATOM 12166 C CA . TYR B 1 621 ? -61.406 22.062 -0.723 1 88.31 621 TYR B CA 1
ATOM 12167 C C . TYR B 1 621 ? -60.875 23.188 0.157 1 88.31 621 TYR B C 1
ATOM 12169 O O . TYR B 1 621 ? -61.5 24.219 0.333 1 88.31 621 TYR B O 1
ATOM 12177 N N . LYS B 1 622 ? -59.75 22.906 0.773 1 88.94 622 LYS B N 1
ATOM 12178 C CA . LYS B 1 622 ? -59.125 23.812 1.735 1 88.94 622 LYS B CA 1
ATOM 12179 C C . LYS B 1 622 ? -57.812 24.375 1.182 1 88.94 622 LYS B C 1
ATOM 12181 O O . LYS B 1 622 ? -57.031 23.641 0.57 1 88.94 622 LYS B O 1
ATOM 12186 N N . LEU B 1 623 ? -57.594 25.688 1.319 1 90.81 623 LEU B N 1
ATOM 12187 C CA . LEU B 1 623 ? -56.344 26.375 0.939 1 90.81 623 LEU B CA 1
ATOM 12188 C C . LEU B 1 623 ? -55.531 26.734 2.17 1 90.81 623 LEU B C 1
ATOM 12190 O O . LEU B 1 623 ? -56 27.438 3.061 1 90.81 623 LEU B O 1
ATOM 12194 N N . GLU B 1 624 ? -54.312 26.156 2.246 1 87.31 624 GLU B N 1
ATOM 12195 C CA . GLU B 1 624 ? -53.375 26.391 3.354 1 87.31 624 GLU B CA 1
ATOM 12196 C C . GLU B 1 624 ? -51.969 26.562 2.85 1 87.31 624 GLU B C 1
ATOM 12198 O O . GLU B 1 624 ? -51.719 26.578 1.641 1 87.31 624 GLU B O 1
ATOM 12203 N N . TYR B 1 625 ? -51.062 26.953 3.707 1 86.38 625 TYR B N 1
ATOM 12204 C CA . TYR B 1 625 ? -49.656 27.031 3.363 1 86.38 625 TYR B CA 1
ATOM 12205 C C . TYR B 1 625 ? -48.781 26.547 4.523 1 86.38 625 TYR B C 1
ATOM 12207 O O . TYR B 1 625 ? -49.219 26.562 5.676 1 86.38 625 TYR B O 1
ATOM 12215 N N . GLU B 1 626 ? -47.719 25.906 4.188 1 81.06 626 GLU B N 1
ATOM 12216 C CA . GLU B 1 626 ? -46.719 25.484 5.16 1 81.06 626 GLU B CA 1
ATOM 12217 C C . GLU B 1 626 ? -45.438 26.312 5.051 1 81.06 626 GLU B C 1
ATOM 12219 O O . GLU B 1 626 ? -44.938 26.531 3.949 1 81.06 626 GLU B O 1
ATOM 12224 N N . GLN B 1 627 ? -45.031 26.781 6.207 1 74.75 627 GLN B N 1
ATOM 12225 C CA . GLN B 1 627 ? -43.812 27.547 6.223 1 74.75 627 GLN B CA 1
ATOM 12226 C C . GLN B 1 627 ? -42.594 26.625 6.145 1 74.75 627 GLN B C 1
ATOM 12228 O O . GLN B 1 627 ? -42.469 25.703 6.945 1 74.75 627 GLN B O 1
ATOM 12233 N N . ILE B 1 628 ? -41.906 26.906 5.082 1 71.69 628 ILE B N 1
ATOM 12234 C CA . ILE B 1 628 ? -40.656 26.156 4.953 1 71.69 628 ILE B CA 1
ATOM 12235 C C . ILE B 1 628 ? -39.531 26.938 5.605 1 71.69 628 ILE B C 1
ATOM 12237 O O . ILE B 1 628 ? -39.625 28.156 5.773 1 71.69 628 ILE B O 1
ATOM 12241 N N . ASN B 1 629 ? -38.438 26.453 6.207 1 73.12 629 ASN B N 1
ATOM 12242 C CA . ASN B 1 629 ? -37.25 27.031 6.766 1 73.12 629 ASN B CA 1
ATOM 12243 C C . ASN B 1 629 ? -37.531 27.75 8.086 1 73.12 629 ASN B C 1
ATOM 12245 O O . ASN B 1 629 ? -37 28.844 8.328 1 73.12 629 ASN B O 1
ATOM 12249 N N . GLN B 1 630 ? -38.469 27.266 8.812 1 72.56 630 GLN B N 1
ATOM 12250 C CA . GLN B 1 630 ? -38.844 27.875 10.078 1 72.56 630 GLN B CA 1
ATOM 12251 C C . GLN B 1 630 ? -37.625 28.141 10.969 1 72.56 630 GLN B C 1
ATOM 12253 O O . GLN B 1 630 ? -37.562 29.172 11.625 1 72.56 630 GLN B O 1
ATOM 12258 N N . GLU B 1 631 ? -36.75 27.266 10.938 1 76.94 631 GLU B N 1
ATOM 12259 C CA . GLU B 1 631 ? -35.562 27.422 11.766 1 76.94 631 GLU B CA 1
ATOM 12260 C C . GLU B 1 631 ? -34.75 28.656 11.359 1 76.94 631 GLU B C 1
ATOM 12262 O O . GLU B 1 631 ? -34.219 29.359 12.211 1 76.94 631 GLU B O 1
ATOM 12267 N N . MET B 1 632 ? -34.75 28.906 10.164 1 82.25 632 MET B N 1
ATOM 12268 C CA . MET B 1 632 ? -34 30.062 9.672 1 82.25 632 MET B CA 1
ATOM 12269 C C . MET B 1 632 ? -34.656 31.359 10.164 1 82.25 632 MET B C 1
ATOM 12271 O O . MET B 1 632 ? -33.938 32.281 10.609 1 82.25 632 MET B O 1
ATOM 12275 N N . TYR B 1 633 ? -35.906 31.406 10.094 1 80.94 633 TYR B N 1
ATOM 12276 C CA . TYR B 1 633 ? -36.625 32.594 10.547 1 80.94 633 TYR B CA 1
ATOM 12277 C C . TYR B 1 633 ? -36.406 32.812 12.039 1 80.94 633 TYR B C 1
ATOM 12279 O O . TYR B 1 633 ? -36.25 33.938 12.5 1 80.94 633 TYR B O 1
ATOM 12287 N N . LYS B 1 634 ? -36.375 31.766 12.703 1 80.5 634 LYS B N 1
ATOM 12288 C CA . LYS B 1 634 ? -36.156 31.859 14.141 1 80.5 634 LYS B CA 1
ATOM 12289 C C . LYS B 1 634 ? -34.75 32.344 14.445 1 80.5 634 LYS B C 1
ATOM 12291 O O . LYS B 1 634 ? -34.562 33.25 15.281 1 80.5 634 LYS B O 1
ATOM 12296 N N . ASP B 1 635 ? -33.781 31.812 13.758 1 82.06 635 ASP B N 1
ATOM 12297 C CA . ASP B 1 635 ? -32.375 32.156 13.961 1 82.06 635 ASP B CA 1
ATOM 12298 C C . ASP B 1 635 ? -32.156 33.625 13.617 1 82.06 635 ASP B C 1
ATOM 12300 O O . ASP B 1 635 ? -31.344 34.312 14.273 1 82.06 635 ASP B O 1
ATOM 12304 N N . LEU B 1 636 ? -32.875 34.062 12.625 1 84 636 LEU B N 1
ATOM 12305 C CA . LEU B 1 636 ? -32.625 35.406 12.133 1 84 636 LEU B CA 1
ATOM 12306 C C . LEU B 1 636 ? -33.594 36.375 12.805 1 84 636 LEU B C 1
ATOM 12308 O O . LEU B 1 636 ? -33.5 37.594 12.562 1 84 636 LEU B O 1
ATOM 12312 N N . LYS B 1 637 ? -34.406 35.875 13.609 1 79.31 637 LYS B N 1
ATOM 12313 C CA . LYS B 1 637 ? -35.406 36.719 14.289 1 79.31 637 LYS B CA 1
ATOM 12314 C C . LYS B 1 637 ? -36.25 37.5 13.289 1 79.31 637 LYS B C 1
ATOM 12316 O O . LYS B 1 637 ? -36.375 38.719 13.43 1 79.31 637 LYS B O 1
ATOM 12321 N N . LEU B 1 638 ? -36.562 36.844 12.234 1 80.06 638 LEU B N 1
ATOM 12322 C CA . LEU B 1 638 ? -37.438 37.438 11.227 1 80.06 638 LEU B CA 1
ATOM 12323 C C . LEU B 1 638 ? -38.844 36.812 11.281 1 80.06 638 LEU B C 1
ATOM 12325 O O . LEU B 1 638 ? -38.969 35.656 11.664 1 80.06 638 LEU B O 1
ATOM 12329 N N . ASN B 1 639 ? -39.812 37.531 10.891 1 77 639 ASN B N 1
ATOM 12330 C CA . ASN B 1 639 ? -41.156 37.031 10.789 1 77 639 ASN B CA 1
ATOM 12331 C C . ASN B 1 639 ? -41.406 36.312 9.461 1 77 639 ASN B C 1
ATOM 12333 O O . ASN B 1 639 ? -41.125 36.875 8.398 1 77 639 ASN B O 1
ATOM 12337 N N . PRO B 1 640 ? -41.844 35.031 9.516 1 78.38 640 PRO B N 1
ATOM 12338 C CA . PRO B 1 640 ? -42.125 34.344 8.258 1 78.38 640 PRO B CA 1
ATOM 12339 C C . PRO B 1 640 ? -43.188 35.062 7.434 1 78.38 640 PRO B C 1
ATOM 12341 O O . PRO B 1 640 ? -44.062 35.719 7.988 1 78.38 640 PRO B O 1
ATOM 12344 N N . PRO B 1 641 ? -43.031 34.906 6.191 1 74.75 641 PRO B N 1
ATOM 12345 C CA . PRO B 1 641 ? -44.031 35.562 5.34 1 74.75 641 PRO B CA 1
ATOM 12346 C C . PRO B 1 641 ? -45.438 34.969 5.5 1 74.75 641 PRO B C 1
ATOM 12348 O O . PRO B 1 641 ? -45.562 33.75 5.676 1 74.75 641 PRO B O 1
ATOM 12351 N N . LYS B 1 642 ? -46.375 35.812 5.527 1 76.25 642 LYS B N 1
ATOM 12352 C CA . LYS B 1 642 ? -47.75 35.375 5.543 1 76.25 642 LYS B CA 1
ATOM 12353 C C . LYS B 1 642 ? -48.312 35.25 4.129 1 76.25 642 LYS B C 1
ATOM 12355 O O . LYS B 1 642 ? -48 36.062 3.26 1 76.25 642 LYS B O 1
ATOM 12360 N N . VAL B 1 643 ? -49.031 34.188 3.889 1 85.69 643 VAL B N 1
ATOM 12361 C CA . VAL B 1 643 ? -49.656 33.938 2.588 1 85.69 643 VAL B CA 1
ATOM 12362 C C . VAL B 1 643 ? -51.125 34.312 2.646 1 85.69 643 VAL B C 1
ATOM 12364 O O . VAL B 1 643 ? -51.812 33.969 3.607 1 85.69 643 VAL B O 1
ATOM 12367 N N . SER B 1 644 ? -51.562 35.094 1.739 1 86.5 644 SER B N 1
ATOM 12368 C CA . SER B 1 644 ? -53 35.438 1.631 1 86.5 644 SER B CA 1
ATOM 12369 C C . SER B 1 644 ? -53.594 34.812 0.381 1 86.5 644 SER B C 1
ATOM 12371 O O . SER B 1 644 ? -52.969 34.781 -0.677 1 86.5 644 SER B O 1
ATOM 12373 N N . PHE B 1 645 ? -54.844 34.219 0.523 1 89.62 645 PHE B N 1
ATOM 12374 C CA . PHE B 1 645 ? -55.594 33.594 -0.574 1 89.62 645 PHE B CA 1
ATOM 12375 C C . PHE B 1 645 ? -56.812 34.438 -0.924 1 89.62 645 PHE B C 1
ATOM 12377 O O . PHE B 1 645 ? -57.531 34.875 -0.036 1 89.62 645 PHE B O 1
ATOM 12384 N N . SER B 1 646 ? -56.969 34.844 -2.152 1 89.31 646 SER B N 1
ATOM 12385 C CA . SER B 1 646 ? -58.188 35.469 -2.67 1 89.31 646 SER B CA 1
ATOM 12386 C C . SER B 1 646 ? -58.844 34.594 -3.732 1 89.31 646 SER B C 1
ATOM 12388 O O . SER B 1 646 ? -58.25 34.281 -4.75 1 89.31 646 SER B O 1
ATOM 12390 N N . VAL B 1 647 ? -60.094 34.125 -3.484 1 92.56 647 VAL B N 1
ATOM 12391 C CA . VAL B 1 647 ? -60.812 33.219 -4.383 1 92.56 647 VAL B CA 1
ATOM 12392 C C . VAL B 1 647 ? -61.969 34 -5.043 1 92.56 647 VAL B C 1
ATOM 12394 O O . VAL B 1 647 ? -62.719 34.688 -4.367 1 92.56 647 VAL B O 1
ATOM 12397 N N . GLU B 1 648 ? -62.094 33.969 -6.309 1 90.94 648 GLU B N 1
ATOM 12398 C CA . GLU B 1 648 ? -63.188 34.594 -7.062 1 90.94 648 GLU B CA 1
ATOM 12399 C C . GLU B 1 648 ? -63.844 33.594 -8.008 1 90.94 648 GLU B C 1
ATOM 12401 O O . GLU B 1 648 ? -63.156 32.938 -8.781 1 90.94 648 GLU B O 1
ATOM 12406 N N . PRO B 1 649 ? -65.125 33.562 -8.047 1 87.62 649 PRO B N 1
ATOM 12407 C CA . PRO B 1 649 ? -66.125 34.219 -7.195 1 87.62 649 PRO B CA 1
ATOM 12408 C C . PRO B 1 649 ? -66.062 33.688 -5.762 1 87.62 649 PRO B C 1
ATOM 12410 O O . PRO B 1 649 ? -65.688 32.531 -5.523 1 87.62 649 PRO B O 1
ATOM 12413 N N . LYS B 1 650 ? -66.5 34.438 -4.824 1 85 650 LYS B N 1
ATOM 12414 C CA . LYS B 1 650 ? -66.375 34.125 -3.4 1 85 650 LYS B CA 1
ATOM 12415 C C . LYS B 1 650 ? -67.5 33.219 -2.932 1 85 650 LYS B C 1
ATOM 12417 O O . LYS B 1 650 ? -67.5 32.781 -1.781 1 85 650 LYS B O 1
ATOM 12422 N N . ASP B 1 651 ? -68.375 32.969 -3.84 1 81.81 651 ASP B N 1
ATOM 12423 C CA . ASP B 1 651 ? -69.562 32.156 -3.447 1 81.81 651 ASP B CA 1
ATOM 12424 C C . ASP B 1 651 ? -69.125 30.812 -2.904 1 81.81 651 ASP B C 1
ATOM 12426 O O . ASP B 1 651 ? -68.312 30.094 -3.547 1 81.81 651 ASP B O 1
ATOM 12430 N N . GLY B 1 652 ? -69.438 30.469 -1.675 1 77.75 652 GLY B N 1
ATOM 12431 C CA . GLY B 1 652 ? -69.188 29.188 -1.059 1 77.75 652 GLY B CA 1
ATOM 12432 C C . GLY B 1 652 ? -67.938 29.188 -0.221 1 77.75 652 GLY B C 1
ATOM 12433 O O . GLY B 1 652 ? -67.562 28.172 0.362 1 77.75 652 GLY B O 1
ATOM 12434 N N . MET B 1 653 ? -67.25 30.344 -0.179 1 81.56 653 MET B N 1
ATOM 12435 C CA . MET B 1 653 ? -65.938 30.391 0.543 1 81.56 653 MET B CA 1
ATOM 12436 C C . MET B 1 653 ? -66.188 30.781 2.004 1 81.56 653 MET B C 1
ATOM 12438 O O . MET B 1 653 ? -66.875 31.719 2.297 1 81.56 653 MET B O 1
ATOM 12442 N N . THR B 1 654 ? -65.625 29.984 2.857 1 74.62 654 THR B N 1
ATOM 12443 C CA . THR B 1 654 ? -65.5 30.328 4.27 1 74.62 654 THR B CA 1
ATOM 12444 C C . THR B 1 654 ? -64.125 30.891 4.578 1 74.62 654 THR B C 1
ATOM 12446 O O . THR B 1 654 ? -63.156 30.125 4.723 1 74.62 654 THR B O 1
ATOM 12449 N N . GLU B 1 655 ? -64.062 32.156 4.645 1 71.31 655 GLU B N 1
ATOM 12450 C CA . GLU B 1 655 ? -62.781 32.875 4.727 1 71.31 655 GLU B CA 1
ATOM 12451 C C . GLU B 1 655 ? -62 32.469 5.98 1 71.31 655 GLU B C 1
ATOM 12453 O O . GLU B 1 655 ? -60.781 32.312 5.938 1 71.31 655 GLU B O 1
ATOM 12458 N N . SER B 1 656 ? -62.656 32.344 7.137 1 67 656 SER B N 1
ATOM 12459 C CA . SER B 1 656 ? -62 32.031 8.398 1 67 656 SER B CA 1
ATOM 12460 C C . SER B 1 656 ? -61.281 30.688 8.336 1 67 656 SER B C 1
ATOM 12462 O O . SER B 1 656 ? -60.219 30.516 8.961 1 67 656 SER B O 1
ATOM 12464 N N . LEU B 1 657 ? -61.812 29.828 7.461 1 64.62 657 LEU B N 1
ATOM 12465 C CA . LEU B 1 657 ? -61.25 28.5 7.379 1 64.62 657 LEU B CA 1
ATOM 12466 C C . LEU B 1 657 ? -60.469 28.312 6.066 1 64.62 657 LEU B C 1
ATOM 12468 O O . LEU B 1 657 ? -59.812 27.281 5.871 1 64.62 657 LEU B O 1
ATOM 12472 N N . GLN B 1 658 ? -60.531 29.25 5.238 1 80.12 658 GLN B N 1
ATOM 12473 C CA . GLN B 1 658 ? -59.969 29.156 3.898 1 80.12 658 GLN B CA 1
ATOM 12474 C C . GLN B 1 658 ? -60.469 27.906 3.18 1 80.12 658 GLN B C 1
ATOM 12476 O O . GLN B 1 658 ? -59.656 27.188 2.576 1 80.12 658 GLN B O 1
ATOM 12481 N N . MET B 1 659 ? -61.688 27.531 3.35 1 80.56 659 MET B N 1
ATOM 12482 C CA . MET B 1 659 ? -62.344 26.406 2.719 1 80.56 659 MET B CA 1
ATOM 12483 C C . MET B 1 659 ? -63.344 26.875 1.66 1 80.56 659 MET B C 1
ATOM 12485 O O . MET B 1 659 ? -64.062 27.859 1.867 1 80.56 659 MET B O 1
ATOM 12489 N N . VAL B 1 660 ? -63.438 26.156 0.566 1 87.94 660 VAL B N 1
ATOM 12490 C CA . VAL B 1 660 ? -64.312 26.516 -0.541 1 87.94 660 VAL B CA 1
ATOM 12491 C C . VAL B 1 660 ? -65.188 25.328 -0.882 1 87.94 660 VAL B C 1
ATOM 12493 O O . VAL B 1 660 ? -64.75 24.25 -1.19 1 87.94 660 VAL B O 1
ATOM 12496 N N . SER B 1 661 ? -66.5 25.5 -0.827 1 81.94 661 SER B N 1
ATOM 12497 C CA . SER B 1 661 ? -67.438 24.484 -1.235 1 81.94 661 SER B CA 1
ATOM 12498 C C . SER B 1 661 ? -67.688 24.5 -2.746 1 81.94 661 SER B C 1
ATOM 12500 O O . SER B 1 661 ? -67.75 25.578 -3.355 1 81.94 661 SER B O 1
ATOM 12502 N N . TYR B 1 662 ? -67.812 23.344 -3.326 1 85.38 662 TYR B N 1
ATOM 12503 C CA . TYR B 1 662 ? -68 23.25 -4.773 1 85.38 662 TYR B CA 1
ATOM 12504 C C . TYR B 1 662 ? -69.312 23.891 -5.23 1 85.38 662 TYR B C 1
ATOM 12506 O O . TYR B 1 662 ? -70.312 23.734 -4.57 1 85.38 662 TYR B O 1
ATOM 12514 N N . ARG B 1 663 ? -69.312 24.625 -6.285 1 86.62 663 ARG B N 1
ATOM 12515 C CA . ARG B 1 663 ? -70.5 25.156 -6.973 1 86.62 663 ARG B CA 1
ATOM 12516 C C . ARG B 1 663 ? -70.438 24.812 -8.453 1 86.62 663 ARG B C 1
ATOM 12518 O O . ARG B 1 663 ? -71.25 25.375 -9.25 1 86.62 663 ARG B O 1
ATOM 12525 N N . GLU B 1 664 ? -69.562 23.891 -8.773 1 85.38 664 GL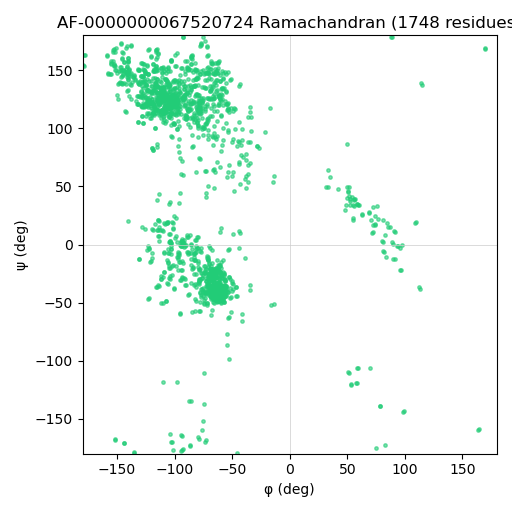U B N 1
ATOM 12526 C CA . GLU B 1 664 ? -69.375 23.422 -10.141 1 85.38 664 GLU B CA 1
ATOM 12527 C C . GLU B 1 664 ? -69.062 24.578 -11.086 1 85.38 664 GLU B C 1
ATOM 12529 O O . GLU B 1 664 ? -69.688 24.672 -12.164 1 85.38 664 GLU B O 1
ATOM 12534 N N . ILE B 1 665 ? -68.312 25.453 -10.578 1 90.25 665 ILE B N 1
ATOM 12535 C CA . ILE B 1 665 ? -67.875 26.594 -11.375 1 90.25 665 ILE B CA 1
ATOM 12536 C C . ILE B 1 665 ? -66.312 26.625 -11.422 1 90.25 665 ILE B C 1
ATOM 12538 O O . ILE B 1 665 ? -65.688 25.844 -10.734 1 90.25 665 ILE B O 1
ATOM 12542 N N . GLU B 1 666 ? -65.812 27.453 -12.289 1 92.19 666 GLU B N 1
ATOM 12543 C CA . GLU B 1 666 ? -64.375 27.719 -12.344 1 92.19 666 GLU B CA 1
ATOM 12544 C C . GLU B 1 666 ? -64 28.859 -11.406 1 92.19 666 GLU B C 1
ATOM 12546 O O . GLU B 1 666 ? -64.625 29.922 -11.43 1 92.19 666 GLU B O 1
ATOM 12551 N N . ARG B 1 667 ? -63.094 28.625 -10.492 1 92.88 667 ARG B N 1
ATOM 12552 C CA . ARG B 1 667 ? -62.625 29.625 -9.523 1 92.88 667 ARG B CA 1
ATOM 12553 C C . ARG B 1 667 ? -61.219 30.094 -9.852 1 92.88 667 ARG B C 1
ATOM 12555 O O . ARG B 1 667 ? -60.375 29.312 -10.273 1 92.88 667 ARG B O 1
ATOM 12562 N N . ASN B 1 668 ? -60.969 31.359 -9.742 1 93.38 668 ASN B N 1
ATOM 12563 C CA . ASN B 1 668 ? -59.656 31.953 -9.781 1 93.38 668 ASN B CA 1
ATOM 12564 C C . ASN B 1 668 ? -59.125 32.219 -8.383 1 93.38 668 ASN B C 1
ATOM 12566 O O . ASN B 1 668 ? -59.781 32.875 -7.574 1 93.38 668 ASN B O 1
ATOM 12570 N N . ILE B 1 669 ? -58 31.609 -8.094 1 93.19 669 ILE B N 1
ATOM 12571 C CA . ILE B 1 669 ? -57.375 31.797 -6.781 1 93.19 669 ILE B CA 1
ATOM 12572 C C . ILE B 1 669 ? -56.125 32.656 -6.922 1 93.19 669 ILE B C 1
ATOM 12574 O O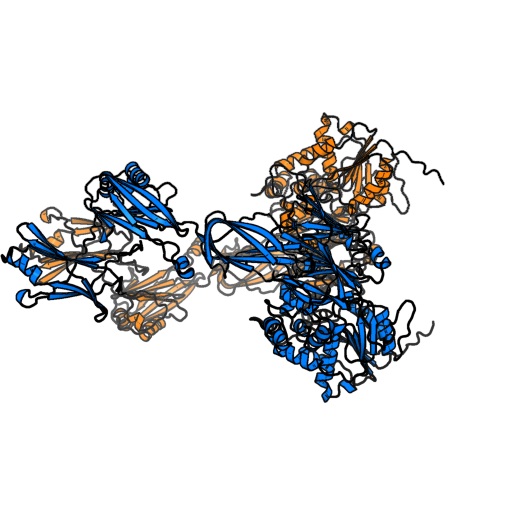 . ILE B 1 669 ? -55.188 32.281 -7.641 1 93.19 669 ILE B O 1
ATOM 12578 N N . LYS B 1 670 ? -56.125 33.75 -6.289 1 92 670 LYS B N 1
ATOM 12579 C CA . LYS B 1 670 ? -54.938 34.625 -6.211 1 92 670 LYS B CA 1
ATOM 12580 C C . LYS B 1 670 ? -54.219 34.438 -4.887 1 92 670 LYS B C 1
ATOM 12582 O O . LYS B 1 670 ? -54.781 34.594 -3.814 1 92 670 LYS B O 1
ATOM 12587 N N . ILE B 1 671 ? -52.938 33.969 -5.016 1 89.62 671 ILE B N 1
ATOM 12588 C CA . ILE B 1 671 ? -52.125 33.719 -3.844 1 89.62 671 ILE B CA 1
ATOM 12589 C C . ILE B 1 671 ? -51.031 34.812 -3.762 1 89.62 671 ILE B C 1
ATOM 12591 O O . ILE B 1 671 ? -50.219 34.938 -4.672 1 89.62 671 ILE B O 1
ATOM 12595 N N . GLU B 1 672 ? -51 35.562 -2.656 1 87.69 672 GLU B N 1
ATOM 12596 C CA . GLU B 1 672 ? -50.062 36.656 -2.461 1 87.69 672 GLU B CA 1
ATOM 12597 C C . GLU B 1 672 ? -49.188 36.406 -1.219 1 87.69 672 GLU B C 1
ATOM 12599 O O . GLU B 1 672 ? -49.719 36 -0.177 1 87.69 672 GLU B O 1
ATOM 12604 N N . TYR B 1 673 ? -47.938 36.562 -1.385 1 82.5 673 TYR B N 1
ATOM 12605 C CA . TYR B 1 673 ? -47.031 36.469 -0.243 1 82.5 673 TYR B CA 1
ATOM 12606 C C . TYR B 1 673 ? -45.75 37.25 -0.49 1 82.5 673 TYR B C 1
ATOM 12608 O O . TYR B 1 673 ? -45.469 37.625 -1.63 1 82.5 673 TYR B O 1
ATOM 12616 N N . ALA B 1 674 ? -45.125 37.656 0.63 1 78.12 674 ALA B N 1
ATOM 12617 C CA . ALA B 1 674 ? -43.812 38.281 0.559 1 78.12 674 ALA B CA 1
ATOM 12618 C C . ALA B 1 674 ? -42.719 37.25 0.86 1 78.12 674 ALA B C 1
ATOM 12620 O O . ALA B 1 674 ? -42.812 36.5 1.844 1 78.12 674 ALA B O 1
ATOM 12621 N N . ASN B 1 675 ? -41.781 37.062 -0.092 1 75.19 675 ASN B N 1
ATOM 12622 C CA . ASN B 1 675 ? -40.75 36.062 0.158 1 75.19 675 ASN B CA 1
ATOM 12623 C C . ASN B 1 675 ? -39.719 36.562 1.156 1 75.19 675 ASN B C 1
ATOM 12625 O O . ASN B 1 675 ? -39.875 37.656 1.729 1 75.19 675 ASN B O 1
ATOM 12629 N N . ILE B 1 676 ? -38.75 35.75 1.497 1 77.62 676 ILE B N 1
ATOM 12630 C CA . ILE B 1 676 ? -37.75 36.031 2.523 1 77.62 676 ILE B CA 1
ATOM 12631 C C . ILE B 1 676 ? -36.938 37.25 2.094 1 77.62 676 ILE B C 1
ATOM 12633 O O . ILE B 1 676 ? -36.312 37.906 2.928 1 77.62 676 ILE B O 1
ATOM 12637 N N . PHE B 1 677 ? -36.906 37.594 0.844 1 81 677 PHE B N 1
ATOM 12638 C CA . PHE B 1 677 ? -36.156 38.75 0.323 1 81 677 PHE B CA 1
ATOM 12639 C C . PHE B 1 677 ? -37.031 40 0.268 1 81 677 PHE B C 1
ATOM 12641 O O . PHE B 1 677 ? -36.594 41.031 -0.219 1 81 677 PHE B O 1
ATOM 12648 N N . ASN B 1 678 ? -38.219 39.906 0.673 1 75.38 678 ASN B N 1
ATOM 12649 C CA . ASN B 1 678 ? -39.188 41 0.751 1 75.38 678 ASN B CA 1
ATOM 12650 C C . ASN B 1 678 ? -39.75 41.344 -0.624 1 75.38 678 ASN B C 1
ATOM 12652 O O . ASN B 1 678 ? -40.219 42.469 -0.853 1 75.38 678 ASN B O 1
ATOM 12656 N N . ASP B 1 679 ? -39.656 40.375 -1.513 1 79.06 679 ASP B N 1
ATOM 12657 C CA . ASP B 1 679 ? -40.312 40.531 -2.809 1 79.06 679 ASP B CA 1
ATOM 12658 C C . ASP B 1 679 ? -41.781 40.062 -2.752 1 79.06 679 ASP B C 1
ATOM 12660 O O . ASP B 1 679 ? -42.094 39.031 -2.158 1 79.06 679 ASP B O 1
ATOM 12664 N N . LYS B 1 680 ? -42.656 40.844 -3.24 1 82.06 680 LYS B N 1
ATOM 12665 C CA . LYS B 1 680 ? -44.062 40.469 -3.312 1 82.06 680 LYS B CA 1
ATOM 12666 C C . LYS B 1 680 ? -44.312 39.5 -4.48 1 82.06 680 LYS B C 1
ATOM 12668 O O . LYS B 1 680 ? -43.938 39.812 -5.617 1 82.06 680 LYS B O 1
ATOM 12673 N N . GLU B 1 681 ? -44.719 38.375 -4.137 1 82 681 GLU B N 1
ATOM 12674 C CA . GLU B 1 681 ? -45 37.375 -5.148 1 82 681 GLU B CA 1
ATOM 12675 C C . GLU B 1 681 ? -46.5 37.094 -5.254 1 82 681 GLU B C 1
ATOM 12677 O O . GLU B 1 681 ? -47.219 37.094 -4.242 1 82 681 GLU B O 1
ATOM 12682 N N . ILE B 1 682 ? -47.031 37.062 -6.48 1 86.5 682 ILE B N 1
ATOM 12683 C CA . ILE B 1 682 ? -48.438 36.781 -6.742 1 86.5 682 ILE B CA 1
ATOM 12684 C C . ILE B 1 682 ? -48.531 35.531 -7.629 1 86.5 682 ILE B C 1
ATOM 12686 O O . ILE B 1 682 ? -47.938 35.5 -8.711 1 86.5 682 ILE B O 1
ATOM 12690 N N . LEU B 1 683 ? -49.094 34.562 -7.172 1 87.62 683 LEU B N 1
ATOM 12691 C CA . LEU B 1 683 ? -49.406 33.344 -7.945 1 87.62 683 LEU B CA 1
ATOM 12692 C C . LEU B 1 683 ? -50.875 33.281 -8.273 1 87.62 683 LEU B C 1
ATOM 12694 O O . LEU B 1 683 ? -51.719 33.594 -7.434 1 87.62 683 LEU B O 1
ATOM 12698 N N . GLU B 1 684 ? -51.219 32.938 -9.477 1 90.5 684 GLU B N 1
ATOM 12699 C CA . GLU B 1 684 ? -52.594 32.781 -9.906 1 90.5 684 GLU B CA 1
ATOM 12700 C C . GLU B 1 684 ? -52.875 31.328 -10.273 1 90.5 684 GLU B C 1
ATOM 12702 O O . GLU B 1 684 ? -52.125 30.703 -11.008 1 90.5 684 GLU B O 1
ATOM 12707 N N . SER B 1 685 ? -53.781 30.797 -9.703 1 92.5 685 SER B N 1
ATOM 12708 C CA . SER B 1 685 ? -54.219 29.438 -9.969 1 92.5 685 SER B CA 1
ATOM 12709 C C . SER B 1 685 ? -55.719 29.391 -10.352 1 92.5 685 SER B C 1
ATOM 12711 O O . SER B 1 685 ? -56.469 30.281 -9.961 1 92.5 685 SER B O 1
ATOM 12713 N N . LYS B 1 686 ? -56.062 28.453 -11.234 1 94 686 LYS B N 1
ATOM 12714 C CA . LYS B 1 686 ? -57.438 28.203 -11.641 1 94 686 LYS B CA 1
ATOM 12715 C C . LYS B 1 686 ? -57.875 26.781 -11.273 1 94 686 LYS B C 1
ATOM 12717 O O . LYS B 1 686 ? -57.094 25.828 -11.469 1 94 686 LYS B O 1
ATOM 12722 N N . ILE B 1 687 ? -59.031 26.703 -10.625 1 93.88 687 ILE B N 1
ATOM 12723 C CA . ILE B 1 687 ? -59.562 25.391 -10.281 1 93.88 687 ILE B CA 1
ATOM 12724 C C . ILE B 1 687 ? -60.906 25.203 -10.969 1 93.88 687 ILE B C 1
ATOM 12726 O O . ILE B 1 687 ? -61.875 25.922 -10.688 1 93.88 687 ILE B O 1
ATOM 12730 N N . ASP B 1 688 ? -61 24.266 -11.906 1 93.62 688 ASP B N 1
ATOM 12731 C CA . ASP B 1 688 ? -62.25 23.812 -12.469 1 93.62 688 ASP B CA 1
ATOM 12732 C C . ASP B 1 688 ? -62.938 22.797 -11.547 1 93.62 688 ASP B C 1
ATOM 12734 O O . ASP B 1 688 ? -62.531 21.641 -11.484 1 93.62 688 ASP B O 1
ATOM 12738 N N . GLU B 1 689 ? -64 23.266 -10.867 1 91.69 689 GLU B N 1
ATOM 12739 C CA . GLU B 1 689 ? -64.625 22.438 -9.859 1 91.69 689 GLU B CA 1
ATOM 12740 C C . GLU B 1 689 ? -65.375 21.266 -10.508 1 91.69 689 GLU B C 1
ATOM 12742 O O . GLU B 1 689 ? -65.5 20.188 -9.898 1 91.69 689 GLU B O 1
ATOM 12747 N N . LYS B 1 690 ? -65.875 21.375 -11.75 1 89.94 690 LYS B N 1
ATOM 12748 C CA . LYS B 1 690 ? -66.562 20.266 -12.438 1 89.94 690 LYS B CA 1
ATOM 12749 C C . LYS B 1 690 ? -65.562 19.125 -12.727 1 89.94 690 LYS B C 1
ATOM 12751 O O . LYS B 1 690 ? -65.875 17.969 -12.492 1 89.94 690 LYS B O 1
ATOM 12756 N N . LEU B 1 691 ? -64.438 19.594 -13.195 1 92.25 691 LEU B N 1
ATOM 12757 C CA . LEU B 1 691 ? -63.438 18.594 -13.508 1 92.25 691 LEU B CA 1
ATOM 12758 C C . LEU B 1 691 ? -62.938 17.906 -12.234 1 92.25 691 LEU B C 1
ATOM 12760 O O . LEU B 1 691 ? -62.719 16.688 -12.227 1 92.25 691 LEU B O 1
ATOM 12764 N N . MET B 1 692 ? -62.688 18.672 -11.195 1 92.94 692 MET B N 1
ATOM 12765 C CA . MET B 1 692 ? -62.219 18.109 -9.93 1 92.94 692 MET B CA 1
ATOM 12766 C C . MET B 1 692 ? -63.25 17.109 -9.375 1 92.94 692 MET B C 1
ATOM 12768 O O . MET B 1 692 ? -62.875 16.047 -8.883 1 92.94 692 MET B O 1
ATOM 12772 N N . LEU B 1 693 ? -64.562 17.406 -9.484 1 87.62 693 LEU B N 1
ATOM 12773 C CA . LEU B 1 693 ? -65.562 16.516 -9 1 87.62 693 LEU B CA 1
ATOM 12774 C C . LEU B 1 693 ? -65.625 15.227 -9.812 1 87.62 693 LEU B C 1
ATOM 12776 O O . LEU B 1 693 ? -65.875 14.148 -9.273 1 87.62 693 LEU B O 1
ATOM 12780 N N . SER B 1 694 ? -65.25 15.336 -11.07 1 88.12 694 SER B N 1
ATOM 12781 C CA . SER B 1 694 ? -65.188 14.125 -11.891 1 88.12 694 SER B CA 1
ATOM 12782 C C . SER B 1 694 ? -64.062 13.211 -11.391 1 88.12 694 SER B C 1
ATOM 12784 O O . SER B 1 694 ? -64.25 11.992 -11.328 1 88.12 694 SER B O 1
ATOM 12786 N N . ILE B 1 695 ? -63.031 13.859 -11.023 1 90.81 695 ILE B N 1
ATOM 12787 C CA . ILE B 1 695 ? -61.875 13.094 -10.523 1 90.81 695 ILE B CA 1
ATOM 12788 C C . ILE B 1 695 ? -62.219 12.477 -9.172 1 90.81 695 ILE B C 1
ATOM 12790 O O . ILE B 1 695 ? -61.969 11.297 -8.93 1 90.81 695 ILE B O 1
ATOM 12794 N N . LEU B 1 696 ? -62.812 13.227 -8.359 1 86.69 696 LEU B N 1
ATOM 12795 C CA . LEU B 1 696 ? -63.25 12.75 -7.043 1 86.69 696 LEU B CA 1
ATOM 12796 C C . LEU B 1 696 ? -64.312 11.656 -7.176 1 86.69 696 LEU B C 1
ATOM 12798 O O . LEU B 1 696 ? -64.375 10.766 -6.324 1 86.69 696 LEU B O 1
ATOM 12802 N N . GLY B 1 697 ? -65.125 11.648 -8.258 1 80.75 697 GLY B N 1
ATOM 12803 C CA . GLY B 1 697 ? -66.188 10.672 -8.5 1 80.75 697 GLY B CA 1
ATOM 12804 C C . GLY B 1 697 ? -65.688 9.453 -9.266 1 80.75 697 GLY B C 1
ATOM 12805 O O . GLY B 1 697 ? -66.5 8.664 -9.766 1 80.75 697 GLY B O 1
ATOM 12806 N N . ALA B 1 698 ? -64.438 9.258 -9.508 1 77.12 698 ALA B N 1
ATOM 12807 C CA . ALA B 1 698 ? -63.75 8.125 -10.148 1 77.12 698 ALA B CA 1
ATOM 12808 C C . ALA B 1 698 ? -64.062 8.102 -11.648 1 77.12 698 ALA B C 1
ATOM 12810 O O . ALA B 1 698 ? -64.062 7.035 -12.266 1 77.12 698 ALA B O 1
ATOM 12811 N N . GLN B 1 699 ? -64.438 9.141 -12.133 1 81.94 699 GLN B N 1
ATOM 12812 C CA . GLN B 1 699 ? -64.688 9.219 -13.57 1 81.94 699 GLN B CA 1
ATOM 12813 C C . GLN B 1 699 ? -63.531 10.016 -14.242 1 81.94 699 GLN B C 1
ATOM 12815 O O . GLN B 1 699 ? -63.5 10.125 -15.469 1 81.94 699 GLN B O 1
ATOM 12820 N N . GLY B 1 700 ? -62.688 10.477 -13.43 1 85.56 700 GLY B N 1
ATOM 12821 C CA . GLY B 1 700 ? -61.625 11.336 -13.938 1 85.56 700 GLY B CA 1
ATOM 12822 C C . GLY B 1 700 ? -60.594 10.586 -14.758 1 85.56 700 GLY B C 1
ATOM 12823 O O . GLY B 1 700 ? -60.406 9.375 -14.586 1 85.56 700 GLY B O 1
ATOM 12824 N N . THR B 1 701 ? -59.938 11.234 -15.672 1 90.75 701 THR B N 1
ATOM 12825 C CA . THR B 1 701 ? -58.906 10.672 -16.531 1 90.75 701 THR B CA 1
ATOM 12826 C C . THR B 1 701 ? -57.562 11.336 -16.266 1 90.75 701 THR B C 1
ATOM 12828 O O . THR B 1 701 ? -57.469 12.312 -15.516 1 90.75 701 THR B O 1
ATOM 12831 N N . GLU B 1 702 ? -56.5 10.695 -16.828 1 91.94 702 GLU B N 1
ATOM 12832 C CA . GLU B 1 702 ? -55.156 11.258 -16.781 1 91.94 702 GLU B CA 1
ATOM 12833 C C . GLU B 1 702 ? -55.156 12.672 -17.344 1 91.94 702 GLU B C 1
ATOM 12835 O O . GLU B 1 702 ? -54.5 13.562 -16.781 1 91.94 702 GLU B O 1
ATOM 12840 N N . GLU B 1 703 ? -55.906 12.852 -18.391 1 91 703 GLU B N 1
ATOM 12841 C CA . GLU B 1 703 ? -55.969 14.164 -19.016 1 91 703 GLU B CA 1
ATOM 12842 C C . GLU B 1 703 ? -56.656 15.18 -18.094 1 91 703 GLU B C 1
ATOM 12844 O O . GLU B 1 703 ? -56.219 16.328 -18.016 1 91 703 GLU B O 1
ATOM 12849 N N . ASP B 1 704 ? -57.75 14.703 -17.391 1 92.12 704 ASP B N 1
ATOM 12850 C CA . ASP B 1 704 ? -58.469 15.586 -16.484 1 92.12 704 ASP B CA 1
ATOM 12851 C C . ASP B 1 704 ? -57.562 16.062 -15.352 1 92.12 704 ASP B C 1
ATOM 12853 O O . ASP B 1 704 ? -57.5 17.25 -15.055 1 92.12 704 ASP B O 1
ATOM 12857 N N . LEU B 1 705 ? -56.875 15.094 -14.773 1 93.5 705 LEU B N 1
ATOM 12858 C CA . LEU B 1 705 ? -56 15.438 -13.664 1 93.5 705 LEU B CA 1
ATOM 12859 C C . LEU B 1 705 ? -54.875 16.359 -14.133 1 93.5 705 LEU B C 1
ATOM 12861 O O . LEU B 1 705 ? -54.531 17.328 -13.461 1 93.5 705 LEU B O 1
ATOM 12865 N N . ASN B 1 706 ? -54.219 16.062 -15.266 1 92.75 706 ASN B N 1
ATOM 12866 C CA . ASN B 1 706 ? -53.125 16.891 -15.797 1 92.75 706 ASN B CA 1
ATOM 12867 C C . ASN B 1 706 ? -53.625 18.312 -16.094 1 92.75 706 ASN B C 1
ATOM 12869 O O . ASN B 1 706 ? -52.906 19.281 -15.883 1 92.75 706 ASN B O 1
ATOM 12873 N N . LYS B 1 707 ? -54.844 18.312 -16.562 1 92.81 707 LYS B N 1
ATOM 12874 C CA . LYS B 1 707 ? -55.406 19.625 -16.844 1 92.81 707 LYS B CA 1
ATOM 12875 C C . LYS B 1 707 ? -55.594 20.422 -15.555 1 92.81 707 LYS B C 1
ATOM 12877 O O . LYS B 1 707 ? -55.25 21.609 -15.508 1 92.81 707 LYS B O 1
ATOM 12882 N N . ILE B 1 708 ? -56.125 19.844 -14.523 1 93.44 708 ILE B N 1
ATOM 12883 C CA . ILE B 1 708 ? -56.281 20.516 -13.242 1 93.44 708 ILE B CA 1
ATOM 12884 C C . ILE B 1 708 ? -54.938 20.984 -12.711 1 93.44 708 ILE B C 1
ATOM 12886 O O . ILE B 1 708 ? -54.812 22.125 -12.266 1 93.44 708 ILE B O 1
ATOM 12890 N N . LEU B 1 709 ? -53.938 20.141 -12.75 1 94.06 709 LEU B N 1
ATOM 12891 C CA . LEU B 1 709 ? -52.625 20.5 -12.258 1 94.06 709 LEU B CA 1
ATOM 12892 C C . LEU B 1 709 ? -52.031 21.672 -13.047 1 94.06 709 LEU B C 1
ATOM 12894 O O . LEU B 1 709 ? -51.469 22.594 -12.469 1 94.06 709 LEU B O 1
ATOM 12898 N N . ASN B 1 710 ? -52.188 21.609 -14.359 1 92.31 710 ASN B N 1
ATOM 12899 C CA . ASN B 1 710 ? -51.688 22.703 -15.195 1 92.31 710 ASN B CA 1
ATOM 12900 C C . ASN B 1 710 ? -52.406 24 -14.867 1 92.31 710 ASN B C 1
ATOM 12902 O O . ASN B 1 710 ? -51.781 25.062 -14.836 1 92.31 710 ASN B O 1
ATOM 12906 N N . ASP B 1 711 ? -53.719 23.906 -14.648 1 92.44 711 ASP B N 1
ATOM 12907 C CA . ASP B 1 711 ? -54.5 25.094 -14.344 1 92.44 711 ASP B CA 1
ATOM 12908 C C . ASP B 1 711 ? -54.094 25.688 -13 1 92.44 711 ASP B C 1
ATOM 12910 O O . ASP B 1 711 ? -54.156 26.906 -12.812 1 92.44 711 ASP B O 1
ATOM 12914 N N . ILE B 1 712 ? -53.75 24.844 -12.062 1 92.5 712 ILE B N 1
ATOM 12915 C CA . ILE B 1 712 ? -53.281 25.312 -10.758 1 92.5 712 ILE B CA 1
ATOM 12916 C C . ILE B 1 712 ? -51.906 25.922 -10.891 1 92.5 712 ILE B C 1
ATOM 12918 O O . ILE B 1 712 ? -51.531 26.781 -10.094 1 92.5 712 ILE B O 1
ATOM 12922 N N . GLY B 1 713 ? -51.156 25.531 -11.859 1 89.12 713 GLY B N 1
ATOM 12923 C CA . GLY B 1 713 ? -49.812 26.062 -12.086 1 89.12 713 GLY B CA 1
ATOM 12924 C C . GLY B 1 713 ? -48.719 25.062 -11.773 1 89.12 713 GLY B C 1
ATOM 12925 O O . GLY B 1 713 ? -47.594 25.438 -11.531 1 89.12 713 GLY B O 1
ATOM 12926 N N . ILE B 1 714 ? -49 23.781 -11.703 1 89.62 714 ILE B N 1
ATOM 12927 C CA . ILE B 1 714 ? -48.031 22.75 -11.383 1 89.62 714 ILE B CA 1
ATOM 12928 C C . ILE B 1 714 ? -47.469 22.141 -12.672 1 89.62 714 ILE B C 1
ATOM 12930 O O . ILE B 1 714 ? -48.219 21.594 -13.484 1 89.62 714 ILE B O 1
ATOM 12934 N N . ARG B 1 715 ? -46.219 22.328 -12.82 1 87.69 715 ARG B N 1
ATOM 12935 C CA . ARG B 1 715 ? -45.531 21.75 -13.961 1 87.69 715 ARG B CA 1
ATOM 12936 C C . ARG B 1 715 ? -44.438 20.75 -13.492 1 87.69 715 ARG B C 1
ATOM 12938 O O . ARG B 1 715 ? -44 20.812 -12.352 1 87.69 715 ARG B O 1
ATOM 12945 N N . GLU B 1 716 ? -44.094 19.828 -14.32 1 82.94 716 GLU B N 1
ATOM 12946 C CA . GLU B 1 716 ? -43 18.906 -13.984 1 82.94 716 GLU B CA 1
ATOM 12947 C C . GLU B 1 716 ? -41.719 19.656 -13.711 1 82.94 716 GLU B C 1
ATOM 12949 O O . GLU B 1 716 ? -41.469 20.734 -14.258 1 82.94 716 GLU B O 1
ATOM 12954 N N . PRO B 1 717 ? -41.062 19.203 -12.836 1 83.31 717 PRO B N 1
ATOM 12955 C CA . PRO B 1 717 ? -41.188 17.891 -12.195 1 83.31 717 PRO B CA 1
ATOM 12956 C C . PRO B 1 717 ? -42 17.938 -10.906 1 83.31 717 PRO B C 1
ATOM 12958 O O . PRO B 1 717 ? -42 18.953 -10.211 1 83.31 717 PRO B O 1
ATOM 12961 N N . PHE B 1 718 ? -42.812 17 -10.586 1 87.88 718 PHE B N 1
ATOM 12962 C CA . PHE B 1 718 ? -43.5 16.766 -9.32 1 87.88 718 PHE B CA 1
ATOM 12963 C C . PHE B 1 718 ? -43.562 15.273 -9.008 1 87.88 718 PHE B C 1
ATOM 12965 O O . PHE B 1 718 ? -43.438 14.445 -9.906 1 87.88 718 PHE B O 1
ATOM 12972 N N . ASP B 1 719 ? -43.625 15.055 -7.781 1 88.12 719 ASP B N 1
ATOM 12973 C CA . ASP B 1 719 ? -43.812 13.68 -7.32 1 88.12 719 ASP B CA 1
ATOM 12974 C C . ASP B 1 719 ? -45.312 13.352 -7.152 1 88.12 719 ASP B C 1
ATOM 12976 O O . ASP B 1 719 ? -46.094 14.188 -6.688 1 88.12 719 ASP B O 1
ATOM 12980 N N . VAL B 1 720 ? -45.719 12.203 -7.648 1 91.38 720 VAL B N 1
ATOM 12981 C CA . VAL B 1 720 ? -47.094 11.758 -7.508 1 91.38 720 VAL B CA 1
ATOM 12982 C C . VAL B 1 720 ? -47.156 10.445 -6.73 1 91.38 720 VAL B C 1
ATOM 12984 O O . VAL B 1 720 ? -46.312 9.57 -6.934 1 91.38 720 VAL B O 1
ATOM 12987 N N . ARG B 1 721 ? -48.031 10.477 -5.824 1 89.31 721 ARG B N 1
ATOM 12988 C CA . ARG B 1 721 ? -48.344 9.258 -5.078 1 89.31 721 ARG B CA 1
ATOM 12989 C C . ARG B 1 721 ? -49.844 8.969 -5.078 1 89.31 721 ARG B C 1
ATOM 12991 O O . ARG B 1 721 ? -50.625 9.797 -4.617 1 89.31 721 ARG B O 1
ATOM 12998 N N . ILE B 1 722 ? -50.219 7.855 -5.59 1 87.75 722 ILE B N 1
ATOM 12999 C CA . ILE B 1 722 ? -51.625 7.465 -5.652 1 87.75 722 ILE B CA 1
ATOM 13000 C C . ILE B 1 722 ? -51.875 6.258 -4.75 1 87.75 722 ILE B C 1
ATOM 13002 O O . ILE B 1 722 ? -51.312 5.191 -4.965 1 87.75 722 ILE B O 1
ATOM 13006 N N . THR B 1 723 ? -52.562 6.512 -3.766 1 82.75 723 THR B N 1
ATOM 13007 C CA . THR B 1 723 ? -53 5.418 -2.904 1 82.75 723 THR B CA 1
ATOM 13008 C C . THR B 1 723 ? -54.312 4.844 -3.396 1 82.75 723 THR B C 1
ATOM 13010 O O . THR B 1 723 ? -55.312 5.566 -3.506 1 82.75 723 THR B O 1
ATOM 13013 N N . LYS B 1 724 ? -54.312 3.535 -3.826 1 78 724 LYS B N 1
ATOM 13014 C CA . LYS B 1 724 ? -55.469 2.893 -4.43 1 78 724 LYS B CA 1
ATOM 13015 C C . LYS B 1 724 ? -56.438 2.395 -3.363 1 78 724 LYS B C 1
ATOM 13017 O O . LYS B 1 724 ? -56.031 2.146 -2.223 1 78 724 LYS B O 1
ATOM 13022 N N . LYS B 1 725 ? -57.688 2.352 -4.074 1 72.12 725 LYS B N 1
ATOM 13023 C CA . LYS B 1 725 ? -58.75 1.756 -3.277 1 72.12 725 LYS B CA 1
ATOM 13024 C C . LYS B 1 725 ? -58.656 0.233 -3.285 1 72.12 725 LYS B C 1
ATOM 13026 O O . LYS B 1 725 ? -58.656 -0.389 -4.348 1 72.12 725 LYS B O 1
ATOM 13031 N N . ASP B 1 726 ? -58.219 -0.546 -2.18 1 58.78 726 ASP B N 1
ATOM 13032 C CA . ASP B 1 726 ? -58.312 -1.977 -1.909 1 58.78 726 ASP B CA 1
ATOM 13033 C C . ASP B 1 726 ? -57.188 -2.748 -2.594 1 58.78 726 ASP B C 1
ATOM 13035 O O . ASP B 1 726 ? -57.344 -3.947 -2.848 1 58.78 726 ASP B O 1
ATOM 13039 N N . GLU B 1 727 ? -56.219 -1.934 -3.162 1 61.03 727 GLU B N 1
ATOM 13040 C CA . GLU B 1 727 ? -55.062 -2.592 -3.783 1 61.03 727 GLU B CA 1
ATOM 13041 C C . GLU B 1 727 ? -53.75 -2.09 -3.189 1 61.03 727 GLU B C 1
ATOM 13043 O O . GLU B 1 727 ? -53.656 -0.93 -2.787 1 61.03 727 GLU B O 1
ATOM 13048 N N . LYS B 1 728 ? -52.906 -3.068 -3.08 1 61.03 728 LYS B N 1
ATOM 13049 C CA . LYS B 1 728 ? -51.562 -2.723 -2.623 1 61.03 728 LYS B CA 1
ATOM 13050 C C . LYS B 1 728 ? -50.781 -2.037 -3.729 1 61.03 728 LYS B C 1
ATOM 13052 O O . LYS B 1 728 ? -51.062 -2.223 -4.914 1 61.03 728 LYS B O 1
ATOM 13057 N N . GLY B 1 729 ? -49.875 -1.063 -3.365 1 68.75 729 GLY B N 1
ATOM 13058 C CA . GLY B 1 729 ? -48.969 -0.35 -4.262 1 68.75 729 GLY B CA 1
ATOM 13059 C C . GLY B 1 729 ? -49.281 1.135 -4.348 1 68.75 729 GLY B C 1
ATOM 13060 O O . GLY B 1 729 ? -50.438 1.551 -4.195 1 68.75 729 GLY B O 1
ATOM 13061 N N . THR B 1 730 ? -48.375 1.893 -4.336 1 76.38 730 THR B N 1
ATOM 13062 C CA . THR B 1 730 ? -48.5 3.342 -4.461 1 76.38 730 THR B CA 1
ATOM 13063 C C . THR B 1 730 ? -47.844 3.826 -5.75 1 76.38 730 THR B C 1
ATOM 13065 O O . THR B 1 730 ? -46.688 4.258 -5.738 1 76.38 730 THR B O 1
ATOM 13068 N N . PRO B 1 731 ? -48.781 3.729 -6.801 1 77.88 731 PRO B N 1
ATOM 13069 C CA . PRO B 1 731 ? -48.188 4.203 -8.062 1 77.88 731 PRO B CA 1
ATOM 13070 C C . PRO B 1 731 ? -47.656 5.629 -7.969 1 77.88 731 PRO B C 1
ATOM 13072 O O . PRO B 1 731 ? -48.25 6.473 -7.289 1 77.88 731 PRO B O 1
ATOM 13075 N N . LYS B 1 732 ? -46.562 5.828 -8.781 1 83.5 732 LYS B N 1
ATOM 13076 C CA . LYS B 1 732 ? -45.906 7.137 -8.789 1 83.5 732 LYS B CA 1
ATOM 13077 C C . LYS B 1 732 ? -46.062 7.809 -10.148 1 83.5 732 LYS B C 1
ATOM 13079 O O . LYS B 1 732 ? -45.375 8.773 -10.453 1 83.5 732 LYS B O 1
ATOM 13084 N N . THR B 1 733 ? -46.969 7.215 -10.977 1 88.44 733 THR B N 1
ATOM 13085 C CA . THR B 1 733 ? -47.281 7.809 -12.273 1 88.44 733 THR B CA 1
ATOM 13086 C C . THR B 1 733 ? -48.75 8.094 -12.406 1 88.44 733 THR B C 1
ATOM 13088 O O . THR B 1 733 ? -49.594 7.355 -11.875 1 88.44 733 THR B O 1
ATOM 13091 N N . ILE B 1 734 ? -49.062 9.141 -13.109 1 90.88 734 ILE B N 1
ATOM 13092 C CA . ILE B 1 734 ? -50.438 9.547 -13.336 1 90.88 734 ILE B CA 1
ATOM 13093 C C . ILE B 1 734 ? -51 8.766 -14.523 1 90.88 734 ILE B C 1
ATOM 13095 O O . ILE B 1 734 ? -50.656 9.023 -15.672 1 90.88 734 ILE B O 1
ATOM 13099 N N . GLN B 1 735 ? -51.875 7.844 -14.273 1 90.44 735 GLN B N 1
ATOM 13100 C CA . GLN B 1 735 ? -52.625 7.07 -15.266 1 90.44 735 GLN B CA 1
ATOM 13101 C C . GLN B 1 735 ? -54.094 6.965 -14.906 1 90.44 735 GLN B C 1
ATOM 13103 O O . GLN B 1 735 ? -54.438 6.875 -13.727 1 90.44 735 GLN B O 1
ATOM 13108 N N . THR B 1 736 ? -55 6.965 -15.922 1 89.81 736 THR B N 1
ATOM 13109 C CA . THR B 1 736 ? -56.438 6.934 -15.742 1 89.81 736 THR B CA 1
ATOM 13110 C C . THR B 1 736 ? -56.844 5.762 -14.852 1 89.81 736 THR B C 1
ATOM 13112 O O . THR B 1 736 ? -57.688 5.914 -13.953 1 89.81 736 THR B O 1
ATOM 13115 N N . LYS B 1 737 ? -56.094 4.582 -15.156 1 87.25 737 LYS B N 1
ATOM 13116 C CA . LYS B 1 737 ? -56.469 3.396 -14.391 1 87.25 737 LYS B CA 1
ATOM 13117 C C . LYS B 1 737 ? -56.219 3.59 -12.898 1 87.25 737 LYS B C 1
ATOM 13119 O O . LYS B 1 737 ? -56.938 3.094 -12.055 1 87.25 737 LYS B O 1
ATOM 13124 N N . TYR B 1 738 ? -55.25 4.309 -12.531 1 88.25 738 TYR B N 1
ATOM 13125 C CA . TYR B 1 738 ? -54.875 4.527 -11.133 1 88.25 738 TYR B CA 1
ATOM 13126 C C . TYR B 1 738 ? -55.75 5.609 -10.516 1 88.25 738 TYR B C 1
ATOM 13128 O O . TYR B 1 738 ? -56.156 5.508 -9.352 1 88.25 738 TYR B O 1
ATOM 13136 N N . ILE B 1 739 ? -56.094 6.594 -11.258 1 90.06 739 ILE B N 1
ATOM 13137 C CA . ILE B 1 739 ? -56.906 7.707 -10.781 1 90.06 739 ILE B CA 1
ATOM 13138 C C . ILE B 1 739 ? -58.312 7.199 -10.391 1 90.06 739 ILE B C 1
ATOM 13140 O O . ILE B 1 739 ? -58.844 7.57 -9.344 1 90.06 739 ILE B O 1
ATOM 13144 N N . ARG B 1 740 ? -58.906 6.387 -11.188 1 87.62 740 ARG B N 1
ATOM 13145 C CA . ARG B 1 740 ? -60.281 5.91 -10.969 1 87.62 740 ARG B CA 1
ATOM 13146 C C . ARG B 1 740 ? -60.344 4.984 -9.766 1 87.62 740 ARG B C 1
ATOM 13148 O O . ARG B 1 740 ? -61.375 4.887 -9.109 1 87.62 740 ARG B O 1
ATOM 13155 N N . LYS B 1 741 ? -59.156 4.375 -9.508 1 84 741 LYS B N 1
ATOM 13156 C CA . LYS B 1 741 ? -59.125 3.461 -8.367 1 84 741 LYS B CA 1
ATOM 13157 C C . LYS B 1 741 ? -58.531 4.137 -7.125 1 84 741 LYS B C 1
ATOM 13159 O O . LYS B 1 741 ? -58.375 3.494 -6.09 1 84 741 LYS B O 1
ATOM 13164 N N . ALA B 1 742 ? -58.281 5.383 -7.168 1 85.75 742 ALA B N 1
ATOM 13165 C CA . ALA B 1 742 ? -57.531 6.074 -6.125 1 85.75 742 ALA B CA 1
ATOM 13166 C C . ALA B 1 742 ? -58.438 6.426 -4.941 1 85.75 742 ALA B C 1
ATOM 13168 O O . ALA B 1 742 ? -59.594 6.82 -5.129 1 85.75 742 ALA B O 1
ATOM 13169 N N . LYS B 1 743 ? -57.875 6.199 -3.762 1 81.06 743 LYS B N 1
ATOM 13170 C CA . LYS B 1 743 ? -58.469 6.758 -2.555 1 81.06 743 LYS B CA 1
ATOM 13171 C C . LYS B 1 743 ? -57.906 8.141 -2.244 1 81.06 743 LYS B C 1
ATOM 13173 O O . LYS B 1 743 ? -58.594 8.992 -1.677 1 81.06 743 LYS B O 1
ATOM 13178 N N . GLU B 1 744 ? -56.75 8.219 -2.543 1 86.75 744 GLU B N 1
ATOM 13179 C CA . GLU B 1 744 ? -56 9.453 -2.307 1 86.75 744 GLU B CA 1
ATOM 13180 C C . GLU B 1 744 ? -54.969 9.688 -3.4 1 86.75 744 GLU B C 1
ATOM 13182 O O . GLU B 1 744 ? -54.281 8.758 -3.838 1 86.75 744 GLU B O 1
ATOM 13187 N N . ILE B 1 745 ? -54.844 10.914 -3.852 1 91.75 745 ILE B N 1
ATOM 13188 C CA . ILE B 1 745 ? -53.812 11.328 -4.797 1 91.75 745 ILE B CA 1
ATOM 13189 C C . ILE B 1 745 ? -53 12.492 -4.211 1 91.75 745 ILE B C 1
ATOM 13191 O O . ILE B 1 745 ? -53.562 13.531 -3.881 1 91.75 745 ILE B O 1
ATOM 13195 N N . ILE B 1 746 ? -51.781 12.266 -4.059 1 92 746 ILE B N 1
ATOM 13196 C CA . ILE B 1 746 ? -50.906 13.297 -3.518 1 92 746 ILE B CA 1
ATOM 13197 C C . ILE B 1 746 ? -49.906 13.758 -4.594 1 92 746 ILE B C 1
ATOM 13199 O O . ILE B 1 746 ? -49.281 12.938 -5.258 1 92 746 ILE B O 1
ATOM 13203 N N . ILE B 1 747 ? -49.844 15 -4.809 1 93.12 747 ILE B N 1
ATOM 13204 C CA . ILE B 1 747 ? -48.875 15.625 -5.711 1 93.12 747 ILE B CA 1
ATOM 13205 C C . ILE B 1 747 ? -47.969 16.562 -4.922 1 93.12 747 ILE B C 1
ATOM 13207 O O . ILE B 1 747 ? -48.438 17.5 -4.273 1 93.12 747 ILE B O 1
ATOM 13211 N N . ASN B 1 748 ? -46.719 16.234 -4.965 1 90.38 748 ASN B N 1
ATOM 13212 C CA . ASN B 1 748 ? -45.75 17.062 -4.289 1 90.38 748 ASN B CA 1
ATOM 13213 C C . ASN B 1 748 ? -44.875 17.828 -5.285 1 90.38 748 ASN B C 1
ATOM 13215 O O . ASN B 1 748 ? -44.094 17.219 -6.031 1 90.38 748 ASN B O 1
ATOM 13219 N N . HIS B 1 749 ? -45.031 19.062 -5.355 1 86.75 749 HIS B N 1
ATOM 13220 C CA . HIS B 1 749 ? -44.312 20 -6.211 1 86.75 749 HIS B CA 1
ATOM 13221 C C . HIS B 1 749 ? -43.469 20.969 -5.387 1 86.75 749 HIS B C 1
ATOM 13223 O O . HIS B 1 749 ? -43.656 21.062 -4.168 1 86.75 749 HIS B O 1
ATOM 13229 N N . GLU B 1 750 ? -42.594 21.609 -6.059 1 79.69 750 GLU B N 1
ATOM 13230 C CA . GLU B 1 750 ? -41.688 22.547 -5.387 1 79.69 750 GLU B CA 1
ATOM 13231 C C . GLU B 1 750 ? -42.469 23.625 -4.633 1 79.69 750 GLU B C 1
ATOM 13233 O O . GLU B 1 750 ? -42.094 23.984 -3.512 1 79.69 750 GLU B O 1
ATOM 13238 N N . ILE B 1 751 ? -43.5 24.016 -5.234 1 82.56 751 ILE B N 1
ATOM 13239 C CA . ILE B 1 751 ? -44.281 25.125 -4.676 1 82.56 751 ILE B CA 1
ATOM 13240 C C . ILE B 1 751 ? -45.594 24.594 -4.062 1 82.56 751 ILE B C 1
ATOM 13242 O O . ILE B 1 751 ? -46.031 25.094 -3.029 1 82.56 751 ILE B O 1
ATOM 13246 N N . PHE B 1 752 ? -46.125 23.578 -4.629 1 88.62 752 PHE B N 1
ATOM 13247 C CA . PHE B 1 752 ? -47.469 23.156 -4.254 1 88.62 752 PHE B CA 1
ATOM 13248 C C . PHE B 1 752 ? -47.438 21.75 -3.652 1 88.62 752 PHE B C 1
ATOM 13250 O O . PHE B 1 752 ? -46.594 20.938 -4.016 1 88.62 752 PHE B O 1
ATOM 13257 N N . PHE B 1 753 ? -48.281 21.594 -2.695 1 90.69 753 PHE B N 1
ATOM 13258 C CA . PHE B 1 753 ? -48.656 20.281 -2.199 1 90.69 753 PHE B CA 1
ATOM 13259 C C . PHE B 1 753 ? -50.156 20.062 -2.385 1 90.69 753 PHE B C 1
ATOM 13261 O O . PHE B 1 753 ? -50.969 20.75 -1.774 1 90.69 753 PHE B O 1
ATOM 13268 N N . ILE B 1 754 ? -50.594 19.141 -3.277 1 92.94 754 ILE B N 1
ATOM 13269 C CA . ILE B 1 754 ? -51.969 18.859 -3.588 1 92.94 754 ILE B CA 1
ATOM 13270 C C . ILE B 1 754 ? -52.375 17.5 -3.023 1 92.94 754 ILE B C 1
ATOM 13272 O O . ILE B 1 754 ? -51.656 16.516 -3.213 1 92.94 754 ILE B O 1
ATOM 13276 N N . GLU B 1 755 ? -53.375 17.547 -2.352 1 91.25 755 GLU B N 1
ATOM 13277 C CA . GLU B 1 755 ? -53.938 16.297 -1.839 1 91.25 755 GLU B CA 1
ATOM 13278 C C . GLU B 1 755 ? -55.406 16.141 -2.26 1 91.25 755 GLU B C 1
ATOM 13280 O O . GLU B 1 755 ? -56.25 17.016 -1.961 1 91.25 755 GLU B O 1
ATOM 13285 N N . ILE B 1 756 ? -55.812 15.109 -2.998 1 90.75 756 ILE B N 1
ATOM 13286 C CA . ILE B 1 756 ? -57.156 14.781 -3.414 1 90.75 756 ILE B CA 1
ATOM 13287 C C . ILE B 1 756 ? -57.625 13.523 -2.684 1 90.75 756 ILE B C 1
ATOM 13289 O O . ILE B 1 756 ? -57.094 12.438 -2.898 1 90.75 756 ILE B O 1
ATOM 13293 N N . VAL B 1 757 ? -58.594 13.656 -1.838 1 81.81 757 VAL B N 1
ATOM 13294 C CA . VAL B 1 757 ? -59.031 12.547 -1.006 1 81.81 757 VAL B CA 1
ATOM 13295 C C . VAL B 1 757 ? -60.5 12.227 -1.321 1 81.81 757 VAL B C 1
ATOM 13297 O O . VAL B 1 757 ? -61.375 13.109 -1.27 1 81.81 757 VAL B O 1
ATOM 13300 N N . ARG B 1 758 ? -60.844 11 -1.777 1 76.19 758 ARG B N 1
ATOM 13301 C CA . ARG B 1 758 ? -62.219 10.547 -2.021 1 76.19 758 ARG B CA 1
ATOM 13302 C C . ARG B 1 758 ? -62.875 10.086 -0.729 1 76.19 758 ARG B C 1
ATOM 13304 O O . ARG B 1 758 ? -62.188 9.719 0.231 1 76.19 758 ARG B O 1
ATOM 13311 N N . ASP B 1 759 ? -64.25 10.211 -0.572 1 52.22 759 ASP B N 1
ATOM 13312 C CA . ASP B 1 759 ? -65.062 9.945 0.6 1 52.22 759 ASP B CA 1
ATOM 13313 C C . ASP B 1 759 ? -64.812 8.523 1.122 1 52.22 759 ASP B C 1
ATOM 13315 O O . ASP B 1 759 ? -65 7.551 0.385 1 52.22 759 ASP B O 1
ATOM 13319 N N . SER B 1 760 ? -63.781 8.062 1.548 1 44.34 760 SER B N 1
ATOM 13320 C CA . SER B 1 760 ? -63.781 6.766 2.213 1 44.34 760 SER B CA 1
ATOM 13321 C C . SER B 1 760 ? -64.625 6.805 3.492 1 44.34 760 SER B C 1
ATOM 13323 O O . SER B 1 760 ? -64.188 7.43 4.477 1 44.34 760 SER B O 1
ATOM 13325 N N . SER B 1 761 ? -66 6.895 3.34 1 36.34 761 SER B N 1
ATOM 13326 C CA . SER B 1 761 ? -66.812 6.816 4.512 1 36.34 761 SER B CA 1
ATOM 13327 C C . SER B 1 761 ? -66.625 5.523 5.285 1 36.34 761 SER B C 1
ATOM 13329 O O . SER B 1 761 ? -66.438 4.457 4.691 1 36.34 761 SER B O 1
ATOM 13331 N N . HIS B 1 762 ? -65.75 5.344 6.125 1 33.19 762 HIS B N 1
ATOM 13332 C CA . HIS B 1 762 ? -65.688 4.148 6.957 1 33.19 762 HIS B CA 1
ATOM 13333 C C . HIS B 1 762 ? -66.812 4.152 7.988 1 33.19 762 HIS B C 1
ATOM 13335 O O . HIS B 1 762 ? -67 5.129 8.719 1 33.19 762 HIS B O 1
ATOM 13341 N N . ALA B 1 763 ? -67.938 3.506 7.672 1 32.38 763 ALA B N 1
ATOM 13342 C CA . ALA B 1 763 ? -69.062 3.307 8.609 1 32.38 763 ALA B CA 1
ATOM 13343 C C . ALA B 1 763 ? -68.625 2.385 9.75 1 32.38 763 ALA B C 1
ATOM 13345 O O . ALA B 1 763 ? -68.062 1.308 9.516 1 32.38 763 ALA B O 1
ATOM 13346 N N . VAL B 1 764 ? -68.125 2.814 10.906 1 32.5 764 VAL B N 1
ATOM 13347 C CA . VAL B 1 764 ? -67.75 2.014 12.07 1 32.5 764 VAL B CA 1
ATOM 13348 C C . VAL B 1 764 ? -69 1.664 12.859 1 32.5 764 VAL B C 1
ATOM 13350 O O . VAL B 1 764 ? -69.812 2.551 13.227 1 32.5 764 VAL B O 1
ATOM 13353 N N . SER B 1 765 ? -69.625 0.498 12.578 1 31.89 765 SER B N 1
ATOM 13354 C CA . SER B 1 765 ? -70.812 0.041 13.305 1 31.89 765 SER B CA 1
ATOM 13355 C C . SER B 1 765 ? -70.438 -0.656 14.602 1 31.89 765 SER B C 1
ATOM 13357 O O . SER B 1 765 ? -69.438 -1.393 14.648 1 31.89 765 SER B O 1
ATOM 13359 N N . PHE B 1 766 ? -70.625 -0.007 15.789 1 31.48 766 PHE B N 1
ATOM 13360 C CA . PHE B 1 766 ? -70.375 -0.525 17.125 1 31.48 766 PHE B CA 1
ATOM 13361 C C . PHE B 1 766 ? -71.438 -1.611 17.484 1 31.48 766 PHE B C 1
ATOM 13363 O O . PHE B 1 766 ? -72.625 -1.409 17.359 1 31.48 766 PHE B O 1
ATOM 13370 N N . GLN B 1 767 ? -71 -2.883 17.297 1 31.03 767 GLN B N 1
ATOM 13371 C CA . GLN B 1 767 ? -72 -3.936 17.594 1 31.03 767 GLN B CA 1
ATOM 13372 C C . GLN B 1 767 ? -72.562 -3.781 19 1 31.03 767 GLN B C 1
ATOM 13374 O O . GLN B 1 767 ? -73.75 -3.84 19.203 1 31.03 767 GLN B O 1
ATOM 13379 N N . ASN B 1 768 ? -71.625 -4.273 20.156 1 33.5 768 ASN B N 1
ATOM 13380 C CA . ASN B 1 768 ? -72.188 -4.48 21.469 1 33.5 768 ASN B CA 1
ATOM 13381 C C . ASN B 1 768 ? -72 -3.273 22.375 1 33.5 768 ASN B C 1
ATOM 13383 O O . ASN B 1 768 ? -70.875 -3.111 22.938 1 33.5 768 ASN B O 1
ATOM 13387 N N . LEU B 1 769 ? -72.188 -2.033 22.047 1 38.34 769 LEU B N 1
ATOM 13388 C CA . LEU B 1 769 ? -72.25 -1.01 23.078 1 38.34 769 LEU B CA 1
ATOM 13389 C C . LEU B 1 769 ? -73.438 -1.206 23.969 1 38.34 769 LEU B C 1
ATOM 13391 O O . LEU B 1 769 ? -74.562 -0.875 23.578 1 38.34 769 LEU B O 1
ATOM 13395 N N . SER B 1 770 ? -73.375 -2.383 24.625 1 40.97 770 SER B N 1
ATOM 13396 C CA . SER B 1 770 ? -74.562 -2.635 25.469 1 40.97 770 SER B CA 1
ATOM 13397 C C . SER B 1 770 ? -74.562 -1.739 26.703 1 40.97 770 SER B C 1
ATOM 13399 O O . SER B 1 770 ? -73.812 -2.012 27.672 1 40.97 770 SER B O 1
ATOM 13401 N N . GLU B 1 771 ? -74.25 -0.401 26.547 1 47.12 771 GLU B N 1
ATOM 13402 C CA . GLU B 1 771 ? -74.562 0.405 27.734 1 47.12 771 GLU B CA 1
ATOM 13403 C C . GLU B 1 771 ? -76 0.749 27.828 1 47.12 771 GLU B C 1
ATOM 13405 O O . GLU B 1 771 ? -76.688 1.076 26.828 1 47.12 771 GLU B O 1
ATOM 13410 N N . ASP B 1 772 ? -76.75 0.272 28.844 1 52.44 772 ASP B N 1
ATOM 13411 C CA . ASP B 1 772 ? -78.125 0.672 29.141 1 52.44 772 ASP B CA 1
ATOM 13412 C C . ASP B 1 772 ? -78.188 2.137 29.562 1 52.44 772 ASP B C 1
ATOM 13414 O O . ASP B 1 772 ? -77.438 2.566 30.453 1 52.44 772 ASP B O 1
ATOM 13418 N N . ILE B 1 773 ? -78.625 3.057 28.609 1 57.03 773 ILE B N 1
ATOM 13419 C CA . ILE B 1 773 ? -78.75 4.465 28.953 1 57.03 773 ILE B CA 1
ATOM 13420 C C . ILE B 1 773 ? -80.188 4.73 29.375 1 57.03 773 ILE B C 1
ATOM 13422 O O . ILE B 1 773 ? -81.125 4.555 28.578 1 57.03 773 ILE B O 1
ATOM 13426 N N . LYS B 1 774 ? -80.312 5.035 30.656 1 61 774 LYS B N 1
ATOM 13427 C CA . LYS B 1 774 ? -81.625 5.434 31.188 1 61 774 LYS B CA 1
ATOM 13428 C C . LYS B 1 774 ? -81.938 6.871 30.781 1 61 774 LYS B C 1
ATOM 13430 O O . LYS B 1 774 ? -81.438 7.82 31.344 1 61 774 LYS B O 1
ATOM 13435 N N . ILE B 1 775 ? -82.75 7.121 29.734 1 60.66 775 ILE B N 1
ATOM 13436 C CA . ILE B 1 775 ? -83 8.383 29.047 1 60.66 775 ILE B CA 1
ATOM 13437 C C . ILE B 1 775 ? -83.688 9.352 29.984 1 60.66 775 ILE B C 1
ATOM 13439 O O . ILE B 1 775 ? -83.5 10.57 29.875 1 60.66 775 ILE B O 1
ATOM 13443 N N . ASP B 1 776 ? -84.562 8.898 30.969 1 64.69 776 ASP B N 1
ATOM 13444 C CA . ASP B 1 776 ? -85.375 9.781 31.828 1 64.69 776 ASP B CA 1
ATOM 13445 C C . ASP B 1 776 ? -84.5 10.336 32.969 1 64.69 776 ASP B C 1
ATOM 13447 O O . ASP B 1 776 ? -84.875 11.297 33.625 1 64.69 776 ASP B O 1
ATOM 13451 N N . GLU B 1 777 ? -83.312 9.766 33.25 1 66.5 777 GLU B N 1
ATOM 13452 C CA . GLU B 1 777 ? -82.562 10.164 34.438 1 66.5 777 GLU B CA 1
ATOM 13453 C C . GLU B 1 777 ? -81.375 11.039 34.094 1 66.5 777 GLU B C 1
ATOM 13455 O O . GLU B 1 777 ? -80.75 11.625 34.969 1 66.5 777 GLU B O 1
ATOM 13460 N N . ILE B 1 778 ? -80.938 11 32.75 1 68.94 778 ILE B N 1
ATOM 13461 C CA . ILE B 1 778 ? -79.75 11.773 32.438 1 68.94 778 ILE B CA 1
ATOM 13462 C C . ILE B 1 778 ? -80 12.727 31.281 1 68.94 778 ILE B C 1
ATOM 13464 O O . ILE B 1 778 ? -80.812 12.406 30.375 1 68.94 778 ILE B O 1
ATOM 13468 N N . ASP B 1 779 ? -79.688 14.109 31.359 1 73.44 779 ASP B N 1
ATOM 13469 C CA . ASP B 1 779 ? -79.812 15.078 30.281 1 73.44 779 ASP B CA 1
ATOM 13470 C C . ASP B 1 779 ? -78.75 14.859 29.219 1 73.44 779 ASP B C 1
ATOM 13472 O O . ASP B 1 779 ? -78.938 15.094 28.031 1 73.44 779 ASP B O 1
ATOM 13476 N N . GLN B 1 780 ? -77.562 14.438 29.672 1 73.75 780 GLN B N 1
ATOM 13477 C CA . GLN B 1 780 ? -76.438 14.211 28.781 1 73.75 780 GLN B CA 1
ATOM 13478 C C . GLN B 1 780 ? -75.688 12.93 29.156 1 73.75 780 GLN B C 1
ATOM 13480 O O . GLN B 1 780 ? -75.625 12.586 30.328 1 73.75 780 GLN B O 1
ATOM 13485 N N . HIS B 1 781 ? -75.562 12.094 28.219 1 73.38 781 HIS B N 1
ATOM 13486 C CA . HIS B 1 781 ? -74.75 10.922 28.391 1 73.38 781 HIS B CA 1
ATOM 13487 C C . HIS B 1 781 ? -73.438 11.055 27.594 1 73.38 781 HIS B C 1
ATOM 13489 O O . HIS B 1 781 ? -73.438 11.469 26.438 1 73.38 781 HIS B O 1
ATOM 13495 N N . VAL B 1 782 ? -72.25 10.875 28.281 1 72.38 782 VAL B N 1
ATOM 13496 C CA . VAL B 1 782 ? -70.938 10.953 27.625 1 72.38 782 VAL B CA 1
ATOM 13497 C C . VAL B 1 782 ? -70.438 9.547 27.344 1 72.38 782 VAL B C 1
ATOM 13499 O O . VAL B 1 782 ? -70.25 8.75 28.266 1 72.38 782 VAL B O 1
ATOM 13502 N N . PHE B 1 783 ? -70.375 9.219 26.031 1 69.25 783 PHE B N 1
ATOM 13503 C CA . PHE B 1 783 ? -69.688 8.023 25.625 1 69.25 783 PHE B CA 1
ATOM 13504 C C . PHE B 1 783 ? -68.188 8.273 25.656 1 69.25 783 PHE B C 1
ATOM 13506 O O . PHE B 1 783 ? -67.688 9.219 25.031 1 69.25 783 PHE B O 1
ATOM 13513 N N . LYS B 1 784 ? -67.375 7.629 26.5 1 70.5 784 LYS B N 1
ATOM 13514 C CA . LYS B 1 784 ? -65.875 7.742 26.578 1 70.5 784 LYS B CA 1
ATOM 13515 C C . LYS B 1 784 ? -65.25 6.547 25.922 1 70.5 784 LYS B C 1
ATOM 13517 O O . LYS B 1 784 ? -65.625 5.402 26.125 1 70.5 784 LYS B O 1
ATOM 13522 N N . PHE B 1 785 ? -64.375 6.961 24.875 1 68.12 785 PHE B N 1
ATOM 13523 C CA . PHE B 1 785 ? -63.625 5.871 24.266 1 68.12 785 PHE B CA 1
ATOM 13524 C C . PHE B 1 785 ? -62.219 6.316 23.922 1 68.12 785 PHE B C 1
ATOM 13526 O O . PHE B 1 785 ? -61.938 7.516 23.844 1 68.12 785 PHE B O 1
ATOM 13533 N N . LYS B 1 786 ? -61.219 5.332 23.938 1 65.19 786 LYS B N 1
ATOM 13534 C CA . LYS B 1 786 ? -59.844 5.523 23.438 1 65.19 786 LYS B CA 1
ATOM 13535 C C . LYS B 1 786 ? -59.688 4.887 22.062 1 65.19 786 LYS B C 1
ATOM 13537 O O . LYS B 1 786 ? -60.344 3.898 21.734 1 65.19 786 LYS B O 1
ATOM 13542 N N . VAL B 1 787 ? -59.062 5.637 21.125 1 60.38 787 VAL B N 1
ATOM 13543 C CA . VAL B 1 787 ? -58.719 5.109 19.812 1 60.38 787 VAL B CA 1
ATOM 13544 C C . VAL B 1 787 ? -57.312 4.5 19.859 1 60.38 787 VAL B C 1
ATOM 13546 O O . VAL B 1 787 ? -56.344 5.168 20.234 1 60.38 787 VAL B O 1
ATOM 13549 N N . LEU B 1 788 ? -57.25 3.199 19.812 1 56.69 788 LEU B N 1
ATOM 13550 C CA . LEU B 1 788 ? -55.969 2.48 19.828 1 56.69 788 LEU B CA 1
ATOM 13551 C C . LEU B 1 788 ? -55.625 1.96 18.438 1 56.69 788 LEU B C 1
ATOM 13553 O O . LEU B 1 788 ? -56.5 1.474 17.719 1 56.69 788 LEU B O 1
ATOM 13557 N N . ASP B 1 789 ? -54.5 2.371 17.734 1 48.41 789 ASP B N 1
ATOM 13558 C CA . ASP B 1 789 ? -53.875 1.744 16.578 1 48.41 789 ASP B CA 1
ATOM 13559 C C . ASP B 1 789 ? -52.844 0.7 17.016 1 48.41 789 ASP B C 1
ATOM 13561 O O . ASP B 1 789 ? -51.781 1.045 17.531 1 48.41 789 ASP B O 1
ATOM 13565 N N . GLU B 1 790 ? -52.938 -0.45 16.812 1 47.09 790 GLU B N 1
ATOM 13566 C CA . GLU B 1 790 ? -52.031 -1.519 17.234 1 47.09 790 GLU B CA 1
ATOM 13567 C C . GLU B 1 790 ? -51.562 -1.304 18.672 1 47.09 790 GLU B C 1
ATOM 13569 O O . GLU B 1 790 ? -50.375 -1.186 18.922 1 47.09 790 GLU B O 1
ATOM 13574 N N . ASN B 1 791 ? -52.438 -1.013 19.656 1 51.94 791 ASN B N 1
ATOM 13575 C CA . ASN B 1 791 ? -52.281 -0.899 21.109 1 51.94 791 ASN B CA 1
ATOM 13576 C C . ASN B 1 791 ? -51.781 0.476 21.516 1 51.94 791 ASN B C 1
ATOM 13578 O O . ASN B 1 791 ? -51.469 0.704 22.688 1 51.94 791 ASN B O 1
ATOM 13582 N N . VAL B 1 792 ? -51.375 1.217 20.5 1 53.53 792 VAL B N 1
ATOM 13583 C CA . VAL B 1 792 ? -50.938 2.576 20.828 1 53.53 792 VAL B CA 1
ATOM 13584 C C . VAL B 1 792 ? -52.156 3.516 20.766 1 53.53 792 VAL B C 1
ATOM 13586 O O . VAL B 1 792 ? -52.938 3.477 19.812 1 53.53 792 VAL B O 1
ATOM 13589 N N . GLU B 1 793 ? -52.312 4.297 21.828 1 58.75 793 GLU B N 1
ATOM 13590 C CA . GLU B 1 793 ? -53.375 5.281 21.938 1 58.75 793 GLU B CA 1
ATOM 13591 C C . GLU B 1 793 ? -53.188 6.43 20.953 1 58.75 793 GLU B C 1
ATOM 13593 O O . GLU B 1 793 ? -52.094 6.977 20.844 1 58.75 793 GLU B O 1
ATOM 13598 N N . ILE B 1 794 ? -54.125 6.609 20.016 1 57.53 794 ILE B N 1
ATOM 13599 C CA . ILE B 1 794 ? -54.125 7.746 19.094 1 57.53 794 ILE B CA 1
ATOM 13600 C C . ILE B 1 794 ? -55.062 8.836 19.609 1 57.53 794 ILE B C 1
ATOM 13602 O O . ILE B 1 794 ? -56.25 8.594 19.812 1 57.53 794 ILE B O 1
ATOM 13606 N N . LYS B 1 795 ? -54.625 9.969 20.141 1 61.06 795 LYS B N 1
ATOM 13607 C CA . LYS B 1 795 ? -55.344 11.023 20.828 1 61.06 795 LYS B CA 1
ATOM 13608 C C . LYS B 1 795 ? -55.688 12.18 19.891 1 61.06 795 LYS B C 1
ATOM 13610 O O . LYS B 1 795 ? -56.531 13.016 20.203 1 61.06 795 LYS B O 1
ATOM 13615 N N . ASN B 1 796 ? -55.125 12.266 18.672 1 59.81 796 ASN B N 1
ATOM 13616 C CA . ASN B 1 796 ? -55.312 13.461 17.859 1 59.81 796 ASN B CA 1
ATOM 13617 C C . ASN B 1 796 ? -56.125 13.188 16.609 1 59.81 796 ASN B C 1
ATOM 13619 O O . ASN B 1 796 ? -55.875 13.75 15.547 1 59.81 796 ASN B O 1
ATOM 13623 N N . LEU B 1 797 ? -57.219 12.398 16.828 1 59.84 797 LEU B N 1
ATOM 13624 C CA . LEU B 1 797 ? -58.125 12.148 15.695 1 59.84 797 LEU B CA 1
ATOM 13625 C C . LEU B 1 797 ? -59.312 13.094 15.734 1 59.84 797 LEU B C 1
ATOM 13627 O O . LEU B 1 797 ? -59.812 13.438 16.812 1 59.84 797 LEU B O 1
ATOM 13631 N N . THR B 1 798 ? -59.594 13.758 14.648 1 64 798 THR B N 1
ATOM 13632 C CA . THR B 1 798 ? -60.844 14.492 14.516 1 64 798 THR B CA 1
ATOM 13633 C C . THR B 1 798 ? -61.969 13.547 14.148 1 64 798 THR B C 1
ATOM 13635 O O . THR B 1 798 ? -61.969 12.938 13.078 1 64 798 THR B O 1
ATOM 13638 N N . ILE B 1 799 ? -62.844 13.234 15.156 1 62.88 799 ILE B N 1
ATOM 13639 C CA . ILE B 1 799 ? -63.906 12.25 14.969 1 62.88 799 ILE B CA 1
ATOM 13640 C C . ILE B 1 799 ? -65.25 12.953 14.867 1 62.88 799 ILE B C 1
ATOM 13642 O O . ILE B 1 799 ? -65.438 14.055 15.406 1 62.88 799 ILE B O 1
ATOM 13646 N N . GLN B 1 800 ? -66.062 12.492 13.938 1 69.81 800 GLN B N 1
ATOM 13647 C CA . GLN B 1 800 ? -67.438 12.852 13.867 1 69.81 800 GLN B CA 1
ATOM 13648 C C . GLN B 1 800 ? -68.375 11.688 14.32 1 69.81 800 GLN B C 1
ATOM 13650 O O . GLN B 1 800 ? -68.062 10.531 14.031 1 69.81 800 GLN B O 1
ATOM 13655 N N . SER B 1 801 ? -69.25 12 15.305 1 68.38 801 SER B N 1
ATOM 13656 C CA . SER B 1 801 ? -70.125 10.984 15.844 1 68.38 801 SER B CA 1
ATOM 13657 C C . SER B 1 801 ? -71.562 11.344 15.586 1 68.38 801 SER B C 1
ATOM 13659 O O . SER B 1 801 ? -71.938 12.523 15.594 1 68.38 801 SER B O 1
ATOM 13661 N N . GLU B 1 802 ? -72.312 10.336 15.094 1 72.38 802 GLU B N 1
ATOM 13662 C CA . GLU B 1 802 ? -73.75 10.523 14.922 1 72.38 802 GLU B CA 1
ATOM 13663 C C . GLU B 1 802 ? -74.562 9.289 15.375 1 72.38 802 GLU B C 1
ATOM 13665 O O . GLU B 1 802 ? -74 8.188 15.438 1 72.38 802 GLU B O 1
ATOM 13670 N N . ILE B 1 803 ? -75.75 9.414 15.891 1 70.25 803 ILE B N 1
ATOM 13671 C CA . ILE B 1 803 ? -76.688 8.344 16.172 1 70.25 803 ILE B CA 1
ATOM 13672 C C . ILE B 1 803 ? -77.688 8.211 15 1 70.25 803 ILE B C 1
ATOM 13674 O O . ILE B 1 803 ? -78.25 9.203 14.555 1 70.25 803 ILE B O 1
ATOM 13678 N N . ASN B 1 804 ? -77.625 6.992 14.445 1 69.88 804 ASN B N 1
ATOM 13679 C CA . ASN B 1 804 ? -78.562 6.66 13.406 1 69.88 804 ASN B CA 1
ATOM 13680 C C . ASN B 1 804 ? -79.688 5.754 13.945 1 69.88 804 ASN B C 1
ATOM 13682 O O . ASN B 1 804 ? -79.375 4.68 14.484 1 69.88 804 ASN B O 1
ATOM 13686 N N . MET B 1 805 ? -80.938 6.266 13.984 1 69.38 805 MET B N 1
ATOM 13687 C CA . MET B 1 805 ? -82.125 5.527 14.406 1 69.38 805 MET B CA 1
ATOM 13688 C C . MET B 1 805 ? -82.938 5.137 13.211 1 69.38 805 MET B C 1
ATOM 13690 O O . MET B 1 805 ? -83.188 5.953 12.32 1 69.38 805 MET B O 1
ATOM 13694 N N . ILE B 1 806 ? -83.125 3.869 13.133 1 71.19 806 ILE B N 1
ATOM 13695 C CA . ILE B 1 806 ? -84.062 3.377 12.125 1 71.19 806 ILE B CA 1
ATOM 13696 C C . ILE B 1 806 ? -85.375 2.877 12.805 1 71.19 806 ILE B C 1
ATOM 13698 O O . ILE B 1 806 ? -85.312 2.006 13.68 1 71.19 806 ILE B O 1
ATOM 13702 N N . PHE B 1 807 ? -86.438 3.533 12.547 1 68.75 807 PHE B N 1
ATOM 13703 C CA . PHE B 1 807 ? -87.75 3.207 13.109 1 68.75 807 PHE B CA 1
ATOM 13704 C C . PHE B 1 807 ? -88.5 2.197 12.234 1 68.75 807 PHE B C 1
ATOM 13706 O O . PHE B 1 807 ? -88.188 2.066 11.047 1 68.75 807 PHE B O 1
ATOM 13713 N N . LYS B 1 808 ? -89.375 1.32 12.758 1 68.44 808 LYS B N 1
ATOM 13714 C CA . LYS B 1 808 ? -90.125 0.258 12.078 1 68.44 808 LYS B CA 1
ATOM 13715 C C . LYS B 1 808 ? -90.812 0.795 10.859 1 68.44 808 LYS B C 1
ATOM 13717 O O . LYS B 1 808 ? -91.062 0.072 9.883 1 68.44 808 LYS B O 1
ATOM 13722 N N . ASN B 1 809 ? -91.188 2.061 10.953 1 66.62 809 ASN B N 1
ATOM 13723 C CA . ASN B 1 809 ? -91.875 2.609 9.812 1 66.62 809 ASN B CA 1
ATOM 13724 C C . ASN B 1 809 ? -90.938 3.014 8.688 1 66.62 809 ASN B C 1
ATOM 13726 O O . ASN B 1 809 ? -91.375 3.494 7.641 1 66.62 809 ASN B O 1
ATOM 13730 N N . GLY B 1 810 ? -89.562 2.682 8.828 1 65.75 810 GLY B N 1
ATOM 13731 C CA . GLY B 1 810 ? -88.562 2.969 7.777 1 65.75 810 GLY B CA 1
ATOM 13732 C C . GLY B 1 810 ? -87.938 4.328 7.93 1 65.75 810 GLY B C 1
ATOM 13733 O O . GLY B 1 810 ? -87 4.668 7.18 1 65.75 810 GLY B O 1
ATOM 13734 N N . GLU B 1 811 ? -88.5 5.184 8.781 1 68.94 811 GLU B N 1
ATOM 13735 C CA . GLU B 1 811 ? -87.875 6.516 8.969 1 68.94 811 GLU B CA 1
ATOM 13736 C C . GLU B 1 811 ? -86.562 6.438 9.656 1 68.94 811 GLU B C 1
ATOM 13738 O O . GLU B 1 811 ? -86.375 5.676 10.609 1 68.94 811 GLU B O 1
ATOM 13743 N N . LYS B 1 812 ? -85.5 7.027 9.016 1 70.62 812 LYS B N 1
ATOM 13744 C CA . LYS B 1 812 ? -84.125 7.133 9.539 1 70.62 812 LYS B CA 1
ATOM 13745 C C . LYS B 1 812 ? -83.875 8.531 10.094 1 70.62 812 LYS B C 1
ATOM 13747 O O . LYS B 1 812 ? -84.188 9.531 9.453 1 70.62 812 LYS B O 1
ATOM 13752 N N . VAL B 1 813 ? -83.625 8.617 11.344 1 72.5 813 VAL B N 1
ATOM 13753 C CA . VAL B 1 813 ? -83.25 9.867 11.992 1 72.5 813 VAL B CA 1
ATOM 13754 C C . VAL B 1 813 ? -81.75 9.828 12.398 1 72.5 813 VAL B C 1
ATOM 13756 O O . VAL B 1 813 ? -81.312 8.867 13.031 1 72.5 813 VAL B O 1
ATOM 13759 N N . THR B 1 814 ? -80.938 10.656 11.766 1 72.69 814 THR B N 1
ATOM 13760 C CA . THR B 1 814 ? -79.5 10.797 12.125 1 72.69 814 THR B CA 1
ATOM 13761 C C . THR B 1 814 ? -79.312 12.047 12.977 1 72.69 814 THR B C 1
ATOM 13763 O O . THR B 1 814 ? -79.688 13.148 12.586 1 72.69 814 THR B O 1
ATOM 13766 N N . ILE B 1 815 ? -78.938 11.938 14.25 1 74.06 815 ILE B N 1
ATOM 13767 C CA . ILE B 1 815 ? -78.625 13.031 15.164 1 74.06 815 ILE B CA 1
ATOM 13768 C C . ILE B 1 815 ? -77.062 13.148 15.32 1 74.06 815 ILE B C 1
ATOM 13770 O O . ILE B 1 815 ? -76.438 12.227 15.812 1 74.06 815 ILE B O 1
ATOM 13774 N N . PRO B 1 816 ? -76.375 14.125 14.664 1 74.69 816 PRO B N 1
ATOM 13775 C CA . PRO B 1 816 ? -75 14.336 14.906 1 74.69 816 PRO B CA 1
ATOM 13776 C C . PRO B 1 816 ? -74.688 14.586 16.375 1 74.69 816 PRO B C 1
ATOM 13778 O O . PRO B 1 816 ? -75.438 15.25 17.078 1 74.69 816 PRO B O 1
ATOM 13781 N N . LEU B 1 817 ? -73.625 14.031 16.891 1 75.06 817 LEU B N 1
ATOM 13782 C CA . LEU B 1 817 ? -73.25 14.172 18.281 1 75.06 817 LEU B CA 1
ATOM 13783 C C . LEU B 1 817 ? -72 15.008 18.391 1 75.06 817 LEU B C 1
ATOM 13785 O O . LEU B 1 817 ? -71.188 15.047 17.453 1 75.06 817 LEU B O 1
ATOM 13789 N N . VAL B 1 818 ? -71.812 15.852 19.391 1 75.88 818 VAL B N 1
ATOM 13790 C CA . VAL B 1 818 ? -70.625 16.625 19.703 1 75.88 818 VAL B CA 1
ATOM 13791 C C . VAL B 1 818 ? -69.562 15.719 20.344 1 75.88 818 VAL B C 1
ATOM 13793 O O . VAL B 1 818 ? -69.875 14.961 21.266 1 75.88 818 VAL B O 1
ATOM 13796 N N . ASN B 1 819 ? -68.375 15.594 19.625 1 72.38 819 ASN B N 1
ATOM 13797 C CA . ASN B 1 819 ? -67.312 14.828 20.188 1 72.38 819 ASN B CA 1
ATOM 13798 C C . ASN B 1 819 ? -66.062 15.711 20.469 1 72.38 819 ASN B C 1
ATOM 13800 O O . ASN B 1 819 ? -65.875 16.75 19.828 1 72.38 819 ASN B O 1
ATOM 13804 N N . HIS B 1 820 ? -65.375 15.586 21.531 1 74.56 820 HIS B N 1
ATOM 13805 C CA . HIS B 1 820 ? -64.062 16.219 21.844 1 74.56 820 HIS B CA 1
ATOM 13806 C C . HIS B 1 820 ? -63.156 15.25 22.594 1 74.56 820 HIS B C 1
ATOM 13808 O O . HIS B 1 820 ? -63.625 14.305 23.219 1 74.56 820 HIS B O 1
ATOM 13814 N N . PHE B 1 821 ? -61.812 15.367 22.375 1 73.62 821 PHE B N 1
ATOM 13815 C CA . PHE B 1 821 ? -60.844 14.672 23.188 1 73.62 821 PHE B CA 1
ATOM 13816 C C . PHE B 1 821 ? -60.625 15.391 24.516 1 73.62 821 PHE B C 1
ATOM 13818 O O . PHE B 1 821 ? -60.281 16.578 24.547 1 73.62 821 PHE B O 1
ATOM 13825 N N . ASP B 1 822 ? -60.969 14.773 25.672 1 72 822 ASP B N 1
ATOM 13826 C CA . ASP B 1 822 ? -60.75 15.352 27 1 72 822 ASP B CA 1
ATOM 13827 C C . ASP B 1 822 ? -59.344 15.023 27.516 1 72 822 ASP B C 1
ATOM 13829 O O . ASP B 1 822 ? -59.031 13.867 27.828 1 72 822 ASP B O 1
ATOM 13833 N N . THR B 1 823 ? -58.438 15.945 27.438 1 71.06 823 THR B N 1
ATOM 13834 C CA . THR B 1 823 ? -57.062 15.812 27.844 1 71.06 823 THR B CA 1
ATOM 13835 C C . THR B 1 823 ? -56.969 15.414 29.312 1 71.06 823 THR B C 1
ATOM 13837 O O . THR B 1 823 ? -55.969 14.844 29.75 1 71.06 823 THR B O 1
ATOM 13840 N N . LYS B 1 824 ? -57.781 15.711 30.125 1 70.12 824 LYS B N 1
ATOM 13841 C CA . LYS B 1 824 ? -57.75 15.383 31.547 1 70.12 824 LYS B CA 1
ATOM 13842 C C . LYS B 1 824 ? -58.031 13.898 31.781 1 70.12 824 LYS B C 1
ATOM 13844 O O . LYS B 1 824 ? -57.344 13.258 32.594 1 70.12 824 LYS B O 1
ATOM 13849 N N . ASP B 1 825 ? -59 13.258 31.047 1 70.88 825 ASP B N 1
ATOM 13850 C CA . ASP B 1 825 ? -59.375 11.867 31.266 1 70.88 825 ASP B CA 1
ATOM 13851 C C . ASP B 1 825 ? -58.781 10.969 30.188 1 70.88 825 ASP B C 1
ATOM 13853 O O . ASP B 1 825 ? -58.875 9.742 30.266 1 70.88 825 ASP B O 1
ATOM 13857 N N . ASP B 1 826 ? -57.969 11.555 29.188 1 67.06 826 ASP B N 1
ATOM 13858 C CA . ASP B 1 826 ? -57.219 10.945 28.078 1 67.06 826 ASP B CA 1
ATOM 13859 C C . ASP B 1 826 ? -58.125 10.031 27.25 1 67.06 826 ASP B C 1
ATOM 13861 O O . ASP B 1 826 ? -57.719 8.938 26.859 1 67.06 826 ASP B O 1
ATOM 13865 N N . ASN B 1 827 ? -59.438 10.43 27.125 1 72.44 827 ASN B N 1
ATOM 13866 C CA . ASN B 1 827 ? -60.438 9.703 26.312 1 72.44 827 ASN B CA 1
ATOM 13867 C C . ASN B 1 827 ? -61.125 10.633 25.344 1 72.44 827 ASN B C 1
ATOM 13869 O O . ASN B 1 827 ? -61.25 11.836 25.594 1 72.44 827 ASN B O 1
ATOM 13873 N N . TYR B 1 828 ? -61.625 10.125 24.109 1 72.5 828 TYR B N 1
ATOM 13874 C CA . TYR B 1 828 ? -62.625 10.797 23.281 1 72.5 828 TYR B CA 1
ATOM 13875 C C . TYR B 1 828 ? -64 10.742 23.938 1 72.5 828 TYR B C 1
ATOM 13877 O O . TYR B 1 828 ? -64.375 9.711 24.453 1 72.5 828 TYR B O 1
ATOM 13885 N N . HIS B 1 829 ? -64.625 11.883 24.109 1 74.25 829 HIS B N 1
ATOM 13886 C CA . HIS B 1 829 ? -65.938 12.047 24.641 1 74.25 829 HIS B CA 1
ATOM 13887 C C . HIS B 1 829 ? -66.938 12.312 23.531 1 74.25 829 HIS B C 1
ATOM 13889 O O . HIS B 1 829 ? -66.75 13.195 22.688 1 74.25 829 HIS B O 1
ATOM 13895 N N . VAL B 1 830 ? -67.938 11.469 23.328 1 71.88 830 VAL B N 1
ATOM 13896 C CA . VAL B 1 830 ? -69.125 11.742 22.484 1 71.88 830 VAL B CA 1
ATOM 13897 C C . VAL B 1 830 ? -70.312 12 23.344 1 71.88 830 VAL B C 1
ATOM 13899 O O . VAL B 1 830 ? -70.75 11.133 24.125 1 71.88 830 VAL B O 1
ATOM 13902 N N . LEU B 1 831 ? -70.75 13.266 23.281 1 76.56 831 LEU B N 1
ATOM 13903 C CA . LEU B 1 831 ? -71.875 13.727 24.125 1 76.56 831 LEU B CA 1
ATOM 13904 C C . LEU B 1 831 ? -73.188 13.477 23.453 1 76.56 831 LEU B C 1
ATOM 13906 O O . LEU B 1 831 ? -73.438 13.93 22.328 1 76.56 831 LEU B O 1
ATOM 13910 N N . LEU B 1 832 ? -73.938 12.656 24.094 1 72.19 832 LEU B N 1
ATOM 13911 C CA . LEU B 1 832 ? -75.375 12.438 23.688 1 72.19 832 LEU B CA 1
ATOM 13912 C C . LEU B 1 832 ? -76.312 13.211 24.594 1 72.19 832 LEU B C 1
ATOM 13914 O O . LEU B 1 832 ? -76.375 12.953 25.797 1 72.19 832 LEU B O 1
ATOM 13918 N N . ASN B 1 833 ? -76.812 14.328 24.047 1 74.5 833 ASN B N 1
ATOM 13919 C CA . ASN B 1 833 ? -77.875 15.023 24.719 1 74.5 833 ASN B CA 1
ATOM 13920 C C . ASN B 1 833 ? -79.188 14.234 24.641 1 74.5 833 ASN B C 1
ATOM 13922 O O . ASN B 1 833 ? -79.812 14.125 23.578 1 74.5 833 ASN B O 1
ATOM 13926 N N . VAL B 1 834 ? -79.625 13.648 25.719 1 71.88 834 VAL B N 1
ATOM 13927 C CA . VAL B 1 834 ? -80.75 12.734 25.828 1 71.88 834 VAL B CA 1
ATOM 13928 C C . VAL B 1 834 ? -82 13.461 25.469 1 71.88 834 VAL B C 1
ATOM 13930 O O . VAL B 1 834 ? -82.938 12.867 24.938 1 71.88 834 VAL B O 1
ATOM 13933 N N . LYS B 1 835 ? -82 14.836 25.625 1 74.44 835 LYS B N 1
ATOM 13934 C CA . LYS B 1 835 ? -83.188 15.602 25.266 1 74.44 835 LYS B CA 1
ATOM 13935 C C . LYS B 1 835 ? -83.438 15.555 23.766 1 74.44 835 LYS B C 1
ATOM 13937 O O . LYS B 1 835 ? -84.562 15.469 23.312 1 74.44 835 LYS B O 1
ATOM 13942 N N . ASP B 1 836 ? -82.312 15.531 23.031 1 71.44 836 ASP B N 1
ATOM 13943 C CA . ASP B 1 836 ? -82.438 15.523 21.578 1 71.44 836 ASP B CA 1
ATOM 13944 C C . ASP B 1 836 ? -82.938 14.156 21.078 1 71.44 836 ASP B C 1
ATOM 13946 O O . ASP B 1 836 ? -83.625 14.078 20.094 1 71.44 836 ASP B O 1
ATOM 13950 N N . LEU B 1 837 ? -82.562 13.188 21.812 1 67.25 837 LEU B N 1
ATOM 13951 C CA . LEU B 1 837 ? -83 11.836 21.5 1 67.25 837 LEU B CA 1
ATOM 13952 C C . LEU B 1 837 ? -84.438 11.633 21.891 1 67.25 837 LEU B C 1
ATOM 13954 O O . LEU B 1 837 ? -85.188 11.008 21.141 1 67.25 837 LEU B O 1
ATOM 13958 N N . LYS B 1 838 ? -84.812 12.219 23 1 70.31 838 LYS B N 1
ATOM 13959 C CA . LYS B 1 838 ? -86.125 12.102 23.5 1 70.31 838 LYS B CA 1
ATOM 13960 C C . LYS B 1 838 ? -87.125 12.711 22.516 1 70.31 838 LYS B C 1
ATOM 13962 O O . LYS B 1 838 ? -88.25 12.18 22.344 1 70.31 838 LYS B O 1
ATOM 13967 N N . LYS B 1 839 ? -86.75 13.875 21.969 1 71.81 839 LYS B N 1
ATOM 13968 C CA . LYS B 1 839 ? -87.625 14.547 21.031 1 71.81 839 LYS B CA 1
ATOM 13969 C C . LYS B 1 839 ? -88.062 13.609 19.906 1 71.81 839 LYS B C 1
ATOM 13971 O O . LYS B 1 839 ? -89.188 13.633 19.469 1 71.81 839 LYS B O 1
ATOM 13976 N N . HIS B 1 840 ? -87.062 12.75 19.516 1 67 840 HIS B N 1
ATOM 13977 C CA . HIS B 1 840 ? -87.375 11.875 18.391 1 67 840 HIS B CA 1
ATOM 13978 C C . HIS B 1 840 ? -87.938 10.547 18.875 1 67 840 HIS B C 1
ATOM 13980 O O . HIS B 1 840 ? -88.812 9.953 18.203 1 67 840 HIS B O 1
ATOM 13986 N N . LEU B 1 841 ? -87.5 10.203 20.047 1 65.06 841 LEU B N 1
ATOM 13987 C CA . LEU B 1 841 ? -88.062 8.969 20.625 1 65.06 841 LEU B CA 1
ATOM 13988 C C . LEU B 1 841 ? -89.5 9.164 21.062 1 65.06 841 LEU B C 1
ATOM 13990 O O . LEU B 1 841 ? -90.312 8.234 20.969 1 65.06 841 LEU B O 1
ATOM 13994 N N . ASN B 1 842 ? -89.688 10.398 21.578 1 63.28 842 ASN B N 1
ATOM 13995 C CA . ASN B 1 842 ? -91.062 10.68 22 1 63.28 842 ASN B CA 1
ATOM 13996 C C . ASN B 1 842 ? -92.062 10.672 20.828 1 63.28 842 ASN B C 1
ATOM 13998 O O . ASN B 1 842 ? -93.188 10.32 20.984 1 63.28 842 ASN B O 1
ATOM 14002 N N . GLN B 1 843 ? -91.438 11.242 19.672 1 57.47 843 GLN B N 1
ATOM 14003 C CA . GLN B 1 843 ? -92.312 11.273 18.531 1 57.47 843 GLN B CA 1
ATOM 14004 C C . GLN B 1 843 ? -92.625 9.867 18.031 1 57.47 843 GLN B C 1
ATOM 14006 O O . GLN B 1 843 ? -93.688 9.617 17.469 1 57.47 843 GLN B O 1
ATOM 14011 N N . PHE B 1 844 ? -91.625 8.984 18.219 1 52.25 844 PHE B N 1
ATOM 14012 C CA . PHE B 1 844 ? -91.812 7.645 17.672 1 52.25 844 PHE B CA 1
ATOM 14013 C C . PHE B 1 844 ? -91.875 6.609 18.797 1 52.25 844 PHE B C 1
ATOM 14015 O O . PHE B 1 844 ? -91.688 5.418 18.562 1 52.25 844 PHE B O 1
ATOM 14022 N N . TRP B 1 845 ? -92 7.039 19.969 1 46.09 845 TRP B N 1
ATOM 14023 C CA . TRP B 1 845 ? -91.938 6.219 21.172 1 46.09 845 TRP B CA 1
ATOM 14024 C C . TRP B 1 845 ? -93 5.137 21.188 1 46.09 845 TRP B C 1
ATOM 14026 O O . TRP B 1 845 ? -93.5 4.754 22.234 1 46.09 845 TRP B O 1
ATOM 14036 N N . SER B 1 846 ? -93.625 4.895 20.016 1 48.91 846 SER B N 1
ATOM 14037 C CA . SER B 1 846 ? -94.375 3.705 20.375 1 48.91 846 SER B CA 1
ATOM 14038 C C . SER B 1 846 ? -93.438 2.521 20.656 1 48.91 846 SER B C 1
ATOM 14040 O O . SER B 1 846 ? -92.312 2.455 20.141 1 48.91 846 SER B O 1
ATOM 14042 N N . LYS B 1 847 ? -93.375 1.836 21.828 1 48.12 847 LYS B N 1
ATOM 14043 C CA . LYS B 1 847 ? -92.625 0.71 22.328 1 48.12 847 LYS B CA 1
ATOM 14044 C C . LYS B 1 847 ? -91.938 -0.034 21.188 1 48.12 847 LYS B C 1
ATOM 14046 O O . LYS B 1 847 ? -90.812 -0.464 21.312 1 48.12 847 LYS B O 1
ATOM 14051 N N . ASP B 1 848 ? -92.688 -0.394 20.125 1 50.16 848 ASP B N 1
ATOM 14052 C CA . ASP B 1 848 ? -92.312 -1.246 18.984 1 50.16 848 ASP B CA 1
ATOM 14053 C C . ASP B 1 848 ? -91.75 -0.417 17.828 1 50.16 848 ASP B C 1
ATOM 14055 O O . ASP B 1 848 ? -91.562 -0.943 16.734 1 50.16 848 ASP B O 1
ATOM 14059 N N . ALA B 1 849 ? -91.625 0.91 17.953 1 55.94 849 ALA B N 1
ATOM 14060 C CA . ALA B 1 849 ? -91.438 1.684 16.734 1 55.94 849 ALA B CA 1
ATOM 14061 C C . ALA B 1 849 ? -89.938 1.74 16.359 1 55.94 849 ALA B C 1
ATOM 14063 O O . ALA B 1 849 ? -89.625 1.936 15.18 1 55.94 849 ALA B O 1
ATOM 14064 N N . LEU B 1 850 ? -89 1.753 17.328 1 55.97 850 LEU B N 1
ATOM 14065 C CA . LEU B 1 850 ? -87.562 1.861 17 1 55.97 850 LEU B CA 1
ATOM 14066 C C . LEU B 1 850 ? -87 0.505 16.609 1 55.97 850 LEU B C 1
ATOM 14068 O O . LEU B 1 850 ? -87.188 -0.484 17.312 1 55.97 850 LEU B O 1
ATOM 14072 N N . SER B 1 851 ? -86.625 0.264 15.344 1 60.66 851 SER B N 1
ATOM 14073 C CA . SER B 1 851 ? -86.062 -0.991 14.844 1 60.66 851 SER B CA 1
ATOM 14074 C C . SER B 1 851 ? -84.625 -1.12 15.203 1 60.66 851 SER B C 1
ATOM 14076 O O . SER B 1 851 ? -84.125 -2.178 15.656 1 60.66 851 SER B O 1
ATOM 14078 N N . LYS B 1 852 ? -83.75 -0.036 14.93 1 67.56 852 LYS B N 1
ATOM 14079 C CA . LYS B 1 852 ? -82.312 -0.064 15.148 1 67.56 852 LYS B CA 1
ATOM 14080 C C . LYS B 1 852 ? -81.75 1.325 15.5 1 67.56 852 LYS B C 1
ATOM 14082 O O . LYS B 1 852 ? -82.25 2.328 14.969 1 67.56 852 LYS B O 1
ATOM 14087 N N . ILE B 1 853 ? -81 1.494 16.672 1 63.72 853 ILE B N 1
ATOM 14088 C CA . ILE B 1 853 ? -80.25 2.701 16.969 1 63.72 853 ILE B CA 1
ATOM 14089 C C . ILE B 1 853 ? -78.75 2.406 16.891 1 63.72 853 ILE B C 1
ATOM 14091 O O . ILE B 1 853 ? -78.25 1.459 17.516 1 63.72 853 ILE B O 1
ATOM 14095 N N . ASP B 1 854 ? -78 3.064 15.914 1 65 854 ASP B N 1
ATOM 14096 C CA . ASP B 1 854 ? -76.562 2.934 15.742 1 65 854 ASP B CA 1
ATOM 14097 C C . ASP B 1 854 ? -75.812 4.215 16.156 1 65 854 ASP B C 1
ATOM 14099 O O . ASP B 1 854 ? -76.312 5.316 15.82 1 65 854 ASP B O 1
ATOM 14103 N N . LEU B 1 855 ? -74.938 4.156 17.141 1 64.25 855 LEU B N 1
ATOM 14104 C CA . LEU B 1 855 ? -73.938 5.207 17.312 1 64.25 855 LEU B CA 1
ATOM 14105 C C . LEU B 1 855 ? -72.75 5.035 16.312 1 64.25 855 LEU B C 1
ATOM 14107 O O . LEU B 1 855 ? -72.125 4 16.312 1 64.25 855 LEU B O 1
ATOM 14111 N N . ILE B 1 856 ? -72.625 5.957 15.383 1 64.69 856 ILE B N 1
ATOM 14112 C CA . ILE B 1 856 ? -71.562 5.973 14.352 1 64.69 856 ILE B CA 1
ATOM 14113 C C . ILE B 1 856 ? -70.5 7.004 14.703 1 64.69 856 ILE B C 1
ATOM 14115 O O . ILE B 1 856 ? -70.812 8.164 14.961 1 64.69 856 ILE B O 1
ATOM 14119 N N . ILE B 1 857 ? -69.312 6.598 15.102 1 62.28 857 ILE B N 1
ATOM 14120 C CA . ILE B 1 857 ? -68.125 7.457 15.305 1 62.28 857 ILE B CA 1
ATOM 14121 C C . ILE B 1 857 ? -67.188 7.316 14.117 1 62.28 857 ILE B C 1
ATOM 14123 O O . ILE B 1 857 ? -66.75 6.207 13.781 1 62.28 857 ILE B O 1
ATOM 14127 N N . GLU B 1 858 ? -66.938 8.406 13.422 1 60.84 858 GLU B N 1
ATOM 14128 C CA . GLU B 1 858 ? -66.125 8.461 12.242 1 60.84 858 GLU B CA 1
ATOM 14129 C C . GLU B 1 858 ? -64.938 9.445 12.438 1 60.84 858 GLU B C 1
ATOM 14131 O O . GLU B 1 858 ? -65.125 10.477 13.086 1 60.84 858 GLU B O 1
ATOM 14136 N N . GLU B 1 859 ? -63.656 9.078 12.219 1 59.09 859 GLU B N 1
ATOM 14137 C CA . GLU B 1 859 ? -62.531 10.016 12.195 1 59.09 859 GLU B CA 1
ATOM 14138 C C . GLU B 1 859 ? -62.625 10.961 11.008 1 59.09 859 GLU B C 1
ATOM 14140 O O . GLU B 1 859 ? -62.875 10.523 9.875 1 59.09 859 GLU B O 1
ATOM 14145 N N . ILE B 1 860 ? -62.531 12.328 11.312 1 51.94 860 ILE B N 1
ATOM 14146 C CA . ILE B 1 860 ? -62.438 13.344 10.266 1 51.94 860 ILE B CA 1
ATOM 14147 C C . ILE B 1 860 ? -60.969 13.727 10.055 1 51.94 860 ILE B C 1
ATOM 14149 O O . ILE B 1 860 ? -60.281 14.125 11 1 51.94 860 ILE B O 1
ATOM 14153 N N . VAL B 1 861 ? -60.094 13.086 9.266 1 45.16 861 VAL B N 1
ATOM 14154 C CA . VAL B 1 861 ? -58.719 13.43 9.047 1 45.16 861 VAL B CA 1
ATOM 14155 C C . VAL B 1 861 ? -58.594 14.883 8.609 1 45.16 861 VAL B C 1
ATOM 14157 O O . VAL B 1 861 ? -59.188 15.289 7.617 1 45.16 861 VAL B O 1
ATOM 14160 N N . LYS B 1 862 ? -58.312 15.648 9.484 1 41.88 862 LYS B N 1
ATOM 14161 C CA . LYS B 1 862 ? -58.062 17.016 9.023 1 41.88 862 LYS B CA 1
ATOM 14162 C C . LYS B 1 862 ? -57.031 17.031 7.91 1 41.88 862 LYS B C 1
ATOM 14164 O O . LYS B 1 862 ? -57.219 17.656 6.871 1 41.88 862 LYS B O 1
ATOM 14169 N N . GLY B 1 863 ? -55.625 17.344 8.258 1 33.44 863 GLY B N 1
ATOM 14170 C CA . GLY B 1 863 ? -54.531 17.797 7.402 1 33.44 863 GLY B CA 1
ATOM 14171 C C . GLY B 1 863 ? -53.969 16.688 6.52 1 33.44 863 GLY B C 1
ATOM 14172 O O . GLY B 1 863 ? -54.281 16.625 5.328 1 33.44 863 GLY B O 1
ATOM 14173 N N . LYS B 1 864 ? -52.5 16.203 6.898 1 34.53 864 LYS B N 1
ATOM 14174 C CA . LYS B 1 864 ? -51.844 15.305 5.961 1 34.53 864 LYS B CA 1
ATOM 14175 C C . LYS B 1 864 ? -52.625 13.992 5.824 1 34.53 864 LYS B C 1
ATOM 14177 O O . LYS B 1 864 ? -53.188 13.5 6.797 1 34.53 864 LYS B O 1
ATOM 14182 N N . ASN B 1 865 ? -52.875 13.695 4.641 1 29.16 865 ASN B N 1
ATOM 14183 C CA . ASN B 1 865 ? -53.469 12.484 4.078 1 29.16 865 ASN B CA 1
ATOM 14184 C C . ASN B 1 865 ? -52.781 11.234 4.629 1 29.16 865 ASN B C 1
ATOM 14186 O O . ASN B 1 865 ? -52 10.578 3.922 1 29.16 865 ASN B O 1
ATOM 14190 N N . LYS B 1 866 ? -51.812 11.242 5.715 1 30.81 866 LYS B N 1
ATOM 14191 C CA . LYS B 1 866 ? -51.344 9.883 5.984 1 30.81 866 LYS B CA 1
ATOM 14192 C C . LYS B 1 866 ? -52.531 8.961 6.266 1 30.81 866 LYS B C 1
ATOM 14194 O O . LYS B 1 866 ? -53.406 9.273 7.09 1 30.81 866 LYS B O 1
ATOM 14199 N N . LEU B 1 867 ? -52.75 8.203 5.199 1 29.14 867 LEU B N 1
ATOM 14200 C CA . LEU B 1 867 ? -53.688 7.086 5.203 1 29.14 867 LEU B CA 1
ATOM 14201 C C . LEU B 1 867 ? -53.531 6.258 6.477 1 29.14 867 LEU B C 1
ATOM 14203 O O . LEU B 1 867 ? -52.469 5.711 6.746 1 29.14 867 LEU B O 1
ATOM 14207 N N . LEU B 1 868 ? -53.938 6.75 7.633 1 29.17 868 LEU B N 1
ATOM 14208 C CA . LEU B 1 868 ? -53.969 5.914 8.828 1 29.17 868 LEU B CA 1
ATOM 14209 C C . LEU B 1 868 ? -54.562 4.539 8.516 1 29.17 868 LEU B C 1
ATOM 14211 O O . LEU B 1 868 ? -55.469 4.418 7.699 1 29.17 868 LEU B O 1
ATOM 14215 N N . ARG B 1 869 ? -53.562 3.438 8.445 1 28.67 869 ARG B N 1
ATOM 14216 C CA . ARG B 1 869 ? -54.031 2.051 8.398 1 28.67 869 ARG B CA 1
ATOM 14217 C C . ARG B 1 869 ? -55.312 1.871 9.203 1 28.67 869 ARG B C 1
ATOM 14219 O O . ARG B 1 869 ? -55.406 2.318 10.344 1 28.67 869 ARG B O 1
ATOM 14226 N N . VAL B 1 870 ? -56.375 1.899 8.547 1 28.91 870 VAL B N 1
ATOM 14227 C CA . VAL B 1 870 ? -57.781 1.664 8.938 1 28.91 870 VAL B CA 1
ATOM 14228 C C . VAL B 1 870 ? -57.875 0.37 9.742 1 28.91 870 VAL B C 1
ATOM 14230 O O . VAL B 1 870 ? -57.688 -0.722 9.195 1 28.91 870 VAL B O 1
ATOM 14233 N N . GLN B 1 871 ? -56.938 0.139 10.773 1 27.7 871 GLN B N 1
ATOM 14234 C CA . GLN B 1 871 ? -57.156 -1.074 11.555 1 27.7 871 GLN B CA 1
ATOM 14235 C C . GLN B 1 871 ? -58.469 -0.983 12.352 1 27.7 871 GLN B C 1
ATOM 14237 O O . GLN B 1 871 ? -58.812 0.091 12.836 1 27.7 871 GLN B O 1
ATOM 14242 N N . PRO B 1 872 ? -59.312 -2.01 12.242 1 28.02 872 PRO B N 1
ATOM 14243 C CA . PRO B 1 872 ? -60.562 -2.131 13.031 1 28.02 872 PRO B CA 1
ATOM 14244 C C . PRO B 1 872 ? -60.344 -1.804 14.508 1 28.02 872 PRO B C 1
ATOM 14246 O O . PRO B 1 872 ? -59.375 -2.285 15.117 1 28.02 872 PRO B O 1
ATOM 14249 N N . ILE B 1 873 ? -60.406 -0.572 14.836 1 28.94 873 ILE B N 1
ATOM 14250 C CA . ILE B 1 873 ? -60.25 -0.173 16.234 1 28.94 873 ILE B CA 1
ATOM 14251 C C . ILE B 1 873 ? -61.438 -0.729 17.047 1 28.94 873 ILE B C 1
ATOM 14253 O O . ILE B 1 873 ? -62.594 -0.491 16.719 1 28.94 873 ILE B O 1
ATOM 14257 N N . THR B 1 874 ? -61.156 -1.909 17.656 1 26.64 874 THR B N 1
ATOM 14258 C CA . THR B 1 874 ? -62.094 -2.469 18.625 1 26.64 874 THR B CA 1
ATOM 14259 C C . THR B 1 874 ? -62.156 -1.609 19.875 1 26.64 874 THR B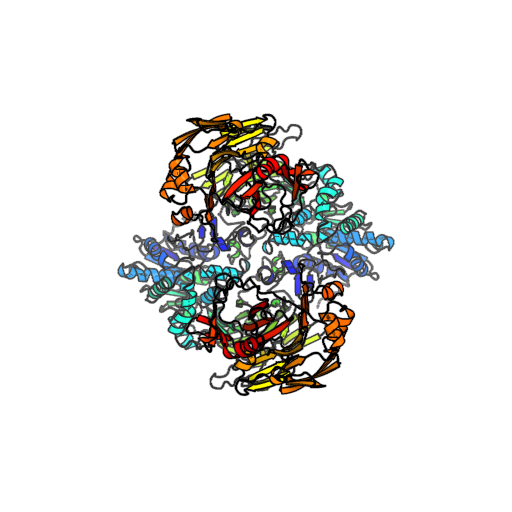 C 1
ATOM 14261 O O . THR B 1 874 ? -61.156 -1.344 20.516 1 26.64 874 THR B O 1
ATOM 14264 N N . ILE B 1 875 ? -63.062 -0.728 19.891 1 27.05 875 ILE B N 1
ATOM 14265 C CA . ILE B 1 875 ? -63.25 0.111 21.078 1 27.05 875 ILE B CA 1
ATOM 14266 C C . ILE B 1 875 ? -63.844 -0.732 22.203 1 27.05 875 ILE B C 1
ATOM 14268 O O . ILE B 1 875 ? -64.938 -1.331 22.062 1 27.05 875 ILE B O 1
ATOM 14272 N N . ARG B 1 876 ? -62.938 -1.33 23.031 1 25.23 876 ARG B N 1
ATOM 14273 C CA . ARG B 1 876 ? -63.344 -1.955 24.266 1 25.23 876 ARG B CA 1
ATOM 14274 C C . ARG B 1 876 ? -63.719 -0.904 25.312 1 25.23 876 ARG B C 1
ATOM 14276 O O . ARG B 1 876 ? -63.031 0.12 25.438 1 25.23 876 ARG B O 1
#

pLDDT: mean 79.13, std 16.54, range [25.23, 98.44]

Sequence (1752 aa):
MPQENEHVKPNKQIIIIPGIMGSKLKEQQLTIWIPHIKSTFSREFNLHEKLKLKQKKNHFDASTGILGPFYGRLKSVLQDYAKHVDEFFYDWRLGNQYHLERLKKLIKTDVDEVIIVAHSMGGLIAKACLNEFASEGLNQKISKVITMGTPWAGAPTAYKALKHGAGIPKDWFPVMMSAEKTKDLARTFESVYQLLPNINYYQEYDEECKLAFTEYNGKSIKSWEDIYSDIYKPLLKDKDFDFVEGFNHFQNLIKGDMNVEHHEIIGYGKGTYCSFKRDKKEKTKAIFGDGDGTVPLTSAKSESSIKYYVDRGHQFLPNDSVVLDIVKCIVHGEDPKQTDDFLVYKKFLDDYTSDFNAKVIKVACPVLVTLSDENNDILYGSTERFLNEEDLIGEHLEREDIDITYLDDTMYILLPYKNDQELKQKKLDKIQIEAYDEGATSITIEEYKDGKITEINSFDSFIIDQNKTAEFTIPVDSSESRLVIKENETVDIRKPKNVKKVNVDELKLPETKISIQSNKQRKINDKMYTYVVGGEVLLSVNNILEGTYPVTDTYYSINDGKFNLIFTNDLVKLKLNEGKNVLNVFSTDSAGNAEATKTYTLYYVKNVIPKIVMRFYPKSYKLEYEQINQEMYKDLKLNPPKVSFSVEPKDGMTESLQMVSYREIERNIKIEYANIFNDKEILESKIDEKLMLSILGAQGTEEDLNKILNDIGIREPFDVRITKKDEKGTPKTIQTKYIRKAKEIIINHEIFFIEIVRDSSHAVSFQNLSEDIKIDEIDQHVFKFKVLDENVEIKNLTIQSEINMIFKNGEKVTIPLVNHFDTKDDNYHVLLNVKDLKKHLNQFWSKDALSKIDLIIEEIVKGKNKLLRVQPITIRMPQENEHVKPNKQIIIIPGIMGSKLKEQQLTIWIPHIKSTFSREFNLHEKLKLKQKKNHFDASTGILGPFYGRLKSVLQDYAKHVDEFFYDWRLGNQYHLERLKKLIKTDVDEVIIVAHSMGGLIAKACLNEFASEGLNQKISKVITMGTPWAGAPTAYKALKHGAGIPKDWFPVMMSAEKTKDLARTFESVYQLLPNINYYQEYDEECKLAFTEYNGKSIKSWEDIYSDIYKPLLKDKDFDFVEGFNHFQNLIKGDMNVEHHEIIGYGKGTYCSFKRDKKEKTKAIFGDGDGTVPLTSAKSESSIKYYVDRGHQFLPNDSVVLDIVKCIVHGEDPKQTDDFLVYKKFLDDYTSDFNAKVIKVACPVLVTLSDENNDILYGSTERFLNEEDLIGEHLEREDIDITYLDDTMYILLPYKNDQELKQKKLDKIQIEAYDEGATSITIEEYKDGKITEINSFDSFIIDQNKTAEFTIPVDSSESRLVIKENETVDIRKPKNVKKVNVDELKLPETKISIQSNKQRKINDKMYTYVVGGEVLLSVNNILEGTYPVTDTYYSINDGKFNLIFTNDLVKLKLNEGKNVLNVFSTDSAGNAEATKTYTLYYVKNVIPKIVMRFYPKSYKLEYEQINQEMYKDLKLNPPKVSFSVEPKDGMTESLQMVSYREIERNIKIEYANIFNDKEILESKIDEKLMLSILGAQGTEEDLNKILNDIGIREPFDVRITKKDEKGTPKTIQTKYIRKAKEIIINHEIFFIEIVRDSSHAVSFQNLSEDIKIDEIDQHVFKFKVLDENVEIKNLTIQSEINMIFKNGEKVTIPLVNHFDTKDDNYHVLLNVKDLKKHLNQFWSKDALSKIDLIIEEIVKGKNKLLRVQPITIR

Organism: Bacillus anthracis (NCBI:txid1392)

Secondary structure (DSSP, 8-state):
-------PPPSEEEEEE--TT-EEEEETTEEEESPBHHHHH-TTS-HHHHHS----TT----EEEE-HHHHHHHHHHHHTT-SEEEE----TTS-GGGGHHHHHHHS-SSSSEEEEEEETHHHHHHHHHHHHTGGGTHHHH--EEEEES--TT--HHHHHHHHT---SS-TTGGGTS-HHHHHHHHTT-HHHHTTS--HHHHHHHHHHH--GGGEETTEE--SHHHHIIIIIHHHHB-SS-B-HHHHHHHHHHTTS---SEEEEEEE-SB-EEEEEEE-TTS-EEEEEESBBSSSBHHHH--S-SEEEEES--GGGGGG-HHHHHHHHHHHHT-PPP--SSS-------S-------EEEEEEESSEEEEEE-TT--EEESBGGGGG-TTTTTSTTTT-TT-EEEEETTEEEEEEE-SSHHHHHHT---EEEEEESS-EEEEEEEEEEETTEEEEEEEPPPEEE-TTEEEEEE--SSGGG--EEEEETTEEEEE--EEEEPPPGGG-PPPEEEEEEEEEEEEEEETTTTEEEEEEEEEEEEEEEE--SS-EEEEEEEETT---EE--BT-EEE----SEEEEEEEEEEETTS-BPPPEEEEEEE-S--S-EEEEEE-SSEEEEEEE-S-HHHHHHHT-PPPPEEEEEES-TTEETTTTEEE--SSEEEEEEEEE-TT--EEEEEEEEEHHHHHHHHTT---HHHHHHHHHHHT--SS-EEEEEESSS-----S--HHHHHTEEEEEEE-SSEEEEEE-----------------TTT-SEEEEEE-EEETTEEE---EEEEEEEEEETTS-EEEEEEEEEEETTTTEEEEEEEHHHHHHHHHHS--TTTEEEEEEEEEEE--SS---------EE-/-------PPPSEEEEEE--TT-EEEEETTEEEESPBHHHHH-TTS-HHHHHS----TT----EEEE-HHHHHHHHHHHHTT-SEEEE----TTS-GGGGHHHHHHHS-SSSSEEEEEEETHHHHHHHHHHHHTGGGTHHHH--EEEEES--TT--HHHHHHHHT-S-SS-TTGGGTS-HHHHHHHHTT-HHHHTTS--HHHHHHHHHHH---TTEETTEE--SHHHHIIIIIHHHHB-SS-B-HHHHHHHHHHTTS---SEEEEEEE-SB-EEEEEEE-TTS-EEEEEESBBSSSBHHHH--S-SEEEEES--GGGGGG-HHHHHHHHHHHHT-----BTTTB---B--S-------EEEEEEESSEEEEEE-TT--EEESBGGGGG-TTTTTSTTTT-TTSEEEEETTEEEEEEE-SSHHHHHHT---EEEEEESS-EEEEEEEEEEETTEEEEEEEPPPEEE-TTEEEEEE--SSGGG--EEEEETTEEEEE--EEEEPPPGGGPPPPEEEEEEEEEEEEEEETTTTEEEEEEEEEEEEEEEE--SS-EEEEEEEETT---EE--BT-EEE----SEEEEEEEEEEETTS-BPPPEEEEEEE-S--S-EEEEEE-SSEEEEEEE-S-HHHHHHHT-PPPPEEEEEES-TTEETTTTEEE--SSEEEEEEEEE-TTS-EEEEEEEEEHHHHHHHHTT---HHHHHHHHHHHT--SS-EEEEEESS------S--HHHHHTEEEEEEE-SSEEEEEE---------S-------TTT-SEEEEEE-EEETTEEE---EEEEEEEEEETTS-EEEEEEEEEEETTTTEEEEEEEHHHHHHHHHHH--TTTEEEEEEEEEEE--SS------------

Foldseek 3Di:
DPPPPPPDAALEEEEEAEAQLQFWFDDPHRTLPPDDPCLLPDPVNCSLVVLADQPDPPQDWRTDFGHCVAAVQLQVLCVRHHPHYHYDHTNQLEQLVVCLVVVLVVQDDPGPAYEYEYAAVRVLSLLLNLLVCVVVVSLVRHAEYEYEQYQLQAWCLLVLCQPFAQPVPHSPCVVRPPRVSSNVRSLSGLNSLLRHGAQLLVVLVCVPPVAQLQADPNGGNPHRVCCCVPPVQVSQDDPRHHNPVSNVSSNVSSPDDSNHHYAAEFEWQAWGFSHWHADPLRAIDTATFIGQHTHHPSRRDDPHQHYWYDHHHRSRLSVDPLNSQCVVQVSVVHHRDCDPVRNSPPSCSPDPQFQWKKKKKKKAAQKQKWWAFPVRHTLDRDCVQVVDPPSVPDDRPPPVQWDWDDGNRMIIIIGTDNDLVRSVVVRTFKMKIAHPAKAKIWMKIFIDGSGDTFKIWTAQIDIHGRQKMKMKTPDSDNQPIWIWIDGPPDIDITTTFMDTDDDPVQWWAKDWDKDKDAPFKDAQDPVQQEMEGEDWIKIATADMHHIPAAWRWKWKDKPSDRIHTHDHPDIDTDDDDAAKMKMWMWTAGRVGDIDDIRIHIYHYHHAQAFAWEWEAELFKIATDTHDDPVVRCVVSVHDAKDKDKDKPPCPQADRVGRMRTAPQAKIKIWIWIQTPSRDIDIAIAIARSVLLNCLLQLNHFLVSVVVRCVRRPDDDDKWKWFAFPPDDDTDRDRGSVRSSRGQWMWIGGSRYTYIYGHCPVPPLDDPCPVDDDPLVPDQKDKDWWFWDPPPRTDQPFAKWKWKWWQWPVRDIDIGTWDWDQDPVVRTIITMDRSVVVCVVCVVQVPVRTTPDIDIDMGTDPPDDDPVPPPDSGDID/DPPPPPPDAALEEEEEAEAQLQFWFDDPHRTLPPDDPCLLPDPVNCSLVVLADQPDPPQDWRTDFGHCVAAVQLQVLCVRHHVHYHYDHTNQLEQLVVRLVVVLVVQDDPGPAYEYEYAAVRVLSLLLNLLVCVVVVSLVRHAEYEYEQYQLQAWCLLVLCQPFACGPPHVPCVVRPPRVSSNVRSLSGLNSLLRHGAQLLVVLVCVPPVAQLQQDPNGGNPHRVCCCVPPVQVSQDDPNHHNPVSNVSSNVSSPDDSPHHYAAEFEWQDWGFSHWHADPLRAIDTATFIGQHTHHPSRRDDPHLHYWYDHHHRSRLSVDPLNSQCVVCVSVVHHRDCDPVNNSDPSCSPDDQFQWKKKKKKKAAQKQKWWAFPVRHTLDRDCVQVVDPVSVPDDRPPPVQWDWDDGNRMIIIIGTDDDLVRSVVVRTFKMKIAHPAKAKIWMKIFIDGSGDTFKIWTAQIDIHGRQKMKMKTPDSPNQPIWIWIDGPPDIDITTTFMDTDDDPVQWWAKDWDKDKDAPFKDAQDDVQQEMEGEDWIKIATADMHHIPAAWRWKWKDKPPDRIHTHDHPDIDTDDDDAAKMKMWMWTAGSVGDIDDIRIHIYHYHHFQAFAWEWEAELFKIATDTHDDPVVRCVVSVHDAKDKDKDKPPCPQADRVGRMRTDPQAKIKIWIWIQTPSRDIDIAIAIARSVLLNCLLQLNHFLVSVVVRCVRRPADPDKWKWFAFDPDDDTDGDRGSVRSSRGQWMWIGGSRYTYIYGHCPPPFQWQDPPVDDDPLVPDQKDKDWWFFDDVNRTDQPFAKKKWKWWQWPVRDIDIGTWDWDQDPVVRTIITMDRSVVVCVVCVVQVPVRTTPDITITIGTDDDDDPPVPPPPSRPTD

Solvent-accessible surface area (backbone atoms only — not comparable to full-atom values): 93669 Å² total; per-residue (Å²): 124,82,74,76,72,75,76,77,53,48,62,26,36,35,38,39,25,49,28,74,80,27,27,25,29,35,57,82,45,23,64,63,33,66,41,36,53,63,37,51,40,30,79,83,37,51,51,71,64,70,66,42,59,71,90,53,93,77,72,78,68,39,34,77,35,63,41,49,63,42,41,40,60,40,50,60,58,47,49,72,64,17,64,35,66,45,78,51,52,49,40,52,50,42,50,64,79,77,48,35,66,59,56,58,68,66,59,75,81,91,47,83,40,28,36,39,43,19,27,25,54,17,31,53,48,51,36,26,36,32,47,70,36,38,90,78,47,48,34,76,58,36,59,38,36,40,31,35,44,26,42,76,23,14,19,47,41,38,49,40,19,53,74,53,16,37,46,92,68,64,65,62,52,29,74,55,38,36,33,67,59,40,16,61,42,43,67,51,20,49,30,47,63,64,31,35,60,39,69,63,32,54,55,53,38,36,71,69,66,61,56,49,62,16,41,54,96,88,36,73,48,85,44,66,67,47,43,43,60,69,52,44,44,61,70,34,40,56,99,89,48,76,40,57,64,62,39,53,53,51,52,59,35,53,69,60,76,56,78,48,52,46,41,39,37,32,33,30,74,27,73,4,47,62,41,48,33,58,48,94,85,70,45,67,42,78,40,62,25,40,3,10,49,46,30,20,48,85,13,40,56,68,91,59,84,43,44,34,56,41,87,36,48,55,78,45,43,54,51,30,70,59,49,47,50,44,50,50,20,55,76,70,72,43,79,70,68,71,43,92,87,36,64,43,43,55,62,50,79,57,82,86,71,69,70,30,25,29,41,38,35,37,40,36,30,64,54,47,64,32,34,18,26,86,84,66,45,73,68,38,33,54,46,57,52,72,60,18,79,69,53,47,39,51,81,58,83,73,42,84,60,53,46,74,48,66,50,78,59,27,39,37,40,36,37,54,33,87,46,71,66,54,50,59,69,62,44,58,34,38,40,36,38,28,20,84,39,74,37,62,32,42,43,35,40,34,34,29,53,57,45,36,77,52,35,30,26,20,38,66,49,47,77,40,25,42,59,25,34,37,35,33,43,57,50,93,53,62,68,69,20,42,39,39,37,36,42,86,91,47,76,48,75,44,61,39,44,72,41,65,75,70,66,75,89,73,65,43,64,44,47,74,41,71,46,80,45,45,78,37,65,38,80,75,38,82,92,59,42,29,33,37,35,25,79,62,35,32,40,31,33,76,47,66,47,62,36,73,44,58,68,39,45,32,36,36,27,53,68,86,47,72,74,40,79,55,52,81,74,38,78,42,77,60,90,78,52,80,37,79,34,38,38,37,36,36,35,28,26,37,81,71,51,62,28,76,73,42,64,29,36,38,31,30,43,87,73,65,55,54,31,36,32,40,40,37,45,82,64,33,32,37,58,52,69,44,79,65,63,57,65,54,29,59,76,66,72,47,81,76,64,62,77,45,80,46,60,40,70,55,75,57,51,40,73,94,69,35,30,37,39,69,77,65,46,71,34,42,36,38,36,37,33,40,32,88,68,68,45,80,44,76,47,68,26,36,47,51,35,54,60,49,49,31,38,55,68,42,66,26,40,41,66,53,54,51,47,46,38,47,42,45,63,57,61,85,74,59,48,42,41,33,39,39,70,91,48,90,63,63,48,61,67,90,40,36,76,54,49,40,45,35,37,30,40,36,37,46,39,89,50,38,36,38,36,42,39,36,84,73,76,71,83,78,80,76,82,81,76,78,68,90,75,64,62,92,82,35,64,60,46,72,47,72,35,43,46,20,60,79,90,42,77,50,81,86,69,43,57,48,32,29,36,38,32,33,28,62,90,68,54,72,50,72,46,78,33,59,53,49,69,39,78,88,79,69,26,37,34,37,41,40,51,30,58,66,49,40,61,53,40,63,73,42,53,52,91,76,27,63,66,45,80,42,76,46,77,40,77,44,81,81,71,85,77,74,74,66,77,78,54,80,60,60,70,102,123,81,74,75,70,77,77,78,51,47,61,25,35,36,38,40,26,49,29,71,79,28,28,25,28,34,58,83,46,22,64,64,32,68,42,35,53,63,36,51,39,31,79,84,38,51,50,70,65,70,66,42,60,70,89,54,93,76,72,79,68,38,35,77,35,65,41,50,63,41,42,40,60,40,50,59,59,46,49,72,64,16,64,35,67,45,78,52,51,49,42,52,49,42,50,65,78,78,47,35,65,60,54,58,68,67,58,75,82,90,47,84,40,29,36,39,40,17,27,25,54,17,31,54,48,52,34,25,35,33,47,70,36,37,90,77,46,47,33,76,58,36,58,37,37,37,32,34,45,25,40,74,23,15,18,45,40,39,50,38,15,53,75,54,16,37,41,94,69,68,64,62,53,29,73,56,38,36,34,66,58,39,17,61,42,43,67,50,20,48,30,46,64,65,31,34,60,39,68,63,31,52,55,53,39,34,72,69,64,62,58,56,57,17,43,55,95,90,36,73,49,84,44,67,68,47,42,42,60,68,52,45,44,61,70,36,41,55,99,89,48,76,41,57,62,60,38,54,51,51,53,60,37,53,68,59,78,56,79,49,54,46,42,37,36,31,33,30,73,25,74,4,46,61,43,51,34,58,47,93,85,70,45,68,41,79,39,60,26,40,3,10,48,47,31,19,49,84,14,40,56,67,90,60,83,43,43,37,56,41,88,37,49,54,77,46,43,53,52,29,70,63,49,46,48,43,52,50,21,55,76,71,72,42,77,70,69,69,42,91,90,40,63,42,42,56,61,45,78,55,83,85,72,67,70,30,24,28,42,39,35,38,41,36,30,62,56,47,62,32,32,20,26,84,85,65,45,73,67,38,34,54,44,57,53,71,60,19,82,67,52,48,35,50,82,56,84,73,41,85,60,52,45,72,50,69,50,80,58,27,39,36,38,38,38,52,32,89,46,72,67,52,50,60,68,63,44,58,34,38,39,37,38,26,19,84,40,74,38,63,32,40,44,37,40,34,34,28,52,57,42,35,77,54,34,31,27,19,39,65,48,48,78,39,26,42,59,25,33,35,34,32,42,58,50,94,53,63,66,71,22,43,40,39,37,36,41,87,92,46,77,47,77,44,61,40,44,71,41,66,74,71,66,75,90,74,65,43,61,45,45,74,40,70,45,81,46,46,77,38,67,40,82,75,36,80,90,61,41,30,34,38,34,22,79,62,36,32,40,31,32,76,47,67,48,64,36,71,42,59,67,38,45,32,37,36,25,54,66,86,47,72,74,40,79,56,52,80,75,38,77,42,77,60,87,75,52,79,37,79,34,40,39,38,37,37,34,27,26,38,82,70,50,62,30,76,73,42,63,32,37,36,31,31,42,87,76,62,56,54,31,37,31,39,40,38,45,82,62,32,32,36,59,50,70,42,78,64,64,56,66,56,29,60,76,65,72,46,80,76,64,63,75,46,82,45,57,40,72,56,76,58,51,39,73,96,68,36,29,35,38,69,78,64,46,70,34,40,37,40,36,38,33,38,34,90,72,68,46,79,43,77,46,70,27,36,47,51,37,53,59,51,49,32,37,55,68,41,68,26,39,40,66,54,53,51,46,48,38,48,40,46,62,56,61,86,74,59,49,41,41,32,38,42,61,96,45,89,63,64,47,62,67,89,38,35,78,53,49,39,38,36,36,29,40,36,37,46,39,88,49,39,35,38,37,41,41,38,83,73,77,64,83,45,77,67,84,82,72,82,68,90,77,64,61,92,81,38,66,61,46,72,48,74,41,61,50,43,60,95,85,40,78,53,79,86,68,43,54,48,31,29,36,39,32,32,29,65,87,68,53,70,48,74,48,78,35,60,55,50,68,41,78,88,79,70,28,38,35,37,41,42,51,30,60,66,49,41,60,54,39,63,74,42,52,53,92,77,28,67,68,44,79,41,61,34,60,29,76,44,82,76,80,81,79,70,76,67,80,82,59,87,59,76,71,121

Radius of gyration: 47.15 Å; Cα contacts (8 Å, |Δi|>4): 3768; chains: 2; bounding box: 153×98×97 Å

Nearest PDB structures (foldseek):
  4x97-assembly1_A  TM=7.450E-01  e=1.862E-13  Homo sapiens
  5txf-assembly4_D  TM=6.770E-01  e=1.364E-09  Homo sapiens
  4xx1-assembly2_B  TM=6.598E-01  e=3.270E-09  Homo sapiens
  5bv7-assembly1_A  TM=6.742E-01  e=6.382E-09  Homo sapiens
  4xwg-assembly1_A  TM=6.497E-01  e=3.144E-08  Homo sapiens

InterPro domains:
  IPR003386 Lecithin:cholesterol/phospholipid:diacylglycerol acyltransferase [PF02450] (90-204)
  IPR029058 Alpha/Beta hydrolase fold [G3DSA:3.40.50.1820] (30-199)
  IPR029058 Alpha/Beta hydrolase fold [SSF53474] (11-301)